Protein 5ZCT (pdb70)

Structure (mmCIF, N/CA/C/O backbone):
data_5ZCT
#
_entry.id   5ZCT
#
_cell.length_a   212.618
_cell.length_b   121.628
_cell.length_c   119.741
_cell.angle_alpha   90.000
_cell.angle_beta   118.740
_cell.angle_gamma   90.000
#
_symmetry.space_group_name_H-M   'C 1 2 1'
#
loop_
_entity.id
_entity.type
_entity.pdbx_description
1 polymer 'Ribosomal protein S6--L-glutamate ligase'
2 non-polymer 'PHOSPHOAMINOPHOSPHONIC ACID-ADENYLATE ESTER'
3 non-polymer 'MAGNESIUM ION'
4 non-polymer 'SULFATE ION'
5 water water
#
loop_
_atom_site.group_PDB
_atom_site.id
_atom_site.type_symbol
_atom_site.label_atom_id
_atom_site.label_alt_id
_atom_site.label_comp_id
_atom_site.label_asym_id
_atom_site.label_entity_id
_atom_site.label_seq_id
_atom_site.pdbx_PDB_ins_code
_atom_site.Cartn_x
_atom_site.Cartn_y
_atom_site.Cartn_z
_atom_site.occupancy
_atom_site.B_iso_or_equiv
_atom_site.auth_seq_id
_atom_site.auth_comp_id
_atom_site.auth_asym_id
_atom_site.auth_atom_id
_atom_site.pdbx_PDB_model_num
ATOM 1 N N . MET A 1 1 ? 241.841 103.836 5.821 1.00 28.84 1 MET A N 1
ATOM 2 C CA . MET A 1 1 ? 240.888 104.885 6.112 1.00 31.93 1 MET A CA 1
ATOM 3 C C . MET A 1 1 ? 241.100 105.258 7.567 1.00 29.38 1 MET A C 1
ATOM 4 O O . MET A 1 1 ? 241.863 104.595 8.271 1.00 31.92 1 MET A O 1
ATOM 9 N N . LYS A 1 2 ? 240.491 106.351 8.002 1.00 27.37 2 LYS A N 1
ATOM 10 C CA . LYS A 1 2 ? 240.607 106.790 9.383 1.00 35.15 2 LYS A CA 1
ATOM 11 C C . LYS A 1 2 ? 239.359 106.370 10.156 1.00 28.99 2 LYS A C 1
ATOM 12 O O . LYS A 1 2 ? 238.240 106.735 9.783 1.00 32.48 2 LYS A O 1
ATOM 18 N N . ILE A 1 3 ? 239.556 105.634 11.244 1.00 30.93 3 ILE A N 1
ATOM 19 C CA . ILE A 1 3 ? 238.469 105.020 11.995 1.00 32.55 3 ILE A CA 1
ATOM 20 C C . ILE A 1 3 ? 238.565 105.426 13.455 1.00 30.95 3 ILE A C 1
ATOM 21 O O . ILE A 1 3 ? 239.618 105.265 14.086 1.00 32.53 3 ILE A O 1
ATOM 26 N N . ALA A 1 4 ? 237.457 105.898 14.007 1.00 28.35 4 ALA A N 1
ATOM 27 C CA . ALA A 1 4 ? 237.379 106.137 15.440 1.00 31.20 4 ALA A CA 1
ATOM 28 C C . ALA A 1 4 ? 236.571 105.024 16.094 1.00 27.53 4 ALA A C 1
ATOM 29 O O . ALA A 1 4 ? 235.524 104.625 15.577 1.00 26.10 4 ALA A O 1
ATOM 31 N N . ILE A 1 5 ? 237.059 104.523 17.226 1.00 30.71 5 ILE A N 1
ATOM 32 C CA . ILE A 1 5 ? 236.294 103.619 18.087 1.00 28.34 5 ILE A CA 1
ATOM 33 C C . ILE A 1 5 ? 235.734 104.436 19.247 1.00 32.61 5 ILE A C 1
ATOM 34 O O . ILE A 1 5 ? 236.498 105.000 20.037 1.00 31.34 5 ILE A O 1
ATOM 39 N N . LEU A 1 6 ? 234.404 104.510 19.351 1.00 28.23 6 LEU A N 1
ATOM 40 C CA . LEU A 1 6 ? 233.736 105.360 20.338 1.00 29.42 6 LEU A CA 1
ATOM 41 C C . LEU A 1 6 ? 233.379 104.513 21.559 1.00 31.32 6 LEU A C 1
ATOM 42 O O . LEU A 1 6 ? 232.339 103.855 21.576 1.00 34.50 6 LEU A O 1
ATOM 47 N N . SER A 1 7 ? 234.231 104.533 22.588 1.00 34.01 7 SER A N 1
ATOM 48 C CA . SER A 1 7 ? 234.013 103.643 23.727 1.00 40.51 7 SER A CA 1
ATOM 49 C C . SER A 1 7 ? 234.644 104.181 25.009 1.00 38.75 7 SER A C 1
ATOM 50 O O . SER A 1 7 ? 235.764 104.687 24.988 1.00 35.09 7 SER A O 1
ATOM 53 N N . ARG A 1 8 ? 233.927 104.016 26.131 1.00 43.45 8 ARG A N 1
ATOM 54 C CA . ARG A 1 8 ? 234.536 104.204 27.452 1.00 43.95 8 ARG A CA 1
ATOM 55 C C . ARG A 1 8 ? 235.627 103.173 27.706 1.00 45.34 8 ARG A C 1
ATOM 56 O O . ARG A 1 8 ? 236.599 103.445 28.424 1.00 46.93 8 ARG A O 1
ATOM 64 N N . ASP A 1 9 ? 235.458 101.969 27.162 1.00 43.39 9 ASP A N 1
ATOM 65 C CA . ASP A 1 9 ? 236.240 100.797 27.579 1.00 45.49 9 ASP A CA 1
ATOM 66 C C . ASP A 1 9 ? 237.441 100.552 26.663 1.00 45.69 9 ASP A C 1
ATOM 67 O O . ASP A 1 9 ? 237.654 99.443 26.156 1.00 41.07 9 ASP A O 1
ATOM 72 N N . GLY A 1 10 ? 238.253 101.603 26.476 1.00 42.95 10 GLY A N 1
ATOM 73 C CA . GLY A 1 10 ? 239.341 101.540 25.509 1.00 43.13 10 GLY A CA 1
ATOM 74 C C . GLY A 1 10 ? 240.381 100.480 25.819 1.00 42.86 10 GLY A C 1
ATOM 75 O O . GLY A 1 10 ? 241.076 100.008 24.913 1.00 44.99 10 GLY A O 1
ATOM 76 N N . THR A 1 11 ? 240.491 100.071 27.080 1.00 42.47 11 THR A N 1
ATOM 77 C CA . THR A 1 11 ? 241.478 99.070 27.482 1.00 41.21 11 THR A CA 1
ATOM 78 C C . THR A 1 11 ? 240.908 97.666 27.562 1.00 41.79 11 THR A C 1
ATOM 79 O O . THR A 1 11 ? 241.646 96.740 27.906 1.00 45.82 11 THR A O 1
ATOM 83 N N . LEU A 1 12 ? 239.620 97.486 27.287 1.00 36.86 12 LEU A N 1
ATOM 84 C CA . LEU A 1 12 ? 239.005 96.173 27.365 1.00 40.89 12 LEU A CA 1
ATOM 85 C C . LEU A 1 12 ? 239.189 95.414 26.048 1.00 35.19 12 LEU A C 1
ATOM 86 O O . LEU A 1 12 ? 239.504 95.987 24.998 1.00 33.05 12 LEU A O 1
ATOM 91 N N . TYR A 1 13 ? 238.974 94.103 26.136 1.00 31.45 13 TYR A N 1
ATOM 92 C CA . TYR A 1 13 ? 239.284 93.176 25.053 1.00 34.69 13 TYR A CA 1
ATOM 93 C C . TYR A 1 13 ? 238.711 93.621 23.707 1.00 31.89 13 TYR A C 1
ATOM 94 O O . TYR A 1 13 ? 239.418 93.633 22.690 1.00 29.41 13 TYR A O 1
ATOM 103 N N . SER A 1 14 ? 237.420 93.964 23.673 1.00 32.92 14 SER A N 1
ATOM 104 C CA . SER A 1 14 ? 236.754 94.152 22.386 1.00 31.38 14 SER A CA 1
ATOM 105 C C . SER A 1 14 ? 237.304 95.360 21.649 1.00 31.08 14 SER A C 1
ATOM 106 O O . SER A 1 14 ? 237.536 95.296 20.441 1.00 29.20 14 SER A O 1
ATOM 109 N N . CYS A 1 15 ? 237.513 96.474 22.359 1.00 32.12 15 CYS A N 1
ATOM 110 C CA . CYS A 1 15 ? 238.053 97.664 21.709 1.00 28.64 15 CYS A CA 1
ATOM 111 C C . CYS A 1 15 ? 239.501 97.460 21.300 1.00 33.47 15 CYS A C 1
ATOM 112 O O . CYS A 1 15 ? 239.921 97.940 20.239 1.00 29.58 15 CYS A O 1
ATOM 115 N N . LYS A 1 16 ? 240.281 96.743 22.116 1.00 31.54 16 LYS A N 1
ATOM 116 C CA . LYS A 1 16 ? 241.656 96.459 21.720 1.00 31.83 16 LYS A CA 1
ATOM 117 C C . LYS A 1 16 ? 241.678 95.622 20.455 1.00 34.55 16 LYS A C 1
ATOM 118 O O . LYS A 1 16 ? 242.464 95.888 19.542 1.00 31.01 16 LYS A O 1
ATOM 124 N N . ARG A 1 17 ? 240.815 94.603 20.389 1.00 30.82 17 ARG A N 1
ATOM 125 C CA . ARG A 1 17 ? 240.755 93.761 19.202 1.00 34.44 17 ARG A CA 1
ATOM 126 C C . ARG A 1 17 ? 240.329 94.558 17.980 1.00 31.84 17 ARG A C 1
ATOM 127 O O . ARG A 1 17 ? 240.875 94.363 16.889 1.00 30.51 17 ARG A O 1
ATOM 135 N N . LEU A 1 18 ? 239.355 95.459 18.136 1.00 28.78 18 LEU A N 1
ATOM 136 C CA . LEU A 1 18 ? 238.937 96.256 16.992 1.00 27.20 18 LEU A CA 1
ATOM 137 C C . LEU A 1 18 ? 240.075 97.137 16.521 1.00 31.49 18 LEU A C 1
ATOM 138 O O . LEU A 1 18 ? 240.324 97.260 15.311 1.00 31.50 18 LEU A O 1
ATOM 143 N N . ARG A 1 19 ? 240.808 97.725 17.466 1.00 27.02 19 ARG A N 1
ATOM 144 C CA . ARG A 1 19 ? 241.923 98.580 17.087 1.00 33.31 19 ARG A CA 1
ATOM 145 C C . ARG A 1 19 ? 243.007 97.767 16.386 1.00 30.00 19 ARG A C 1
ATOM 146 O O . ARG A 1 19 ? 243.499 98.159 15.325 1.00 32.98 19 ARG A O 1
ATOM 154 N N . GLU A 1 20 ? 243.384 96.621 16.971 1.00 32.66 20 GLU A N 1
ATOM 155 C CA . GLU A 1 20 ? 244.365 95.720 16.362 1.00 31.91 20 GLU A CA 1
ATOM 156 C C . GLU A 1 20 ? 243.965 95.351 14.952 1.00 35.00 20 GLU A C 1
ATOM 157 O O . GLU A 1 20 ? 244.787 95.383 14.031 1.00 31.44 20 GLU A O 1
ATOM 163 N N . ALA A 1 21 ? 242.712 94.913 14.785 1.00 30.60 21 ALA A N 1
ATOM 164 C CA . ALA A 1 21 ? 242.271 94.388 13.503 1.00 30.55 21 ALA A CA 1
ATOM 165 C C . ALA A 1 21 ? 242.262 95.483 12.463 1.00 26.27 21 ALA A C 1
ATOM 166 O O . ALA A 1 21 ? 242.670 95.270 11.318 1.00 29.11 21 ALA A O 1
ATOM 168 N N . ALA A 1 22 ? 241.838 96.678 12.853 1.00 29.02 22 ALA A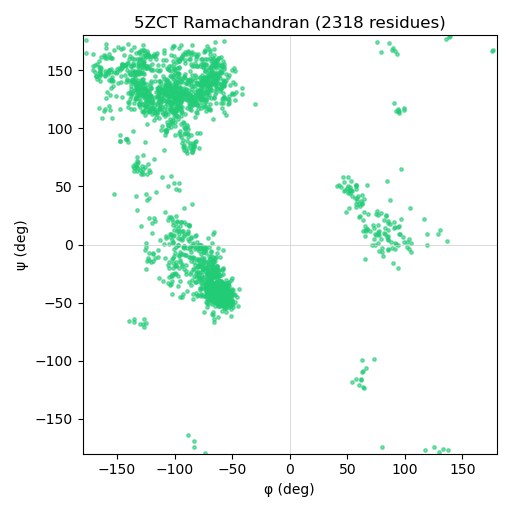 N 1
ATOM 169 C CA . ALA A 1 22 ? 241.853 97.788 11.915 1.00 28.44 22 ALA A CA 1
ATOM 170 C C . ALA A 1 22 ? 243.283 98.192 11.544 1.00 30.40 22 ALA A C 1
ATOM 171 O O . ALA A 1 22 ? 243.548 98.554 10.392 1.00 28.73 22 ALA A O 1
ATOM 173 N N . ILE A 1 23 ? 244.216 98.134 12.492 1.00 29.63 23 ILE A N 1
ATOM 174 C CA . ILE A 1 23 ? 245.597 98.513 12.183 1.00 35.06 23 ILE A CA 1
ATOM 175 C C . ILE A 1 23 ? 246.241 97.474 11.265 1.00 33.05 23 ILE A C 1
ATOM 176 O O . ILE A 1 23 ? 246.838 97.814 10.238 1.00 32.81 23 ILE A O 1
ATOM 181 N N . GLN A 1 24 ? 246.100 96.190 11.610 1.00 34.69 24 GLN A N 1
ATOM 182 C CA . GLN A 1 24 ? 246.603 95.098 10.785 1.00 37.24 24 GLN A CA 1
ATOM 183 C C . GLN A 1 24 ? 246.149 95.251 9.351 1.00 39.20 24 GLN A C 1
ATOM 184 O O . GLN A 1 24 ? 246.920 95.005 8.419 1.00 38.64 24 GLN A O 1
ATOM 190 N N . ARG A 1 25 ? 244.914 95.695 9.162 1.00 30.50 25 ARG A N 1
ATOM 191 C CA . ARG A 1 25 ? 244.413 95.867 7.819 1.00 31.72 25 ARG A CA 1
ATOM 192 C C . ARG A 1 25 ? 244.752 97.235 7.249 1.00 32.61 25 ARG A C 1
ATOM 193 O O . ARG A 1 25 ? 244.124 97.666 6.278 1.00 27.64 25 ARG A O 1
ATOM 201 N N . GLY A 1 26 ? 245.701 97.943 7.856 1.00 30.77 26 GLY A N 1
ATOM 202 C CA . GLY A 1 26 ? 246.209 99.172 7.289 1.00 32.96 26 GLY A CA 1
ATOM 203 C C . GLY A 1 26 ? 245.440 100.440 7.605 1.00 33.24 26 GLY A C 1
ATOM 204 O O . GLY A 1 26 ? 245.688 101.462 6.962 1.00 33.09 26 GLY A O 1
ATOM 205 N N . HIS A 1 27 ? 244.517 100.432 8.556 1.00 32.08 27 HIS A N 1
ATOM 206 C CA . HIS A 1 27 ? 243.776 101.659 8.813 1.00 31.52 27 HIS A CA 1
ATOM 207 C C . HIS A 1 27 ? 244.436 102.462 9.931 1.00 24.52 27 HIS A C 1
ATOM 208 O O . HIS A 1 27 ? 245.211 101.940 10.724 1.00 30.13 27 HIS A O 1
ATOM 215 N N . LEU A 1 28 ? 244.096 103.747 9.996 1.00 29.32 28 LEU A N 1
ATOM 216 C CA . LEU A 1 28 ? 244.462 104.597 11.128 1.00 36.81 28 LEU A CA 1
ATOM 217 C C . LEU A 1 28 ? 243.314 104.638 12.143 1.00 33.43 28 LEU A C 1
ATOM 218 O O . LEU A 1 28 ? 242.172 104.864 11.761 1.00 34.66 28 LEU A O 1
ATOM 223 N N . VAL A 1 29 ? 243.621 104.417 13.424 1.00 32.47 29 VAL A N 1
ATOM 224 C CA . VAL A 1 29 ? 242.609 104.185 14.448 1.00 35.46 29 VAL A CA 1
ATOM 225 C C . VAL A 1 29 ? 242.809 105.119 15.630 1.00 41.29 29 VAL A C 1
ATOM 226 O O . VAL A 1 29 ? 243.941 105.379 16.057 1.00 35.05 29 VAL A O 1
ATOM 230 N N . GLU A 1 30 ? 241.699 105.576 16.198 1.00 34.06 30 GLU A N 1
ATOM 231 C CA . GLU A 1 30 ? 241.766 106.324 17.443 1.00 35.45 30 GLU A CA 1
ATOM 232 C C . GLU A 1 30 ? 240.635 105.892 18.354 1.00 36.03 30 GLU A C 1
ATOM 233 O O . GLU A 1 30 ? 239.473 105.910 17.938 1.00 32.79 30 GLU A O 1
ATOM 239 N N . ILE A 1 31 ? 240.964 105.480 19.575 1.00 31.92 31 ILE A N 1
ATOM 240 C CA . ILE A 1 31 ? 239.925 105.210 20.565 1.00 34.36 31 ILE A CA 1
ATOM 241 C C . ILE A 1 31 ? 239.552 106.524 21.238 1.00 31.16 31 ILE A C 1
ATOM 242 O O . ILE A 1 31 ? 240.413 107.225 21.770 1.00 32.81 31 ILE A O 1
ATOM 247 N N . LEU A 1 32 ? 238.274 106.880 21.186 1.00 32.05 32 LEU A N 1
ATOM 248 C CA . LEU A 1 32 ? 237.785 108.116 21.776 1.00 32.39 32 LEU A CA 1
ATOM 249 C C . LEU A 1 32 ? 236.700 107.809 22.800 1.00 29.04 32 LEU A C 1
ATOM 250 O O . LEU A 1 32 ? 235.759 107.055 22.520 1.00 31.33 32 LEU A O 1
ATOM 255 N N . ASP A 1 33 ? 236.846 108.390 23.978 1.00 31.06 33 ASP A N 1
ATOM 256 C CA . ASP A 1 33 ? 235.852 108.279 25.028 1.00 28.95 33 ASP A CA 1
ATOM 257 C C . ASP A 1 33 ? 234.705 109.214 24.679 1.00 27.72 33 ASP A C 1
ATOM 258 O O . ASP A 1 33 ? 234.928 110.418 24.545 1.00 27.96 33 ASP A O 1
ATOM 263 N N . PRO A 1 34 ? 233.493 108.705 24.461 1.00 30.60 34 PRO A N 1
ATOM 264 C CA . PRO A 1 34 ? 232.389 109.606 24.096 1.00 29.22 34 PRO A CA 1
ATOM 265 C C . PRO A 1 34 ? 232.171 110.705 25.116 1.00 28.51 34 PRO A C 1
ATOM 266 O O . PRO A 1 34 ? 231.848 111.837 24.740 1.00 28.80 34 PRO A O 1
ATOM 270 N N . LEU A 1 35 ? 232.366 110.397 26.397 1.00 26.38 35 LEU A N 1
ATOM 271 C CA . LEU A 1 35 ? 232.112 111.362 27.460 1.00 32.59 35 LEU A CA 1
ATOM 272 C C . LEU A 1 35 ? 233.106 112.509 27.423 1.00 31.76 35 LEU A C 1
ATOM 273 O O . LEU A 1 35 ? 232.811 113.586 27.936 1.00 29.95 35 LEU A O 1
ATOM 278 N N . SER A 1 36 ? 234.267 112.316 26.814 1.00 29.61 36 SER A N 1
ATOM 279 C CA . SER A 1 36 ? 235.186 113.423 26.657 1.00 32.63 36 SER A CA 1
ATOM 280 C C . SER A 1 36 ? 234.915 114.243 25.407 1.00 32.56 36 SER A C 1
ATOM 281 O O . SER A 1 36 ? 235.571 115.265 25.219 1.00 32.49 36 SER A O 1
ATOM 284 N N . CYS A 1 37 ? 233.960 113.855 24.561 1.00 27.75 37 CYS A N 1
ATOM 285 C CA . CYS A 1 37 ? 233.694 114.638 23.360 1.00 28.86 37 CYS A CA 1
ATOM 286 C C . CYS A 1 37 ? 232.790 115.808 23.694 1.00 30.48 37 CYS A C 1
ATOM 287 O O . CYS A 1 37 ? 231.852 115.669 24.482 1.00 28.44 37 CYS A O 1
ATOM 290 N N . TYR A 1 38 ? 233.048 116.964 23.082 1.00 30.63 38 TYR A N 1
ATOM 291 C CA . TYR A 1 38 ? 232.154 118.087 23.340 1.00 32.17 38 TYR A CA 1
ATOM 292 C C . TYR A 1 38 ? 232.091 118.959 22.095 1.00 32.31 38 TYR A C 1
ATOM 293 O O . TYR A 1 38 ? 233.040 119.007 21.316 1.00 33.36 38 TYR A O 1
ATOM 302 N N . MET A 1 39 ? 230.968 119.652 21.908 1.00 34.32 39 MET A N 1
ATOM 303 C CA . MET A 1 39 ? 230.719 120.215 20.587 1.00 36.24 39 MET A CA 1
ATOM 304 C C . MET A 1 39 ? 229.577 121.220 20.612 1.00 36.98 39 MET A C 1
ATOM 305 O O . MET A 1 39 ? 228.690 121.151 21.462 1.00 36.65 39 MET A O 1
ATOM 310 N N . ASN A 1 40 ? 229.597 122.136 19.646 1.00 38.53 40 ASN A N 1
ATOM 311 C CA . ASN A 1 40 ? 228.405 122.909 19.337 1.00 41.96 40 ASN A CA 1
ATOM 312 C C . ASN A 1 40 ? 227.430 122.032 18.569 1.00 42.22 40 ASN A C 1
ATOM 313 O O . ASN A 1 40 ? 227.822 121.297 17.665 1.00 43.67 40 ASN A O 1
ATOM 318 N N . ILE A 1 41 ? 226.150 122.112 18.905 1.00 49.17 41 ILE A N 1
ATOM 319 C CA . ILE A 1 41 ? 225.134 121.467 18.088 1.00 50.46 41 ILE A CA 1
ATOM 320 C C . ILE A 1 41 ? 224.416 122.479 17.208 1.00 54.39 41 ILE A C 1
ATOM 321 O O . ILE A 1 41 ? 224.185 122.224 16.027 1.00 56.10 41 ILE A O 1
ATOM 326 N N . ASN A 1 42 ? 224.087 123.639 17.765 1.00 56.82 42 ASN A N 1
ATOM 327 C CA . ASN A 1 42 ? 223.828 124.824 16.968 1.00 59.41 42 ASN A CA 1
ATOM 328 C C . ASN A 1 42 ? 225.030 125.749 17.080 1.00 62.70 42 ASN A C 1
ATOM 329 O O . ASN A 1 42 ? 225.339 126.218 18.193 1.00 55.28 42 ASN A O 1
ATOM 334 N N . PRO A 1 43 ? 225.720 126.061 15.967 1.00 61.22 43 PRO A N 1
ATOM 335 C CA . PRO A 1 43 ? 225.255 125.713 14.618 1.00 58.92 43 PRO A CA 1
ATOM 336 C C . PRO A 1 43 ? 225.521 124.265 14.179 1.00 60.41 43 PRO A C 1
ATOM 337 O O . PRO A 1 43 ? 226.469 123.609 14.623 1.00 57.93 43 PRO A O 1
ATOM 341 N N . ALA A 1 44 ? 224.664 123.798 13.273 1.00 57.97 44 ALA A N 1
ATOM 342 C CA . ALA A 1 44 ? 224.654 122.400 12.874 1.00 57.47 44 ALA A CA 1
ATOM 343 C C . ALA A 1 44 ? 226.007 121.951 12.335 1.00 62.61 44 ALA A C 1
ATOM 344 O O . ALA A 1 44 ? 226.680 122.676 11.588 1.00 62.67 44 ALA A O 1
ATOM 346 N N . ALA A 1 45 ? 226.413 120.749 12.764 1.00 64.32 45 ALA A N 1
ATOM 347 C CA . ALA A 1 45 ? 227.496 119.980 12.143 1.00 56.41 45 ALA A CA 1
ATOM 348 C C . ALA A 1 45 ? 228.855 120.678 12.249 1.00 56.48 45 ALA A C 1
ATOM 349 O O . ALA A 1 45 ? 229.663 120.629 11.320 1.00 60.07 45 ALA A O 1
ATOM 351 N N . SER A 1 46 ? 229.132 121.309 13.387 1.00 56.74 46 SER A N 1
ATOM 352 C CA . SER A 1 46 ? 230.470 121.837 13.609 1.00 50.52 46 SER A CA 1
ATOM 353 C C . SER A 1 46 ? 231.368 120.777 14.254 1.00 52.03 46 SER A C 1
ATOM 354 O O . SER A 1 46 ? 230.908 119.742 14.745 1.00 47.38 46 SER A O 1
ATOM 357 N N . SER A 1 47 ? 232.671 121.056 14.249 1.00 47.70 47 SER A N 1
ATOM 358 C CA . SER A 1 47 ? 233.685 120.085 14.639 1.00 40.96 47 SER A CA 1
ATOM 359 C C . SER A 1 47 ? 233.476 119.564 16.065 1.00 40.01 47 SER A C 1
ATOM 360 O O . SER A 1 47 ? 232.837 120.196 16.912 1.00 42.55 47 SER A O 1
ATOM 363 N N . ILE A 1 48 ? 234.034 118.388 16.328 1.00 34.43 48 ILE A N 1
ATOM 364 C CA . ILE A 1 48 ? 233.953 117.760 17.644 1.00 37.45 48 ILE A CA 1
ATOM 365 C C . ILE A 1 48 ? 235.276 117.986 18.358 1.00 35.27 48 ILE A C 1
ATOM 366 O O . ILE A 1 48 ? 236.342 117.661 17.819 1.00 34.79 48 ILE A O 1
ATOM 371 N N . HIS A 1 49 ? 235.220 118.552 19.558 1.00 33.76 49 HIS A N 1
ATOM 372 C CA . HIS A 1 49 ? 236.420 118.755 20.348 1.00 34.73 49 HIS A CA 1
ATOM 373 C C . HIS A 1 49 ? 236.600 117.618 21.343 1.00 35.44 49 HIS A C 1
ATOM 374 O O . HIS A 1 49 ? 235.648 116.925 21.733 1.00 32.44 49 HIS A O 1
ATOM 381 N N . TYR A 1 50 ? 237.840 117.479 21.792 1.00 32.40 50 TYR A N 1
ATOM 382 C CA . TYR A 1 50 ? 238.255 116.313 22.559 1.00 36.35 50 TYR A CA 1
ATOM 383 C C . TYR A 1 50 ? 239.556 116.668 23.260 1.00 39.24 50 TYR A C 1
ATOM 384 O O . TYR A 1 50 ? 240.593 116.804 22.599 1.00 37.83 50 TYR A O 1
ATOM 393 N N . LYS A 1 51 ? 239.495 116.824 24.582 1.00 37.07 51 LYS A N 1
ATOM 394 C CA . LYS A 1 51 ? 240.663 117.138 25.403 1.00 38.49 51 LYS A CA 1
ATOM 395 C C . LYS A 1 51 ? 241.417 118.349 24.855 1.00 40.24 51 LYS A C 1
ATOM 396 O O . LYS A 1 51 ? 242.638 118.337 24.699 1.00 42.59 51 LYS A O 1
ATOM 402 N N . GLY A 1 52 ? 240.668 119.397 24.524 1.00 41.38 52 GLY A N 1
ATOM 403 C CA . GLY A 1 52 ? 241.250 120.635 24.074 1.00 40.97 52 GLY A CA 1
ATOM 404 C C . GLY A 1 52 ? 241.472 120.759 22.579 1.00 46.76 52 GLY A C 1
ATOM 405 O O . GLY A 1 52 ? 241.689 121.877 22.096 1.00 48.73 52 GLY A O 1
ATOM 406 N N . ARG A 1 53 ? 241.431 119.662 21.823 1.00 43.60 53 ARG A N 1
ATOM 407 C CA . ARG A 1 53 ? 241.755 119.734 20.405 1.00 45.33 53 ARG A CA 1
ATOM 408 C C . ARG A 1 53 ? 240.513 119.517 19.548 1.00 43.05 53 ARG A C 1
ATOM 409 O O . ARG A 1 53 ? 239.497 118.987 20.006 1.00 42.49 53 ARG A O 1
ATOM 417 N N . LYS A 1 54 ? 240.584 119.988 18.306 1.00 39.81 54 LYS A N 1
ATOM 418 C CA . LYS A 1 54 ? 239.548 119.693 17.327 1.00 40.95 54 LYS A CA 1
ATOM 419 C C . LYS A 1 54 ? 239.852 118.341 16.698 1.00 41.78 54 LYS A C 1
ATOM 420 O O . LYS A 1 54 ? 240.969 118.106 16.230 1.00 38.55 54 LYS A O 1
ATOM 426 N N . LEU A 1 55 ? 238.878 117.443 16.714 1.00 36.59 55 LEU A N 1
ATOM 427 C CA . LEU A 1 55 ? 239.119 116.122 16.163 1.00 34.74 55 LEU A CA 1
ATOM 428 C C . LEU A 1 55 ? 239.145 116.205 14.643 1.00 34.01 55 LEU A C 1
ATOM 429 O O . LEU A 1 55 ? 238.394 116.986 14.050 1.00 33.87 55 LEU A O 1
ATOM 434 N N . PRO A 1 56 ? 240.009 115.432 13.992 1.00 34.10 56 PRO A N 1
ATOM 435 C CA . PRO A 1 56 ? 239.975 115.352 12.533 1.00 33.44 56 PRO A CA 1
ATOM 436 C C . PRO A 1 56 ? 238.751 114.580 12.072 1.00 37.15 56 PRO A C 1
ATOM 437 O O . PRO A 1 56 ? 238.032 113.947 12.854 1.00 31.25 56 PRO A O 1
ATOM 441 N N . HIS A 1 57 ? 238.539 114.630 10.764 1.00 31.67 57 HIS A N 1
ATOM 442 C CA . HIS A 1 57 ? 237.467 113.860 10.153 1.00 33.43 57 HIS A CA 1
ATOM 443 C C . HIS A 1 57 ? 237.797 112.377 10.238 1.00 35.47 57 HIS A C 1
ATOM 444 O O . HIS A 1 57 ? 238.940 111.967 10.019 1.00 35.05 57 HIS A O 1
ATOM 451 N N . PHE A 1 58 ? 236.801 111.574 10.585 1.00 32.91 58 PHE A N 1
ATOM 452 C CA . PHE A 1 58 ? 236.938 110.129 10.554 1.00 29.52 58 PHE A CA 1
ATOM 453 C C . PHE A 1 58 ? 236.066 109.592 9.433 1.00 30.87 58 PHE A C 1
ATOM 454 O O . PHE A 1 58 ? 234.928 110.042 9.254 1.00 28.29 58 PHE A O 1
ATOM 462 N N . ASP A 1 59 ? 236.621 108.661 8.648 1.00 31.67 59 ASP A N 1
ATOM 463 C CA . ASP A 1 59 ? 235.827 108.038 7.594 1.00 32.42 59 ASP A CA 1
ATOM 464 C C . ASP A 1 59 ? 234.767 107.111 8.168 1.00 27.63 59 ASP A C 1
ATOM 465 O O . ASP A 1 59 ? 233.671 107.020 7.615 1.00 30.33 59 ASP A O 1
ATOM 470 N N . ALA A 1 60 ? 235.070 106.445 9.278 1.00 29.45 60 ALA A N 1
ATOM 471 C CA . ALA A 1 60 ? 234.149 105.530 9.953 1.00 30.14 60 ALA A CA 1
ATOM 472 C C . ALA A 1 60 ? 234.256 105.694 11.459 1.00 27.56 60 ALA A C 1
ATOM 473 O O . ALA A 1 60 ? 235.335 105.971 11.989 1.00 24.47 60 ALA A O 1
ATOM 475 N N . VAL A 1 61 ? 233.137 105.471 12.148 1.00 25.79 61 VAL A N 1
ATOM 476 C CA . VAL A 1 61 ? 233.104 105.414 13.606 1.00 23.25 61 VAL A CA 1
ATOM 477 C C . VAL A 1 61 ? 232.501 104.082 14.024 1.00 26.28 61 VAL A C 1
ATOM 478 O O . VAL A 1 61 ? 231.455 103.678 13.498 1.00 25.71 61 VAL A O 1
ATOM 482 N N . ILE A 1 62 ? 233.164 103.405 14.963 1.00 25.71 62 ILE A N 1
ATOM 483 C CA . ILE A 1 62 ? 232.676 102.166 15.564 1.00 24.87 62 ILE A CA 1
ATOM 484 C C . ILE A 1 62 ? 232.123 102.470 16.958 1.00 26.43 62 ILE A C 1
ATOM 485 O O . ILE A 1 62 ? 232.891 102.615 17.918 1.00 25.46 62 ILE A O 1
ATOM 490 N N . PRO A 1 63 ? 230.808 102.575 17.116 1.00 26.31 63 PRO A N 1
ATOM 491 C CA . PRO A 1 63 ? 230.238 102.859 18.445 1.00 27.38 63 PRO A CA 1
ATOM 492 C C . PRO A 1 63 ? 230.217 101.618 19.317 1.00 26.16 63 PRO A C 1
ATOM 493 O O . PRO A 1 63 ? 229.800 100.542 18.882 1.00 30.14 63 PRO A O 1
ATOM 497 N N . ARG A 1 64 ? 230.684 101.776 20.554 1.00 25.91 64 ARG A N 1
ATOM 498 C CA . ARG A 1 64 ? 230.624 100.726 21.575 1.00 30.30 64 ARG A CA 1
ATOM 499 C C . ARG A 1 64 ? 230.163 101.399 22.881 1.00 28.54 64 ARG A C 1
ATOM 500 O O . ARG A 1 64 ? 230.920 101.513 23.842 1.00 34.94 64 ARG A O 1
ATOM 508 N N . ILE A 1 65 ? 228.912 101.841 22.880 1.00 28.71 65 ILE A N 1
ATOM 509 C CA . ILE A 1 65 ? 228.370 102.783 23.857 1.00 33.60 65 ILE A CA 1
ATOM 510 C C . ILE A 1 65 ? 227.619 102.022 24.940 1.00 34.30 65 ILE A C 1
ATOM 511 O O . ILE A 1 65 ? 226.586 101.405 24.660 1.00 31.75 65 ILE A O 1
ATOM 516 N N . GLY A 1 66 ? 228.123 102.089 26.179 1.00 39.82 66 GLY A N 1
ATOM 517 C CA . GLY A 1 66 ? 227.493 101.386 27.287 1.00 40.78 66 GLY A CA 1
ATOM 518 C C . GLY A 1 66 ? 226.091 101.883 27.594 1.00 36.39 66 GLY A C 1
ATOM 519 O O . GLY A 1 66 ? 225.692 103.002 27.253 1.00 37.62 66 GLY A O 1
ATOM 520 N N . THR A 1 67 ? 225.323 101.014 28.258 1.00 40.44 67 THR A N 1
ATOM 521 C CA . THR A 1 67 ? 223.921 101.315 28.560 1.00 38.17 67 THR A CA 1
ATOM 522 C C . THR A 1 67 ? 223.776 102.617 29.343 1.00 38.55 67 THR A C 1
ATOM 523 O O . THR A 1 67 ? 222.951 103.482 28.997 1.00 42.39 67 THR A O 1
ATOM 527 N N . ALA A 1 68 ? 224.599 102.794 30.379 1.00 35.01 68 ALA A N 1
ATOM 528 C CA . ALA A 1 68 ? 224.443 103.943 31.267 1.00 41.43 68 ALA A CA 1
ATOM 529 C C . ALA A 1 68 ? 224.652 105.267 30.543 1.00 39.65 68 ALA A C 1
ATOM 530 O O . ALA A 1 68 ? 224.201 106.305 31.038 1.00 45.10 68 ALA A O 1
ATOM 532 N N . ILE A 1 69 ? 225.302 105.255 29.376 1.00 37.77 69 ILE A N 1
ATOM 533 C CA . ILE A 1 69 ? 225.612 106.481 28.653 1.00 37.22 69 ILE A CA 1
ATOM 534 C C . ILE A 1 69 ? 224.928 106.507 27.281 1.00 36.52 69 ILE A C 1
ATOM 535 O O . ILE A 1 69 ? 225.330 107.271 26.383 1.00 33.52 69 ILE A O 1
ATOM 540 N N . THR A 1 70 ? 223.848 105.730 27.129 1.00 37.38 70 THR A N 1
ATOM 541 C CA . THR A 1 70 ? 223.217 105.637 25.815 1.00 35.03 70 THR A CA 1
ATOM 542 C C . THR A 1 70 ? 222.897 107.006 25.241 1.00 33.35 70 THR A C 1
ATOM 543 O O . THR A 1 70 ? 223.173 107.278 24.067 1.00 32.08 70 THR A O 1
ATOM 547 N N . PHE A 1 71 ? 222.322 107.890 26.055 1.00 33.02 71 PHE A N 1
ATOM 548 C CA . PHE A 1 71 ? 221.846 109.148 25.508 1.00 35.64 71 PHE A CA 1
ATOM 549 C C . PHE A 1 71 ? 223.005 110.059 25.117 1.00 34.14 71 PHE A C 1
ATOM 550 O O . PHE A 1 71 ? 222.926 110.744 24.086 1.00 29.38 71 PHE A O 1
ATOM 558 N N . TYR A 1 72 ? 224.110 110.060 25.888 1.00 35.03 72 TYR A N 1
ATOM 559 C CA . TYR A 1 72 ? 225.160 111.000 25.486 1.00 32.58 72 TYR A CA 1
ATOM 560 C C . TYR A 1 72 ? 226.045 110.401 24.407 1.00 29.58 72 TYR A C 1
ATOM 561 O O . TYR A 1 72 ? 226.353 111.074 23.419 1.00 30.48 72 TYR A O 1
ATOM 570 N N . GLY A 1 73 ? 226.411 109.123 24.551 1.00 32.73 73 GLY A N 1
ATOM 571 C CA . GLY A 1 73 ? 227.141 108.437 23.494 1.00 28.17 73 GLY A CA 1
ATOM 572 C C . GLY A 1 73 ? 226.495 108.593 22.127 1.00 31.83 73 GLY A C 1
ATOM 573 O O . GLY A 1 73 ? 227.161 108.982 21.154 1.00 31.02 73 GLY A O 1
ATOM 574 N N . THR A 1 74 ? 225.176 108.348 22.036 1.00 29.98 74 THR A N 1
ATOM 575 C CA . THR A 1 74 ? 224.535 108.423 20.721 1.00 30.60 74 THR A CA 1
ATOM 576 C C . THR A 1 74 ? 224.482 109.846 20.214 1.00 32.24 74 THR A C 1
ATOM 577 O O . THR A 1 74 ? 224.616 110.067 19.001 1.00 32.93 74 THR A O 1
ATOM 581 N N . ALA A 1 75 ? 224.358 110.828 21.121 1.00 28.58 75 ALA A N 1
ATOM 582 C CA . ALA A 1 75 ? 224.470 112.212 20.680 1.00 27.80 75 ALA A CA 1
ATOM 583 C C . ALA A 1 75 ? 225.840 112.446 20.072 1.00 26.24 75 ALA A C 1
ATOM 584 O O . ALA A 1 75 ? 225.960 112.990 18.965 1.00 31.19 75 ALA A O 1
ATOM 586 N N . ALA A 1 76 ? 226.886 111.966 20.747 1.00 23.87 76 ALA A N 1
ATOM 587 C CA . ALA A 1 76 ? 228.215 112.116 20.175 1.00 30.14 76 ALA A CA 1
ATOM 588 C C . ALA A 1 76 ? 228.284 111.387 18.843 1.00 30.52 76 ALA A C 1
ATOM 589 O O . ALA A 1 76 ? 228.771 111.940 17.846 1.00 30.05 76 ALA A O 1
ATOM 591 N N . LEU A 1 77 ? 227.688 110.189 18.782 1.00 27.97 77 LEU A N 1
ATOM 592 C CA . LEU A 1 77 ? 227.740 109.425 17.549 1.00 30.66 77 LEU A CA 1
ATOM 593 C C . LEU A 1 77 ? 227.049 110.201 16.443 1.00 28.59 77 LEU A C 1
ATOM 594 O O . LEU A 1 77 ? 227.598 110.359 15.345 1.00 30.27 77 LEU A O 1
ATOM 599 N N . ARG A 1 78 ? 225.892 110.782 16.760 1.00 28.13 78 ARG A N 1
ATOM 600 C CA . ARG A 1 78 ? 225.133 111.497 15.750 1.00 31.15 78 ARG A CA 1
ATOM 601 C C . ARG A 1 78 ? 225.959 112.629 15.177 1.00 30.18 78 ARG A C 1
ATOM 602 O O . ARG A 1 78 ? 225.889 112.917 13.976 1.00 32.11 78 ARG A O 1
ATOM 610 N N . GLN A 1 79 ? 226.792 113.244 16.013 1.00 31.19 79 GLN A N 1
ATOM 611 C CA . GLN A 1 79 ? 227.573 114.362 15.528 1.00 31.64 79 GLN A CA 1
ATOM 612 C C . GLN A 1 79 ? 228.602 113.879 14.509 1.00 33.58 79 GLN A C 1
ATOM 613 O O . GLN A 1 79 ? 228.721 114.470 13.427 1.00 31.74 79 GLN A O 1
ATOM 619 N N . PHE A 1 80 ? 229.285 112.755 14.798 1.00 27.73 80 PHE A N 1
ATOM 620 C CA . PHE A 1 80 ? 230.178 112.167 13.803 1.00 29.43 80 PHE A CA 1
ATOM 621 C C . PHE A 1 80 ? 229.412 111.843 12.536 1.00 31.41 80 PHE A C 1
ATOM 622 O O . PHE A 1 80 ? 229.911 112.077 11.428 1.00 31.88 80 PHE A O 1
ATOM 630 N N . GLU A 1 81 ? 228.167 111.360 12.684 1.00 30.75 81 GLU A N 1
ATOM 631 C CA . GLU A 1 81 ? 227.375 111.045 11.512 1.00 30.69 81 GLU A CA 1
ATOM 632 C C . GLU A 1 81 ? 227.096 112.301 10.711 1.00 34.04 81 GLU A C 1
ATOM 633 O O . GLU A 1 81 ? 227.240 112.299 9.481 1.00 29.29 81 GLU A O 1
ATOM 639 N N . MET A 1 82 ? 226.762 113.404 11.401 1.00 32.95 82 MET A N 1
ATOM 640 C CA . MET A 1 82 ? 226.444 114.637 10.689 1.00 34.63 82 MET A CA 1
ATOM 641 C C . MET A 1 82 ? 227.671 115.220 10.004 1.00 34.57 82 MET A C 1
ATOM 642 O O . MET A 1 82 ? 227.538 115.922 9.000 1.00 34.55 82 MET A O 1
ATOM 647 N N . LEU A 1 83 ? 228.860 114.927 10.520 1.00 34.48 83 LEU A N 1
ATOM 648 C CA . LEU A 1 83 ? 230.115 115.308 9.888 1.00 32.56 83 LEU A CA 1
ATOM 649 C C . LEU A 1 83 ? 230.515 114.375 8.759 1.00 34.76 83 LEU A C 1
ATOM 650 O O . LEU A 1 83 ? 231.580 114.574 8.161 1.00 36.85 83 LEU A O 1
ATOM 655 N N . GLY A 1 84 ? 229.699 113.371 8.446 1.00 33.87 84 GLY A N 1
ATOM 656 C CA . GLY A 1 84 ? 229.953 112.501 7.319 1.00 31.33 84 GLY A CA 1
ATOM 657 C C . GLY A 1 84 ? 230.594 111.161 7.626 1.00 33.67 84 GLY A C 1
ATOM 658 O O . GLY A 1 84 ? 230.883 110.413 6.688 1.00 34.38 84 GLY A O 1
ATOM 659 N N . SER A 1 85 ? 230.840 110.829 8.890 1.00 29.97 85 SER A N 1
ATOM 660 C CA . SER A 1 85 ? 231.448 109.534 9.191 1.00 31.23 85 SER A CA 1
ATOM 661 C C . SER A 1 85 ? 230.453 108.396 8.995 1.00 30.81 85 SER A C 1
ATOM 662 O O . SER A 1 85 ? 229.265 108.505 9.345 1.00 30.91 85 SER A O 1
ATOM 665 N N . TYR A 1 86 ? 230.949 107.294 8.460 1.00 31.33 86 TYR A N 1
ATOM 666 C CA . TYR A 1 86 ? 230.151 106.090 8.400 1.00 29.22 86 TYR A CA 1
ATOM 667 C C . TYR A 1 86 ? 230.063 105.461 9.794 1.00 30.48 86 TYR A C 1
ATOM 668 O O . TYR A 1 86 ? 231.095 105.203 10.413 1.00 25.60 86 TYR A O 1
ATOM 677 N N . PRO A 1 87 ? 228.867 105.219 10.330 1.00 26.78 87 PRO A N 1
ATOM 678 C CA . PRO A 1 87 ? 228.766 104.512 11.620 1.00 25.52 87 PRO A CA 1
ATOM 679 C C . PRO A 1 87 ? 228.570 103.001 11.474 1.00 27.05 87 PRO A C 1
ATOM 680 O O . PRO A 1 87 ? 227.690 102.576 10.722 1.00 29.24 87 PRO A O 1
ATOM 684 N N . LEU A 1 88 ? 229.346 102.174 12.181 1.00 26.89 88 LEU A N 1
ATOM 685 C CA . LEU A 1 88 ? 229.021 100.746 12.278 1.00 27.06 88 LEU A CA 1
ATOM 686 C C . LEU A 1 88 ? 227.909 100.596 13.321 1.00 22.60 88 LEU A C 1
ATOM 687 O O . LEU A 1 88 ? 228.160 100.273 14.483 1.00 25.14 88 LEU A O 1
ATOM 692 N N . ASN A 1 89 ? 226.663 100.824 12.867 1.00 23.40 89 ASN A N 1
ATOM 693 C CA . ASN A 1 89 ? 225.423 100.992 13.647 1.00 27.48 89 ASN A CA 1
ATOM 694 C C . ASN A 1 89 ? 225.071 102.469 13.801 1.00 30.02 89 ASN A C 1
ATOM 695 O O . ASN A 1 89 ? 225.814 103.221 14.441 1.00 29.62 89 ASN A O 1
ATOM 700 N N . GLU A 1 90 ? 223.950 102.896 13.233 1.00 24.78 90 GLU A N 1
ATOM 701 C CA . GLU A 1 90 ? 223.566 104.292 13.340 1.00 31.40 90 GLU A CA 1
ATOM 702 C C . GLU A 1 90 ? 223.035 104.607 14.733 1.00 30.20 90 GLU A C 1
ATOM 703 O O . GLU A 1 90 ? 222.506 103.740 15.441 1.00 27.35 90 GLU A O 1
ATOM 709 N N . SER A 1 91 ? 223.205 105.875 15.112 1.00 29.24 91 SER A N 1
ATOM 710 C CA . SER A 1 91 ? 222.836 106.358 16.434 1.00 32.44 91 SER A CA 1
ATOM 711 C C . SER A 1 91 ? 221.366 106.110 16.733 1.00 29.56 91 SER A C 1
ATOM 712 O O . SER A 1 91 ? 221.018 105.669 17.832 1.00 32.27 91 SER A O 1
ATOM 715 N N . VAL A 1 92 ? 220.488 106.405 15.775 1.00 27.43 92 VAL A N 1
ATOM 716 C CA . VAL A 1 92 ? 219.056 106.194 15.985 1.00 32.76 92 VAL A CA 1
ATOM 717 C C . VAL A 1 92 ? 218.750 104.719 16.261 1.00 34.14 92 VAL A C 1
ATOM 718 O O . VAL A 1 92 ? 217.906 104.389 17.110 1.00 31.20 92 VAL A O 1
ATOM 722 N N . ALA A 1 93 ? 219.449 103.805 15.583 1.00 29.47 93 ALA A N 1
ATOM 723 C CA . ALA A 1 93 ? 219.165 102.388 15.793 1.00 28.79 93 ALA A CA 1
ATOM 724 C C . ALA A 1 93 ? 219.703 101.909 17.140 1.00 27.24 93 ALA A C 1
ATOM 725 O O . ALA A 1 93 ? 219.057 101.107 17.817 1.00 29.44 93 ALA A O 1
ATOM 727 N N . ILE A 1 94 ? 220.872 102.403 17.548 1.00 26.35 94 ILE A N 1
ATOM 728 C CA . ILE A 1 94 ? 221.415 102.110 18.879 1.00 26.28 94 ILE A CA 1
ATOM 729 C C . ILE A 1 94 ? 220.463 102.610 19.966 1.00 28.96 94 ILE A C 1
ATOM 730 O O . ILE A 1 94 ? 220.257 101.950 20.993 1.00 29.50 94 ILE A O 1
ATOM 735 N N . ALA A 1 95 ? 219.898 103.803 19.758 1.00 32.22 95 ALA A N 1
ATOM 736 C CA . ALA A 1 95 ? 219.015 104.418 20.740 1.00 34.39 95 ALA A CA 1
ATOM 737 C C . ALA A 1 95 ? 217.726 103.628 20.871 1.00 29.12 95 ALA A C 1
ATOM 738 O O . ALA A 1 95 ? 217.261 103.370 21.981 1.00 31.74 95 ALA A O 1
ATOM 740 N N . ARG A 1 96 ? 217.143 103.216 19.742 1.00 31.18 96 ARG A N 1
ATOM 741 C CA . ARG A 1 96 ? 215.976 102.341 19.804 1.00 30.73 96 ARG A CA 1
ATOM 742 C C . ARG A 1 96 ? 216.317 100.997 20.461 1.00 31.92 96 ARG A C 1
ATOM 743 O O . ARG A 1 96 ? 215.545 100.491 21.290 1.00 27.53 96 ARG A O 1
ATOM 751 N N . ALA A 1 97 ? 217.476 100.409 20.121 1.00 27.87 97 ALA A N 1
ATOM 752 C CA . ALA A 1 97 ? 217.841 99.108 20.689 1.00 28.69 97 ALA A CA 1
ATOM 753 C C . ALA A 1 97 ? 217.986 99.159 22.205 1.00 28.80 97 ALA A C 1
ATOM 754 O O . ALA A 1 97 ? 217.809 98.136 22.881 1.00 27.12 97 ALA A O 1
ATOM 756 N N . ARG A 1 98 ? 218.404 100.306 22.750 1.00 29.77 98 ARG A N 1
ATOM 757 C CA . ARG A 1 98 ? 218.461 100.446 24.203 1.00 28.03 98 ARG A CA 1
ATOM 758 C C . ARG A 1 98 ? 217.077 100.366 24.850 1.00 34.21 98 ARG A C 1
ATOM 759 O O . ARG A 1 98 ? 216.971 100.012 26.029 1.00 32.42 98 ARG A O 1
ATOM 767 N N . ASP A 1 99 ? 216.017 100.658 24.098 1.00 30.78 99 ASP A N 1
ATOM 768 C CA . ASP A 1 99 ? 214.636 100.592 24.575 1.00 30.04 99 ASP A CA 1
ATOM 769 C C . ASP A 1 99 ? 214.104 99.177 24.341 1.00 28.47 99 ASP A C 1
ATOM 770 O O . ASP A 1 99 ? 213.601 98.851 23.267 1.00 26.60 99 ASP A O 1
ATOM 775 N N . LYS A 1 100 ? 214.190 98.328 25.367 1.00 27.01 100 LYS A N 1
ATOM 776 C CA . LYS A 1 100 ? 213.888 96.913 25.163 1.00 26.51 100 LYS A CA 1
ATOM 777 C C . LYS A 1 100 ? 212.415 96.682 24.833 1.00 26.77 100 LYS A C 1
ATOM 778 O O . LYS A 1 100 ? 212.082 95.835 23.994 1.00 24.05 100 LYS A O 1
ATOM 784 N N . LEU A 1 101 ? 211.514 97.410 25.485 1.00 26.91 101 LEU A N 1
ATOM 785 C CA . LEU A 1 101 ? 210.102 97.268 25.143 1.00 29.12 101 LEU A CA 1
ATOM 786 C C . LEU A 1 101 ? 209.860 97.664 23.694 1.00 26.63 101 LEU A C 1
ATOM 787 O O . LEU A 1 101 ? 209.204 96.945 22.938 1.00 27.29 101 LEU A O 1
ATOM 792 N N . ARG A 1 102 ? 210.371 98.820 23.294 1.00 24.14 102 ARG A N 1
ATOM 793 C CA . ARG A 1 102 ? 210.146 99.265 21.926 1.00 30.55 102 ARG A CA 1
ATOM 794 C C . ARG A 1 102 ? 210.734 98.279 20.922 1.00 27.04 102 ARG A C 1
ATOM 795 O O . ARG A 1 102 ? 210.108 97.978 19.902 1.00 25.67 102 ARG A O 1
ATOM 803 N N . SER A 1 103 ? 211.926 97.747 21.216 1.00 25.90 103 SER A N 1
ATOM 804 C CA . SER A 1 103 ? 212.566 96.795 20.308 1.00 28.56 103 SER A CA 1
ATOM 805 C C . SER A 1 103 ? 211.779 95.491 20.199 1.00 27.46 103 SER A C 1
ATOM 806 O O . SER A 1 103 ? 211.630 94.947 19.094 1.00 25.03 103 SER A O 1
ATOM 809 N N . MET A 1 104 ? 211.287 94.962 21.331 1.00 25.78 104 MET A N 1
ATOM 810 C CA . MET A 1 104 ? 210.466 93.751 21.294 1.00 27.46 104 MET A CA 1
ATOM 811 C C . MET A 1 104 ? 209.163 93.986 20.555 1.00 25.66 104 MET A C 1
ATOM 812 O O . MET A 1 104 ? 208.702 93.119 19.798 1.00 27.82 104 MET A O 1
ATOM 817 N N . GLN A 1 105 ? 208.528 95.141 20.784 1.00 26.59 105 GLN A N 1
ATOM 818 C CA . GLN A 1 105 ? 207.316 95.458 20.030 1.00 27.73 105 GLN A CA 1
ATOM 819 C C . GLN A 1 105 ? 207.605 95.508 18.535 1.00 26.43 105 GLN A C 1
ATOM 820 O O . GLN A 1 105 ? 206.820 95.009 17.724 1.00 27.17 105 GLN A O 1
ATOM 826 N N . LEU A 1 106 ? 208.735 96.107 18.149 1.00 30.28 106 LEU A N 1
ATOM 827 C CA . LEU A 1 106 ? 209.071 96.184 16.733 1.00 25.63 106 LEU A CA 1
ATOM 828 C C . LEU A 1 106 ? 209.298 94.792 16.150 1.00 29.95 106 LEU A C 1
ATOM 829 O O . LEU A 1 106 ? 208.718 94.441 15.117 1.00 31.32 106 LEU A O 1
ATOM 834 N N . LEU A 1 107 ? 210.127 93.969 16.814 1.00 28.23 107 LEU A N 1
ATOM 835 C CA . LEU A 1 107 ? 210.377 92.622 16.299 1.00 28.07 107 LEU A CA 1
ATOM 836 C C . LEU A 1 107 ? 209.076 91.833 16.176 1.00 29.63 107 LEU A C 1
ATOM 837 O O . LEU A 1 107 ? 208.832 91.169 15.161 1.00 25.71 107 LEU A O 1
ATOM 842 N N . ALA A 1 108 ? 208.219 91.902 17.196 1.00 27.92 108 ALA A N 1
ATOM 843 C CA . ALA A 1 108 ? 206.961 91.169 17.140 1.00 30.62 108 ALA A CA 1
ATOM 844 C C . ALA A 1 108 ? 206.084 91.673 15.999 1.00 30.50 108 ALA A C 1
ATOM 845 O O . ALA A 1 108 ? 205.511 90.876 15.247 1.00 31.36 108 ALA A O 1
ATOM 847 N N . ARG A 1 109 ? 205.980 92.994 15.846 1.00 28.88 109 ARG A N 1
ATOM 848 C CA . ARG A 1 109 ? 205.086 93.540 14.831 1.00 35.09 109 ARG A CA 1
ATOM 849 C C . ARG A 1 109 ? 205.574 93.227 13.427 1.00 35.52 109 ARG A C 1
ATOM 850 O O . ARG A 1 109 ? 204.767 93.110 12.502 1.00 36.50 109 ARG A O 1
ATOM 858 N N . GLN A 1 110 ? 206.885 93.087 13.254 1.00 32.74 110 GLN A N 1
ATOM 859 C CA . GLN A 1 110 ? 207.475 92.677 11.997 1.00 34.05 110 GLN A CA 1
ATOM 860 C C . GLN A 1 110 ? 207.442 91.174 11.794 1.00 32.55 110 GLN A C 1
ATOM 861 O O . GLN A 1 110 ? 208.070 90.686 10.858 1.00 32.86 110 GLN A O 1
ATOM 867 N N . GLY A 1 111 ? 206.760 90.430 12.659 1.00 33.35 111 GLY A N 1
ATOM 868 C CA . GLY A 1 111 ? 206.553 89.016 12.411 1.00 34.07 111 GLY A CA 1
ATOM 869 C C . GLY A 1 111 ? 207.659 88.087 12.859 1.00 34.77 111 GLY A C 1
ATOM 870 O O . GLY A 1 111 ? 207.595 86.888 12.560 1.00 37.01 111 GLY A O 1
ATOM 871 N N . ILE A 1 112 ? 208.670 88.581 13.569 1.00 33.00 112 ILE A N 1
ATOM 872 C CA . ILE A 1 112 ? 209.674 87.683 14.135 1.00 28.81 112 ILE A CA 1
ATOM 873 C C . ILE A 1 112 ? 209.075 86.972 15.343 1.00 31.34 112 ILE A C 1
ATOM 874 O O . ILE A 1 112 ? 208.485 87.608 16.223 1.00 30.74 112 ILE A O 1
ATOM 879 N N . ASP A 1 113 ? 209.198 85.647 15.365 1.00 26.88 113 ASP A N 1
ATOM 880 C CA . ASP A 1 113 ? 208.738 84.806 16.460 1.00 27.59 113 ASP A CA 1
ATOM 881 C C . ASP A 1 113 ? 209.511 85.109 17.749 1.00 26.35 113 ASP A C 1
ATOM 882 O O . ASP A 1 113 ? 210.744 85.029 17.785 1.00 24.49 113 ASP A O 1
ATOM 887 N N . LEU A 1 114 ? 208.787 85.496 18.801 1.00 28.23 114 LEU A N 1
ATOM 888 C CA . LEU A 1 114 ? 209.338 85.654 20.138 1.00 26.78 114 LEU A CA 1
ATOM 889 C C . LEU A 1 114 ? 208.526 84.777 21.078 1.00 27.95 114 LEU A C 1
ATOM 890 O O . LEU A 1 114 ? 207.430 84.341 20.710 1.00 24.73 114 LEU A O 1
ATOM 895 N N . PRO A 1 115 ? 208.982 84.527 22.303 1.00 27.51 115 PRO A N 1
ATOM 896 C CA . PRO A 1 115 ? 208.065 83.931 23.283 1.00 26.55 115 PRO A CA 1
ATOM 897 C C . PRO A 1 115 ? 206.876 84.857 23.463 1.00 25.86 115 PRO A C 1
ATOM 898 O O . PRO A 1 115 ? 206.969 86.062 23.208 1.00 22.25 115 PRO A O 1
ATOM 902 N N . VAL A 1 116 ? 205.727 84.277 23.832 1.00 26.00 116 VAL A N 1
ATOM 903 C CA . VAL A 1 116 ? 204.608 85.113 24.264 1.00 26.80 116 VAL A CA 1
ATOM 904 C C . VAL A 1 116 ? 205.082 85.962 25.431 1.00 26.83 116 VAL A C 1
ATOM 905 O O . VAL A 1 116 ? 205.621 85.439 26.414 1.00 23.17 116 VAL A O 1
ATOM 909 N N . THR A 1 117 ? 204.898 87.276 25.332 1.00 24.04 117 THR A N 1
ATOM 910 C CA . THR A 1 117 ? 205.502 88.184 26.304 1.00 28.20 117 THR A CA 1
ATOM 911 C C . THR A 1 117 ? 204.500 89.256 26.685 1.00 27.43 117 THR A C 1
ATOM 912 O O . THR A 1 117 ? 204.063 90.022 25.828 1.00 25.11 117 THR A O 1
ATOM 916 N N . GLY A 1 118 ? 204.110 89.281 27.955 1.00 26.58 118 GLY A N 1
ATOM 917 C CA . GLY A 1 118 ? 203.292 90.344 28.496 1.00 27.42 118 GLY A CA 1
ATOM 918 C C . GLY A 1 118 ? 204.184 91.355 29.187 1.00 27.79 118 GLY A C 1
ATOM 919 O O . GLY A 1 118 ? 205.211 91.011 29.762 1.00 28.99 118 GLY A O 1
ATOM 920 N N . ILE A 1 119 ? 203.781 92.604 29.140 1.00 23.42 119 ILE A N 1
ATOM 921 C CA . ILE A 1 119 ? 204.524 93.651 29.815 1.00 25.99 119 ILE A CA 1
ATOM 922 C C . ILE A 1 119 ? 203.597 94.266 30.840 1.00 33.34 119 ILE A C 1
ATOM 923 O O . ILE A 1 119 ? 202.367 94.266 30.684 1.00 28.71 119 ILE A O 1
ATOM 928 N N . ALA A 1 120 ? 204.194 94.761 31.914 1.00 30.13 120 ALA A N 1
ATOM 929 C CA . ALA A 1 120 ? 203.395 95.361 32.972 1.00 29.86 120 ALA A CA 1
ATOM 930 C C . ALA A 1 120 ? 204.296 96.315 33.739 1.00 32.43 120 ALA A C 1
ATOM 931 O O . ALA A 1 120 ? 205.520 96.278 33.603 1.00 26.90 120 ALA A O 1
ATOM 933 N N . HIS A 1 121 ? 203.674 97.193 34.525 1.00 30.11 121 HIS A N 1
ATOM 934 C CA . HIS A 1 121 ? 204.445 98.064 35.399 1.00 31.44 121 HIS A CA 1
ATOM 935 C C . HIS A 1 121 ? 203.774 98.068 36.767 1.00 35.40 121 HIS A C 1
ATOM 936 O O . HIS A 1 121 ? 204.360 97.573 37.731 1.00 35.51 121 HIS A O 1
ATOM 943 N N . SER A 1 122 ? 202.534 98.569 36.836 1.00 30.98 122 SER A N 1
ATOM 944 C CA . SER A 1 122 ? 201.696 98.536 38.036 1.00 37.22 122 SER A CA 1
ATOM 945 C C . SER A 1 122 ? 200.384 97.815 37.753 1.00 39.14 122 SER A C 1
ATOM 946 O O . SER A 1 122 ? 199.305 98.421 37.845 1.00 40.13 122 SER A O 1
ATOM 949 N N . PRO A 1 123 ? 200.432 96.518 37.435 1.00 35.33 123 PRO A N 1
ATOM 950 C CA . PRO A 1 123 ? 199.189 95.800 37.145 1.00 35.97 123 PRO A CA 1
ATOM 951 C C . PRO A 1 123 ? 198.357 95.678 38.403 1.00 39.25 123 PRO A C 1
ATOM 952 O O . PRO A 1 123 ? 198.886 95.500 39.499 1.00 35.73 123 PRO A O 1
ATOM 956 N N . ASP A 1 124 ? 197.040 95.761 38.242 1.00 38.37 124 ASP A N 1
ATOM 957 C CA . ASP A 1 124 ? 196.140 95.677 39.386 1.00 39.73 124 ASP A CA 1
ATOM 958 C C . ASP A 1 124 ? 195.369 94.363 39.446 1.00 38.95 124 ASP A C 1
ATOM 959 O O . ASP A 1 124 ? 194.520 94.200 40.324 1.00 43.36 124 ASP A O 1
ATOM 964 N N . ASP A 1 125 ? 195.657 93.411 38.554 1.00 36.83 125 ASP A N 1
ATOM 965 C CA . ASP A 1 125 ? 195.035 92.081 38.582 1.00 38.74 125 ASP A CA 1
ATOM 966 C C . ASP A 1 125 ? 196.140 91.104 38.192 1.00 34.38 125 ASP A C 1
ATOM 967 O O . ASP A 1 125 ? 196.339 90.823 37.011 1.00 33.72 125 ASP A O 1
ATOM 972 N N . THR A 1 126 ? 196.862 90.605 39.197 1.00 33.65 126 THR A N 1
ATOM 973 C CA . THR A 1 126 ? 197.943 89.659 38.943 1.00 33.54 126 THR A CA 1
ATOM 974 C C . THR A 1 126 ? 197.434 88.419 38.212 1.00 36.68 126 THR A C 1
ATOM 975 O O . THR A 1 126 ? 198.099 87.893 37.307 1.00 34.12 126 THR A O 1
ATOM 979 N N . SER A 1 127 ? 196.245 87.948 38.589 1.00 36.54 127 SER A N 1
ATOM 980 C CA . SER A 1 127 ? 195.672 86.762 37.970 1.00 35.74 127 SER A CA 1
ATOM 981 C C . SER A 1 127 ? 195.377 87.006 36.498 1.00 35.42 127 SER A C 1
ATOM 982 O O . SER A 1 127 ? 195.713 86.175 35.639 1.00 36.21 127 SER A O 1
ATOM 985 N N . ASP A 1 128 ? 194.738 88.141 36.186 1.00 37.55 128 ASP A N 1
ATOM 986 C CA . ASP A 1 128 ? 194.457 88.473 34.790 1.00 35.47 128 ASP A CA 1
ATOM 987 C C . ASP A 1 128 ? 195.747 88.537 33.980 1.00 34.80 128 ASP A C 1
ATOM 988 O O . ASP A 1 128 ? 195.816 88.005 32.871 1.00 33.87 128 ASP A O 1
ATOM 993 N N . LEU A 1 129 ? 196.791 89.157 34.527 1.00 31.97 129 LEU A N 1
ATOM 994 C CA . LEU A 1 129 ? 198.066 89.243 33.810 1.00 31.16 129 LEU A CA 1
ATOM 995 C C . LEU A 1 129 ? 198.653 87.851 33.546 1.00 30.47 129 LEU A C 1
ATOM 996 O O . LEU A 1 129 ? 199.080 87.537 32.422 1.00 30.90 129 LEU A O 1
ATOM 1001 N N . ILE A 1 130 ? 198.633 86.984 34.567 1.00 31.62 130 ILE A N 1
ATOM 1002 C CA . ILE A 1 130 ? 199.180 85.634 34.421 1.00 33.66 130 ILE A CA 1
ATOM 1003 C C . ILE A 1 130 ? 198.430 84.866 33.339 1.00 34.44 130 ILE A C 1
ATOM 1004 O O . ILE A 1 130 ? 199.035 84.179 32.505 1.00 34.15 130 ILE A O 1
ATOM 1009 N N . ASP A 1 131 ? 197.102 84.986 33.329 1.00 35.55 131 ASP A N 1
ATOM 1010 C CA . ASP A 1 131 ? 196.300 84.260 32.355 1.00 35.64 131 ASP A CA 1
ATOM 1011 C C . ASP A 1 131 ? 196.470 84.857 30.970 1.00 37.66 131 ASP A C 1
ATOM 1012 O O . ASP A 1 131 ? 196.492 84.133 29.967 1.00 33.14 131 ASP A O 1
ATOM 1017 N N . MET A 1 132 ? 196.608 86.177 30.897 1.00 32.84 132 MET A N 1
ATOM 1018 C CA . MET A 1 132 ? 196.809 86.813 29.609 1.00 35.73 132 MET A CA 1
ATOM 1019 C C . MET A 1 132 ? 198.055 86.260 28.939 1.00 34.05 132 MET A C 1
ATOM 1020 O O . MET A 1 132 ? 198.051 85.981 27.735 1.00 35.31 132 MET A O 1
ATOM 1025 N N . VAL A 1 133 ? 199.129 86.056 29.705 1.00 36.87 133 VAL A N 1
ATOM 1026 C CA . VAL A 1 133 ? 200.304 85.470 29.059 1.00 32.39 133 VAL A CA 1
ATOM 1027 C C . VAL A 1 133 ? 200.154 83.977 28.793 1.00 32.35 133 VAL A C 1
ATOM 1028 O O . VAL A 1 133 ? 200.909 83.424 27.983 1.00 38.41 133 VAL A O 1
ATOM 1032 N N . GLY A 1 134 ? 199.196 83.302 29.414 1.00 33.13 134 GLY A N 1
ATOM 1033 C CA . GLY A 1 134 ? 199.018 81.873 29.172 1.00 37.66 134 GLY A CA 1
ATOM 1034 C C . GLY A 1 134 ? 199.169 80.965 30.384 1.00 38.94 134 GLY A C 1
ATOM 1035 O O . GLY A 1 134 ? 199.034 79.743 30.233 1.00 40.09 134 GLY A O 1
ATOM 1036 N N . GLY A 1 135 ? 199.452 81.478 31.582 1.00 37.19 135 GLY A N 1
ATOM 1037 C CA . GLY A 1 135 ? 199.554 80.651 32.764 1.00 33.90 135 GLY A CA 1
ATOM 1038 C C . GLY A 1 135 ? 200.963 80.153 33.045 1.00 35.86 135 GLY A C 1
ATOM 1039 O O . GLY A 1 135 ? 201.872 80.214 32.211 1.00 34.29 135 GLY A O 1
ATOM 1040 N N . ALA A 1 136 ? 201.137 79.639 34.258 1.00 39.46 136 ALA A N 1
ATOM 1041 C CA . ALA A 1 136 ? 202.415 79.074 34.673 1.00 35.33 136 ALA A CA 1
ATOM 1042 C C . ALA A 1 136 ? 202.748 77.845 33.827 1.00 42.07 136 ALA A C 1
ATOM 1043 O O . ALA A 1 136 ? 201.842 77.189 33.298 1.00 41.59 136 ALA A O 1
ATOM 1045 N N . PRO A 1 137 ? 204.050 77.509 33.663 1.00 38.29 137 PRO A N 1
ATOM 1046 C CA . PRO A 1 137 ? 205.238 78.191 34.180 1.00 34.21 137 PRO A CA 1
ATOM 1047 C C . PRO A 1 137 ? 205.564 79.472 33.406 1.00 38.50 137 PRO A C 1
ATOM 1048 O O . PRO A 1 137 ? 205.401 79.527 32.178 1.00 35.05 137 PRO A O 1
ATOM 1052 N N . LEU A 1 138 ? 206.016 80.499 34.117 1.00 32.11 138 LEU A N 1
ATOM 1053 C CA . LEU A 1 138 ? 206.348 81.769 33.496 1.00 30.12 138 LEU A CA 1
ATOM 1054 C C . LEU A 1 138 ? 207.702 82.239 33.981 1.00 31.94 138 LEU A C 1
ATOM 1055 O O . LEU A 1 138 ? 208.101 81.980 35.115 1.00 31.18 138 LEU A O 1
ATOM 1060 N N . VAL A 1 139 ? 208.403 82.961 33.127 1.00 29.23 139 VAL A N 1
ATOM 1061 C CA . VAL A 1 139 ? 209.590 83.687 33.540 1.00 28.33 139 VAL A CA 1
ATOM 1062 C C . VAL A 1 139 ? 209.186 85.127 33.781 1.00 29.12 139 VAL A C 1
ATOM 1063 O O . VAL A 1 139 ? 208.508 85.742 32.947 1.00 29.00 139 VAL A O 1
ATOM 1067 N N . VAL A 1 140 ? 209.569 85.665 34.927 1.00 29.41 140 VAL A N 1
ATOM 1068 C CA . VAL A 1 140 ? 209.284 87.052 35.239 1.00 27.82 140 VAL A CA 1
ATOM 1069 C C . VAL A 1 140 ? 210.610 87.761 35.317 1.00 29.06 140 VAL A C 1
ATOM 1070 O O . VAL A 1 140 ? 211.547 87.252 35.943 1.00 32.96 140 VAL A O 1
ATOM 1074 N N . LYS A 1 141 ? 210.709 88.921 34.671 1.00 28.62 141 LYS A N 1
ATOM 1075 C CA . LYS A 1 141 ? 212.007 89.573 34.699 1.00 30.07 141 LYS A CA 1
ATOM 1076 C C . LYS A 1 141 ? 211.875 91.079 34.614 1.00 31.90 141 LYS A C 1
ATOM 1077 O O . LYS A 1 141 ? 210.918 91.621 34.045 1.00 32.98 141 LYS A O 1
ATOM 1083 N N . LEU A 1 142 ? 212.849 91.752 35.207 1.00 27.98 142 LEU A N 1
ATOM 1084 C CA . LEU A 1 142 ? 212.885 93.201 35.157 1.00 30.36 142 LEU A CA 1
ATOM 1085 C C . LEU A 1 142 ? 213.400 93.623 33.785 1.00 33.37 142 LEU A C 1
ATOM 1086 O O . LEU A 1 142 ? 214.418 93.110 33.312 1.00 34.12 142 LEU A O 1
ATOM 1091 N N . VAL A 1 143 ? 212.687 94.551 33.152 1.00 30.84 143 VAL A N 1
ATOM 1092 C CA . VAL A 1 143 ? 213.049 95.000 31.813 1.00 31.43 143 VAL A CA 1
ATOM 1093 C C . VAL A 1 143 ? 214.463 95.557 31.802 1.00 37.72 143 VAL A C 1
ATOM 1094 O O . VAL A 1 143 ? 215.255 95.255 30.902 1.00 38.18 143 VAL A O 1
ATOM 1098 N N . GLU A 1 144 ? 214.803 96.373 32.802 1.00 37.48 144 GLU A N 1
ATOM 1099 C CA . GLU A 1 144 ? 216.110 97.012 32.898 1.00 39.19 144 GLU A CA 1
ATOM 1100 C C . GLU A 1 144 ? 217.155 96.139 33.578 1.00 39.22 144 GLU A C 1
ATOM 1101 O O . GLU A 1 144 ? 218.261 96.620 33.834 1.00 42.93 144 GLU A O 1
ATOM 1107 N N . GLY A 1 145 ? 216.838 94.881 33.884 1.00 39.98 145 GLY A N 1
ATOM 1108 C CA . GLY A 1 145 ? 217.811 94.016 34.526 1.00 37.39 145 GLY A CA 1
ATOM 1109 C C . GLY A 1 145 ? 218.921 93.587 33.583 1.00 47.10 145 GLY A C 1
ATOM 1110 O O . GLY A 1 145 ? 218.800 93.632 32.353 1.00 45.45 145 GLY A O 1
ATOM 1111 N N . THR A 1 146 ? 220.038 93.165 34.172 1.00 42.60 146 THR A N 1
ATOM 1112 C CA . THR A 1 146 ? 221.176 92.710 33.387 1.00 41.95 146 THR A CA 1
ATOM 1113 C C . THR A 1 146 ? 221.778 91.484 34.052 1.00 44.90 146 THR A C 1
ATOM 1114 O O . THR A 1 146 ? 221.559 91.215 35.238 1.00 39.57 146 THR A O 1
ATOM 1118 N N . GLN A 1 147 ? 222.518 90.730 33.245 1.00 41.00 147 GLN A N 1
ATOM 1119 C CA . GLN A 1 147 ? 223.129 89.476 33.661 1.00 42.01 147 GLN A CA 1
ATOM 1120 C C . GLN A 1 147 ? 222.112 88.539 34.306 1.00 44.54 147 GLN A C 1
ATOM 1121 O O . GLN A 1 147 ? 222.491 87.762 35.199 1.00 40.02 147 GLN A O 1
ATOM 1127 N N . GLY A 1 148 ? 220.818 88.577 33.880 1.00 42.69 148 GLY A N 1
ATOM 1128 C CA . GLY A 1 148 ? 220.045 87.598 34.652 1.00 35.82 148 GLY A CA 1
ATOM 1129 C C . GLY A 1 148 ? 219.694 87.932 36.108 1.00 41.17 148 GLY A C 1
ATOM 1130 O O . GLY A 1 148 ? 219.026 87.132 36.777 1.00 35.16 148 GLY A O 1
ATOM 1131 N N . ILE A 1 149 ? 220.104 89.088 36.633 1.00 42.43 149 ILE A N 1
ATOM 1132 C CA . ILE A 1 149 ? 219.624 89.513 37.947 1.00 42.82 149 ILE A CA 1
ATOM 1133 C C . ILE A 1 149 ? 218.193 90.020 37.810 1.00 41.04 149 ILE A C 1
ATOM 1134 O O . ILE A 1 149 ? 217.910 90.912 37.000 1.00 40.76 149 ILE A O 1
ATOM 1139 N N . GLY A 1 150 ? 217.286 89.460 38.603 1.00 35.19 150 GLY A N 1
ATOM 1140 C CA . GLY A 1 150 ? 215.893 89.826 38.467 1.00 39.75 150 GLY A CA 1
ATOM 1141 C C . GLY A 1 150 ? 215.167 89.033 37.407 1.00 39.54 150 GLY A C 1
ATOM 1142 O O . GLY A 1 150 ? 214.134 89.489 36.902 1.00 34.90 150 GLY A O 1
ATOM 1143 N N . VAL A 1 151 ? 215.700 87.870 37.040 1.00 32.86 151 VAL A N 1
ATOM 1144 C CA . VAL A 1 151 ? 215.069 86.939 36.119 1.00 32.64 151 VAL A CA 1
ATOM 1145 C C . VAL A 1 151 ? 214.780 85.689 36.916 1.00 34.63 151 VAL A C 1
ATOM 1146 O O . VAL A 1 151 ? 215.704 85.077 37.459 1.00 37.27 151 VAL A O 1
ATOM 1150 N N . VAL A 1 152 ? 213.516 85.296 36.993 1.00 32.26 152 VAL A N 1
ATOM 1151 C CA . VAL A 1 152 ? 213.147 84.201 37.873 1.00 30.03 152 VAL A CA 1
ATOM 1152 C C . VAL A 1 152 ? 212.090 83.347 37.193 1.00 31.89 152 VAL A C 1
ATOM 1153 O O . VAL A 1 152 ? 211.220 83.859 36.474 1.00 30.83 152 VAL A O 1
ATOM 1157 N N . LEU A 1 153 ? 212.188 82.034 37.396 1.00 28.27 153 LEU A N 1
ATOM 1158 C CA . LEU A 1 153 ? 211.198 81.090 36.888 1.00 31.15 153 LEU A CA 1
ATOM 1159 C C . LEU A 1 153 ? 210.149 80.811 37.965 1.00 34.69 153 LEU A C 1
ATOM 1160 O O . LEU A 1 153 ? 210.476 80.319 39.045 1.00 35.91 153 LEU A O 1
ATOM 1165 N N . ALA A 1 154 ? 208.898 81.143 37.676 1.00 31.42 154 ALA A N 1
ATOM 1166 C CA . ALA A 1 154 ? 207.760 80.830 38.526 1.00 34.07 154 ALA A CA 1
ATOM 1167 C C . ALA A 1 154 ? 207.115 79.596 37.911 1.00 40.22 154 ALA A C 1
ATOM 1168 O O . ALA A 1 154 ? 206.472 79.679 36.861 1.00 35.01 154 ALA A O 1
ATOM 1170 N N . GLU A 1 155 ? 207.313 78.444 38.554 1.00 37.60 155 GLU A N 1
ATOM 1171 C CA . GLU A 1 155 ? 206.880 77.179 37.974 1.00 44.60 155 GLU A CA 1
ATOM 1172 C C . GLU A 1 155 ? 205.387 76.956 38.154 1.00 37.93 155 GLU A C 1
ATOM 1173 O O . GLU A 1 155 ? 204.758 76.265 37.344 1.00 41.03 155 GLU A O 1
ATOM 1179 N N . THR A 1 156 ? 204.806 77.557 39.179 1.00 35.13 156 THR A N 1
ATOM 1180 C CA . THR A 1 156 ? 203.409 77.390 39.508 1.00 37.70 156 THR A CA 1
ATOM 1181 C C . THR A 1 156 ? 202.736 78.752 39.518 1.00 37.98 156 THR A C 1
ATOM 1182 O O . THR A 1 156 ? 203.397 79.795 39.595 1.00 35.32 156 THR A O 1
ATOM 1186 N N . ARG A 1 157 ? 201.403 78.712 39.479 1.00 34.85 157 ARG A N 1
ATOM 1187 C CA . ARG A 1 157 ? 200.619 79.936 39.506 1.00 37.75 157 ARG A CA 1
ATOM 1188 C C . ARG A 1 157 ? 200.886 80.740 40.773 1.00 41.11 157 ARG A C 1
ATOM 1189 O O . ARG A 1 157 ? 200.984 81.973 40.723 1.00 39.03 157 ARG A O 1
ATOM 1197 N N . GLN A 1 158 ? 201.003 80.067 41.920 1.00 37.58 158 GLN A N 1
ATOM 1198 C CA . GLN A 1 158 ? 201.205 80.797 43.171 1.00 38.21 158 GLN A CA 1
ATOM 1199 C C . GLN A 1 158 ? 202.589 81.444 43.211 1.00 33.09 158 GLN A C 1
ATOM 1200 O O . GLN A 1 158 ? 202.744 82.573 43.694 1.00 32.52 158 GLN A O 1
ATOM 1206 N N . ALA A 1 159 ? 203.604 80.749 42.695 1.00 34.54 159 ALA A N 1
ATOM 1207 C CA . ALA A 1 159 ? 204.912 81.374 42.529 1.00 34.70 159 ALA A CA 1
ATOM 1208 C C . ALA A 1 159 ? 204.816 82.623 41.665 1.00 32.01 159 ALA A C 1
ATOM 1209 O O . ALA A 1 159 ? 205.399 83.661 41.999 1.00 34.59 159 ALA A O 1
ATOM 1211 N N . ALA A 1 160 ? 204.062 82.550 40.563 1.00 34.31 160 ALA A N 1
ATOM 1212 C CA . ALA A 1 160 ? 203.937 83.696 39.663 1.00 32.44 160 ALA A CA 1
ATOM 1213 C C . ALA A 1 160 ? 203.223 84.861 40.334 1.00 32.72 160 ALA A C 1
ATOM 1214 O O . ALA A 1 160 ? 203.645 86.024 40.202 1.00 29.46 160 ALA A O 1
ATOM 1216 N N . GLU A 1 161 ? 202.151 84.561 41.075 1.00 35.52 161 GLU A N 1
ATOM 1217 C CA . GLU A 1 161 ? 201.435 85.578 41.839 1.00 32.47 161 GLU A CA 1
ATOM 1218 C C . GLU A 1 161 ? 202.354 86.282 42.826 1.00 30.33 161 GLU A C 1
ATOM 1219 O O . GLU A 1 161 ? 202.384 87.515 42.897 1.00 33.71 161 GLU A O 1
ATOM 1225 N N . SER A 1 162 ? 203.101 85.508 43.609 1.00 29.11 162 SER A N 1
ATOM 1226 C CA . SER A 1 162 ? 203.972 86.098 44.615 1.00 34.04 162 SER A CA 1
ATOM 1227 C C . SER A 1 162 ? 205.096 86.911 43.978 1.00 31.28 162 SER A C 1
ATOM 1228 O O . SER A 1 162 ? 205.384 88.019 44.435 1.00 29.38 162 SER A O 1
ATOM 1231 N N . VAL A 1 163 ? 205.724 86.394 42.909 1.00 30.01 163 VAL A N 1
ATOM 1232 C CA . VAL A 1 163 ? 206.827 87.123 42.296 1.00 26.75 163 VAL A CA 1
ATOM 1233 C C . VAL A 1 163 ? 206.328 88.440 41.732 1.00 28.14 163 VAL A C 1
ATOM 1234 O O . VAL A 1 163 ? 206.975 89.485 41.886 1.00 28.95 163 VAL A O 1
ATOM 1238 N N . ILE A 1 164 ? 205.164 88.418 41.080 1.00 30.48 164 ILE A N 1
ATOM 1239 C CA . ILE A 1 164 ? 204.650 89.632 40.456 1.00 29.99 164 ILE A CA 1
ATOM 1240 C C . ILE A 1 164 ? 204.268 90.655 41.524 1.00 32.51 164 ILE A C 1
ATOM 1241 O O . ILE A 1 164 ? 204.608 91.847 41.418 1.00 30.56 164 ILE A O 1
ATOM 1246 N N . ASP A 1 165 ? 203.617 90.194 42.603 1.00 30.63 165 ASP A N 1
ATOM 1247 C CA . ASP A 1 165 ? 203.295 91.095 43.705 1.00 35.10 165 ASP A CA 1
ATOM 1248 C C . ASP A 1 165 ? 204.554 91.681 44.323 1.00 29.57 165 ASP A C 1
ATOM 1249 O O . ASP A 1 165 ? 204.605 92.875 44.621 1.00 33.50 165 ASP A O 1
ATOM 1254 N N . ALA A 1 166 ? 205.585 90.864 44.506 1.00 28.21 166 ALA A N 1
ATOM 1255 C CA . ALA A 1 166 ? 206.820 91.380 45.080 1.00 31.88 166 ALA A CA 1
ATOM 1256 C C . ALA A 1 166 ? 207.458 92.419 44.166 1.00 32.50 166 ALA A C 1
ATOM 1257 O O . ALA A 1 166 ? 207.872 93.486 44.629 1.00 31.62 166 ALA A O 1
ATOM 1259 N N . PHE A 1 167 ? 207.502 92.150 42.857 1.00 32.94 167 PHE A N 1
ATOM 1260 C CA . PHE A 1 167 ? 208.127 93.097 41.933 1.00 33.86 167 PHE A CA 1
ATOM 1261 C C . PHE A 1 167 ? 207.373 94.420 41.863 1.00 34.88 167 PHE A C 1
ATOM 1262 O O . PHE A 1 167 ? 207.981 95.464 41.581 1.00 29.18 167 PHE A O 1
ATOM 1270 N N . ARG A 1 168 ? 206.060 94.410 42.127 1.00 35.19 168 ARG A N 1
ATOM 1271 C CA . ARG A 1 168 ? 205.315 95.662 41.990 1.00 33.71 168 ARG A CA 1
ATOM 1272 C C . ARG A 1 168 ? 205.897 96.781 42.860 1.00 34.77 168 ARG A C 1
ATOM 1273 O O . ARG A 1 168 ? 205.926 97.942 42.440 1.00 35.12 168 ARG A O 1
ATOM 1281 N N . GLY A 1 169 ? 206.412 96.463 44.048 1.00 34.09 169 GLY A N 1
ATOM 1282 C CA . GLY A 1 169 ? 206.944 97.529 44.891 1.00 33.54 169 GLY A CA 1
ATOM 1283 C C . GLY A 1 169 ? 208.202 98.193 44.362 1.00 38.73 169 GLY A C 1
ATOM 1284 O O . GLY A 1 169 ? 208.609 99.233 44.897 1.00 38.97 169 GLY A O 1
ATOM 1285 N N . LEU A 1 170 ? 208.813 97.629 43.319 1.00 35.17 170 LEU A N 1
ATOM 1286 C CA . LEU A 1 170 ? 210.018 98.199 42.744 1.00 37.57 170 LEU A CA 1
ATOM 1287 C C . LEU A 1 170 ? 209.743 99.401 41.835 1.00 36.41 170 LEU A C 1
ATOM 1288 O O . LEU A 1 170 ? 210.691 100.113 41.484 1.00 36.02 170 LEU A O 1
ATOM 1293 N N . ASN A 1 171 ? 208.488 99.655 41.457 1.00 33.30 171 ASN A N 1
ATOM 1294 C CA . ASN A 1 171 ? 208.166 100.737 40.522 1.00 32.93 171 ASN A CA 1
ATOM 1295 C C . ASN A 1 171 ? 209.001 100.629 39.238 1.00 38.41 171 ASN A C 1
ATOM 1296 O O . ASN A 1 171 ? 209.706 101.561 38.839 1.00 37.22 171 ASN A O 1
ATOM 1301 N N . ALA A 1 172 ? 208.932 99.458 38.599 1.00 32.79 172 ALA A N 1
ATOM 1302 C CA . ALA A 1 172 ? 209.765 99.128 37.453 1.00 34.35 172 ALA A CA 1
ATOM 1303 C C . ALA A 1 172 ? 208.952 98.335 36.433 1.00 34.99 172 ALA A C 1
ATOM 1304 O O . ALA A 1 172 ? 208.031 97.593 36.794 1.00 30.48 172 ALA A O 1
ATOM 1306 N N . HIS A 1 173 ? 209.315 98.482 35.157 1.00 36.66 173 HIS A N 1
ATOM 1307 C CA . HIS A 1 173 ? 208.699 97.689 34.095 1.00 32.21 173 HIS A CA 1
ATOM 1308 C C . HIS A 1 173 ? 209.120 96.237 34.221 1.00 30.08 173 HIS A C 1
ATOM 1309 O O . HIS A 1 173 ? 210.296 95.934 34.457 1.00 29.98 173 HIS A O 1
ATOM 1316 N N . ILE A 1 174 ? 208.168 95.334 34.029 1.00 25.93 174 ILE A N 1
ATOM 1317 C CA . ILE A 1 174 ? 208.443 93.906 34.082 1.00 32.43 174 ILE A CA 1
ATOM 1318 C C . ILE A 1 174 ? 207.906 93.209 32.835 1.00 30.07 174 ILE A C 1
ATOM 1319 O O . ILE A 1 174 ? 206.961 93.673 32.184 1.00 27.46 174 ILE A O 1
ATOM 1324 N N . LEU A 1 175 ? 208.530 92.085 32.506 1.00 31.02 175 LEU A N 1
ATOM 1325 C CA . LEU A 1 175 ? 208.032 91.156 31.511 1.00 26.40 175 LEU A CA 1
ATOM 1326 C C . LEU A 1 175 ? 207.555 89.905 32.217 1.00 27.25 175 LEU A C 1
ATOM 1327 O O . LEU A 1 175 ? 208.161 89.466 33.200 1.00 28.01 175 LEU A O 1
ATOM 1332 N N . VAL A 1 176 ? 206.461 89.352 31.714 1.00 26.55 176 VAL A N 1
ATOM 1333 C CA . VAL A 1 176 ? 205.925 88.072 32.131 1.00 26.99 176 VAL A CA 1
ATOM 1334 C C . VAL A 1 176 ? 205.881 87.240 30.859 1.00 28.73 176 VAL A C 1
ATOM 1335 O O . VAL A 1 176 ? 205.130 87.553 29.932 1.00 25.21 176 VAL A O 1
ATOM 1339 N N . GLN A 1 177 ? 206.662 86.184 30.806 1.00 28.47 177 GLN A N 1
ATOM 1340 C CA . GLN A 1 177 ? 206.990 85.602 29.522 1.00 31.71 177 GLN A CA 1
ATOM 1341 C C . GLN A 1 177 ? 206.832 84.095 29.567 1.00 32.55 177 GLN A C 1
ATOM 1342 O O . GLN A 1 177 ? 207.258 83.452 30.533 1.00 30.50 177 GLN A O 1
ATOM 1348 N N . GLU A 1 178 ? 206.230 83.547 28.507 1.00 29.20 178 GLU A N 1
ATOM 1349 C CA . GLU A 1 178 ? 206.226 82.108 28.255 1.00 29.24 178 GLU A CA 1
ATOM 1350 C C . GLU A 1 178 ? 207.596 81.511 28.560 1.00 28.20 178 GLU A C 1
ATOM 1351 O O . GLU A 1 178 ? 208.618 82.010 28.094 1.00 28.80 178 GLU A O 1
ATOM 1357 N N . TYR A 1 179 ? 207.615 80.442 29.347 1.00 29.49 179 TYR A N 1
ATOM 1358 C CA . TYR A 1 179 ? 208.860 79.764 29.696 1.00 31.71 179 TYR A CA 1
ATOM 1359 C C . TYR A 1 179 ? 209.175 78.689 28.658 1.00 30.31 179 TYR A C 1
ATOM 1360 O O . TYR A 1 179 ? 208.343 77.809 28.399 1.00 31.76 179 TYR A O 1
ATOM 1369 N N . ILE A 1 180 ? 210.362 78.755 28.063 1.00 29.86 180 ILE A N 1
ATOM 1370 C CA . ILE A 1 180 ? 210.752 77.762 27.041 1.00 31.37 180 ILE A CA 1
ATOM 1371 C C . ILE A 1 180 ? 211.492 76.656 27.788 1.00 36.02 180 ILE A C 1
ATOM 1372 O O . ILE A 1 180 ? 212.721 76.615 27.886 1.00 33.04 180 ILE A O 1
ATOM 1377 N N . LYS A 1 181 ? 210.704 75.730 28.333 1.00 38.71 181 LYS A N 1
ATOM 1378 C CA . LYS A 1 181 ? 211.235 74.560 29.026 1.00 34.39 181 LYS A CA 1
ATOM 1379 C C . LYS A 1 181 ? 212.132 73.728 28.115 1.00 32.94 181 LYS A C 1
ATOM 1380 O O . LYS A 1 181 ? 213.246 73.355 28.494 1.00 33.96 181 LYS A O 1
ATOM 1386 N N . GLU A 1 182 ? 211.661 73.425 26.906 1.00 34.07 182 GLU A N 1
ATOM 1387 C CA . GLU A 1 182 ? 212.376 72.517 26.014 1.00 35.98 182 GLU A CA 1
ATOM 1388 C C . GLU A 1 182 ? 213.748 73.033 25.605 1.00 35.95 182 GLU A C 1
ATOM 1389 O O . GLU A 1 182 ? 214.495 72.293 24.957 1.00 39.02 182 GLU A O 1
ATOM 1395 N N . ALA A 1 183 ? 214.103 74.272 25.953 1.00 32.81 183 ALA A N 1
ATOM 1396 C CA . ALA A 1 183 ? 215.455 74.737 25.667 1.00 32.42 183 ALA A CA 1
ATOM 1397 C C . ALA A 1 183 ? 216.469 74.202 26.664 1.00 35.26 183 ALA A C 1
ATOM 1398 O O . ALA A 1 183 ? 217.675 74.262 26.389 1.00 32.53 183 ALA A O 1
ATOM 1400 N N . GLN A 1 184 ? 216.002 73.709 27.813 1.00 33.04 184 GLN A N 1
ATOM 1401 C CA . GLN A 1 184 ? 216.850 73.087 28.823 1.00 39.74 184 GLN A CA 1
ATOM 1402 C C . GLN A 1 184 ? 217.986 74.007 29.236 1.00 36.30 184 GLN A C 1
ATOM 1403 O O . GLN A 1 184 ? 219.145 73.600 29.311 1.00 44.61 184 GLN A O 1
ATOM 1409 N N . GLY A 1 185 ? 217.650 75.270 29.491 1.00 33.80 185 GLY A N 1
ATOM 1410 C CA . GLY A 1 185 ? 218.644 76.210 29.967 1.00 32.17 185 GLY A CA 1
ATOM 1411 C C . GLY A 1 185 ? 219.739 76.579 28.986 1.00 33.18 185 GLY A C 1
ATOM 1412 O O . GLY A 1 185 ? 220.748 77.152 29.407 1.00 37.18 185 GLY A O 1
ATOM 1413 N N . CYS A 1 186 ? 219.594 76.259 27.703 1.00 32.37 186 CYS A N 1
ATOM 1414 C CA . CYS A 1 186 ? 220.543 76.694 26.681 1.00 37.45 186 CYS A CA 1
ATOM 1415 C C . CYS A 1 186 ? 219.945 77.799 25.837 1.00 35.70 186 CYS A C 1
ATOM 1416 O O . CYS A 1 186 ? 218.770 77.742 25.456 1.00 38.02 186 CYS A O 1
ATOM 1419 N N . ASP A 1 187 ? 220.764 78.788 25.526 1.00 33.02 187 ASP A N 1
ATOM 1420 C CA . ASP A 1 187 ? 220.414 79.762 24.513 1.00 35.30 187 ASP A CA 1
ATOM 1421 C C . ASP A 1 187 ? 221.550 79.823 23.502 1.00 33.35 187 ASP A C 1
ATOM 1422 O O . ASP A 1 187 ? 222.692 79.475 23.813 1.00 35.48 187 ASP A O 1
ATOM 1427 N N . ILE A 1 188 ? 221.207 80.222 22.281 1.00 28.02 188 ILE A N 1
ATOM 1428 C CA . ILE A 1 188 ? 222.147 80.383 21.178 1.00 26.32 188 ILE A CA 1
ATOM 1429 C C . ILE A 1 188 ? 222.392 81.877 21.028 1.00 26.34 188 ILE A C 1
ATOM 1430 O O . ILE A 1 188 ? 221.445 82.642 20.818 1.00 29.10 188 ILE A O 1
ATOM 1435 N N . ARG A 1 189 ? 223.647 82.301 21.134 1.00 27.25 189 ARG A N 1
ATOM 1436 C CA . ARG A 1 189 ? 224.042 83.678 20.862 1.00 26.93 189 ARG A CA 1
ATOM 1437 C C . ARG A 1 189 ? 224.699 83.721 19.485 1.00 26.03 189 ARG A C 1
ATOM 1438 O O . ARG A 1 189 ? 225.736 83.087 19.277 1.00 23.78 189 ARG A O 1
ATOM 1446 N N . CYS A 1 190 ? 224.060 84.415 18.538 1.00 25.11 190 CYS A N 1
ATOM 1447 C CA . CYS A 1 190 ? 224.602 84.669 17.210 1.00 25.69 190 CYS A CA 1
ATOM 1448 C C . CYS A 1 190 ? 225.201 86.069 17.184 1.00 28.52 190 CYS A C 1
ATOM 1449 O O . CYS A 1 190 ? 224.691 86.976 17.835 1.00 33.69 190 CYS A O 1
ATOM 1452 N N . LEU A 1 191 ? 226.275 86.254 16.440 1.00 24.18 191 LEU A N 1
ATOM 1453 C CA . LEU A 1 191 ? 226.787 87.588 16.211 1.00 23.95 191 LEU A CA 1
ATOM 1454 C C . LEU A 1 191 ? 226.633 87.863 14.722 1.00 26.15 191 LEU A C 1
ATOM 1455 O O . LEU A 1 191 ? 227.285 87.219 13.891 1.00 22.37 191 LEU A O 1
ATOM 1460 N N . VAL A 1 192 ? 225.785 88.821 14.398 1.00 24.32 192 VAL A N 1
ATOM 1461 C CA . VAL A 1 192 ? 225.532 89.230 13.028 1.00 19.68 192 VAL A CA 1
ATOM 1462 C C . VAL A 1 192 ? 226.443 90.400 12.700 1.00 25.87 192 VAL A C 1
ATOM 1463 O O . VAL A 1 192 ? 226.534 91.371 13.479 1.00 23.10 192 VAL A O 1
ATOM 1467 N N . VAL A 1 193 ? 227.117 90.303 11.548 1.00 23.48 193 VAL A N 1
ATOM 1468 C CA . VAL A 1 193 ? 227.758 91.438 10.895 1.00 25.79 193 VAL A CA 1
ATOM 1469 C C . VAL A 1 193 ? 227.126 91.543 9.517 1.00 27.78 193 VAL A C 1
ATOM 1470 O O . VAL A 1 193 ? 227.219 90.611 8.695 1.00 26.98 193 VAL A O 1
ATOM 1474 N N . GLY A 1 194 ? 226.429 92.645 9.290 1.00 25.48 194 GLY A N 1
ATOM 1475 C CA . GLY A 1 194 ? 225.789 92.890 8.017 1.00 26.12 194 GLY A CA 1
ATOM 1476 C C . GLY A 1 194 ? 224.737 91.869 7.652 1.00 30.59 194 GLY A C 1
ATOM 1477 O O . GLY A 1 194 ? 223.718 91.723 8.339 1.00 24.31 194 GLY A O 1
ATOM 1478 N N . ASP A 1 195 ? 224.966 91.136 6.566 1.00 27.05 195 ASP A N 1
ATOM 1479 C CA . ASP A 1 195 ? 223.971 90.169 6.134 1.00 25.80 195 ASP A CA 1
ATOM 1480 C C . ASP A 1 195 ? 224.385 88.737 6.447 1.00 28.20 195 ASP A C 1
ATOM 1481 O O . ASP A 1 195 ? 223.933 87.799 5.778 1.00 28.98 195 ASP A O 1
ATOM 1486 N N . GLU A 1 196 ? 225.256 88.539 7.432 1.00 25.58 196 GLU A N 1
ATOM 1487 C CA . GLU A 1 196 ? 225.558 87.170 7.799 1.00 26.34 196 GLU A CA 1
ATOM 1488 C C . GLU A 1 196 ? 225.713 87.036 9.309 1.00 24.39 196 GLU A C 1
ATOM 1489 O O . GLU A 1 196 ? 225.987 88.009 10.035 1.00 21.34 196 GLU A O 1
ATOM 1495 N N . VAL A 1 197 ? 225.504 85.807 9.779 1.00 22.12 197 VAL A N 1
ATOM 1496 C CA . VAL A 1 197 ? 225.955 85.415 11.107 1.00 25.10 197 VAL A CA 1
ATOM 1497 C C . VAL A 1 197 ? 227.403 84.954 10.978 1.00 27.20 197 VAL A C 1
ATOM 1498 O O . VAL A 1 197 ? 227.695 83.973 10.284 1.00 27.13 197 VAL A O 1
ATOM 1502 N N . VAL A 1 198 ? 228.316 85.636 11.667 1.00 21.76 198 VAL A N 1
ATOM 1503 C CA . VAL A 1 198 ? 229.719 85.270 11.543 1.00 28.43 198 VAL A CA 1
ATOM 1504 C C . VAL A 1 198 ? 230.182 84.329 12.642 1.00 29.31 198 VAL A C 1
ATOM 1505 O O . VAL A 1 198 ? 231.276 83.757 12.520 1.00 24.05 198 VAL A O 1
ATOM 1509 N N . ALA A 1 199 ? 229.399 84.150 13.706 1.00 22.46 199 ALA A N 1
ATOM 1510 C CA . ALA A 1 199 ? 229.819 83.295 14.807 1.00 24.26 199 ALA A CA 1
ATOM 1511 C C . ALA A 1 199 ? 228.601 82.994 15.662 1.00 25.27 199 ALA A C 1
ATOM 1512 O O . ALA A 1 199 ? 227.679 83.809 15.748 1.00 25.17 199 ALA A O 1
ATOM 1514 N N . ALA A 1 200 ? 228.605 81.827 16.297 1.00 24.38 200 ALA A N 1
ATOM 1515 C CA . ALA A 1 200 ? 227.529 81.526 17.224 1.00 24.91 200 ALA A CA 1
ATOM 1516 C C . ALA A 1 200 ? 228.059 80.599 18.300 1.00 27.17 200 ALA A C 1
ATOM 1517 O O . ALA A 1 200 ? 228.939 79.773 18.058 1.00 30.57 200 ALA A O 1
ATOM 1519 N N . ILE A 1 201 ? 227.514 80.758 19.499 1.00 25.56 201 ILE A N 1
ATOM 1520 C CA . ILE A 1 201 ? 227.890 79.939 20.639 1.00 28.10 201 ILE A CA 1
ATOM 1521 C C . ILE A 1 201 ? 226.612 79.554 21.357 1.00 26.79 201 ILE A C 1
ATOM 1522 O O . ILE A 1 201 ? 225.572 80.212 21.247 1.00 29.14 201 ILE A O 1
ATOM 1527 N N . GLU A 1 202 ? 226.707 78.453 22.071 1.00 29.05 202 GLU A N 1
ATOM 1528 C CA . GLU A 1 202 ? 225.649 77.960 22.923 1.00 31.51 202 GLU A CA 1
ATOM 1529 C C . GLU A 1 202 ? 226.074 78.256 24.351 1.00 33.36 202 GLU A C 1
ATOM 1530 O O . GLU A 1 202 ? 227.214 77.986 24.725 1.00 29.96 202 GLU A O 1
ATOM 1536 N N . ARG A 1 203 ? 225.188 78.871 25.121 1.00 35.34 203 ARG A N 1
ATOM 1537 C CA . ARG A 1 203 ? 225.420 79.129 26.539 1.00 40.11 203 ARG A CA 1
ATOM 1538 C C . ARG A 1 203 ? 224.450 78.246 27.301 1.00 37.91 203 ARG A C 1
ATOM 1539 O O . ARG A 1 203 ? 223.244 78.303 27.056 1.00 37.31 203 ARG A O 1
ATOM 1547 N N . ARG A 1 204 ? 224.986 77.402 28.172 1.00 38.30 204 ARG A N 1
ATOM 1548 C CA . ARG A 1 204 ? 224.228 76.400 28.905 1.00 41.06 204 ARG A CA 1
ATOM 1549 C C . ARG A 1 204 ? 224.251 76.740 30.390 1.00 38.61 204 ARG A C 1
ATOM 1550 O O . ARG A 1 204 ? 225.325 76.950 30.961 1.00 42.08 204 ARG A O 1
ATOM 1558 N N . ALA A 1 205 ? 223.071 76.795 31.008 1.00 41.49 205 ALA A N 1
ATOM 1559 C CA . ALA A 1 205 ? 222.954 77.166 32.417 1.00 43.38 205 ALA A CA 1
ATOM 1560 C C . ALA A 1 205 ? 223.572 76.103 33.323 1.00 39.25 205 ALA A C 1
ATOM 1561 O O . ALA A 1 205 ? 223.634 74.922 32.972 1.00 35.70 205 ALA A O 1
ATOM 1563 N N . LYS A 1 206 ? 224.002 76.532 34.514 1.00 41.93 206 LYS A N 1
ATOM 1564 C CA . LYS A 1 206 ? 224.517 75.584 35.501 1.00 43.07 206 LYS A CA 1
ATOM 1565 C C . LYS A 1 206 ? 223.397 74.679 35.990 1.00 43.12 206 LYS A C 1
ATOM 1566 O O . LYS A 1 206 ? 222.212 74.975 35.822 1.00 43.61 206 LYS A O 1
ATOM 1572 N N . GLU A 1 207 ? 223.783 73.545 36.567 1.00 47.57 207 GLU A N 1
ATOM 1573 C CA . GLU A 1 207 ? 222.800 72.598 37.084 1.00 49.12 207 GLU A CA 1
ATOM 1574 C C . GLU A 1 207 ? 221.888 73.268 38.104 1.00 45.19 207 GLU A C 1
ATOM 1575 O O . GLU A 1 207 ? 222.336 74.089 38.910 1.00 48.09 207 GLU A O 1
ATOM 1581 N N . GLY A 1 208 ? 220.594 72.928 38.051 1.00 46.68 208 GLY A N 1
ATOM 1582 C CA . GLY A 1 208 ? 219.594 73.527 38.921 1.00 48.38 208 GLY A CA 1
ATOM 1583 C C . GLY A 1 208 ? 219.140 74.921 38.531 1.00 50.98 208 GLY A C 1
ATOM 1584 O O . GLY A 1 208 ? 218.220 75.455 39.163 1.00 50.78 208 GLY A O 1
ATOM 1585 N N . ASP A 1 209 ? 219.753 75.528 37.515 1.00 46.72 209 ASP A N 1
ATOM 1586 C CA . ASP A 1 209 ? 219.416 76.860 37.048 1.00 42.17 209 ASP A CA 1
ATOM 1587 C C . ASP A 1 209 ? 218.879 76.781 35.622 1.00 42.43 209 ASP A C 1
ATOM 1588 O O . ASP A 1 209 ? 219.022 75.766 34.936 1.00 45.39 209 ASP A O 1
ATOM 1593 N N . PHE A 1 210 ? 218.218 77.854 35.189 1.00 42.91 210 PHE A N 1
ATOM 1594 C CA . PHE A 1 210 ? 217.709 77.955 33.825 1.00 38.53 210 PHE A CA 1
ATOM 1595 C C . PHE A 1 210 ? 218.315 79.123 33.058 1.00 36.75 210 PHE A C 1
ATOM 1596 O O . PHE A 1 210 ? 218.102 79.216 31.840 1.00 39.07 210 PHE A O 1
ATOM 1604 N N . ARG A 1 211 ? 219.074 79.995 33.724 1.00 33.39 211 ARG A N 1
ATOM 1605 C CA . ARG A 1 211 ? 219.666 81.173 33.101 1.00 36.01 211 ARG A CA 1
ATOM 1606 C C . ARG A 1 211 ? 221.081 80.862 32.612 1.00 42.63 211 ARG A C 1
ATOM 1607 O O . ARG A 1 211 ? 221.941 80.431 33.388 1.00 40.39 211 ARG A O 1
ATOM 1615 N N . SER A 1 212 ? 221.329 81.112 31.337 1.00 42.36 212 SER A N 1
ATOM 1616 C CA . SER A 1 212 ? 222.609 80.775 30.740 1.00 41.42 212 SER A CA 1
ATOM 1617 C C . SER A 1 212 ? 223.649 81.877 30.897 1.00 42.84 212 SER A C 1
ATOM 1618 O O . SER A 1 212 ? 224.771 81.710 30.410 1.00 43.90 212 SER A O 1
ATOM 1621 N N . ASN A 1 213 ? 223.325 82.976 31.590 1.00 42.66 213 ASN A N 1
ATOM 1622 C CA . ASN A 1 213 ? 224.268 84.084 31.732 1.00 41.05 213 ASN A CA 1
ATOM 1623 C C . ASN A 1 213 ? 225.621 83.610 32.261 1.00 48.22 213 ASN A C 1
ATOM 1624 O O . ASN A 1 213 ? 225.711 82.688 33.081 1.00 43.77 213 ASN A O 1
ATOM 1629 N N . LEU A 1 214 ? 226.682 84.269 31.786 1.00 47.59 214 LEU A N 1
ATOM 1630 C CA . LEU A 1 214 ? 228.027 83.968 32.271 1.00 51.58 214 LEU A CA 1
ATOM 1631 C C . LEU A 1 214 ? 228.092 84.095 33.791 1.00 48.99 214 LEU A C 1
ATOM 1632 O O . LEU A 1 214 ? 228.494 83.159 34.492 1.00 50.59 214 LEU A O 1
ATOM 1637 N N . HIS A 1 215 ? 227.666 85.243 34.316 1.00 46.54 215 HIS A N 1
ATOM 1638 C CA . HIS A 1 215 ? 227.793 85.539 35.735 1.00 47.03 215 HIS A CA 1
ATOM 1639 C C . HIS A 1 215 ? 226.937 84.648 36.616 1.00 43.54 215 HIS A C 1
ATOM 1640 O O . HIS A 1 215 ? 227.158 84.628 37.826 1.00 44.53 215 HIS A O 1
ATOM 1647 N N . ARG A 1 216 ? 225.987 83.907 36.055 1.00 42.14 216 ARG A N 1
ATOM 1648 C CA . ARG A 1 216 ? 225.208 82.958 36.832 1.00 39.55 216 ARG A CA 1
ATOM 1649 C C . ARG A 1 216 ? 225.680 81.526 36.629 1.00 41.10 216 ARG A C 1
ATOM 1650 O O . ARG A 1 216 ? 224.915 80.587 36.868 1.00 40.47 216 ARG A O 1
ATOM 1658 N N . GLY A 1 217 ? 226.925 81.336 36.190 1.00 50.39 217 GLY A N 1
ATOM 1659 C CA . GLY A 1 217 ? 227.461 79.998 35.998 1.00 44.82 217 GLY A CA 1
ATOM 1660 C C . GLY A 1 217 ? 227.254 79.405 34.622 1.00 47.04 217 GLY A C 1
ATOM 1661 O O . GLY A 1 217 ? 227.338 78.180 34.473 1.00 51.91 217 GLY A O 1
ATOM 1662 N N . GLY A 1 218 ? 226.978 80.227 33.611 1.00 46.54 218 GLY A N 1
ATOM 1663 C CA . GLY A 1 218 ? 226.746 79.700 32.278 1.00 45.99 218 GLY A CA 1
ATOM 1664 C C . GLY A 1 218 ? 228.040 79.239 31.617 1.00 45.03 218 GLY A C 1
ATOM 1665 O O . GLY A 1 218 ? 229.099 79.848 31.771 1.00 42.50 218 GLY A O 1
ATOM 1666 N N . ALA A 1 219 ? 227.934 78.149 30.866 1.00 42.86 219 ALA A N 1
ATOM 1667 C CA . ALA A 1 219 ? 229.044 77.519 30.164 1.00 41.45 219 ALA A CA 1
ATOM 1668 C C . ALA A 1 219 ? 228.861 77.720 28.662 1.00 38.50 219 ALA A C 1
ATOM 1669 O O . ALA A 1 219 ? 227.832 77.324 28.106 1.00 38.11 219 ALA A O 1
ATOM 1671 N N . ALA A 1 220 ? 229.855 78.317 28.007 1.00 36.39 220 ALA A N 1
ATOM 1672 C CA . ALA A 1 220 ? 229.805 78.525 26.564 1.00 35.98 220 ALA A CA 1
ATOM 1673 C C . ALA A 1 220 ? 230.483 77.383 25.826 1.00 36.32 220 ALA A C 1
ATOM 1674 O O . ALA A 1 220 ? 231.527 76.884 26.251 1.00 35.58 220 ALA A O 1
ATOM 1676 N N . SER A 1 221 ? 229.883 76.978 24.713 1.00 32.27 221 SER A N 1
ATOM 1677 C CA . SER A 1 221 ? 230.518 76.058 23.779 1.00 33.72 221 SER A CA 1
ATOM 1678 C C . SER A 1 221 ? 230.191 76.508 22.355 1.00 32.54 221 SER A C 1
ATOM 1679 O O . SER A 1 221 ? 229.376 77.415 22.140 1.00 29.64 221 SER A O 1
ATOM 1682 N N . VAL A 1 222 ? 230.824 75.869 21.368 1.00 28.79 222 VAL A N 1
ATOM 1683 C CA . VAL A 1 222 ? 230.504 76.197 19.985 1.00 32.46 222 VAL A CA 1
ATOM 1684 C C . VAL A 1 222 ? 229.121 75.649 19.656 1.00 27.59 222 VAL A C 1
ATOM 1685 O O . VAL A 1 222 ? 228.741 74.567 20.105 1.00 31.02 222 VAL A O 1
ATOM 1689 N N . ALA A 1 223 ? 228.349 76.412 18.893 1.00 30.89 223 ALA A N 1
ATOM 1690 C CA . ALA A 1 223 ? 226.984 76.059 18.556 1.00 29.94 223 ALA A CA 1
ATOM 1691 C C . ALA A 1 223 ? 226.898 75.563 17.118 1.00 32.42 223 ALA A C 1
ATOM 1692 O O . ALA A 1 223 ? 227.743 75.891 16.276 1.00 33.64 223 ALA A O 1
ATOM 1694 N N . SER A 1 224 ? 225.886 74.730 16.872 1.00 30.46 224 SER A N 1
ATOM 1695 C CA . SER A 1 224 ? 225.497 74.243 15.544 1.00 32.14 224 SER A CA 1
ATOM 1696 C C . SER A 1 224 ? 224.206 74.959 15.193 1.00 29.66 224 SER A C 1
ATOM 1697 O O . SER A 1 224 ? 223.125 74.528 15.599 1.00 31.70 224 SER A O 1
ATOM 1700 N N . ILE A 1 225 ? 224.310 76.013 14.442 1.00 27.42 225 ILE A N 1
ATOM 1701 C CA . ILE A 1 225 ? 223.160 76.851 14.127 1.00 27.68 225 ILE A CA 1
ATOM 1702 C C . ILE A 1 225 ? 222.520 76.313 12.845 1.00 29.46 225 ILE A C 1
ATOM 1703 O O . ILE A 1 225 ? 223.232 75.869 11.923 1.00 25.94 225 ILE A O 1
ATOM 1708 N N . THR A 1 226 ? 221.178 76.278 12.801 1.00 25.26 226 THR A N 1
ATOM 1709 C CA . THR A 1 226 ? 220.430 75.829 11.617 1.00 26.32 226 THR A CA 1
ATOM 1710 C C . THR A 1 226 ? 220.317 76.956 10.593 1.00 26.16 226 THR A C 1
ATOM 1711 O O . THR A 1 226 ? 220.447 78.124 10.944 1.00 25.80 226 THR A O 1
ATOM 1715 N N . PRO A 1 227 ? 220.056 76.630 9.311 1.00 25.96 227 PRO A N 1
ATOM 1716 C CA . PRO A 1 227 ? 219.743 77.698 8.335 1.00 29.38 227 PRO A CA 1
ATOM 1717 C C . PRO A 1 227 ? 218.635 78.632 8.809 1.00 30.40 227 PRO A C 1
ATOM 1718 O O . PRO A 1 227 ? 218.730 79.858 8.656 1.00 28.44 227 PRO A O 1
ATOM 1722 N N . GLN A 1 228 ? 217.573 78.060 9.372 1.00 26.67 228 GLN A N 1
ATOM 1723 C CA . GLN A 1 228 ? 216.467 78.855 9.906 1.00 29.57 228 GLN A CA 1
ATOM 1724 C C . GLN A 1 228 ? 216.936 79.849 10.974 1.00 25.26 228 GLN A C 1
ATOM 1725 O O . GLN A 1 228 ? 216.528 81.019 10.971 1.00 29.00 228 GLN A O 1
ATOM 1731 N N . GLU A 1 229 ? 217.792 79.400 11.896 1.00 26.55 229 GLU A N 1
ATOM 1732 C CA . GLU A 1 229 ? 218.296 80.277 12.950 1.00 26.69 229 GLU A CA 1
ATOM 1733 C C . GLU A 1 229 ? 219.183 81.382 12.380 1.00 28.08 229 GLU A C 1
ATOM 1734 O O . GLU A 1 229 ? 219.104 82.540 12.815 1.00 24.30 229 GLU A O 1
ATOM 1740 N N . ARG A 1 230 ? 220.026 81.038 11.399 1.00 26.63 230 ARG A N 1
ATOM 1741 C CA . ARG A 1 230 ? 220.857 82.027 10.715 1.00 25.17 230 ARG A CA 1
ATOM 1742 C C . ARG A 1 230 ? 219.997 83.117 10.122 1.00 23.32 230 ARG A C 1
ATOM 1743 O O . ARG A 1 230 ? 220.256 84.317 10.291 1.00 26.74 230 ARG A O 1
ATOM 1751 N N . GLU A 1 231 ? 218.957 82.698 9.415 1.00 22.62 231 GLU A N 1
ATOM 1752 C CA . GLU A 1 231 ? 218.074 83.630 8.734 1.00 28.38 231 GLU A CA 1
ATOM 1753 C C . GLU A 1 231 ? 217.363 84.526 9.740 1.00 25.96 231 GLU A C 1
ATOM 1754 O O . GLU A 1 231 ? 217.231 85.734 9.524 1.00 23.54 231 GLU A O 1
ATOM 1760 N N . ILE A 1 232 ? 216.916 83.953 10.856 1.00 26.95 232 ILE A N 1
ATOM 1761 C CA . ILE A 1 232 ? 216.207 84.758 11.842 1.00 25.82 232 ILE A CA 1
ATOM 1762 C C . ILE A 1 232 ? 217.141 85.785 12.491 1.00 24.09 232 ILE A C 1
ATOM 1763 O O . ILE A 1 232 ? 216.760 86.935 12.699 1.00 25.06 232 ILE A O 1
ATOM 1768 N N . ALA A 1 233 ? 218.361 85.388 12.837 1.00 20.34 233 ALA A N 1
ATOM 1769 C CA . ALA A 1 233 ? 219.298 86.333 13.429 1.00 20.83 233 ALA A CA 1
ATOM 1770 C C . ALA A 1 233 ? 219.567 87.494 12.483 1.00 21.92 233 ALA A C 1
ATOM 1771 O O . ALA A 1 233 ? 219.509 88.667 12.891 1.00 23.95 233 ALA A O 1
ATOM 1773 N N . ILE A 1 234 ? 219.845 87.190 11.203 1.00 21.14 234 ILE A N 1
ATOM 1774 C CA . ILE A 1 234 ? 220.094 88.263 10.231 1.00 23.42 234 ILE A CA 1
ATOM 1775 C C . ILE A 1 234 ? 218.867 89.153 10.078 1.00 22.96 234 ILE A C 1
ATOM 1776 O O . ILE A 1 234 ? 218.976 90.386 10.005 1.00 23.81 234 ILE A O 1
ATOM 1781 N N . LYS A 1 235 ? 217.679 88.549 10.002 1.00 25.00 235 LYS A N 1
ATOM 1782 C CA . LYS A 1 235 ? 216.475 89.353 9.819 1.00 25.60 235 LYS A CA 1
ATOM 1783 C C . LYS A 1 235 ? 216.195 90.206 11.056 1.00 25.51 235 LYS A C 1
ATOM 1784 O O . LYS A 1 235 ? 215.747 91.337 10.929 1.00 24.65 235 LYS A O 1
ATOM 1790 N N . ALA A 1 236 ? 216.450 89.674 12.256 1.00 21.97 236 ALA A N 1
ATOM 1791 C CA . ALA A 1 236 ? 216.269 90.441 13.485 1.00 23.95 236 ALA A CA 1
ATOM 1792 C C . ALA A 1 236 ? 217.175 91.653 13.511 1.00 24.90 236 ALA A C 1
ATOM 1793 O O . ALA A 1 236 ? 216.752 92.734 13.927 1.00 26.13 236 ALA A O 1
ATOM 1795 N N . ALA A 1 237 ? 218.446 91.471 13.125 1.00 25.12 237 ALA A N 1
ATOM 1796 C CA . ALA A 1 237 ? 219.371 92.597 13.077 1.00 25.76 237 ALA A CA 1
ATOM 1797 C C . ALA A 1 237 ? 218.925 93.622 12.045 1.00 26.85 237 ALA A C 1
ATOM 1798 O O . ALA A 1 237 ? 218.943 94.833 12.305 1.00 26.92 237 ALA A O 1
ATOM 1800 N N . ARG A 1 238 ? 218.519 93.148 10.868 1.00 25.66 238 ARG A N 1
ATOM 1801 C CA . ARG A 1 238 ? 218.053 94.027 9.803 1.00 28.10 238 ARG A CA 1
ATOM 1802 C C . ARG A 1 238 ? 216.810 94.811 10.232 1.00 31.02 238 ARG A C 1
ATOM 1803 O O . ARG A 1 238 ? 216.703 96.015 9.978 1.00 26.61 238 ARG A O 1
ATOM 1811 N N . THR A 1 239 ? 215.881 94.143 10.917 1.00 23.51 239 THR A N 1
ATOM 1812 C CA . THR A 1 239 ? 214.656 94.788 11.383 1.00 27.22 239 THR A CA 1
ATOM 1813 C C . THR A 1 239 ? 214.957 95.933 12.330 1.00 27.48 239 THR A C 1
ATOM 1814 O O . THR A 1 239 ? 214.296 96.980 12.303 1.00 25.18 239 THR A O 1
ATOM 1818 N N . MET A 1 240 ? 215.935 95.755 13.190 1.00 25.85 240 MET A N 1
ATOM 1819 C CA . MET A 1 240 ? 216.301 96.857 14.054 1.00 28.16 240 MET A CA 1
ATOM 1820 C C . MET A 1 240 ? 217.355 97.761 13.424 1.00 25.47 240 MET A C 1
ATOM 1821 O O . MET A 1 240 ? 217.857 98.676 14.094 1.00 24.59 240 MET A O 1
ATOM 1826 N N . ALA A 1 241 ? 217.646 97.564 12.139 1.00 26.20 241 ALA A N 1
ATOM 1827 C CA . ALA A 1 241 ? 218.570 98.450 11.408 1.00 26.38 241 ALA A CA 1
ATOM 1828 C C . ALA A 1 241 ? 219.926 98.516 12.102 1.00 23.66 241 ALA A C 1
ATOM 1829 O O . ALA A 1 241 ? 220.537 99.583 12.221 1.00 27.08 241 ALA A O 1
ATOM 1831 N N . LEU A 1 242 ? 220.392 97.378 12.603 1.00 25.10 242 LEU A N 1
ATOM 1832 C CA . LEU A 1 242 ? 221.743 97.279 13.139 1.00 23.49 242 LEU A CA 1
ATOM 1833 C C . LEU A 1 242 ? 222.626 96.529 12.150 1.00 26.01 242 LEU A C 1
ATOM 1834 O O . LEU A 1 242 ? 222.199 95.534 11.553 1.00 25.81 242 LEU A O 1
ATOM 1839 N N . ASP A 1 243 ? 223.847 97.038 11.965 1.00 24.40 243 ASP A N 1
ATOM 1840 C CA . ASP A 1 243 ? 224.861 96.396 11.135 1.00 28.02 243 ASP A CA 1
ATOM 1841 C C . ASP A 1 243 ? 225.638 95.361 11.905 1.00 27.14 243 ASP A C 1
ATOM 1842 O O . ASP A 1 243 ? 226.146 94.406 11.315 1.00 28.17 243 ASP A O 1
ATOM 1847 N N . VAL A 1 244 ? 225.791 95.563 13.204 1.00 24.04 244 VAL A N 1
ATOM 1848 C CA . VAL A 1 244 ? 226.435 94.594 14.069 1.00 22.46 244 VAL A CA 1
ATOM 1849 C C . VAL A 1 244 ? 225.519 94.359 15.253 1.00 26.09 244 VAL A C 1
ATOM 1850 O O . VAL A 1 244 ? 225.048 95.321 15.876 1.00 28.17 244 VAL A O 1
ATOM 1854 N N . ALA A 1 245 ? 225.248 93.094 15.554 1.00 27.92 245 ALA A N 1
ATOM 1855 C CA . ALA A 1 245 ? 224.369 92.844 16.684 1.00 25.99 245 ALA A CA 1
ATOM 1856 C C . ALA A 1 245 ? 224.538 91.423 17.186 1.00 25.99 245 ALA A C 1
ATOM 1857 O O . ALA A 1 245 ? 224.750 90.492 16.407 1.00 25.97 245 ALA A O 1
ATOM 1859 N N . GLY A 1 246 ? 224.419 91.259 18.500 1.00 24.37 246 GLY A N 1
ATOM 1860 C CA . GLY A 1 246 ? 224.252 89.943 19.076 1.00 27.64 246 GLY A CA 1
ATOM 1861 C C . GLY A 1 246 ? 222.768 89.632 19.150 1.00 29.28 246 GLY A C 1
ATOM 1862 O O . GLY A 1 246 ? 221.971 90.466 19.583 1.00 27.79 246 GLY A O 1
ATOM 1863 N N . VAL A 1 247 ? 222.397 88.441 18.700 1.00 23.38 247 VAL A N 1
ATOM 1864 C CA . VAL A 1 247 ? 221.010 87.991 18.704 1.00 26.16 247 VAL A CA 1
ATOM 1865 C C . VAL A 1 247 ? 220.938 86.702 19.502 1.00 25.99 247 VAL A C 1
ATOM 1866 O O . VAL A 1 247 ? 221.531 85.689 19.110 1.00 23.70 247 VAL A O 1
ATOM 1870 N N . ASP A 1 248 ? 220.205 86.731 20.602 1.00 23.78 248 ASP A N 1
ATOM 1871 C CA . ASP A 1 248 ? 220.033 85.571 21.457 1.00 23.84 248 ASP A CA 1
ATOM 1872 C C . ASP A 1 248 ? 218.711 84.909 21.120 1.00 23.55 248 ASP A C 1
ATOM 1873 O O . ASP A 1 248 ? 217.672 85.595 21.059 1.00 27.50 248 ASP A O 1
ATOM 1878 N N . ILE A 1 249 ? 218.758 83.577 20.992 1.00 22.21 249 ILE A N 1
ATOM 1879 C CA . ILE A 1 249 ? 217.679 82.734 20.490 1.00 23.97 249 ILE A CA 1
ATOM 1880 C C . ILE A 1 249 ? 217.442 81.553 21.430 1.00 25.08 249 ILE A C 1
ATOM 1881 O O . ILE A 1 249 ? 218.392 80.887 21.858 1.00 25.36 249 ILE A O 1
ATOM 1886 N N . LEU A 1 250 ? 216.170 81.262 21.713 1.00 27.95 250 LEU A N 1
ATOM 1887 C CA . LEU A 1 250 ? 215.774 80.040 22.407 1.00 22.82 250 LEU A CA 1
ATOM 1888 C C . LEU A 1 250 ? 215.167 79.049 21.419 1.00 25.85 250 LEU A C 1
ATOM 1889 O O . LEU A 1 250 ? 214.343 79.416 20.578 1.00 25.85 250 LEU A O 1
ATOM 1894 N N . ARG A 1 251 ? 215.528 77.786 21.553 1.00 24.43 251 ARG A N 1
ATOM 1895 C CA . ARG A 1 251 ? 214.982 76.749 20.684 1.00 30.04 251 ARG A CA 1
ATOM 1896 C C . ARG A 1 251 ? 213.716 76.231 21.335 1.00 27.98 251 ARG A C 1
ATOM 1897 O O . ARG A 1 251 ? 213.778 75.449 22.285 1.00 29.51 251 ARG A O 1
ATOM 1905 N N . ALA A 1 252 ? 212.564 76.682 20.839 1.00 28.68 252 ALA A N 1
ATOM 1906 C CA . ALA A 1 252 ? 211.273 76.165 21.281 1.00 28.38 252 ALA A CA 1
ATOM 1907 C C . ALA A 1 252 ? 210.813 75.019 20.376 1.00 29.22 252 ALA A C 1
ATOM 1908 O O . ALA A 1 252 ? 211.327 74.815 19.273 1.00 33.21 252 ALA A O 1
ATOM 1910 N N . ASN A 1 253 ? 209.840 74.257 20.867 1.00 35.03 253 ASN A N 1
ATOM 1911 C CA . ASN A 1 253 ? 209.248 73.197 20.054 1.00 37.44 253 ASN A CA 1
ATOM 1912 C C . ASN A 1 253 ? 208.750 73.734 18.718 1.00 33.34 253 ASN A C 1
ATOM 1913 O O . ASN A 1 253 ? 208.971 73.117 17.673 1.00 37.92 253 ASN A O 1
ATOM 1918 N N . ARG A 1 254 ? 208.118 74.905 18.721 1.00 32.90 254 ARG A N 1
ATOM 1919 C CA . ARG A 1 254 ? 207.602 75.471 17.483 1.00 29.15 254 ARG A CA 1
ATOM 1920 C C . ARG A 1 254 ? 208.661 76.145 16.625 1.00 34.10 254 ARG A C 1
ATOM 1921 O O . ARG A 1 254 ? 208.354 76.565 15.504 1.00 34.59 254 ARG A O 1
ATOM 1929 N N . GLY A 1 255 ? 209.892 76.265 17.092 1.00 30.40 255 GLY A N 1
ATOM 1930 C CA . GLY A 1 255 ? 210.886 76.940 16.300 1.00 30.82 255 GLY A CA 1
ATOM 1931 C C . GLY A 1 255 ? 211.773 77.825 17.139 1.00 28.44 255 GLY A C 1
ATOM 1932 O O . GLY A 1 255 ? 211.602 77.936 18.355 1.00 27.50 255 GLY A O 1
ATOM 1933 N N . PRO A 1 256 ? 212.734 78.488 16.499 1.00 29.87 256 PRO A N 1
ATOM 1934 C CA . PRO A 1 256 ? 213.628 79.399 17.238 1.00 25.50 256 PRO A CA 1
ATOM 1935 C C . PRO A 1 256 ? 212.930 80.714 17.549 1.00 25.95 256 PRO A C 1
ATOM 1936 O O . PRO A 1 256 ? 212.287 81.313 16.683 1.00 25.29 256 PRO A O 1
ATOM 1940 N N . LEU A 1 257 ? 213.067 81.172 18.789 1.00 20.40 257 LEU A N 1
ATOM 1941 C CA . LEU A 1 257 ? 212.456 82.421 19.216 1.00 23.79 257 LEU A CA 1
ATOM 1942 C C . LEU A 1 257 ? 213.561 83.409 19.550 1.00 24.07 257 LEU A C 1
ATOM 1943 O O . LEU A 1 257 ? 214.525 83.060 20.241 1.00 24.38 257 LEU A O 1
ATOM 1948 N N . VAL A 1 258 ? 213.413 84.639 19.085 1.00 24.55 258 VAL A N 1
ATOM 1949 C CA . VAL A 1 258 ? 214.387 85.660 19.421 1.00 24.34 258 VAL A CA 1
ATOM 1950 C C . VAL A 1 258 ? 214.082 86.149 20.820 1.00 26.43 258 VAL A C 1
ATOM 1951 O O . VAL A 1 258 ? 212.930 86.447 21.153 1.00 25.27 258 VAL A O 1
ATOM 1955 N N . MET A 1 259 ? 215.106 86.157 21.652 1.00 23.37 259 MET A N 1
ATOM 1956 C CA . MET A 1 259 ? 215.020 86.581 23.031 1.00 28.57 259 MET A CA 1
ATOM 1957 C C . MET A 1 259 ? 215.640 87.944 23.250 1.00 33.67 259 MET A C 1
ATOM 1958 O O . MET A 1 259 ? 215.145 88.705 24.086 1.00 32.42 259 MET A O 1
ATOM 1963 N N . GLU A 1 260 ? 216.690 88.281 22.497 1.00 29.52 260 GLU A N 1
ATOM 1964 C CA . GLU A 1 260 ? 217.361 89.553 22.773 1.00 30.90 260 GLU A CA 1
ATOM 1965 C C . GLU A 1 260 ? 218.172 89.984 21.567 1.00 29.73 260 GLU A C 1
ATOM 1966 O O . GLU A 1 260 ? 218.706 89.145 20.838 1.00 32.59 260 GLU A O 1
ATOM 1972 N N . VAL A 1 261 ? 218.295 91.298 21.386 1.00 26.24 261 VAL A N 1
ATOM 1973 C CA . VAL A 1 261 ? 219.157 91.872 20.351 1.00 28.62 261 VAL A CA 1
ATOM 1974 C C . VAL A 1 261 ? 219.988 92.994 20.971 1.00 31.06 261 VAL A C 1
ATOM 1975 O O . VAL A 1 261 ? 219.441 93.934 21.554 1.00 33.21 261 VAL A O 1
ATOM 1979 N N . ASN A 1 262 ? 221.298 92.907 20.824 1.00 28.12 262 ASN A N 1
ATOM 1980 C CA . ASN A 1 262 ? 222.242 93.775 21.510 1.00 29.16 262 ASN A CA 1
ATOM 1981 C C . ASN A 1 262 ? 223.071 94.479 20.445 1.00 31.78 262 ASN A C 1
ATOM 1982 O O . ASN A 1 262 ? 223.670 93.817 19.589 1.00 30.75 262 ASN A O 1
ATOM 1987 N N . ALA A 1 263 ? 223.100 95.811 20.488 1.00 26.40 263 ALA A N 1
ATOM 1988 C CA . ALA A 1 263 ? 223.849 96.561 19.486 1.00 28.21 263 ALA A CA 1
ATOM 1989 C C . ALA A 1 263 ? 225.341 96.580 19.754 1.00 26.67 263 ALA A C 1
ATOM 1990 O O . ALA A 1 263 ? 226.112 96.931 18.856 1.00 27.14 263 ALA A O 1
ATOM 1992 N N . SER A 1 264 ? 225.782 96.208 20.949 1.00 26.35 264 SER A N 1
ATOM 1993 C CA . SER A 1 264 ? 227.205 96.229 21.278 1.00 27.61 264 SER A CA 1
ATOM 1994 C C . SER A 1 264 ? 227.647 94.892 21.850 1.00 25.53 264 SER A C 1
ATOM 1995 O O . SER A 1 264 ? 228.100 94.814 22.992 1.00 30.31 264 SER A O 1
ATOM 1998 N N . PRO A 1 265 ? 227.557 93.816 21.072 1.00 24.94 265 PRO A N 1
ATOM 1999 C CA . PRO A 1 265 ? 227.913 92.501 21.615 1.00 28.91 265 PRO A CA 1
ATOM 2000 C C . PRO A 1 265 ? 229.384 92.427 22.000 1.00 27.75 265 PRO A C 1
ATOM 2001 O O . PRO A 1 265 ? 230.272 92.874 21.262 1.00 31.20 265 PRO A O 1
ATOM 2005 N N . GLY A 1 266 ? 229.634 91.838 23.163 1.00 28.55 266 GLY A N 1
ATOM 2006 C CA . GLY A 1 266 ? 230.999 91.552 23.551 1.00 28.61 266 GLY A CA 1
ATOM 2007 C C . GLY A 1 266 ? 231.651 90.555 22.612 1.00 32.44 266 GLY A C 1
ATOM 2008 O O . GLY A 1 266 ? 231.009 89.647 22.071 1.00 26.89 266 GLY A O 1
ATOM 2009 N N . LEU A 1 267 ? 232.947 90.735 22.407 1.00 28.00 267 LEU A N 1
ATOM 2010 C CA . LEU A 1 267 ? 233.682 89.870 21.497 1.00 28.73 267 LEU A CA 1
ATOM 2011 C C . LEU A 1 267 ? 234.465 88.776 22.200 1.00 30.55 267 LEU A C 1
ATOM 2012 O O . LEU A 1 267 ? 234.809 87.785 21.551 1.00 29.01 267 LEU A O 1
ATOM 2017 N N . GLU A 1 268 ? 234.735 88.901 23.505 1.00 27.40 268 GLU A N 1
ATOM 2018 C CA . GLU A 1 268 ? 235.780 88.069 24.089 1.00 33.22 268 GLU A CA 1
ATOM 2019 C C . GLU A 1 268 ? 235.350 86.618 24.211 1.00 29.46 268 GLU A C 1
ATOM 2020 O O . GLU A 1 268 ? 236.060 85.717 23.756 1.00 29.72 268 GLU A O 1
ATOM 2026 N N . GLY A 1 269 ? 234.206 86.368 24.847 1.00 30.31 269 GLY A N 1
ATOM 2027 C CA . GLY A 1 269 ? 233.756 84.996 25.013 1.00 28.97 269 GLY A CA 1
ATOM 2028 C C . GLY A 1 269 ? 233.521 84.304 23.682 1.00 28.99 269 GLY A C 1
ATOM 2029 O O . GLY A 1 269 ? 233.949 83.170 23.468 1.00 31.06 269 GLY A O 1
ATOM 2030 N N . ILE A 1 270 ? 232.847 84.983 22.764 1.00 28.78 270 ILE A N 1
ATOM 2031 C CA . ILE A 1 270 ? 232.490 84.344 21.505 1.00 29.88 270 ILE A CA 1
ATOM 2032 C C . ILE A 1 270 ? 233.730 84.110 20.642 1.00 27.47 270 ILE A C 1
ATOM 2033 O O . ILE A 1 270 ? 233.884 83.032 20.047 1.00 26.55 270 ILE A O 1
ATOM 2038 N N . GLU A 1 271 ? 234.658 85.076 20.607 1.00 27.21 271 GLU A N 1
ATOM 2039 C CA . GLU A 1 271 ? 235.891 84.882 19.844 1.00 28.01 271 GLU A CA 1
ATOM 2040 C C . GLU A 1 271 ? 236.721 83.751 20.439 1.00 30.31 271 GLU A C 1
ATOM 2041 O O . GLU A 1 271 ? 237.166 82.854 19.717 1.00 23.82 271 GLU A O 1
ATOM 2047 N N . LYS A 1 272 ? 236.915 83.753 21.766 1.00 29.77 272 LYS A N 1
ATOM 2048 C CA . LYS A 1 272 ? 237.751 82.706 22.346 1.00 28.42 272 LYS A CA 1
ATOM 2049 C C . LYS A 1 272 ? 237.073 81.347 22.284 1.00 27.51 272 LYS A C 1
ATOM 2050 O O . LYS A 1 272 ? 237.754 80.321 22.167 1.00 29.97 272 LYS A O 1
ATOM 2056 N N . THR A 1 273 ? 235.741 81.300 22.340 1.00 29.60 273 THR A N 1
ATOM 2057 C CA . THR A 1 273 ? 235.069 80.013 22.242 1.00 27.79 273 THR A CA 1
ATOM 2058 C C . THR A 1 273 ? 235.151 79.466 20.822 1.00 27.12 273 THR A C 1
ATOM 2059 O O . THR A 1 273 ? 235.296 78.252 20.624 1.00 26.17 273 THR A O 1
ATOM 2063 N N . THR A 1 274 ? 235.090 80.340 19.819 1.00 26.88 274 THR A N 1
ATOM 2064 C CA . THR A 1 274 ? 235.010 79.848 18.449 1.00 28.09 274 THR A CA 1
ATOM 2065 C C . THR A 1 274 ? 236.326 79.913 17.680 1.00 27.79 274 THR A C 1
ATOM 2066 O O . THR A 1 274 ? 236.495 79.149 16.723 1.00 30.53 274 THR A O 1
ATOM 2070 N N . GLY A 1 275 ? 237.237 80.828 18.016 1.00 26.78 275 GLY A N 1
ATOM 2071 C CA . GLY A 1 275 ? 238.418 81.032 17.195 1.00 27.70 275 GLY A CA 1
ATOM 2072 C C . GLY A 1 275 ? 238.172 81.828 15.932 1.00 27.69 275 GLY A C 1
ATOM 2073 O O . GLY A 1 275 ? 239.045 81.868 15.055 1.00 28.68 275 GLY A O 1
ATOM 2074 N N . ILE A 1 276 ? 237.010 82.451 15.802 1.00 24.07 276 ILE A N 1
ATOM 2075 C CA . ILE A 1 276 ? 236.687 83.261 14.631 1.00 22.66 276 ILE A CA 1
ATOM 2076 C C . ILE A 1 276 ? 237.168 84.688 14.866 1.00 28.71 276 ILE A C 1
ATOM 2077 O O . ILE A 1 276 ? 237.033 85.234 15.971 1.00 27.03 276 ILE A O 1
ATOM 2082 N N . ASP A 1 277 ? 237.754 85.291 13.830 1.00 26.99 277 ASP A N 1
ATOM 2083 C CA . ASP A 1 277 ? 238.196 86.683 13.867 1.00 25.92 277 ASP A CA 1
ATOM 2084 C C . ASP A 1 277 ? 236.991 87.585 13.594 1.00 29.16 277 ASP A C 1
ATOM 2085 O O . ASP A 1 277 ? 236.702 87.965 12.452 1.00 27.12 277 ASP A O 1
ATOM 2090 N N . ILE A 1 278 ? 236.292 87.963 14.667 1.00 26.00 278 ILE A N 1
ATOM 2091 C CA . ILE A 1 278 ? 235.073 88.746 14.508 1.00 23.33 278 ILE A CA 1
ATOM 2092 C C . ILE A 1 278 ? 235.394 90.222 14.300 1.00 26.07 278 ILE A C 1
ATOM 2093 O O . ILE A 1 278 ? 234.770 90.900 13.470 1.00 26.18 278 ILE A O 1
ATOM 2098 N N . ALA A 1 279 ? 236.361 90.748 15.063 1.00 25.61 279 ALA A N 1
ATOM 2099 C CA . ALA A 1 279 ? 236.756 92.137 14.885 1.00 26.22 279 ALA A CA 1
ATOM 2100 C C . ALA A 1 279 ? 237.140 92.404 13.440 1.00 25.31 279 ALA A C 1
ATOM 2101 O O . ALA A 1 279 ? 236.770 93.438 12.862 1.00 27.06 279 ALA A O 1
ATOM 2103 N N . GLY A 1 280 ? 237.899 91.483 12.837 1.00 30.15 280 GLY A N 1
ATOM 2104 C CA . GLY A 1 280 ? 238.268 91.652 11.440 1.00 25.35 280 GLY A CA 1
ATOM 2105 C C . GLY A 1 280 ? 237.060 91.710 10.520 1.00 25.86 280 GLY A C 1
ATOM 2106 O O . GLY A 1 280 ? 237.047 92.468 9.545 1.00 26.64 280 GLY A O 1
ATOM 2107 N N . LYS A 1 281 ? 236.013 90.926 10.824 1.00 26.65 281 LYS A N 1
ATOM 2108 C CA . LYS A 1 281 ? 234.810 90.962 9.993 1.00 26.57 281 LYS A CA 1
ATOM 2109 C C . LYS A 1 281 ? 234.077 92.291 10.132 1.00 24.48 281 LYS A C 1
ATOM 2110 O O . LYS A 1 281 ? 233.521 92.809 9.150 1.00 25.02 281 LYS A O 1
ATOM 2116 N N . MET A 1 282 ? 234.083 92.871 11.334 1.00 23.29 282 MET A N 1
ATOM 2117 C CA . MET A 1 282 ? 233.506 94.206 11.499 1.00 24.85 282 MET A CA 1
ATOM 2118 C C . MET A 1 282 ? 234.272 95.250 10.683 1.00 22.60 282 MET A C 1
ATOM 2119 O O . MET A 1 282 ? 233.668 96.114 10.017 1.00 22.74 282 MET A O 1
ATOM 2124 N N . ILE A 1 283 ? 235.607 95.182 10.720 1.00 23.76 283 ILE A N 1
ATOM 2125 C CA . ILE A 1 283 ? 236.404 96.107 9.917 1.00 23.20 283 ILE A CA 1
ATOM 2126 C C . ILE A 1 283 ? 236.124 95.890 8.429 1.00 25.19 283 ILE A C 1
ATOM 2127 O O . ILE A 1 283 ? 235.993 96.848 7.655 1.00 24.39 283 ILE A O 1
ATOM 2132 N N . ARG A 1 284 ? 236.000 94.628 8.013 1.00 26.47 284 ARG A N 1
ATOM 2133 C CA . ARG A 1 284 ? 235.722 94.335 6.607 1.00 25.23 284 ARG A CA 1
ATOM 2134 C C . ARG A 1 284 ? 234.402 94.952 6.171 1.00 26.85 284 ARG A C 1
ATOM 2135 O O . ARG A 1 284 ? 234.302 95.510 5.071 1.00 25.16 284 ARG A O 1
ATOM 2143 N N . TRP A 1 285 ? 233.372 94.853 7.019 1.00 23.45 285 TRP A N 1
ATOM 2144 C CA . TRP A 1 285 ? 232.100 95.478 6.679 1.00 23.90 285 TRP A CA 1
ATOM 2145 C C . TRP A 1 285 ? 232.278 96.978 6.466 1.00 24.22 285 TRP A C 1
ATOM 2146 O O . TRP A 1 285 ? 231.721 97.558 5.523 1.00 23.99 285 TRP A O 1
ATOM 2157 N N . ILE A 1 286 ? 233.075 97.612 7.329 1.00 24.76 286 ILE A N 1
ATOM 2158 C CA . ILE A 1 286 ? 233.353 99.039 7.167 1.00 26.02 286 ILE A CA 1
ATOM 2159 C C . ILE A 1 286 ? 234.010 99.308 5.817 1.00 27.62 286 ILE A C 1
ATOM 2160 O O . ILE A 1 286 ? 233.603 100.213 5.078 1.00 27.75 286 ILE A O 1
ATOM 2165 N N . GLU A 1 287 ? 235.040 98.527 5.482 1.00 22.07 287 GLU A N 1
ATOM 2166 C CA . GLU A 1 287 ? 235.724 98.727 4.210 1.00 30.46 287 GLU A CA 1
ATOM 2167 C C . GLU A 1 287 ? 234.753 98.638 3.054 1.00 29.83 287 GLU A C 1
ATOM 2168 O O . GLU A 1 287 ? 234.871 99.384 2.069 1.00 25.93 287 GLU A O 1
ATOM 2174 N N . ARG A 1 288 ? 233.786 97.720 3.156 1.00 25.61 288 ARG A N 1
ATOM 2175 C CA . ARG A 1 288 ? 232.852 97.528 2.065 1.00 30.70 288 ARG A CA 1
ATOM 2176 C C . ARG A 1 288 ? 231.812 98.626 1.989 1.00 30.66 288 ARG A C 1
ATOM 2177 O O . ARG A 1 288 ? 231.200 98.791 0.934 1.00 25.27 288 ARG A O 1
ATOM 2185 N N . HIS A 1 289 ? 231.567 99.354 3.085 1.00 27.95 289 HIS A N 1
ATOM 2186 C CA . HIS A 1 289 ? 230.454 100.289 3.097 1.00 26.33 289 HIS A CA 1
ATOM 2187 C C . HIS A 1 289 ? 230.821 101.732 3.388 1.00 32.84 289 HIS A C 1
ATOM 2188 O O . HIS A 1 289 ? 229.988 102.607 3.143 1.00 33.15 289 HIS A O 1
ATOM 2195 N N . ALA A 1 290 ? 232.030 102.014 3.872 1.00 28.76 290 ALA A N 1
ATOM 2196 C CA . ALA A 1 290 ? 232.461 103.378 4.164 1.00 36.93 290 ALA A CA 1
ATOM 2197 C C . ALA A 1 290 ? 233.290 103.947 3.012 1.00 42.03 290 ALA A C 1
ATOM 2198 O O . ALA A 1 290 ? 234.236 103.306 2.540 1.00 46.06 290 ALA A O 1
ATOM 2200 N N . THR A 1 291 ? 232.958 105.158 2.586 1.00 50.25 291 THR A N 1
ATOM 2201 C CA . THR A 1 291 ? 233.776 105.860 1.603 1.00 56.11 291 THR A CA 1
ATOM 2202 C C . THR A 1 291 ? 235.015 106.456 2.279 1.00 58.35 291 THR A C 1
ATOM 2203 O O . THR A 1 291 ? 234.960 106.886 3.436 1.00 57.32 291 THR A O 1
ATOM 2207 N N . THR A 1 292 ? 236.143 106.449 1.565 1.00 60.50 292 THR A N 1
ATOM 2208 C CA . THR A 1 292 ? 237.396 107.022 2.085 1.00 58.12 292 THR A CA 1
ATOM 2209 C C . THR A 1 292 ? 237.733 108.383 1.454 1.00 65.21 292 THR A C 1
ATOM 2210 O O . THR A 1 292 ? 237.675 109.442 2.102 1.00 58.76 292 THR A O 1
ATOM 2214 N N . MET B 1 1 ? 182.820 109.387 18.631 1.00 61.26 1 MET B N 1
ATOM 2215 C CA . MET B 1 1 ? 184.125 108.742 18.625 1.00 56.27 1 MET B CA 1
ATOM 2216 C C . MET B 1 1 ? 184.539 108.399 20.059 1.00 55.19 1 MET B C 1
ATOM 2217 O O . MET B 1 1 ? 184.139 109.077 21.009 1.00 53.59 1 MET B O 1
ATOM 2222 N N . LYS B 1 2 ? 185.339 107.345 20.214 1.00 57.18 2 LYS B N 1
ATOM 2223 C CA . LYS B 1 2 ? 185.776 106.870 21.523 1.00 53.41 2 LYS B CA 1
ATOM 2224 C C . LYS B 1 2 ? 187.250 107.218 21.742 1.00 51.23 2 LYS B C 1
ATOM 2225 O O . LYS B 1 2 ? 188.119 106.828 20.947 1.00 50.38 2 LYS B O 1
ATOM 2231 N N . ILE B 1 3 ? 187.526 107.940 22.825 1.00 45.69 3 ILE B N 1
ATOM 2232 C CA . ILE B 1 3 ? 188.806 108.600 23.027 1.00 46.30 3 ILE B CA 1
ATOM 2233 C C . ILE B 1 3 ? 189.391 108.171 24.366 1.00 49.30 3 ILE B C 1
ATOM 2234 O O . ILE B 1 3 ? 188.723 108.266 25.408 1.00 44.33 3 ILE B O 1
ATOM 2239 N N . ALA B 1 4 ? 190.647 107.712 24.327 1.00 43.81 4 ALA B N 1
ATOM 2240 C CA . ALA B 1 4 ? 191.444 107.454 25.516 1.00 44.30 4 ALA B CA 1
ATOM 2241 C C . ALA B 1 4 ? 192.405 108.609 25.765 1.00 39.06 4 ALA B C 1
ATOM 2242 O O . ALA B 1 4 ? 193.080 109.087 24.843 1.00 38.06 4 ALA B O 1
ATOM 2244 N N . ILE B 1 5 ? 192.471 109.039 27.020 1.00 38.16 5 ILE B N 1
ATOM 2245 C CA . ILE B 1 5 ? 193.458 110.006 27.488 1.00 40.37 5 ILE B CA 1
ATOM 2246 C C . ILE B 1 5 ? 194.468 109.248 28.347 1.00 41.42 5 ILE B C 1
ATOM 2247 O O . ILE B 1 5 ? 194.134 108.750 29.431 1.00 41.09 5 ILE B O 1
ATOM 2252 N N . LEU B 1 6 ? 195.706 109.162 27.863 1.00 40.57 6 LEU B N 1
ATOM 2253 C CA . LEU B 1 6 ? 196.755 108.370 28.511 1.00 40.88 6 LEU B CA 1
ATOM 2254 C C . LEU B 1 6 ? 197.552 109.285 29.423 1.00 39.68 6 LEU B C 1
ATOM 2255 O O . LEU B 1 6 ? 198.390 110.058 28.958 1.00 41.57 6 LEU B O 1
ATOM 2260 N N . SER B 1 7 ? 197.313 109.184 30.728 1.00 40.31 7 SER B N 1
ATOM 2261 C CA . SER B 1 7 ? 197.976 110.083 31.660 1.00 44.35 7 SER B CA 1
ATOM 2262 C C . SER B 1 7 ? 197.943 109.504 33.060 1.00 43.60 7 SER B C 1
ATOM 2263 O O . SER B 1 7 ? 196.980 108.841 33.456 1.00 47.63 7 SER B O 1
ATOM 2266 N N . ARG B 1 8 ? 199.006 109.775 33.806 1.00 48.45 8 ARG B N 1
ATOM 2267 C CA . ARG B 1 8 ? 199.002 109.468 35.226 1.00 55.04 8 ARG B CA 1
ATOM 2268 C C . ARG B 1 8 ? 198.143 110.441 36.019 1.00 54.31 8 ARG B C 1
ATOM 2269 O O . ARG B 1 8 ? 197.793 110.137 37.164 1.00 58.13 8 ARG B O 1
ATOM 2277 N N . ASP B 1 9 ? 197.764 111.570 35.423 1.00 53.58 9 ASP B N 1
ATOM 2278 C CA . ASP B 1 9 ? 197.234 112.725 36.139 1.00 58.73 9 ASP B CA 1
ATOM 2279 C C . ASP B 1 9 ? 195.795 113.036 35.755 1.00 59.92 9 ASP B C 1
ATOM 2280 O O . ASP B 1 9 ? 195.438 114.196 35.546 1.00 64.16 9 ASP B O 1
ATOM 2285 N N . GLY B 1 10 ? 194.941 112.016 35.675 1.00 60.60 10 GLY B N 1
ATOM 2286 C CA . GLY B 1 10 ? 193.542 112.206 35.318 1.00 61.57 10 GLY B CA 1
ATOM 2287 C C . GLY B 1 10 ? 192.827 113.059 36.340 1.00 64.21 10 GLY B C 1
ATOM 2288 O O . GLY B 1 10 ? 191.648 113.389 36.200 1.00 68.98 10 GLY B O 1
ATOM 2289 N N . THR B 1 11 ? 193.573 113.420 37.383 1.00 69.96 11 THR B N 1
ATOM 2290 C CA . THR B 1 11 ? 193.074 114.271 38.449 1.00 69.04 11 THR B CA 1
ATOM 2291 C C . THR B 1 11 ? 193.221 115.748 38.107 1.00 66.58 11 THR B C 1
ATOM 2292 O O . THR B 1 11 ? 192.372 116.554 38.488 1.00 66.20 11 THR B O 1
ATOM 2296 N N . LEU B 1 12 ? 194.286 116.115 37.392 1.00 64.03 12 LEU B N 1
ATOM 2297 C CA . LEU B 1 12 ? 194.706 117.503 37.251 1.00 62.97 12 LEU B CA 1
ATOM 2298 C C . LEU B 1 12 ? 193.962 118.218 36.121 1.00 66.11 12 LEU B C 1
ATOM 2299 O O . LEU B 1 12 ? 193.262 117.610 35.308 1.00 65.30 12 LEU B O 1
ATOM 2304 N N . TYR B 1 13 ? 194.177 119.537 36.058 1.00 64.53 13 TYR B N 1
ATOM 2305 C CA . TYR B 1 13 ? 193.354 120.415 35.231 1.00 64.02 13 TYR B CA 1
ATOM 2306 C C . TYR B 1 13 ? 193.337 119.978 33.775 1.00 64.57 13 TYR B C 1
ATOM 2307 O O . TYR B 1 13 ? 192.269 119.860 33.171 1.00 66.03 13 TYR B O 1
ATOM 2316 N N . SER B 1 14 ? 194.516 119.766 33.186 1.00 65.65 14 SER B N 1
ATOM 2317 C CA . SER B 1 14 ? 194.594 119.552 31.743 1.00 62.27 14 SER B CA 1
ATOM 2318 C C . SER B 1 14 ? 193.798 118.321 31.316 1.00 62.09 14 SER B C 1
ATOM 2319 O O . SER B 1 14 ? 193.083 118.353 30.306 1.00 61.77 14 SER B O 1
ATOM 2322 N N . CYS B 1 15 ? 193.877 117.239 32.092 1.00 60.20 15 CYS B N 1
ATOM 2323 C CA . CYS B 1 15 ? 193.185 116.016 31.707 1.00 59.78 15 CYS B CA 1
ATOM 2324 C C . CYS B 1 15 ? 191.680 116.137 31.917 1.00 66.08 15 CYS B C 1
ATOM 2325 O O . CYS B 1 15 ? 190.894 115.714 31.058 1.00 60.68 15 CYS B O 1
ATOM 2328 N N . LYS B 1 16 ? 191.259 116.686 33.064 1.00 65.52 16 LYS B N 1
ATOM 2329 C CA . LYS B 1 16 ? 189.835 116.929 33.275 1.00 65.86 16 LYS B CA 1
ATOM 2330 C C . LYS B 1 16 ? 189.276 117.813 32.175 1.00 59.93 16 LYS B C 1
ATOM 2331 O O . LYS B 1 16 ? 188.191 117.553 31.655 1.00 61.24 16 LYS B O 1
ATOM 2337 N N . ARG B 1 17 ? 190.022 118.846 31.792 1.00 60.10 17 ARG B N 1
ATOM 2338 C CA . ARG B 1 17 ? 189.550 119.772 30.778 1.00 61.92 17 ARG B CA 1
ATOM 2339 C C . ARG B 1 17 ? 189.501 119.117 29.406 1.00 62.99 17 ARG B C 1
ATOM 2340 O O . ARG B 1 17 ? 188.588 119.403 28.625 1.00 63.32 17 ARG B O 1
ATOM 2348 N N . LEU B 1 18 ? 190.444 118.216 29.105 1.00 60.22 18 LEU B N 1
ATOM 2349 C CA . LEU B 1 18 ? 190.380 117.479 27.845 1.00 57.62 18 LEU B CA 1
ATOM 2350 C C . LEU B 1 18 ? 189.192 116.525 27.816 1.00 56.50 18 LEU B C 1
ATOM 2351 O O . LEU B 1 18 ? 188.496 116.425 26.797 1.00 54.67 18 LEU B O 1
ATOM 2356 N N . ARG B 1 19 ? 188.928 115.835 28.928 1.00 51.69 19 ARG B N 1
ATOM 2357 C CA . ARG B 1 19 ? 187.772 114.946 28.993 1.00 54.78 19 ARG B CA 1
ATOM 2358 C C . ARG B 1 19 ? 186.467 115.728 28.896 1.00 60.87 19 ARG B C 1
ATOM 2359 O O . ARG B 1 19 ? 185.547 115.337 28.169 1.00 61.33 19 ARG B O 1
ATOM 2367 N N . GLU B 1 20 ? 186.358 116.813 29.666 1.00 63.18 20 GLU B N 1
ATOM 2368 C CA . GLU B 1 20 ? 185.236 117.742 29.595 1.00 62.65 20 GLU B CA 1
ATOM 2369 C C . GLU B 1 20 ? 184.977 118.196 28.160 1.00 64.07 20 GLU B C 1
ATOM 2370 O O . GLU B 1 20 ? 183.863 118.061 27.637 1.00 65.95 20 GLU B O 1
ATOM 2376 N N . ALA B 1 21 ? 186.012 118.739 27.512 1.00 60.53 21 ALA B N 1
ATOM 2377 C CA . ALA B 1 21 ? 185.869 119.247 26.155 1.00 60.56 21 ALA B CA 1
ATOM 2378 C C . ALA B 1 21 ? 185.452 118.148 25.187 1.00 64.00 21 ALA B C 1
ATOM 2379 O O . ALA B 1 21 ? 184.665 118.390 24.265 1.00 66.86 21 ALA B O 1
ATOM 2381 N N . ALA B 1 22 ? 185.966 116.930 25.369 1.00 62.72 22 ALA B N 1
ATOM 2382 C CA . ALA B 1 22 ? 185.603 115.872 24.431 1.00 61.63 22 ALA B CA 1
ATOM 2383 C C . ALA B 1 22 ? 184.165 115.416 24.639 1.00 60.70 22 ALA B C 1
ATOM 2384 O O . ALA B 1 22 ? 183.443 115.166 23.668 1.00 59.45 22 ALA B O 1
ATOM 2386 N N . ILE B 1 23 ? 183.737 115.281 25.896 1.00 63.76 23 ILE B N 1
ATOM 2387 C CA . ILE B 1 23 ? 182.353 114.904 26.171 1.00 65.13 23 ILE B CA 1
ATOM 2388 C C . ILE B 1 23 ? 181.404 115.952 25.606 1.00 65.39 23 ILE B C 1
ATOM 2389 O O . ILE B 1 23 ? 180.401 115.624 24.957 1.00 62.97 23 ILE B O 1
ATOM 2394 N N . GLN B 1 24 ? 181.730 117.228 25.814 1.00 66.01 24 GLN B N 1
ATOM 2395 C CA . GLN B 1 24 ? 181.008 118.351 25.232 1.00 66.41 24 GLN B CA 1
ATOM 2396 C C . GLN B 1 24 ? 180.674 118.132 23.762 1.00 66.73 24 GLN B C 1
ATOM 2397 O O . GLN B 1 24 ? 179.587 118.504 23.311 1.00 68.65 24 GLN B O 1
ATOM 2403 N N . ARG B 1 25 ? 181.590 117.524 23.007 1.00 64.47 25 ARG B N 1
ATOM 2404 C CA . ARG B 1 25 ? 181.417 117.337 21.572 1.00 61.54 25 ARG B CA 1
ATOM 2405 C C . ARG B 1 25 ? 180.907 115.944 21.220 1.00 55.83 25 ARG B C 1
ATOM 2406 O O . ARG B 1 25 ? 181.043 115.515 20.071 1.00 53.86 25 ARG B O 1
ATOM 2414 N N . GLY B 1 26 ? 180.326 115.235 22.184 1.00 57.27 26 GLY B N 1
ATOM 2415 C CA . GLY B 1 26 ? 179.669 113.973 21.910 1.00 57.46 26 GLY B CA 1
ATOM 2416 C C . GLY B 1 26 ? 180.565 112.758 21.862 1.00 60.57 26 GLY B C 1
ATOM 2417 O O . GLY B 1 26 ? 180.209 111.762 21.219 1.00 56.85 26 GLY B O 1
ATOM 2418 N N . HIS B 1 27 ? 181.717 112.800 22.528 1.00 61.06 27 HIS B N 1
ATOM 2419 C CA . HIS B 1 27 ? 182.660 111.692 22.534 1.00 59.91 27 HIS B CA 1
ATOM 2420 C C . HIS B 1 27 ? 182.611 110.981 23.879 1.00 58.77 27 HIS B C 1
ATOM 2421 O O . HIS B 1 27 ? 182.302 111.583 24.912 1.00 59.94 27 HIS B O 1
ATOM 2428 N N . LEU B 1 28 ? 182.916 109.688 23.850 1.00 56.70 28 LEU B N 1
ATOM 2429 C CA . LEU B 1 28 ? 183.049 108.887 25.060 1.00 56.90 28 LEU B CA 1
ATOM 2430 C C . LEU B 1 28 ? 184.529 108.785 25.427 1.00 58.36 28 LEU B C 1
ATOM 2431 O O . LEU B 1 28 ? 185.332 108.267 24.649 1.00 55.14 28 LEU B O 1
ATOM 2436 N N . VAL B 1 29 ? 184.873 109.271 26.615 1.00 60.35 29 VAL B N 1
ATOM 2437 C CA . VAL B 1 29 ? 186.257 109.434 27.043 1.00 55.14 29 VAL B CA 1
ATOM 2438 C C . VAL B 1 29 ? 186.552 108.465 28.178 1.00 55.12 29 VAL B C 1
ATOM 2439 O O . VAL B 1 29 ? 185.702 108.224 29.045 1.00 55.08 29 VAL B O 1
ATOM 2443 N N . GLU B 1 30 ? 187.753 107.890 28.160 1.00 50.91 30 GLU B N 1
ATOM 2444 C CA . GLU B 1 30 ? 188.266 107.160 29.316 1.00 50.51 30 GLU B CA 1
ATOM 2445 C C . GLU B 1 30 ? 189.687 107.638 29.605 1.00 46.94 30 GLU B C 1
ATOM 2446 O O . GLU B 1 30 ? 190.508 107.755 28.689 1.00 44.90 30 GLU B O 1
ATOM 2452 N N . ILE B 1 31 ? 189.962 107.954 30.865 1.00 44.63 31 ILE B N 1
ATOM 2453 C CA . ILE B 1 31 ? 191.294 108.357 31.296 1.00 48.10 31 ILE B CA 1
ATOM 2454 C C . ILE B 1 31 ? 191.996 107.123 31.843 1.00 42.33 31 ILE B C 1
ATOM 2455 O O . ILE B 1 31 ? 191.494 106.475 32.766 1.00 38.43 31 ILE B O 1
ATOM 2460 N N . LEU B 1 32 ? 193.157 106.796 31.276 1.00 41.40 32 LEU B N 1
ATOM 2461 C CA . LEU B 1 32 ? 193.852 105.555 31.594 1.00 36.81 32 LEU B CA 1
ATOM 2462 C C . LEU B 1 32 ? 195.267 105.880 32.041 1.00 38.74 32 LEU B C 1
ATOM 2463 O O . LEU B 1 32 ? 196.016 106.540 31.306 1.00 37.24 32 LEU B O 1
ATOM 2468 N N . ASP B 1 33 ? 195.620 105.419 33.243 1.00 34.46 33 ASP B N 1
ATOM 2469 C CA . ASP B 1 33 ? 196.988 105.480 33.729 1.00 36.56 33 ASP B CA 1
ATOM 2470 C C . ASP B 1 33 ? 197.841 104.513 32.916 1.00 35.95 33 ASP B C 1
ATOM 2471 O O . ASP B 1 33 ? 197.596 103.299 32.950 1.00 33.85 33 ASP B O 1
ATOM 2476 N N . PRO B 1 34 ? 198.819 104.999 32.155 1.00 35.07 34 PRO B N 1
ATOM 2477 C CA . PRO B 1 34 ? 199.650 104.078 31.363 1.00 33.37 34 PRO B CA 1
ATOM 2478 C C . PRO B 1 34 ? 200.281 102.977 32.194 1.00 30.49 34 PRO B C 1
ATOM 2479 O O . PRO B 1 34 ? 200.331 101.831 31.746 1.00 32.77 34 PRO B O 1
ATOM 2483 N N . LEU B 1 35 ? 200.694 103.275 33.426 1.00 30.78 35 LEU B N 1
ATOM 2484 C CA . LEU B 1 35 ? 201.335 102.270 34.271 1.00 33.93 35 LEU B CA 1
ATOM 2485 C C . LEU B 1 35 ? 200.376 101.161 34.688 1.00 32.47 35 LEU B C 1
ATOM 2486 O O . LEU B 1 35 ? 200.827 100.066 35.058 1.00 30.05 35 LEU B O 1
ATOM 2491 N N . SER B 1 36 ? 199.072 101.409 34.620 1.00 33.62 36 SER B N 1
ATOM 2492 C CA . SER B 1 36 ? 198.083 100.384 34.910 1.00 29.12 36 SER B CA 1
ATOM 2493 C C . SER B 1 36 ? 197.730 99.538 33.694 1.00 32.50 36 SER B C 1
ATOM 2494 O O . SER B 1 36 ? 197.056 98.512 33.851 1.00 34.69 36 SER B O 1
ATOM 2497 N N . CYS B 1 37 ? 198.165 99.932 32.496 1.00 30.33 37 CYS B N 1
ATOM 2498 C CA . CYS B 1 37 ? 197.964 99.097 31.324 1.00 33.09 37 CYS B CA 1
ATOM 2499 C C . CYS B 1 37 ? 198.942 97.930 31.322 1.00 34.30 37 CYS B C 1
ATOM 2500 O O . CYS B 1 37 ? 200.131 98.109 31.599 1.00 32.38 37 CYS B O 1
ATOM 2503 N N . TYR B 1 38 ? 198.455 96.733 30.971 1.00 32.25 38 TYR B N 1
ATOM 2504 C CA . TYR B 1 38 ? 199.344 95.597 30.733 1.00 32.39 38 TYR B CA 1
ATOM 2505 C C . TYR B 1 38 ? 198.865 94.854 29.490 1.00 30.15 38 TYR B C 1
ATOM 2506 O O . TYR B 1 38 ? 197.695 94.927 29.135 1.00 28.47 38 TYR B O 1
ATOM 2515 N N . MET B 1 39 ? 199.775 94.171 28.798 1.00 27.68 39 MET B N 1
ATOM 2516 C CA . MET B 1 39 ? 199.420 93.681 27.465 1.00 29.15 39 MET B CA 1
ATOM 2517 C C . MET B 1 39 ? 200.490 92.723 26.976 1.00 32.61 39 MET B C 1
ATOM 2518 O O . MET B 1 39 ? 201.649 92.829 27.388 1.00 27.80 39 MET B O 1
ATOM 2523 N N . ASN B 1 40 ? 200.097 91.806 26.077 1.00 29.48 40 ASN B N 1
ATOM 2524 C CA . ASN B 1 40 ? 201.068 91.039 25.293 1.00 31.61 40 ASN B CA 1
ATOM 2525 C C . ASN B 1 40 ? 201.595 91.892 24.142 1.00 32.62 40 ASN B C 1
ATOM 2526 O O . ASN B 1 40 ? 200.814 92.477 23.381 1.00 31.14 40 ASN B O 1
ATOM 2531 N N . ILE B 1 41 ? 202.921 91.980 24.016 1.00 29.16 41 ILE B N 1
ATOM 2532 C CA . ILE B 1 41 ? 203.501 92.654 22.857 1.00 31.59 41 ILE B CA 1
ATOM 2533 C C . ILE B 1 41 ? 203.717 91.650 21.735 1.00 34.96 41 ILE B C 1
ATOM 2534 O O . ILE B 1 41 ? 203.758 92.031 20.556 1.00 34.46 41 ILE B O 1
ATOM 2539 N N . ASN B 1 42 ? 203.810 90.386 22.077 1.00 36.63 42 ASN B N 1
ATOM 2540 C CA . ASN B 1 42 ? 203.810 89.213 21.229 1.00 41.44 42 ASN B CA 1
ATOM 2541 C C . ASN B 1 42 ? 202.884 88.199 21.877 1.00 38.87 42 ASN B C 1
ATOM 2542 O O . ASN B 1 42 ? 203.174 87.752 22.996 1.00 35.81 42 ASN B O 1
ATOM 2547 N N . PRO B 1 43 ? 201.764 87.809 21.240 1.00 42.35 43 PRO B N 1
ATOM 2548 C CA . PRO B 1 43 ? 201.243 88.168 19.915 1.00 45.13 43 PRO B CA 1
ATOM 2549 C C . PRO B 1 43 ? 201.238 89.655 19.586 1.00 34.78 43 PRO B C 1
ATOM 2550 O O . PRO B 1 43 ? 200.697 90.444 20.349 1.00 35.91 43 PRO B O 1
ATOM 2554 N N . ALA B 1 44 ? 201.882 89.987 18.469 1.00 37.81 44 ALA B N 1
ATOM 2555 C CA . ALA B 1 44 ? 201.820 91.284 17.823 1.00 40.66 44 ALA B CA 1
ATOM 2556 C C . ALA B 1 44 ? 200.476 91.967 18.049 1.00 47.51 44 ALA B C 1
ATOM 2557 O O . ALA B 1 44 ? 199.418 91.400 17.726 1.00 49.37 44 ALA B O 1
ATOM 2559 N N . ALA B 1 45 ? 200.531 93.157 18.667 1.00 48.88 45 ALA B N 1
ATOM 2560 C CA . ALA B 1 45 ? 199.395 94.085 18.801 1.00 47.02 45 ALA B CA 1
ATOM 2561 C C . ALA B 1 45 ? 198.215 93.494 19.572 1.00 37.85 45 ALA B C 1
ATOM 2562 O O . ALA B 1 45 ? 197.067 93.847 19.299 1.00 39.24 45 ALA B O 1
ATOM 2564 N N . SER B 1 46 ? 198.476 92.630 20.556 1.00 38.24 46 SER B N 1
ATOM 2565 C CA . SER B 1 46 ? 197.411 92.055 21.373 1.00 35.81 46 SER B CA 1
ATOM 2566 C C . SER B 1 46 ? 196.626 93.149 22.089 1.00 35.21 46 SER B C 1
ATOM 2567 O O . SER B 1 46 ? 197.087 94.279 22.268 1.00 34.19 46 SER B O 1
ATOM 2570 N N . SER B 1 47 ? 195.436 92.792 22.539 1.00 32.10 47 SER B N 1
ATOM 2571 C CA . SER B 1 47 ? 194.601 93.775 23.214 1.00 35.50 47 SER B CA 1
ATOM 2572 C C . SER B 1 47 ? 195.209 94.186 24.552 1.00 32.31 47 SER B C 1
ATOM 2573 O O . SER B 1 47 ? 195.892 93.406 25.216 1.00 34.33 47 SER B O 1
ATOM 2576 N N . ILE B 1 48 ? 194.982 95.445 24.915 1.00 31.25 48 ILE B N 1
ATOM 2577 C CA . ILE B 1 48 ? 195.498 96.030 26.149 1.00 32.57 48 ILE B CA 1
ATOM 2578 C C . ILE B 1 48 ? 194.503 95.775 27.280 1.00 34.12 48 ILE B C 1
ATOM 2579 O O . ILE B 1 48 ? 193.298 96.000 27.123 1.00 36.82 48 ILE B O 1
ATOM 2584 N N . HIS B 1 49 ? 195.000 95.275 28.408 1.00 32.16 49 HIS B N 1
ATOM 2585 C CA . HIS B 1 49 ? 194.230 95.063 29.619 1.00 34.91 49 HIS B CA 1
ATOM 2586 C C . HIS B 1 49 ? 194.500 96.184 30.614 1.00 35.22 49 HIS B C 1
ATOM 2587 O O . HIS B 1 49 ? 195.541 96.849 30.586 1.00 35.12 49 HIS B O 1
ATOM 2594 N N . TYR B 1 50 ? 193.552 96.351 31.529 1.00 36.26 50 TYR B N 1
ATOM 2595 C CA . TYR B 1 50 ? 193.532 97.488 32.442 1.00 36.56 50 TYR B CA 1
ATOM 2596 C C . TYR B 1 50 ? 192.645 97.105 33.610 1.00 39.61 50 TYR B C 1
ATOM 2597 O O . TYR B 1 50 ? 191.453 96.857 33.407 1.00 40.11 50 TYR B O 1
ATOM 2606 N N . LYS B 1 51 ? 193.224 97.028 34.809 1.00 41.25 51 LYS B N 1
ATOM 2607 C CA . LYS B 1 51 ? 192.493 96.692 36.037 1.00 39.74 51 LYS B CA 1
ATOM 2608 C C . LYS B 1 51 ? 191.514 95.542 35.811 1.00 42.16 51 LYS B C 1
ATOM 2609 O O . LYS B 1 51 ? 190.324 95.624 36.117 1.00 43.75 51 LYS B O 1
ATOM 2615 N N . GLY B 1 52 ? 192.026 94.459 35.244 1.00 43.16 52 GLY B N 1
ATOM 2616 C CA . GLY B 1 52 ? 191.283 93.222 35.181 1.00 39.31 52 GLY B CA 1
ATOM 2617 C C . GLY B 1 52 ? 190.399 93.034 33.970 1.00 36.54 52 GLY B C 1
ATOM 2618 O O . GLY B 1 52 ? 189.817 91.956 33.821 1.00 37.16 52 GLY B O 1
ATOM 2619 N N . ARG B 1 53 ? 190.299 94.017 33.081 1.00 39.12 53 ARG B N 1
ATOM 2620 C CA . ARG B 1 53 ? 189.442 93.887 31.910 1.00 44.41 53 ARG B CA 1
ATOM 2621 C C . ARG B 1 53 ? 190.210 94.197 30.628 1.00 41.97 53 ARG B C 1
ATOM 2622 O O . ARG B 1 53 ? 191.227 94.897 30.630 1.00 40.08 53 ARG B O 1
ATOM 2630 N N . LYS B 1 54 ? 189.705 93.641 29.531 1.00 38.38 54 LYS B N 1
ATOM 2631 C CA . LYS B 1 54 ? 190.184 93.956 28.193 1.00 40.97 54 LYS B CA 1
ATOM 2632 C C . LYS B 1 54 ? 189.603 95.299 27.767 1.00 44.65 54 LYS B C 1
ATOM 2633 O O . LYS B 1 54 ? 188.390 95.489 27.822 1.00 42.92 54 LYS B O 1
ATOM 2639 N N . LEU B 1 55 ? 190.454 96.243 27.378 1.00 41.51 55 LEU B N 1
ATOM 2640 C CA . LEU B 1 55 ? 189.938 97.543 26.976 1.00 41.39 55 LEU B CA 1
ATOM 2641 C C . LEU B 1 55 ? 189.278 97.442 25.603 1.00 41.08 55 LEU B C 1
ATOM 2642 O O . LEU B 1 55 ? 189.690 96.631 24.770 1.00 42.63 55 LEU B O 1
ATOM 2647 N N . PRO B 1 56 ? 188.265 98.265 25.333 1.00 45.14 56 PRO B N 1
ATOM 2648 C CA . PRO B 1 56 ? 187.711 98.332 23.980 1.00 41.68 56 PRO B CA 1
ATOM 2649 C C . PRO B 1 56 ? 188.657 99.071 23.040 1.00 44.28 56 PRO B C 1
ATOM 2650 O O . PRO B 1 56 ? 189.636 99.703 23.449 1.00 44.77 56 PRO B O 1
ATOM 2654 N N . HIS B 1 57 ? 188.369 98.959 21.750 1.00 43.29 57 HIS B N 1
ATOM 2655 C CA . HIS B 1 57 ? 189.103 99.750 20.776 1.00 41.79 57 HIS B CA 1
ATOM 2656 C C . HIS B 1 57 ? 188.841 101.235 21.003 1.00 44.13 57 HIS B C 1
ATOM 2657 O O . HIS B 1 57 ? 187.715 101.650 21.264 1.00 41.73 57 HIS B O 1
ATOM 2664 N N . PHE B 1 58 ? 189.884 102.045 20.910 1.00 41.47 58 PHE B N 1
ATOM 2665 C CA . PHE B 1 58 ? 189.732 103.492 20.955 1.00 42.64 58 PHE B CA 1
ATOM 2666 C C . PHE B 1 58 ? 190.081 104.058 19.587 1.00 42.99 58 PHE B C 1
ATOM 2667 O O . PHE B 1 58 ? 191.095 103.679 18.992 1.00 42.48 58 PHE B O 1
ATOM 2675 N N . ASP B 1 59 ? 189.221 104.939 19.075 1.00 43.55 59 ASP B N 1
ATOM 2676 C CA . ASP B 1 59 ? 189.496 105.531 17.776 1.00 43.08 59 ASP B CA 1
ATOM 2677 C C . ASP B 1 59 ? 190.646 106.526 17.856 1.00 43.68 59 ASP B C 1
ATOM 2678 O O . ASP B 1 59 ? 191.383 106.702 16.879 1.00 42.45 59 ASP B O 1
ATOM 2683 N N . ALA B 1 60 ? 190.830 107.158 19.012 1.00 38.76 60 ALA B N 1
ATOM 2684 C CA . ALA B 1 60 ? 191.938 108.068 19.224 1.00 44.43 60 ALA B CA 1
ATOM 2685 C C . ALA B 1 60 ? 192.465 107.902 20.641 1.00 41.06 60 ALA B C 1
ATOM 2686 O O . ALA B 1 60 ? 191.742 107.493 21.553 1.00 41.82 60 ALA B O 1
ATOM 2688 N N . VAL B 1 61 ? 193.738 108.211 20.822 1.00 39.91 61 VAL B N 1
ATOM 2689 C CA . VAL B 1 61 ? 194.333 108.235 22.149 1.00 38.49 61 VAL B CA 1
ATOM 2690 C C . VAL B 1 61 ? 195.045 109.563 22.323 1.00 37.67 61 VAL B C 1
ATOM 2691 O O . VAL B 1 61 ? 195.754 110.018 21.418 1.00 34.09 61 VAL B O 1
ATOM 2695 N N . ILE B 1 62 ? 194.864 110.186 23.483 1.00 37.35 62 ILE B N 1
ATOM 2696 C CA . ILE B 1 62 ? 195.575 111.436 23.737 1.00 41.61 62 ILE B CA 1
ATOM 2697 C C . ILE B 1 62 ? 196.692 111.178 24.738 1.00 36.48 62 ILE B C 1
ATOM 2698 O O . ILE B 1 62 ? 196.416 111.032 25.936 1.00 41.55 62 ILE B O 1
ATOM 2703 N N . PRO B 1 63 ? 197.954 111.129 24.315 1.00 37.21 63 PRO B N 1
ATOM 2704 C CA . PRO B 1 63 ? 199.030 110.877 25.283 1.00 39.59 63 PRO B CA 1
ATOM 2705 C C . PRO B 1 63 ? 199.380 112.151 26.038 1.00 37.45 63 PRO B C 1
ATOM 2706 O O . PRO B 1 63 ? 199.582 113.206 25.437 1.00 38.36 63 PRO B O 1
ATOM 2710 N N . ARG B 1 64 ? 199.401 112.053 27.367 1.00 37.36 64 ARG B N 1
ATOM 2711 C CA . ARG B 1 64 ? 199.901 113.111 28.246 1.00 44.89 64 ARG B CA 1
ATOM 2712 C C . ARG B 1 64 ? 200.931 112.477 29.186 1.00 45.38 64 ARG B C 1
ATOM 2713 O O . ARG B 1 64 ? 200.732 112.386 30.398 1.00 45.88 64 ARG B O 1
ATOM 2721 N N . ILE B 1 65 ? 202.042 112.003 28.606 1.00 48.93 65 ILE B N 1
ATOM 2722 C CA . ILE B 1 65 ? 202.985 111.123 29.302 1.00 55.41 65 ILE B CA 1
ATOM 2723 C C . ILE B 1 65 ? 203.928 111.953 30.155 1.00 56.84 65 ILE B C 1
ATOM 2724 O O . ILE B 1 65 ? 204.551 112.902 29.666 1.00 57.47 65 ILE B O 1
ATOM 2729 N N . GLY B 1 66 ? 204.042 111.588 31.429 1.00 60.59 66 GLY B N 1
ATOM 2730 C CA . GLY B 1 66 ? 204.975 112.264 32.307 1.00 60.59 66 GLY B CA 1
ATOM 2731 C C . GLY B 1 66 ? 206.422 112.002 31.931 1.00 66.09 66 GLY B C 1
ATOM 2732 O O . GLY B 1 66 ? 206.789 110.946 31.401 1.00 61.97 66 GLY B O 1
ATOM 2733 N N . THR B 1 67 ? 207.256 112.998 32.219 1.00 67.60 67 THR B N 1
ATOM 2734 C CA . THR B 1 67 ? 208.685 112.892 31.969 1.00 64.20 67 THR B CA 1
ATOM 2735 C C . THR B 1 67 ? 209.266 111.600 32.534 1.00 65.43 67 THR B C 1
ATOM 2736 O O . THR B 1 67 ? 210.049 110.908 31.868 1.00 60.68 67 THR B O 1
ATOM 2740 N N . ALA B 1 68 ? 208.857 111.246 33.756 1.00 64.36 68 ALA B N 1
ATOM 2741 C CA . ALA B 1 68 ? 209.511 110.185 34.513 1.00 63.15 68 ALA B CA 1
ATOM 2742 C C . ALA B 1 68 ? 209.213 108.789 33.980 1.00 59.63 68 ALA B C 1
ATOM 2743 O O . ALA B 1 68 ? 209.960 107.857 34.289 1.00 62.80 68 ALA B O 1
ATOM 2745 N N . ILE B 1 69 ? 208.149 108.608 33.200 1.00 59.34 69 ILE B N 1
ATOM 2746 C CA . ILE B 1 69 ? 207.754 107.251 32.826 1.00 59.95 69 ILE B CA 1
ATOM 2747 C C . ILE B 1 69 ? 207.657 107.090 31.312 1.00 56.91 69 ILE B C 1
ATOM 2748 O O . ILE B 1 69 ? 206.725 106.449 30.805 1.00 54.32 69 ILE B O 1
ATOM 2753 N N . THR B 1 70 ? 208.637 107.629 30.580 1.00 45.71 70 THR B N 1
ATOM 2754 C CA . THR B 1 70 ? 208.542 107.609 29.127 1.00 51.20 70 THR B CA 1
ATOM 2755 C C . THR B 1 70 ? 208.570 106.176 28.580 1.00 46.32 70 THR B C 1
ATOM 2756 O O . THR B 1 70 ? 207.696 105.805 27.791 1.00 43.76 70 THR B O 1
ATOM 2760 N N . PHE B 1 71 ? 209.520 105.331 29.022 1.00 40.96 71 PHE B N 1
ATOM 2761 C CA . PHE B 1 71 ? 209.717 104.060 28.313 1.00 41.03 71 PHE B CA 1
ATOM 2762 C C . PHE B 1 71 ? 208.467 103.181 28.357 1.00 35.74 71 PHE B C 1
ATOM 2763 O O . PHE B 1 71 ? 208.055 102.628 27.334 1.00 31.32 71 PHE B O 1
ATOM 2771 N N . TYR B 1 72 ? 207.851 103.031 29.530 1.00 35.69 72 TYR B N 1
ATOM 2772 C CA . TYR B 1 72 ? 206.592 102.296 29.575 1.00 35.17 72 TYR B CA 1
ATOM 2773 C C . TYR B 1 72 ? 205.477 103.082 28.896 1.00 33.62 72 TYR B C 1
ATOM 2774 O O . TYR B 1 72 ? 204.660 102.506 28.154 1.00 28.39 72 TYR B O 1
ATOM 2783 N N . GLY B 1 73 ? 205.453 104.396 29.120 1.00 33.01 73 GLY B N 1
ATOM 2784 C CA . GLY B 1 73 ? 204.432 105.272 28.597 1.00 32.11 73 GLY B CA 1
ATOM 2785 C C . GLY B 1 73 ? 204.328 105.142 27.098 1.00 32.96 73 GLY B C 1
ATOM 2786 O O . GLY B 1 73 ? 203.273 104.775 26.564 1.00 32.94 73 GLY B O 1
ATOM 2787 N N . THR B 1 74 ? 205.441 105.390 26.409 1.00 31.13 74 THR B N 1
ATOM 2788 C CA . THR B 1 74 ? 205.436 105.257 24.964 1.00 32.07 74 THR B CA 1
ATOM 2789 C C . THR B 1 74 ? 205.141 103.832 24.551 1.00 29.40 74 THR B C 1
ATOM 2790 O O . THR B 1 74 ? 204.423 103.626 23.567 1.00 32.42 74 THR B O 1
ATOM 2794 N N . ALA B 1 75 ? 205.613 102.835 25.315 1.00 25.02 75 ALA B N 1
ATOM 2795 C CA . ALA B 1 75 ? 205.280 101.470 24.931 1.00 26.82 75 ALA B CA 1
ATOM 2796 C C . ALA B 1 75 ? 203.769 101.300 24.898 1.00 30.23 75 ALA B C 1
ATOM 2797 O O . ALA B 1 75 ? 203.209 100.789 23.917 1.00 26.56 75 ALA B O 1
ATOM 2799 N N . ALA B 1 76 ? 203.080 101.795 25.935 1.00 27.27 76 ALA B N 1
ATOM 2800 C CA . ALA B 1 76 ? 201.636 101.596 25.959 1.00 28.57 76 ALA B CA 1
ATOM 2801 C C . ALA B 1 76 ? 200.985 102.372 24.819 1.00 27.26 76 ALA B C 1
ATOM 2802 O O . ALA B 1 76 ? 200.126 101.840 24.108 1.00 30.71 76 ALA B O 1
ATOM 2804 N N . LEU B 1 77 ? 201.478 103.578 24.549 1.00 28.91 77 LEU B N 1
ATOM 2805 C CA . LEU B 1 77 ? 200.925 104.351 23.452 1.00 29.15 77 LEU B CA 1
ATOM 2806 C C . LEU B 1 77 ? 201.180 103.638 22.137 1.00 32.59 77 LEU B C 1
ATOM 2807 O O . LEU B 1 77 ? 200.278 103.523 21.297 1.00 31.82 77 LEU B O 1
ATOM 2812 N N . ARG B 1 78 ? 202.390 103.078 21.990 1.00 30.82 78 ARG B N 1
ATOM 2813 C CA . ARG B 1 78 ? 202.743 102.353 20.781 1.00 31.68 78 ARG B CA 1
ATOM 2814 C C . ARG B 1 78 ? 201.763 101.211 20.556 1.00 35.15 78 ARG B C 1
ATOM 2815 O O . ARG B 1 78 ? 201.334 100.956 19.422 1.00 36.66 78 ARG B O 1
ATOM 2823 N N . GLN B 1 79 ? 201.355 100.550 21.643 1.00 29.49 79 GLN B N 1
ATOM 2824 C CA . GLN B 1 79 ? 200.445 99.425 21.514 1.00 33.06 79 GLN B CA 1
ATOM 2825 C C . GLN B 1 79 ? 199.082 99.904 21.041 1.00 34.71 79 GLN B C 1
ATOM 2826 O O . GLN B 1 79 ? 198.501 99.316 20.119 1.00 29.84 79 GLN B O 1
ATOM 2832 N N . PHE B 1 80 ? 198.584 101.008 21.624 1.00 30.82 80 PHE B N 1
ATOM 2833 C CA . PHE B 1 80 ? 197.358 101.608 21.114 1.00 33.84 80 PHE B CA 1
ATOM 2834 C C . PHE B 1 80 ? 197.496 101.923 19.628 1.00 36.88 80 PHE B C 1
ATOM 2835 O O . PHE B 1 80 ? 196.584 101.641 18.838 1.00 32.34 80 PHE B O 1
ATOM 2843 N N . GLU B 1 81 ? 198.650 102.472 19.221 1.00 35.03 81 GLU B N 1
ATOM 2844 C CA . GLU B 1 81 ? 198.816 102.815 17.814 1.00 34.27 81 GLU B CA 1
ATOM 2845 C C . GLU B 1 81 ? 198.695 101.570 16.955 1.00 38.04 81 GLU B C 1
ATOM 2846 O O . GLU B 1 81 ? 198.043 101.595 15.903 1.00 36.04 81 GLU B O 1
ATOM 2852 N N . MET B 1 82 ? 199.270 100.454 17.424 1.00 38.75 82 MET B N 1
ATOM 2853 C CA . MET B 1 82 ? 199.261 99.228 16.634 1.00 37.04 82 MET B CA 1
ATOM 2854 C C . MET B 1 82 ? 197.864 98.633 16.562 1.00 33.18 82 MET B C 1
ATOM 2855 O O . MET B 1 82 ? 197.524 97.986 15.570 1.00 38.44 82 MET B O 1
ATOM 2860 N N . LEU B 1 83 ? 197.048 98.851 17.589 1.00 37.03 83 LEU B N 1
ATOM 2861 C CA . LEU B 1 83 ? 195.642 98.466 17.589 1.00 38.47 83 LEU B CA 1
ATOM 2862 C C . LEU B 1 83 ? 194.781 99.369 16.714 1.00 39.99 83 LEU B C 1
ATOM 2863 O O . LEU B 1 83 ? 193.570 99.139 16.623 1.00 42.82 83 LEU B O 1
ATOM 2868 N N . GLY B 1 84 ? 195.365 100.397 16.096 1.00 38.54 84 GLY B N 1
ATOM 2869 C CA . GLY B 1 84 ? 194.656 101.256 15.174 1.00 41.01 84 GLY B CA 1
ATOM 2870 C C . GLY B 1 84 ? 194.218 102.597 15.720 1.00 40.55 84 GLY B C 1
ATOM 2871 O O . GLY B 1 84 ? 193.648 103.389 14.966 1.00 45.48 84 GLY B O 1
ATOM 2872 N N . SER B 1 85 ? 194.466 102.885 16.994 1.00 38.62 85 SER B N 1
ATOM 2873 C CA . SER B 1 85 ? 194.074 104.175 17.546 1.00 39.79 85 SER B CA 1
ATOM 2874 C C . SER B 1 85 ? 194.843 105.311 16.887 1.00 37.63 85 SER B C 1
ATOM 2875 O O . SER B 1 85 ? 196.017 105.168 16.541 1.00 38.85 85 SER B O 1
ATOM 2878 N N . TYR B 1 86 ? 194.176 106.445 16.716 1.00 38.07 86 TYR B N 1
ATOM 2879 C CA . TYR B 1 86 ? 194.843 107.636 16.216 1.00 37.94 86 TYR B CA 1
ATOM 2880 C C . TYR B 1 86 ? 195.509 108.348 17.381 1.00 37.50 86 TYR B C 1
ATOM 2881 O O . TYR B 1 86 ? 194.835 108.668 18.362 1.00 38.42 86 TYR B O 1
ATOM 2890 N N . PRO B 1 87 ? 196.801 108.601 17.325 1.00 34.82 87 PRO B N 1
ATOM 2891 C CA . PRO B 1 87 ? 197.457 109.292 18.439 1.00 41.17 87 PRO B CA 1
ATOM 2892 C C . PRO B 1 87 ? 197.553 110.793 18.224 1.00 39.76 87 PRO B C 1
ATOM 2893 O O . PRO B 1 87 ? 197.967 111.246 17.150 1.00 40.84 87 PRO B O 1
ATOM 2897 N N . LEU B 1 88 ? 197.180 111.575 19.237 1.00 36.78 88 LEU B N 1
ATOM 2898 C CA . LEU B 1 88 ? 197.410 113.022 19.221 1.00 39.19 88 LEU B CA 1
ATOM 2899 C C . LEU B 1 88 ? 198.834 113.279 19.720 1.00 36.58 88 LEU B C 1
ATOM 2900 O O . LEU B 1 88 ? 199.065 113.633 20.884 1.00 37.37 88 LEU B O 1
ATOM 2905 N N . ASN B 1 89 ? 199.783 113.132 18.785 1.00 37.53 89 ASN B N 1
ATOM 2906 C CA . ASN B 1 89 ? 201.235 113.011 18.953 1.00 40.30 89 ASN B CA 1
ATOM 2907 C C . ASN B 1 89 ? 201.573 111.533 18.996 1.00 39.08 89 ASN B C 1
ATOM 2908 O O . ASN B 1 89 ? 201.150 110.823 19.916 1.00 33.37 89 ASN B O 1
ATOM 2913 N N . GLU B 1 90 ? 202.336 111.054 18.033 1.00 36.70 90 GLU B N 1
ATOM 2914 C CA . GLU B 1 90 ? 202.605 109.631 18.077 1.00 44.10 90 GLU B CA 1
ATOM 2915 C C . GLU B 1 90 ? 203.878 109.335 18.863 1.00 39.66 90 GLU B C 1
ATOM 2916 O O . GLU B 1 90 ? 204.683 110.226 19.163 1.00 37.79 90 GLU B O 1
ATOM 2922 N N . SER B 1 91 ? 204.026 108.051 19.212 1.00 35.21 91 SER B N 1
ATOM 2923 C CA . SER B 1 91 ? 205.043 107.627 20.169 1.00 37.27 91 SER B CA 1
ATOM 2924 C C . SER B 1 91 ? 206.454 107.899 19.659 1.00 35.98 91 SER B C 1
ATOM 2925 O O . SER B 1 91 ? 207.341 108.263 20.443 1.00 40.77 91 SER B O 1
ATOM 2928 N N . VAL B 1 92 ? 206.684 107.750 18.352 1.00 37.87 92 VAL B N 1
ATOM 2929 C CA . VAL B 1 92 ? 208.022 107.998 17.812 1.00 35.39 92 VAL B CA 1
ATOM 2930 C C . VAL B 1 92 ? 208.422 109.455 18.046 1.00 41.39 92 VAL B C 1
ATOM 2931 O O . VAL B 1 92 ? 209.531 109.756 18.517 1.00 43.34 92 VAL B O 1
ATOM 2935 N N . ALA B 1 93 ? 207.508 110.379 17.729 1.00 40.05 93 ALA B N 1
ATOM 2936 C CA . ALA B 1 93 ? 207.778 111.800 17.902 1.00 37.73 93 ALA B CA 1
ATOM 2937 C C . ALA B 1 93 ? 207.891 112.174 19.374 1.00 37.61 93 ALA B C 1
ATOM 2938 O O . ALA B 1 93 ? 208.715 113.016 19.733 1.00 41.24 93 ALA B O 1
ATOM 2940 N N . ILE B 1 94 ? 207.067 111.579 20.243 1.00 35.99 94 ILE B N 1
ATOM 2941 C CA . ILE B 1 94 ? 207.166 111.884 21.669 1.00 36.72 94 ILE B CA 1
ATOM 2942 C C . ILE B 1 94 ? 208.522 111.442 22.197 1.00 40.00 94 ILE B C 1
ATOM 2943 O O . ILE B 1 94 ? 209.224 112.203 22.870 1.00 41.15 94 ILE B O 1
ATOM 2948 N N . ALA B 1 95 ? 208.924 110.213 21.864 1.00 38.96 95 ALA B N 1
ATOM 2949 C CA . ALA B 1 95 ? 210.217 109.697 22.306 1.00 38.55 95 ALA B CA 1
ATOM 2950 C C . ALA B 1 95 ? 211.353 110.581 21.815 1.00 39.77 95 ALA B C 1
ATOM 2951 O O . ALA B 1 95 ? 212.263 110.915 22.580 1.00 40.82 95 ALA B O 1
ATOM 2953 N N . ARG B 1 96 ? 211.324 110.968 20.535 1.00 41.32 96 ARG B N 1
ATOM 2954 C CA . ARG B 1 96 ? 212.386 111.836 20.037 1.00 40.15 96 ARG B CA 1
ATOM 2955 C C . ARG B 1 96 ? 212.345 113.211 20.696 1.00 42.62 96 ARG B C 1
ATOM 2956 O O . ARG B 1 96 ? 213.396 113.802 20.957 1.00 42.61 96 ARG B O 1
ATOM 2964 N N . ALA B 1 97 ? 211.157 113.720 21.010 1.00 40.00 97 ALA B N 1
ATOM 2965 C CA . ALA B 1 97 ? 211.066 115.052 21.599 1.00 42.83 97 ALA B CA 1
ATOM 2966 C C . ALA B 1 97 ? 211.592 115.086 23.033 1.00 45.24 97 ALA B C 1
ATOM 2967 O O . ALA B 1 97 ? 212.114 116.121 23.463 1.00 47.16 97 ALA B O 1
ATOM 2969 N N . ARG B 1 98 ? 211.480 113.980 23.783 1.00 43.09 98 ARG B N 1
ATOM 2970 C CA . ARG B 1 98 ? 212.029 113.936 25.139 1.00 44.29 98 ARG B CA 1
ATOM 2971 C C . ARG B 1 98 ? 213.547 114.102 25.158 1.00 45.04 98 ARG B C 1
ATOM 2972 O O . ARG B 1 98 ? 214.109 114.438 26.206 1.00 42.17 98 ARG B O 1
ATOM 2980 N N . ASP B 1 99 ? 214.218 113.842 24.035 1.00 41.95 99 ASP B N 1
ATOM 2981 C CA . ASP B 1 99 ? 215.676 113.913 23.919 1.00 43.17 99 ASP B CA 1
ATOM 2982 C C . ASP B 1 99 ? 216.036 115.292 23.373 1.00 44.61 99 ASP B C 1
ATOM 2983 O O . ASP B 1 99 ? 216.097 115.512 22.158 1.00 47.35 99 ASP B O 1
ATOM 2988 N N . LYS B 1 100 ? 216.320 116.209 24.299 1.00 44.52 100 LYS B N 1
ATOM 2989 C CA . LYS B 1 100 ? 216.664 117.587 23.957 1.00 45.89 100 LYS B CA 1
ATOM 2990 C C . LYS B 1 100 ? 217.857 117.671 23.008 1.00 46.69 100 LYS B C 1
ATOM 2991 O O . LYS B 1 100 ? 217.830 118.428 22.028 1.00 43.58 100 LYS B O 1
ATOM 2997 N N . LEU B 1 101 ? 218.939 116.953 23.324 1.00 46.89 101 LEU B N 1
ATOM 2998 C CA . LEU B 1 101 ? 220.126 117.021 22.481 1.00 44.44 101 LEU B CA 1
ATOM 2999 C C . LEU B 1 101 ? 219.788 116.613 21.059 1.00 46.18 101 LEU B C 1
ATOM 3000 O O . LEU B 1 101 ? 220.098 117.329 20.100 1.00 48.60 101 LEU B O 1
ATOM 3005 N N . ARG B 1 102 ? 219.130 115.463 20.914 1.00 45.73 102 ARG B N 1
ATOM 3006 C CA . ARG B 1 102 ? 218.739 114.990 19.595 1.00 46.63 102 ARG B CA 1
ATOM 3007 C C . ARG B 1 102 ? 217.791 115.972 18.919 1.00 44.84 102 ARG B C 1
ATOM 3008 O O . ARG B 1 102 ? 217.915 116.243 17.718 1.00 44.89 102 ARG B O 1
ATOM 3016 N N . SER B 1 103 ? 216.859 116.537 19.686 1.00 42.11 103 SER B N 1
ATOM 3017 C CA . SER B 1 103 ? 215.843 117.425 19.121 1.00 44.90 103 SER B CA 1
ATOM 3018 C C . SER B 1 103 ? 216.449 118.723 18.602 1.00 46.03 103 SER B C 1
ATOM 3019 O O . SER B 1 103 ? 216.120 119.179 17.503 1.00 49.78 103 SER B O 1
ATOM 3022 N N . MET B 1 104 ? 217.314 119.350 19.392 1.00 47.67 104 MET B N 1
ATOM 3023 C CA . MET B 1 104 ? 218.011 120.533 18.907 1.00 50.05 104 MET B CA 1
ATOM 3024 C C . MET B 1 104 ? 218.934 120.193 17.743 1.00 52.00 104 MET B C 1
ATOM 3025 O O . MET B 1 104 ? 219.037 120.973 16.791 1.00 54.89 104 MET B O 1
ATOM 3030 N N . GLN B 1 105 ? 219.621 119.039 17.789 1.00 50.56 105 GLN B N 1
ATOM 3031 C CA . GLN B 1 105 ? 220.418 118.630 16.635 1.00 50.20 105 GLN B CA 1
ATOM 3032 C C . GLN B 1 105 ? 219.551 118.583 15.386 1.00 55.31 105 GLN B C 1
ATOM 3033 O O . GLN B 1 105 ? 219.969 119.024 14.306 1.00 61.17 105 GLN B O 1
ATOM 3039 N N . LEU B 1 106 ? 218.315 118.090 15.535 1.00 54.88 106 LEU B N 1
ATOM 3040 C CA . LEU B 1 106 ? 217.377 118.018 14.417 1.00 56.43 106 LEU B CA 1
ATOM 3041 C C . LEU B 1 106 ? 216.952 119.406 13.963 1.00 55.96 106 LEU B C 1
ATOM 3042 O O . LEU B 1 106 ? 216.961 119.706 12.765 1.00 60.61 106 LEU B O 1
ATOM 3047 N N . LEU B 1 107 ? 216.577 120.264 14.913 1.00 52.87 107 LEU B N 1
ATOM 3048 C CA . LEU B 1 107 ? 216.065 121.593 14.578 1.00 57.41 107 LEU B CA 1
ATOM 3049 C C . LEU B 1 107 ? 217.128 122.436 13.884 1.00 60.37 107 LEU B C 1
ATOM 3050 O O . LEU B 1 107 ? 216.844 123.117 12.892 1.00 59.12 107 LEU B O 1
ATOM 3055 N N . ALA B 1 108 ? 218.364 122.394 14.393 1.00 62.15 108 ALA B N 1
ATOM 3056 C CA . ALA B 1 108 ? 219.473 123.110 13.773 1.00 56.30 108 ALA B CA 1
ATOM 3057 C C . ALA B 1 108 ? 219.833 122.512 12.417 1.00 60.23 108 ALA B C 1
ATOM 3058 O O . ALA B 1 108 ? 220.104 123.250 11.463 1.00 58.87 108 ALA B O 1
ATOM 3060 N N . ARG B 1 109 ? 219.866 121.177 12.314 1.00 58.87 109 ARG B N 1
ATOM 3061 C CA . ARG B 1 109 ? 220.110 120.555 11.019 1.00 61.84 109 ARG B CA 1
ATOM 3062 C C . ARG B 1 109 ? 219.015 120.912 10.020 1.00 62.14 109 ARG B C 1
ATOM 3063 O O . ARG B 1 109 ? 219.288 121.034 8.821 1.00 66.46 109 ARG B O 1
ATOM 3071 N N . GLN B 1 110 ? 217.783 121.110 10.493 1.00 61.21 110 GLN B N 1
ATOM 3072 C CA . GLN B 1 110 ? 216.671 121.528 9.647 1.00 62.11 110 GLN B CA 1
ATOM 3073 C C . GLN B 1 110 ? 216.515 123.046 9.594 1.00 62.25 110 GLN B C 1
ATOM 3074 O O . GLN B 1 110 ? 215.434 123.545 9.253 1.00 58.41 110 GLN B O 1
ATOM 3080 N N . GLY B 1 111 ? 217.566 123.782 9.950 1.00 62.48 111 GLY B N 1
ATOM 3081 C CA . GLY B 1 111 ? 217.646 125.196 9.642 1.00 63.78 111 GLY B CA 1
ATOM 3082 C C . GLY B 1 111 ? 216.809 126.123 10.493 1.00 62.69 111 GLY B C 1
ATOM 3083 O O . GLY B 1 111 ? 216.396 127.181 10.010 1.00 62.54 111 GLY B O 1
ATOM 3084 N N . ILE B 1 112 ? 216.541 125.767 11.748 1.00 61.64 112 ILE B N 1
ATOM 3085 C CA . ILE B 1 112 ? 215.841 126.669 12.654 1.00 62.31 112 ILE B CA 1
ATOM 3086 C C . ILE B 1 112 ? 216.863 127.312 13.582 1.00 61.23 112 ILE B C 1
ATOM 3087 O O . ILE B 1 112 ? 217.883 126.705 13.939 1.00 58.66 112 ILE B O 1
ATOM 3092 N N . ASP B 1 113 ? 216.600 128.563 13.943 1.00 59.32 113 ASP B N 1
ATOM 3093 C CA . ASP B 1 113 ? 217.535 129.392 14.685 1.00 58.20 113 ASP B CA 1
ATOM 3094 C C . ASP B 1 113 ? 217.349 129.170 16.183 1.00 55.20 113 ASP B C 1
ATOM 3095 O O . ASP B 1 113 ? 216.253 129.368 16.721 1.00 55.08 113 ASP B O 1
ATOM 3100 N N . LEU B 1 114 ? 218.415 128.750 16.845 1.00 54.91 114 LEU B N 1
ATOM 3101 C CA . LEU B 1 114 ? 218.441 128.465 18.272 1.00 53.88 114 LEU B CA 1
ATOM 3102 C C . LEU B 1 114 ? 219.533 129.305 18.907 1.00 51.57 114 LEU B C 1
ATOM 3103 O O . LEU B 1 114 ? 220.391 129.850 18.207 1.00 53.49 114 LEU B O 1
ATOM 3108 N N . PRO B 1 115 ? 219.540 129.434 20.234 1.00 48.85 115 PRO B N 1
ATOM 3109 C CA . PRO B 1 115 ? 220.697 130.051 20.881 1.00 49.70 115 PRO B CA 1
ATOM 3110 C C . PRO B 1 115 ? 221.917 129.184 20.651 1.00 48.98 115 PRO B C 1
ATOM 3111 O O . PRO B 1 115 ? 221.814 127.964 20.509 1.00 49.49 115 PRO B O 1
ATOM 3115 N N . VAL B 1 116 ? 223.075 129.831 20.547 1.00 48.47 116 VAL B N 1
ATOM 3116 C CA . VAL B 1 116 ? 224.308 129.071 20.441 1.00 50.67 116 VAL B CA 1
ATOM 3117 C C . VAL B 1 116 ? 224.359 128.089 21.606 1.00 47.79 116 VAL B C 1
ATOM 3118 O O . VAL B 1 116 ? 224.187 128.467 22.773 1.00 46.64 116 VAL B O 1
ATOM 3122 N N . THR B 1 117 ? 224.529 126.814 21.287 1.00 43.70 117 THR B N 1
ATOM 3123 C CA . THR B 1 117 ? 224.396 125.754 22.273 1.00 44.83 117 THR B CA 1
ATOM 3124 C C . THR B 1 117 ? 225.503 124.741 22.043 1.00 44.48 117 THR B C 1
ATOM 3125 O O . THR B 1 117 ? 225.746 124.322 20.908 1.00 43.06 117 THR B O 1
ATOM 3129 N N . GLY B 1 118 ? 226.192 124.387 23.116 1.00 39.70 118 GLY B N 1
ATOM 3130 C CA . GLY B 1 118 ? 227.193 123.348 23.091 1.00 38.40 118 GLY B CA 1
ATOM 3131 C C . GLY B 1 118 ? 226.772 122.256 24.047 1.00 38.04 118 GLY B C 1
ATOM 3132 O O . GLY B 1 118 ? 225.997 122.505 24.984 1.00 37.91 118 GLY B O 1
ATOM 3133 N N . ILE B 1 119 ? 227.249 121.039 23.821 1.00 35.41 119 ILE B N 1
ATOM 3134 C CA . ILE B 1 119 ? 226.960 119.935 24.723 1.00 35.83 119 ILE B CA 1
ATOM 3135 C C . ILE B 1 119 ? 228.272 119.326 25.183 1.00 33.17 119 ILE B C 1
ATOM 3136 O O . ILE B 1 119 ? 229.294 119.394 24.493 1.00 35.02 119 ILE B O 1
ATOM 3141 N N . ALA B 1 120 ? 228.239 118.752 26.377 1.00 32.52 120 ALA B N 1
ATOM 3142 C CA . ALA B 1 120 ? 229.410 118.099 26.934 1.00 32.47 120 ALA B CA 1
ATOM 3143 C C . ALA B 1 120 ? 228.934 117.135 28.003 1.00 31.23 120 ALA B C 1
ATOM 3144 O O . ALA B 1 120 ? 227.761 117.116 28.377 1.00 30.49 120 ALA B O 1
ATOM 3146 N N . HIS B 1 121 ? 229.866 116.337 28.502 1.00 30.33 121 HIS B N 1
ATOM 3147 C CA . HIS B 1 121 ? 229.540 115.432 29.589 1.00 30.98 121 HIS B CA 1
ATOM 3148 C C . HIS B 1 121 ? 230.651 115.495 30.630 1.00 34.03 121 HIS B C 1
ATOM 3149 O O . HIS B 1 121 ? 230.453 115.993 31.741 1.00 32.35 121 HIS B O 1
ATOM 3156 N N . SER B 1 122 ? 231.836 115.029 30.265 1.00 36.08 122 SER B N 1
ATOM 3157 C CA . SER B 1 122 ? 233.004 115.075 31.141 1.00 33.85 122 SER B CA 1
ATOM 3158 C C . SER B 1 122 ? 234.146 115.739 30.391 1.00 33.72 122 SER B C 1
ATOM 3159 O O . SER B 1 122 ? 235.190 115.125 30.149 1.00 39.15 122 SER B O 1
ATOM 3162 N N . PRO B 1 123 ? 233.969 116.993 29.976 1.00 33.05 123 PRO B N 1
ATOM 3163 C CA . PRO B 1 123 ? 235.001 117.628 29.160 1.00 34.75 123 PRO B CA 1
ATOM 3164 C C . PRO B 1 123 ? 236.247 117.846 29.994 1.00 41.21 123 PRO B C 1
ATOM 3165 O O . PRO B 1 123 ? 236.189 117.999 31.218 1.00 38.40 123 PRO B O 1
ATOM 3169 N N . ASP B 1 124 ? 237.388 117.795 29.317 1.00 38.50 124 ASP B N 1
ATOM 3170 C CA . ASP B 1 124 ? 238.690 117.877 29.957 1.00 42.41 124 ASP B CA 1
ATOM 3171 C C . ASP B 1 124 ? 239.336 119.229 29.737 1.00 46.37 124 ASP B C 1
ATOM 3172 O O . ASP B 1 124 ? 240.450 119.463 30.215 1.00 50.18 124 ASP B O 1
ATOM 3177 N N . ASP B 1 125 ? 238.648 120.123 29.035 1.00 44.40 125 ASP B N 1
ATOM 3178 C CA . ASP B 1 125 ? 239.089 121.492 28.815 1.00 43.22 125 ASP B CA 1
ATOM 3179 C C . ASP B 1 125 ? 237.838 122.364 28.915 1.00 44.54 125 ASP B C 1
ATOM 3180 O O . ASP B 1 125 ? 237.176 122.648 27.910 1.00 46.47 125 ASP B O 1
ATOM 3185 N N . THR B 1 126 ? 237.524 122.795 30.140 1.00 42.64 126 THR B N 1
ATOM 3186 C CA . THR B 1 126 ? 236.296 123.551 30.356 1.00 48.95 126 THR B CA 1
ATOM 3187 C C . THR B 1 126 ? 236.355 124.927 29.709 1.00 44.42 126 THR B C 1
ATOM 3188 O O . THR B 1 126 ? 235.320 125.452 29.286 1.00 45.97 126 THR B O 1
ATOM 3192 N N . SER B 1 127 ? 237.544 125.527 29.603 1.00 50.67 127 SER B N 1
ATOM 3193 C CA . SER B 1 127 ? 237.615 126.836 28.959 1.00 48.17 127 SER B CA 1
ATOM 3194 C C . SER B 1 127 ? 237.422 126.711 27.454 1.00 48.83 127 SER B C 1
ATOM 3195 O O . SER B 1 127 ? 236.777 127.562 26.830 1.00 46.76 127 SER B O 1
ATOM 3198 N N . ASP B 1 128 ? 237.965 125.653 26.854 1.00 48.62 128 ASP B N 1
ATOM 3199 C CA . ASP B 1 128 ? 237.664 125.372 25.454 1.00 48.78 128 ASP B CA 1
ATOM 3200 C C . ASP B 1 128 ? 236.159 125.302 25.228 1.00 46.16 128 ASP B C 1
ATOM 3201 O O . ASP B 1 128 ? 235.623 125.926 24.303 1.00 50.41 128 ASP B O 1
ATOM 3206 N N . LEU B 1 129 ? 235.454 124.567 26.093 1.00 45.11 129 LEU B N 1
ATOM 3207 C CA . LEU B 1 129 ? 234.014 124.411 25.928 1.00 42.04 129 LEU B CA 1
ATOM 3208 C C . LEU B 1 129 ? 233.290 125.737 26.104 1.00 43.85 129 LEU B C 1
ATOM 3209 O O . LEU B 1 129 ? 232.359 126.050 25.353 1.00 42.29 129 LEU B O 1
ATOM 3214 N N . ILE B 1 130 ? 233.705 126.539 27.086 1.00 48.43 130 ILE B N 1
ATOM 3215 C CA . ILE B 1 130 ? 233.040 127.822 27.298 1.00 48.12 130 ILE B CA 1
ATOM 3216 C C . ILE B 1 130 ? 233.286 128.753 26.108 1.00 49.75 130 ILE B C 1
ATOM 3217 O O . ILE B 1 130 ? 232.361 129.423 25.627 1.00 48.50 130 ILE B O 1
ATOM 3222 N N . ASP B 1 131 ? 234.521 128.774 25.585 1.00 46.83 131 ASP B N 1
ATOM 3223 C CA . ASP B 1 131 ? 234.826 129.591 24.409 1.00 52.13 131 ASP B CA 1
ATOM 3224 C C . ASP B 1 131 ? 234.049 129.119 23.183 1.00 54.28 131 ASP B C 1
ATOM 3225 O O . ASP B 1 131 ? 233.765 129.916 22.285 1.00 52.71 131 ASP B O 1
ATOM 3230 N N . MET B 1 132 ? 233.693 127.828 23.135 1.00 57.42 132 MET B N 1
ATOM 3231 C CA . MET B 1 132 ? 232.896 127.299 22.027 1.00 53.42 132 MET B CA 1
ATOM 3232 C C . MET B 1 132 ? 231.579 128.045 21.851 1.00 56.05 132 MET B C 1
ATOM 3233 O O . MET B 1 132 ? 231.109 128.214 20.720 1.00 60.29 132 MET B O 1
ATOM 3238 N N . VAL B 1 133 ? 230.965 128.496 22.943 1.00 52.44 133 VAL B N 1
ATOM 3239 C CA . VAL B 1 133 ? 229.683 129.181 22.854 1.00 51.05 133 VAL B CA 1
ATOM 3240 C C . VAL B 1 133 ? 229.844 130.699 22.935 1.00 58.30 133 VAL B C 1
ATOM 3241 O O . VAL B 1 133 ? 228.884 131.434 22.646 1.00 63.32 133 VAL B O 1
ATOM 3245 N N . GLY B 1 134 ? 231.034 131.194 23.274 1.00 59.14 134 GLY B N 1
ATOM 3246 C CA . GLY B 1 134 ? 231.280 132.618 23.360 1.00 56.16 134 GLY B CA 1
ATOM 3247 C C . GLY B 1 134 ? 231.366 133.213 24.750 1.00 57.21 134 GLY B C 1
ATOM 3248 O O . GLY B 1 134 ? 230.990 134.373 24.934 1.00 61.16 134 GLY B O 1
ATOM 3249 N N . GLY B 1 135 ? 231.845 132.463 25.725 1.00 49.61 135 GLY B N 1
ATOM 3250 C CA . GLY B 1 135 ? 232.133 133.036 27.024 1.00 51.45 135 GLY B CA 1
ATOM 3251 C C . GLY B 1 135 ? 230.891 133.313 27.859 1.00 51.19 135 GLY B C 1
ATOM 3252 O O . GLY B 1 135 ? 229.751 133.183 27.433 1.00 51.96 135 GLY B O 1
ATOM 3253 N N . ALA B 1 136 ? 231.155 133.718 29.098 1.00 55.73 136 ALA B N 1
ATOM 3254 C CA . ALA B 1 136 ? 230.100 134.080 30.032 1.00 53.45 136 ALA B CA 1
ATOM 3255 C C . ALA B 1 136 ? 229.498 135.434 29.667 1.00 54.71 136 ALA B C 1
ATOM 3256 O O . ALA B 1 136 ? 230.109 136.216 28.931 1.00 57.97 136 ALA B O 1
ATOM 3258 N N . PRO B 1 137 ? 228.278 135.729 30.148 1.00 56.59 137 PRO B N 1
ATOM 3259 C CA . PRO B 1 137 ? 227.359 134.879 30.922 1.00 54.32 137 PRO B CA 1
ATOM 3260 C C . PRO B 1 137 ? 226.844 133.707 30.099 1.00 54.68 137 PRO B C 1
ATOM 3261 O O . PRO B 1 137 ? 226.656 133.850 28.885 1.00 55.81 137 PRO B O 1
ATOM 3265 N N . LEU B 1 138 ? 226.644 132.563 30.749 1.00 49.92 138 LEU B N 1
ATOM 3266 C CA . LEU B 1 138 ? 226.161 131.357 30.093 1.00 47.72 138 LEU B CA 1
ATOM 3267 C C . LEU B 1 138 ? 225.008 130.788 30.893 1.00 47.18 138 LEU B C 1
ATOM 3268 O O . LEU B 1 138 ? 224.897 131.016 32.095 1.00 46.26 138 LEU B O 1
ATOM 3273 N N . VAL B 1 139 ? 224.149 130.062 30.228 1.00 43.79 139 VAL B N 1
ATOM 3274 C CA . VAL B 1 139 ? 223.186 129.212 30.900 1.00 41.94 139 VAL B CA 1
ATOM 3275 C C . VAL B 1 139 ? 223.753 127.802 30.861 1.00 40.76 139 VAL B C 1
ATOM 3276 O O . VAL B 1 139 ? 224.327 127.385 29.851 1.00 39.14 139 VAL B O 1
ATOM 3280 N N . VAL B 1 140 ? 223.667 127.094 31.980 1.00 40.51 140 VAL B N 1
ATOM 3281 C CA . VAL B 1 140 ? 224.128 125.717 32.071 1.00 40.67 140 VAL B CA 1
ATOM 3282 C C . VAL B 1 140 ? 222.944 124.855 32.455 1.00 38.06 140 VAL B C 1
ATOM 3283 O O . VAL B 1 140 ? 222.266 125.141 33.446 1.00 43.36 140 VAL B O 1
ATOM 3287 N N . LYS B 1 141 ? 222.704 123.800 31.686 1.00 34.35 141 LYS B N 1
ATOM 3288 C CA . LYS B 1 141 ? 221.578 122.911 31.908 1.00 39.31 141 LYS B CA 1
ATOM 3289 C C . LYS B 1 141 ? 222.096 121.503 32.155 1.00 41.05 141 LYS B C 1
ATOM 3290 O O . LYS B 1 141 ? 222.786 120.931 31.307 1.00 43.54 141 LYS B O 1
ATOM 3296 N N . LEU B 1 142 ? 221.731 120.950 33.300 1.00 38.69 142 LEU B N 1
ATOM 3297 C CA . LEU B 1 142 ? 222.184 119.656 33.768 1.00 38.59 142 LEU B CA 1
ATOM 3298 C C . LEU B 1 142 ? 221.071 118.662 33.519 1.00 38.07 142 LEU B C 1
ATOM 3299 O O . LEU B 1 142 ? 219.921 118.926 33.899 1.00 42.27 142 LEU B O 1
ATOM 3304 N N . VAL B 1 143 ? 221.414 117.535 32.875 1.00 35.42 143 VAL B N 1
ATOM 3305 C CA . VAL B 1 143 ? 220.438 116.542 32.437 1.00 40.05 143 VAL B CA 1
ATOM 3306 C C . VAL B 1 143 ? 220.948 115.139 32.742 1.00 39.96 143 VAL B C 1
ATOM 3307 O O . VAL B 1 143 ? 222.129 114.837 32.551 1.00 40.72 143 VAL B O 1
ATOM 3311 N N . GLU B 1 144 ? 220.048 114.270 33.172 1.00 41.44 144 GLU B N 1
ATOM 3312 C CA . GLU B 1 144 ? 220.361 112.871 33.428 1.00 46.45 144 GLU B CA 1
ATOM 3313 C C . GLU B 1 144 ? 219.532 112.006 32.489 1.00 49.17 144 GLU B C 1
ATOM 3314 O O . GLU B 1 144 ? 218.321 111.842 32.693 1.00 49.02 144 GLU B O 1
ATOM 3320 N N . GLY B 1 145 ? 220.186 111.429 31.483 1.00 47.41 145 GLY B N 1
ATOM 3321 C CA . GLY B 1 145 ? 219.451 110.810 30.394 1.00 52.80 145 GLY B CA 1
ATOM 3322 C C . GLY B 1 145 ? 218.624 111.811 29.604 1.00 48.07 145 GLY B C 1
ATOM 3323 O O . GLY B 1 145 ? 219.171 112.629 28.856 1.00 49.73 145 GLY B O 1
ATOM 3324 N N . THR B 1 146 ? 217.301 111.753 29.753 1.00 51.43 146 THR B N 1
ATOM 3325 C CA . THR B 1 146 ? 216.407 112.739 29.155 1.00 51.68 146 THR B CA 1
ATOM 3326 C C . THR B 1 146 ? 215.766 113.653 30.188 1.00 51.72 146 THR B C 1
ATOM 3327 O O . THR B 1 146 ? 214.982 114.537 29.813 1.00 55.60 146 THR B O 1
ATOM 3331 N N . GLN B 1 147 ? 216.081 113.471 31.470 1.00 47.54 147 GLN B N 1
ATOM 3332 C CA . GLN B 1 147 ? 215.410 114.166 32.563 1.00 53.63 147 GLN B CA 1
ATOM 3333 C C . GLN B 1 147 ? 216.260 115.343 33.041 1.00 52.05 147 GLN B C 1
ATOM 3334 O O . GLN B 1 147 ? 217.355 115.152 33.587 1.00 47.86 147 GLN B O 1
ATOM 3340 N N . GLY B 1 148 ? 215.740 116.554 32.861 1.00 50.82 148 GLY B N 1
ATOM 3341 C CA . GLY B 1 148 ? 216.452 117.743 33.282 1.00 49.44 148 GLY B CA 1
ATOM 3342 C C . GLY B 1 148 ? 216.646 117.782 34.783 1.00 48.03 148 GLY B C 1
ATOM 3343 O O . GLY B 1 148 ? 215.704 117.539 35.538 1.00 47.74 148 GLY B O 1
ATOM 3344 N N . ILE B 1 149 ? 217.872 118.041 35.224 1.00 42.29 149 ILE B N 1
ATOM 3345 C CA . ILE B 1 149 ? 218.158 118.234 36.642 1.00 46.11 149 ILE B CA 1
ATOM 3346 C C . ILE B 1 149 ? 217.994 119.689 37.018 1.00 44.36 149 ILE B C 1
ATOM 3347 O O . ILE B 1 149 ? 217.506 120.006 38.100 1.00 44.75 149 ILE B O 1
ATOM 3352 N N . GLY B 1 150 ? 218.439 120.590 36.155 1.00 44.02 150 GLY B N 1
ATOM 3353 C CA . GLY B 1 150 ? 218.265 121.994 36.487 1.00 40.85 150 GLY B CA 1
ATOM 3354 C C . GLY B 1 150 ? 218.909 122.888 35.458 1.00 43.00 150 GLY B C 1
ATOM 3355 O O . GLY B 1 150 ? 219.709 122.448 34.624 1.00 40.23 150 GLY B O 1
ATOM 3356 N N . VAL B 1 151 ? 218.547 124.167 35.541 1.00 42.10 151 VAL B N 1
ATOM 3357 C CA . VAL B 1 151 ? 219.044 125.217 34.659 1.00 42.02 151 VAL B CA 1
ATOM 3358 C C . VAL B 1 151 ? 219.567 126.359 35.526 1.00 44.53 151 VAL B C 1
ATOM 3359 O O . VAL B 1 151 ? 218.867 126.817 36.434 1.00 46.67 151 VAL B O 1
ATOM 3363 N N . VAL B 1 152 ? 220.791 126.821 35.254 1.00 40.90 152 VAL B N 1
ATOM 3364 C CA . VAL B 1 152 ? 221.422 127.840 36.078 1.00 42.74 152 VAL B CA 1
ATOM 3365 C C . VAL B 1 152 ? 222.091 128.888 35.209 1.00 38.53 152 VAL B C 1
ATOM 3366 O O . VAL B 1 152 ? 222.497 128.628 34.076 1.00 38.20 152 VAL B O 1
ATOM 3370 N N . LEU B 1 153 ? 222.217 130.080 35.762 1.00 43.11 153 LEU B N 1
ATOM 3371 C CA . LEU B 1 153 ? 222.971 131.147 35.136 1.00 43.37 153 LEU B CA 1
ATOM 3372 C C . LEU B 1 153 ? 224.366 131.167 35.742 1.00 43.24 153 LEU B C 1
ATOM 3373 O O . LEU B 1 153 ? 224.513 131.179 36.968 1.00 41.43 153 LEU B O 1
ATOM 3378 N N . ALA B 1 154 ? 225.381 131.108 34.889 1.00 40.61 154 ALA B N 1
ATOM 3379 C CA . ALA B 1 154 ? 226.758 131.383 35.271 1.00 45.28 154 ALA B CA 1
ATOM 3380 C C . ALA B 1 154 ? 227.082 132.777 34.755 1.00 49.41 154 ALA B C 1
ATOM 3381 O O . ALA B 1 154 ? 227.268 132.969 33.547 1.00 48.09 154 ALA B O 1
ATOM 3383 N N . GLU B 1 155 ? 227.154 133.743 35.675 1.00 47.35 155 GLU B N 1
ATOM 3384 C CA . GLU B 1 155 ? 227.462 135.117 35.303 1.00 50.44 155 GLU B CA 1
ATOM 3385 C C . GLU B 1 155 ? 228.926 135.315 34.926 1.00 51.17 155 GLU B C 1
ATOM 3386 O O . GLU B 1 155 ? 229.239 136.282 34.223 1.00 54.34 155 GLU B O 1
ATOM 3392 N N . THR B 1 156 ? 229.829 134.442 35.374 1.00 47.01 156 THR B N 1
ATOM 3393 C CA . THR B 1 156 ? 231.239 134.557 35.026 1.00 47.85 156 THR B CA 1
ATOM 3394 C C . THR B 1 156 ? 231.761 133.248 34.457 1.00 48.76 156 THR B C 1
ATOM 3395 O O . THR B 1 156 ? 231.121 132.195 34.547 1.00 47.35 156 THR B O 1
ATOM 3399 N N . ARG B 1 157 ? 232.957 133.351 33.872 1.00 49.27 157 ARG B N 1
ATOM 3400 C CA . ARG B 1 157 ? 233.684 132.173 33.420 1.00 47.74 157 ARG B CA 1
ATOM 3401 C C . ARG B 1 157 ? 234.012 131.258 34.587 1.00 47.93 157 ARG B C 1
ATOM 3402 O O . ARG B 1 157 ? 233.884 130.031 34.476 1.00 45.05 157 ARG B O 1
ATOM 3410 N N . GLN B 1 158 ? 234.425 131.839 35.722 1.00 45.59 158 GLN B N 1
ATOM 3411 C CA . GLN B 1 158 ? 234.716 131.041 36.911 1.00 45.99 158 GLN B CA 1
ATOM 3412 C C . GLN B 1 158 ? 233.490 130.270 37.381 1.00 42.10 158 GLN B C 1
ATOM 3413 O O . GLN B 1 158 ? 233.589 129.089 37.734 1.00 42.91 158 GLN B O 1
ATOM 3419 N N . ALA B 1 159 ? 232.323 130.926 37.410 1.00 42.10 159 ALA B N 1
ATOM 3420 C CA . ALA B 1 159 ? 231.105 130.242 37.830 1.00 39.00 159 ALA B CA 1
ATOM 3421 C C . ALA B 1 159 ? 230.782 129.073 36.907 1.00 39.76 159 ALA B C 1
ATOM 3422 O O . ALA B 1 159 ? 230.367 127.996 37.366 1.00 38.97 159 ALA B O 1
ATOM 3424 N N . ALA B 1 160 ? 230.938 129.277 35.598 1.00 38.66 160 ALA B N 1
ATOM 3425 C CA . ALA B 1 160 ? 230.616 128.220 34.647 1.00 42.07 160 ALA B CA 1
ATOM 3426 C C . ALA B 1 160 ? 231.562 127.044 34.820 1.00 38.57 160 ALA B C 1
ATOM 3427 O O . ALA B 1 160 ? 231.137 125.876 34.848 1.00 36.25 160 ALA B O 1
ATOM 3429 N N . GLU B 1 161 ? 232.862 127.350 34.905 1.00 42.85 161 GLU B N 1
ATOM 3430 C CA . GLU B 1 161 ? 233.880 126.347 35.188 1.00 43.73 161 GLU B CA 1
ATOM 3431 C C . GLU B 1 161 ? 233.521 125.543 36.416 1.00 38.86 161 GLU B C 1
ATOM 3432 O O . GLU B 1 161 ? 233.669 124.318 36.431 1.00 38.38 161 GLU B O 1
ATOM 3438 N N . SER B 1 162 ? 233.070 126.229 37.470 1.00 36.73 162 SER B N 1
ATOM 3439 C CA . SER B 1 162 ? 232.765 125.552 38.727 1.00 35.77 162 SER B CA 1
ATOM 3440 C C . SER B 1 162 ? 231.531 124.656 38.616 1.00 37.49 162 SER B C 1
ATOM 3441 O O . SER B 1 162 ? 231.484 123.600 39.252 1.00 32.93 162 SER B O 1
ATOM 3444 N N . VAL B 1 163 ? 230.512 125.061 37.837 1.00 35.69 163 VAL B N 1
ATOM 3445 C CA . VAL B 1 163 ? 229.340 124.193 37.653 1.00 36.85 163 VAL B CA 1
ATOM 3446 C C . VAL B 1 163 ? 229.718 122.924 36.889 1.00 35.92 163 VAL B C 1
ATOM 3447 O O . VAL B 1 163 ? 229.320 121.800 37.264 1.00 37.07 163 VAL B O 1
ATOM 3451 N N . ILE B 1 164 ? 230.498 123.083 35.813 1.00 36.40 164 ILE B N 1
ATOM 3452 C CA . ILE B 1 164 ? 230.953 121.917 35.057 1.00 36.11 164 ILE B CA 1
ATOM 3453 C C . ILE B 1 164 ? 231.800 121.006 35.937 1.00 38.64 164 ILE B C 1
ATOM 3454 O O . ILE B 1 164 ? 231.577 119.792 35.991 1.00 41.53 164 ILE B O 1
ATOM 3459 N N . ASP B 1 165 ? 232.787 121.572 36.640 1.00 39.72 165 ASP B N 1
ATOM 3460 C CA . ASP B 1 165 ? 233.588 120.768 37.564 1.00 40.55 165 ASP B CA 1
ATOM 3461 C C . ASP B 1 165 ? 232.702 120.060 38.588 1.00 41.84 165 ASP B C 1
ATOM 3462 O O . ASP B 1 165 ? 232.889 118.869 38.860 1.00 40.91 165 ASP B O 1
ATOM 3467 N N . ALA B 1 166 ? 231.710 120.769 39.143 1.00 38.38 166 ALA B N 1
ATOM 3468 C CA . ALA B 1 166 ? 230.835 120.171 40.141 1.00 40.49 166 ALA B CA 1
ATOM 3469 C C . ALA B 1 166 ? 230.167 118.913 39.613 1.00 37.02 166 ALA B C 1
ATOM 3470 O O . ALA B 1 166 ? 229.956 117.961 40.368 1.00 38.85 166 ALA B O 1
ATOM 3472 N N . PHE B 1 167 ? 229.818 118.881 38.328 1.00 37.39 167 PHE B N 1
ATOM 3473 C CA . PHE B 1 167 ? 229.066 117.708 37.886 1.00 38.18 167 PHE B CA 1
ATOM 3474 C C . PHE B 1 167 ? 229.927 116.577 37.319 1.00 40.45 167 PHE B C 1
ATOM 3475 O O . PHE B 1 167 ? 229.386 115.512 37.002 1.00 39.61 167 PHE B O 1
ATOM 3483 N N . ARG B 1 168 ? 231.246 116.746 37.233 1.00 39.09 168 ARG B N 1
ATOM 3484 C CA . ARG B 1 168 ? 232.103 115.650 36.787 1.00 41.11 168 ARG B CA 1
ATOM 3485 C C . ARG B 1 168 ? 231.944 114.437 37.696 1.00 42.80 168 ARG B C 1
ATOM 3486 O O . ARG B 1 168 ? 232.103 114.534 38.914 1.00 38.58 168 ARG B O 1
ATOM 3494 N N . GLY B 1 169 ? 231.619 113.291 37.095 1.00 41.51 169 GLY B N 1
ATOM 3495 C CA . GLY B 1 169 ? 231.432 112.065 37.836 1.00 40.31 169 GLY B CA 1
ATOM 3496 C C . GLY B 1 169 ? 230.013 111.810 38.287 1.00 41.93 169 GLY B C 1
ATOM 3497 O O . GLY B 1 169 ? 229.745 110.743 38.848 1.00 46.82 169 GLY B O 1
ATOM 3498 N N . LEU B 1 170 ? 229.092 112.745 38.045 1.00 43.52 170 LEU B N 1
ATOM 3499 C CA . LEU B 1 170 ? 227.712 112.641 38.506 1.00 43.72 170 LEU B CA 1
ATOM 3500 C C . LEU B 1 170 ? 226.772 112.017 37.479 1.00 44.90 170 LEU B C 1
ATOM 3501 O O . LEU B 1 170 ? 225.560 111.960 37.722 1.00 49.88 170 LEU B O 1
ATOM 3506 N N . ASN B 1 171 ? 227.285 111.545 36.351 1.00 42.68 171 ASN B N 1
ATOM 3507 C CA . ASN B 1 171 ? 226.431 110.900 35.353 1.00 52.03 171 ASN B CA 1
ATOM 3508 C C . ASN B 1 171 ? 225.317 111.850 34.900 1.00 47.05 171 ASN B C 1
ATOM 3509 O O . ASN B 1 171 ? 224.131 111.521 34.912 1.00 49.48 171 ASN B O 1
ATOM 3514 N N . ALA B 1 172 ? 225.716 113.062 34.539 1.00 41.46 172 ALA B N 1
ATOM 3515 C CA . ALA B 1 172 ? 224.828 114.012 33.896 1.00 42.41 172 ALA B CA 1
ATOM 3516 C C . ALA B 1 172 ? 225.565 114.623 32.714 1.00 36.66 172 ALA B C 1
ATOM 3517 O O . ALA B 1 172 ? 226.784 114.790 32.749 1.00 40.02 172 ALA B O 1
ATOM 3519 N N . HIS B 1 173 ? 224.839 114.933 31.656 1.00 34.68 173 HIS B N 1
ATOM 3520 C CA . HIS B 1 173 ? 225.439 115.744 30.610 1.00 36.53 173 HIS B CA 1
ATOM 3521 C C . HIS B 1 173 ? 224.975 117.191 30.743 1.00 34.52 173 HIS B C 1
ATOM 3522 O O . HIS B 1 173 ? 224.077 117.535 31.524 1.00 35.99 173 HIS B O 1
ATOM 3529 N N . ILE B 1 174 ? 225.614 118.035 29.955 1.00 31.01 174 ILE B N 1
ATOM 3530 C CA . ILE B 1 174 ? 225.610 119.471 30.134 1.00 36.84 174 ILE B CA 1
ATOM 3531 C C . ILE B 1 174 ? 225.293 120.116 28.796 1.00 39.71 174 ILE B C 1
ATOM 3532 O O . ILE B 1 174 ? 225.932 119.795 27.786 1.00 37.16 174 ILE B O 1
ATOM 3537 N N . LEU B 1 175 ? 224.293 120.997 28.783 1.00 37.43 175 LEU B N 1
ATOM 3538 C CA . LEU B 1 175 ? 224.161 121.989 27.721 1.00 40.94 175 LEU B CA 1
ATOM 3539 C C . LEU B 1 175 ? 224.704 123.311 28.232 1.00 40.12 175 LEU B C 1
ATOM 3540 O O . LEU B 1 175 ? 224.346 123.752 29.328 1.00 42.59 175 LEU B O 1
ATOM 3545 N N . VAL B 1 176 ? 225.594 123.916 27.459 1.00 38.69 176 VAL B N 1
ATOM 3546 C CA . VAL B 1 176 ? 226.091 125.258 27.706 1.00 39.17 176 VAL B CA 1
ATOM 3547 C C . VAL B 1 176 ? 225.496 126.157 26.632 1.00 41.44 176 VAL B C 1
ATOM 3548 O O . VAL B 1 176 ? 225.560 125.834 25.444 1.00 42.43 176 VAL B O 1
ATOM 3552 N N . GLN B 1 177 ? 224.901 127.269 27.033 1.00 43.12 177 GLN B N 1
ATOM 3553 C CA . GLN B 1 177 ? 224.064 128.000 26.095 1.00 44.41 177 GLN B CA 1
ATOM 3554 C C . GLN B 1 177 ? 224.242 129.499 26.242 1.00 47.00 177 GLN B C 1
ATOM 3555 O O . GLN B 1 177 ? 224.159 130.036 27.351 1.00 43.32 177 GLN B O 1
ATOM 3561 N N . GLU B 1 178 ? 224.468 130.163 25.109 1.00 48.91 178 GLU B N 1
ATOM 3562 C CA . GLU B 1 178 ? 224.433 131.615 25.050 1.00 50.41 178 GLU B CA 1
ATOM 3563 C C . GLU B 1 178 ? 223.195 132.140 25.765 1.00 49.60 178 GLU B C 1
ATOM 3564 O O . GLU B 1 178 ? 222.084 131.644 25.569 1.00 48.63 178 GLU B O 1
ATOM 3570 N N . TYR B 1 179 ? 223.408 133.124 26.626 1.00 48.55 179 TYR B N 1
ATOM 3571 C CA . TYR B 1 179 ? 222.385 133.646 27.517 1.00 52.94 179 TYR B CA 1
ATOM 3572 C C . TYR B 1 179 ? 221.722 134.860 26.872 1.00 54.96 179 TYR B C 1
ATOM 3573 O O . TYR B 1 179 ? 222.401 135.835 26.538 1.00 54.69 179 TYR B O 1
ATOM 3582 N N . ILE B 1 180 ? 220.403 134.798 26.695 1.00 56.96 180 ILE B N 1
ATOM 3583 C CA . ILE B 1 180 ? 219.654 135.887 26.056 1.00 61.47 180 ILE B CA 1
ATOM 3584 C C . ILE B 1 180 ? 219.150 136.794 27.176 1.00 60.07 180 ILE B C 1
ATOM 3585 O O . ILE B 1 180 ? 218.040 136.641 27.688 1.00 55.23 180 ILE B O 1
ATOM 3590 N N . LYS B 1 181 ? 219.994 137.759 27.565 1.00 63.18 181 LYS B N 1
ATOM 3591 C CA . LYS B 1 181 ? 219.581 138.770 28.534 1.00 65.09 181 LYS B CA 1
ATOM 3592 C C . LYS B 1 181 ? 218.773 139.887 27.883 1.00 65.45 181 LYS B C 1
ATOM 3593 O O . LYS B 1 181 ? 217.873 140.433 28.523 1.00 69.71 181 LYS B O 1
ATOM 3599 N N . GLU B 1 182 ? 219.056 140.232 26.620 1.00 63.12 182 GLU B N 1
ATOM 3600 C CA . GLU B 1 182 ? 218.206 141.193 25.920 1.00 65.36 182 GLU B CA 1
ATOM 3601 C C . GLU B 1 182 ? 216.765 140.723 25.852 1.00 66.51 182 GLU B C 1
ATOM 3602 O O . GLU B 1 182 ? 215.864 141.543 25.648 1.00 73.66 182 GLU B O 1
ATOM 3608 N N . ALA B 1 183 ? 216.524 139.419 26.005 1.00 66.75 183 ALA B N 1
ATOM 3609 C CA . ALA B 1 183 ? 215.168 138.934 26.228 1.00 67.76 183 ALA B CA 1
ATOM 3610 C C . ALA B 1 183 ? 214.657 139.258 27.629 1.00 69.86 183 ALA B C 1
ATOM 3611 O O . ALA B 1 183 ? 213.501 138.957 27.926 1.00 73.67 183 ALA B O 1
ATOM 3613 N N . GLN B 1 184 ? 215.487 139.842 28.495 1.00 72.13 184 GLN B N 1
ATOM 3614 C CA . GLN B 1 184 ? 215.067 140.409 29.794 1.00 75.93 184 GLN B CA 1
ATOM 3615 C C . GLN B 1 184 ? 214.159 139.475 30.600 1.00 72.01 184 GLN B C 1
ATOM 3616 O O . GLN B 1 184 ? 213.144 139.883 31.168 1.00 75.99 184 GLN B O 1
ATOM 3622 N N . GLY B 1 185 ? 214.561 138.211 30.676 1.00 75.51 185 GLY B N 1
ATOM 3623 C CA . GLY B 1 185 ? 213.868 137.280 31.545 1.00 75.59 185 GLY B CA 1
ATOM 3624 C C . GLY B 1 185 ? 212.459 136.929 31.117 1.00 74.07 185 GLY B C 1
ATOM 3625 O O . GLY B 1 185 ? 211.636 136.572 31.962 1.00 73.84 185 GLY B O 1
ATOM 3626 N N . CYS B 1 186 ? 212.147 137.020 29.826 1.00 73.82 186 CYS B N 1
ATOM 3627 C CA . CYS B 1 186 ? 210.807 136.710 29.346 1.00 79.42 186 CYS B CA 1
ATOM 3628 C C . CYS B 1 186 ? 210.876 135.907 28.051 1.00 76.42 186 CYS B C 1
ATOM 3629 O O . CYS B 1 186 ? 211.644 136.238 27.138 1.00 72.13 186 CYS B O 1
ATOM 3632 N N . ASP B 1 187 ? 210.081 134.839 27.989 1.00 74.44 187 ASP B N 1
ATOM 3633 C CA . ASP B 1 187 ? 210.008 133.965 26.828 1.00 75.00 187 ASP B CA 1
ATOM 3634 C C . ASP B 1 187 ? 208.579 133.928 26.294 1.00 72.84 187 ASP B C 1
ATOM 3635 O O . ASP B 1 187 ? 207.623 134.282 26.992 1.00 68.77 187 ASP B O 1
ATOM 3640 N N . ILE B 1 188 ? 208.443 133.484 25.043 1.00 70.55 188 ILE B N 1
ATOM 3641 C CA . ILE B 1 188 ? 207.148 133.335 24.381 1.00 70.53 188 ILE B CA 1
ATOM 3642 C C . ILE B 1 188 ? 206.790 131.851 24.344 1.00 67.28 188 ILE B C 1
ATOM 3643 O O . ILE B 1 188 ? 207.547 131.043 23.798 1.00 69.49 188 ILE B O 1
ATOM 3648 N N . ARG B 1 189 ? 205.643 131.486 24.915 1.00 62.07 189 ARG B N 1
ATOM 3649 C CA . ARG B 1 189 ? 205.149 130.108 24.902 1.00 63.24 189 ARG B CA 1
ATOM 3650 C C . ARG B 1 189 ? 203.953 130.032 23.954 1.00 67.04 189 ARG B C 1
ATOM 3651 O O . ARG B 1 189 ? 202.814 130.299 24.345 1.00 65.84 189 ARG B O 1
ATOM 3659 N N . CYS B 1 190 ? 204.221 129.657 22.705 1.00 62.59 190 CYS B N 1
ATOM 3660 C CA . CYS B 1 190 ? 203.174 129.372 21.735 1.00 63.90 190 CYS B CA 1
ATOM 3661 C C . CYS B 1 190 ? 202.688 127.938 21.873 1.00 63.20 190 CYS B C 1
ATOM 3662 O O . CYS B 1 190 ? 203.472 127.026 22.134 1.00 61.07 190 CYS B O 1
ATOM 3665 N N . LEU B 1 191 ? 201.393 127.736 21.692 1.00 60.17 191 LEU B N 1
ATOM 3666 C CA . LEU B 1 191 ? 200.820 126.398 21.653 1.00 59.02 191 LEU B CA 1
ATOM 3667 C C . LEU B 1 191 ? 200.398 126.099 20.220 1.00 58.33 191 LEU B C 1
ATOM 3668 O O . LEU B 1 191 ? 199.524 126.781 19.684 1.00 60.24 191 LEU B O 1
ATOM 3673 N N . VAL B 1 192 ? 201.028 125.104 19.599 1.00 54.18 192 VAL B N 1
ATOM 3674 C CA . VAL B 1 192 ? 200.713 124.690 18.238 1.00 51.67 192 VAL B CA 1
ATOM 3675 C C . VAL B 1 192 ? 199.771 123.498 18.299 1.00 54.19 192 VAL B C 1
ATOM 3676 O O . VAL B 1 192 ? 200.056 122.504 18.987 1.00 53.05 192 VAL B O 1
ATOM 3680 N N . VAL B 1 193 ? 198.638 123.610 17.606 1.00 54.60 193 VAL B N 1
ATOM 3681 C CA . VAL B 1 193 ? 197.774 122.479 17.292 1.00 50.92 193 VAL B CA 1
ATOM 3682 C C . VAL B 1 193 ? 197.757 122.383 15.769 1.00 54.22 193 VAL B C 1
ATOM 3683 O O . VAL B 1 193 ? 197.304 123.310 15.076 1.00 57.07 193 VAL B O 1
ATOM 3687 N N . GLY B 1 194 ? 198.338 121.308 15.250 1.00 50.11 194 GLY B N 1
ATOM 3688 C CA . GLY B 1 194 ? 198.386 121.061 13.825 1.00 50.57 194 GLY B CA 1
ATOM 3689 C C . GLY B 1 194 ? 199.144 122.093 13.018 1.00 57.52 194 GLY B C 1
ATOM 3690 O O . GLY B 1 194 ? 200.377 122.172 13.075 1.00 54.84 194 GLY B O 1
ATOM 3691 N N . ASP B 1 195 ? 198.406 122.886 12.239 1.00 61.72 195 ASP B N 1
ATOM 3692 C CA . ASP B 1 195 ? 198.989 123.920 11.396 1.00 56.75 195 ASP B CA 1
ATOM 3693 C C . ASP B 1 195 ? 198.823 125.316 11.973 1.00 57.06 195 ASP B C 1
ATOM 3694 O O . ASP B 1 195 ? 199.133 126.294 11.285 1.00 58.78 195 ASP B O 1
ATOM 3699 N N . GLU B 1 196 ? 198.359 125.453 13.212 1.00 56.36 196 GLU B N 1
ATOM 3700 C CA . GLU B 1 196 ? 198.206 126.812 13.699 1.00 62.62 196 GLU B CA 1
ATOM 3701 C C . GLU B 1 196 ? 198.601 126.952 15.158 1.00 60.75 196 GLU B C 1
ATOM 3702 O O . GLU B 1 196 ? 198.357 126.062 15.982 1.00 59.14 196 GLU B O 1
ATOM 3708 N N . VAL B 1 197 ? 199.238 128.083 15.451 1.00 60.90 197 VAL B N 1
ATOM 3709 C CA . VAL B 1 197 ? 199.398 128.547 16.822 1.00 58.68 197 VAL B CA 1
ATOM 3710 C C . VAL B 1 197 ? 198.016 128.908 17.345 1.00 59.30 197 VAL B C 1
ATOM 3711 O O . VAL B 1 197 ? 197.417 129.898 16.925 1.00 62.94 197 VAL B O 1
ATOM 3715 N N . VAL B 1 198 ? 197.500 128.074 18.243 1.00 60.96 198 VAL B N 1
ATOM 3716 C CA . VAL B 1 198 ? 196.207 128.259 18.881 1.00 58.37 198 VAL B CA 1
ATOM 3717 C C . VAL B 1 198 ? 196.264 129.280 20.016 1.00 61.83 198 VAL B C 1
ATOM 3718 O O . VAL B 1 198 ? 195.222 129.822 20.409 1.00 60.45 198 VAL B O 1
ATOM 3722 N N . ALA B 1 199 ? 197.453 129.575 20.537 1.00 65.25 199 ALA B N 1
ATOM 3723 C CA . ALA B 1 199 ? 197.633 130.536 21.619 1.00 65.80 199 ALA B CA 1
ATOM 3724 C C . ALA B 1 199 ? 199.121 130.818 21.778 1.00 64.73 199 ALA B C 1
ATOM 3725 O O . ALA B 1 199 ? 199.964 129.952 21.517 1.00 60.74 199 ALA B O 1
ATOM 3727 N N . ALA B 1 200 ? 199.428 132.045 22.200 1.00 61.82 200 ALA B N 1
ATOM 3728 C CA . ALA B 1 200 ? 200.802 132.486 22.380 1.00 59.28 200 ALA B CA 1
ATOM 3729 C C . ALA B 1 200 ? 200.849 133.498 23.506 1.00 63.15 200 ALA B C 1
ATOM 3730 O O . ALA B 1 200 ? 199.998 134.389 23.596 1.00 63.43 200 ALA B O 1
ATOM 3732 N N . ILE B 1 201 ? 201.874 133.374 24.338 1.00 62.85 201 ILE B N 1
ATOM 3733 C CA . ILE B 1 201 ? 201.971 134.101 25.595 1.00 67.53 201 ILE B CA 1
ATOM 3734 C C . ILE B 1 201 ? 203.413 134.576 25.779 1.00 70.53 201 ILE B C 1
ATOM 3735 O O . ILE B 1 201 ? 204.366 133.922 25.341 1.00 65.37 201 ILE B O 1
ATOM 3740 N N . GLU B 1 202 ? 203.574 135.745 26.403 1.00 72.41 202 GLU B N 1
ATOM 3741 C CA . GLU B 1 202 ? 204.873 136.150 26.941 1.00 74.16 202 GLU B CA 1
ATOM 3742 C C . GLU B 1 202 ? 204.871 135.821 28.446 1.00 77.61 202 GLU B C 1
ATOM 3743 O O . GLU B 1 202 ? 204.071 136.376 29.205 1.00 74.25 202 GLU B O 1
ATOM 3749 N N . ARG B 1 203 ? 205.786 134.915 28.846 1.00 75.87 203 ARG B N 1
ATOM 3750 C CA . ARG B 1 203 ? 205.992 134.480 30.228 1.00 78.01 203 ARG B CA 1
ATOM 3751 C C . ARG B 1 203 ? 207.201 135.198 30.808 1.00 80.16 203 ARG B C 1
ATOM 3752 O O . ARG B 1 203 ? 208.301 135.153 30.226 1.00 78.03 203 ARG B O 1
ATOM 3760 N N . ARG B 1 204 ? 207.018 135.836 31.970 1.00 80.58 204 ARG B N 1
ATOM 3761 C CA . ARG B 1 204 ? 208.050 136.695 32.559 1.00 84.79 204 ARG B CA 1
ATOM 3762 C C . ARG B 1 204 ? 208.457 136.179 33.934 1.00 85.92 204 ARG B C 1
ATOM 3763 O O . ARG B 1 204 ? 207.615 136.066 34.832 1.00 82.16 204 ARG B O 1
ATOM 3771 N N . ALA B 1 205 ? 209.742 135.848 34.082 1.00 86.92 205 ALA B N 1
ATOM 3772 C CA . ALA B 1 205 ? 210.281 135.464 35.378 1.00 88.08 205 ALA B CA 1
ATOM 3773 C C . ALA B 1 205 ? 210.192 136.630 36.344 1.00 90.06 205 ALA B C 1
ATOM 3774 O O . ALA B 1 205 ? 210.415 137.783 35.965 1.00 91.11 205 ALA B O 1
ATOM 3776 N N . LYS B 1 206 ? 209.856 136.320 37.594 1.00 92.12 206 LYS B N 1
ATOM 3777 C CA . LYS B 1 206 ? 209.969 137.282 38.680 1.00 96.23 206 LYS B CA 1
ATOM 3778 C C . LYS B 1 206 ? 211.263 138.080 38.559 1.00 97.59 206 LYS B C 1
ATOM 3779 O O . LYS B 1 206 ? 212.326 137.523 38.268 1.00 94.66 206 LYS B O 1
ATOM 3785 N N . GLU B 1 207 ? 211.165 139.397 38.741 1.00 100.97 207 GLU B N 1
ATOM 3786 C CA . GLU B 1 207 ? 212.384 140.169 38.928 1.00 101.05 207 GLU B CA 1
ATOM 3787 C C . GLU B 1 207 ? 213.121 139.532 40.101 1.00 102.09 207 GLU B C 1
ATOM 3788 O O . GLU B 1 207 ? 212.632 139.551 41.238 1.00 100.83 207 GLU B O 1
ATOM 3794 N N . GLY B 1 208 ? 214.263 138.902 39.813 1.00 99.46 208 GLY B N 1
ATOM 3795 C CA . GLY B 1 208 ? 214.966 138.077 40.778 1.00 96.89 208 GLY B CA 1
ATOM 3796 C C . GLY B 1 208 ? 215.305 136.698 40.240 1.00 96.35 208 GLY B C 1
ATOM 3797 O O . GLY B 1 208 ? 215.757 135.822 40.984 1.00 96.70 208 GLY B O 1
ATOM 3798 N N . ASP B 1 209 ? 215.094 136.497 38.941 1.00 93.57 209 ASP B N 1
ATOM 3799 C CA . ASP B 1 209 ? 215.343 135.213 38.299 1.00 88.39 209 ASP B CA 1
ATOM 3800 C C . ASP B 1 209 ? 215.389 135.433 36.790 1.00 85.52 209 ASP B C 1
ATOM 3801 O O . ASP B 1 209 ? 214.918 136.451 36.278 1.00 86.84 209 ASP B O 1
ATOM 3806 N N . PHE B 1 210 ? 215.987 134.469 36.085 1.00 80.21 210 PHE B N 1
ATOM 3807 C CA . PHE B 1 210 ? 215.963 134.447 34.629 1.00 77.31 210 PHE B CA 1
ATOM 3808 C C . PHE B 1 210 ? 215.019 133.395 34.066 1.00 75.13 210 PHE B C 1
ATOM 3809 O O . PHE B 1 210 ? 214.650 133.485 32.891 1.00 72.63 210 PHE B O 1
ATOM 3817 N N . ARG B 1 211 ? 214.617 132.415 34.874 1.00 75.79 211 ARG B N 1
ATOM 3818 C CA . ARG B 1 211 ? 213.758 131.310 34.442 1.00 77.58 211 ARG B CA 1
ATOM 3819 C C . ARG B 1 211 ? 212.329 131.822 34.369 1.00 83.50 211 ARG B C 1
ATOM 3820 O O . ARG B 1 211 ? 211.599 131.841 35.366 1.00 82.02 211 ARG B O 1
ATOM 3828 N N . SER B 1 212 ? 211.916 132.220 33.164 1.00 83.75 212 SER B N 1
ATOM 3829 C CA . SER B 1 212 ? 210.558 132.696 32.937 1.00 83.77 212 SER B CA 1
ATOM 3830 C C . SER B 1 212 ? 209.557 131.564 33.144 1.00 84.03 212 SER B C 1
ATOM 3831 O O . SER B 1 212 ? 208.375 131.730 32.814 1.00 84.02 212 SER B O 1
ATOM 3834 N N . ASN B 1 213 ? 210.022 130.431 33.707 1.00 86.62 213 ASN B N 1
ATOM 3835 C CA . ASN B 1 213 ? 209.161 129.304 34.036 1.00 91.61 213 ASN B CA 1
ATOM 3836 C C . ASN B 1 213 ? 207.922 129.776 34.797 1.00 93.58 213 ASN B C 1
ATOM 3837 O O . ASN B 1 213 ? 207.926 130.806 35.484 1.00 90.41 213 ASN B O 1
ATOM 3842 N N . LEU B 1 214 ? 206.840 129.014 34.635 1.00 98.41 214 LEU B N 1
ATOM 3843 C CA . LEU B 1 214 ? 205.537 129.319 35.213 1.00 98.42 214 LEU B CA 1
ATOM 3844 C C . LEU B 1 214 ? 205.351 128.704 36.587 1.00 99.53 214 LEU B C 1
ATOM 3845 O O . LEU B 1 214 ? 204.559 129.219 37.385 1.00 98.47 214 LEU B O 1
ATOM 3850 N N . HIS B 1 215 ? 206.059 127.622 36.874 1.00 101.00 215 HIS B N 1
ATOM 3851 C CA . HIS B 1 215 ? 206.038 127.016 38.193 1.00 101.13 215 HIS B CA 1
ATOM 3852 C C . HIS B 1 215 ? 206.888 127.788 39.204 1.00 100.62 215 HIS B C 1
ATOM 3853 O O . HIS B 1 215 ? 206.915 127.408 40.383 1.00 98.31 215 HIS B O 1
ATOM 3860 N N . ARG B 1 216 ? 207.531 128.882 38.771 1.00 100.41 216 ARG B N 1
ATOM 3861 C CA . ARG B 1 216 ? 208.589 129.565 39.513 1.00 98.78 216 ARG B CA 1
ATOM 3862 C C . ARG B 1 216 ? 208.377 131.084 39.522 1.00 95.82 216 ARG B C 1
ATOM 3863 O O . ARG B 1 216 ? 209.326 131.851 39.324 1.00 96.62 216 ARG B O 1
ATOM 3871 N N . GLY B 1 217 ? 207.139 131.551 39.711 1.00 95.60 217 GLY B N 1
ATOM 3872 C CA . GLY B 1 217 ? 206.855 132.980 39.678 1.00 95.37 217 GLY B CA 1
ATOM 3873 C C . GLY B 1 217 ? 206.358 133.419 38.315 1.00 95.50 217 GLY B C 1
ATOM 3874 O O . GLY B 1 217 ? 207.028 134.191 37.616 1.00 93.09 217 GLY B O 1
ATOM 3875 N N . GLY B 1 218 ? 205.187 132.915 37.925 1.00 92.27 218 GLY B N 1
ATOM 3876 C CA . GLY B 1 218 ? 204.689 133.123 36.577 1.00 86.68 218 GLY B CA 1
ATOM 3877 C C . GLY B 1 218 ? 204.015 134.470 36.415 1.00 83.32 218 GLY B C 1
ATOM 3878 O O . GLY B 1 218 ? 203.090 134.813 37.158 1.00 83.91 218 GLY B O 1
ATOM 3879 N N . ALA B 1 219 ? 204.491 135.246 35.450 1.00 84.20 219 ALA B N 1
ATOM 3880 C CA . ALA B 1 219 ? 203.774 136.414 34.956 1.00 82.83 219 ALA B CA 1
ATOM 3881 C C . ALA B 1 219 ? 203.726 136.313 33.443 1.00 83.53 219 ALA B C 1
ATOM 3882 O O . ALA B 1 219 ? 204.742 136.014 32.808 1.00 83.46 219 ALA B O 1
ATOM 3884 N N . ALA B 1 220 ? 202.558 136.555 32.862 1.00 82.98 220 ALA B N 1
ATOM 3885 C CA . ALA B 1 220 ? 202.367 136.187 31.467 1.00 79.42 220 ALA B CA 1
ATOM 3886 C C . ALA B 1 220 ? 201.202 136.978 30.893 1.00 77.62 220 ALA B C 1
ATOM 3887 O O . ALA B 1 220 ? 200.103 136.975 31.452 1.00 76.06 220 ALA B O 1
ATOM 3889 N N . SER B 1 221 ? 201.465 137.663 29.792 1.00 74.77 221 SER B N 1
ATOM 3890 C CA . SER B 1 221 ? 200.443 138.386 29.047 1.00 75.14 221 SER B CA 1
ATOM 3891 C C . SER B 1 221 ? 200.185 137.670 27.722 1.00 71.12 221 SER B C 1
ATOM 3892 O O . SER B 1 221 ? 200.961 136.809 27.303 1.00 73.07 221 SER B O 1
ATOM 3895 N N . VAL B 1 222 ? 199.074 138.015 27.065 1.00 63.34 222 VAL B N 1
ATOM 3896 C CA . VAL B 1 222 ? 198.899 137.548 25.697 1.00 63.93 222 VAL B CA 1
ATOM 3897 C C . VAL B 1 222 ? 200.013 138.157 24.854 1.00 63.13 222 VAL B C 1
ATOM 3898 O O . VAL B 1 222 ? 200.449 139.286 25.087 1.00 64.58 222 VAL B O 1
ATOM 3902 N N . ALA B 1 223 ? 200.495 137.397 23.885 1.00 63.19 223 ALA B N 1
ATOM 3903 C CA . ALA B 1 223 ? 201.633 137.838 23.092 1.00 63.30 223 ALA B CA 1
ATOM 3904 C C . ALA B 1 223 ? 201.160 138.328 21.732 1.00 57.08 223 ALA B C 1
ATOM 3905 O O . ALA B 1 223 ? 200.043 138.062 21.286 1.00 61.39 223 ALA B O 1
ATOM 3907 N N . SER B 1 224 ? 202.037 139.069 21.080 1.00 52.61 224 SER B N 1
ATOM 3908 C CA . SER B 1 224 ? 201.824 139.521 19.710 1.00 60.61 224 SER B CA 1
ATOM 3909 C C . SER B 1 224 ? 203.025 139.026 18.918 1.00 61.12 224 SER B C 1
ATOM 3910 O O . SER B 1 224 ? 204.121 139.579 19.035 1.00 62.76 224 SER B O 1
ATOM 3913 N N . ILE B 1 225 ? 202.850 137.969 18.143 1.00 59.50 225 ILE B N 1
ATOM 3914 C CA . ILE B 1 225 ? 203.981 137.257 17.569 1.00 59.72 225 ILE B CA 1
ATOM 3915 C C . ILE B 1 225 ? 204.120 137.598 16.092 1.00 59.64 225 ILE B C 1
ATOM 3916 O O . ILE B 1 225 ? 203.130 137.698 15.356 1.00 54.67 225 ILE B O 1
ATOM 3921 N N . THR B 1 226 ? 205.368 137.778 15.681 1.00 57.89 226 THR B N 1
ATOM 3922 C CA . THR B 1 226 ? 205.884 138.055 14.344 1.00 64.37 226 THR B CA 1
ATOM 3923 C C . THR B 1 226 ? 205.279 137.106 13.302 1.00 61.73 226 THR B C 1
ATOM 3924 O O . THR B 1 226 ? 204.879 135.982 13.636 1.00 60.90 226 THR B O 1
ATOM 3928 N N . PRO B 1 227 ? 205.119 137.542 12.045 1.00 64.42 227 PRO B N 1
ATOM 3929 C CA . PRO B 1 227 ? 204.872 136.561 10.961 1.00 67.49 227 PRO B CA 1
ATOM 3930 C C . PRO B 1 227 ? 205.920 135.448 10.916 1.00 67.16 227 PRO B C 1
ATOM 3931 O O . PRO B 1 227 ? 205.583 134.249 10.894 1.00 64.85 227 PRO B O 1
ATOM 3935 N N . GLN B 1 228 ? 207.197 135.843 10.884 1.00 64.66 228 GLN B N 1
ATOM 3936 C CA . GLN B 1 228 ? 208.315 134.919 11.027 1.00 62.23 228 GLN B CA 1
ATOM 3937 C C . GLN B 1 228 ? 208.180 134.055 12.279 1.00 62.79 228 GLN B C 1
ATOM 3938 O O . GLN B 1 228 ? 208.580 132.892 12.270 1.00 57.78 228 GLN B O 1
ATOM 3944 N N . GLU B 1 229 ? 207.580 134.584 13.354 1.00 63.02 229 GLU B N 1
ATOM 3945 C CA . GLU B 1 229 ? 207.489 133.802 14.588 1.00 58.10 229 GLU B CA 1
ATOM 3946 C C . GLU B 1 229 ? 206.446 132.694 14.486 1.00 60.82 229 GLU B C 1
ATOM 3947 O O . GLU B 1 229 ? 206.697 131.568 14.936 1.00 58.16 229 GLU B O 1
ATOM 3953 N N . ARG B 1 230 ? 205.264 133.006 13.936 1.00 59.53 230 ARG B N 1
ATOM 3954 C CA . ARG B 1 230 ? 204.269 131.981 13.615 1.00 61.41 230 ARG B CA 1
ATOM 3955 C C . ARG B 1 230 ? 204.859 130.917 12.695 1.00 57.02 230 ARG B C 1
ATOM 3956 O O . ARG B 1 230 ? 204.709 129.706 12.936 1.00 53.47 230 ARG B O 1
ATOM 3964 N N . GLU B 1 231 ? 205.500 131.363 11.606 1.00 57.04 231 GLU B N 1
ATOM 3965 C CA . GLU B 1 231 ? 206.206 130.453 10.708 1.00 61.08 231 GLU B CA 1
ATOM 3966 C C . GLU B 1 231 ? 207.120 129.522 11.493 1.00 59.56 231 GLU B C 1
ATOM 3967 O O . GLU B 1 231 ? 207.027 128.296 11.380 1.00 59.48 231 GLU B O 1
ATOM 3973 N N . ILE B 1 232 ? 207.987 130.098 12.322 1.00 61.30 232 ILE B N 1
ATOM 3974 C CA . ILE B 1 232 ? 208.964 129.338 13.089 1.00 63.24 232 ILE B CA 1
ATOM 3975 C C . ILE B 1 232 ? 208.291 128.336 14.029 1.00 57.48 232 ILE B C 1
ATOM 3976 O O . ILE B 1 232 ? 208.677 127.167 14.066 1.00 58.44 232 ILE B O 1
ATOM 3981 N N . ALA B 1 233 ? 207.323 128.789 14.820 1.00 51.26 233 ALA B N 1
ATOM 3982 C CA . ALA B 1 233 ? 206.687 127.895 15.791 1.00 53.04 233 ALA B CA 1
ATOM 3983 C C . ALA B 1 233 ? 206.032 126.688 15.114 1.00 58.26 233 ALA B C 1
ATOM 3984 O O . ALA B 1 233 ? 206.253 125.532 15.518 1.00 55.44 233 ALA B O 1
ATOM 3986 N N . ILE B 1 234 ? 205.227 126.933 14.073 1.00 59.04 234 ILE B N 1
ATOM 3987 C CA . ILE B 1 234 ? 204.619 125.820 13.345 1.00 56.08 234 ILE B CA 1
ATOM 3988 C C . ILE B 1 234 ? 205.694 124.916 12.750 1.00 57.81 234 ILE B C 1
ATOM 3989 O O . ILE B 1 234 ? 205.586 123.682 12.796 1.00 57.97 234 ILE B O 1
ATOM 3994 N N . LYS B 1 235 ? 206.746 125.513 12.180 1.00 54.12 235 LYS B N 1
ATOM 3995 C CA . LYS B 1 235 ? 207.791 124.720 11.547 1.00 58.68 235 LYS B CA 1
ATOM 3996 C C . LYS B 1 235 ? 208.538 123.882 12.574 1.00 58.05 235 LYS B C 1
ATOM 3997 O O . LYS B 1 235 ? 208.965 122.763 12.278 1.00 53.56 235 LYS B O 1
ATOM 4003 N N . ALA B 1 236 ? 208.709 124.412 13.782 1.00 55.55 236 ALA B N 1
ATOM 4004 C CA . ALA B 1 236 ? 209.334 123.645 14.850 1.00 57.68 236 ALA B CA 1
ATOM 4005 C C . ALA B 1 236 ? 208.473 122.450 15.199 1.00 52.41 236 ALA B C 1
ATOM 4006 O O . ALA B 1 236 ? 208.960 121.315 15.249 1.00 50.57 236 ALA B O 1
ATOM 4008 N N . ALA B 1 237 ? 207.175 122.694 15.413 1.00 50.51 237 ALA B N 1
ATOM 4009 C CA . ALA B 1 237 ? 206.264 121.606 15.743 1.00 50.90 237 ALA B CA 1
ATOM 4010 C C . ALA B 1 237 ? 206.284 120.531 14.667 1.00 51.82 237 ALA B C 1
ATOM 4011 O O . ALA B 1 237 ? 206.299 119.332 14.970 1.00 53.34 237 ALA B O 1
ATOM 4013 N N . ARG B 1 238 ? 206.325 120.944 13.404 1.00 50.61 238 ARG B N 1
ATOM 4014 C CA . ARG B 1 238 ? 206.253 119.999 12.302 1.00 51.86 238 ARG B CA 1
ATOM 4015 C C . ARG B 1 238 ? 207.571 119.261 12.091 1.00 53.50 238 ARG B C 1
ATOM 4016 O O . ARG B 1 238 ? 207.562 118.069 11.768 1.00 50.77 238 ARG B O 1
ATOM 4024 N N . THR B 1 239 ? 208.712 119.940 12.262 1.00 50.28 239 THR B N 1
ATOM 4025 C CA . THR B 1 239 ? 209.992 119.248 12.157 1.00 54.70 239 THR B CA 1
ATOM 4026 C C . THR B 1 239 ? 210.104 118.147 13.206 1.00 50.14 239 THR B C 1
ATOM 4027 O O . THR B 1 239 ? 210.716 117.104 12.955 1.00 51.91 239 THR B O 1
ATOM 4031 N N . MET B 1 240 ? 209.529 118.367 14.384 1.00 52.34 240 MET B N 1
ATOM 4032 C CA . MET B 1 240 ? 209.488 117.357 15.430 1.00 51.35 240 MET B CA 1
ATOM 4033 C C . MET B 1 240 ? 208.420 116.302 15.175 1.00 48.03 240 MET B C 1
ATOM 4034 O O . MET B 1 240 ? 208.320 115.341 15.950 1.00 47.42 240 MET B O 1
ATOM 4039 N N . ALA B 1 241 ? 207.635 116.458 14.106 1.00 46.82 241 ALA B N 1
ATOM 4040 C CA . ALA B 1 241 ? 206.515 115.571 13.798 1.00 44.77 241 ALA B CA 1
ATOM 4041 C C . ALA B 1 241 ? 205.502 115.529 14.936 1.00 46.11 241 ALA B C 1
ATOM 4042 O O . ALA B 1 241 ? 204.867 114.504 15.178 1.00 45.67 241 ALA B O 1
ATOM 4044 N N . LEU B 1 242 ? 205.341 116.633 15.657 1.00 45.46 242 LEU B N 1
ATOM 4045 C CA . LEU B 1 242 ? 204.355 116.713 16.725 1.00 43.14 242 LEU B CA 1
ATOM 4046 C C . LEU B 1 242 ? 203.096 117.389 16.209 1.00 47.72 242 LEU B C 1
ATOM 4047 O O . LEU B 1 242 ? 203.168 118.351 15.438 1.00 48.01 242 LEU B O 1
ATOM 4052 N N . ASP B 1 243 ? 201.943 116.865 16.626 1.00 44.98 243 ASP B N 1
ATOM 4053 C CA . ASP B 1 243 ? 200.651 117.464 16.317 1.00 45.64 243 ASP B CA 1
ATOM 4054 C C . ASP B 1 243 ? 200.246 118.520 17.337 1.00 47.65 243 ASP B C 1
ATOM 4055 O O . ASP B 1 243 ? 199.557 119.487 16.983 1.00 45.82 243 ASP B O 1
ATOM 4060 N N . VAL B 1 244 ? 200.640 118.348 18.597 1.00 41.12 244 VAL B N 1
ATOM 4061 C CA . VAL B 1 244 ? 200.389 119.318 19.657 1.00 41.60 244 VAL B CA 1
ATOM 4062 C C . VAL B 1 244 ? 201.720 119.590 20.336 1.00 49.85 244 VAL B C 1
ATOM 4063 O O . VAL B 1 244 ? 202.430 118.647 20.709 1.00 47.20 244 VAL B O 1
ATOM 4067 N N . ALA B 1 245 ? 202.077 120.867 20.473 1.00 48.32 245 ALA B N 1
ATOM 4068 C CA . ALA B 1 245 ? 203.385 121.177 21.038 1.00 48.41 245 ALA B CA 1
ATOM 4069 C C . ALA B 1 245 ? 203.416 122.593 21.585 1.00 55.39 245 ALA B C 1
ATOM 4070 O O . ALA B 1 245 ? 203.006 123.531 20.898 1.00 55.31 245 ALA B O 1
ATOM 4072 N N . GLY B 1 246 ? 203.911 122.738 22.814 1.00 53.22 246 GLY B N 1
ATOM 4073 C CA . GLY B 1 246 ? 204.328 124.040 23.305 1.00 50.48 246 GLY B CA 1
ATOM 4074 C C . GLY B 1 246 ? 205.698 124.365 22.742 1.00 58.19 246 GLY B C 1
ATOM 4075 O O . GLY B 1 246 ? 206.598 123.522 22.744 1.00 55.16 246 GLY B O 1
ATOM 4076 N N . VAL B 1 247 ? 205.852 125.575 22.221 1.00 58.45 247 VAL B N 1
ATOM 4077 C CA . VAL B 1 247 ? 207.113 126.031 21.660 1.00 56.96 247 VAL B CA 1
ATOM 4078 C C . VAL B 1 247 ? 207.500 127.315 22.379 1.00 62.26 247 VAL B C 1
ATOM 4079 O O . VAL B 1 247 ? 206.749 128.297 22.356 1.00 60.80 247 VAL B O 1
ATOM 4083 N N . ASP B 1 248 ? 208.650 127.291 23.043 1.00 59.83 248 ASP B N 1
ATOM 4084 C CA . ASP B 1 248 ? 209.162 128.431 23.784 1.00 57.42 248 ASP B CA 1
ATOM 4085 C C . ASP B 1 248 ? 210.248 129.097 22.959 1.00 60.21 248 ASP B C 1
ATOM 4086 O O . ASP B 1 248 ? 211.259 128.459 22.613 1.00 60.28 248 ASP B O 1
ATOM 4091 N N . ILE B 1 249 ? 210.024 130.377 22.666 1.00 60.57 249 ILE B N 1
ATOM 4092 C CA . ILE B 1 249 ? 210.874 131.212 21.828 1.00 62.14 249 ILE B CA 1
ATOM 4093 C C . ILE B 1 249 ? 211.494 132.304 22.692 1.00 61.48 249 ILE B C 1
ATOM 4094 O O . ILE B 1 249 ? 210.836 132.864 23.577 1.00 58.00 249 ILE B O 1
ATOM 4099 N N . LEU B 1 250 ? 212.759 132.610 22.434 1.00 56.42 250 LEU B N 1
ATOM 4100 C CA . LEU B 1 250 ? 213.442 133.712 23.095 1.00 60.69 250 LEU B CA 1
ATOM 4101 C C . LEU B 1 250 ? 213.664 134.826 22.085 1.00 59.73 250 LEU B C 1
ATOM 4102 O O . LEU B 1 250 ? 214.144 134.575 20.972 1.00 58.40 250 LEU B O 1
ATOM 4107 N N . ARG B 1 251 ? 213.323 136.049 22.483 1.00 67.31 251 ARG B N 1
ATOM 4108 C CA . ARG B 1 251 ? 213.470 137.230 21.636 1.00 66.34 251 ARG B CA 1
ATOM 4109 C C . ARG B 1 251 ? 214.913 137.729 21.687 1.00 64.78 251 ARG B C 1
ATOM 4110 O O . ARG B 1 251 ? 215.378 138.195 22.732 1.00 63.87 251 ARG B O 1
ATOM 4118 N N . ALA B 1 252 ? 215.622 137.653 20.562 1.00 64.71 252 ALA B N 1
ATOM 4119 C CA . ALA B 1 252 ? 217.025 138.040 20.504 1.00 66.46 252 ALA B CA 1
ATOM 4120 C C . ALA B 1 252 ? 217.254 139.158 19.492 1.00 68.03 252 ALA B C 1
ATOM 4121 O O . ALA B 1 252 ? 216.528 139.282 18.497 1.00 65.33 252 ALA B O 1
ATOM 4123 N N . ASN B 1 253 ? 218.283 139.970 19.764 1.00 65.10 253 ASN B N 1
ATOM 4124 C CA . ASN B 1 253 ? 218.730 140.980 18.811 1.00 67.22 253 ASN B CA 1
ATOM 4125 C C . ASN B 1 253 ? 218.817 140.382 17.415 1.00 72.48 253 ASN B C 1
ATOM 4126 O O . ASN B 1 253 ? 218.352 140.967 16.427 1.00 75.85 253 ASN B O 1
ATOM 4131 N N . ARG B 1 254 ? 219.393 139.184 17.341 1.00 69.08 254 ARG B N 1
ATOM 4132 C CA . ARG B 1 254 ? 219.663 138.440 16.120 1.00 67.66 254 ARG B CA 1
ATOM 4133 C C . ARG B 1 254 ? 218.397 137.942 15.433 1.00 69.30 254 ARG B C 1
ATOM 4134 O O . ARG B 1 254 ? 218.484 137.415 14.316 1.00 72.04 254 ARG B O 1
ATOM 4142 N N . GLY B 1 255 ? 217.232 138.107 16.056 1.00 68.34 255 GLY B N 1
ATOM 4143 C CA . GLY B 1 255 ? 216.015 137.484 15.590 1.00 66.25 255 GLY B CA 1
ATOM 4144 C C . GLY B 1 255 ? 215.481 136.521 16.631 1.00 65.80 255 GLY B C 1
ATOM 4145 O O . GLY B 1 255 ? 216.036 136.401 17.724 1.00 65.22 255 GLY B O 1
ATOM 4146 N N . PRO B 1 256 ? 214.394 135.812 16.321 1.00 66.44 256 PRO B N 1
ATOM 4147 C CA . PRO B 1 256 ? 213.806 134.904 17.313 1.00 62.70 256 PRO B CA 1
ATOM 4148 C C . PRO B 1 256 ? 214.438 133.519 17.275 1.00 62.08 256 PRO B C 1
ATOM 4149 O O . PRO B 1 256 ? 214.775 132.975 16.218 1.00 55.25 256 PRO B O 1
ATOM 4153 N N . LEU B 1 257 ? 214.620 132.958 18.467 1.00 61.87 257 LEU B N 1
ATOM 4154 C CA . LEU B 1 257 ? 215.301 131.686 18.647 1.00 58.31 257 LEU B CA 1
ATOM 4155 C C . LEU B 1 257 ? 214.370 130.707 19.335 1.00 56.40 257 LEU B C 1
ATOM 4156 O O . LEU B 1 257 ? 213.700 131.061 20.312 1.00 53.49 257 LEU B O 1
ATOM 4161 N N . VAL B 1 258 ? 214.341 129.472 18.850 1.00 53.29 258 VAL B N 1
ATOM 4162 C CA . VAL B 1 258 ? 213.565 128.444 19.533 1.00 58.73 258 VAL B CA 1
ATOM 4163 C C . VAL B 1 258 ? 214.367 127.946 20.723 1.00 53.67 258 VAL B C 1
ATOM 4164 O O . VAL B 1 258 ? 215.531 127.551 20.584 1.00 51.44 258 VAL B O 1
ATOM 4168 N N . MET B 1 259 ? 213.748 127.970 21.894 1.00 53.62 259 MET B N 1
ATOM 4169 C CA . MET B 1 259 ? 214.399 127.486 23.095 1.00 56.70 259 MET B CA 1
ATOM 4170 C C . MET B 1 259 ? 213.916 126.109 23.517 1.00 56.01 259 MET B C 1
ATOM 4171 O O . MET B 1 259 ? 214.721 125.319 24.023 1.00 53.47 259 MET B O 1
ATOM 4176 N N . GLU B 1 260 ? 212.638 125.790 23.306 1.00 56.32 260 GLU B N 1
ATOM 4177 C CA . GLU B 1 260 ? 212.191 124.445 23.668 1.00 55.51 260 GLU B CA 1
ATOM 4178 C C . GLU B 1 260 ? 210.930 124.038 22.904 1.00 57.94 260 GLU B C 1
ATOM 4179 O O . GLU B 1 260 ? 210.094 124.878 22.567 1.00 54.74 260 GLU B O 1
ATOM 4185 N N . VAL B 1 261 ? 210.810 122.734 22.627 1.00 55.67 261 VAL B N 1
ATOM 4186 C CA . VAL B 1 261 ? 209.613 122.141 22.028 1.00 48.32 261 VAL B CA 1
ATOM 4187 C C . VAL B 1 261 ? 209.131 121.019 22.939 1.00 48.96 261 VAL B C 1
ATOM 4188 O O . VAL B 1 261 ? 209.852 120.038 23.160 1.00 44.29 261 VAL B O 1
ATOM 4192 N N . ASN B 1 262 ? 207.902 121.146 23.428 1.00 47.89 262 ASN B N 1
ATOM 4193 C CA . ASN B 1 262 ? 207.340 120.308 24.478 1.00 46.50 262 ASN B CA 1
ATOM 4194 C C . ASN B 1 262 ? 206.129 119.582 23.908 1.00 48.23 262 ASN B C 1
ATOM 4195 O O . ASN B 1 262 ? 205.142 120.224 23.528 1.00 47.64 262 ASN B O 1
ATOM 4200 N N . ALA B 1 263 ? 206.192 118.244 23.871 1.00 45.26 263 ALA B N 1
ATOM 4201 C CA . ALA B 1 263 ? 205.100 117.468 23.288 1.00 46.31 263 ALA B CA 1
ATOM 4202 C C . ALA B 1 263 ? 203.850 117.472 24.148 1.00 44.06 263 ALA B C 1
ATOM 4203 O O . ALA B 1 263 ? 202.764 117.171 23.643 1.00 46.89 263 ALA B O 1
ATOM 4205 N N . SER B 1 264 ? 203.969 117.806 25.425 1.00 44.25 264 SER B N 1
ATOM 4206 C CA . SER B 1 264 ? 202.863 117.688 26.372 1.00 45.21 264 SER B CA 1
ATOM 4207 C C . SER B 1 264 ? 202.688 118.986 27.153 1.00 49.89 264 SER B C 1
ATOM 4208 O O . SER B 1 264 ? 202.843 119.012 28.381 1.00 45.18 264 SER B O 1
ATOM 4211 N N . PRO B 1 265 ? 202.341 120.085 26.468 1.00 45.19 265 PRO B N 1
ATOM 4212 C CA . PRO B 1 265 ? 202.277 121.388 27.146 1.00 46.94 265 PRO B CA 1
ATOM 4213 C C . PRO B 1 265 ? 201.098 121.478 28.097 1.00 47.09 265 PRO B C 1
ATOM 4214 O O . PRO B 1 265 ? 200.024 120.921 27.855 1.00 49.48 265 PRO B O 1
ATOM 4218 N N . GLY B 1 266 ? 201.321 122.169 29.208 1.00 48.18 266 GLY B N 1
ATOM 4219 C CA . GLY B 1 266 ? 200.250 122.383 30.153 1.00 49.90 266 GLY B CA 1
ATOM 4220 C C . GLY B 1 266 ? 199.191 123.301 29.577 1.00 50.12 266 GLY B C 1
ATOM 4221 O O . GLY B 1 266 ? 199.460 124.141 28.720 1.00 52.08 266 GLY B O 1
ATOM 4222 N N . LEU B 1 267 ? 197.967 123.126 30.058 1.00 54.32 267 LEU B N 1
ATOM 4223 C CA . LEU B 1 267 ? 196.846 123.920 29.575 1.00 61.98 267 LEU B CA 1
ATOM 4224 C C . LEU B 1 267 ? 196.418 125.033 30.529 1.00 65.47 267 LEU B C 1
ATOM 4225 O O . LEU B 1 267 ? 195.886 126.044 30.063 1.00 67.58 267 LEU B O 1
ATOM 4230 N N . GLU B 1 268 ? 196.648 124.892 31.840 1.00 63.65 268 GLU B N 1
ATOM 4231 C CA . GLU B 1 268 ? 196.007 125.776 32.817 1.00 65.97 268 GLU B CA 1
ATOM 4232 C C . GLU B 1 268 ? 196.415 127.228 32.614 1.00 67.45 268 GLU B C 1
ATOM 4233 O O . GLU B 1 268 ? 195.574 128.097 32.322 1.00 70.02 268 GLU B O 1
ATOM 4239 N N . GLY B 1 269 ? 197.707 127.508 32.773 1.00 66.86 269 GLY B N 1
ATOM 4240 C CA . GLY B 1 269 ? 198.175 128.875 32.639 1.00 72.97 269 GLY B CA 1
ATOM 4241 C C . GLY B 1 269 ? 197.778 129.493 31.317 1.00 70.01 269 GLY B C 1
ATOM 4242 O O . GLY B 1 269 ? 197.211 130.587 31.272 1.00 74.41 269 GLY B O 1
ATOM 4243 N N . ILE B 1 270 ? 198.031 128.775 30.225 1.00 68.10 270 ILE B N 1
ATOM 4244 C CA . ILE B 1 270 ? 197.807 129.331 28.900 1.00 64.96 270 ILE B CA 1
ATOM 4245 C C . ILE B 1 270 ? 196.317 129.556 28.652 1.00 68.48 270 ILE B C 1
ATOM 4246 O O . ILE B 1 270 ? 195.919 130.603 28.126 1.00 69.24 270 ILE B O 1
ATOM 4251 N N . GLU B 1 271 ? 195.466 128.620 29.083 1.00 67.05 271 GLU B N 1
ATOM 4252 C CA . GLU B 1 271 ? 194.038 128.745 28.807 1.00 69.69 271 GLU B CA 1
ATOM 4253 C C . GLU B 1 271 ? 193.426 129.922 29.557 1.00 73.24 271 GLU B C 1
ATOM 4254 O O . GLU B 1 271 ? 192.741 130.764 28.957 1.00 71.29 271 GLU B O 1
ATOM 4260 N N . LYS B 1 272 ? 193.695 130.011 30.870 1.00 73.44 272 LYS B N 1
ATOM 4261 C CA . LYS B 1 272 ? 193.086 131.084 31.663 1.00 73.48 272 LYS B CA 1
ATOM 4262 C C . LYS B 1 272 ? 193.682 132.439 31.327 1.00 73.50 272 LYS B C 1
ATOM 4263 O O . LYS B 1 272 ? 192.970 133.461 31.341 1.00 77.04 272 LYS B O 1
ATOM 4269 N N . THR B 1 273 ? 194.980 132.499 30.966 1.00 71.25 273 THR B N 1
ATOM 4270 C CA . THR B 1 273 ? 195.547 133.766 30.531 1.00 72.52 273 THR B CA 1
ATOM 4271 C C . THR B 1 273 ? 195.002 134.186 29.168 1.00 74.95 273 THR B C 1
ATOM 4272 O O . THR B 1 273 ? 194.939 135.387 28.884 1.00 73.44 273 THR B O 1
ATOM 4276 N N . THR B 1 274 ? 194.557 133.241 28.330 1.00 72.14 274 THR B N 1
ATOM 4277 C CA . THR B 1 274 ? 193.996 133.635 27.048 1.00 70.17 274 THR B CA 1
ATOM 4278 C C . THR B 1 274 ? 192.487 133.473 26.937 1.00 69.53 274 THR B C 1
ATOM 4279 O O . THR B 1 274 ? 191.914 133.988 25.975 1.00 71.11 274 THR B O 1
ATOM 4283 N N . GLY B 1 275 ? 191.832 132.783 27.880 1.00 68.94 275 GLY B N 1
ATOM 4284 C CA . GLY B 1 275 ? 190.442 132.379 27.731 1.00 70.67 275 GLY B CA 1
ATOM 4285 C C . GLY B 1 275 ? 190.164 131.381 26.623 1.00 71.37 275 GLY B C 1
ATOM 4286 O O . GLY B 1 275 ? 189.056 130.831 26.571 1.00 69.01 275 GLY B O 1
ATOM 4287 N N . ILE B 1 276 ? 191.131 131.147 25.725 1.00 69.52 276 ILE B N 1
ATOM 4288 C CA . ILE B 1 276 ? 190.919 130.277 24.572 1.00 66.15 276 ILE B CA 1
ATOM 4289 C C . ILE B 1 276 ? 190.555 128.855 25.009 1.00 69.06 276 ILE B C 1
ATOM 4290 O O . ILE B 1 276 ? 190.973 128.377 26.070 1.00 72.54 276 ILE B O 1
ATOM 4295 N N . ASP B 1 277 ? 189.743 128.182 24.192 1.00 68.41 277 ASP B N 1
ATOM 4296 C CA . ASP B 1 277 ? 189.429 126.763 24.380 1.00 66.50 277 ASP B CA 1
ATOM 4297 C C . ASP B 1 277 ? 190.493 125.979 23.619 1.00 62.77 277 ASP B C 1
ATOM 4298 O O . ASP B 1 277 ? 190.345 125.685 22.431 1.00 61.16 277 ASP B O 1
ATOM 4303 N N . ILE B 1 278 ? 191.605 125.677 24.299 1.00 63.28 278 ILE B N 1
ATOM 4304 C CA . ILE B 1 278 ? 192.703 124.962 23.651 1.00 62.28 278 ILE B CA 1
ATOM 4305 C C . ILE B 1 278 ? 192.407 123.470 23.583 1.00 57.53 278 ILE B C 1
ATOM 4306 O O . ILE B 1 278 ? 192.644 122.820 22.552 1.00 55.64 278 ILE B O 1
ATOM 4311 N N . ALA B 1 279 ? 191.886 122.910 24.678 1.00 56.00 279 ALA B N 1
ATOM 4312 C CA . ALA B 1 279 ? 191.434 121.525 24.666 1.00 55.78 279 ALA B CA 1
ATOM 4313 C C . ALA B 1 279 ? 190.461 121.285 23.519 1.00 59.33 279 ALA B C 1
ATOM 4314 O O . ALA B 1 279 ? 190.529 120.258 22.830 1.00 53.10 279 ALA B O 1
ATOM 4316 N N . GLY B 1 280 ? 189.537 122.229 23.312 1.00 58.34 280 GLY B N 1
ATOM 4317 C CA . GLY B 1 280 ? 188.587 122.095 22.224 1.00 55.61 280 GLY B CA 1
ATOM 4318 C C . GLY B 1 280 ? 189.270 122.019 20.875 1.00 53.04 280 GLY B C 1
ATOM 4319 O O . GLY B 1 280 ? 188.896 121.208 20.029 1.00 53.23 280 GLY B O 1
ATOM 4320 N N . LYS B 1 281 ? 190.281 122.867 20.659 1.00 49.23 281 LYS B N 1
ATOM 4321 C CA . LYS B 1 281 ? 191.066 122.794 19.428 1.00 51.39 281 LYS B CA 1
ATOM 4322 C C . LYS B 1 281 ? 191.711 121.422 19.267 1.00 53.18 281 LYS B C 1
ATOM 4323 O O . LYS B 1 281 ? 191.801 120.889 18.151 1.00 51.29 281 LYS B O 1
ATOM 4329 N N . MET B 1 282 ? 192.150 120.825 20.377 1.00 54.09 282 MET B N 1
ATOM 4330 C CA . MET B 1 282 ? 192.774 119.506 20.296 1.00 56.29 282 MET B CA 1
ATOM 4331 C C . MET B 1 282 ? 191.749 118.440 19.911 1.00 49.18 282 MET B C 1
ATOM 4332 O O . MET B 1 282 ? 191.993 117.604 19.023 1.00 50.34 282 MET B O 1
ATOM 4337 N N . ILE B 1 283 ? 190.585 118.471 20.557 1.00 49.47 283 ILE B N 1
ATOM 4338 C CA . ILE B 1 283 ? 189.524 117.521 20.233 1.00 50.10 283 ILE B CA 1
ATOM 4339 C C . ILE B 1 283 ? 189.099 117.685 18.780 1.00 50.27 283 ILE B C 1
ATOM 4340 O O . ILE B 1 283 ? 188.826 116.703 18.078 1.00 52.15 283 ILE B O 1
ATOM 4345 N N . ARG B 1 284 ? 189.076 118.933 18.301 1.00 53.71 284 ARG B N 1
ATOM 4346 C CA . ARG B 1 284 ? 188.731 119.217 16.911 1.00 55.69 284 ARG B CA 1
ATOM 4347 C C . ARG B 1 284 ? 189.737 118.601 15.960 1.00 50.94 284 ARG B C 1
ATOM 4348 O O . ARG B 1 284 ? 189.361 118.040 14.925 1.00 51.58 284 ARG B O 1
ATOM 4356 N N . TRP B 1 285 ? 191.024 118.749 16.273 1.00 53.50 285 TRP B N 1
ATOM 4357 C CA . TRP B 1 285 ? 192.054 118.163 15.423 1.00 51.28 285 TRP B CA 1
ATOM 4358 C C . TRP B 1 285 ? 191.913 116.649 15.350 1.00 48.04 285 TRP B C 1
ATOM 4359 O O . TRP B 1 285 ? 192.088 116.046 14.278 1.00 49.75 285 TRP B O 1
ATOM 4370 N N . ILE B 1 286 ? 191.580 116.018 16.483 1.00 49.26 286 ILE B N 1
ATOM 4371 C CA . ILE B 1 286 ? 191.278 114.584 16.465 1.00 47.79 286 ILE B CA 1
ATOM 4372 C C . ILE B 1 286 ? 190.124 114.298 15.509 1.00 51.94 286 ILE B C 1
ATOM 4373 O O . ILE B 1 286 ? 190.217 113.421 14.639 1.00 49.77 286 ILE B O 1
ATOM 4378 N N . GLU B 1 287 ? 189.006 115.022 15.682 1.00 53.45 287 GLU B N 1
ATOM 4379 C CA . GLU B 1 287 ? 187.844 114.851 14.808 1.00 52.66 287 GLU B CA 1
ATOM 4380 C C . GLU B 1 287 ? 188.243 114.941 13.343 1.00 50.28 287 GLU B C 1
ATOM 4381 O O . GLU B 1 287 ? 187.762 114.167 12.508 1.00 56.87 287 GLU B O 1
ATOM 4387 N N . ARG B 1 288 ? 189.153 115.859 13.025 1.00 52.18 288 ARG B N 1
ATOM 4388 C CA . ARG B 1 288 ? 189.591 116.060 11.652 1.00 50.58 288 ARG B CA 1
ATOM 4389 C C . ARG B 1 288 ? 190.557 114.988 11.148 1.00 56.34 288 ARG B C 1
ATOM 4390 O O . ARG B 1 288 ? 190.714 114.847 9.929 1.00 55.24 288 ARG B O 1
ATOM 4398 N N . HIS B 1 289 ? 191.232 114.235 12.021 1.00 54.52 289 HIS B N 1
ATOM 4399 C CA . HIS B 1 289 ? 192.211 113.286 11.498 1.00 51.52 289 HIS B CA 1
ATOM 4400 C C . HIS B 1 289 ? 192.011 111.842 11.913 1.00 52.36 289 HIS B C 1
ATOM 4401 O O . HIS B 1 289 ? 192.610 110.958 11.292 1.00 54.43 289 HIS B O 1
ATOM 4408 N N . ALA B 1 290 ? 191.191 111.567 12.913 1.00 55.76 290 ALA B N 1
ATOM 4409 C CA . ALA B 1 290 ? 190.877 110.192 13.259 1.00 57.84 290 ALA B CA 1
ATOM 4410 C C . ALA B 1 290 ? 189.806 109.700 12.298 1.00 66.44 290 ALA B C 1
ATOM 4411 O O . ALA B 1 290 ? 188.682 110.217 12.293 1.00 69.27 290 ALA B O 1
ATOM 4413 N N . THR B 1 291 ? 190.159 108.735 11.453 1.00 68.88 291 THR B N 1
ATOM 4414 C CA . THR B 1 291 ? 189.140 108.035 10.681 1.00 76.11 291 THR B CA 1
ATOM 4415 C C . THR B 1 291 ? 188.133 107.403 11.639 1.00 78.30 291 THR B C 1
ATOM 4416 O O . THR B 1 291 ? 188.508 106.901 12.705 1.00 78.36 291 THR B O 1
ATOM 4420 N N . THR B 1 292 ? 186.850 107.431 11.256 1.00 76.31 292 THR B N 1
ATOM 4421 C CA . THR B 1 292 ? 185.717 107.132 12.154 1.00 74.47 292 THR B CA 1
ATOM 4422 C C . THR B 1 292 ? 185.957 107.642 13.591 1.00 76.08 292 THR B C 1
ATOM 4423 O O . THR B 1 292 ? 185.262 107.258 14.539 1.00 74.13 292 THR B O 1
ATOM 4427 N N . MET C 1 1 ? 241.761 82.726 70.648 1.00 47.04 1 MET C N 1
ATOM 4428 C CA . MET C 1 1 ? 240.458 83.362 70.503 1.00 47.69 1 MET C CA 1
ATOM 4429 C C . MET C 1 1 ? 239.924 83.128 69.078 1.00 47.02 1 MET C C 1
ATOM 4430 O O . MET C 1 1 ? 240.711 82.938 68.144 1.00 44.50 1 MET C O 1
ATOM 4435 N N . LYS C 1 2 ? 238.598 83.077 68.918 1.00 45.46 2 LYS C N 1
ATOM 4436 C CA . LYS C 1 2 ? 237.970 82.883 67.612 1.00 43.90 2 LYS C CA 1
ATOM 4437 C C . LYS C 1 2 ? 237.394 84.212 67.126 1.00 44.04 2 LYS C C 1
ATOM 4438 O O . LYS C 1 2 ? 236.553 84.821 67.802 1.00 39.93 2 LYS C O 1
ATOM 4444 N N . ILE C 1 3 ? 237.832 84.642 65.946 1.00 40.24 3 ILE C N 1
ATOM 4445 C CA . ILE C 1 3 ? 237.603 85.987 65.447 1.00 39.65 3 ILE C CA 1
ATOM 4446 C C . ILE C 1 3 ? 236.951 85.913 64.073 1.00 39.73 3 ILE C C 1
ATOM 4447 O O . ILE C 1 3 ? 237.455 85.232 63.167 1.00 39.70 3 ILE C O 1
ATOM 4452 N N . ALA C 1 4 ? 235.838 86.624 63.921 1.00 36.92 4 ALA C N 1
ATOM 4453 C CA . ALA C 1 4 ? 235.165 86.767 62.642 1.00 36.95 4 ALA C CA 1
ATOM 4454 C C . ALA C 1 4 ? 235.485 88.145 62.081 1.00 34.18 4 ALA C C 1
ATOM 4455 O O . ALA C 1 4 ? 235.437 89.143 62.803 1.00 34.55 4 ALA C O 1
ATOM 4457 N N . ILE C 1 5 ? 235.854 88.187 60.810 1.00 32.58 5 ILE C N 1
ATOM 4458 C CA . ILE C 1 5 ? 236.004 89.428 60.068 1.00 33.06 5 ILE C CA 1
ATOM 4459 C C . ILE C 1 5 ? 234.779 89.546 59.172 1.00 35.65 5 ILE C C 1
ATOM 4460 O O . ILE C 1 5 ? 234.559 88.708 58.295 1.00 32.52 5 ILE C O 1
ATOM 4465 N N . LEU C 1 6 ? 233.963 90.561 59.412 1.00 34.55 6 LEU C N 1
ATOM 4466 C CA . LEU C 1 6 ? 232.660 90.688 58.762 1.00 32.54 6 LEU C CA 1
ATOM 4467 C C . LEU C 1 6 ? 232.835 91.679 57.619 1.00 34.28 6 LEU C C 1
ATOM 4468 O O . LEU C 1 6 ? 232.784 92.890 57.821 1.00 36.98 6 LEU C O 1
ATOM 4473 N N . SER C 1 7 ? 233.092 91.162 56.418 1.00 33.30 7 SER C N 1
ATOM 4474 C CA . SER C 1 7 ? 233.323 92.019 55.263 1.00 36.05 7 SER C CA 1
ATOM 4475 C C . SER C 1 7 ? 233.025 91.263 53.971 1.00 33.48 7 SER C C 1
ATOM 4476 O O . SER C 1 7 ? 233.191 90.041 53.888 1.00 37.49 7 SER C O 1
ATOM 4479 N N . ARG C 1 8 ? 232.592 92.009 52.959 1.00 42.06 8 ARG C N 1
ATOM 4480 C CA . ARG C 1 8 ? 232.488 91.453 51.615 1.00 43.55 8 ARG C CA 1
ATOM 4481 C C . ARG C 1 8 ? 233.823 91.426 50.884 1.00 46.98 8 ARG C C 1
ATOM 4482 O O . ARG C 1 8 ? 233.956 90.681 49.911 1.00 47.22 8 ARG C O 1
ATOM 4490 N N . ASP C 1 9 ? 234.798 92.224 51.317 1.00 48.41 9 ASP C N 1
ATOM 4491 C CA . ASP C 1 9 ? 236.070 92.394 50.600 1.00 48.39 9 ASP C CA 1
ATOM 4492 C C . ASP C 1 9 ? 237.165 91.488 51.153 1.00 46.84 9 ASP C C 1
ATOM 4493 O O . ASP C 1 9 ? 238.291 91.932 51.381 1.00 47.05 9 ASP C O 1
ATOM 4498 N N . GLY C 1 10 ? 236.857 90.207 51.368 1.00 48.55 10 GLY C N 1
ATOM 4499 C CA . GLY C 1 10 ? 237.818 89.332 52.021 1.00 48.47 10 GLY C CA 1
ATOM 4500 C C . GLY C 1 10 ? 239.078 89.136 51.212 1.00 48.28 10 GLY C C 1
ATOM 4501 O O . GLY C 1 10 ? 240.135 88.819 51.763 1.00 48.63 10 GLY C O 1
ATOM 4502 N N . THR C 1 11 ? 238.989 89.332 49.900 1.00 48.30 11 THR C N 1
ATOM 4503 C CA . THR C 1 11 ? 240.146 89.202 49.024 1.00 47.29 11 THR C CA 1
ATOM 4504 C C . THR C 1 11 ? 241.084 90.383 49.137 1.00 46.71 11 THR C C 1
ATOM 4505 O O . THR C 1 11 ? 242.236 90.280 48.712 1.00 45.45 11 THR C O 1
ATOM 4509 N N . LEU C 1 12 ? 240.613 91.501 49.667 1.00 40.56 12 LEU C N 1
ATOM 4510 C CA . LEU C 1 12 ? 241.348 92.748 49.589 1.00 39.57 12 LEU C CA 1
ATOM 4511 C C . LEU C 1 12 ? 242.363 92.875 50.734 1.00 39.18 12 LEU C C 1
ATOM 4512 O O . LEU C 1 12 ? 242.310 92.164 51.748 1.00 36.40 12 LEU C O 1
ATOM 4517 N N . TYR C 1 13 ? 243.283 93.824 50.554 1.00 35.60 13 TYR C N 1
ATOM 4518 C CA . TYR C 1 13 ? 244.446 93.952 51.432 1.00 38.15 13 TYR C CA 1
ATOM 4519 C C . TYR C 1 13 ? 244.073 94.029 52.919 1.00 33.24 13 TYR C C 1
ATOM 4520 O O . TYR C 1 13 ? 244.593 93.266 53.731 1.00 32.78 13 TYR C O 1
ATOM 4529 N N . SER C 1 14 ? 243.184 94.950 53.298 1.00 32.56 14 SER C N 1
ATOM 4530 C CA . SER C 1 14 ? 242.929 95.208 54.721 1.00 34.34 14 SER C CA 1
ATOM 4531 C C . SER C 1 14 ? 242.394 93.968 55.440 1.00 34.35 14 SER C C 1
ATOM 4532 O O . SER C 1 14 ? 242.850 93.629 56.541 1.00 34.73 14 SER C O 1
ATOM 4535 N N . CYS C 1 15 ? 241.434 93.266 54.829 1.00 31.70 15 CYS C N 1
ATOM 4536 C CA . CYS C 1 15 ? 240.918 92.038 55.435 1.00 34.27 15 CYS C CA 1
ATOM 4537 C C . CYS C 1 15 ? 241.971 90.935 55.474 1.00 36.22 15 CYS C C 1
ATOM 4538 O O . CYS C 1 15 ? 242.077 90.204 56.471 1.00 35.21 15 CYS C O 1
ATOM 4541 N N . LYS C 1 16 ? 242.751 90.784 54.400 1.00 39.15 16 LYS C N 1
ATOM 4542 C CA . LYS C 1 16 ? 243.808 89.776 54.403 1.00 36.15 16 LYS C CA 1
ATOM 4543 C C . LYS C 1 16 ? 244.847 90.084 55.471 1.00 34.91 16 LYS C C 1
ATOM 4544 O O . LYS C 1 16 ? 245.352 89.174 56.126 1.00 39.29 16 LYS C O 1
ATOM 4550 N N . ARG C 1 17 ? 245.140 91.367 55.694 1.00 36.88 17 ARG C N 1
ATOM 4551 C CA . ARG C 1 17 ? 246.112 91.740 56.718 1.00 35.66 17 ARG C CA 1
ATOM 4552 C C . ARG C 1 17 ? 245.559 91.484 58.111 1.00 38.17 17 ARG C C 1
ATOM 4553 O O . ARG C 1 17 ? 246.289 91.028 58.994 1.00 35.96 17 ARG C O 1
ATOM 4561 N N . LEU C 1 18 ? 244.270 91.759 58.328 1.00 36.15 18 LEU C N 1
ATOM 4562 C CA . LEU C 1 18 ? 243.691 91.485 59.641 1.00 35.42 18 LEU C CA 1
ATOM 4563 C C . LEU C 1 18 ? 243.675 89.991 59.920 1.00 35.83 18 LEU C C 1
ATOM 4564 O O . LEU C 1 18 ? 243.972 89.551 61.046 1.00 37.28 18 LEU C O 1
ATOM 4569 N N . ARG C 1 19 ? 243.392 89.188 58.891 1.00 38.07 19 ARG C N 1
ATOM 4570 C CA . ARG C 1 19 ? 243.429 87.739 59.054 1.00 37.29 19 ARG C CA 1
ATOM 4571 C C . ARG C 1 19 ? 244.845 87.253 59.360 1.00 39.18 19 ARG C C 1
ATOM 4572 O O . ARG C 1 19 ? 245.049 86.440 60.266 1.00 39.03 19 ARG C O 1
ATOM 4580 N N . GLU C 1 20 ? 245.832 87.717 58.586 1.00 41.77 20 GLU C N 1
ATOM 4581 C CA . GLU C 1 20 ? 247.217 87.300 58.811 1.00 41.68 20 GLU C CA 1
ATOM 4582 C C . GLU C 1 20 ? 247.678 87.672 60.213 1.00 40.46 20 GLU C C 1
ATOM 4583 O O . GLU C 1 20 ? 248.250 86.848 60.932 1.00 41.30 20 GLU C O 1
ATOM 4589 N N . ALA C 1 21 ? 247.445 88.925 60.612 1.00 45.80 21 ALA C N 1
ATOM 4590 C CA . ALA C 1 21 ? 247.863 89.374 61.934 1.00 43.99 21 ALA C CA 1
ATOM 4591 C C . ALA C 1 21 ? 247.218 88.546 63.036 1.00 43.26 21 ALA C C 1
ATOM 4592 O O . ALA C 1 21 ? 247.886 88.168 64.003 1.00 46.66 21 ALA C O 1
ATOM 4594 N N . ALA C 1 22 ? 245.925 88.236 62.906 1.00 41.16 22 ALA C N 1
ATOM 4595 C CA . ALA C 1 22 ? 245.277 87.446 63.945 1.00 41.53 22 ALA C CA 1
ATOM 4596 C C . ALA C 1 22 ? 245.822 86.019 63.991 1.00 44.07 22 ALA C C 1
ATOM 4597 O O . ALA C 1 22 ? 246.061 85.476 65.083 1.00 39.35 22 ALA C O 1
ATOM 4599 N N . ILE C 1 23 ? 246.040 85.395 62.829 1.00 41.66 23 ILE C N 1
ATOM 4600 C CA . ILE C 1 23 ? 246.568 84.030 62.829 1.00 42.79 23 ILE C CA 1
ATOM 4601 C C . ILE C 1 23 ? 247.976 84.006 63.423 1.00 44.74 23 ILE C C 1
ATOM 4602 O O . ILE C 1 23 ? 248.277 83.198 64.306 1.00 47.69 23 ILE C O 1
ATOM 4607 N N . GLN C 1 24 ? 248.844 84.916 62.963 1.00 48.30 24 GLN C N 1
ATOM 4608 C CA . GLN C 1 24 ? 250.192 85.079 63.505 1.00 49.06 24 GLN C CA 1
ATOM 4609 C C . GLN C 1 24 ? 250.201 85.211 65.025 1.00 50.84 24 GLN C C 1
ATOM 4610 O O . GLN C 1 24 ? 251.159 84.786 65.682 1.00 50.50 24 GLN C O 1
ATOM 4616 N N . ARG C 1 25 ? 249.146 85.774 65.610 1.00 49.17 25 ARG C N 1
ATOM 4617 C CA . ARG C 1 25 ? 249.027 85.825 67.059 1.00 41.73 25 ARG C CA 1
ATOM 4618 C C . ARG C 1 25 ? 248.225 84.657 67.624 1.00 43.70 25 ARG C C 1
ATOM 4619 O O . ARG C 1 25 ? 247.739 84.739 68.755 1.00 45.34 25 ARG C O 1
ATOM 4627 N N . GLY C 1 26 ? 248.079 83.575 66.865 1.00 43.24 26 GLY C N 1
ATOM 4628 C CA . GLY C 1 26 ? 247.552 82.336 67.398 1.00 46.16 26 GLY C CA 1
ATOM 4629 C C . GLY C 1 26 ? 246.048 82.229 67.438 1.00 50.19 26 GLY C C 1
ATOM 4630 O O . GLY C 1 26 ? 245.524 81.252 67.990 1.00 49.29 26 GLY C O 1
ATOM 4631 N N . HIS C 1 27 ? 245.333 83.197 66.878 1.00 49.82 27 HIS C N 1
ATOM 4632 C CA . HIS C 1 27 ? 243.879 83.209 66.896 1.00 45.16 27 HIS C CA 1
ATOM 4633 C C . HIS C 1 27 ? 243.323 82.406 65.713 1.00 44.49 27 HIS C C 1
ATOM 4634 O O . HIS C 1 27 ? 244.013 82.151 64.724 1.00 46.09 27 HIS C O 1
ATOM 4641 N N . LEU C 1 28 ? 242.065 81.981 65.840 1.00 47.54 28 LEU C N 1
ATOM 4642 C CA . LEU C 1 28 ? 241.329 81.348 64.748 1.00 46.88 28 LEU C CA 1
ATOM 4643 C C . LEU C 1 28 ? 240.493 82.408 64.036 1.00 44.21 28 LEU C C 1
ATOM 4644 O O . LEU C 1 28 ? 239.853 83.227 64.686 1.00 38.21 28 LEU C O 1
ATOM 4649 N N . VAL C 1 29 ? 240.506 82.404 62.706 1.00 46.88 29 VAL C N 1
ATOM 4650 C CA . VAL C 1 29 ? 239.898 83.483 61.933 1.00 45.55 29 VAL C CA 1
ATOM 4651 C C . VAL C 1 29 ? 238.935 82.904 60.909 1.00 44.25 29 VAL C C 1
ATOM 4652 O O . VAL C 1 29 ? 239.226 81.887 60.273 1.00 44.72 29 VAL C O 1
ATOM 4656 N N . GLU C 1 30 ? 237.791 83.566 60.739 1.00 40.98 30 GLU C N 1
ATOM 4657 C CA . GLU C 1 30 ? 236.903 83.302 59.613 1.00 43.07 30 GLU C CA 1
ATOM 4658 C C . GLU C 1 30 ? 236.467 84.625 58.997 1.00 38.74 30 GLU C C 1
ATOM 4659 O O . GLU C 1 30 ? 236.102 85.554 59.721 1.00 42.93 30 GLU C O 1
ATOM 4665 N N . ILE C 1 31 ? 236.514 84.722 57.673 1.00 39.09 31 ILE C N 1
ATOM 4666 C CA . ILE C 1 31 ? 235.995 85.886 56.963 1.00 39.44 31 ILE C CA 1
ATOM 4667 C C . ILE C 1 31 ? 234.562 85.582 56.533 1.00 39.82 31 ILE C C 1
ATOM 4668 O O . ILE C 1 31 ? 234.298 84.588 55.846 1.00 38.77 31 ILE C O 1
ATOM 4673 N N . LEU C 1 32 ? 233.634 86.436 56.943 1.00 36.85 32 LEU C N 1
ATOM 4674 C CA . LEU C 1 32 ? 232.207 86.227 56.734 1.00 36.95 32 LEU C CA 1
ATOM 4675 C C . LEU C 1 32 ? 231.642 87.414 55.976 1.00 31.84 32 LEU C C 1
ATOM 4676 O O . LEU C 1 32 ? 231.773 88.558 56.429 1.00 30.44 32 LEU C O 1
ATOM 4681 N N . ASP C 1 33 ? 231.029 87.135 54.816 1.00 29.69 33 ASP C N 1
ATOM 4682 C CA . ASP C 1 33 ? 230.277 88.141 54.067 1.00 31.22 33 ASP C CA 1
ATOM 4683 C C . ASP C 1 33 ? 228.992 88.451 54.817 1.00 29.77 33 ASP C C 1
ATOM 4684 O O . ASP C 1 33 ? 228.171 87.552 54.985 1.00 29.46 33 ASP C O 1
ATOM 4689 N N . PRO C 1 34 ? 228.772 89.692 55.271 1.00 30.52 34 PRO C N 1
ATOM 4690 C CA . PRO C 1 34 ? 227.524 89.998 56.004 1.00 32.35 34 PRO C CA 1
ATOM 4691 C C . PRO C 1 34 ? 226.279 89.638 55.225 1.00 32.82 34 PRO C C 1
ATOM 4692 O O . PRO C 1 34 ? 225.293 89.179 55.811 1.00 31.08 34 PRO C O 1
ATOM 4696 N N . LEU C 1 35 ? 226.302 89.844 53.905 1.00 30.20 35 LEU C N 1
ATOM 4697 C CA . LEU C 1 35 ? 225.122 89.615 53.095 1.00 32.42 35 LEU C CA 1
ATOM 4698 C C . LEU C 1 35 ? 224.769 88.141 52.995 1.00 31.15 35 LEU C C 1
ATOM 4699 O O . LEU C 1 35 ? 223.651 87.828 52.569 1.00 30.75 35 LEU C O 1
ATOM 4704 N N . SER C 1 36 ? 225.673 87.247 53.418 1.00 27.89 36 SER C N 1
ATOM 4705 C CA . SER C 1 36 ? 225.444 85.808 53.435 1.00 30.20 36 SER C CA 1
ATOM 4706 C C . SER C 1 36 ? 224.985 85.289 54.791 1.00 31.53 36 SER C C 1
ATOM 4707 O O . SER C 1 36 ? 224.643 84.105 54.902 1.00 34.41 36 SER C O 1
ATOM 4710 N N . CYS C 1 37 ? 225.014 86.117 55.828 1.00 32.92 37 CYS C N 1
ATOM 4711 C CA . CYS C 1 37 ? 224.435 85.735 57.107 1.00 33.56 37 CYS C CA 1
ATOM 4712 C C . CYS C 1 37 ? 222.924 85.856 57.018 1.00 29.63 37 CYS C C 1
ATOM 4713 O O . CYS C 1 37 ? 222.406 86.850 56.508 1.00 31.62 37 CYS C O 1
ATOM 4716 N N . TYR C 1 38 ? 222.220 84.841 57.492 1.00 30.27 38 TYR C N 1
ATOM 4717 C CA . TYR C 1 38 ? 220.786 84.959 57.705 1.00 32.95 38 TYR C CA 1
ATOM 4718 C C . TYR C 1 38 ? 220.470 84.375 59.068 1.00 38.43 38 TYR C C 1
ATOM 4719 O O . TYR C 1 38 ? 221.137 83.450 59.531 1.00 36.04 38 TYR C O 1
ATOM 4728 N N . MET C 1 39 ? 219.451 84.926 59.717 1.00 34.04 39 MET C N 1
ATOM 4729 C CA . MET C 1 39 ? 219.267 84.610 61.123 1.00 34.23 39 MET C CA 1
ATOM 4730 C C . MET C 1 39 ? 217.820 84.809 61.517 1.00 34.42 39 MET C C 1
ATOM 4731 O O . MET C 1 39 ? 217.144 85.724 61.042 1.00 34.18 39 MET C O 1
ATOM 4736 N N . ASN C 1 40 ? 217.365 83.922 62.378 1.00 35.23 40 ASN C N 1
ATOM 4737 C CA . ASN C 1 40 ? 216.146 84.123 63.133 1.00 45.21 40 ASN C CA 1
ATOM 4738 C C . ASN C 1 40 ? 216.358 85.254 64.131 1.00 42.88 40 ASN C C 1
ATOM 4739 O O . ASN C 1 40 ? 217.328 85.232 64.893 1.00 42.13 40 ASN C O 1
ATOM 4744 N N . ILE C 1 41 ? 215.499 86.269 64.109 1.00 38.44 41 ILE C N 1
ATOM 4745 C CA . ILE C 1 41 ? 215.618 87.378 65.064 1.00 46.88 41 ILE C CA 1
ATOM 4746 C C . ILE C 1 41 ? 214.717 87.160 66.265 1.00 54.39 41 ILE C C 1
ATOM 4747 O O . ILE C 1 41 ? 215.132 87.358 67.406 1.00 53.64 41 ILE C O 1
ATOM 4752 N N . ASN C 1 42 ? 213.479 86.750 66.016 1.00 53.79 42 ASN C N 1
ATOM 4753 C CA . ASN C 1 42 ? 212.554 86.356 67.062 1.00 56.44 42 ASN C CA 1
ATOM 4754 C C . ASN C 1 42 ? 212.250 84.885 66.832 1.00 57.91 42 ASN C C 1
ATOM 4755 O O . ASN C 1 42 ? 211.697 84.538 65.767 1.00 49.82 42 ASN C O 1
ATOM 4760 N N . PRO C 1 43 ? 212.616 83.979 67.774 1.00 59.68 43 PRO C N 1
ATOM 4761 C CA . PRO C 1 43 ? 213.253 84.301 69.072 1.00 59.96 43 PRO C CA 1
ATOM 4762 C C . PRO C 1 43 ? 214.667 84.904 69.031 1.00 61.78 43 PRO C C 1
ATOM 4763 O O . PRO C 1 43 ? 215.496 84.570 68.174 1.00 60.47 43 PRO C O 1
ATOM 4767 N N . ALA C 1 44 ? 214.936 85.785 69.991 1.00 62.98 44 ALA C N 1
ATOM 4768 C CA . ALA C 1 44 ? 216.280 86.301 70.169 1.00 62.17 44 ALA C CA 1
ATOM 4769 C C . ALA C 1 44 ? 217.235 85.175 70.583 1.00 65.21 44 ALA C C 1
ATOM 4770 O O . ALA C 1 44 ? 216.840 84.024 70.818 1.00 68.02 44 ALA C O 1
ATOM 4772 N N . ALA C 1 45 ? 218.518 85.529 70.660 1.00 71.26 45 ALA C N 1
ATOM 4773 C CA . ALA C 1 45 ? 219.631 84.619 70.926 1.00 70.83 45 ALA C CA 1
ATOM 4774 C C . ALA C 1 45 ? 219.835 83.588 69.818 1.00 68.12 45 ALA C C 1
ATOM 4775 O O . ALA C 1 45 ? 220.678 82.683 69.966 1.00 66.78 45 ALA C O 1
ATOM 4777 N N . SER C 1 46 ? 219.121 83.704 68.701 1.00 62.78 46 SER C N 1
ATOM 4778 C CA . SER C 1 46 ? 219.152 82.638 67.718 1.00 57.88 46 SER C CA 1
ATOM 4779 C C . SER C 1 46 ? 220.418 82.709 66.876 1.00 55.88 46 SER C C 1
ATOM 4780 O O . SER C 1 46 ? 220.838 83.786 66.445 1.00 51.31 46 SER C O 1
ATOM 4783 N N . SER C 1 47 ? 221.005 81.533 66.643 1.00 54.73 47 SER C N 1
ATOM 4784 C CA . SER C 1 47 ? 222.302 81.407 65.993 1.00 57.05 47 SER C CA 1
ATOM 4785 C C . SER C 1 47 ? 222.246 81.915 64.555 1.00 50.05 47 SER C C 1
ATOM 4786 O O . SER C 1 47 ? 221.187 81.976 63.926 1.00 52.05 47 SER C O 1
ATOM 4789 N N . ILE C 1 48 ? 223.412 82.273 64.036 1.00 44.97 48 ILE C N 1
ATOM 4790 C CA . ILE C 1 48 ? 223.536 82.867 62.716 1.00 43.96 48 ILE C CA 1
ATOM 4791 C C . ILE C 1 48 ? 223.861 81.764 61.729 1.00 43.71 48 ILE C C 1
ATOM 4792 O O . ILE C 1 48 ? 224.776 80.966 61.960 1.00 45.66 48 ILE C O 1
ATOM 4797 N N . HIS C 1 49 ? 223.119 81.710 60.637 1.00 39.60 49 HIS C N 1
ATOM 4798 C CA . HIS C 1 49 ? 223.347 80.737 59.591 1.00 40.77 49 HIS C CA 1
ATOM 4799 C C . HIS C 1 49 ? 224.120 81.380 58.449 1.00 42.22 49 HIS C C 1
ATOM 4800 O O . HIS C 1 49 ? 223.992 82.580 58.176 1.00 36.07 49 HIS C O 1
ATOM 4807 N N . TYR C 1 50 ? 224.910 80.548 57.774 1.00 41.79 50 TYR C N 1
ATOM 4808 C CA . TYR C 1 50 ? 225.864 81.002 56.771 1.00 41.79 50 TYR C CA 1
ATOM 4809 C C . TYR C 1 50 ? 226.085 79.840 55.816 1.00 40.78 50 TYR C C 1
ATOM 4810 O O . TYR C 1 50 ? 226.700 78.842 56.200 1.00 47.06 50 TYR C O 1
ATOM 4819 N N . LYS C 1 51 ? 225.575 79.959 54.588 1.00 45.31 51 LYS C N 1
ATOM 4820 C CA . LYS C 1 51 ? 225.800 78.954 53.543 1.00 46.39 51 LYS C CA 1
ATOM 4821 C C . LYS C 1 51 ? 225.316 77.580 54.000 1.00 52.54 51 LYS C C 1
ATOM 4822 O O . LYS C 1 51 ? 226.046 76.584 53.950 1.00 52.68 51 LYS C O 1
ATOM 4828 N N . GLY C 1 52 ? 224.072 77.547 54.479 1.00 47.96 52 GLY C N 1
ATOM 4829 C CA . GLY C 1 52 ? 223.432 76.333 54.935 1.00 49.03 52 GLY C CA 1
ATOM 4830 C C . GLY C 1 52 ? 223.953 75.777 56.238 1.00 52.47 52 GLY C C 1
ATOM 4831 O O . GLY C 1 52 ? 223.448 74.741 56.688 1.00 56.74 52 GLY C O 1
ATOM 4832 N N . ARG C 1 53 ? 224.942 76.422 56.857 1.00 50.16 53 ARG C N 1
ATOM 4833 C CA . ARG C 1 53 ? 225.562 75.930 58.074 1.00 51.87 53 ARG C CA 1
ATOM 4834 C C . ARG C 1 53 ? 225.315 76.908 59.217 1.00 48.48 53 ARG C C 1
ATOM 4835 O O . ARG C 1 53 ? 225.003 78.082 59.009 1.00 48.69 53 ARG C O 1
ATOM 4843 N N . LYS C 1 54 ? 225.451 76.399 60.435 1.00 50.93 54 LYS C N 1
ATOM 4844 C CA . LYS C 1 54 ? 225.204 77.158 61.652 1.00 47.89 54 LYS C CA 1
ATOM 4845 C C . LYS C 1 54 ? 226.544 77.610 62.236 1.00 48.18 54 LYS C C 1
ATOM 4846 O O . LYS C 1 54 ? 227.352 76.782 62.671 1.00 47.79 54 LYS C O 1
ATOM 4852 N N . LEU C 1 55 ? 226.760 78.924 62.266 1.00 45.55 55 LEU C N 1
ATOM 4853 C CA . LEU C 1 55 ? 228.045 79.479 62.674 1.00 44.70 55 LEU C CA 1
ATOM 4854 C C . LEU C 1 55 ? 228.345 79.184 64.143 1.00 44.30 55 LEU C C 1
ATOM 4855 O O . LEU C 1 55 ? 227.452 79.267 64.992 1.00 40.39 55 LEU C O 1
ATOM 4860 N N . PRO C 1 56 ? 229.610 78.917 64.488 1.00 48.70 56 PRO C N 1
ATOM 4861 C CA . PRO C 1 56 ? 229.966 78.738 65.899 1.00 46.03 56 PRO C CA 1
ATOM 4862 C C . PRO C 1 56 ? 229.971 80.060 66.634 1.00 47.83 56 PRO C C 1
ATOM 4863 O O . PRO C 1 56 ? 229.719 81.116 66.045 1.00 48.53 56 PRO C O 1
ATOM 4867 N N . HIS C 1 57 ? 230.290 80.030 67.917 1.00 50.36 57 HIS C N 1
ATOM 4868 C CA . HIS C 1 57 ? 230.453 81.269 68.655 1.00 46.62 57 HIS C CA 1
ATOM 4869 C C . HIS C 1 57 ? 231.784 81.920 68.301 1.00 46.37 57 HIS C C 1
ATOM 4870 O O . HIS C 1 57 ? 232.804 81.242 68.161 1.00 50.00 57 HIS C O 1
ATOM 4877 N N . PHE C 1 58 ? 231.775 83.239 68.146 1.00 44.20 58 PHE C N 1
ATOM 4878 C CA . PHE C 1 58 ? 232.994 83.995 67.905 1.00 41.03 58 PHE C CA 1
ATOM 4879 C C . PHE C 1 58 ? 233.248 84.895 69.102 1.00 40.53 58 PHE C C 1
ATOM 4880 O O . PHE C 1 58 ? 232.338 85.591 69.561 1.00 42.56 58 PHE C O 1
ATOM 4888 N N . ASP C 1 59 ? 234.478 84.865 69.619 1.00 39.47 59 ASP C N 1
ATOM 4889 C CA . ASP C 1 59 ? 234.817 85.740 70.738 1.00 41.54 59 ASP C CA 1
ATOM 4890 C C . ASP C 1 59 ? 234.817 87.197 70.316 1.00 40.21 59 ASP C C 1
ATOM 4891 O O . ASP C 1 59 ? 234.449 88.080 71.101 1.00 39.40 59 ASP C O 1
ATOM 4896 N N . ALA C 1 60 ? 235.219 87.467 69.083 1.00 39.65 60 ALA C N 1
ATOM 4897 C CA . ALA C 1 60 ? 235.238 88.835 68.610 1.00 39.95 60 ALA C CA 1
ATOM 4898 C C . ALA C 1 60 ? 234.834 88.885 67.143 1.00 38.02 60 ALA C C 1
ATOM 4899 O O . ALA C 1 60 ? 234.994 87.916 66.392 1.00 35.46 60 ALA C O 1
ATOM 4901 N N . VAL C 1 61 ? 234.311 90.041 66.745 1.00 36.19 61 VAL C N 1
ATOM 4902 C CA . VAL C 1 61 ? 233.956 90.311 65.362 1.00 34.87 61 VAL C CA 1
ATOM 4903 C C . VAL C 1 61 ? 234.584 91.636 64.969 1.00 28.67 61 VAL C C 1
ATOM 4904 O O . VAL C 1 61 ? 234.472 92.625 65.699 1.00 31.52 61 VAL C O 1
ATOM 4908 N N . ILE C 1 62 ? 235.228 91.659 63.814 1.00 31.41 62 ILE C N 1
ATOM 4909 C CA . ILE C 1 62 ? 235.794 92.887 63.269 1.00 27.34 62 ILE C CA 1
ATOM 4910 C C . ILE C 1 62 ? 234.912 93.346 62.113 1.00 28.58 62 ILE C C 1
ATOM 4911 O O . ILE C 1 62 ? 235.019 92.807 61.006 1.00 27.52 62 ILE C O 1
ATOM 4916 N N . PRO C 1 63 ? 234.033 94.323 62.310 1.00 29.49 63 PRO C N 1
ATOM 4917 C CA . PRO C 1 63 ? 233.165 94.767 61.204 1.00 28.94 63 PRO C CA 1
ATOM 4918 C C . PRO C 1 63 ? 233.935 95.654 60.237 1.00 32.12 63 PRO C C 1
ATOM 4919 O O . PRO C 1 63 ? 234.644 96.578 60.641 1.00 31.58 63 PRO C O 1
ATOM 4923 N N . ARG C 1 64 ? 233.802 95.358 58.947 1.00 31.56 64 ARG C N 1
ATOM 4924 C CA . ARG C 1 64 ? 234.405 96.158 57.893 1.00 35.16 64 ARG C CA 1
ATOM 4925 C C . ARG C 1 64 ? 233.303 96.382 56.855 1.00 37.11 64 ARG C C 1
ATOM 4926 O O . ARG C 1 64 ? 233.327 95.800 55.771 1.00 35.57 64 ARG C O 1
ATOM 4934 N N . ILE C 1 65 ? 232.308 97.184 57.226 1.00 34.14 65 ILE C N 1
ATOM 4935 C CA . ILE C 1 65 ? 231.014 97.197 56.552 1.00 37.67 65 ILE C CA 1
ATOM 4936 C C . ILE C 1 65 ? 230.979 98.365 55.577 1.00 37.99 65 ILE C C 1
ATOM 4937 O O . ILE C 1 65 ? 230.941 99.527 55.991 1.00 38.39 65 ILE C O 1
ATOM 4942 N N . GLY C 1 66 ? 230.979 98.049 54.281 1.00 37.17 66 GLY C N 1
ATOM 4943 C CA . GLY C 1 66 ? 230.814 99.029 53.222 1.00 35.19 66 GLY C CA 1
ATOM 4944 C C . GLY C 1 66 ? 229.631 99.956 53.408 1.00 41.93 66 GLY C C 1
ATOM 4945 O O . GLY C 1 66 ? 228.621 99.585 54.016 1.00 42.48 66 GLY C O 1
ATOM 4946 N N . THR C 1 67 ? 229.768 101.174 52.879 1.00 40.58 67 THR C N 1
ATOM 4947 C CA . THR C 1 67 ? 228.736 102.203 52.964 1.00 44.79 67 THR C CA 1
ATOM 4948 C C . THR C 1 67 ? 227.412 101.744 52.357 1.00 41.78 67 THR C C 1
ATOM 4949 O O . THR C 1 67 ? 226.339 102.121 52.845 1.00 46.67 67 THR C O 1
ATOM 4953 N N . ALA C 1 68 ? 227.470 100.920 51.310 1.00 38.83 68 ALA C N 1
ATOM 4954 C CA . ALA C 1 68 ? 226.274 100.475 50.599 1.00 42.67 68 ALA C CA 1
ATOM 4955 C C . ALA C 1 68 ? 225.424 99.500 51.405 1.00 42.45 68 ALA C C 1
ATOM 4956 O O . ALA C 1 68 ? 224.221 99.375 51.133 1.00 35.71 68 ALA C O 1
ATOM 4958 N N . ILE C 1 69 ? 226.009 98.805 52.384 1.00 39.40 69 ILE C N 1
ATOM 4959 C CA . ILE C 1 69 ? 225.307 97.728 53.067 1.00 37.48 69 ILE C CA 1
ATOM 4960 C C . ILE C 1 69 ? 225.161 98.008 54.560 1.00 38.42 69 ILE C C 1
ATOM 4961 O O . ILE C 1 69 ? 224.855 97.103 55.339 1.00 40.64 69 ILE C O 1
ATOM 4966 N N . THR C 1 70 ? 225.312 99.272 54.956 1.00 35.77 70 THR C N 1
ATOM 4967 C CA . THR C 1 70 ? 225.361 99.595 56.377 1.00 35.15 70 THR C CA 1
ATOM 4968 C C . THR C 1 70 ? 224.179 98.988 57.125 1.00 38.49 70 THR C C 1
ATOM 4969 O O . THR C 1 70 ? 224.365 98.223 58.081 1.00 37.15 70 THR C O 1
ATOM 4973 N N . PHE C 1 71 ? 222.957 99.250 56.649 1.00 37.49 71 PHE C N 1
ATOM 4974 C CA . PHE C 1 71 ? 221.781 98.787 57.377 1.00 40.41 71 PHE C CA 1
ATOM 4975 C C . PHE C 1 71 ? 221.812 97.278 57.576 1.00 35.42 71 PHE C C 1
ATOM 4976 O O . PHE C 1 71 ? 221.644 96.793 58.704 1.00 32.24 71 PHE C O 1
ATOM 4984 N N . TYR C 1 72 ? 222.072 96.507 56.511 1.00 36.39 72 TYR C N 1
ATOM 4985 C CA . TYR C 1 72 ? 222.028 95.072 56.775 1.00 35.67 72 TYR C CA 1
ATOM 4986 C C . TYR C 1 72 ? 223.285 94.618 57.502 1.00 34.95 72 TYR C C 1
ATOM 4987 O O . TYR C 1 72 ? 223.205 93.753 58.385 1.00 35.99 72 TYR C O 1
ATOM 4996 N N . GLY C 1 73 ? 224.424 95.254 57.215 1.00 35.05 73 GLY C N 1
ATOM 4997 C CA . GLY C 1 73 ? 225.668 94.794 57.801 1.00 35.76 73 GLY C CA 1
ATOM 4998 C C . GLY C 1 73 ? 225.661 94.947 59.306 1.00 32.06 73 GLY C C 1
ATOM 4999 O O . GLY C 1 73 ? 225.975 94.001 60.037 1.00 33.26 73 GLY C O 1
ATOM 5000 N N . THR C 1 74 ? 225.238 96.122 59.787 1.00 30.66 74 THR C N 1
ATOM 5001 C CA . THR C 1 74 ? 225.070 96.341 61.218 1.00 31.52 74 THR C CA 1
ATOM 5002 C C . THR C 1 74 ? 224.000 95.432 61.819 1.00 35.87 74 THR C C 1
ATOM 5003 O O . THR C 1 74 ? 224.143 94.999 62.969 1.00 35.68 74 THR C O 1
ATOM 5007 N N . ALA C 1 75 ? 222.942 95.099 61.066 1.00 29.68 75 ALA C N 1
ATOM 5008 C CA . ALA C 1 75 ? 221.999 94.104 61.571 1.00 33.93 75 ALA C CA 1
ATOM 5009 C C . ALA C 1 75 ? 222.717 92.785 61.829 1.00 33.22 75 ALA C C 1
ATOM 5010 O O . ALA C 1 75 ? 222.601 92.208 62.918 1.00 33.82 75 ALA C O 1
ATOM 5012 N N . ALA C 1 76 ? 223.535 92.334 60.868 1.00 32.39 76 ALA C N 1
ATOM 5013 C CA . ALA C 1 76 ? 224.306 91.117 61.108 1.00 32.92 76 ALA C CA 1
ATOM 5014 C C . ALA C 1 76 ? 225.241 91.319 62.296 1.00 36.01 76 ALA C C 1
ATOM 5015 O O . ALA C 1 76 ? 225.318 90.469 63.200 1.00 33.16 76 ALA C O 1
ATOM 5017 N N . LEU C 1 77 ? 225.878 92.494 62.366 1.00 34.92 77 LEU C N 1
ATOM 5018 C CA . LEU C 1 77 ? 226.794 92.730 63.466 1.00 31.10 77 LEU C CA 1
ATOM 5019 C C . LEU C 1 77 ? 226.040 92.733 64.779 1.00 33.97 77 LEU C C 1
ATOM 5020 O O . LEU C 1 77 ? 226.493 92.127 65.761 1.00 32.44 77 LEU C O 1
ATOM 5025 N N . ARG C 1 78 ? 224.842 93.344 64.786 1.00 35.46 78 ARG C N 1
ATOM 5026 C CA . ARG C 1 78 ? 224.050 93.419 66.007 1.00 33.14 78 ARG C CA 1
ATOM 5027 C C . ARG C 1 78 ? 223.762 92.020 66.511 1.00 36.95 78 ARG C C 1
ATOM 5028 O O . ARG C 1 78 ? 223.829 91.752 67.718 1.00 38.71 78 ARG C O 1
ATOM 5036 N N . GLN C 1 79 ? 223.532 91.091 65.584 1.00 36.91 79 GLN C N 1
ATOM 5037 C CA . GLN C 1 79 ? 223.252 89.727 65.991 1.00 40.25 79 GLN C CA 1
ATOM 5038 C C . GLN C 1 79 ? 224.464 89.118 66.686 1.00 38.75 79 GLN C C 1
ATOM 5039 O O . GLN C 1 79 ? 224.339 88.539 67.772 1.00 39.02 79 GLN C O 1
ATOM 5045 N N . PHE C 1 80 ? 225.657 89.283 66.100 1.00 38.72 80 PHE C N 1
ATOM 5046 C CA . PHE C 1 80 ? 226.858 88.788 66.766 1.00 35.55 80 PHE C CA 1
ATOM 5047 C C . PHE C 1 80 ? 226.992 89.402 68.153 1.00 35.56 80 PHE C C 1
ATOM 5048 O O . PHE C 1 80 ? 227.375 88.713 69.109 1.00 37.44 80 PHE C O 1
ATOM 5056 N N . GLU C 1 81 ? 226.628 90.681 68.296 1.00 36.38 81 GLU C N 1
ATOM 5057 C CA . GLU C 1 81 ? 226.790 91.320 69.590 1.00 37.98 81 GLU C CA 1
ATOM 5058 C C . GLU C 1 81 ? 225.859 90.695 70.613 1.00 40.15 81 GLU C C 1
ATOM 5059 O O . GLU C 1 81 ? 226.237 90.526 71.776 1.00 39.78 81 GLU C O 1
ATOM 5065 N N . MET C 1 82 ? 224.650 90.308 70.190 1.00 40.10 82 MET C N 1
ATOM 5066 C CA . MET C 1 82 ? 223.701 89.738 71.143 1.00 39.07 82 MET C CA 1
ATOM 5067 C C . MET C 1 82 ? 224.119 88.341 71.567 1.00 40.98 82 MET C C 1
ATOM 5068 O O . MET C 1 82 ? 223.808 87.911 72.683 1.00 43.46 82 MET C O 1
ATOM 5073 N N . LEU C 1 83 ? 224.818 87.622 70.693 1.00 41.24 83 LEU C N 1
ATOM 5074 C CA . LEU C 1 83 ? 225.346 86.309 71.036 1.00 43.01 83 LEU C CA 1
ATOM 5075 C C . LEU C 1 83 ? 226.580 86.382 71.919 1.00 39.06 83 LEU C C 1
ATOM 5076 O O . LEU C 1 83 ? 227.093 85.329 72.301 1.00 45.47 83 LEU C O 1
ATOM 5081 N N . GLY C 1 84 ? 227.070 87.580 72.231 1.00 41.70 84 GLY C N 1
ATOM 5082 C CA . GLY C 1 84 ? 228.207 87.759 73.112 1.00 41.59 84 GLY C CA 1
ATOM 5083 C C . GLY C 1 84 ? 229.531 88.101 72.457 1.00 42.62 84 GLY C C 1
ATOM 5084 O O . GLY C 1 84 ? 230.510 88.334 73.179 1.00 39.41 84 GLY C O 1
ATOM 5085 N N . SER C 1 85 ? 229.603 88.140 71.124 1.00 40.68 85 SER C N 1
ATOM 5086 C CA . SER C 1 85 ? 230.853 88.500 70.465 1.00 35.97 85 SER C CA 1
ATOM 5087 C C . SER C 1 85 ? 231.283 89.913 70.839 1.00 35.70 85 SER C C 1
ATOM 5088 O O . SER C 1 85 ? 230.460 90.829 70.923 1.00 38.98 85 SER C O 1
ATOM 5091 N N . TYR C 1 86 ? 232.588 90.091 71.080 1.00 37.45 86 TYR C N 1
ATOM 5092 C CA . TYR C 1 86 ? 233.116 91.444 71.242 1.00 39.85 86 TYR C CA 1
ATOM 5093 C C . TYR C 1 86 ? 233.284 92.103 69.869 1.00 34.82 86 TYR C C 1
ATOM 5094 O O . TYR C 1 86 ? 233.903 91.518 68.982 1.00 33.81 86 TYR C O 1
ATOM 5103 N N . PRO C 1 87 ? 232.746 93.300 69.657 1.00 34.25 87 PRO C N 1
ATOM 5104 C CA . PRO C 1 87 ? 232.883 93.948 68.341 1.00 31.88 87 PRO C CA 1
ATOM 5105 C C . PRO C 1 87 ? 233.935 95.043 68.312 1.00 30.86 87 PRO C C 1
ATOM 5106 O O . PRO C 1 87 ? 233.934 95.955 69.144 1.00 33.08 87 PRO C O 1
ATOM 5110 N N . LEU C 1 88 ? 234.819 95.003 67.324 1.00 30.46 88 LEU C N 1
ATOM 5111 C CA . LEU C 1 88 ? 235.783 96.084 67.169 1.00 26.83 88 LEU C CA 1
ATOM 5112 C C . LEU C 1 88 ? 235.090 97.206 66.405 1.00 28.85 88 LEU C C 1
ATOM 5113 O O . LEU C 1 88 ? 235.230 97.335 65.186 1.00 32.00 88 LEU C O 1
ATOM 5118 N N . ASN C 1 89 ? 234.351 98.032 67.167 1.00 29.23 89 ASN C N 1
ATOM 5119 C CA . ASN C 1 89 ? 233.383 99.059 66.744 1.00 33.04 89 ASN C CA 1
ATOM 5120 C C . ASN C 1 89 ? 231.975 98.497 66.865 1.00 31.44 89 ASN C C 1
ATOM 5121 O O . ASN C 1 89 ? 231.635 97.499 66.223 1.00 30.94 89 ASN C O 1
ATOM 5126 N N . GLU C 1 90 ? 231.169 99.113 67.715 1.00 32.88 90 GLU C N 1
ATOM 5127 C CA . GLU C 1 90 ? 229.811 98.651 67.957 1.00 37.83 90 GLU C CA 1
ATOM 5128 C C . GLU C 1 90 ? 228.891 99.009 66.800 1.00 33.79 90 GLU C C 1
ATOM 5129 O O . GLU C 1 90 ? 229.070 100.027 66.131 1.00 33.78 90 GLU C O 1
ATOM 5135 N N . SER C 1 91 ? 227.847 98.194 66.628 1.00 34.92 91 SER C N 1
ATOM 5136 C CA . SER C 1 91 ? 226.839 98.443 65.598 1.00 36.03 91 SER C CA 1
ATOM 5137 C C . SER C 1 91 ? 226.244 99.847 65.712 1.00 35.77 91 SER C C 1
ATOM 5138 O O . SER C 1 91 ? 226.137 100.580 64.718 1.00 37.23 91 SER C O 1
ATOM 5141 N N . VAL C 1 92 ? 225.857 100.240 66.921 1.00 33.77 92 VAL C N 1
ATOM 5142 C CA . VAL C 1 92 ? 225.271 101.556 67.134 1.00 36.17 92 VAL C CA 1
ATOM 5143 C C . VAL C 1 92 ? 226.200 102.652 66.607 1.00 36.68 92 VAL C C 1
ATOM 5144 O O . VAL C 1 92 ? 225.771 103.573 65.894 1.00 40.93 92 VAL C O 1
ATOM 5148 N N . ALA C 1 93 ? 227.495 102.548 66.914 1.00 36.38 93 ALA C N 1
ATOM 5149 C CA . ALA C 1 93 ? 228.435 103.602 66.519 1.00 36.50 93 ALA C CA 1
ATOM 5150 C C . ALA C 1 93 ? 228.731 103.579 65.018 1.00 30.52 93 ALA C C 1
ATOM 5151 O O . ALA C 1 93 ? 228.922 104.633 64.402 1.00 33.01 93 ALA C O 1
ATOM 5153 N N . ILE C 1 94 ? 228.772 102.396 64.411 1.00 30.78 94 ILE C N 1
ATOM 5154 C CA . ILE C 1 94 ? 228.950 102.305 62.960 1.00 33.84 94 ILE C CA 1
ATOM 5155 C C . ILE C 1 94 ? 227.753 102.919 62.230 1.00 36.09 94 ILE C C 1
ATOM 5156 O O . ILE C 1 94 ? 227.908 103.682 61.256 1.00 32.43 94 ILE C O 1
ATOM 5161 N N . ALA C 1 95 ? 226.538 102.621 62.697 1.00 37.86 95 ALA C N 1
ATOM 5162 C CA . ALA C 1 95 ? 225.367 103.207 62.050 1.00 35.66 95 ALA C CA 1
ATOM 5163 C C . ALA C 1 95 ? 225.368 104.724 62.203 1.00 32.43 95 ALA C C 1
ATOM 5164 O O . ALA C 1 95 ? 225.092 105.450 61.243 1.00 35.82 95 ALA C O 1
ATOM 5166 N N . ARG C 1 96 ? 225.725 105.227 63.387 1.00 32.59 96 ARG C N 1
ATOM 5167 C CA . ARG C 1 96 ? 225.807 106.676 63.560 1.00 33.20 96 ARG C CA 1
ATOM 5168 C C . ARG C 1 96 ? 226.869 107.305 62.656 1.00 33.66 96 ARG C C 1
ATOM 5169 O O . ARG C 1 96 ? 226.644 108.373 62.069 1.00 30.53 96 ARG C O 1
ATOM 5177 N N . ALA C 1 97 ? 228.043 106.672 62.549 1.00 30.19 97 ALA C N 1
ATOM 5178 C CA . ALA C 1 97 ? 229.133 107.248 61.764 1.00 30.22 97 ALA C CA 1
ATOM 5179 C C . ALA C 1 97 ? 228.823 107.237 60.273 1.00 34.63 97 ALA C C 1
ATOM 5180 O O . ALA C 1 97 ? 229.299 108.110 59.539 1.00 30.75 97 ALA C O 1
ATOM 5182 N N . ARG C 1 98 ? 228.015 106.270 59.810 1.00 31.99 98 ARG C N 1
ATOM 5183 C CA . ARG C 1 98 ? 227.546 106.287 58.429 1.00 35.10 98 ARG C CA 1
ATOM 5184 C C . ARG C 1 98 ? 226.684 107.517 58.151 1.00 35.20 98 ARG C C 1
ATOM 5185 O O . ARG C 1 98 ? 226.568 107.952 57.005 1.00 35.46 98 ARG C O 1
ATOM 5193 N N . ASP C 1 99 ? 226.077 108.086 59.183 1.00 33.04 99 ASP C N 1
ATOM 5194 C CA . ASP C 1 99 ? 225.225 109.267 59.068 1.00 34.66 99 ASP C CA 1
ATOM 5195 C C . ASP C 1 99 ? 226.118 110.491 59.231 1.00 35.40 99 ASP C C 1
ATOM 5196 O O . ASP C 1 99 ? 226.388 110.946 60.342 1.00 34.60 99 ASP C O 1
ATOM 5201 N N . LYS C 1 100 ? 226.552 111.052 58.100 1.00 34.98 100 LYS C N 1
ATOM 5202 C CA . LYS C 1 100 ? 227.567 112.105 58.122 1.00 34.52 100 LYS C CA 1
ATOM 5203 C C . LYS C 1 100 ? 227.069 113.358 58.845 1.00 35.49 100 LYS C C 1
ATOM 5204 O O . LYS C 1 100 ? 227.785 113.938 59.668 1.00 32.48 100 LYS C O 1
ATOM 5210 N N . LEU C 1 101 ? 225.843 113.797 58.544 1.00 34.57 101 LEU C N 1
ATOM 5211 C CA . LEU C 1 101 ? 225.306 114.979 59.212 1.00 36.62 101 LEU C CA 1
ATOM 5212 C C . LEU C 1 101 ? 225.197 114.758 60.717 1.00 31.98 101 LEU C C 1
ATOM 5213 O O . LEU C 1 101 ? 225.564 115.630 61.510 1.00 33.66 101 LEU C O 1
ATOM 5218 N N . ARG C 1 102 ? 224.684 113.601 61.133 1.00 32.17 102 ARG C N 1
ATOM 5219 C CA . ARG C 1 102 ? 224.564 113.344 62.560 1.00 32.91 102 ARG C CA 1
ATOM 5220 C C . ARG C 1 102 ? 225.927 113.327 63.220 1.00 33.06 102 ARG C C 1
ATOM 5221 O O . ARG C 1 102 ? 226.107 113.880 64.310 1.00 32.72 102 ARG C O 1
ATOM 5229 N N . SER C 1 103 ? 226.907 112.703 62.567 1.00 35.39 103 SER C N 1
ATOM 5230 C CA . SER C 1 103 ? 228.255 112.645 63.127 1.00 31.07 103 SER C CA 1
ATOM 5231 C C . SER C 1 103 ? 228.844 114.037 63.294 1.00 32.24 103 SER C C 1
ATOM 5232 O O . SER C 1 103 ? 229.402 114.361 64.346 1.00 33.42 103 SER C O 1
ATOM 5235 N N . MET C 1 104 ? 228.710 114.882 62.269 1.00 32.39 104 MET C N 1
ATOM 5236 C CA . MET C 1 104 ? 229.221 116.245 62.367 1.00 33.29 104 MET C CA 1
ATOM 5237 C C . MET C 1 104 ? 228.523 117.033 63.456 1.00 33.82 104 MET C C 1
ATOM 5238 O O . MET C 1 104 ? 229.174 117.788 64.188 1.00 35.67 104 MET C O 1
ATOM 5243 N N . GLN C 1 105 ? 227.200 116.881 63.579 1.00 34.26 105 GLN C N 1
ATOM 5244 C CA . GLN C 1 105 ? 226.477 117.560 64.656 1.00 38.26 105 GLN C CA 1
ATOM 5245 C C . GLN C 1 105 ? 226.994 117.126 66.018 1.00 33.05 105 GLN C C 1
ATOM 5246 O O . GLN C 1 105 ? 227.168 117.951 66.917 1.00 40.17 105 GLN C O 1
ATOM 5252 N N . LEU C 1 106 ? 227.247 115.831 66.187 1.00 35.65 106 LEU C N 1
ATOM 5253 C CA . LEU C 1 106 ? 227.780 115.332 67.452 1.00 35.96 106 LEU C CA 1
ATOM 5254 C C . LEU C 1 106 ? 229.168 115.898 67.724 1.00 37.04 106 LEU C C 1
ATOM 5255 O O . LEU C 1 106 ? 229.462 116.379 68.830 1.00 34.49 106 LEU C O 1
ATOM 5260 N N . LEU C 1 107 ? 230.039 115.847 66.717 1.00 33.20 107 LEU C N 1
ATOM 5261 C CA . LEU C 1 107 ? 231.387 116.380 66.879 1.00 34.35 107 LEU C CA 1
ATOM 5262 C C . LEU C 1 107 ? 231.339 117.845 67.287 1.00 36.66 107 LEU C C 1
ATOM 5263 O O . LEU C 1 107 ? 231.967 118.250 68.277 1.00 36.70 107 LEU C O 1
ATOM 5268 N N . ALA C 1 108 ? 230.550 118.647 66.570 1.00 34.87 108 ALA C N 1
ATOM 5269 C CA . ALA C 1 108 ? 230.434 120.065 66.902 1.00 38.95 108 ALA C CA 1
ATOM 5270 C C . ALA C 1 108 ? 229.864 120.265 68.296 1.00 39.57 108 ALA C C 1
ATOM 5271 O O . ALA C 1 108 ? 230.284 121.171 69.021 1.00 41.68 108 ALA C O 1
ATOM 5273 N N . ARG C 1 109 ? 228.906 119.429 68.695 1.00 40.72 109 ARG C N 1
ATOM 5274 C CA . ARG C 1 109 ? 228.281 119.626 69.992 1.00 44.37 109 ARG C CA 1
ATOM 5275 C C . ARG C 1 109 ? 229.225 119.255 71.133 1.00 44.92 109 ARG C C 1
ATOM 5276 O O . ARG C 1 109 ? 229.099 119.804 72.234 1.00 40.60 109 ARG C O 1
ATOM 5284 N N . GLN C 1 110 ? 230.198 118.377 70.886 1.00 43.54 110 GLN C N 1
ATOM 5285 C CA . GLN C 1 110 ? 231.098 117.924 71.938 1.00 40.01 110 GLN C CA 1
ATOM 5286 C C . GLN C 1 110 ? 232.410 118.707 71.986 1.00 39.15 110 GLN C C 1
ATOM 5287 O O . GLN C 1 110 ? 233.363 118.260 72.629 1.00 39.89 110 GLN C O 1
ATOM 5293 N N . GLY C 1 111 ? 232.479 119.868 71.332 1.00 39.71 111 GLY C N 1
ATOM 5294 C CA . GLY C 1 111 ? 233.639 120.733 71.424 1.00 37.09 111 GLY C CA 1
ATOM 5295 C C . GLY C 1 111 ? 234.723 120.521 70.387 1.00 44.95 111 GLY C C 1
ATOM 5296 O O . GLY C 1 111 ? 235.748 121.226 70.432 1.00 39.72 111 GLY C O 1
ATOM 5297 N N . ILE C 1 112 ? 234.540 119.587 69.456 1.00 37.83 112 ILE C N 1
ATOM 5298 C CA . ILE C 1 112 ? 235.556 119.301 68.450 1.00 39.70 112 ILE C CA 1
ATOM 5299 C C . ILE C 1 112 ? 235.454 120.337 67.333 1.00 40.85 112 ILE C C 1
ATOM 5300 O O . ILE C 1 112 ? 234.363 120.615 66.814 1.00 36.95 112 ILE C O 1
ATOM 5305 N N . ASP C 1 113 ? 236.588 120.941 66.989 1.00 35.36 113 ASP C N 1
ATOM 5306 C CA . ASP C 1 113 ? 236.615 122.012 66.005 1.00 37.10 113 ASP C CA 1
ATOM 5307 C C . ASP C 1 113 ? 236.506 121.436 64.597 1.00 37.29 113 ASP C C 1
ATOM 5308 O O . ASP C 1 113 ? 237.072 120.387 64.290 1.00 34.32 113 ASP C O 1
ATOM 5313 N N . LEU C 1 114 ? 235.745 122.118 63.755 1.00 33.50 114 LEU C N 1
ATOM 5314 C CA . LEU C 1 114 ? 235.444 121.713 62.391 1.00 34.01 114 LEU C CA 1
ATOM 5315 C C . LEU C 1 114 ? 235.399 122.985 61.573 1.00 34.76 114 LEU C C 1
ATOM 5316 O O . LEU C 1 114 ? 235.294 124.079 62.139 1.00 38.07 114 LEU C O 1
ATOM 5321 N N . PRO C 1 115 ? 235.488 122.885 60.246 1.00 34.89 115 PRO C N 1
ATOM 5322 C CA . PRO C 1 115 ? 235.239 124.072 59.423 1.00 35.91 115 PRO C CA 1
ATOM 5323 C C . PRO C 1 115 ? 233.814 124.555 59.633 1.00 34.50 115 PRO C C 1
ATOM 5324 O O . PRO C 1 115 ? 232.923 123.784 59.984 1.00 34.37 115 PRO C O 1
ATOM 5328 N N . VAL C 1 116 ? 233.624 125.864 59.525 1.00 35.19 116 VAL C N 1
ATOM 5329 C CA . VAL C 1 116 ? 232.265 126.386 59.540 1.00 36.77 116 VAL C CA 1
ATOM 5330 C C . VAL C 1 116 ? 231.508 125.637 58.451 1.00 37.34 116 VAL C C 1
ATOM 5331 O O . VAL C 1 116 ? 231.917 125.646 57.284 1.00 37.28 116 VAL C O 1
ATOM 5335 N N . THR C 1 117 ? 230.439 124.939 58.834 1.00 33.20 117 THR C N 1
ATOM 5336 C CA . THR C 1 117 ? 229.733 124.035 57.936 1.00 37.62 117 THR C CA 1
ATOM 5337 C C . THR C 1 117 ? 228.237 124.300 57.988 1.00 36.19 117 THR C C 1
ATOM 5338 O O . THR C 1 117 ? 227.622 124.182 59.053 1.00 34.23 117 THR C O 1
ATOM 5342 N N . GLY C 1 118 ? 227.654 124.640 56.844 1.00 29.30 118 GLY C N 1
ATOM 5343 C CA . GLY C 1 118 ? 226.216 124.757 56.714 1.00 36.06 118 GLY C CA 1
ATOM 5344 C C . GLY C 1 118 ? 225.668 123.547 55.982 1.00 35.75 118 GLY C C 1
ATOM 5345 O O . GLY C 1 118 ? 226.316 123.005 55.085 1.00 35.50 118 GLY C O 1
ATOM 5346 N N . ILE C 1 119 ? 224.472 123.116 56.375 1.00 31.27 119 ILE C N 1
ATOM 5347 C CA . ILE C 1 119 ? 223.807 122.020 55.684 1.00 32.90 119 ILE C CA 1
ATOM 5348 C C . ILE C 1 119 ? 222.541 122.542 55.027 1.00 36.51 119 ILE C C 1
ATOM 5349 O O . ILE C 1 119 ? 221.935 123.523 55.476 1.00 36.40 119 ILE C O 1
ATOM 5354 N N . ALA C 1 120 ? 222.180 121.905 53.913 1.00 32.30 120 ALA C N 1
ATOM 5355 C CA . ALA C 1 120 ? 220.993 122.301 53.174 1.00 33.82 120 ALA C CA 1
ATOM 5356 C C . ALA C 1 120 ? 220.515 121.108 52.366 1.00 35.12 120 ALA C C 1
ATOM 5357 O O . ALA C 1 120 ? 221.258 120.149 52.157 1.00 32.79 120 ALA C O 1
ATOM 5359 N N . HIS C 1 121 ? 219.251 121.160 51.949 1.00 31.27 121 HIS C N 1
ATOM 5360 C CA . HIS C 1 121 ? 218.727 120.145 51.040 1.00 35.34 121 HIS C CA 1
ATOM 5361 C C . HIS C 1 121 ? 218.104 120.818 49.829 1.00 39.24 121 HIS C C 1
ATOM 5362 O O . HIS C 1 121 ? 218.652 120.749 48.727 1.00 34.65 121 HIS C O 1
ATOM 5369 N N . SER C 1 122 ? 216.951 121.461 50.037 1.00 37.92 122 SER C N 1
ATOM 5370 C CA . SER C 1 122 ? 216.310 122.337 49.061 1.00 42.66 122 SER C CA 1
ATOM 5371 C C . SER C 1 122 ? 216.230 123.740 49.656 1.00 42.40 122 SER C C 1
ATOM 5372 O O . SER C 1 122 ? 215.152 124.181 50.083 1.00 39.66 122 SER C O 1
ATOM 5375 N N . PRO C 1 123 ? 217.358 124.459 49.730 1.00 44.54 123 PRO C N 1
ATOM 5376 C CA . PRO C 1 123 ? 217.314 125.831 50.256 1.00 40.67 123 PRO C CA 1
ATOM 5377 C C . PRO C 1 123 ? 216.705 126.770 49.229 1.00 46.53 123 PRO C C 1
ATOM 5378 O O . PRO C 1 123 ? 216.979 126.673 48.029 1.00 45.78 123 PRO C O 1
ATOM 5382 N N . ASP C 1 124 ? 215.866 127.682 49.716 1.00 45.54 124 ASP C N 1
ATOM 5383 C CA . ASP C 1 124 ? 215.079 128.556 48.861 1.00 42.20 124 ASP C CA 1
ATOM 5384 C C . ASP C 1 124 ? 215.681 129.943 48.753 1.00 49.49 124 ASP C C 1
ATOM 5385 O O . ASP C 1 124 ? 215.156 130.775 48.004 1.00 44.13 124 ASP C O 1
ATOM 5390 N N . ASP C 1 125 ? 216.764 130.206 49.489 1.00 42.93 125 ASP C N 1
ATOM 5391 C CA . ASP C 1 125 ? 217.480 131.478 49.429 1.00 40.96 125 ASP C CA 1
ATOM 5392 C C . ASP C 1 125 ? 218.972 131.149 49.401 1.00 42.13 125 ASP C C 1
ATOM 5393 O O . ASP C 1 125 ? 219.584 130.901 50.448 1.00 38.83 125 ASP C O 1
ATOM 5398 N N . THR C 1 126 ? 219.539 131.147 48.192 1.00 37.74 126 THR C N 1
ATOM 5399 C CA . THR C 1 126 ? 220.937 130.772 47.997 1.00 38.47 126 THR C CA 1
ATOM 5400 C C . THR C 1 126 ? 221.885 131.798 48.609 1.00 40.01 126 THR C C 1
ATOM 5401 O O . THR C 1 126 ? 222.884 131.429 49.242 1.00 36.60 126 THR C O 1
ATOM 5405 N N . SER C 1 127 ? 221.596 133.092 48.426 1.00 37.04 127 SER C N 1
ATOM 5406 C CA . SER C 1 127 ? 222.452 134.121 49.015 1.00 42.79 127 SER C CA 1
ATOM 5407 C C . SER C 1 127 ? 222.443 134.035 50.529 1.00 38.59 127 SER C C 1
ATOM 5408 O O . SER C 1 127 ? 223.486 134.191 51.174 1.00 39.89 127 SER C O 1
ATOM 5411 N N . ASP C 1 128 ? 221.269 133.813 51.115 1.00 40.33 128 ASP C N 1
ATOM 5412 C CA . ASP C 1 128 ? 221.202 133.697 52.567 1.00 39.77 128 ASP C CA 1
ATOM 5413 C C . ASP C 1 128 ? 222.054 132.534 53.065 1.00 40.63 128 ASP C C 1
ATOM 5414 O O . ASP C 1 128 ? 222.748 132.659 54.077 1.00 42.19 128 ASP C O 1
ATOM 5419 N N . LEU C 1 129 ? 222.022 131.393 52.370 1.00 41.37 129 LEU C N 1
ATOM 5420 C CA . LEU C 1 129 ? 222.815 130.243 52.812 1.00 38.64 129 LEU C CA 1
ATOM 5421 C C . LEU C 1 129 ? 224.314 130.516 52.670 1.00 41.26 129 LEU C C 1
ATOM 5422 O O . LEU C 1 129 ? 225.109 130.179 53.567 1.00 40.19 129 LEU C O 1
ATOM 5427 N N . ILE C 1 130 ? 224.711 131.139 51.554 1.00 38.74 130 ILE C N 1
ATOM 5428 C CA . ILE C 1 130 ? 226.111 131.512 51.358 1.00 41.75 130 ILE C CA 1
ATOM 5429 C C . ILE C 1 130 ? 226.581 132.438 52.477 1.00 43.04 130 ILE C C 1
ATOM 5430 O O . ILE C 1 130 ? 227.660 132.246 53.054 1.00 40.93 130 ILE C O 1
ATOM 5435 N N . ASP C 1 131 ? 225.778 133.458 52.801 1.00 43.06 131 ASP C N 1
ATOM 5436 C CA . ASP C 1 131 ? 226.162 134.386 53.864 1.00 43.48 131 ASP C CA 1
ATOM 5437 C C . ASP C 1 131 ? 226.158 133.707 55.222 1.00 44.89 131 ASP C C 1
ATOM 5438 O O . ASP C 1 131 ? 227.024 133.985 56.060 1.00 45.99 131 ASP C O 1
ATOM 5443 N N . MET C 1 132 ? 225.195 132.811 55.448 1.00 41.91 132 MET C N 1
ATOM 5444 C CA . MET C 1 132 ? 225.108 132.082 56.704 1.00 41.90 132 MET C CA 1
ATOM 5445 C C . MET C 1 132 ? 226.385 131.308 56.983 1.00 44.29 132 MET C C 1
ATOM 5446 O O . MET C 1 132 ? 226.830 131.222 58.137 1.00 41.89 132 MET C O 1
ATOM 5451 N N . VAL C 1 133 ? 226.989 130.724 55.946 1.00 42.61 133 VAL C N 1
ATOM 5452 C CA . VAL C 1 133 ? 228.265 130.057 56.192 1.00 39.24 133 VAL C CA 1
ATOM 5453 C C . VAL C 1 133 ? 229.419 131.047 56.262 1.00 38.68 133 VAL C C 1
ATOM 5454 O O . VAL C 1 133 ? 230.483 130.707 56.788 1.00 45.17 133 VAL C O 1
ATOM 5458 N N . GLY C 1 134 ? 229.260 132.258 55.734 1.00 40.18 134 GLY C N 1
ATOM 5459 C CA . GLY C 1 134 ? 230.331 133.237 55.833 1.00 44.13 134 GLY C CA 1
ATOM 5460 C C . GLY C 1 134 ? 230.927 133.751 54.533 1.00 44.61 134 GLY C C 1
ATOM 5461 O O . GLY C 1 134 ? 231.937 134.460 54.561 1.00 41.96 134 GLY C O 1
ATOM 5462 N N . GLY C 1 135 ? 230.323 133.420 53.393 1.00 41.59 135 GLY C N 1
ATOM 5463 C CA . GLY C 1 135 ? 230.753 133.948 52.113 1.00 36.29 135 GLY C CA 1
ATOM 5464 C C . GLY C 1 135 ? 231.826 133.103 51.445 1.00 38.69 135 GLY C C 1
ATOM 5465 O O . GLY C 1 135 ? 232.431 132.205 52.037 1.00 35.78 135 GLY C O 1
ATOM 5466 N N . ALA C 1 136 ? 232.055 133.401 50.169 1.00 43.05 136 ALA C N 1
ATOM 5467 C CA . ALA C 1 136 ? 233.096 132.711 49.418 1.00 43.42 136 ALA C CA 1
ATOM 5468 C C . ALA C 1 136 ? 234.464 133.073 49.988 1.00 44.99 136 ALA C C 1
ATOM 5469 O O . ALA C 1 136 ? 234.612 134.102 50.653 1.00 50.39 136 ALA C O 1
ATOM 5471 N N . PRO C 1 137 ? 235.487 132.226 49.768 1.00 44.14 137 PRO C N 1
ATOM 5472 C CA . PRO C 1 137 ?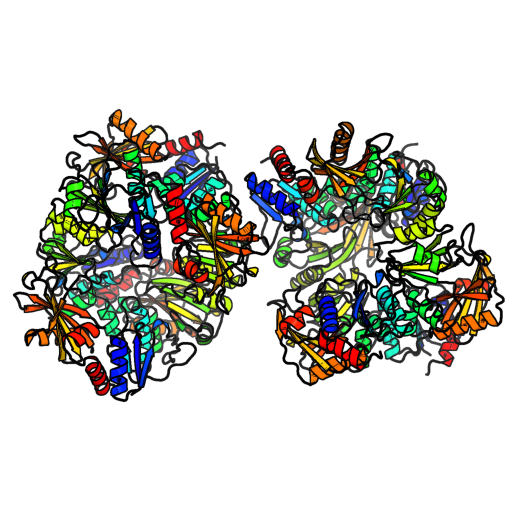 235.482 130.937 49.069 1.00 41.19 137 PRO C CA 1
ATOM 5473 C C . PRO C 1 137 ? 234.786 129.851 49.874 1.00 40.48 137 PRO C C 1
ATOM 5474 O O . PRO C 1 137 ? 234.908 129.799 51.102 1.00 41.82 137 PRO C O 1
ATOM 5478 N N . LEU C 1 138 ? 234.076 128.977 49.177 1.00 34.21 138 LEU C N 1
ATOM 5479 C CA . LEU C 1 138 ? 233.304 127.925 49.810 1.00 39.49 138 LEU C CA 1
ATOM 5480 C C . LEU C 1 138 ? 233.545 126.607 49.095 1.00 36.92 138 LEU C C 1
ATOM 5481 O O . LEU C 1 138 ? 233.755 126.564 47.882 1.00 35.93 138 LEU C O 1
ATOM 5486 N N . VAL C 1 139 ? 233.518 125.527 49.859 1.00 35.56 139 VAL C N 1
ATOM 5487 C CA . VAL C 1 139 ? 233.552 124.181 49.312 1.00 32.27 139 VAL C CA 1
ATOM 5488 C C . VAL C 1 139 ? 232.143 123.637 49.396 1.00 36.27 139 VAL C C 1
ATOM 5489 O O . VAL C 1 139 ? 231.576 123.547 50.492 1.00 37.00 139 VAL C O 1
ATOM 5493 N N . VAL C 1 140 ? 231.562 123.280 48.257 1.00 33.15 140 VAL C N 1
ATOM 5494 C CA . VAL C 1 140 ? 230.248 122.652 48.240 1.00 34.15 140 VAL C CA 1
ATOM 5495 C C . VAL C 1 140 ? 230.429 121.166 48.013 1.00 34.65 140 VAL C C 1
ATOM 5496 O O . VAL C 1 140 ? 231.141 120.761 47.090 1.00 38.56 140 VAL C O 1
ATOM 5500 N N . LYS C 1 141 ? 229.770 120.357 48.834 1.00 37.86 141 LYS C N 1
ATOM 5501 C CA . LYS C 1 141 ? 229.907 118.910 48.782 1.00 38.28 141 LYS C CA 1
ATOM 5502 C C . LYS C 1 141 ? 228.547 118.240 48.850 1.00 36.18 141 LYS C C 1
ATOM 5503 O O . LYS C 1 141 ? 227.665 118.668 49.599 1.00 37.91 141 LYS C O 1
ATOM 5509 N N . LEU C 1 142 ? 228.397 117.152 48.114 1.00 38.30 142 LEU C N 1
ATOM 5510 C CA . LEU C 1 142 ? 227.273 116.260 48.335 1.00 34.99 142 LEU C CA 1
ATOM 5511 C C . LEU C 1 142 ? 227.553 115.396 49.556 1.00 40.52 142 LEU C C 1
ATOM 5512 O O . LEU C 1 142 ? 228.644 114.829 49.675 1.00 41.65 142 LEU C O 1
ATOM 5517 N N . VAL C 1 143 ? 226.577 115.299 50.470 1.00 35.20 143 VAL C N 1
ATOM 5518 C CA . VAL C 1 143 ? 226.799 114.561 51.715 1.00 38.13 143 VAL C CA 1
ATOM 5519 C C . VAL C 1 143 ? 227.102 113.098 51.414 1.00 46.24 143 VAL C C 1
ATOM 5520 O O . VAL C 1 143 ? 228.048 112.516 51.958 1.00 44.85 143 VAL C O 1
ATOM 5524 N N . GLU C 1 144 ? 226.315 112.491 50.529 1.00 43.41 144 GLU C N 1
ATOM 5525 C CA . GLU C 1 144 ? 226.506 111.100 50.126 1.00 47.82 144 GLU C CA 1
ATOM 5526 C C . GLU C 1 144 ? 227.526 110.952 49.003 1.00 51.08 144 GLU C C 1
ATOM 5527 O O . GLU C 1 144 ? 227.367 110.105 48.118 1.00 59.24 144 GLU C O 1
ATOM 5533 N N . GLY C 1 145 ? 228.569 111.776 48.989 1.00 49.08 145 GLY C N 1
ATOM 5534 C CA . GLY C 1 145 ? 229.575 111.709 47.954 1.00 49.70 145 GLY C CA 1
ATOM 5535 C C . GLY C 1 145 ? 230.790 110.921 48.402 1.00 51.91 145 GLY C C 1
ATOM 5536 O O . GLY C 1 145 ? 231.054 110.781 49.595 1.00 52.20 145 GLY C O 1
ATOM 5537 N N . THR C 1 146 ? 231.532 110.404 47.422 1.00 47.16 146 THR C N 1
ATOM 5538 C CA . THR C 1 146 ? 232.781 109.706 47.695 1.00 48.83 146 THR C CA 1
ATOM 5539 C C . THR C 1 146 ? 233.833 110.096 46.660 1.00 51.66 146 THR C C 1
ATOM 5540 O O . THR C 1 146 ? 233.522 110.630 45.590 1.00 43.85 146 THR C O 1
ATOM 5544 N N . GLN C 1 147 ? 235.097 109.834 47.008 1.00 49.71 147 GLN C N 1
ATOM 5545 C CA . GLN C 1 147 ? 236.241 109.966 46.114 1.00 51.08 147 GLN C CA 1
ATOM 5546 C C . GLN C 1 147 ? 236.504 111.402 45.681 1.00 50.40 147 GLN C C 1
ATOM 5547 O O . GLN C 1 147 ? 237.237 111.624 44.713 1.00 45.12 147 GLN C O 1
ATOM 5553 N N . GLY C 1 148 ? 235.935 112.387 46.374 1.00 47.29 148 GLY C N 1
ATOM 5554 C CA . GLY C 1 148 ? 236.043 113.758 45.933 1.00 42.40 148 GLY C CA 1
ATOM 5555 C C . GLY C 1 148 ? 235.099 114.144 44.814 1.00 42.14 148 GLY C C 1
ATOM 5556 O O . GLY C 1 148 ? 235.191 115.270 44.318 1.00 41.90 148 GLY C O 1
ATOM 5557 N N . ILE C 1 149 ? 234.199 113.250 44.403 1.00 40.21 149 ILE C N 1
ATOM 5558 C CA . ILE C 1 149 ? 233.255 113.508 43.314 1.00 43.83 149 ILE C CA 1
ATOM 5559 C C . ILE C 1 149 ? 232.002 114.191 43.866 1.00 41.20 149 ILE C C 1
ATOM 5560 O O . ILE C 1 149 ? 231.241 113.605 44.648 1.00 40.39 149 ILE C O 1
ATOM 5565 N N . GLY C 1 150 ? 231.761 115.415 43.419 1.00 42.14 150 GLY C N 1
ATOM 5566 C CA . GLY C 1 150 ? 230.736 116.248 44.008 1.00 41.57 150 GLY C CA 1
ATOM 5567 C C . GLY C 1 150 ? 231.265 117.164 45.078 1.00 42.25 150 GLY C C 1
ATOM 5568 O O . GLY C 1 150 ? 230.479 117.687 45.878 1.00 45.35 150 GLY C O 1
ATOM 5569 N N . VAL C 1 151 ? 232.576 117.337 45.138 1.00 37.26 151 VAL C N 1
ATOM 5570 C CA . VAL C 1 151 ? 233.241 118.251 46.046 1.00 35.92 151 VAL C CA 1
ATOM 5571 C C . VAL C 1 151 ? 233.870 119.317 45.167 1.00 39.21 151 VAL C C 1
ATOM 5572 O O . VAL C 1 151 ? 234.737 119.007 44.340 1.00 36.61 151 VAL C O 1
ATOM 5576 N N . VAL C 1 152 ? 233.437 120.563 45.310 1.00 34.87 152 VAL C N 1
ATOM 5577 C CA . VAL C 1 152 ? 233.903 121.586 44.385 1.00 34.00 152 VAL C CA 1
ATOM 5578 C C . VAL C 1 152 ? 234.255 122.858 45.145 1.00 34.37 152 VAL C C 1
ATOM 5579 O O . VAL C 1 152 ? 233.614 123.209 46.140 1.00 35.22 152 VAL C O 1
ATOM 5583 N N . LEU C 1 153 ? 235.315 123.528 44.693 1.00 37.86 153 LEU C N 1
ATOM 5584 C CA . LEU C 1 153 ? 235.704 124.832 45.211 1.00 36.91 153 LEU C CA 1
ATOM 5585 C C . LEU C 1 153 ? 234.996 125.927 44.419 1.00 39.57 153 LEU C C 1
ATOM 5586 O O . LEU C 1 153 ? 235.202 126.050 43.209 1.00 44.99 153 LEU C O 1
ATOM 5591 N N . ALA C 1 154 ? 234.161 126.714 45.092 1.00 36.83 154 ALA C N 1
ATOM 5592 C CA . ALA C 1 154 ? 233.558 127.923 44.535 1.00 37.54 154 ALA C CA 1
ATOM 5593 C C . ALA C 1 154 ? 234.331 129.094 45.127 1.00 40.41 154 ALA C C 1
ATOM 5594 O O . ALA C 1 154 ? 234.171 129.431 46.307 1.00 39.34 154 ALA C O 1
ATOM 5596 N N . GLU C 1 155 ? 235.193 129.705 44.315 1.00 40.02 155 GLU C N 1
ATOM 5597 C CA . GLU C 1 155 ? 236.101 130.693 44.877 1.00 42.50 155 GLU C CA 1
ATOM 5598 C C . GLU C 1 155 ? 235.439 132.049 45.035 1.00 44.82 155 GLU C C 1
ATOM 5599 O O . GLU C 1 155 ? 235.814 132.814 45.930 1.00 45.85 155 GLU C O 1
ATOM 5605 N N . THR C 1 156 ? 234.452 132.351 44.199 1.00 42.88 156 THR C N 1
ATOM 5606 C CA . THR C 1 156 ? 233.771 133.632 44.210 1.00 46.51 156 THR C CA 1
ATOM 5607 C C . THR C 1 156 ? 232.296 133.430 44.527 1.00 44.88 156 THR C C 1
ATOM 5608 O O . THR C 1 156 ? 231.762 132.322 44.431 1.00 40.82 156 THR C O 1
ATOM 5612 N N . ARG C 1 157 ? 231.645 134.524 44.921 1.00 46.47 157 ARG C N 1
ATOM 5613 C CA . ARG C 1 157 ? 230.229 134.455 45.262 1.00 44.47 157 ARG C CA 1
ATOM 5614 C C . ARG C 1 157 ? 229.403 133.917 44.097 1.00 42.03 157 ARG C C 1
ATOM 5615 O O . ARG C 1 157 ? 228.468 133.133 44.299 1.00 42.80 157 ARG C O 1
ATOM 5623 N N . GLN C 1 158 ? 229.729 134.330 42.870 1.00 45.07 158 GLN C N 1
ATOM 5624 C CA . GLN C 1 158 ? 228.935 133.905 41.718 1.00 47.02 158 GLN C CA 1
ATOM 5625 C C . GLN C 1 158 ? 229.109 132.418 41.448 1.00 39.59 158 GLN C C 1
ATOM 5626 O O . GLN C 1 158 ? 228.137 131.718 41.130 1.00 35.96 158 GLN C O 1
ATOM 5632 N N . ALA C 1 159 ? 230.339 131.909 41.588 1.00 43.24 159 ALA C N 1
ATOM 5633 C CA . ALA C 1 159 ? 230.544 130.465 41.517 1.00 40.44 159 ALA C CA 1
ATOM 5634 C C . ALA C 1 159 ? 229.717 129.740 42.575 1.00 41.66 159 ALA C C 1
ATOM 5635 O O . ALA C 1 159 ? 229.106 128.701 42.295 1.00 40.22 159 ALA C O 1
ATOM 5637 N N . ALA C 1 160 ? 229.661 130.289 43.792 1.00 42.36 160 ALA C N 1
ATOM 5638 C CA . ALA C 1 160 ? 228.917 129.632 44.861 1.00 38.56 160 ALA C CA 1
ATOM 5639 C C . ALA C 1 160 ? 227.427 129.611 44.566 1.00 32.68 160 ALA C C 1
ATOM 5640 O O . ALA C 1 160 ? 226.766 128.581 44.751 1.00 38.79 160 ALA C O 1
ATOM 5642 N N . GLU C 1 161 ? 226.878 130.738 44.111 1.00 39.89 161 GLU C N 1
ATOM 5643 C CA . GLU C 1 161 ? 225.473 130.765 43.718 1.00 39.76 161 GLU C CA 1
ATOM 5644 C C . GLU C 1 161 ? 225.195 129.722 42.644 1.00 36.53 161 GLU C C 1
ATOM 5645 O O . GLU C 1 161 ? 224.256 128.926 42.764 1.00 39.24 161 GLU C O 1
ATOM 5651 N N . SER C 1 162 ? 226.002 129.723 41.580 1.00 34.85 162 SER C N 1
ATOM 5652 C CA . SER C 1 162 ? 225.762 128.809 40.469 1.00 37.44 162 SER C CA 1
ATOM 5653 C C . SER C 1 162 ? 225.837 127.359 40.921 1.00 38.57 162 SER C C 1
ATOM 5654 O O . SER C 1 162 ? 224.988 126.544 40.547 1.00 39.17 162 SER C O 1
ATOM 5657 N N . VAL C 1 163 ? 226.821 127.021 41.752 1.00 33.97 163 VAL C N 1
ATOM 5658 C CA . VAL C 1 163 ? 226.985 125.627 42.153 1.00 34.28 163 VAL C CA 1
ATOM 5659 C C . VAL C 1 163 ? 225.825 125.192 43.039 1.00 34.74 163 VAL C C 1
ATOM 5660 O O . VAL C 1 163 ? 225.223 124.133 42.824 1.00 35.33 163 VAL C O 1
ATOM 5664 N N . ILE C 1 164 ? 225.471 126.008 44.032 1.00 35.83 164 ILE C N 1
ATOM 5665 C CA . ILE C 1 164 ? 224.361 125.633 44.904 1.00 38.94 164 ILE C CA 1
ATOM 5666 C C . ILE C 1 164 ? 223.059 125.526 44.112 1.00 33.28 164 ILE C C 1
ATOM 5667 O O . ILE C 1 164 ? 222.266 124.592 44.306 1.00 37.73 164 ILE C O 1
ATOM 5672 N N . ASP C 1 165 ? 222.837 126.447 43.175 1.00 33.86 165 ASP C N 1
ATOM 5673 C CA . ASP C 1 165 ? 221.621 126.384 42.381 1.00 34.60 165 ASP C CA 1
ATOM 5674 C C . ASP C 1 165 ? 221.605 125.121 41.523 1.00 37.97 165 ASP C C 1
ATOM 5675 O O . ASP C 1 165 ? 220.581 124.436 41.434 1.00 38.06 165 ASP C O 1
ATOM 5680 N N . ALA C 1 166 ? 222.745 124.770 40.922 1.00 36.93 166 ALA C N 1
ATOM 5681 C CA . ALA C 1 166 ? 222.803 123.559 40.112 1.00 36.05 166 ALA C CA 1
ATOM 5682 C C . ALA C 1 166 ? 222.561 122.314 40.956 1.00 37.23 166 ALA C C 1
ATOM 5683 O O . ALA C 1 166 ? 221.843 121.402 40.532 1.00 38.96 166 ALA C O 1
ATOM 5685 N N . PHE C 1 167 ? 223.154 122.253 42.154 1.00 35.48 167 PHE C N 1
ATOM 5686 C CA . PHE C 1 167 ? 222.988 121.076 43.004 1.00 36.97 167 PHE C CA 1
ATOM 5687 C C . PHE C 1 167 ? 221.556 120.943 43.512 1.00 39.54 167 PHE C C 1
ATOM 5688 O O . PHE C 1 167 ? 221.131 119.835 43.870 1.00 39.75 167 PHE C O 1
ATOM 5696 N N . ARG C 1 168 ? 220.805 122.043 43.562 1.00 36.79 168 ARG C N 1
ATOM 5697 C CA . ARG C 1 168 ? 219.410 121.941 43.993 1.00 41.10 168 ARG C CA 1
ATOM 5698 C C . ARG C 1 168 ? 218.663 120.845 43.236 1.00 42.96 168 ARG C C 1
ATOM 5699 O O . ARG C 1 168 ? 218.008 119.987 43.842 1.00 40.43 168 ARG C O 1
ATOM 5707 N N . GLY C 1 169 ? 218.793 120.821 41.910 1.00 45.68 169 GLY C N 1
ATOM 5708 C CA . GLY C 1 169 ? 218.048 119.866 41.111 1.00 42.78 169 GLY C CA 1
ATOM 5709 C C . GLY C 1 169 ? 218.270 118.400 41.436 1.00 47.79 169 GLY C C 1
ATOM 5710 O O . GLY C 1 169 ? 217.603 117.536 40.862 1.00 47.69 169 GLY C O 1
ATOM 5711 N N . LEU C 1 170 ? 219.197 118.092 42.347 1.00 45.98 170 LEU C N 1
ATOM 5712 C CA . LEU C 1 170 ? 219.578 116.703 42.583 1.00 41.13 170 LEU C CA 1
ATOM 5713 C C . LEU C 1 170 ? 218.790 116.038 43.702 1.00 41.70 170 LEU C C 1
ATOM 5714 O O . LEU C 1 170 ? 218.922 114.820 43.880 1.00 45.59 170 LEU C O 1
ATOM 5719 N N . ASN C 1 171 ? 217.987 116.794 44.450 1.00 45.07 171 ASN C N 1
ATOM 5720 C CA . ASN C 1 171 ? 217.243 116.269 45.596 1.00 44.22 171 ASN C CA 1
ATOM 5721 C C . ASN C 1 171 ? 218.178 115.496 46.534 1.00 42.58 171 ASN C C 1
ATOM 5722 O O . ASN C 1 171 ? 218.007 114.304 46.799 1.00 42.75 171 ASN C O 1
ATOM 5727 N N . ALA C 1 172 ? 219.205 116.195 47.015 1.00 40.50 172 ALA C N 1
ATOM 5728 C CA . ALA C 1 172 ? 220.215 115.567 47.850 1.00 40.21 172 ALA C CA 1
ATOM 5729 C C . ALA C 1 172 ? 220.722 116.565 48.885 1.00 40.13 172 ALA C C 1
ATOM 5730 O O . ALA C 1 172 ? 220.710 117.778 48.658 1.00 36.90 172 ALA C O 1
ATOM 5732 N N . HIS C 1 173 ? 221.171 116.047 50.028 1.00 37.71 173 HIS C N 1
ATOM 5733 C CA . HIS C 1 173 ? 221.719 116.913 51.068 1.00 37.96 173 HIS C CA 1
ATOM 5734 C C . HIS C 1 173 ? 223.102 117.375 50.674 1.00 37.10 173 HIS C C 1
ATOM 5735 O O . HIS C 1 173 ? 223.893 116.608 50.112 1.00 38.62 173 HIS C O 1
ATOM 5742 N N . ILE C 1 174 ? 223.402 118.629 50.985 1.00 32.32 174 ILE C N 1
ATOM 5743 C CA . ILE C 1 174 ? 224.693 119.209 50.660 1.00 32.54 174 ILE C CA 1
ATOM 5744 C C . ILE C 1 174 ? 225.256 119.878 51.895 1.00 38.33 174 ILE C C 1
ATOM 5745 O O . ILE C 1 174 ? 224.516 120.346 52.775 1.00 32.51 174 ILE C O 1
ATOM 5750 N N . LEU C 1 175 ? 226.590 119.878 51.955 1.00 34.03 175 LEU C N 1
ATOM 5751 C CA . LEU C 1 175 ? 227.379 120.740 52.814 1.00 35.93 175 LEU C CA 1
ATOM 5752 C C . LEU C 1 175 ? 227.854 121.942 52.020 1.00 35.45 175 LEU C C 1
ATOM 5753 O O . LEU C 1 175 ? 228.180 121.829 50.833 1.00 35.88 175 LEU C O 1
ATOM 5758 N N . VAL C 1 176 ? 227.912 123.086 52.693 1.00 33.57 176 VAL C N 1
ATOM 5759 C CA . VAL C 1 176 ? 228.533 124.307 52.194 1.00 30.78 176 VAL C CA 1
ATOM 5760 C C . VAL C 1 176 ? 229.504 124.718 53.292 1.00 37.15 176 VAL C C 1
ATOM 5761 O O . VAL C 1 176 ? 229.084 125.033 54.411 1.00 32.44 176 VAL C O 1
ATOM 5765 N N . GLN C 1 177 ? 230.794 124.675 52.999 1.00 33.83 177 GLN C N 1
ATOM 5766 C CA . GLN C 1 177 ? 231.794 124.611 54.043 1.00 33.24 177 GLN C CA 1
ATOM 5767 C C . GLN C 1 177 ? 232.894 125.629 53.794 1.00 32.99 177 GLN C C 1
ATOM 5768 O O . GLN C 1 177 ? 233.290 125.860 52.652 1.00 32.64 177 GLN C O 1
ATOM 5774 N N . GLU C 1 178 ? 233.377 126.240 54.873 1.00 34.18 178 GLU C N 1
ATOM 5775 C CA . GLU C 1 178 ? 234.472 127.192 54.758 1.00 34.28 178 GLU C CA 1
ATOM 5776 C C . GLU C 1 178 ? 235.692 126.518 54.134 1.00 33.16 178 GLU C C 1
ATOM 5777 O O . GLU C 1 178 ? 236.029 125.372 54.462 1.00 34.59 178 GLU C O 1
ATOM 5783 N N . TYR C 1 179 ? 236.341 127.222 53.210 1.00 31.75 179 TYR C N 1
ATOM 5784 C CA . TYR C 1 179 ? 237.477 126.677 52.463 1.00 37.88 179 TYR C CA 1
ATOM 5785 C C . TYR C 1 179 ? 238.764 126.892 53.256 1.00 36.68 179 TYR C C 1
ATOM 5786 O O . TYR C 1 179 ? 239.178 128.034 53.477 1.00 40.63 179 TYR C O 1
ATOM 5795 N N . ILE C 1 180 ? 239.398 125.803 53.679 1.00 41.32 180 ILE C N 1
ATOM 5796 C CA . ILE C 1 180 ? 240.670 125.897 54.431 1.00 39.35 180 ILE C CA 1
ATOM 5797 C C . ILE C 1 180 ? 241.779 126.015 53.389 1.00 41.42 180 ILE C C 1
ATOM 5798 O O . ILE C 1 180 ? 242.469 125.053 53.039 1.00 42.74 180 ILE C O 1
ATOM 5803 N N . LYS C 1 181 ? 241.966 127.241 52.887 1.00 43.39 181 LYS C N 1
ATOM 5804 C CA . LYS C 1 181 ? 242.943 127.469 51.822 1.00 44.20 181 LYS C CA 1
ATOM 5805 C C . LYS C 1 181 ? 244.379 127.283 52.305 1.00 43.63 181 LYS C C 1
ATOM 5806 O O . LYS C 1 181 ? 245.219 126.784 51.552 1.00 39.89 181 LYS C O 1
ATOM 5812 N N . GLU C 1 182 ? 244.676 127.662 53.552 1.00 41.35 182 GLU C N 1
ATOM 5813 C CA . GLU C 1 182 ? 246.041 127.572 54.052 1.00 43.48 182 GLU C CA 1
ATOM 5814 C C . GLU C 1 182 ? 246.530 126.129 54.164 1.00 46.41 182 GLU C C 1
ATOM 5815 O O . GLU C 1 182 ? 247.739 125.902 54.261 1.00 48.05 182 GLU C O 1
ATOM 5821 N N . ALA C 1 183 ? 245.629 125.146 54.141 1.00 43.51 183 ALA C N 1
ATOM 5822 C CA . ALA C 1 183 ? 246.079 123.759 54.126 1.00 42.94 183 ALA C CA 1
ATOM 5823 C C . ALA C 1 183 ? 246.740 123.378 52.806 1.00 42.94 183 ALA C C 1
ATOM 5824 O O . ALA C 1 183 ? 247.352 122.307 52.730 1.00 41.79 183 ALA C O 1
ATOM 5826 N N . GLN C 1 184 ? 246.609 124.216 51.772 1.00 40.71 184 GLN C N 1
ATOM 5827 C CA . GLN C 1 184 ? 247.329 124.054 50.510 1.00 45.87 184 GLN C CA 1
ATOM 5828 C C . GLN C 1 184 ? 247.142 122.648 49.949 1.00 45.77 184 GLN C C 1
ATOM 5829 O O . GLN C 1 184 ? 248.099 121.975 49.548 1.00 48.57 184 GLN C O 1
ATOM 5835 N N . GLY C 1 185 ? 245.890 122.192 49.954 1.00 41.79 185 GLY C N 1
ATOM 5836 C CA . GLY C 1 185 ? 245.558 120.917 49.352 1.00 41.13 185 GLY C CA 1
ATOM 5837 C C . GLY C 1 185 ? 245.995 119.689 50.121 1.00 44.24 185 GLY C C 1
ATOM 5838 O O . GLY C 1 185 ? 245.884 118.577 49.590 1.00 42.86 185 GLY C O 1
ATOM 5839 N N . CYS C 1 186 ? 246.478 119.847 51.352 1.00 42.97 186 CYS C N 1
ATOM 5840 C CA . CYS C 1 186 ? 246.908 118.729 52.182 1.00 48.80 186 CYS C CA 1
ATOM 5841 C C . CYS C 1 186 ? 245.905 118.478 53.290 1.00 42.88 186 CYS C C 1
ATOM 5842 O O . CYS C 1 186 ? 245.373 119.417 53.886 1.00 43.37 186 CYS C O 1
ATOM 5845 N N . ASP C 1 187 ? 245.678 117.212 53.581 1.00 42.72 187 ASP C N 1
ATOM 5846 C CA . ASP C 1 187 ? 245.005 116.836 54.805 1.00 41.75 187 ASP C CA 1
ATOM 5847 C C . ASP C 1 187 ? 245.845 115.782 55.500 1.00 40.02 187 ASP C C 1
ATOM 5848 O O . ASP C 1 187 ? 246.715 115.141 54.898 1.00 42.68 187 ASP C O 1
ATOM 5853 N N . ILE C 1 188 ? 245.602 115.658 56.794 1.00 37.69 188 ILE C N 1
ATOM 5854 C CA . ILE C 1 188 ? 246.300 114.726 57.658 1.00 35.86 188 ILE C CA 1
ATOM 5855 C C . ILE C 1 188 ? 245.318 113.618 57.970 1.00 37.03 188 ILE C C 1
ATOM 5856 O O . ILE C 1 188 ? 244.242 113.873 58.519 1.00 37.21 188 ILE C O 1
ATOM 5861 N N . ARG C 1 189 ? 245.670 112.403 57.622 1.00 32.09 189 ARG C N 1
ATOM 5862 C CA . ARG C 1 189 ? 244.839 111.250 57.905 1.00 33.52 189 ARG C CA 1
ATOM 5863 C C . ARG C 1 189 ? 245.487 110.484 59.055 1.00 33.31 189 ARG C C 1
ATOM 5864 O O . ARG C 1 189 ? 246.579 109.932 58.899 1.00 27.12 189 ARG C O 1
ATOM 5872 N N . CYS C 1 190 ? 244.823 110.472 60.210 1.00 32.11 190 CYS C N 1
ATOM 5873 C CA . CYS C 1 190 ? 245.221 109.686 61.367 1.00 31.92 190 CYS C CA 1
ATOM 5874 C C . CYS C 1 190 ? 244.431 108.393 61.386 1.00 33.05 190 CYS C C 1
ATOM 5875 O O . CYS C 1 190 ? 243.267 108.364 60.985 1.00 38.44 190 CYS C O 1
ATOM 5878 N N . LEU C 1 191 ? 245.039 107.327 61.883 1.00 30.27 191 LEU C N 1
ATOM 5879 C CA . LEU C 1 191 ? 244.270 106.142 62.238 1.00 31.30 191 LEU C CA 1
ATOM 5880 C C . LEU C 1 191 ? 244.320 105.966 63.751 1.00 31.17 191 LEU C C 1
ATOM 5881 O O . LEU C 1 191 ? 245.396 105.806 64.335 1.00 31.33 191 LEU C O 1
ATOM 5886 N N . VAL C 1 192 ? 243.162 106.033 64.382 1.00 31.85 192 VAL C N 1
ATOM 5887 C CA . VAL C 1 192 ? 243.029 105.914 65.822 1.00 29.62 192 VAL C CA 1
ATOM 5888 C C . VAL C 1 192 ? 242.678 104.476 66.133 1.00 28.86 192 VAL C C 1
ATOM 5889 O O . VAL C 1 192 ? 241.742 103.923 65.538 1.00 29.77 192 VAL C O 1
ATOM 5893 N N . VAL C 1 193 ? 243.440 103.864 67.040 1.00 29.74 193 VAL C N 1
ATOM 5894 C CA . VAL C 1 193 ? 243.083 102.593 67.673 1.00 28.43 193 VAL C CA 1
ATOM 5895 C C . VAL C 1 193 ? 243.025 102.855 69.172 1.00 33.42 193 VAL C C 1
ATOM 5896 O O . VAL C 1 193 ? 244.033 103.229 69.798 1.00 33.85 193 VAL C O 1
ATOM 5900 N N . GLY C 1 194 ? 241.833 102.706 69.740 1.00 35.03 194 GLY C N 1
ATOM 5901 C CA . GLY C 1 194 ? 241.657 102.856 71.166 1.00 33.30 194 GLY C CA 1
ATOM 5902 C C . GLY C 1 194 ? 241.960 104.256 71.649 1.00 35.73 194 GLY C C 1
ATOM 5903 O O . GLY C 1 194 ? 241.356 105.242 71.210 1.00 39.26 194 GLY C O 1
ATOM 5904 N N . ASP C 1 195 ? 242.893 104.364 72.579 1.00 35.21 195 ASP C N 1
ATOM 5905 C CA . ASP C 1 195 ? 243.233 105.663 73.125 1.00 41.51 195 ASP C CA 1
ATOM 5906 C C . ASP C 1 195 ? 244.424 106.306 72.425 1.00 35.51 195 ASP C C 1
ATOM 5907 O O . ASP C 1 195 ? 245.045 107.205 73.004 1.00 41.29 195 ASP C O 1
ATOM 5912 N N . GLU C 1 196 ? 244.778 105.871 71.209 1.00 35.04 196 GLU C N 1
ATOM 5913 C CA . GLU C 1 196 ? 245.969 106.475 70.626 1.00 37.06 196 GLU C CA 1
ATOM 5914 C C . GLU C 1 196 ? 245.840 106.605 69.115 1.00 34.02 196 GLU C C 1
ATOM 5915 O O . GLU C 1 196 ? 245.103 105.852 68.469 1.00 29.29 196 GLU C O 1
ATOM 5921 N N . VAL C 1 197 ? 246.556 107.588 68.561 1.00 28.22 197 VAL C N 1
ATOM 5922 C CA . VAL C 1 197 ? 246.828 107.599 67.131 1.00 29.76 197 VAL C CA 1
ATOM 5923 C C . VAL C 1 197 ? 247.992 106.654 66.887 1.00 34.35 197 VAL C C 1
ATOM 5924 O O . VAL C 1 197 ? 249.094 106.846 67.415 1.00 34.14 197 VAL C O 1
ATOM 5928 N N . VAL C 1 198 ? 247.745 105.635 66.081 1.00 32.15 198 VAL C N 1
ATOM 5929 C CA . VAL C 1 198 ? 248.716 104.591 65.800 1.00 32.70 198 VAL C CA 1
ATOM 5930 C C . VAL C 1 198 ? 249.533 104.888 64.543 1.00 33.45 198 VAL C C 1
ATOM 5931 O O . VAL C 1 198 ? 250.632 104.337 64.376 1.00 29.57 198 VAL C O 1
ATOM 5935 N N . ALA C 1 199 ? 249.049 105.777 63.678 1.00 30.59 199 ALA C N 1
ATOM 5936 C CA . ALA C 1 199 ? 249.676 106.051 62.394 1.00 28.86 199 ALA C CA 1
ATOM 5937 C C . ALA C 1 199 ? 249.044 107.295 61.804 1.00 32.20 199 ALA C C 1
ATOM 5938 O O . ALA C 1 199 ? 247.850 107.551 61.993 1.00 32.39 199 ALA C O 1
ATOM 5940 N N . ALA C 1 200 ? 249.854 108.076 61.102 1.00 30.46 200 ALA C N 1
ATOM 5941 C CA . ALA C 1 200 ? 249.298 109.191 60.355 1.00 30.14 200 ALA C CA 1
ATOM 5942 C C . ALA C 1 200 ? 250.101 109.401 59.074 1.00 37.33 200 ALA C C 1
ATOM 5943 O O . ALA C 1 200 ? 251.322 109.207 59.045 1.00 33.92 200 ALA C O 1
ATOM 5945 N N . ILE C 1 201 ? 249.397 109.793 58.014 1.00 32.67 201 ILE C N 1
ATOM 5946 C CA . ILE C 1 201 ? 250.011 110.168 56.755 1.00 35.05 201 ILE C CA 1
ATOM 5947 C C . ILE C 1 201 ? 249.437 111.507 56.339 1.00 34.93 201 ILE C C 1
ATOM 5948 O O . ILE C 1 201 ? 248.356 111.913 56.767 1.00 32.24 201 ILE C O 1
ATOM 5953 N N . GLU C 1 202 ? 250.167 112.176 55.471 1.00 35.66 202 GLU C N 1
ATOM 5954 C CA . GLU C 1 202 ? 249.685 113.362 54.789 1.00 38.94 202 GLU C CA 1
ATOM 5955 C C . GLU C 1 202 ? 249.273 112.977 53.372 1.00 40.23 202 GLU C C 1
ATOM 5956 O O . GLU C 1 202 ? 249.997 112.245 52.687 1.00 39.23 202 GLU C O 1
ATOM 5962 N N . ARG C 1 203 ? 248.102 113.440 52.949 1.00 41.94 203 ARG C N 1
ATOM 5963 C CA . ARG C 1 203 ? 247.662 113.305 51.567 1.00 43.03 203 ARG C CA 1
ATOM 5964 C C . ARG C 1 203 ? 247.655 114.691 50.937 1.00 43.93 203 ARG C C 1
ATOM 5965 O O . ARG C 1 203 ? 247.137 115.649 51.526 1.00 46.26 203 ARG C O 1
ATOM 5973 N N . ARG C 1 204 ? 248.235 114.788 49.745 1.00 43.35 204 ARG C N 1
ATOM 5974 C CA . ARG C 1 204 ? 248.456 116.045 49.049 1.00 48.36 204 ARG C CA 1
ATOM 5975 C C . ARG C 1 204 ? 247.772 115.973 47.693 1.00 47.96 204 ARG C C 1
ATOM 5976 O O . ARG C 1 204 ? 247.954 114.996 46.956 1.00 52.14 204 ARG C O 1
ATOM 5984 N N . ALA C 1 205 ? 246.965 116.985 47.384 1.00 46.63 205 ALA C N 1
ATOM 5985 C CA . ALA C 1 205 ? 246.301 117.079 46.091 1.00 50.99 205 ALA C CA 1
ATOM 5986 C C . ALA C 1 205 ? 247.311 117.332 44.967 1.00 48.30 205 ALA C C 1
ATOM 5987 O O . ALA C 1 205 ? 248.412 117.854 45.196 1.00 43.72 205 ALA C O 1
ATOM 5989 N N . LYS C 1 206 ? 246.918 116.984 43.733 1.00 45.96 206 LYS C N 1
ATOM 5990 C CA . LYS C 1 206 ? 247.759 117.333 42.589 1.00 49.95 206 LYS C CA 1
ATOM 5991 C C . LYS C 1 206 ? 247.815 118.848 42.432 1.00 51.74 206 LYS C C 1
ATOM 5992 O O . LYS C 1 206 ? 246.977 119.591 42.959 1.00 51.48 206 LYS C O 1
ATOM 5998 N N . GLU C 1 207 ? 248.804 119.308 41.666 1.00 56.27 207 GLU C N 1
ATOM 5999 C CA . GLU C 1 207 ? 248.816 120.706 41.259 1.00 58.34 207 GLU C CA 1
ATOM 6000 C C . GLU C 1 207 ? 247.536 121.001 40.491 1.00 54.56 207 GLU C C 1
ATOM 6001 O O . GLU C 1 207 ? 247.064 120.179 39.697 1.00 47.60 207 GLU C O 1
ATOM 6007 N N . GLY C 1 208 ? 246.935 122.149 40.790 1.00 51.55 208 GLY C N 1
ATOM 6008 C CA . GLY C 1 208 ? 245.673 122.521 40.197 1.00 49.65 208 GLY C CA 1
ATOM 6009 C C . GLY C 1 208 ? 244.441 121.991 40.898 1.00 51.25 208 GLY C C 1
ATOM 6010 O O . GLY C 1 208 ? 243.323 122.329 40.488 1.00 48.31 208 GLY C O 1
ATOM 6011 N N . ASP C 1 209 ? 244.594 121.171 41.934 1.00 54.45 209 ASP C N 1
ATOM 6012 C CA . ASP C 1 209 ? 243.445 120.660 42.668 1.00 47.94 209 ASP C CA 1
ATOM 6013 C C . ASP C 1 209 ? 243.616 120.963 44.151 1.00 47.86 209 ASP C C 1
ATOM 6014 O O . ASP C 1 209 ? 244.682 121.385 44.606 1.00 41.48 209 ASP C O 1
ATOM 6019 N N . PHE C 1 210 ? 242.523 120.778 44.896 1.00 45.00 210 PHE C N 1
ATOM 6020 C CA . PHE C 1 210 ? 242.493 120.979 46.337 1.00 41.98 210 PHE C CA 1
ATOM 6021 C C . PHE C 1 210 ? 242.005 119.744 47.073 1.00 42.88 210 PHE C C 1
ATOM 6022 O O . PHE C 1 210 ? 241.952 119.753 48.310 1.00 46.33 210 PHE C O 1
ATOM 6030 N N . ARG C 1 211 ? 241.631 118.693 46.349 1.00 40.82 211 ARG C N 1
ATOM 6031 C CA . ARG C 1 211 ? 241.095 117.472 46.932 1.00 45.12 211 ARG C CA 1
ATOM 6032 C C . ARG C 1 211 ? 242.206 116.433 47.020 1.00 46.72 211 ARG C C 1
ATOM 6033 O O . ARG C 1 211 ? 242.829 116.081 46.009 1.00 42.23 211 ARG C O 1
ATOM 6041 N N . SER C 1 212 ? 242.446 115.943 48.226 1.00 46.64 212 SER C N 1
ATOM 6042 C CA . SER C 1 212 ? 243.558 115.041 48.478 1.00 48.05 212 SER C CA 1
ATOM 6043 C C . SER C 1 212 ? 243.218 113.577 48.190 1.00 47.23 212 SER C C 1
ATOM 6044 O O . SER C 1 212 ? 244.100 112.721 48.323 1.00 49.49 212 SER C O 1
ATOM 6047 N N . ASN C 1 213 ? 241.979 113.271 47.776 1.00 45.28 213 ASN C N 1
ATOM 6048 C CA . ASN C 1 213 ? 241.576 111.892 47.498 1.00 45.25 213 ASN C CA 1
ATOM 6049 C C . ASN C 1 213 ? 242.546 111.213 46.538 1.00 51.79 213 ASN C C 1
ATOM 6050 O O . ASN C 1 213 ? 242.979 111.805 45.544 1.00 51.46 213 ASN C O 1
ATOM 6055 N N . LEU C 1 214 ? 242.875 109.954 46.844 1.00 53.55 214 LEU C N 1
ATOM 6056 C CA . LEU C 1 214 ? 243.739 109.163 45.971 1.00 56.71 214 LEU C CA 1
ATOM 6057 C C . LEU C 1 214 ? 243.176 109.109 44.552 1.00 58.07 214 LEU C C 1
ATOM 6058 O O . LEU C 1 214 ? 243.889 109.381 43.576 1.00 53.84 214 LEU C O 1
ATOM 6063 N N . HIS C 1 215 ? 241.877 108.790 44.432 1.00 52.19 215 HIS C N 1
ATOM 6064 C CA . HIS C 1 215 ? 241.218 108.681 43.132 1.00 52.69 215 HIS C CA 1
ATOM 6065 C C . HIS C 1 215 ? 241.281 109.983 42.356 1.00 52.26 215 HIS C C 1
ATOM 6066 O O . HIS C 1 215 ? 241.219 109.980 41.121 1.00 51.49 215 HIS C O 1
ATOM 6073 N N . ARG C 1 216 ? 241.387 111.105 43.055 1.00 50.71 216 ARG C N 1
ATOM 6074 C CA . ARG C 1 216 ? 241.652 112.373 42.405 1.00 47.87 216 ARG C CA 1
ATOM 6075 C C . ARG C 1 216 ? 243.139 112.671 42.329 1.00 52.91 216 ARG C C 1
ATOM 6076 O O . ARG C 1 216 ? 243.531 113.842 42.339 1.00 54.30 216 ARG C O 1
ATOM 6084 N N . GLY C 1 217 ? 243.972 111.641 42.228 1.00 52.94 217 GLY C N 1
ATOM 6085 C CA . GLY C 1 217 ? 245.385 111.843 41.997 1.00 48.70 217 GLY C CA 1
ATOM 6086 C C . GLY C 1 217 ? 246.175 112.333 43.185 1.00 55.12 217 GLY C C 1
ATOM 6087 O O . GLY C 1 217 ? 247.225 112.949 42.997 1.00 50.55 217 GLY C O 1
ATOM 6088 N N . GLY C 1 218 ? 245.723 112.052 44.412 1.00 55.89 218 GLY C N 1
ATOM 6089 C CA . GLY C 1 218 ? 246.467 112.484 45.576 1.00 53.99 218 GLY C CA 1
ATOM 6090 C C . GLY C 1 218 ? 247.685 111.618 45.856 1.00 52.72 218 GLY C C 1
ATOM 6091 O O . GLY C 1 218 ? 247.756 110.452 45.468 1.00 55.24 218 GLY C O 1
ATOM 6092 N N . ALA C 1 219 ? 248.657 112.213 46.545 1.00 51.62 219 ALA C N 1
ATOM 6093 C CA . ALA C 1 219 ? 249.891 111.538 46.927 1.00 50.64 219 ALA C CA 1
ATOM 6094 C C . ALA C 1 219 ? 249.961 111.428 48.445 1.00 45.05 219 ALA C C 1
ATOM 6095 O O . ALA C 1 219 ? 249.713 112.411 49.147 1.00 45.28 219 ALA C O 1
ATOM 6097 N N . ALA C 1 220 ? 250.332 110.251 48.945 1.00 42.55 220 ALA C N 1
ATOM 6098 C CA . ALA C 1 220 ? 250.524 110.036 50.370 1.00 41.60 220 ALA C CA 1
ATOM 6099 C C . ALA C 1 220 ? 252.004 110.092 50.752 1.00 41.28 220 ALA C C 1
ATOM 6100 O O . ALA C 1 220 ? 252.882 109.714 49.976 1.00 39.11 220 ALA C O 1
ATOM 6102 N N . SER C 1 221 ? 252.268 110.576 51.965 1.00 37.55 221 SER C N 1
ATOM 6103 C CA . SER C 1 221 ? 253.615 110.615 52.524 1.00 39.10 221 SER C CA 1
ATOM 6104 C C . SER C 1 221 ? 253.525 110.560 54.049 1.00 40.68 221 SER C C 1
ATOM 6105 O O . SER C 1 221 ? 252.451 110.718 54.633 1.00 35.25 221 SER C O 1
ATOM 6108 N N . VAL C 1 222 ? 254.672 110.327 54.698 1.00 41.18 222 VAL C N 1
ATOM 6109 C CA . VAL C 1 222 ? 254.669 110.206 56.153 1.00 36.31 222 VAL C CA 1
ATOM 6110 C C . VAL C 1 222 ? 254.484 111.592 56.754 1.00 39.74 222 VAL C C 1
ATOM 6111 O O . VAL C 1 222 ? 255.012 112.585 56.241 1.00 41.99 222 VAL C O 1
ATOM 6115 N N . ALA C 1 223 ? 253.699 111.675 57.822 1.00 37.44 223 ALA C N 1
ATOM 6116 C CA . ALA C 1 223 ? 253.318 112.959 58.388 1.00 40.33 223 ALA C CA 1
ATOM 6117 C C . ALA C 1 223 ? 253.996 113.172 59.735 1.00 38.53 223 ALA C C 1
ATOM 6118 O O . ALA C 1 223 ? 254.383 112.217 60.411 1.00 41.33 223 ALA C O 1
ATOM 6120 N N . SER C 1 224 ? 254.167 114.448 60.101 1.00 35.92 224 SER C N 1
ATOM 6121 C CA . SER C 1 224 ? 254.577 114.851 61.447 1.00 39.12 224 SER C CA 1
ATOM 6122 C C . SER C 1 224 ? 253.366 115.484 62.129 1.00 35.68 224 SER C C 1
ATOM 6123 O O . SER C 1 224 ? 253.078 116.667 61.921 1.00 37.01 224 SER C O 1
ATOM 6126 N N . ILE C 1 225 ? 252.672 114.726 62.952 1.00 36.86 225 ILE C N 1
ATOM 6127 C CA . ILE C 1 225 ? 251.472 115.257 63.591 1.00 32.63 225 ILE C CA 1
ATOM 6128 C C . ILE C 1 225 ? 251.825 115.865 64.940 1.00 34.53 225 ILE C C 1
ATOM 6129 O O . ILE C 1 225 ? 252.699 115.371 65.656 1.00 36.02 225 ILE C O 1
ATOM 6134 N N . THR C 1 226 ? 251.135 116.947 65.285 1.00 33.00 226 THR C N 1
ATOM 6135 C CA . THR C 1 226 ? 251.386 117.678 66.515 1.00 33.05 226 THR C CA 1
ATOM 6136 C C . THR C 1 226 ? 250.688 117.005 67.695 1.00 36.80 226 THR C C 1
ATOM 6137 O O . THR C 1 226 ? 249.779 116.185 67.511 1.00 38.04 226 THR C O 1
ATOM 6141 N N . PRO C 1 227 ? 251.097 117.330 68.929 1.00 34.88 227 PRO C N 1
ATOM 6142 C CA . PRO C 1 227 ? 250.330 116.854 70.088 1.00 34.09 227 PRO C CA 1
ATOM 6143 C C . PRO C 1 227 ? 248.854 117.235 70.016 1.00 35.52 227 PRO C C 1
ATOM 6144 O O . PRO C 1 227 ? 247.984 116.400 70.278 1.00 30.88 227 PRO C O 1
ATOM 6148 N N . GLN C 1 228 ? 248.559 118.483 69.649 1.00 33.91 228 GLN C N 1
ATOM 6149 C CA . GLN C 1 228 ? 247.177 118.922 69.483 1.00 34.37 228 GLN C CA 1
ATOM 6150 C C . GLN C 1 228 ? 246.432 118.053 68.461 1.00 35.35 228 GLN C C 1
ATOM 6151 O O . GLN C 1 228 ? 245.267 117.686 68.671 1.00 36.83 228 GLN C O 1
ATOM 6157 N N . GLU C 1 229 ? 247.089 117.704 67.350 1.00 34.49 229 GLU C N 1
ATOM 6158 C CA . GLU C 1 229 ? 246.436 116.895 66.326 1.00 34.32 229 GLU C CA 1
ATOM 6159 C C . GLU C 1 229 ? 246.154 115.482 66.830 1.00 36.65 229 GLU C C 1
ATOM 6160 O O . GLU C 1 229 ? 245.052 114.936 66.627 1.00 29.80 229 GLU C O 1
ATOM 6166 N N . ARG C 1 230 ? 247.147 114.868 67.471 1.00 33.15 230 ARG C N 1
ATOM 6167 C CA . ARG C 1 230 ? 246.947 113.588 68.138 1.00 31.48 230 ARG C CA 1
ATOM 6168 C C . ARG C 1 230 ? 245.734 113.640 69.064 1.00 36.09 230 ARG C C 1
ATOM 6169 O O . ARG C 1 230 ? 244.852 112.763 69.031 1.00 31.00 230 ARG C O 1
ATOM 6177 N N . GLU C 1 231 ? 245.681 114.683 69.895 1.00 35.00 231 GLU C N 1
ATOM 6178 C CA . GLU C 1 231 ? 244.617 114.822 70.877 1.00 37.91 231 GLU C CA 1
ATOM 6179 C C . GLU C 1 231 ? 243.249 114.938 70.206 1.00 37.62 231 GLU C C 1
ATOM 6180 O O . GLU C 1 231 ? 242.283 114.294 70.635 1.00 37.67 231 GLU C O 1
ATOM 6186 N N . ILE C 1 232 ? 243.147 115.732 69.139 1.00 35.63 232 ILE C N 1
ATOM 6187 C CA . ILE C 1 232 ? 241.837 115.899 68.516 1.00 34.73 232 ILE C CA 1
ATOM 6188 C C . ILE C 1 232 ? 241.414 114.610 67.820 1.00 32.91 232 ILE C C 1
ATOM 6189 O O . ILE C 1 232 ? 240.240 114.250 67.853 1.00 29.38 232 ILE C O 1
ATOM 6194 N N . ALA C 1 233 ? 242.352 113.873 67.207 1.00 30.53 233 ALA C N 1
ATOM 6195 C CA . ALA C 1 233 ? 241.965 112.621 66.551 1.00 30.48 233 ALA C CA 1
ATOM 6196 C C . ALA C 1 233 ? 241.428 111.618 67.566 1.00 34.63 233 ALA C C 1
ATOM 6197 O O . ALA C 1 233 ? 240.383 110.973 67.346 1.00 30.01 233 ALA C O 1
ATOM 6199 N N . ILE C 1 234 ? 242.132 111.480 68.697 1.00 33.70 234 ILE C N 1
ATOM 6200 C CA . ILE C 1 234 ? 241.693 110.555 69.740 1.00 34.23 234 ILE C CA 1
ATOM 6201 C C . ILE C 1 234 ? 240.343 110.992 70.303 1.00 32.16 234 ILE C C 1
ATOM 6202 O O . ILE C 1 234 ? 239.448 110.165 70.523 1.00 36.10 234 ILE C O 1
ATOM 6207 N N . LYS C 1 235 ? 240.170 112.296 70.534 1.00 32.51 235 LYS C N 1
ATOM 6208 C CA . LYS C 1 235 ? 238.916 112.769 71.113 1.00 35.98 235 LYS C CA 1
ATOM 6209 C C . LYS C 1 235 ? 237.768 112.624 70.120 1.00 36.75 235 LYS C C 1
ATOM 6210 O O . LYS C 1 235 ? 236.645 112.306 70.513 1.00 33.59 235 LYS C O 1
ATOM 6216 N N . ALA C 1 236 ? 238.034 112.825 68.824 1.00 35.47 236 ALA C N 1
ATOM 6217 C CA . ALA C 1 236 ? 236.998 112.620 67.814 1.00 33.37 236 ALA C CA 1
ATOM 6218 C C . ALA C 1 236 ? 236.534 111.173 67.797 1.00 35.90 236 ALA C C 1
ATOM 6219 O O . ALA C 1 236 ? 235.325 110.896 67.777 1.00 31.56 236 ALA C O 1
ATOM 6221 N N . ALA C 1 237 ? 237.482 110.231 67.797 1.00 33.41 237 ALA C N 1
ATOM 6222 C CA . ALA C 1 237 ? 237.094 108.821 67.813 1.00 30.17 237 ALA C CA 1
ATOM 6223 C C . ALA C 1 237 ? 236.307 108.477 69.075 1.00 33.43 237 ALA C C 1
ATOM 6224 O O . ALA C 1 237 ? 235.303 107.751 69.017 1.00 29.99 237 ALA C O 1
ATOM 6226 N N . ARG C 1 238 ? 236.733 108.999 70.228 1.00 33.90 238 ARG C N 1
ATOM 6227 C CA . ARG C 1 238 ? 236.032 108.671 71.464 1.00 33.94 238 ARG C CA 1
ATOM 6228 C C . ARG C 1 238 ? 234.635 109.274 71.473 1.00 32.88 238 ARG C C 1
ATOM 6229 O O . ARG C 1 238 ? 233.687 108.655 71.962 1.00 36.27 238 ARG C O 1
ATOM 6237 N N . THR C 1 239 ? 234.494 110.482 70.936 1.00 33.62 239 THR C N 1
ATOM 6238 C CA . THR C 1 239 ? 233.184 111.113 70.839 1.00 35.42 239 THR C CA 1
ATOM 6239 C C . THR C 1 239 ? 232.234 110.274 69.990 1.00 38.65 239 THR C C 1
ATOM 6240 O O . THR C 1 239 ? 231.042 110.155 70.306 1.00 36.04 239 THR C O 1
ATOM 6244 N N . MET C 1 240 ? 232.745 109.669 68.915 1.00 33.87 240 MET C N 1
ATOM 6245 C CA . MET C 1 240 ? 231.929 108.803 68.069 1.00 34.90 240 MET C CA 1
ATOM 6246 C C . MET C 1 240 ? 231.734 107.414 68.641 1.00 29.65 240 MET C C 1
ATOM 6247 O O . MET C 1 240 ? 231.028 106.615 68.022 1.00 36.77 240 MET C O 1
ATOM 6252 N N . ALA C 1 241 ? 232.350 107.089 69.771 1.00 34.25 241 ALA C N 1
ATOM 6253 C CA . ALA C 1 241 ? 232.227 105.750 70.362 1.00 36.25 241 ALA C CA 1
ATOM 6254 C C . ALA C 1 241 ? 232.796 104.676 69.437 1.00 33.10 241 ALA C C 1
ATOM 6255 O O . ALA C 1 241 ? 232.298 103.545 69.381 1.00 30.63 241 ALA C O 1
ATOM 6257 N N . LEU C 1 242 ? 233.863 105.021 68.709 1.00 34.23 242 LEU C N 1
ATOM 6258 C CA . LEU C 1 242 ? 234.579 104.080 67.853 1.00 30.02 242 LEU C CA 1
ATOM 6259 C C . LEU C 1 242 ? 235.889 103.653 68.516 1.00 32.92 242 LEU C C 1
ATOM 6260 O O . LEU C 1 242 ? 236.618 104.490 69.064 1.00 34.12 242 LEU C O 1
ATOM 6265 N N . ASP C 1 243 ? 236.169 102.358 68.489 1.00 31.21 243 ASP C N 1
ATOM 6266 C CA . ASP C 1 243 ? 237.473 101.869 68.923 1.00 32.22 243 ASP C CA 1
ATOM 6267 C C . ASP C 1 243 ? 238.498 101.973 67.812 1.00 31.10 243 ASP C C 1
ATOM 6268 O O . ASP C 1 243 ? 239.695 102.081 68.084 1.00 37.20 243 ASP C O 1
ATOM 6273 N N . VAL C 1 244 ? 238.061 101.936 66.557 1.00 31.31 244 VAL C N 1
ATOM 6274 C CA . VAL C 1 244 ? 238.954 102.089 65.419 1.00 27.93 244 VAL C CA 1
ATOM 6275 C C . VAL C 1 244 ? 238.338 103.099 64.479 1.00 33.86 244 VAL C C 1
ATOM 6276 O O . VAL C 1 244 ? 237.169 102.958 64.098 1.00 34.17 244 VAL C O 1
ATOM 6280 N N . ALA C 1 245 ? 239.126 104.095 64.078 1.00 30.62 245 ALA C N 1
ATOM 6281 C CA . ALA C 1 245 ? 238.594 105.182 63.262 1.00 28.55 245 ALA C CA 1
ATOM 6282 C C . ALA C 1 245 ? 239.710 105.807 62.452 1.00 34.11 245 ALA C C 1
ATOM 6283 O O . ALA C 1 245 ? 240.771 106.092 63.000 1.00 31.52 245 ALA C O 1
ATOM 6285 N N . GLY C 1 246 ? 239.468 106.055 61.168 1.00 32.39 246 GLY C N 1
ATOM 6286 C CA . GLY C 1 246 ? 240.252 107.060 60.468 1.00 30.31 246 GLY C CA 1
ATOM 6287 C C . GLY C 1 246 ? 239.695 108.430 60.815 1.00 33.68 246 GLY C C 1
ATOM 6288 O O . GLY C 1 246 ? 238.489 108.607 60.936 1.00 34.39 246 GLY C O 1
ATOM 6289 N N . VAL C 1 247 ? 240.588 109.396 61.037 1.00 27.87 247 VAL C N 1
ATOM 6290 C CA . VAL C 1 247 ? 240.199 110.781 61.277 1.00 27.62 247 VAL C CA 1
ATOM 6291 C C . VAL C 1 247 ? 240.987 111.640 60.303 1.00 30.51 247 VAL C C 1
ATOM 6292 O O . VAL C 1 247 ? 242.218 111.577 60.292 1.00 31.75 247 VAL C O 1
ATOM 6296 N N . ASP C 1 248 ? 240.288 112.399 59.457 1.00 26.39 248 ASP C N 1
ATOM 6297 C CA . ASP C 1 248 ? 240.928 113.336 58.532 1.00 31.17 248 ASP C CA 1
ATOM 6298 C C . ASP C 1 248 ? 240.821 114.744 59.093 1.00 32.94 248 ASP C C 1
ATOM 6299 O O . ASP C 1 248 ? 239.720 115.172 59.488 1.00 33.12 248 ASP C O 1
ATOM 6304 N N . ILE C 1 249 ? 241.952 115.464 59.041 1.00 33.18 249 ILE C N 1
ATOM 6305 C CA . ILE C 1 249 ? 242.189 116.741 59.700 1.00 31.18 249 ILE C CA 1
ATOM 6306 C C . ILE C 1 249 ? 242.694 117.728 58.665 1.00 34.86 249 ILE C C 1
ATOM 6307 O O . ILE C 1 249 ? 243.584 117.403 57.868 1.00 35.98 249 ILE C O 1
ATOM 6312 N N . LEU C 1 250 ? 242.146 118.939 58.693 1.00 27.51 250 LEU C N 1
ATOM 6313 C CA . LEU C 1 250 ? 242.675 120.043 57.914 1.00 32.27 250 LEU C CA 1
ATOM 6314 C C . LEU C 1 250 ? 243.398 121.017 58.834 1.00 33.75 250 LEU C C 1
ATOM 6315 O O . LEU C 1 250 ? 242.900 121.349 59.914 1.00 32.55 250 LEU C O 1
ATOM 6320 N N . ARG C 1 251 ? 244.560 121.492 58.382 1.00 33.92 251 ARG C N 1
ATOM 6321 C CA . ARG C 1 251 ? 245.397 122.406 59.159 1.00 36.10 251 ARG C CA 1
ATOM 6322 C C . ARG C 1 251 ? 244.994 123.823 58.805 1.00 38.13 251 ARG C C 1
ATOM 6323 O O . ARG C 1 251 ? 245.429 124.364 57.786 1.00 38.78 251 ARG C O 1
ATOM 6331 N N . ALA C 1 252 ? 244.123 124.404 59.631 1.00 37.26 252 ALA C N 1
ATOM 6332 C CA . ALA C 1 252 ? 243.711 125.788 59.498 1.00 39.76 252 ALA C CA 1
ATOM 6333 C C . ALA C 1 252 ? 244.573 126.681 60.381 1.00 40.80 252 ALA C C 1
ATOM 6334 O O . ALA C 1 252 ? 245.206 126.229 61.339 1.00 41.33 252 ALA C O 1
ATOM 6336 N N . ASN C 1 253 ? 244.573 127.972 60.049 1.00 42.60 253 ASN C N 1
ATOM 6337 C CA . ASN C 1 253 ? 245.272 128.963 60.862 1.00 45.40 253 ASN C CA 1
ATOM 6338 C C . ASN C 1 253 ? 244.952 128.814 62.345 1.00 46.18 253 ASN C C 1
ATOM 6339 O O . ASN C 1 253 ? 245.850 128.882 63.194 1.00 45.62 253 ASN C O 1
ATOM 6344 N N . ARG C 1 254 ? 243.682 128.605 62.679 1.00 44.66 254 ARG C N 1
ATOM 6345 C CA . ARG C 1 254 ? 243.282 128.571 64.079 1.00 41.22 254 ARG C CA 1
ATOM 6346 C C . ARG C 1 254 ? 243.527 127.229 64.753 1.00 40.98 254 ARG C C 1
ATOM 6347 O O . ARG C 1 254 ? 243.292 127.113 65.960 1.00 45.85 254 ARG C O 1
ATOM 6355 N N . GLY C 1 255 ? 243.988 126.220 64.030 1.00 39.49 255 GLY C N 1
ATOM 6356 C CA . GLY C 1 255 ? 244.265 124.935 64.623 1.00 39.89 255 GLY C CA 1
ATOM 6357 C C . GLY C 1 255 ? 243.775 123.811 63.741 1.00 39.84 255 GLY C C 1
ATOM 6358 O O . GLY C 1 255 ? 243.262 124.038 62.643 1.00 45.62 255 GLY C O 1
ATOM 6359 N N . PRO C 1 256 ? 243.913 122.576 64.205 1.00 38.71 256 PRO C N 1
ATOM 6360 C CA . PRO C 1 256 ? 243.388 121.440 63.434 1.00 39.27 256 PRO C CA 1
ATOM 6361 C C . PRO C 1 256 ? 241.861 121.388 63.441 1.00 36.88 256 PRO C C 1
ATOM 6362 O O . PRO C 1 256 ? 241.213 121.557 64.478 1.00 35.75 256 PRO C O 1
ATOM 6366 N N . LEU C 1 257 ? 241.290 121.128 62.267 1.00 32.42 257 LEU C N 1
ATOM 6367 C CA . LEU C 1 257 ? 239.854 120.968 62.105 1.00 34.88 257 LEU C CA 1
ATOM 6368 C C . LEU C 1 257 ? 239.568 119.554 61.637 1.00 31.49 257 LEU C C 1
ATOM 6369 O O . LEU C 1 257 ? 240.137 119.105 60.640 1.00 32.23 257 LEU C O 1
ATOM 6374 N N . VAL C 1 258 ? 238.687 118.854 62.350 1.00 28.86 258 VAL C N 1
ATOM 6375 C CA . VAL C 1 258 ? 238.295 117.519 61.926 1.00 31.44 258 VAL C CA 1
ATOM 6376 C C . VAL C 1 258 ? 237.390 117.631 60.711 1.00 36.25 258 VAL C C 1
ATOM 6377 O O . VAL C 1 258 ? 236.383 118.345 60.729 1.00 30.58 258 VAL C O 1
ATOM 6381 N N . MET C 1 259 ? 237.763 116.943 59.643 1.00 32.22 259 MET C N 1
ATOM 6382 C CA . MET C 1 259 ? 236.991 116.928 58.415 1.00 33.96 259 MET C CA 1
ATOM 6383 C C . MET C 1 259 ? 236.177 115.660 58.247 1.00 35.36 259 MET C C 1
ATOM 6384 O O . MET C 1 259 ? 235.107 115.695 57.627 1.00 37.84 259 MET C O 1
ATOM 6389 N N . GLU C 1 260 ? 236.671 114.541 58.764 1.00 35.76 260 GLU C N 1
ATOM 6390 C CA . GLU C 1 260 ? 235.929 113.307 58.544 1.00 33.93 260 GLU C CA 1
ATOM 6391 C C . GLU C 1 260 ? 236.336 112.284 59.586 1.00 35.84 260 GLU C C 1
ATOM 6392 O O . GLU C 1 260 ? 237.486 112.257 60.018 1.00 35.76 260 GLU C O 1
ATOM 6398 N N . VAL C 1 261 ? 235.390 111.430 59.968 1.00 31.12 261 VAL C N 1
ATOM 6399 C CA . VAL C 1 261 ? 235.665 110.275 60.810 1.00 31.97 261 VAL C CA 1
ATOM 6400 C C . VAL C 1 261 ? 235.090 109.056 60.109 1.00 33.05 261 VAL C C 1
ATOM 6401 O O . VAL C 1 261 ? 233.915 109.057 59.725 1.00 29.51 261 VAL C O 1
ATOM 6405 N N . ASN C 1 262 ? 235.919 108.033 59.924 1.00 32.74 262 ASN C N 1
ATOM 6406 C CA . ASN C 1 262 ? 235.585 106.834 59.160 1.00 32.61 262 ASN C CA 1
ATOM 6407 C C . ASN C 1 262 ? 235.709 105.632 60.086 1.00 33.71 262 ASN C C 1
ATOM 6408 O O . ASN C 1 262 ? 236.783 105.389 60.639 1.00 34.20 262 ASN C O 1
ATOM 6413 N N . ALA C 1 263 ? 234.617 104.869 60.240 1.00 30.66 263 ALA C N 1
ATOM 6414 C CA . ALA C 1 263 ? 234.608 103.688 61.105 1.00 32.20 263 ALA C CA 1
ATOM 6415 C C . ALA C 1 263 ? 235.312 102.487 60.498 1.00 30.80 263 ALA C C 1
ATOM 6416 O O . ALA C 1 263 ? 235.522 101.498 61.206 1.00 33.36 263 ALA C O 1
ATOM 6418 N N . SER C 1 264 ? 235.645 102.520 59.210 1.00 31.74 264 SER C N 1
ATOM 6419 C CA . SER C 1 264 ? 236.308 101.397 58.546 1.00 34.55 264 SER C CA 1
ATOM 6420 C C . SER C 1 264 ? 237.475 101.896 57.702 1.00 34.39 264 SER C C 1
ATOM 6421 O O . SER C 1 264 ? 237.455 101.801 56.471 1.00 35.60 264 SER C O 1
ATOM 6424 N N . PRO C 1 265 ? 238.516 102.427 58.338 1.00 32.28 265 PRO C N 1
ATOM 6425 C CA . PRO C 1 265 ? 239.646 102.974 57.568 1.00 31.36 265 PRO C CA 1
ATOM 6426 C C . PRO C 1 265 ? 240.394 101.887 56.819 1.00 30.94 265 PRO C C 1
ATOM 6427 O O . PRO C 1 265 ? 240.604 100.784 57.324 1.00 29.52 265 PRO C O 1
ATOM 6431 N N . GLY C 1 266 ? 240.782 102.202 55.587 1.00 34.92 266 GLY C N 1
ATOM 6432 C CA . GLY C 1 266 ? 241.624 101.296 54.837 1.00 29.93 266 GLY C CA 1
ATOM 6433 C C . GLY C 1 266 ? 243.019 101.220 55.426 1.00 34.14 266 GLY C C 1
ATOM 6434 O O . GLY C 1 266 ? 243.549 102.194 55.958 1.00 34.98 266 GLY C O 1
ATOM 6435 N N . LEU C 1 267 ? 243.609 100.032 55.350 1.00 31.04 267 LEU C N 1
ATOM 6436 C CA . LEU C 1 267 ? 244.933 99.807 55.911 1.00 30.69 267 LEU C CA 1
ATOM 6437 C C . LEU C 1 267 ? 246.071 99.931 54.908 1.00 35.19 267 LEU C C 1
ATOM 6438 O O . LEU C 1 267 ? 247.221 100.102 55.331 1.00 34.12 267 LEU C O 1
ATOM 6443 N N . GLU C 1 268 ? 245.799 99.812 53.607 1.00 33.28 268 GLU C N 1
ATOM 6444 C CA . GLU C 1 268 ? 246.881 99.609 52.646 1.00 34.24 268 GLU C CA 1
ATOM 6445 C C . GLU C 1 268 ? 247.770 100.839 52.538 1.00 38.12 268 GLU C C 1
ATOM 6446 O O . GLU C 1 268 ? 248.981 100.770 52.780 1.00 37.13 268 GLU C O 1
ATOM 6452 N N . GLY C 1 269 ? 247.181 101.973 52.156 1.00 36.67 269 GLY C N 1
ATOM 6453 C CA . GLY C 1 269 ? 247.961 103.183 51.983 1.00 33.34 269 GLY C CA 1
ATOM 6454 C C . GLY C 1 269 ? 248.775 103.544 53.212 1.00 38.88 269 GLY C C 1
ATOM 6455 O O . GLY C 1 269 ? 249.986 103.778 53.127 1.00 36.42 269 GLY C O 1
ATOM 6456 N N . ILE C 1 270 ? 248.124 103.592 54.374 1.00 33.32 270 ILE C N 1
ATOM 6457 C CA . ILE C 1 270 ? 248.796 104.104 55.561 1.00 33.15 270 ILE C CA 1
ATOM 6458 C C . ILE C 1 270 ? 249.846 103.113 56.072 1.00 31.13 270 ILE C C 1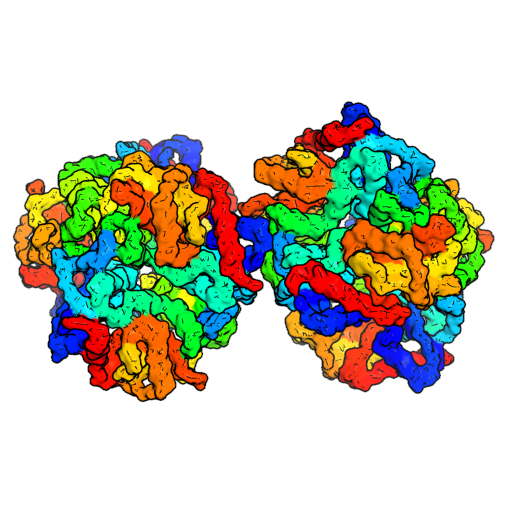
ATOM 6459 O O . ILE C 1 270 ? 250.949 103.515 56.468 1.00 32.79 270 ILE C O 1
ATOM 6464 N N . GLU C 1 271 ? 249.570 101.806 55.990 1.00 35.30 271 GLU C N 1
ATOM 6465 C CA . GLU C 1 271 ? 250.582 100.819 56.373 1.00 32.34 271 GLU C CA 1
ATOM 6466 C C . GLU C 1 271 ? 251.796 100.887 55.459 1.00 37.85 271 GLU C C 1
ATOM 6467 O O . GLU C 1 271 ? 252.943 100.856 55.923 1.00 35.07 271 GLU C O 1
ATOM 6473 N N . LYS C 1 272 ? 251.569 100.977 54.148 1.00 36.43 272 LYS C N 1
ATOM 6474 C CA . LYS C 1 272 ? 252.694 100.919 53.228 1.00 36.20 272 LYS C CA 1
ATOM 6475 C C . LYS C 1 272 ? 253.514 102.203 53.281 1.00 35.92 272 LYS C C 1
ATOM 6476 O O . LYS C 1 272 ? 254.752 102.158 53.234 1.00 34.41 272 LYS C O 1
ATOM 6482 N N . THR C 1 273 ? 252.850 103.349 53.438 1.00 34.51 273 THR C N 1
ATOM 6483 C CA . THR C 1 273 ? 253.563 104.612 53.585 1.00 35.52 273 THR C CA 1
ATOM 6484 C C . THR C 1 273 ? 254.382 104.659 54.875 1.00 33.13 273 THR C C 1
ATOM 6485 O O . THR C 1 273 ? 255.484 105.218 54.883 1.00 31.50 273 THR C O 1
ATOM 6489 N N . THR C 1 274 ? 253.870 104.093 55.979 1.00 31.75 274 THR C N 1
ATOM 6490 C CA . THR C 1 274 ? 254.527 104.315 57.268 1.00 33.81 274 THR C CA 1
ATOM 6491 C C . THR C 1 274 ? 255.376 103.149 57.750 1.00 34.23 274 THR C C 1
ATOM 6492 O O . THR C 1 274 ? 256.295 103.367 58.546 1.00 29.96 274 THR C O 1
ATOM 6496 N N . GLY C 1 275 ? 255.086 101.926 57.313 1.00 30.21 275 GLY C N 1
ATOM 6497 C CA . GLY C 1 275 ? 255.704 100.758 57.893 1.00 30.12 275 GLY C CA 1
ATOM 6498 C C . GLY C 1 275 ? 255.136 100.317 59.226 1.00 32.82 275 GLY C C 1
ATOM 6499 O O . GLY C 1 275 ? 255.686 99.404 59.840 1.00 32.73 275 GLY C O 1
ATOM 6500 N N . ILE C 1 276 ? 254.042 100.902 59.685 1.00 34.59 276 ILE C N 1
ATOM 6501 C CA . ILE C 1 276 ? 253.462 100.528 60.968 1.00 29.03 276 ILE C CA 1
ATOM 6502 C C . ILE C 1 276 ? 252.528 99.335 60.777 1.00 33.19 276 ILE C C 1
ATOM 6503 O O . ILE C 1 276 ? 251.787 99.253 59.786 1.00 33.21 276 ILE C O 1
ATOM 6508 N N . ASP C 1 277 ? 252.584 98.392 61.713 1.00 32.02 277 ASP C N 1
ATOM 6509 C CA . ASP C 1 277 ? 251.699 97.225 61.743 1.00 33.40 277 ASP C CA 1
ATOM 6510 C C . ASP C 1 277 ? 250.381 97.616 62.417 1.00 33.91 277 ASP C C 1
ATOM 6511 O O . ASP C 1 277 ? 250.188 97.433 63.616 1.00 30.65 277 ASP C O 1
ATOM 6516 N N . ILE C 1 278 ? 249.457 98.176 61.635 1.00 31.03 278 ILE C N 1
ATOM 6517 C CA . ILE C 1 278 ? 248.194 98.629 62.203 1.00 27.64 278 ILE C CA 1
ATOM 6518 C C . ILE C 1 278 ? 247.274 97.449 62.462 1.00 32.45 278 ILE C C 1
ATOM 6519 O O . ILE C 1 278 ? 246.541 97.422 63.467 1.00 34.83 278 ILE C O 1
ATOM 6524 N N . ALA C 1 279 ? 247.296 96.452 61.574 1.00 29.40 279 ALA C N 1
ATOM 6525 C CA . ALA C 1 279 ? 246.430 95.299 61.776 1.00 33.12 279 ALA C CA 1
ATOM 6526 C C . ALA C 1 279 ? 246.757 94.617 63.091 1.00 35.31 279 ALA C C 1
ATOM 6527 O O . ALA C 1 279 ? 245.852 94.284 63.868 1.00 32.50 279 ALA C O 1
ATOM 6529 N N . GLY C 1 280 ? 248.053 94.424 63.361 1.00 37.73 280 GLY C N 1
ATOM 6530 C CA . GLY C 1 280 ? 248.477 93.886 64.645 1.00 35.07 280 GLY C CA 1
ATOM 6531 C C . GLY C 1 280 ? 247.918 94.658 65.821 1.00 31.41 280 GLY C C 1
ATOM 6532 O O . GLY C 1 280 ? 247.494 94.066 66.814 1.00 39.76 280 GLY C O 1
ATOM 6533 N N . LYS C 1 281 ? 247.883 95.986 65.722 1.00 36.44 281 LYS C N 1
ATOM 6534 C CA . LYS C 1 281 ? 247.392 96.792 66.837 1.00 35.53 281 LYS C CA 1
ATOM 6535 C C . LYS C 1 281 ? 245.881 96.681 67.014 1.00 35.15 281 LYS C C 1
ATOM 6536 O O . LYS C 1 281 ? 245.379 96.737 68.149 1.00 33.98 281 LYS C O 1
ATOM 6542 N N . MET C 1 282 ? 245.140 96.512 65.920 1.00 31.78 282 MET C N 1
ATOM 6543 C CA . MET C 1 282 ? 243.712 96.213 66.038 1.00 31.05 282 MET C CA 1
ATOM 6544 C C . MET C 1 282 ? 243.486 94.883 66.755 1.00 32.65 282 MET C C 1
ATOM 6545 O O . MET C 1 282 ? 242.670 94.789 67.682 1.00 32.29 282 MET C O 1
ATOM 6550 N N . ILE C 1 283 ? 244.244 93.851 66.362 1.00 35.56 283 ILE C N 1
ATOM 6551 C CA . ILE C 1 283 ? 244.173 92.551 67.041 1.00 35.25 283 ILE C CA 1
ATOM 6552 C C . ILE C 1 283 ? 244.508 92.677 68.534 1.00 37.93 283 ILE C C 1
ATOM 6553 O O . ILE C 1 283 ? 243.858 92.051 69.381 1.00 40.25 283 ILE C O 1
ATOM 6558 N N . ARG C 1 284 ? 245.531 93.476 68.875 1.00 36.12 284 ARG C N 1
ATOM 6559 C CA . ARG C 1 284 ? 245.936 93.652 70.279 1.00 39.53 284 ARG C CA 1
ATOM 6560 C C . ARG C 1 284 ? 244.853 94.342 71.094 1.00 36.08 284 ARG C C 1
ATOM 6561 O O . ARG C 1 284 ? 244.591 93.974 72.249 1.00 40.41 284 ARG C O 1
ATOM 6569 N N . TRP C 1 285 ? 244.215 95.373 70.529 1.00 33.85 285 TRP C N 1
ATOM 6570 C CA . TRP C 1 285 ? 243.043 95.941 71.195 1.00 37.19 285 TRP C CA 1
ATOM 6571 C C . TRP C 1 285 ? 241.994 94.872 71.468 1.00 35.84 285 TRP C C 1
ATOM 6572 O O . TRP C 1 285 ? 241.413 94.827 72.561 1.00 38.54 285 TRP C O 1
ATOM 6583 N N . ILE C 1 286 ? 241.732 94.003 70.482 1.00 34.92 286 ILE C N 1
ATOM 6584 C CA . ILE C 1 286 ? 240.751 92.938 70.704 1.00 37.91 286 ILE C CA 1
ATOM 6585 C C . ILE C 1 286 ? 241.192 92.023 71.840 1.00 40.01 286 ILE C C 1
ATOM 6586 O O . ILE C 1 286 ? 240.378 91.606 72.672 1.00 40.28 286 ILE C O 1
ATOM 6591 N N . GLU C 1 287 ? 242.471 91.642 71.851 1.00 39.86 287 GLU C N 1
ATOM 6592 C CA . GLU C 1 287 ? 242.974 90.764 72.900 1.00 40.38 287 GLU C CA 1
ATOM 6593 C C . GLU C 1 287 ? 242.769 91.393 74.263 1.00 38.44 287 GLU C C 1
ATOM 6594 O O . GLU C 1 287 ? 242.468 90.700 75.236 1.00 42.48 287 GLU C O 1
ATOM 6600 N N . ARG C 1 288 ? 242.913 92.711 74.343 1.00 38.45 288 ARG C N 1
ATOM 6601 C CA . ARG C 1 288 ? 242.777 93.392 75.618 1.00 36.40 288 ARG C CA 1
ATOM 6602 C C . ARG C 1 288 ? 241.334 93.675 76.023 1.00 43.45 288 ARG C C 1
ATOM 6603 O O . ARG C 1 288 ? 241.091 93.960 77.201 1.00 42.33 288 ARG C O 1
ATOM 6611 N N . HIS C 1 289 ? 240.362 93.628 75.111 1.00 39.84 289 HIS C N 1
ATOM 6612 C CA . HIS C 1 289 ? 239.008 93.941 75.559 1.00 38.19 289 HIS C CA 1
ATOM 6613 C C . HIS C 1 289 ? 237.960 92.862 75.326 1.00 39.33 289 HIS C C 1
ATOM 6614 O O . HIS C 1 289 ? 236.843 93.014 75.830 1.00 40.41 289 HIS C O 1
ATOM 6621 N N . ALA C 1 290 ? 238.267 91.779 74.622 1.00 38.69 290 ALA C N 1
ATOM 6622 C CA . ALA C 1 290 ? 237.279 90.709 74.493 1.00 40.26 290 ALA C CA 1
ATOM 6623 C C . ALA C 1 290 ? 237.333 89.784 75.700 1.00 45.61 290 ALA C C 1
ATOM 6624 O O . ALA C 1 290 ? 238.341 89.115 75.911 1.00 49.48 290 ALA C O 1
ATOM 6626 N N . MET D 1 1 ? 202.746 128.844 73.857 1.00 49.44 1 MET D N 1
ATOM 6627 C CA . MET D 1 1 ? 203.930 128.110 73.418 1.00 49.61 1 MET D CA 1
ATOM 6628 C C . MET D 1 1 ? 204.074 128.199 71.902 1.00 45.86 1 MET D C 1
ATOM 6629 O O . MET D 1 1 ? 203.066 128.186 71.173 1.00 44.93 1 MET D O 1
ATOM 6634 N N . LYS D 1 2 ? 205.316 128.303 71.429 1.00 41.94 2 LYS D N 1
ATOM 6635 C CA . LYS D 1 2 ? 205.610 128.247 70.004 1.00 43.10 2 LYS D CA 1
ATOM 6636 C C . LYS D 1 2 ? 206.036 126.821 69.644 1.00 42.09 2 LYS D C 1
ATOM 6637 O O . LYS D 1 2 ? 207.006 126.283 70.200 1.00 40.19 2 LYS D O 1
ATOM 6643 N N . ILE D 1 3 ? 205.287 126.212 68.727 1.00 39.97 3 ILE D N 1
ATOM 6644 C CA . ILE D 1 3 ? 205.444 124.827 68.317 1.00 36.07 3 ILE D CA 1
ATOM 6645 C C . ILE D 1 3 ? 205.668 124.805 66.812 1.00 41.13 3 ILE D C 1
ATOM 6646 O O . ILE D 1 3 ? 204.863 125.361 66.049 1.00 36.57 3 ILE D O 1
ATOM 6651 N N . ALA D 1 4 ? 206.757 124.159 66.390 1.00 37.12 4 ALA D N 1
ATOM 6652 C CA . ALA D 1 4 ? 206.974 123.837 64.992 1.00 34.25 4 ALA D CA 1
ATOM 6653 C C . ALA D 1 4 ? 206.495 122.419 64.722 1.00 31.65 4 ALA D C 1
ATOM 6654 O O . ALA D 1 4 ? 206.756 121.491 65.498 1.00 31.96 4 ALA D O 1
ATOM 6656 N N . ILE D 1 5 ? 205.791 122.247 63.620 1.00 32.30 5 ILE D N 1
ATOM 6657 C CA . ILE D 1 5 ? 205.446 120.923 63.130 1.00 32.18 5 ILE D CA 1
ATOM 6658 C C . ILE D 1 5 ? 206.330 120.668 61.915 1.00 33.85 5 ILE D C 1
ATOM 6659 O O . ILE D 1 5 ? 206.265 121.402 60.921 1.00 34.42 5 ILE D O 1
ATOM 6664 N N . LEU D 1 6 ? 207.187 119.661 62.017 1.00 31.34 6 LEU D N 1
ATOM 6665 C CA . LEU D 1 6 ? 208.190 119.370 60.992 1.00 35.01 6 LEU D CA 1
ATOM 6666 C C . LEU D 1 6 ? 207.607 118.334 60.051 1.00 33.32 6 LEU D C 1
ATOM 6667 O O . LEU D 1 6 ? 207.428 117.176 60.431 1.00 38.72 6 LEU D O 1
ATOM 6672 N N . SER D 1 7 ? 207.323 118.742 58.821 1.00 37.89 7 SER D N 1
ATOM 6673 C CA . SER D 1 7 ? 206.671 117.832 57.899 1.00 38.57 7 SER D CA 1
ATOM 6674 C C . SER D 1 7 ? 206.726 118.431 56.513 1.00 38.96 7 SER D C 1
ATOM 6675 O O . SER D 1 7 ? 206.675 119.651 56.354 1.00 40.55 7 SER D O 1
ATOM 6678 N N . ARG D 1 8 ? 206.861 117.559 55.521 1.00 41.58 8 ARG D N 1
ATOM 6679 C CA . ARG D 1 8 ? 206.638 117.960 54.143 1.00 48.20 8 ARG D CA 1
ATOM 6680 C C . ARG D 1 8 ? 205.156 118.053 53.817 1.00 49.84 8 ARG D C 1
ATOM 6681 O O . ARG D 1 8 ? 204.784 118.781 52.892 1.00 52.30 8 ARG D O 1
ATOM 6689 N N . ASP D 1 9 ? 204.315 117.347 54.568 1.00 52.62 9 ASP D N 1
ATOM 6690 C CA . ASP D 1 9 ? 202.894 117.153 54.258 1.00 52.14 9 ASP D CA 1
ATOM 6691 C C . ASP D 1 9 ? 202.001 118.110 55.038 1.00 50.89 9 ASP D C 1
ATOM 6692 O O . ASP D 1 9 ? 200.992 117.702 55.615 1.00 50.59 9 ASP D O 1
ATOM 6697 N N . GLY D 1 10 ? 202.347 119.398 55.044 1.00 50.01 10 GLY D N 1
ATOM 6698 C CA . GLY D 1 10 ? 201.601 120.370 55.829 1.00 51.27 10 GLY D CA 1
ATOM 6699 C C . GLY D 1 10 ? 200.146 120.517 55.424 1.00 52.14 10 GLY D C 1
ATOM 6700 O O . GLY D 1 10 ? 199.331 120.975 56.232 1.00 53.49 10 GLY D O 1
ATOM 6701 N N . THR D 1 11 ? 199.804 120.145 54.188 1.00 55.59 11 THR D N 1
ATOM 6702 C CA . THR D 1 11 ? 198.420 120.177 53.732 1.00 55.19 11 THR D CA 1
ATOM 6703 C C . THR D 1 11 ? 197.601 118.989 54.218 1.00 55.03 11 THR D C 1
ATOM 6704 O O . THR D 1 11 ? 196.367 119.049 54.191 1.00 56.94 11 THR D O 1
ATOM 6708 N N . LEU D 1 12 ? 198.247 117.915 54.647 1.00 52.17 12 LEU D N 1
ATOM 6709 C CA . LEU D 1 12 ? 197.530 116.672 54.859 1.00 49.10 12 LEU D CA 1
ATOM 6710 C C . LEU D 1 12 ? 196.796 116.698 56.195 1.00 46.86 12 LEU D C 1
ATOM 6711 O O . LEU D 1 12 ? 197.058 117.536 57.063 1.00 49.35 12 LEU D O 1
ATOM 6716 N N . TYR D 1 13 ? 195.852 115.768 56.339 1.00 43.50 13 TYR D N 1
ATOM 6717 C CA . TYR D 1 13 ? 194.919 115.793 57.461 1.00 44.59 13 TYR D CA 1
ATOM 6718 C C . TYR D 1 13 ? 195.637 115.878 58.802 1.00 45.99 13 TYR D C 1
ATOM 6719 O O . TYR D 1 13 ? 195.249 116.668 59.674 1.00 43.57 13 TYR D O 1
ATOM 6728 N N . SER D 1 14 ? 196.667 115.042 59.002 1.00 41.87 14 SER D N 1
ATOM 6729 C CA . SER D 1 14 ? 197.272 114.919 60.331 1.00 43.91 14 SER D CA 1
ATOM 6730 C C . SER D 1 14 ? 198.011 116.194 60.733 1.00 38.00 14 SER D C 1
ATOM 6731 O O . SER D 1 14 ? 197.935 116.629 61.889 1.00 40.16 14 SER D O 1
ATOM 6734 N N . CYS D 1 15 ? 198.729 116.809 59.799 1.00 40.65 15 CYS D N 1
ATOM 6735 C CA . CYS D 1 15 ? 199.401 118.063 60.126 1.00 39.75 15 CYS D CA 1
ATOM 6736 C C . CYS D 1 15 ? 198.398 119.179 60.400 1.00 42.28 15 CYS D C 1
ATOM 6737 O O . CYS D 1 15 ? 198.568 119.956 61.348 1.00 43.86 15 CYS D O 1
ATOM 6740 N N . LYS D 1 16 ? 197.341 119.262 59.595 1.00 44.84 16 LYS D N 1
ATOM 6741 C CA . LYS D 1 16 ? 196.288 120.242 59.848 1.00 46.27 16 LYS D CA 1
ATOM 6742 C C . LYS D 1 16 ? 195.661 120.045 61.218 1.00 43.53 16 LYS D C 1
ATOM 6743 O O . LYS D 1 16 ? 195.421 121.019 61.936 1.00 42.29 16 LYS D O 1
ATOM 6749 N N . ARG D 1 17 ? 195.393 118.792 61.599 1.00 42.52 17 ARG D N 1
ATOM 6750 C CA . ARG D 1 17 ? 194.765 118.535 62.891 1.00 41.29 17 ARG D CA 1
ATOM 6751 C C . ARG D 1 17 ? 195.689 118.909 64.039 1.00 44.54 17 ARG D C 1
ATOM 6752 O O . ARG D 1 17 ? 195.234 119.472 65.047 1.00 42.95 17 ARG D O 1
ATOM 6760 N N . LEU D 1 18 ? 196.989 118.602 63.919 1.00 41.15 18 LEU D N 1
ATOM 6761 C CA . LEU D 1 18 ? 197.927 119.006 64.969 1.00 44.18 18 LEU D CA 1
ATOM 6762 C C . LEU D 1 18 ? 197.979 120.528 65.084 1.00 39.36 18 LEU D C 1
ATOM 6763 O O . LEU D 1 18 ? 197.933 121.094 66.192 1.00 42.36 18 LEU D O 1
ATOM 6768 N N . ARG D 1 19 ? 198.042 121.211 63.944 1.00 35.42 19 ARG D N 1
ATOM 6769 C CA . ARG D 1 19 ? 198.016 122.670 63.959 1.00 41.51 19 ARG D CA 1
ATOM 6770 C C . ARG D 1 19 ? 196.748 123.192 64.622 1.00 42.39 19 ARG D C 1
ATOM 6771 O O . ARG D 1 19 ? 196.814 124.038 65.525 1.00 38.08 19 ARG D O 1
ATOM 6779 N N . GLU D 1 20 ? 195.588 122.684 64.181 1.00 43.13 20 GLU D N 1
ATOM 6780 C CA . GLU D 1 20 ? 194.292 123.113 64.712 1.00 46.90 20 GLU D CA 1
ATOM 6781 C C . GLU D 1 20 ? 194.240 122.959 66.221 1.00 41.79 20 GLU D C 1
ATOM 6782 O O . GLU D 1 20 ? 193.835 123.880 66.935 1.00 48.46 20 GLU D O 1
ATOM 6788 N N . ALA D 1 21 ? 194.657 121.798 66.725 1.00 41.87 21 ALA D N 1
ATOM 6789 C CA . ALA D 1 21 ? 194.504 121.515 68.148 1.00 38.48 21 ALA D CA 1
ATOM 6790 C C . ALA D 1 21 ? 195.451 122.354 68.992 1.00 44.93 21 ALA D C 1
ATOM 6791 O O . ALA D 1 21 ? 195.103 122.756 70.112 1.00 46.25 21 ALA D O 1
ATOM 6793 N N . ALA D 1 22 ? 196.662 122.612 68.496 1.00 41.65 22 ALA D N 1
ATOM 6794 C CA . ALA D 1 22 ? 197.554 123.475 69.263 1.00 44.19 22 ALA D CA 1
ATOM 6795 C C . ALA D 1 22 ? 197.081 124.923 69.219 1.00 43.33 22 ALA D C 1
ATOM 6796 O O . ALA D 1 22 ? 197.200 125.652 70.214 1.00 40.86 22 ALA D O 1
ATOM 6798 N N . ILE D 1 23 ? 196.549 125.361 68.078 1.00 39.71 23 ILE D N 1
ATOM 6799 C CA . ILE D 1 23 ? 196.047 126.728 67.987 1.00 44.41 23 ILE D CA 1
ATOM 6800 C C . ILE D 1 23 ? 194.858 126.922 68.925 1.00 46.69 23 ILE D C 1
ATOM 6801 O O . ILE D 1 23 ? 194.776 127.921 69.654 1.00 44.12 23 ILE D O 1
ATOM 6806 N N . GLN D 1 24 ? 193.939 125.953 68.940 1.00 46.30 24 GLN D N 1
ATOM 6807 C CA . GLN D 1 24 ? 192.767 126.035 69.800 1.00 49.46 24 GLN D CA 1
ATOM 6808 C C . GLN D 1 24 ? 193.162 126.130 71.261 1.00 48.63 24 GLN D C 1
ATOM 6809 O O . GLN D 1 24 ? 192.487 126.804 72.048 1.00 51.18 24 GLN D O 1
ATOM 6815 N N . ARG D 1 25 ? 194.247 125.465 71.644 1.00 48.63 25 ARG D N 1
ATOM 6816 C CA . ARG D 1 25 ? 194.761 125.546 73.000 1.00 45.33 25 ARG D CA 1
ATOM 6817 C C . ARG D 1 25 ? 195.726 126.708 73.182 1.00 43.92 25 ARG D C 1
ATOM 6818 O O . ARG D 1 25 ? 196.472 126.738 74.166 1.00 44.64 25 ARG D O 1
ATOM 6826 N N . GLY D 1 26 ? 195.716 127.673 72.259 1.00 47.98 26 GLY D N 1
ATOM 6827 C CA . GLY D 1 26 ? 196.405 128.934 72.448 1.00 46.87 26 GLY D CA 1
ATOM 6828 C C . GLY D 1 26 ? 197.857 128.984 72.019 1.00 47.31 26 GLY D C 1
ATOM 6829 O O . GLY D 1 26 ? 198.502 130.028 72.199 1.00 45.02 26 GLY D O 1
ATOM 6830 N N . HIS D 1 27 ? 198.398 127.904 71.467 1.00 43.76 27 HIS D N 1
ATOM 6831 C CA . HIS D 1 27 ? 199.798 127.893 71.090 1.00 43.76 27 HIS D CA 1
ATOM 6832 C C . HIS D 1 27 ? 199.999 128.543 69.721 1.00 44.80 27 HIS D C 1
ATOM 6833 O O . HIS D 1 27 ? 199.091 128.587 68.885 1.00 46.24 27 HIS D O 1
ATOM 6840 N N . LEU D 1 28 ? 201.200 129.079 69.507 1.00 43.03 28 LEU D N 1
ATOM 6841 C CA . LEU D 1 28 ? 201.590 129.628 68.216 1.00 38.64 28 LEU D CA 1
ATOM 6842 C C . LEU D 1 28 ? 202.270 128.525 67.420 1.00 46.56 28 LEU D C 1
ATOM 6843 O O . LEU D 1 28 ? 203.186 127.870 67.930 1.00 44.56 28 LEU D O 1
ATOM 6848 N N . VAL D 1 29 ? 201.815 128.299 66.191 1.00 38.61 29 VAL D N 1
ATOM 6849 C CA . VAL D 1 29 ? 202.206 127.111 65.443 1.00 40.73 29 VAL D CA 1
ATOM 6850 C C . VAL D 1 29 ? 202.753 127.519 64.086 1.00 43.48 29 VAL D C 1
ATOM 6851 O O . VAL D 1 29 ? 202.154 128.342 63.385 1.00 41.72 29 VAL D O 1
ATOM 6855 N N . GLU D 1 30 ? 203.875 126.917 63.708 1.00 44.46 30 GLU D N 1
ATOM 6856 C CA . GLU D 1 30 ? 204.409 127.037 62.358 1.00 41.03 30 GLU D CA 1
ATOM 6857 C C . GLU D 1 30 ? 204.612 125.640 61.789 1.00 41.07 30 GLU D C 1
ATOM 6858 O O . GLU D 1 30 ? 205.145 124.768 62.476 1.00 39.96 30 GLU D O 1
ATOM 6864 N N . ILE D 1 31 ? 204.190 125.427 60.545 1.00 40.85 31 ILE D N 1
ATOM 6865 C CA . ILE D 1 31 ? 204.412 124.167 59.843 1.00 38.80 31 ILE D CA 1
ATOM 6866 C C . ILE D 1 31 ? 205.593 124.350 58.887 1.00 40.96 31 ILE D C 1
ATOM 6867 O O . ILE D 1 31 ? 205.517 125.139 57.938 1.00 37.93 31 ILE D O 1
ATOM 6872 N N . LEU D 1 32 ? 206.674 123.604 59.128 1.00 35.39 32 LEU D N 1
ATOM 6873 C CA . LEU D 1 32 ? 207.957 123.791 58.462 1.00 37.66 32 LEU D CA 1
ATOM 6874 C C . LEU D 1 32 ? 208.348 122.528 57.706 1.00 37.12 32 LEU D C 1
ATOM 6875 O O . LEU D 1 32 ? 208.366 121.431 58.284 1.00 35.62 32 LEU D O 1
ATOM 6880 N N . ASP D 1 33 ? 208.616 122.681 56.417 1.00 33.94 33 ASP D N 1
ATOM 6881 C CA . ASP D 1 33 ? 209.192 121.612 55.604 1.00 35.61 33 ASP D CA 1
ATOM 6882 C C . ASP D 1 33 ? 210.643 121.403 56.019 1.00 34.98 33 ASP D C 1
ATOM 6883 O O . ASP D 1 33 ? 211.465 122.322 55.847 1.00 32.82 33 ASP D O 1
ATOM 6888 N N . PRO D 1 34 ? 211.006 120.222 56.544 1.00 32.87 34 PRO D N 1
ATOM 6889 C CA . PRO D 1 34 ? 212.416 119.966 56.908 1.00 33.72 34 PRO D CA 1
ATOM 6890 C C . PRO D 1 34 ? 213.408 120.247 55.789 1.00 32.74 34 PRO D C 1
ATOM 6891 O O . PRO D 1 34 ? 214.487 120.799 56.050 1.00 33.89 34 PRO D O 1
ATOM 6895 N N . LEU D 1 35 ? 213.068 119.889 54.548 1.00 33.27 35 LEU D N 1
ATOM 6896 C CA . LEU D 1 35 ? 213.972 120.079 53.421 1.00 36.56 35 LEU D CA 1
ATOM 6897 C C . LEU D 1 35 ? 214.201 121.547 53.083 1.00 34.03 35 LEU D C 1
ATOM 6898 O O . LEU D 1 35 ? 215.134 121.850 52.334 1.00 38.87 35 LEU D O 1
ATOM 6903 N N . SER D 1 36 ? 213.389 122.458 53.596 1.00 31.19 36 SER D N 1
ATOM 6904 C CA . SER D 1 36 ? 213.642 123.875 53.381 1.00 33.46 36 SER D CA 1
ATOM 6905 C C . SER D 1 36 ? 214.429 124.506 54.518 1.00 32.26 36 SER D C 1
ATOM 6906 O O . SER D 1 36 ? 214.831 125.670 54.401 1.00 31.30 36 SER D O 1
ATOM 6909 N N . CYS D 1 37 ? 214.636 123.780 55.614 1.00 28.36 37 CYS D N 1
ATOM 6910 C CA . CYS D 1 37 ? 215.533 124.249 56.658 1.00 32.05 37 CYS D CA 1
ATOM 6911 C C . CYS D 1 37 ? 216.977 124.156 56.194 1.00 31.10 37 CYS D C 1
ATOM 6912 O O . CYS D 1 37 ? 217.384 123.161 55.596 1.00 34.52 37 CYS D O 1
ATOM 6915 N N . TYR D 1 38 ? 217.753 125.197 56.470 1.00 31.00 38 TYR D N 1
ATOM 6916 C CA . TYR D 1 38 ? 219.193 125.128 56.260 1.00 35.51 38 TYR D CA 1
ATOM 6917 C C . TYR D 1 38 ? 219.841 125.761 57.479 1.00 37.41 38 TYR D C 1
ATOM 6918 O O . TYR D 1 38 ? 219.247 126.640 58.106 1.00 37.63 38 TYR D O 1
ATOM 6927 N N . MET D 1 39 ? 221.036 125.289 57.848 1.00 32.00 39 MET D N 1
ATOM 6928 C CA . MET D 1 39 ? 221.584 125.715 59.128 1.00 35.63 39 MET D CA 1
ATOM 6929 C C . MET D 1 39 ? 223.073 125.407 59.205 1.00 38.20 39 MET D C 1
ATOM 6930 O O . MET D 1 39 ? 223.555 124.464 58.573 1.00 36.93 39 MET D O 1
ATOM 6935 N N . ASN D 1 40 ? 223.792 126.218 59.989 1.00 35.19 40 ASN D N 1
ATOM 6936 C CA . ASN D 1 40 ? 225.145 125.875 60.423 1.00 36.36 40 ASN D CA 1
ATOM 6937 C C . ASN D 1 40 ? 225.092 124.825 61.521 1.00 43.26 40 ASN D C 1
ATOM 6938 O O . ASN D 1 40 ? 224.367 124.978 62.510 1.00 41.91 40 ASN D O 1
ATOM 6943 N N . ILE D 1 41 ? 225.876 123.767 61.373 1.00 44.62 41 ILE D N 1
ATOM 6944 C CA . ILE D 1 41 ? 225.895 122.762 62.424 1.00 41.68 41 ILE D CA 1
ATOM 6945 C C . ILE D 1 41 ? 227.128 122.999 63.265 1.00 46.75 41 ILE D C 1
ATOM 6946 O O . ILE D 1 41 ? 227.167 122.648 64.450 1.00 45.01 41 ILE D O 1
ATOM 6951 N N . ASN D 1 42 ? 228.131 123.608 62.645 1.00 48.28 42 ASN D N 1
ATOM 6952 C CA . ASN D 1 42 ? 229.314 124.119 63.314 1.00 50.53 42 ASN D CA 1
ATOM 6953 C C . ASN D 1 42 ? 229.397 125.602 62.988 1.00 54.66 42 ASN D C 1
ATOM 6954 O O . ASN D 1 42 ? 229.447 125.959 61.793 1.00 45.90 42 ASN D O 1
ATOM 6959 N N . PRO D 1 43 ? 229.434 126.497 63.999 1.00 55.58 43 PRO D N 1
ATOM 6960 C CA . PRO D 1 43 ? 229.479 126.089 65.416 1.00 57.28 43 PRO D CA 1
ATOM 6961 C C . PRO D 1 43 ? 228.193 125.459 65.929 1.00 55.11 43 PRO D C 1
ATOM 6962 O O . PRO D 1 43 ? 227.145 125.580 65.291 1.00 57.52 43 PRO D O 1
ATOM 6966 N N . ALA D 1 44 ? 228.299 124.782 67.070 1.00 53.91 44 ALA D N 1
ATOM 6967 C CA . ALA D 1 44 ? 227.206 123.958 67.564 1.00 56.32 44 ALA D CA 1
ATOM 6968 C C . ALA D 1 44 ? 225.944 124.783 67.807 1.00 60.23 44 ALA D C 1
ATOM 6969 O O . ALA D 1 44 ? 225.994 125.876 68.384 1.00 60.43 44 ALA D O 1
ATOM 6971 N N . ALA D 1 45 ? 224.809 124.247 67.350 1.00 60.06 45 ALA D N 1
ATOM 6972 C CA . ALA D 1 45 ? 223.489 124.781 67.687 1.00 58.38 45 ALA D CA 1
ATOM 6973 C C . ALA D 1 45 ? 223.301 126.205 67.162 1.00 53.03 45 ALA D C 1
ATOM 6974 O O . ALA D 1 45 ? 222.769 127.076 67.848 1.00 52.73 45 ALA D O 1
ATOM 6976 N N . SER D 1 46 ? 223.743 126.453 65.935 1.00 55.14 46 SER D N 1
ATOM 6977 C CA . SER D 1 46 ? 223.470 127.751 65.347 1.00 53.52 46 SER D CA 1
ATOM 6978 C C . SER D 1 46 ? 222.010 127.806 64.903 1.00 47.44 46 SER D C 1
ATOM 6979 O O . SER D 1 46 ? 221.351 126.775 64.745 1.00 46.74 46 SER D O 1
ATOM 6982 N N . SER D 1 47 ? 221.499 129.027 64.732 1.00 42.91 47 SER D N 1
ATOM 6983 C CA . SER D 1 47 ? 220.096 129.212 64.378 1.00 41.51 47 SER D CA 1
ATOM 6984 C C . SER D 1 47 ? 219.752 128.476 63.089 1.00 41.30 47 SER D C 1
ATOM 6985 O O . SER D 1 47 ? 220.598 128.276 62.218 1.00 41.79 47 SER D O 1
ATOM 6988 N N . ILE D 1 48 ? 218.490 128.089 62.965 1.00 37.15 48 ILE D N 1
ATOM 6989 C CA . ILE D 1 48 ? 217.989 127.444 61.757 1.00 34.83 48 ILE D CA 1
ATOM 6990 C C . ILE D 1 48 ? 217.367 128.508 60.862 1.00 37.12 48 ILE D C 1
ATOM 6991 O O . ILE D 1 48 ? 216.550 129.315 61.313 1.00 40.50 48 ILE D O 1
ATOM 6996 N N . HIS D 1 49 ? 217.789 128.551 59.610 1.00 39.05 49 HIS D N 1
ATOM 6997 C CA . HIS D 1 49 ? 217.229 129.454 58.626 1.00 38.34 49 HIS D CA 1
ATOM 6998 C C . HIS D 1 49 ? 216.206 128.723 57.778 1.00 34.02 49 HIS D C 1
ATOM 6999 O O . HIS D 1 49 ? 216.216 127.496 57.660 1.00 35.76 49 HIS D O 1
ATOM 7006 N N . TYR D 1 50 ? 215.346 129.513 57.144 1.00 38.42 50 TYR D N 1
ATOM 7007 C CA . TYR D 1 50 ? 214.174 128.981 56.466 1.00 36.58 50 TYR D CA 1
ATOM 7008 C C . TYR D 1 50 ? 213.699 130.044 55.490 1.00 39.13 50 TYR D C 1
ATOM 7009 O O . TYR D 1 50 ? 213.296 131.131 55.915 1.00 40.55 50 TYR D O 1
ATOM 7018 N N . LYS D 1 51 ? 213.779 129.743 54.196 1.00 39.99 51 LYS D N 1
ATOM 7019 C CA . LYS D 1 51 ? 213.239 130.612 53.150 1.00 42.13 51 LYS D CA 1
ATOM 7020 C C . LYS D 1 51 ? 213.646 132.065 53.365 1.00 44.40 51 LYS D C 1
ATOM 7021 O O . LYS D 1 51 ? 212.811 132.966 53.441 1.00 47.38 51 LYS D O 1
ATOM 7027 N N . GLY D 1 52 ? 214.951 132.282 53.492 1.00 41.90 52 GLY D N 1
ATOM 7028 C CA . GLY D 1 52 ? 215.494 133.612 53.639 1.00 43.28 52 GLY D CA 1
ATOM 7029 C C . GLY D 1 52 ? 215.416 134.195 55.029 1.00 46.93 52 GLY D C 1
ATOM 7030 O O . GLY D 1 52 ? 215.953 135.290 55.258 1.00 49.55 52 GLY D O 1
ATOM 7031 N N . ARG D 1 53 ? 214.761 133.530 55.969 1.00 44.64 53 ARG D N 1
ATOM 7032 C CA . ARG D 1 53 ? 214.600 134.107 57.290 1.00 47.42 53 ARG D CA 1
ATOM 7033 C C . ARG D 1 53 ? 215.187 133.179 58.341 1.00 44.36 53 ARG D C 1
ATOM 7034 O O . ARG D 1 53 ? 215.304 131.967 58.142 1.00 46.00 53 ARG D O 1
ATOM 7042 N N . LYS D 1 54 ? 215.590 133.779 59.444 1.00 43.23 54 LYS D N 1
ATOM 7043 C CA . LYS D 1 54 ? 216.130 133.062 60.585 1.00 41.88 54 LYS D CA 1
ATOM 7044 C C . LYS D 1 54 ? 214.991 132.746 61.549 1.00 45.66 54 LYS D C 1
ATOM 7045 O O . LYS D 1 54 ? 214.247 133.648 61.947 1.00 46.38 54 LYS D O 1
ATOM 7051 N N . LEU D 1 55 ? 214.836 131.448 61.904 1.00 41.59 55 LEU D N 1
ATOM 7052 C CA . LEU D 1 55 ? 213.676 131.003 62.657 1.00 39.54 55 LEU D CA 1
ATOM 7053 C C . LEU D 1 55 ? 213.796 131.387 64.130 1.00 45.92 55 LEU D C 1
ATOM 7054 O O . LEU D 1 55 ? 214.895 131.377 64.692 1.00 41.88 55 LEU D O 1
ATOM 7059 N N . PRO D 1 56 ? 212.673 131.704 64.775 1.00 43.46 56 PRO D N 1
ATOM 7060 C CA . PRO D 1 56 ? 212.687 131.933 66.219 1.00 42.42 56 PRO D CA 1
ATOM 7061 C C . PRO D 1 56 ? 212.830 130.613 66.955 1.00 42.76 56 PRO D C 1
ATOM 7062 O O . PRO D 1 56 ? 212.647 129.532 66.393 1.00 42.10 56 PRO D O 1
ATOM 7066 N N . HIS D 1 57 ? 213.128 130.719 68.243 1.00 41.51 57 HIS D N 1
ATOM 7067 C CA . HIS D 1 57 ? 213.137 129.549 69.105 1.00 41.21 57 HIS D CA 1
ATOM 7068 C C . HIS D 1 57 ? 211.746 128.941 69.183 1.00 41.27 57 HIS D C 1
ATOM 7069 O O . HIS D 1 57 ? 210.752 129.651 69.337 1.00 45.25 57 HIS D O 1
ATOM 7076 N N . PHE D 1 58 ? 211.676 127.621 69.068 1.00 39.30 58 PHE D N 1
ATOM 7077 C CA . PHE D 1 58 ? 210.449 126.878 69.298 1.00 41.84 58 PHE D CA 1
ATOM 7078 C C . PHE D 1 58 ? 210.565 126.116 70.607 1.00 40.75 58 PHE D C 1
ATOM 7079 O O . PHE D 1 58 ? 211.602 125.511 70.894 1.00 40.84 58 PHE D O 1
ATOM 7087 N N . ASP D 1 59 ? 209.497 126.160 71.405 1.00 40.42 59 ASP D N 1
ATOM 7088 C CA . ASP D 1 59 ? 209.519 125.457 72.678 1.00 42.93 59 ASP D CA 1
ATOM 7089 C C . ASP D 1 59 ? 209.370 123.967 72.476 1.00 38.56 59 ASP D C 1
ATOM 7090 O O . ASP D 1 59 ? 209.856 123.171 73.297 1.00 41.35 59 ASP D O 1
ATOM 7095 N N . ALA D 1 60 ? 208.705 123.577 71.393 1.00 36.75 60 ALA D N 1
ATOM 7096 C CA . ALA D 1 60 ? 208.509 122.183 71.049 1.00 36.91 60 ALA D CA 1
ATOM 7097 C C . ALA D 1 60 ? 208.526 122.029 69.535 1.00 36.19 60 ALA D C 1
ATOM 7098 O O . ALA D 1 60 ? 208.238 122.972 68.788 1.00 36.13 60 ALA D O 1
ATOM 7100 N N . VAL D 1 61 ? 208.864 120.821 69.083 1.00 35.72 61 VAL D N 1
ATOM 7101 C CA . VAL D 1 61 ? 208.796 120.474 67.669 1.00 34.02 61 VAL D CA 1
ATOM 7102 C C . VAL D 1 61 ? 208.076 119.143 67.554 1.00 29.89 61 VAL D C 1
ATOM 7103 O O . VAL D 1 61 ? 208.380 118.202 68.295 1.00 34.24 61 VAL D O 1
ATOM 7107 N N . ILE D 1 62 ? 207.129 119.060 66.631 1.00 31.10 62 ILE D N 1
ATOM 7108 C CA . ILE D 1 62 ? 206.428 117.805 66.379 1.00 32.57 62 ILE D CA 1
ATOM 7109 C C . ILE D 1 62 ? 206.937 117.207 65.071 1.00 33.48 62 ILE D C 1
ATOM 7110 O O . ILE D 1 62 ? 206.530 117.664 63.992 1.00 36.37 62 ILE D O 1
ATOM 7115 N N . PRO D 1 63 ? 207.799 116.187 65.112 1.00 29.62 63 PRO D N 1
ATOM 7116 C CA . PRO D 1 63 ? 208.315 115.582 63.876 1.00 32.78 63 PRO D CA 1
ATOM 7117 C C . PRO D 1 63 ? 207.300 114.650 63.234 1.00 30.85 63 PRO D C 1
ATOM 7118 O O . PRO D 1 63 ? 206.795 113.717 63.861 1.00 31.98 63 PRO D O 1
ATOM 7122 N N . ARG D 1 64 ? 207.002 114.914 61.976 1.00 29.26 64 ARG D N 1
ATOM 7123 C CA . ARG D 1 64 ? 206.210 114.026 61.145 1.00 39.07 64 ARG D CA 1
ATOM 7124 C C . ARG D 1 64 ? 207.027 113.816 59.865 1.00 40.29 64 ARG D C 1
ATOM 7125 O O . ARG D 1 64 ? 206.672 114.287 58.790 1.00 45.99 64 ARG D O 1
ATOM 7133 N N . ILE D 1 65 ? 208.157 113.135 60.010 1.00 42.62 65 ILE D N 1
ATOM 7134 C CA . ILE D 1 65 ? 209.186 113.081 58.974 1.00 43.61 65 ILE D CA 1
ATOM 7135 C C . ILE D 1 65 ? 208.895 111.930 58.026 1.00 49.60 65 ILE D C 1
ATOM 7136 O O . ILE D 1 65 ? 208.734 110.779 58.454 1.00 53.24 65 ILE D O 1
ATOM 7141 N N . GLY D 1 66 ? 208.853 112.239 56.731 1.00 55.52 66 GLY D N 1
ATOM 7142 C CA . GLY D 1 66 ? 208.543 111.234 55.738 1.00 54.03 66 GLY D CA 1
ATOM 7143 C C . GLY D 1 66 ? 209.590 110.135 55.656 1.00 61.36 66 GLY D C 1
ATOM 7144 O O . GLY D 1 66 ? 210.767 110.297 56.012 1.00 55.53 66 GLY D O 1
ATOM 7145 N N . THR D 1 67 ? 209.132 108.985 55.150 1.00 63.39 67 THR D N 1
ATOM 7146 C CA . THR D 1 67 ? 209.977 107.798 55.083 1.00 61.49 67 THR D CA 1
ATOM 7147 C C . THR D 1 67 ? 211.181 108.009 54.166 1.00 59.42 67 THR D C 1
ATOM 7148 O O . THR D 1 67 ? 212.266 107.480 54.441 1.00 60.98 67 THR D O 1
ATOM 7152 N N . ALA D 1 68 ? 211.024 108.795 53.094 1.00 59.18 68 ALA D N 1
ATOM 7153 C CA . ALA D 1 68 ? 212.094 108.992 52.116 1.00 59.49 68 ALA D CA 1
ATOM 7154 C C . ALA D 1 68 ? 213.121 110.042 52.527 1.00 57.84 68 ALA D C 1
ATOM 7155 O O . ALA D 1 68 ? 214.094 110.239 51.790 1.00 57.28 68 ALA D O 1
ATOM 7157 N N . ILE D 1 69 ? 212.953 110.712 53.670 1.00 52.09 69 ILE D N 1
ATOM 7158 C CA . ILE D 1 69 ? 213.815 111.852 53.987 1.00 56.02 69 ILE D CA 1
ATOM 7159 C C . ILE D 1 69 ? 214.359 111.788 55.412 1.00 52.38 69 ILE D C 1
ATOM 7160 O O . ILE D 1 69 ? 214.648 112.830 56.017 1.00 47.13 69 ILE D O 1
ATOM 7165 N N . THR D 1 70 ? 214.537 110.574 55.945 1.00 52.06 70 THR D N 1
ATOM 7166 C CA . THR D 1 70 ? 214.944 110.423 57.343 1.00 53.15 70 THR D CA 1
ATOM 7167 C C . THR D 1 70 ? 216.239 111.185 57.643 1.00 44.57 70 THR D C 1
ATOM 7168 O O . THR D 1 70 ? 216.277 112.000 58.574 1.00 43.51 70 THR D O 1
ATOM 7172 N N . PHE D 1 71 ? 217.291 110.984 56.831 1.00 47.57 71 PHE D N 1
ATOM 7173 C CA . PHE D 1 71 ? 218.617 111.498 57.190 1.00 40.46 71 PHE D CA 1
ATOM 7174 C C . PHE D 1 71 ? 218.601 113.014 57.379 1.00 42.20 71 PHE D C 1
ATOM 7175 O O . PHE D 1 71 ? 218.961 113.522 58.449 1.00 36.52 71 PHE D O 1
ATOM 7183 N N . TYR D 1 72 ? 218.182 113.758 56.348 1.00 41.00 72 TYR D N 1
ATOM 7184 C CA . TYR D 1 72 ? 218.064 115.202 56.510 1.00 37.66 72 TYR D CA 1
ATOM 7185 C C . TYR D 1 72 ? 216.989 115.554 57.535 1.00 38.75 72 TYR D C 1
ATOM 7186 O O . TYR D 1 72 ? 217.189 116.448 58.362 1.00 33.42 72 TYR D O 1
ATOM 7195 N N . GLY D 1 73 ? 215.857 114.846 57.523 1.00 39.86 73 GLY D N 1
ATOM 7196 C CA . GLY D 1 73 ? 214.774 115.208 58.423 1.00 39.84 73 GLY D CA 1
ATOM 7197 C C . GLY D 1 73 ? 215.221 115.152 59.868 1.00 37.58 73 GLY D C 1
ATOM 7198 O O . GLY D 1 73 ? 215.110 116.135 60.610 1.00 36.24 73 GLY D O 1
ATOM 7199 N N . THR D 1 74 ? 215.806 114.025 60.263 1.00 33.36 74 THR D N 1
ATOM 7200 C CA . THR D 1 74 ? 216.290 113.899 61.627 1.00 37.00 74 THR D CA 1
ATOM 7201 C C . THR D 1 74 ? 217.415 114.893 61.915 1.00 33.21 74 THR D C 1
ATOM 7202 O O . THR D 1 74 ? 217.466 115.444 63.018 1.00 34.15 74 THR D O 1
ATOM 7206 N N . ALA D 1 75 ? 218.256 115.230 60.931 1.00 30.84 75 ALA D N 1
ATOM 7207 C CA . ALA D 1 75 ? 219.281 116.232 61.234 1.00 36.73 75 ALA D CA 1
ATOM 7208 C C . ALA D 1 75 ? 218.629 117.561 61.569 1.00 33.23 75 ALA D C 1
ATOM 7209 O O . ALA D 1 75 ? 219.009 118.222 62.550 1.00 32.64 75 ALA D O 1
ATOM 7211 N N . ALA D 1 76 ? 217.584 117.924 60.812 1.00 31.65 76 ALA D N 1
ATOM 7212 C CA . ALA D 1 76 ? 216.872 119.166 61.091 1.00 35.87 76 ALA D CA 1
ATOM 7213 C C . ALA D 1 76 ? 216.274 119.107 62.488 1.00 31.86 76 ALA D C 1
ATOM 7214 O O . ALA D 1 76 ? 216.486 120.012 63.307 1.00 30.92 76 ALA D O 1
ATOM 7216 N N . LEU D 1 77 ? 215.642 117.972 62.811 1.00 28.19 77 LEU D N 1
ATOM 7217 C CA . LEU D 1 77 ? 215.041 117.810 64.124 1.00 28.64 77 LEU D CA 1
ATOM 7218 C C . LEU D 1 77 ? 216.103 117.905 65.210 1.00 33.23 77 LEU D C 1
ATOM 7219 O O . LEU D 1 77 ? 215.915 118.609 66.211 1.00 30.11 77 LEU D O 1
ATOM 7224 N N . ARG D 1 78 ? 217.266 117.273 64.977 1.00 31.53 78 ARG D N 1
ATOM 7225 C CA . ARG D 1 78 ? 218.360 117.316 65.945 1.00 32.92 78 ARG D CA 1
ATOM 7226 C C . ARG D 1 78 ? 218.817 118.748 66.176 1.00 34.30 78 ARG D C 1
ATOM 7227 O O . ARG D 1 78 ? 219.091 119.148 67.316 1.00 32.81 78 ARG D O 1
ATOM 7235 N N . GLN D 1 79 ? 218.866 119.553 65.109 1.00 32.26 79 GLN D N 1
ATOM 7236 C CA . GLN D 1 79 ? 219.240 120.946 65.305 1.00 33.59 79 GLN D CA 1
ATOM 7237 C C . GLN D 1 79 ? 218.239 121.647 66.225 1.00 35.65 79 GLN D C 1
ATOM 7238 O O . GLN D 1 79 ? 218.640 122.308 67.192 1.00 33.50 79 GLN D O 1
ATOM 7244 N N . PHE D 1 80 ? 216.932 121.419 66.014 1.00 31.23 80 PHE D N 1
ATOM 7245 C CA . PHE D 1 80 ? 215.964 122.007 66.940 1.00 36.45 80 PHE D CA 1
ATOM 7246 C C . PHE D 1 80 ? 216.234 121.522 68.351 1.00 34.22 80 PHE D C 1
ATOM 7247 O O . PHE D 1 80 ? 216.222 122.317 69.291 1.00 37.42 80 PHE D O 1
ATOM 7255 N N . GLU D 1 81 ? 216.554 120.232 68.504 1.00 33.51 81 GLU D N 1
ATOM 7256 C CA . GLU D 1 81 ? 216.805 119.686 69.833 1.00 36.59 81 GLU D CA 1
ATOM 7257 C C . GLU D 1 81 ? 218.009 120.369 70.482 1.00 39.51 81 GLU D C 1
ATOM 7258 O O . GLU D 1 81 ? 217.970 120.718 71.671 1.00 36.43 81 GLU D O 1
ATOM 7264 N N . MET D 1 82 ? 219.074 120.612 69.706 1.00 37.05 82 MET D N 1
ATOM 7265 C CA . MET D 1 82 ? 220.226 121.276 70.304 1.00 40.56 82 MET D CA 1
ATOM 7266 C C . MET D 1 82 ? 219.925 122.741 70.578 1.00 37.14 82 MET D C 1
ATOM 7267 O O . MET D 1 82 ? 220.534 123.343 71.460 1.00 40.24 82 MET D O 1
ATOM 7272 N N . LEU D 1 83 ? 218.990 123.326 69.841 1.00 35.91 83 LEU D N 1
ATOM 7273 C CA . LEU D 1 83 ? 218.558 124.683 70.136 1.00 40.33 83 LEU D CA 1
ATOM 7274 C C . LEU D 1 83 ? 217.693 124.770 71.393 1.00 41.42 83 LEU D C 1
ATOM 7275 O O . LEU D 1 83 ? 217.402 125.886 71.841 1.00 44.74 83 LEU D O 1
ATOM 7280 N N . GLY D 1 84 ? 217.303 123.635 71.980 1.00 39.24 84 GLY D N 1
ATOM 7281 C CA . GLY D 1 84 ? 216.494 123.600 73.182 1.00 38.79 84 GLY D CA 1
ATOM 7282 C C . GLY D 1 84 ? 215.041 123.216 72.984 1.00 37.21 84 GLY D C 1
ATOM 7283 O O . GLY D 1 84 ? 214.294 123.191 73.967 1.00 37.46 84 GLY D O 1
ATOM 7284 N N . SER D 1 85 ? 214.607 122.920 71.759 1.00 35.52 85 SER D N 1
ATOM 7285 C CA . SER D 1 85 ? 213.209 122.574 71.522 1.00 36.84 85 SER D CA 1
ATOM 7286 C C . SER D 1 85 ? 212.913 121.171 72.037 1.00 38.95 85 SER D C 1
ATOM 7287 O O . SER D 1 85 ? 213.726 120.253 71.874 1.00 40.37 85 SER D O 1
ATOM 7290 N N . TYR D 1 86 ? 211.739 121.007 72.691 1.00 37.35 86 TYR D N 1
ATOM 7291 C CA . TYR D 1 86 ? 211.323 119.679 73.154 1.00 36.31 86 TYR D CA 1
ATOM 7292 C C . TYR D 1 86 ? 210.742 118.895 71.982 1.00 37.76 86 TYR D C 1
ATOM 7293 O O . TYR D 1 86 ? 209.816 119.376 71.320 1.00 33.15 86 TYR D O 1
ATOM 7302 N N . PRO D 1 87 ? 211.227 117.695 71.712 1.00 35.99 87 PRO D N 1
ATOM 7303 C CA . PRO D 1 87 ? 210.722 116.955 70.552 1.00 38.25 87 PRO D CA 1
ATOM 7304 C C . PRO D 1 87 ? 209.659 115.947 70.948 1.00 35.22 87 PRO D C 1
ATOM 7305 O O . PRO D 1 87 ? 209.873 115.149 71.866 1.00 37.37 87 PRO D O 1
ATOM 7309 N N . LEU D 1 88 ? 208.520 115.943 70.263 1.00 36.59 88 LEU D N 1
ATOM 7310 C CA . LEU D 1 88 ? 207.547 114.864 70.463 1.00 35.74 88 LEU D CA 1
ATOM 7311 C C . LEU D 1 88 ? 207.998 113.675 69.610 1.00 37.89 88 LEU D C 1
ATOM 7312 O O . LEU D 1 88 ? 207.585 113.508 68.452 1.00 38.49 88 LEU D O 1
ATOM 7317 N N . ASN D 1 89 ? 208.845 112.834 70.224 1.00 40.24 89 ASN D N 1
ATOM 7318 C CA . ASN D 1 89 ? 209.714 111.815 69.617 1.00 40.41 89 ASN D CA 1
ATOM 7319 C C . ASN D 1 89 ? 211.077 112.431 69.290 1.00 40.06 89 ASN D C 1
ATOM 7320 O O . ASN D 1 89 ? 211.160 113.407 68.539 1.00 38.63 89 ASN D O 1
ATOM 7325 N N . GLU D 1 90 ? 212.145 111.861 69.847 1.00 39.44 90 GLU D N 1
ATOM 7326 C CA . GLU D 1 90 ? 213.508 112.340 69.638 1.00 41.08 90 GLU D CA 1
ATOM 7327 C C . GLU D 1 90 ? 214.081 111.846 68.315 1.00 35.63 90 GLU D C 1
ATOM 7328 O O . GLU D 1 90 ? 213.719 110.779 67.823 1.00 38.68 90 GLU D O 1
ATOM 7334 N N . SER D 1 91 ? 215.026 112.616 67.770 1.00 36.58 91 SER D N 1
ATOM 7335 C CA . SER D 1 91 ? 215.652 112.261 66.499 1.00 38.15 91 SER D CA 1
ATOM 7336 C C . SER D 1 91 ? 216.250 110.859 66.533 1.00 38.72 91 SER D C 1
ATOM 7337 O O . SER D 1 91 ? 216.103 110.089 65.573 1.00 40.78 91 SER D O 1
ATOM 7340 N N . VAL D 1 92 ? 216.885 110.490 67.644 1.00 38.17 92 VAL D N 1
ATOM 7341 C CA . VAL D 1 92 ? 217.553 109.190 67.712 1.00 40.53 92 VAL D CA 1
ATOM 7342 C C . VAL D 1 92 ? 216.531 108.063 67.661 1.00 41.31 92 VAL D C 1
ATOM 7343 O O . VAL D 1 92 ? 216.689 107.092 66.906 1.00 38.83 92 VAL D O 1
ATOM 7347 N N . ALA D 1 93 ? 215.457 108.185 68.456 1.00 39.52 93 ALA D N 1
ATOM 7348 C CA . ALA D 1 93 ? 214.416 107.162 68.463 1.00 37.56 93 ALA D CA 1
ATOM 7349 C C . ALA D 1 93 ? 213.742 107.059 67.107 1.00 36.49 93 ALA D C 1
ATOM 7350 O O . ALA D 1 93 ? 213.441 105.957 66.633 1.00 37.68 93 ALA D O 1
ATOM 7352 N N . ILE D 1 94 ? 213.539 108.191 66.444 1.00 34.42 94 ILE D N 1
ATOM 7353 C CA . ILE D 1 94 ? 212.904 108.170 65.129 1.00 35.92 94 ILE D CA 1
ATOM 7354 C C . ILE D 1 94 ? 213.794 107.446 64.128 1.00 36.71 94 ILE D C 1
ATOM 7355 O O . ILE D 1 94 ? 213.333 106.587 63.362 1.00 37.39 94 ILE D O 1
ATOM 7360 N N . ALA D 1 95 ? 215.088 107.793 64.115 1.00 35.60 95 ALA D N 1
ATOM 7361 C CA . ALA D 1 95 ? 216.013 107.159 63.178 1.00 42.02 95 ALA D CA 1
ATOM 7362 C C . ALA D 1 95 ? 216.080 105.657 63.411 1.00 38.25 95 ALA D C 1
ATOM 7363 O O . ALA D 1 95 ? 215.987 104.871 62.464 1.00 41.44 95 ALA D O 1
ATOM 7365 N N . ARG D 1 96 ? 216.191 105.240 64.673 1.00 40.16 96 ARG D N 1
ATOM 7366 C CA . ARG D 1 96 ? 216.180 103.815 64.989 1.00 42.99 96 ARG D CA 1
ATOM 7367 C C . ARG D 1 96 ? 214.894 103.147 64.518 1.00 41.39 96 ARG D C 1
ATOM 7368 O O . ARG D 1 96 ? 214.924 102.057 63.935 1.00 42.21 96 ARG D O 1
ATOM 7376 N N . ALA D 1 97 ? 213.748 103.786 64.778 1.00 43.04 97 ALA D N 1
ATOM 7377 C CA . ALA D 1 97 ? 212.453 103.185 64.480 1.00 40.18 97 ALA D CA 1
ATOM 7378 C C . ALA D 1 97 ? 212.241 102.992 62.987 1.00 41.66 97 ALA D C 1
ATOM 7379 O O . ALA D 1 97 ? 211.560 102.041 62.581 1.00 41.30 97 ALA D O 1
ATOM 7381 N N . ARG D 1 98 ? 212.784 103.888 62.158 1.00 42.35 98 ARG D N 1
ATOM 7382 C CA . ARG D 1 98 ? 212.678 103.665 60.719 1.00 46.53 98 ARG D CA 1
ATOM 7383 C C . ARG D 1 98 ? 213.379 102.375 60.302 1.00 46.48 98 ARG D C 1
ATOM 7384 O O . ARG D 1 98 ? 212.996 101.749 59.307 1.00 49.99 98 ARG D O 1
ATOM 7392 N N . ASP D 1 99 ? 214.390 101.955 61.052 1.00 43.14 99 ASP D N 1
ATOM 7393 C CA . ASP D 1 99 ? 215.135 100.731 60.762 1.00 46.08 99 ASP D CA 1
ATOM 7394 C C . ASP D 1 99 ? 214.323 99.553 61.288 1.00 45.58 99 ASP D C 1
ATOM 7395 O O . ASP D 1 99 ? 214.389 99.216 62.475 1.00 40.99 99 ASP D O 1
ATOM 7400 N N . LYS D 1 100 ? 213.536 98.929 60.405 1.00 47.01 100 LYS D N 1
ATOM 7401 C CA . LYS D 1 100 ? 212.667 97.844 60.846 1.00 45.90 100 LYS D CA 1
ATOM 7402 C C . LYS D 1 100 ? 213.478 96.678 61.402 1.00 46.49 100 LYS D C 1
ATOM 7403 O O . LYS D 1 100 ? 213.137 96.131 62.455 1.00 43.56 100 LYS D O 1
ATOM 7409 N N . LEU D 1 101 ? 214.555 96.288 60.714 1.00 42.64 101 LEU D N 1
ATOM 7410 C CA . LEU D 1 101 ? 215.399 95.202 61.208 1.00 43.61 101 LEU D CA 1
ATOM 7411 C C . LEU D 1 101 ? 215.888 95.492 62.622 1.00 41.54 101 LEU D C 1
ATOM 7412 O O . LEU D 1 101 ? 215.703 94.684 63.543 1.00 42.51 101 LEU D O 1
ATOM 7417 N N . ARG D 1 102 ? 216.525 96.650 62.805 1.00 39.34 102 ARG D N 1
ATOM 7418 C CA . ARG D 1 102 ? 217.048 97.020 64.111 1.00 40.89 102 ARG D CA 1
ATOM 7419 C C . ARG D 1 102 ? 215.943 97.061 65.159 1.00 41.10 102 ARG D C 1
ATOM 7420 O O . ARG D 1 102 ? 216.146 96.649 66.306 1.00 38.01 102 ARG D O 1
ATOM 7428 N N . SER D 1 103 ? 214.755 97.537 64.773 1.00 40.59 103 SER D N 1
ATOM 7429 C CA . SER D 1 103 ? 213.654 97.669 65.723 1.00 40.39 103 SER D CA 1
ATOM 7430 C C . SER D 1 103 ? 213.120 96.306 66.157 1.00 39.51 103 SER D C 1
ATOM 7431 O O . SER D 1 103 ? 212.879 96.078 67.346 1.00 40.14 103 SER D O 1
ATOM 7434 N N . MET D 1 104 ? 212.874 95.409 65.201 1.00 37.26 104 MET D N 1
ATOM 7435 C CA . MET D 1 104 ? 212.424 94.069 65.549 1.00 39.26 104 MET D CA 1
ATOM 7436 C C . MET D 1 104 ? 213.455 93.381 66.430 1.00 48.76 104 MET D C 1
ATOM 7437 O O . MET D 1 104 ? 213.095 92.707 67.403 1.00 41.89 104 MET D O 1
ATOM 7442 N N . GLN D 1 105 ? 214.753 93.550 66.109 1.00 45.14 105 GLN D N 1
ATOM 7443 C CA . GLN D 1 105 ? 215.800 92.988 66.962 1.00 46.19 105 GLN D CA 1
ATOM 7444 C C . GLN D 1 105 ? 215.713 93.542 68.375 1.00 41.49 105 GLN D C 1
ATOM 7445 O O . GLN D 1 105 ? 215.872 92.803 69.351 1.00 45.43 105 GLN D O 1
ATOM 7451 N N . LEU D 1 106 ? 215.474 94.845 68.505 1.00 43.28 106 LEU D N 1
ATOM 7452 C CA . LEU D 1 106 ? 215.391 95.450 69.830 1.00 41.26 106 LEU D CA 1
ATOM 7453 C C . LEU D 1 106 ? 214.154 94.980 70.595 1.00 47.71 106 LEU D C 1
ATOM 7454 O O . LEU D 1 106 ? 214.219 94.745 71.809 1.00 42.75 106 LEU D O 1
ATOM 7459 N N . LEU D 1 107 ? 213.013 94.869 69.909 1.00 45.65 107 LEU D N 1
ATOM 7460 C CA . LEU D 1 107 ? 211.779 94.435 70.566 1.00 45.31 107 LEU D CA 1
ATOM 7461 C C . LEU D 1 107 ? 211.893 92.988 71.022 1.00 47.52 107 LEU D C 1
ATOM 7462 O O . LEU D 1 107 ? 211.537 92.648 72.158 1.00 45.11 107 LEU D O 1
ATOM 7467 N N . ALA D 1 108 ? 212.393 92.118 70.138 1.00 48.45 108 ALA D N 1
ATOM 7468 C CA . ALA D 1 108 ? 212.645 90.725 70.494 1.00 48.89 108 ALA D CA 1
ATOM 7469 C C . ALA D 1 108 ? 213.637 90.625 71.644 1.00 48.77 108 ALA D C 1
ATOM 7470 O O . ALA D 1 108 ? 213.407 89.902 72.617 1.00 52.74 108 ALA D O 1
ATOM 7472 N N . ARG D 1 109 ? 214.740 91.370 71.556 1.00 49.52 109 ARG D N 1
ATOM 7473 C CA . ARG D 1 109 ? 215.745 91.349 72.609 1.00 51.11 109 ARG D CA 1
ATOM 7474 C C . ARG D 1 109 ? 215.169 91.795 73.947 1.00 52.18 109 ARG D C 1
ATOM 7475 O O . ARG D 1 109 ? 215.606 91.317 74.998 1.00 54.79 109 ARG D O 1
ATOM 7483 N N . GLN D 1 110 ? 214.186 92.689 73.938 1.00 50.54 110 GLN D N 1
ATOM 7484 C CA . GLN D 1 110 ? 213.575 93.151 75.179 1.00 50.18 110 GLN D CA 1
ATOM 7485 C C . GLN D 1 110 ? 212.394 92.297 75.630 1.00 48.52 110 GLN D C 1
ATOM 7486 O O . GLN D 1 110 ? 211.691 92.692 76.562 1.00 46.16 110 GLN D O 1
ATOM 7492 N N . GLY D 1 111 ? 212.151 91.154 74.987 1.00 46.04 111 GLY D N 1
ATOM 7493 C CA . GLY D 1 111 ? 211.155 90.214 75.457 1.00 46.01 111 GLY D CA 1
ATOM 7494 C C . GLY D 1 111 ? 209.740 90.438 74.981 1.00 47.73 111 GLY D C 1
ATOM 7495 O O . GLY D 1 111 ? 208.812 89.883 75.575 1.00 46.02 111 GLY D O 1
ATOM 7496 N N . ILE D 1 112 ? 209.534 91.215 73.922 1.00 49.12 112 ILE D N 1
ATOM 7497 C CA . ILE D 1 112 ? 208.195 91.443 73.391 1.00 47.15 112 ILE D CA 1
ATOM 7498 C C . ILE D 1 112 ? 207.883 90.376 72.349 1.00 44.35 112 ILE D C 1
ATOM 7499 O O . ILE D 1 112 ? 208.723 90.068 71.495 1.00 47.00 112 ILE D O 1
ATOM 7504 N N . ASP D 1 113 ? 206.687 89.792 72.427 1.00 42.35 113 ASP D N 1
ATOM 7505 C CA . ASP D 1 113 ? 206.323 88.703 71.522 1.00 43.17 113 ASP D CA 1
ATOM 7506 C C . ASP D 1 113 ? 206.090 89.234 70.109 1.00 39.96 113 ASP D C 1
ATOM 7507 O O . ASP D 1 113 ? 205.332 90.189 69.909 1.00 38.45 113 ASP D O 1
ATOM 7512 N N . LEU D 1 114 ? 206.731 88.613 69.132 1.00 41.64 114 LEU D N 1
ATOM 7513 C CA . LEU D 1 114 ? 206.560 88.927 67.723 1.00 40.50 114 LEU D CA 1
ATOM 7514 C C . LEU D 1 114 ? 206.304 87.640 66.965 1.00 36.64 114 LEU D C 1
ATOM 7515 O O . LEU D 1 114 ? 206.527 86.544 67.490 1.00 36.03 114 LEU D O 1
ATOM 7520 N N . PRO D 1 115 ? 205.811 87.728 65.738 1.00 35.84 115 PRO D N 1
ATOM 7521 C CA . PRO D 1 115 ? 205.736 86.515 64.920 1.00 36.18 115 PRO D CA 1
ATOM 7522 C C . PRO D 1 115 ? 207.141 85.997 64.653 1.00 34.39 115 PRO D C 1
ATOM 7523 O O . PRO D 1 115 ? 208.114 86.753 64.687 1.00 35.52 115 PRO D O 1
ATOM 7527 N N . VAL D 1 116 ? 207.253 84.682 64.452 1.00 32.51 116 VAL D N 1
ATOM 7528 C CA . VAL D 1 116 ? 208.557 84.105 64.133 1.00 35.42 116 VAL D CA 1
ATOM 7529 C C . VAL D 1 116 ? 209.085 84.779 62.873 1.00 35.99 116 VAL D C 1
ATOM 7530 O O . VAL D 1 116 ? 208.395 84.833 61.847 1.00 31.88 116 VAL D O 1
ATOM 7534 N N . THR D 1 117 ? 210.304 85.316 62.955 1.00 33.44 117 THR D N 1
ATOM 7535 C CA . THR D 1 117 ? 210.824 86.238 61.949 1.00 37.73 117 THR D CA 1
ATOM 7536 C C . THR D 1 117 ? 212.290 85.935 61.694 1.00 38.58 117 THR D C 1
ATOM 7537 O O . THR D 1 117 ? 213.092 85.972 62.626 1.00 36.07 117 THR D O 1
ATOM 7541 N N . GLY D 1 118 ? 212.629 85.643 60.442 1.00 35.98 118 GLY D N 1
ATOM 7542 C CA . GLY D 1 118 ? 214.006 85.509 60.005 1.00 33.17 118 GLY D CA 1
ATOM 7543 C C . GLY D 1 118 ? 214.353 86.640 59.055 1.00 34.15 118 GLY D C 1
ATOM 7544 O O . GLY D 1 118 ? 213.478 87.173 58.363 1.00 31.61 118 GLY D O 1
ATOM 7545 N N . ILE D 1 119 ? 215.633 87.034 59.042 1.00 30.68 119 ILE D N 1
ATOM 7546 C CA . ILE D 1 119 ? 216.116 88.080 58.150 1.00 32.55 119 ILE D CA 1
ATOM 7547 C C . ILE D 1 119 ? 217.246 87.523 57.300 1.00 32.49 119 ILE D C 1
ATOM 7548 O O . ILE D 1 119 ? 217.957 86.590 57.688 1.00 30.93 119 ILE D O 1
ATOM 7553 N N . ALA D 1 120 ? 217.392 88.096 56.117 1.00 30.02 120 ALA D N 1
ATOM 7554 C CA . ALA D 1 120 ? 218.349 87.584 55.155 1.00 30.84 120 ALA D CA 1
ATOM 7555 C C . ALA D 1 120 ? 218.609 88.698 54.168 1.00 30.33 120 ALA D C 1
ATOM 7556 O O . ALA D 1 120 ? 217.850 89.668 54.097 1.00 32.11 120 ALA D O 1
ATOM 7558 N N . HIS D 1 121 ? 219.709 88.577 53.430 1.00 28.92 121 HIS D N 1
ATOM 7559 C CA . HIS D 1 121 ? 219.935 89.546 52.371 1.00 30.79 121 HIS D CA 1
ATOM 7560 C C . HIS D 1 121 ? 220.196 88.790 51.074 1.00 37.14 121 HIS D C 1
ATOM 7561 O O . HIS D 1 121 ? 219.373 88.816 50.146 1.00 36.56 121 HIS D O 1
ATOM 7568 N N . SER D 1 122 ? 221.340 88.108 51.024 1.00 30.44 122 SER D N 1
ATOM 7569 C CA . SER D 1 122 ? 221.723 87.250 49.905 1.00 36.42 122 SER D CA 1
ATOM 7570 C C . SER D 1 122 ? 221.958 85.837 50.415 1.00 33.32 122 SER D C 1
ATOM 7571 O O . SER D 1 122 ? 223.070 85.304 50.330 1.00 33.58 122 SER D O 1
ATOM 7574 N N . PRO D 1 123 ? 220.924 85.201 50.950 1.00 35.73 123 PRO D N 1
ATOM 7575 C CA . PRO D 1 123 ? 221.096 83.847 51.478 1.00 37.64 123 PRO D CA 1
ATOM 7576 C C . PRO D 1 123 ? 221.477 82.894 50.358 1.00 40.75 123 PRO D C 1
ATOM 7577 O O . PRO D 1 123 ? 220.960 82.982 49.244 1.00 43.23 123 PRO D O 1
ATOM 7581 N N . ASP D 1 124 ? 222.373 81.970 50.664 1.00 39.83 124 ASP D N 1
ATOM 7582 C CA . ASP D 1 124 ? 222.841 81.027 49.661 1.00 45.54 124 ASP D CA 1
ATOM 7583 C C . ASP D 1 124 ? 222.190 79.660 49.798 1.00 47.58 124 ASP D C 1
ATOM 7584 O O . ASP D 1 124 ? 222.512 78.762 49.016 1.00 46.17 124 ASP D O 1
ATOM 7589 N N . ASP D 1 125 ? 221.270 79.496 50.757 1.00 46.48 125 ASP D N 1
ATOM 7590 C CA . ASP D 1 125 ? 220.477 78.275 50.953 1.00 44.89 125 ASP D CA 1
ATOM 7591 C C . ASP D 1 125 ? 219.059 78.719 51.336 1.00 44.45 125 ASP D C 1
ATOM 7592 O O . ASP D 1 125 ? 218.749 78.899 52.518 1.00 44.66 125 ASP D O 1
ATOM 7597 N N . THR D 1 126 ? 218.195 78.892 50.329 1.00 46.51 126 THR D N 1
ATOM 7598 C CA . THR D 1 126 ? 216.851 79.412 50.597 1.00 47.75 126 THR D CA 1
ATOM 7599 C C . THR D 1 126 ? 216.014 78.423 51.396 1.00 45.29 126 THR D C 1
ATOM 7600 O O . THR D 1 126 ? 215.196 78.829 52.228 1.00 43.41 126 THR D O 1
ATOM 7604 N N . SER D 1 127 ? 216.183 77.123 51.136 1.00 48.62 127 SER D N 1
ATOM 7605 C CA . SER D 1 127 ? 215.449 76.103 51.883 1.00 46.81 127 SER D CA 1
ATOM 7606 C C . SER D 1 127 ? 215.750 76.176 53.378 1.00 46.23 127 SER D C 1
ATOM 7607 O O . SER D 1 127 ? 214.839 76.042 54.209 1.00 45.70 127 SER D O 1
ATOM 7610 N N . ASP D 1 128 ? 217.027 76.368 53.736 1.00 41.49 128 ASP D N 1
ATOM 7611 C CA . ASP D 1 128 ? 217.405 76.527 55.141 1.00 44.66 128 ASP D CA 1
ATOM 7612 C C . ASP D 1 128 ? 216.723 77.745 55.765 1.00 41.17 128 ASP D C 1
ATOM 7613 O O . ASP D 1 128 ? 216.212 77.679 56.889 1.00 42.00 128 ASP D O 1
ATOM 7618 N N . LEU D 1 129 ? 216.677 78.856 55.024 1.00 44.20 129 LEU D N 1
ATOM 7619 C CA . LEU D 1 129 ? 216.037 80.080 55.503 1.00 42.89 129 LEU D CA 1
ATOM 7620 C C . LEU D 1 129 ? 214.540 79.881 55.728 1.00 41.37 129 LEU D C 1
ATOM 7621 O O . LEU D 1 129 ? 214.000 80.272 56.770 1.00 39.37 129 LEU D O 1
ATOM 7626 N N . ILE D 1 130 ? 213.844 79.322 54.736 1.00 40.45 130 ILE D N 1
ATOM 7627 C CA . ILE D 1 130 ? 212.424 79.032 54.895 1.00 41.38 130 ILE D CA 1
ATOM 7628 C C . ILE D 1 130 ? 212.204 78.122 56.096 1.00 39.66 130 ILE D C 1
ATOM 7629 O O . ILE D 1 130 ? 211.340 78.384 56.934 1.00 39.80 130 ILE D O 1
ATOM 7634 N N . ASP D 1 131 ? 213.017 77.068 56.227 1.00 43.47 131 ASP D N 1
ATOM 7635 C CA . ASP D 1 131 ? 212.895 76.175 57.382 1.00 45.71 131 ASP D CA 1
ATOM 7636 C C . ASP D 1 131 ? 213.106 76.915 58.698 1.00 44.16 131 ASP D C 1
ATOM 7637 O O . ASP D 1 131 ? 212.515 76.550 59.719 1.00 48.38 131 ASP D O 1
ATOM 7642 N N . MET D 1 132 ? 213.945 77.950 58.692 1.00 44.87 132 MET D N 1
ATOM 7643 C CA . MET D 1 132 ? 214.185 78.743 59.895 1.00 47.39 132 MET D CA 1
ATOM 7644 C C . MET D 1 132 ? 212.903 79.273 60.528 1.00 45.50 132 MET D C 1
ATOM 7645 O O . MET D 1 132 ? 212.805 79.360 61.755 1.00 46.43 132 MET D O 1
ATOM 7650 N N . VAL D 1 133 ? 211.937 79.709 59.714 1.00 50.32 133 VAL D N 1
ATOM 7651 C CA . VAL D 1 133 ? 210.666 80.212 60.236 1.00 43.65 133 VAL D CA 1
ATOM 7652 C C . VAL D 1 133 ? 209.547 79.193 60.121 1.00 46.42 133 VAL D C 1
ATOM 7653 O O . VAL D 1 133 ? 208.397 79.505 60.470 1.00 50.30 133 VAL D O 1
ATOM 7657 N N . GLY D 1 134 ? 209.827 78.003 59.606 1.00 46.41 134 GLY D N 1
ATOM 7658 C CA . GLY D 1 134 ? 208.864 76.925 59.652 1.00 46.69 134 GLY D CA 1
ATOM 7659 C C . GLY D 1 134 ? 208.018 76.707 58.419 1.00 49.87 134 GLY D C 1
ATOM 7660 O O . GLY D 1 134 ? 206.942 76.112 58.535 1.00 51.86 134 GLY D O 1
ATOM 7661 N N . GLY D 1 135 ? 208.455 77.160 57.249 1.00 48.37 135 GLY D N 1
ATOM 7662 C CA . GLY D 1 135 ? 207.809 76.781 56.008 1.00 47.02 135 GLY D CA 1
ATOM 7663 C C . GLY D 1 135 ? 206.626 77.657 55.642 1.00 47.58 135 GLY D C 1
ATOM 7664 O O . GLY D 1 135 ? 206.186 78.528 56.389 1.00 47.07 135 GLY D O 1
ATOM 7665 N N . ALA D 1 136 ? 206.113 77.415 54.440 1.00 47.49 136 ALA D N 1
ATOM 7666 C CA . ALA D 1 136 ? 204.971 78.157 53.948 1.00 45.95 136 ALA D CA 1
ATOM 7667 C C . ALA D 1 136 ? 203.705 77.667 54.638 1.00 43.68 136 ALA D C 1
ATOM 7668 O O . ALA D 1 136 ? 203.650 76.524 55.087 1.00 50.46 136 ALA D O 1
ATOM 7670 N N . PRO D 1 137 ? 202.648 78.503 54.702 1.00 50.28 137 PRO D N 1
ATOM 7671 C CA . PRO D 1 137 ? 202.545 79.882 54.200 1.00 43.26 137 PRO D CA 1
ATOM 7672 C C . PRO D 1 137 ? 203.403 80.870 54.973 1.00 40.45 137 PRO D C 1
ATOM 7673 O O . PRO D 1 137 ? 203.510 80.783 56.192 1.00 46.21 137 PRO D O 1
ATOM 7677 N N . LEU D 1 138 ? 204.003 81.807 54.249 1.00 38.49 138 LEU D N 1
ATOM 7678 C CA . LEU D 1 138 ? 204.958 82.751 54.798 1.00 37.73 138 LEU D CA 1
ATOM 7679 C C . LEU D 1 138 ? 204.648 84.128 54.267 1.00 33.90 138 LEU D C 1
ATOM 7680 O O . LEU D 1 138 ? 204.080 84.268 53.189 1.00 38.62 138 LEU D O 1
ATOM 7685 N N . VAL D 1 139 ? 205.035 85.140 55.016 1.00 28.85 139 VAL D N 1
ATOM 7686 C CA . VAL D 1 139 ? 204.989 86.513 54.553 1.00 29.81 139 VAL D CA 1
ATOM 7687 C C . VAL D 1 139 ? 206.435 86.892 54.266 1.00 35.29 139 VAL D C 1
ATOM 7688 O O . VAL D 1 139 ? 207.329 86.561 55.048 1.00 37.60 139 VAL D O 1
ATOM 7692 N N . VAL D 1 140 ? 206.680 87.494 53.111 1.00 36.17 140 VAL D N 1
ATOM 7693 C CA . VAL D 1 140 ? 207.992 88.030 52.768 1.00 33.21 140 VAL D CA 1
ATOM 7694 C C . VAL D 1 140 ? 207.856 89.539 52.678 1.00 34.42 140 VAL D C 1
ATOM 7695 O O . VAL D 1 140 ? 206.943 90.049 52.014 1.00 37.34 140 VAL D O 1
ATOM 7699 N N . LYS D 1 141 ? 208.744 90.245 53.369 1.00 29.27 141 LYS D N 1
ATOM 7700 C CA . LYS D 1 141 ? 208.796 91.697 53.399 1.00 36.63 141 LYS D CA 1
ATOM 7701 C C . LYS D 1 141 ? 210.148 92.099 52.831 1.00 39.55 141 LYS D C 1
ATOM 7702 O O . LYS D 1 141 ? 211.186 91.659 53.328 1.00 38.43 141 LYS D O 1
ATOM 7708 N N . LEU D 1 142 ? 210.134 92.906 51.780 1.00 38.12 142 LEU D N 1
ATOM 7709 C CA . LEU D 1 142 ? 211.344 93.311 51.079 1.00 38.93 142 LEU D CA 1
ATOM 7710 C C . LEU D 1 142 ? 211.574 94.783 51.349 1.00 36.28 142 LEU D C 1
ATOM 7711 O O . LEU D 1 142 ? 210.627 95.580 51.261 1.00 39.99 142 LEU D O 1
ATOM 7716 N N . VAL D 1 143 ? 212.824 95.124 51.684 1.00 38.55 143 VAL D N 1
ATOM 7717 C CA . VAL D 1 143 ? 213.210 96.465 52.119 1.00 42.15 143 VAL D CA 1
ATOM 7718 C C . VAL D 1 143 ? 214.504 96.874 51.418 1.00 43.46 143 VAL D C 1
ATOM 7719 O O . VAL D 1 143 ? 215.417 96.058 51.248 1.00 40.64 143 VAL D O 1
ATOM 7723 N N . GLU D 1 144 ? 214.577 98.141 51.005 1.00 45.56 144 GLU D N 1
ATOM 7724 C CA . GLU D 1 144 ? 215.791 98.753 50.460 1.00 47.60 144 GLU D CA 1
ATOM 7725 C C . GLU D 1 144 ? 216.274 99.769 51.484 1.00 50.39 144 GLU D C 1
ATOM 7726 O O . GLU D 1 144 ? 215.734 100.876 51.566 1.00 48.78 144 GLU D O 1
ATOM 7732 N N . GLY D 1 145 ? 217.294 99.398 52.253 1.00 48.94 145 GLY D N 1
ATOM 7733 C CA . GLY D 1 145 ? 217.756 100.244 53.337 1.00 55.27 145 GLY D CA 1
ATOM 7734 C C . GLY D 1 145 ? 216.793 100.225 54.507 1.00 51.88 145 GLY D C 1
ATOM 7735 O O . GLY D 1 145 ? 216.820 99.308 55.334 1.00 53.75 145 GLY D O 1
ATOM 7736 N N . THR D 1 146 ? 215.935 101.240 54.587 1.00 56.22 146 THR D N 1
ATOM 7737 C CA . THR D 1 146 ? 214.818 101.249 55.525 1.00 57.56 146 THR D CA 1
ATOM 7738 C C . THR D 1 146 ? 213.484 101.496 54.833 1.00 59.49 146 THR D C 1
ATOM 7739 O O . THR D 1 146 ? 212.437 101.452 55.491 1.00 60.57 146 THR D O 1
ATOM 7743 N N . GLN D 1 147 ? 213.494 101.761 53.534 1.00 56.93 147 GLN D N 1
ATOM 7744 C CA . GLN D 1 147 ? 212.269 101.885 52.761 1.00 60.30 147 GLN D CA 1
ATOM 7745 C C . GLN D 1 147 ? 211.718 100.501 52.448 1.00 56.11 147 GLN D C 1
ATOM 7746 O O . GLN D 1 147 ? 212.391 99.694 51.793 1.00 50.11 147 GLN D O 1
ATOM 7752 N N . GLY D 1 148 ? 210.495 100.234 52.908 1.00 56.81 148 GLY D N 1
ATOM 7753 C CA . GLY D 1 148 ? 209.787 99.034 52.513 1.00 43.39 148 GLY D CA 1
ATOM 7754 C C . GLY D 1 148 ? 209.565 99.009 51.015 1.00 48.27 148 GLY D C 1
ATOM 7755 O O . GLY D 1 148 ? 209.159 100.013 50.421 1.00 50.25 148 GLY D O 1
ATOM 7756 N N . ILE D 1 149 ? 209.870 97.877 50.390 1.00 46.79 149 ILE D N 1
ATOM 7757 C CA . ILE D 1 149 ? 209.544 97.652 48.982 1.00 42.95 149 ILE D CA 1
ATOM 7758 C C . ILE D 1 149 ? 208.198 96.966 48.846 1.00 43.59 149 ILE D C 1
ATOM 7759 O O . ILE D 1 149 ? 207.402 97.302 47.968 1.00 44.02 149 ILE D O 1
ATOM 7764 N N . GLY D 1 150 ? 207.933 95.975 49.684 1.00 42.40 150 GLY D N 1
ATOM 7765 C CA . GLY D 1 150 ? 206.630 95.350 49.591 1.00 37.61 150 GLY D CA 1
ATOM 7766 C C . GLY D 1 150 ? 206.487 94.188 50.540 1.00 36.25 150 GLY D C 1
ATOM 7767 O O . GLY D 1 150 ? 207.463 93.680 51.108 1.00 34.34 150 GLY D O 1
ATOM 7768 N N . VAL D 1 151 ? 205.237 93.760 50.684 1.00 33.65 151 VAL D N 1
ATOM 7769 C CA . VAL D 1 151 ? 204.853 92.677 51.584 1.00 38.20 151 VAL D CA 1
ATOM 7770 C C . VAL D 1 151 ? 203.970 91.707 50.811 1.00 39.95 151 VAL D C 1
ATOM 7771 O O . VAL D 1 151 ? 202.908 92.097 50.318 1.00 44.83 151 VAL D O 1
ATOM 7775 N N . VAL D 1 152 ? 204.394 90.449 50.706 1.00 37.95 152 VAL D N 1
ATOM 7776 C CA . VAL D 1 152 ? 203.650 89.478 49.919 1.00 33.84 152 VAL D CA 1
ATOM 7777 C C . VAL D 1 152 ? 203.437 88.218 50.735 1.00 37.20 152 VAL D C 1
ATOM 7778 O O . VAL D 1 152 ? 204.271 87.829 51.560 1.00 34.10 152 VAL D O 1
ATOM 7782 N N . LEU D 1 153 ? 202.300 87.581 50.493 1.00 30.16 153 LEU D N 1
ATOM 7783 C CA . LEU D 1 153 ? 202.040 86.250 51.012 1.00 37.22 153 LEU D CA 1
ATOM 7784 C C . LEU D 1 153 ? 202.534 85.227 49.995 1.00 37.79 153 LEU D C 1
ATOM 7785 O O . LEU D 1 153 ? 202.244 85.333 48.802 1.00 35.91 153 LEU D O 1
ATOM 7790 N N . ALA D 1 154 ? 203.326 84.277 50.468 1.00 33.77 154 ALA D N 1
ATOM 7791 C CA . ALA D 1 154 ? 203.822 83.160 49.689 1.00 35.67 154 ALA D CA 1
ATOM 7792 C C . ALA D 1 154 ? 203.179 81.906 50.267 1.00 39.76 154 ALA D C 1
ATOM 7793 O O . ALA D 1 154 ? 203.522 81.480 51.376 1.00 35.36 154 ALA D O 1
ATOM 7795 N N . GLU D 1 155 ? 202.250 81.316 49.508 1.00 39.34 155 GLU D N 1
ATOM 7796 C CA . GLU D 1 155 ? 201.388 80.261 50.036 1.00 42.91 155 GLU D CA 1
ATOM 7797 C C . GLU D 1 155 ? 202.062 78.902 50.047 1.00 45.75 155 GLU D C 1
ATOM 7798 O O . GLU D 1 155 ? 201.674 78.028 50.832 1.00 49.33 155 GLU D O 1
ATOM 7804 N N . THR D 1 156 ? 203.048 78.701 49.180 1.00 46.07 156 THR D N 1
ATOM 7805 C CA . THR D 1 156 ? 203.771 77.451 49.062 1.00 37.73 156 THR D CA 1
ATOM 7806 C C . THR D 1 156 ? 205.250 77.718 49.260 1.00 40.94 156 THR D C 1
ATOM 7807 O O . THR D 1 156 ? 205.711 78.860 49.175 1.00 42.78 156 THR D O 1
ATOM 7811 N N . ARG D 1 157 ? 205.992 76.645 49.532 1.00 41.36 157 ARG D N 1
ATOM 7812 C CA . ARG D 1 157 ? 207.438 76.766 49.612 1.00 44.07 157 ARG D CA 1
ATOM 7813 C C . ARG D 1 157 ? 207.992 77.274 48.291 1.00 45.91 157 ARG D C 1
ATOM 7814 O O . ARG D 1 157 ? 208.938 78.069 48.270 1.00 42.98 157 ARG D O 1
ATOM 7822 N N . GLN D 1 158 ? 207.389 76.843 47.180 1.00 44.78 158 GLN D N 1
ATOM 7823 C CA . GLN D 1 158 ? 207.840 77.261 45.857 1.00 47.56 158 GLN D CA 1
ATOM 7824 C C . GLN D 1 158 ? 207.713 78.770 45.680 1.00 41.39 158 GLN D C 1
ATOM 7825 O O . GLN D 1 158 ? 208.659 79.437 45.240 1.00 37.90 158 GLN D O 1
ATOM 7831 N N . ALA D 1 159 ? 206.540 79.320 46.008 1.00 39.23 159 ALA D N 1
ATOM 7832 C CA . ALA D 1 159 ? 206.341 80.771 45.975 1.00 36.23 159 ALA D CA 1
ATOM 7833 C C . ALA D 1 159 ? 207.397 81.517 46.794 1.00 39.23 159 ALA D C 1
ATOM 7834 O O . ALA D 1 159 ? 207.974 82.517 46.333 1.00 35.79 159 ALA D O 1
ATOM 7836 N N . ALA D 1 160 ? 207.659 81.052 48.021 1.00 35.15 160 ALA D N 1
ATOM 7837 C CA . ALA D 1 160 ? 208.625 81.746 48.870 1.00 35.41 160 ALA D CA 1
ATOM 7838 C C . ALA D 1 160 ? 210.014 81.705 48.247 1.00 35.55 160 ALA D C 1
ATOM 7839 O O . ALA D 1 160 ? 210.734 82.718 48.220 1.00 32.37 160 ALA D O 1
ATOM 7841 N N . GLU D 1 161 ? 210.396 80.529 47.735 1.00 35.82 161 GLU D N 1
ATOM 7842 C CA . GLU D 1 161 ? 211.690 80.355 47.084 1.00 41.04 161 GLU D CA 1
ATOM 7843 C C . GLU D 1 161 ? 211.828 81.280 45.885 1.00 39.21 161 GLU D C 1
ATOM 7844 O O . GLU D 1 161 ? 212.888 81.883 45.674 1.00 37.86 161 GLU D O 1
ATOM 7850 N N . SER D 1 162 ? 210.760 81.404 45.094 1.00 34.49 162 SER D N 1
ATOM 7851 C CA . SER D 1 162 ? 210.793 82.264 43.918 1.00 36.45 162 SER D CA 1
ATOM 7852 C C . SER D 1 162 ? 210.956 83.726 44.305 1.00 36.56 162 SER D C 1
ATOM 7853 O O . SER D 1 162 ? 211.708 84.460 43.659 1.00 33.56 162 SER D O 1
ATOM 7856 N N . VAL D 1 163 ? 210.262 84.168 45.356 1.00 36.19 163 VAL D N 1
ATOM 7857 C CA . VAL D 1 163 ? 210.381 85.560 45.792 1.00 32.47 163 VAL D CA 1
ATOM 7858 C C . VAL D 1 163 ? 211.806 85.858 46.247 1.00 34.32 163 VAL D C 1
ATOM 7859 O O . VAL D 1 163 ? 212.424 86.856 45.829 1.00 37.17 163 VAL D O 1
ATOM 7863 N N . ILE D 1 164 ? 212.371 84.960 47.059 1.00 34.40 164 ILE D N 1
ATOM 7864 C CA . ILE D 1 164 ? 213.730 85.172 47.559 1.00 36.48 164 ILE D CA 1
ATOM 7865 C C . ILE D 1 164 ? 214.745 85.123 46.418 1.00 37.28 164 ILE D C 1
ATOM 7866 O O . ILE D 1 164 ? 215.656 85.958 46.341 1.00 37.10 164 ILE D O 1
ATOM 7871 N N . ASP D 1 165 ? 214.604 84.157 45.510 1.00 37.68 165 ASP D N 1
ATOM 7872 C CA . ASP D 1 165 ? 215.472 84.109 44.335 1.00 39.37 165 ASP D CA 1
ATOM 7873 C C . ASP D 1 165 ? 215.339 85.368 43.496 1.00 37.13 165 ASP D C 1
ATOM 7874 O O . ASP D 1 165 ? 216.337 85.899 42.994 1.00 40.66 165 ASP D O 1
ATOM 7879 N N . ALA D 1 166 ? 214.109 85.849 43.321 1.00 34.28 166 ALA D N 1
ATOM 7880 C CA . ALA D 1 166 ? 213.873 87.013 42.488 1.00 31.86 166 ALA D CA 1
ATOM 7881 C C . ALA D 1 166 ? 214.641 88.204 43.009 1.00 35.19 166 ALA D C 1
ATOM 7882 O O . ALA D 1 166 ? 215.127 89.027 42.222 1.00 35.15 166 ALA D O 1
ATOM 7884 N N . PHE D 1 167 ? 214.772 88.318 44.325 1.00 31.89 167 PHE D N 1
ATOM 7885 C CA . PHE D 1 167 ? 215.426 89.523 44.816 1.00 37.32 167 PHE D CA 1
ATOM 7886 C C . PHE D 1 167 ? 216.934 89.388 45.010 1.00 35.81 167 PHE D C 1
ATOM 7887 O O . PHE D 1 167 ? 217.591 90.389 45.312 1.00 35.69 167 PHE D O 1
ATOM 7895 N N . ARG D 1 168 ? 217.505 88.207 44.793 1.00 37.38 168 ARG D N 1
ATOM 7896 C CA . ARG D 1 168 ? 218.953 88.058 44.891 1.00 40.19 168 ARG D CA 1
ATOM 7897 C C . ARG D 1 168 ? 219.649 88.975 43.899 1.00 38.96 168 ARG D C 1
ATOM 7898 O O . ARG D 1 168 ? 219.404 88.902 42.688 1.00 40.62 168 ARG D O 1
ATOM 7906 N N . GLY D 1 169 ? 220.504 89.845 44.411 1.00 36.83 169 GLY D N 1
ATOM 7907 C CA . GLY D 1 169 ? 221.212 90.788 43.581 1.00 37.07 169 GLY D CA 1
ATOM 7908 C C . GLY D 1 169 ? 220.562 92.142 43.445 1.00 38.94 169 GLY D C 1
ATOM 7909 O O . GLY D 1 169 ? 221.130 93.016 42.770 1.00 42.44 169 GLY D O 1
ATOM 7910 N N . LEU D 1 170 ? 219.404 92.355 44.072 1.00 39.07 170 LEU D N 1
ATOM 7911 C CA . LEU D 1 170 ? 218.651 93.597 43.949 1.00 37.98 170 LEU D CA 1
ATOM 7912 C C . LEU D 1 170 ? 218.877 94.570 45.109 1.00 39.58 170 LEU D C 1
ATOM 7913 O O . LEU D 1 170 ? 218.132 95.548 45.227 1.00 47.81 170 LEU D O 1
ATOM 7918 N N . ASN D 1 171 ? 219.871 94.336 45.960 1.00 36.31 171 ASN D N 1
ATOM 7919 C CA . ASN D 1 171 ? 220.178 95.230 47.088 1.00 44.98 171 ASN D CA 1
ATOM 7920 C C . ASN D 1 171 ? 218.938 95.509 47.943 1.00 44.90 171 ASN D C 1
ATOM 7921 O O . ASN D 1 171 ? 218.594 96.655 48.248 1.00 47.98 171 ASN D O 1
ATOM 7926 N N . ALA D 1 172 ? 218.247 94.436 48.310 1.00 38.24 172 ALA D N 1
ATOM 7927 C CA . ALA D 1 172 ? 217.131 94.510 49.237 1.00 43.17 172 ALA D CA 1
ATOM 7928 C C . ALA D 1 172 ? 217.313 93.414 50.266 1.00 35.75 172 ALA D C 1
ATOM 7929 O O . ALA D 1 172 ? 217.676 92.293 49.914 1.00 35.01 172 ALA D O 1
ATOM 7931 N N . HIS D 1 173 ? 217.077 93.726 51.532 1.00 33.99 173 HIS D N 1
ATOM 7932 C CA . HIS D 1 173 ? 217.039 92.602 52.449 1.00 37.78 173 HIS D CA 1
ATOM 7933 C C . HIS D 1 173 ? 215.595 92.138 52.618 1.00 33.30 173 HIS D C 1
ATOM 7934 O O . HIS D 1 173 ? 214.645 92.772 52.152 1.00 35.88 173 HIS D O 1
ATOM 7941 N N . ILE D 1 174 ? 215.456 91.009 53.297 1.00 32.93 174 ILE D N 1
ATOM 7942 C CA . ILE D 1 174 ? 214.270 90.170 53.268 1.00 37.02 174 ILE D CA 1
ATOM 7943 C C . ILE D 1 174 ? 213.941 89.773 54.702 1.00 38.17 174 ILE D C 1
ATOM 7944 O O . ILE D 1 174 ? 214.808 89.271 55.427 1.00 37.18 174 ILE D O 1
ATOM 7949 N N . LEU D 1 175 ? 212.715 90.053 55.123 1.00 37.17 175 LEU D N 1
ATOM 7950 C CA . LEU D 1 175 ? 212.132 89.522 56.346 1.00 34.53 175 LEU D CA 1
ATOM 7951 C C . LEU D 1 175 ? 211.181 88.413 55.936 1.00 31.77 175 LEU D C 1
ATOM 7952 O O . LEU D 1 175 ? 210.256 88.655 55.158 1.00 39.93 175 LEU D O 1
ATOM 7957 N N . VAL D 1 176 ? 211.436 87.199 56.406 1.00 30.63 176 VAL D N 1
ATOM 7958 C CA . VAL D 1 176 ? 210.570 86.043 56.198 1.00 35.49 176 VAL D CA 1
ATOM 7959 C C . VAL D 1 176 ? 209.861 85.773 57.520 1.00 36.99 176 VAL D C 1
ATOM 7960 O O . VAL D 1 176 ? 210.518 85.672 58.558 1.00 31.65 176 VAL D O 1
ATOM 7964 N N . GLN D 1 177 ? 208.527 85.679 57.499 1.00 34.64 177 GLN D N 1
ATOM 7965 C CA . GLN D 1 177 ? 207.778 85.770 58.751 1.00 34.21 177 GLN D CA 1
ATOM 7966 C C . GLN D 1 177 ? 206.590 84.821 58.758 1.00 33.89 177 GLN D C 1
ATOM 7967 O O . GLN D 1 177 ? 205.904 84.658 57.736 1.00 32.93 177 GLN D O 1
ATOM 7973 N N . GLU D 1 178 ? 206.350 84.188 59.912 1.00 33.02 178 GLU D N 1
ATOM 7974 C CA . GLU D 1 178 ? 205.208 83.282 60.015 1.00 34.36 178 GLU D CA 1
ATOM 7975 C C . GLU D 1 178 ? 203.923 84.040 59.694 1.00 33.31 178 GLU D C 1
ATOM 7976 O O . GLU D 1 178 ? 203.764 85.211 60.053 1.00 30.40 178 GLU D O 1
ATOM 7982 N N . TYR D 1 179 ? 203.041 83.387 58.940 1.00 33.00 179 TYR D N 1
ATOM 7983 C CA . TYR D 1 179 ? 201.784 83.984 58.506 1.00 36.98 179 TYR D CA 1
ATOM 7984 C C . TYR D 1 179 ? 200.736 83.742 59.577 1.00 37.80 179 TYR D C 1
ATOM 7985 O O . TYR D 1 179 ? 200.424 82.591 59.889 1.00 38.39 179 TYR D O 1
ATOM 7994 N N . ILE D 1 180 ? 200.199 84.820 60.133 1.00 36.90 180 ILE D N 1
ATOM 7995 C CA . ILE D 1 180 ? 199.200 84.712 61.206 1.00 39.30 180 ILE D CA 1
ATOM 7996 C C . ILE D 1 180 ? 197.841 84.641 60.514 1.00 38.14 180 ILE D C 1
ATOM 7997 O O . ILE D 1 180 ? 197.097 85.615 60.395 1.00 37.84 180 ILE D O 1
ATOM 8002 N N . LYS D 1 181 ? 197.529 83.448 60.013 1.00 41.51 181 LYS D N 1
ATOM 8003 C CA . LYS D 1 181 ? 196.332 83.252 59.202 1.00 42.29 181 LYS D CA 1
ATOM 8004 C C . LYS D 1 181 ? 195.064 83.478 60.015 1.00 46.65 181 LYS D C 1
ATOM 8005 O O . LYS D 1 181 ? 194.084 84.020 59.494 1.00 46.55 181 LYS D O 1
ATOM 8011 N N . GLU D 1 182 ? 195.074 83.087 61.298 1.00 45.58 182 GLU D N 1
ATOM 8012 C CA . GLU D 1 182 ? 193.913 83.211 62.173 1.00 47.25 182 GLU D CA 1
ATOM 8013 C C . GLU D 1 182 ? 193.507 84.658 62.415 1.00 52.77 182 GLU D C 1
ATOM 8014 O O . GLU D 1 182 ? 192.437 84.897 62.986 1.00 54.62 182 GLU D O 1
ATOM 8020 N N . ALA D 1 183 ? 194.335 85.621 62.008 1.00 48.31 183 ALA D N 1
ATOM 8021 C CA . ALA D 1 183 ? 193.937 87.019 62.052 1.00 52.35 183 ALA D CA 1
ATOM 8022 C C . ALA D 1 183 ? 192.941 87.357 60.949 1.00 54.88 183 ALA D C 1
ATOM 8023 O O . ALA D 1 183 ? 192.232 88.362 61.058 1.00 56.73 183 ALA D O 1
ATOM 8025 N N . GLN D 1 184 ? 192.887 86.534 59.899 1.00 56.33 184 GLN D N 1
ATOM 8026 C CA . GLN D 1 184 ? 192.000 86.706 58.746 1.00 58.21 184 GLN D CA 1
ATOM 8027 C C . GLN D 1 184 ? 191.978 88.154 58.249 1.00 61.16 184 GLN D C 1
ATOM 8028 O O . GLN D 1 184 ? 190.923 88.751 58.029 1.00 62.81 184 GLN D O 1
ATOM 8034 N N . GLY D 1 185 ? 193.169 88.717 58.056 1.00 60.16 185 GLY D N 1
ATOM 8035 C CA . GLY D 1 185 ? 193.293 90.065 57.542 1.00 58.88 185 GLY D CA 1
ATOM 8036 C C . GLY D 1 185 ? 193.013 91.180 58.527 1.00 60.50 185 GLY D C 1
ATOM 8037 O O . GLY D 1 185 ? 192.898 92.333 58.104 1.00 62.80 185 GLY D O 1
ATOM 8038 N N . CYS D 1 186 ? 192.899 90.888 59.820 1.00 57.26 186 CYS D N 1
ATOM 8039 C CA . CYS D 1 186 ? 192.710 91.920 60.832 1.00 59.76 186 CYS D CA 1
ATOM 8040 C C . CYS D 1 186 ? 193.980 92.101 61.648 1.00 58.42 186 CYS D C 1
ATOM 8041 O O . CYS D 1 186 ? 194.621 91.123 62.042 1.00 58.78 186 CYS D O 1
ATOM 8044 N N . ASP D 1 187 ? 194.344 93.354 61.889 1.00 54.67 187 ASP D N 1
ATOM 8045 C CA . ASP D 1 187 ? 195.291 93.694 62.934 1.00 53.08 187 ASP D CA 1
ATOM 8046 C C . ASP D 1 187 ? 194.652 94.758 63.816 1.00 49.96 187 ASP D C 1
ATOM 8047 O O . ASP D 1 187 ? 193.567 95.270 63.528 1.00 54.16 187 ASP D O 1
ATOM 8052 N N . ILE D 1 188 ? 195.318 95.064 64.920 1.00 42.50 188 ILE D N 1
ATOM 8053 C CA . ILE D 1 188 ? 194.839 96.017 65.902 1.00 45.38 188 ILE D CA 1
ATOM 8054 C C . ILE D 1 188 ? 195.869 97.122 65.986 1.00 48.04 188 ILE D C 1
ATOM 8055 O O . ILE D 1 188 ? 197.014 96.868 66.370 1.00 47.96 188 ILE D O 1
ATOM 8060 N N . ARG D 1 189 ? 195.480 98.341 65.634 1.00 43.76 189 ARG D N 1
ATOM 8061 C CA . ARG D 1 189 ? 196.378 99.481 65.756 1.00 44.09 189 ARG D CA 1
ATOM 8062 C C . ARG D 1 189 ? 196.055 100.237 67.039 1.00 45.90 189 ARG D C 1
ATOM 8063 O O . ARG D 1 189 ? 194.942 100.751 67.198 1.00 46.90 189 ARG D O 1
ATOM 8071 N N . CYS D 1 190 ? 197.007 100.260 67.967 1.00 41.35 190 CYS D N 1
ATOM 8072 C CA . CYS D 1 190 ? 196.921 101.075 69.171 1.00 44.59 190 CYS D CA 1
ATOM 8073 C C . CYS D 1 190 ? 197.772 102.314 68.973 1.00 45.22 190 CYS D C 1
ATOM 8074 O O . CYS D 1 190 ? 198.928 102.213 68.561 1.00 43.81 190 CYS D O 1
ATOM 8077 N N . LEU D 1 191 ? 197.216 103.475 69.262 1.00 44.39 191 LEU D N 1
ATOM 8078 C CA . LEU D 1 191 ? 197.989 104.701 69.194 1.00 44.27 191 LEU D CA 1
ATOM 8079 C C . LEU D 1 191 ? 198.374 105.082 70.611 1.00 42.76 191 LEU D C 1
ATOM 8080 O O . LEU D 1 191 ? 197.514 105.421 71.425 1.00 45.38 191 LEU D O 1
ATOM 8085 N N . VAL D 1 192 ? 199.665 105.019 70.891 1.00 41.40 192 VAL D N 1
ATOM 8086 C CA . VAL D 1 192 ? 200.241 105.335 72.185 1.00 42.28 192 VAL D CA 1
ATOM 8087 C C . VAL D 1 192 ? 200.657 106.800 72.179 1.00 45.87 192 VAL D C 1
ATOM 8088 O O . VAL D 1 192 ? 201.311 107.276 71.235 1.00 40.26 192 VAL D O 1
ATOM 8092 N N . VAL D 1 193 ? 200.267 107.514 73.232 1.00 44.89 193 VAL D N 1
ATOM 8093 C CA . VAL D 1 193 ? 200.775 108.838 73.541 1.00 40.26 193 VAL D CA 1
ATOM 8094 C C . VAL D 1 193 ? 201.302 108.787 74.960 1.00 45.52 193 VAL D C 1
ATOM 8095 O O . VAL D 1 193 ? 200.551 108.497 75.907 1.00 46.10 193 VAL D O 1
ATOM 8099 N N . GLY D 1 194 ? 202.587 109.028 75.100 1.00 42.86 194 GLY D N 1
ATOM 8100 C CA . GLY D 1 194 ? 203.200 108.956 76.409 1.00 46.06 194 GLY D CA 1
ATOM 8101 C C . GLY D 1 194 ? 203.008 107.592 77.036 1.00 46.15 194 GLY D C 1
ATOM 8102 O O . GLY D 1 194 ? 203.483 106.571 76.531 1.00 51.15 194 GLY D O 1
ATOM 8103 N N . ASP D 1 195 ? 202.280 107.549 78.144 1.00 49.90 195 ASP D N 1
ATOM 8104 C CA . ASP D 1 195 ? 202.116 106.307 78.875 1.00 48.03 195 ASP D CA 1
ATOM 8105 C C . ASP D 1 195 ? 200.752 105.671 78.668 1.00 49.68 195 ASP D C 1
ATOM 8106 O O . ASP D 1 195 ? 200.443 104.686 79.340 1.00 53.38 195 ASP D O 1
ATOM 8111 N N . GLU D 1 196 ? 199.935 106.174 77.745 1.00 50.28 196 GLU D N 1
ATOM 8112 C CA . GLU D 1 196 ? 198.642 105.538 77.531 1.00 51.02 196 GLU D CA 1
ATOM 8113 C C . GLU D 1 196 ? 198.443 105.178 76.073 1.00 47.30 196 GLU D C 1
ATOM 8114 O O . GLU D 1 196 ? 198.911 105.877 75.172 1.00 44.53 196 GLU D O 1
ATOM 8120 N N . VAL D 1 197 ? 197.737 104.070 75.860 1.00 46.98 197 VAL D N 1
ATOM 8121 C CA . VAL D 1 197 ? 197.022 103.850 74.609 1.00 47.86 197 VAL D CA 1
ATOM 8122 C C . VAL D 1 197 ? 195.810 104.770 74.613 1.00 48.79 197 VAL D C 1
ATOM 8123 O O . VAL D 1 197 ? 194.916 104.623 75.454 1.00 53.04 197 VAL D O 1
ATOM 8127 N N . VAL D 1 198 ? 195.785 105.741 73.695 1.00 47.99 198 VAL D N 1
ATOM 8128 C CA . VAL D 1 198 ? 194.720 106.743 73.679 1.00 46.63 198 VAL D CA 1
ATOM 8129 C C . VAL D 1 198 ? 193.643 106.440 72.649 1.00 47.89 198 VAL D C 1
ATOM 8130 O O . VAL D 1 198 ? 192.600 107.115 72.642 1.00 47.40 198 VAL D O 1
ATOM 8134 N N . ALA D 1 199 ? 193.841 105.439 71.805 1.00 47.81 199 ALA D N 1
ATOM 8135 C CA . ALA D 1 199 ? 192.837 105.057 70.829 1.00 44.17 199 ALA D CA 1
ATOM 8136 C C . ALA D 1 199 ? 193.294 103.756 70.205 1.00 48.97 199 ALA D C 1
ATOM 8137 O O . ALA D 1 199 ? 194.500 103.502 70.102 1.00 46.71 199 ALA D O 1
ATOM 8139 N N . ALA D 1 200 ? 192.328 102.944 69.786 1.00 45.99 200 ALA D N 1
ATOM 8140 C CA . ALA D 1 200 ? 192.639 101.624 69.259 1.00 45.46 200 ALA D CA 1
ATOM 8141 C C . ALA D 1 200 ? 191.573 101.242 68.250 1.00 51.16 200 ALA D C 1
ATOM 8142 O O . ALA D 1 200 ? 190.379 101.323 68.551 1.00 53.30 200 ALA D O 1
ATOM 8144 N N . ILE D 1 201 ? 192.007 100.849 67.055 1.00 46.50 201 ILE D N 1
ATOM 8145 C CA . ILE D 1 201 ? 191.104 100.452 65.989 1.00 49.30 201 ILE D CA 1
ATOM 8146 C C . ILE D 1 201 ? 191.479 99.058 65.524 1.00 51.24 201 ILE D C 1
ATOM 8147 O O . ILE D 1 201 ? 192.625 98.618 65.649 1.00 48.73 201 ILE D O 1
ATOM 8152 N N . GLU D 1 202 ? 190.493 98.364 64.986 1.00 50.45 202 GLU D N 1
ATOM 8153 C CA . GLU D 1 202 ? 190.691 97.091 64.319 1.00 54.72 202 GLU D CA 1
ATOM 8154 C C . GLU D 1 202 ? 190.568 97.355 62.828 1.00 56.36 202 GLU D C 1
ATOM 8155 O O . GLU D 1 202 ? 189.563 97.914 62.377 1.00 59.51 202 GLU D O 1
ATOM 8161 N N . ARG D 1 203 ? 191.608 97.015 62.080 1.00 53.51 203 ARG D N 1
ATOM 8162 C CA . ARG D 1 203 ? 191.656 97.255 60.646 1.00 61.86 203 ARG D CA 1
ATOM 8163 C C . ARG D 1 203 ? 191.537 95.920 59.929 1.00 61.84 203 ARG D C 1
ATOM 8164 O O . ARG D 1 203 ? 192.279 94.982 60.229 1.00 63.39 203 ARG D O 1
ATOM 8172 N N . ARG D 1 204 ? 190.590 95.835 59.005 1.00 64.65 204 ARG D N 1
ATOM 8173 C CA . ARG D 1 204 ? 190.233 94.598 58.326 1.00 67.48 204 ARG D CA 1
ATOM 8174 C C . ARG D 1 204 ? 190.624 94.725 56.863 1.00 69.48 204 ARG D C 1
ATOM 8175 O O . ARG D 1 204 ? 190.205 95.671 56.185 1.00 66.85 204 ARG D O 1
ATOM 8183 N N . ALA D 1 205 ? 191.430 93.779 56.389 1.00 70.29 205 ALA D N 1
ATOM 8184 C CA . ALA D 1 205 ? 191.890 93.808 55.013 1.00 75.96 205 ALA D CA 1
ATOM 8185 C C . ALA D 1 205 ? 190.738 93.526 54.065 1.00 80.20 205 ALA D C 1
ATOM 8186 O O . ALA D 1 205 ? 189.770 92.840 54.406 1.00 81.95 205 ALA D O 1
ATOM 8188 N N . LYS D 1 206 ? 190.865 94.057 52.858 1.00 83.12 206 LYS D N 1
ATOM 8189 C CA . LYS D 1 206 ? 189.949 93.920 51.744 1.00 87.20 206 LYS D CA 1
ATOM 8190 C C . LYS D 1 206 ? 189.741 92.459 51.389 1.00 91.17 206 LYS D C 1
ATOM 8191 O O . LYS D 1 206 ? 190.381 91.547 51.929 1.00 90.35 206 LYS D O 1
ATOM 8197 N N . GLU D 1 207 ? 188.835 92.242 50.445 1.00 93.05 207 GLU D N 1
ATOM 8198 C CA . GLU D 1 207 ? 188.634 90.904 49.924 1.00 96.14 207 GLU D CA 1
ATOM 8199 C C . GLU D 1 207 ? 189.845 90.463 49.112 1.00 94.28 207 GLU D C 1
ATOM 8200 O O . GLU D 1 207 ? 190.415 91.235 48.333 1.00 93.05 207 GLU D O 1
ATOM 8206 N N . GLY D 1 208 ? 190.234 89.208 49.303 1.00 93.66 208 GLY D N 1
ATOM 8207 C CA . GLY D 1 208 ? 191.400 88.683 48.619 1.00 93.31 208 GLY D CA 1
ATOM 8208 C C . GLY D 1 208 ? 192.696 89.360 49.006 1.00 89.36 208 GLY D C 1
ATOM 8209 O O . GLY D 1 208 ? 193.631 89.406 48.199 1.00 84.44 208 GLY D O 1
ATOM 8210 N N . ASP D 1 209 ? 192.777 89.896 50.224 1.00 85.76 209 ASP D N 1
ATOM 8211 C CA . ASP D 1 209 ? 193.976 90.571 50.694 1.00 82.92 209 ASP D CA 1
ATOM 8212 C C . ASP D 1 209 ? 194.180 90.273 52.171 1.00 78.02 209 ASP D C 1
ATOM 8213 O O . ASP D 1 209 ? 193.220 90.131 52.934 1.00 76.88 209 ASP D O 1
ATOM 8218 N N . PHE D 1 210 ? 195.454 90.171 52.557 1.00 74.71 210 PHE D N 1
ATOM 8219 C CA . PHE D 1 210 ? 195.861 89.986 53.943 1.00 68.61 210 PHE D CA 1
ATOM 8220 C C . PHE D 1 210 ? 196.355 91.277 54.589 1.00 62.66 210 PHE D C 1
ATOM 8221 O O . PHE D 1 210 ? 196.507 91.324 55.814 1.00 61.15 210 PHE D O 1
ATOM 8229 N N . ARG D 1 211 ? 196.588 92.320 53.795 1.00 65.97 211 ARG D N 1
ATOM 8230 C CA . ARG D 1 211 ? 197.202 93.560 54.260 1.00 66.69 211 ARG D CA 1
ATOM 8231 C C . ARG D 1 211 ? 196.108 94.571 54.571 1.00 72.14 211 ARG D C 1
ATOM 8232 O O . ARG D 1 211 ? 195.502 95.128 53.659 1.00 77.47 211 ARG D O 1
ATOM 8240 N N . SER D 1 212 ? 195.897 94.840 55.857 1.00 69.44 212 SER D N 1
ATOM 8241 C CA . SER D 1 212 ? 194.741 95.586 56.337 1.00 71.37 212 SER D CA 1
ATOM 8242 C C . SER D 1 212 ? 194.974 97.086 56.445 1.00 76.53 212 SER D C 1
ATOM 8243 O O . SER D 1 212 ? 194.104 97.788 56.985 1.00 75.59 212 SER D O 1
ATOM 8246 N N . ASN D 1 213 ? 196.118 97.590 55.974 1.00 74.92 213 ASN D N 1
ATOM 8247 C CA . ASN D 1 213 ? 196.368 99.025 56.034 1.00 81.14 213 ASN D CA 1
ATOM 8248 C C . ASN D 1 213 ? 195.253 99.767 55.311 1.00 85.36 213 ASN D C 1
ATOM 8249 O O . ASN D 1 213 ? 194.938 99.454 54.157 1.00 84.73 213 ASN D O 1
ATOM 8254 N N . LEU D 1 214 ? 194.644 100.738 56.005 1.00 85.57 214 LEU D N 1
ATOM 8255 C CA . LEU D 1 214 ? 193.540 101.499 55.420 1.00 85.66 214 LEU D CA 1
ATOM 8256 C C . LEU D 1 214 ? 193.925 102.077 54.066 1.00 89.49 214 LEU D C 1
ATOM 8257 O O . LEU D 1 214 ? 193.098 102.126 53.148 1.00 88.52 214 LEU D O 1
ATOM 8262 N N . HIS D 1 215 ? 195.198 102.504 53.898 1.00 91.21 215 HIS D N 1
ATOM 8263 C CA . HIS D 1 215 ? 195.683 103.032 52.624 1.00 94.25 215 HIS D CA 1
ATOM 8264 C C . HIS D 1 215 ? 195.722 101.968 51.527 1.00 93.68 215 HIS D C 1
ATOM 8265 O O . HIS D 1 215 ? 196.216 102.177 50.418 1.00 95.09 215 HIS D O 1
ATOM 8272 N N . ARG D 1 216 ? 195.173 100.777 51.736 1.00 91.71 216 ARG D N 1
ATOM 8273 C CA . ARG D 1 216 ? 195.051 99.797 50.666 1.00 91.15 216 ARG D CA 1
ATOM 8274 C C . ARG D 1 216 ? 193.607 99.331 50.476 1.00 90.41 216 ARG D C 1
ATOM 8275 O O . ARG D 1 216 ? 193.327 98.467 49.616 1.00 90.62 216 ARG D O 1
ATOM 8283 N N . GLY D 1 217 ? 192.684 99.883 51.266 1.00 89.99 217 GLY D N 1
ATOM 8284 C CA . GLY D 1 217 ? 191.312 99.435 51.256 1.00 87.61 217 GLY D CA 1
ATOM 8285 C C . GLY D 1 217 ? 190.843 98.836 52.560 1.00 87.80 217 GLY D C 1
ATOM 8286 O O . GLY D 1 217 ? 189.855 98.091 52.558 1.00 85.86 217 GLY D O 1
ATOM 8287 N N . GLY D 1 218 ? 191.497 99.159 53.676 1.00 85.81 218 GLY D N 1
ATOM 8288 C CA . GLY D 1 218 ? 191.154 98.572 54.957 1.00 82.76 218 GLY D CA 1
ATOM 8289 C C . GLY D 1 218 ? 189.906 99.218 55.519 1.00 79.55 218 GLY D C 1
ATOM 8290 O O . GLY D 1 218 ? 189.718 100.434 55.403 1.00 80.64 218 GLY D O 1
ATOM 8291 N N . ALA D 1 219 ? 189.043 98.399 56.112 1.00 71.42 219 ALA D N 1
ATOM 8292 C CA . ALA D 1 219 ? 187.904 98.924 56.849 1.00 70.05 219 ALA D CA 1
ATOM 8293 C C . ALA D 1 219 ? 188.273 99.003 58.323 1.00 65.63 219 ALA D C 1
ATOM 8294 O O . ALA D 1 219 ? 188.877 98.081 58.873 1.00 66.54 219 ALA D O 1
ATOM 8296 N N . ALA D 1 220 ? 187.943 100.119 58.959 1.00 62.58 220 ALA D N 1
ATOM 8297 C CA . ALA D 1 220 ? 188.326 100.339 60.345 1.00 59.74 220 ALA D CA 1
ATOM 8298 C C . ALA D 1 220 ? 187.101 100.321 61.243 1.00 57.15 220 ALA D C 1
ATOM 8299 O O . ALA D 1 220 ? 186.059 100.879 60.901 1.00 58.13 220 ALA D O 1
ATOM 8301 N N . SER D 1 221 ? 187.236 99.688 62.398 1.00 56.76 221 SER D N 1
ATOM 8302 C CA . SER D 1 221 ? 186.203 99.716 63.418 1.00 51.83 221 SER D CA 1
ATOM 8303 C C . SER D 1 221 ? 186.874 100.007 64.754 1.00 55.33 221 SER D C 1
ATOM 8304 O O . SER D 1 221 ? 188.096 99.935 64.880 1.00 55.08 221 SER D O 1
ATOM 8307 N N . VAL D 1 222 ? 186.083 100.381 65.757 1.00 52.26 222 VAL D N 1
ATOM 8308 C CA . VAL D 1 222 ? 186.652 100.584 67.082 1.00 54.04 222 VAL D CA 1
ATOM 8309 C C . VAL D 1 222 ? 186.969 99.228 67.686 1.00 57.14 222 VAL D C 1
ATOM 8310 O O . VAL D 1 222 ? 186.223 98.251 67.508 1.00 61.52 222 VAL D O 1
ATOM 8314 N N . ALA D 1 223 ? 188.087 99.147 68.390 1.00 53.03 223 ALA D N 1
ATOM 8315 C CA . ALA D 1 223 ? 188.524 97.892 68.966 1.00 54.51 223 ALA D CA 1
ATOM 8316 C C . ALA D 1 223 ? 188.465 97.972 70.481 1.00 48.95 223 ALA D C 1
ATOM 8317 O O . ALA D 1 223 ? 188.662 99.036 71.072 1.00 54.36 223 ALA D O 1
ATOM 8319 N N . SER D 1 224 ? 188.214 96.836 71.104 1.00 50.16 224 SER D N 1
ATOM 8320 C CA . SER D 1 224 ? 188.279 96.704 72.552 1.00 52.75 224 SER D CA 1
ATOM 8321 C C . SER D 1 224 ? 189.513 95.871 72.863 1.00 52.20 224 SER D C 1
ATOM 8322 O O . SER D 1 224 ? 189.546 94.672 72.566 1.00 48.45 224 SER D O 1
ATOM 8325 N N . ILE D 1 225 ? 190.529 96.494 73.445 1.00 50.89 225 ILE D N 1
ATOM 8326 C CA . ILE D 1 225 ? 191.809 95.826 73.641 1.00 53.49 225 ILE D CA 1
ATOM 8327 C C . ILE D 1 225 ? 191.887 95.276 75.054 1.00 53.82 225 ILE D C 1
ATOM 8328 O O . ILE D 1 225 ? 191.449 95.921 76.017 1.00 55.93 225 ILE D O 1
ATOM 8333 N N . THR D 1 226 ? 192.445 94.075 75.181 1.00 54.28 226 THR D N 1
ATOM 8334 C CA . THR D 1 226 ? 192.650 93.477 76.484 1.00 51.24 226 THR D CA 1
ATOM 8335 C C . THR D 1 226 ? 193.693 94.279 77.250 1.00 53.78 226 THR D C 1
ATOM 8336 O O . THR D 1 226 ? 194.458 95.042 76.655 1.00 56.28 226 THR D O 1
ATOM 8340 N N . PRO D 1 227 ? 193.725 94.158 78.580 1.00 55.65 227 PRO D N 1
ATOM 8341 C CA . PRO D 1 227 ? 194.810 94.821 79.319 1.00 55.25 227 PRO D CA 1
ATOM 8342 C C . PRO D 1 227 ? 196.171 94.278 78.940 1.00 54.92 227 PRO D C 1
ATOM 8343 O O . PRO D 1 227 ? 197.175 94.999 79.037 1.00 51.44 227 PRO D O 1
ATOM 8347 N N . GLN D 1 228 ? 196.231 93.028 78.486 1.00 53.31 228 GLN D N 1
ATOM 8348 C CA . GLN D 1 228 ? 197.487 92.497 77.980 1.00 54.17 228 GLN D CA 1
ATOM 8349 C C . GLN D 1 228 ? 197.961 93.295 76.768 1.00 49.59 228 GLN D C 1
ATOM 8350 O O . GLN D 1 228 ? 199.102 93.776 76.727 1.00 48.58 228 GLN D O 1
ATOM 8356 N N . GLU D 1 229 ? 197.081 93.448 75.774 1.00 50.07 229 GLU D N 1
ATOM 8357 C CA . GLU D 1 229 ? 197.418 94.203 74.576 1.00 49.95 229 GLU D CA 1
ATOM 8358 C C . GLU D 1 229 ? 197.783 95.640 74.916 1.00 50.08 229 GLU D C 1
ATOM 8359 O O . GLU D 1 229 ? 198.709 96.204 74.329 1.00 44.93 229 GLU D O 1
ATOM 8365 N N . ARG D 1 230 ? 197.064 96.252 75.860 1.00 51.54 230 ARG D N 1
ATOM 8366 C CA . ARG D 1 230 ? 197.339 97.639 76.226 1.00 47.61 230 ARG D CA 1
ATOM 8367 C C . ARG D 1 230 ? 198.722 97.775 76.863 1.00 47.39 230 ARG D C 1
ATOM 8368 O O . ARG D 1 230 ? 199.492 98.699 76.536 1.00 48.53 230 ARG D O 1
ATOM 8376 N N . GLU D 1 231 ? 199.069 96.850 77.764 1.00 44.06 231 GLU D N 1
ATOM 8377 C CA . GLU D 1 231 ? 200.401 96.906 78.363 1.00 49.69 231 GLU D CA 1
ATOM 8378 C C . GLU D 1 231 ? 201.480 96.643 77.321 1.00 45.71 231 GLU D C 1
ATOM 8379 O O . GLU D 1 231 ? 202.562 97.235 77.385 1.00 48.73 231 GLU D O 1
ATOM 8385 N N . ILE D 1 232 ? 201.191 95.786 76.337 1.00 47.60 232 ILE D N 1
ATOM 8386 C CA . ILE D 1 232 ? 202.177 95.498 75.304 1.00 44.20 232 ILE D CA 1
ATOM 8387 C C . ILE D 1 232 ? 202.383 96.705 74.393 1.00 46.11 232 ILE D C 1
ATOM 8388 O O . ILE D 1 232 ? 203.514 97.024 74.018 1.00 47.38 232 ILE D O 1
ATOM 8393 N N . ALA D 1 233 ? 201.311 97.387 74.007 1.00 44.49 233 ALA D N 1
ATOM 8394 C CA . ALA D 1 233 ? 201.474 98.574 73.173 1.00 43.23 233 ALA D CA 1
ATOM 8395 C C . ALA D 1 233 ? 202.323 99.611 73.890 1.00 45.11 233 ALA D C 1
ATOM 8396 O O . ALA D 1 233 ? 203.292 100.143 73.326 1.00 43.36 233 ALA D O 1
ATOM 8398 N N . ILE D 1 234 ? 201.997 99.886 75.156 1.00 43.61 234 ILE D N 1
ATOM 8399 C CA . ILE D 1 234 ? 202.742 100.910 75.887 1.00 44.89 234 ILE D CA 1
ATOM 8400 C C . ILE D 1 234 ? 204.199 100.490 76.086 1.00 46.62 234 ILE D C 1
ATOM 8401 O O . ILE D 1 234 ? 205.116 101.313 75.978 1.00 48.11 234 ILE D O 1
ATOM 8406 N N . LYS D 1 235 ? 204.446 99.206 76.353 1.00 45.08 235 LYS D N 1
ATOM 8407 C CA . LYS D 1 235 ? 205.819 98.760 76.555 1.00 47.13 235 LYS D CA 1
ATOM 8408 C C . LYS D 1 235 ? 206.596 98.754 75.245 1.00 46.54 235 LYS D C 1
ATOM 8409 O O . LYS D 1 235 ? 207.802 99.017 75.233 1.00 42.45 235 LYS D O 1
ATOM 8415 N N . ALA D 1 236 ? 205.935 98.422 74.134 1.00 45.36 236 ALA D N 1
ATOM 8416 C CA . ALA D 1 236 ? 206.587 98.516 72.835 1.00 43.68 236 ALA D CA 1
ATOM 8417 C C . ALA D 1 236 ? 207.010 99.948 72.569 1.00 42.77 236 ALA D C 1
ATOM 8418 O O . ALA D 1 236 ? 208.161 100.209 72.198 1.00 42.19 236 ALA D O 1
ATOM 8420 N N . ALA D 1 237 ? 206.103 100.897 72.812 1.00 43.06 237 ALA D N 1
ATOM 8421 C CA . ALA D 1 237 ? 206.423 102.303 72.583 1.00 42.58 237 ALA D CA 1
ATOM 8422 C C . ALA D 1 237 ? 207.535 102.780 73.506 1.00 45.23 237 ALA D C 1
ATOM 8423 O O . ALA D 1 237 ? 208.405 103.555 73.091 1.00 44.26 237 ALA D O 1
ATOM 8425 N N . ARG D 1 238 ? 207.530 102.335 74.763 1.00 46.22 238 ARG D N 1
ATOM 8426 C CA . ARG D 1 238 ? 208.572 102.788 75.679 1.00 47.45 238 ARG D CA 1
ATOM 8427 C C . ARG D 1 238 ? 209.915 102.128 75.382 1.00 45.64 238 ARG D C 1
ATOM 8428 O O . ARG D 1 238 ? 210.964 102.761 75.552 1.00 50.97 238 ARG D O 1
ATOM 8436 N N . THR D 1 239 ? 209.907 100.872 74.928 1.00 44.54 239 THR D N 1
ATOM 8437 C CA . THR D 1 239 ? 211.146 100.200 74.545 1.00 43.20 239 THR D CA 1
ATOM 8438 C C . THR D 1 239 ? 211.842 100.938 73.411 1.00 44.72 239 THR D C 1
ATOM 8439 O O . THR D 1 239 ? 213.067 101.105 73.419 1.00 41.49 239 THR D O 1
ATOM 8443 N N . MET D 1 240 ? 211.079 101.398 72.434 1.00 43.64 240 MET D N 1
ATOM 8444 C CA . MET D 1 240 ? 211.654 102.169 71.351 1.00 42.94 240 MET D CA 1
ATOM 8445 C C . MET D 1 240 ? 211.949 103.607 71.732 1.00 44.75 240 MET D C 1
ATOM 8446 O O . MET D 1 240 ? 212.477 104.342 70.891 1.00 45.11 240 MET D O 1
ATOM 8451 N N . ALA D 1 241 ? 211.610 104.028 72.952 1.00 41.58 241 ALA D N 1
ATOM 8452 C CA . ALA D 1 241 ? 211.844 105.405 73.394 1.00 42.89 241 ALA D CA 1
ATOM 8453 C C . ALA D 1 241 ? 211.048 106.396 72.550 1.00 42.50 241 ALA D C 1
ATOM 8454 O O . ALA D 1 241 ? 211.507 107.506 72.267 1.00 41.66 241 ALA D O 1
ATOM 8456 N N . LEU D 1 242 ? 209.842 105.996 72.145 1.00 41.73 242 LEU D N 1
ATOM 8457 C CA . LEU D 1 242 ? 208.938 106.850 71.382 1.00 39.29 242 LEU D CA 1
ATOM 8458 C C . LEU D 1 242 ? 207.857 107.420 72.299 1.00 44.50 242 LEU D C 1
ATOM 8459 O O . LEU D 1 242 ? 207.240 106.683 73.074 1.00 46.17 242 LEU D O 1
ATOM 8464 N N . ASP D 1 243 ? 207.634 108.734 72.212 1.00 45.67 243 ASP D N 1
ATOM 8465 C CA . ASP D 1 243 ? 206.559 109.360 72.969 1.00 43.60 243 ASP D CA 1
ATOM 8466 C C . ASP D 1 243 ? 205.222 109.213 72.266 1.00 43.76 243 ASP D C 1
ATOM 8467 O O . ASP D 1 243 ? 204.192 109.123 72.932 1.00 43.16 243 ASP D O 1
ATOM 8472 N N . VAL D 1 244 ? 205.206 109.197 70.938 1.00 41.61 244 VAL D N 1
ATOM 8473 C CA . VAL D 1 244 ? 203.998 108.914 70.177 1.00 39.34 244 VAL D CA 1
ATOM 8474 C C . VAL D 1 244 ? 204.324 107.775 69.232 1.00 39.81 244 VAL D C 1
ATOM 8475 O O . VAL D 1 244 ? 205.332 107.833 68.526 1.00 43.76 244 VAL D O 1
ATOM 8479 N N . ALA D 1 245 ? 203.481 106.740 69.221 1.00 37.75 245 ALA D N 1
ATOM 8480 C CA . ALA D 1 245 ? 203.710 105.626 68.301 1.00 37.28 245 ALA D CA 1
ATOM 8481 C C . ALA D 1 245 ? 202.397 104.920 68.017 1.00 38.51 245 ALA D C 1
ATOM 8482 O O . ALA D 1 245 ? 201.514 104.876 68.863 1.00 37.17 245 ALA D O 1
ATOM 8484 N N . GLY D 1 246 ? 202.277 104.372 66.812 1.00 37.50 246 GLY D N 1
ATOM 8485 C CA . GLY D 1 246 ? 201.243 103.405 66.503 1.00 35.96 246 GLY D CA 1
ATOM 8486 C C . GLY D 1 246 ? 201.842 102.013 66.574 1.00 42.31 246 GLY D C 1
ATOM 8487 O O . GLY D 1 246 ? 202.853 101.727 65.930 1.00 39.84 246 GLY D O 1
ATOM 8488 N N . VAL D 1 247 ? 201.217 101.158 67.374 1.00 38.95 247 VAL D N 1
ATOM 8489 C CA . VAL D 1 247 ? 201.669 99.790 67.600 1.00 36.80 247 VAL D CA 1
ATOM 8490 C C . VAL D 1 247 ? 200.640 98.856 66.986 1.00 42.23 247 VAL D C 1
ATOM 8491 O O . VAL D 1 247 ? 199.475 98.840 67.414 1.00 39.40 247 VAL D O 1
ATOM 8495 N N . ASP D 1 248 ? 201.061 98.094 65.973 1.00 37.37 248 ASP D N 1
ATOM 8496 C CA . ASP D 1 248 ? 200.186 97.135 65.305 1.00 37.84 248 ASP D CA 1
ATOM 8497 C C . ASP D 1 248 ? 200.365 95.762 65.938 1.00 43.50 248 ASP D C 1
ATOM 8498 O O . ASP D 1 248 ? 201.496 95.282 66.098 1.00 40.73 248 ASP D O 1
ATOM 8503 N N . ILE D 1 249 ? 199.245 95.131 66.285 1.00 38.95 249 ILE D N 1
ATOM 8504 C CA . ILE D 1 249 ? 199.222 93.852 66.978 1.00 38.13 249 ILE D CA 1
ATOM 8505 C C . ILE D 1 249 ? 198.412 92.875 66.147 1.00 41.88 249 ILE D C 1
ATOM 8506 O O . ILE D 1 249 ? 197.329 93.217 65.657 1.00 44.14 249 ILE D O 1
ATOM 8511 N N . LEU D 1 250 ? 198.944 91.680 65.948 1.00 39.21 250 LEU D N 1
ATOM 8512 C CA . LEU D 1 250 ? 198.158 90.603 65.376 1.00 36.85 250 LEU D CA 1
ATOM 8513 C C . LEU D 1 250 ? 197.701 89.709 66.521 1.00 40.82 250 LEU D C 1
ATOM 8514 O O . LEU D 1 250 ? 198.458 89.460 67.463 1.00 39.56 250 LEU D O 1
ATOM 8519 N N . ARG D 1 251 ? 196.452 89.256 66.449 1.00 40.91 251 ARG D N 1
ATOM 8520 C CA . ARG D 1 251 ? 195.846 88.400 67.468 1.00 42.67 251 ARG D CA 1
ATOM 8521 C C . ARG D 1 251 ? 196.019 86.955 67.015 1.00 42.86 251 ARG D C 1
ATOM 8522 O O . ARG D 1 251 ? 195.198 86.414 66.274 1.00 42.70 251 ARG D O 1
ATOM 8530 N N . ALA D 1 252 ? 197.103 86.329 67.451 1.00 38.19 252 ALA D N 1
ATOM 8531 C CA . ALA D 1 252 ? 197.362 84.954 67.055 1.00 39.24 252 ALA D CA 1
ATOM 8532 C C . ALA D 1 252 ? 196.714 84.014 68.056 1.00 37.49 252 ALA D C 1
ATOM 8533 O O . ALA D 1 252 ? 196.362 84.411 69.171 1.00 38.17 252 ALA D O 1
ATOM 8535 N N . ASN D 1 253 ? 196.574 82.748 67.649 1.00 40.15 253 ASN D N 1
ATOM 8536 C CA . ASN D 1 253 ? 195.978 81.751 68.533 1.00 37.64 253 ASN D CA 1
ATOM 8537 C C . ASN D 1 253 ? 196.693 81.717 69.881 1.00 40.12 253 ASN D C 1
ATOM 8538 O O . ASN D 1 253 ? 196.060 81.512 70.923 1.00 39.91 253 ASN D O 1
ATOM 8543 N N . ARG D 1 254 ? 197.998 81.978 69.892 1.00 38.54 254 ARG D N 1
ATOM 8544 C CA . ARG D 1 254 ? 198.796 81.888 71.107 1.00 37.85 254 ARG D CA 1
ATOM 8545 C C . ARG D 1 254 ? 198.907 83.196 71.871 1.00 38.58 254 ARG D C 1
ATOM 8546 O O . ARG D 1 254 ? 199.579 83.228 72.909 1.00 35.45 254 ARG D O 1
ATOM 8554 N N . GLY D 1 255 ? 198.309 84.277 71.383 1.00 38.40 255 GLY D N 1
ATOM 8555 C CA . GLY D 1 255 ? 198.462 85.553 72.038 1.00 39.32 255 GLY D CA 1
ATOM 8556 C C . GLY D 1 255 ? 198.718 86.693 71.073 1.00 39.03 255 GLY D C 1
ATOM 8557 O O . GLY D 1 255 ? 198.836 86.510 69.859 1.00 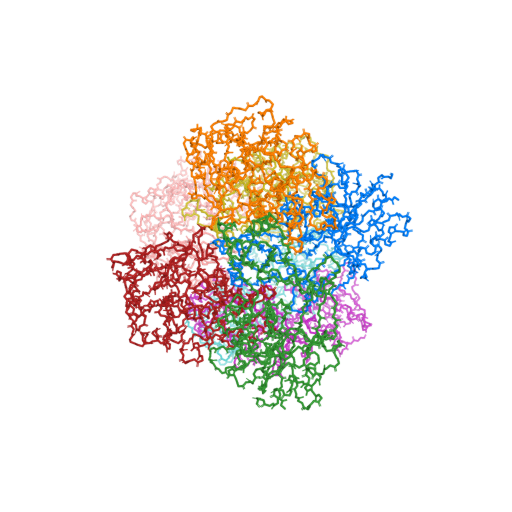40.73 255 GLY D O 1
ATOM 8558 N N . PRO D 1 256 ? 198.802 87.906 71.607 1.00 41.61 256 PRO D N 1
ATOM 8559 C CA . PRO D 1 256 ? 199.015 89.083 70.754 1.00 38.95 256 PRO D CA 1
ATOM 8560 C C . PRO D 1 256 ? 200.474 89.193 70.334 1.00 40.50 256 PRO D C 1
ATOM 8561 O O . PRO D 1 256 ? 201.376 89.164 71.172 1.00 40.65 256 PRO D O 1
ATOM 8565 N N . LEU D 1 257 ? 200.704 89.347 69.036 1.00 37.80 257 LEU D N 1
ATOM 8566 C CA . LEU D 1 257 ? 202.052 89.528 68.508 1.00 38.56 257 LEU D CA 1
ATOM 8567 C C . LEU D 1 257 ? 202.200 90.942 67.968 1.00 39.56 257 LEU D C 1
ATOM 8568 O O . LEU D 1 257 ? 201.330 91.425 67.230 1.00 37.66 257 LEU D O 1
ATOM 8573 N N . VAL D 1 258 ? 203.279 91.616 68.365 1.00 39.18 258 VAL D N 1
ATOM 8574 C CA . VAL D 1 258 ? 203.579 92.925 67.799 1.00 43.98 258 VAL D CA 1
ATOM 8575 C C . VAL D 1 258 ? 204.125 92.751 66.387 1.00 40.05 258 VAL D C 1
ATOM 8576 O O . VAL D 1 258 ? 204.990 91.903 66.137 1.00 39.29 258 VAL D O 1
ATOM 8580 N N . MET D 1 259 ? 203.613 93.553 65.458 1.00 40.10 259 MET D N 1
ATOM 8581 C CA . MET D 1 259 ? 203.996 93.495 64.057 1.00 39.68 259 MET D CA 1
ATOM 8582 C C . MET D 1 259 ? 204.741 94.734 63.586 1.00 43.71 259 MET D C 1
ATOM 8583 O O . MET D 1 259 ? 205.563 94.634 62.678 1.00 38.65 259 MET D O 1
ATOM 8588 N N . GLU D 1 260 ? 204.490 95.896 64.187 1.00 43.87 260 GLU D N 1
ATOM 8589 C CA . GLU D 1 260 ? 205.088 97.130 63.702 1.00 42.98 260 GLU D CA 1
ATOM 8590 C C . GLU D 1 260 ? 204.946 98.200 64.772 1.00 40.04 260 GLU D C 1
ATOM 8591 O O . GLU D 1 260 ? 203.917 98.273 65.444 1.00 37.46 260 GLU D O 1
ATOM 8597 N N . VAL D 1 261 ? 205.984 99.017 64.935 1.00 38.39 261 VAL D N 1
ATOM 8598 C CA . VAL D 1 261 ? 205.928 100.211 65.774 1.00 39.17 261 VAL D CA 1
ATOM 8599 C C . VAL D 1 261 ? 206.296 101.395 64.891 1.00 42.84 261 VAL D C 1
ATOM 8600 O O . VAL D 1 261 ? 207.369 101.411 64.277 1.00 45.28 261 VAL D O 1
ATOM 8604 N N . ASN D 1 262 ? 205.413 102.384 64.832 1.00 39.88 262 ASN D N 1
ATOM 8605 C CA . ASN D 1 262 ? 205.461 103.455 63.843 1.00 41.24 262 ASN D CA 1
ATOM 8606 C C . ASN D 1 262 ? 205.526 104.778 64.599 1.00 42.15 262 ASN D C 1
ATOM 8607 O O . ASN D 1 262 ? 204.577 105.139 65.302 1.00 39.28 262 ASN D O 1
ATOM 8612 N N . ALA D 1 263 ? 206.639 105.498 64.454 1.00 35.23 263 ALA D N 1
ATOM 8613 C CA . ALA D 1 263 ? 206.826 106.768 65.145 1.00 33.98 263 ALA D CA 1
ATOM 8614 C C . ALA D 1 263 ? 205.948 107.903 64.603 1.00 38.11 263 ALA D C 1
ATOM 8615 O O . ALA D 1 263 ? 205.836 108.944 65.262 1.00 38.11 263 ALA D O 1
ATOM 8617 N N . SER D 1 264 ? 205.332 107.753 63.433 1.00 37.57 264 SER D N 1
ATOM 8618 C CA . SER D 1 264 ? 204.491 108.805 62.860 1.00 40.03 264 SER D CA 1
ATOM 8619 C C . SER D 1 264 ? 203.178 108.215 62.360 1.00 38.66 264 SER D C 1
ATOM 8620 O O . SER D 1 264 ? 202.907 108.193 61.153 1.00 39.45 264 SER D O 1
ATOM 8623 N N . PRO D 1 265 ? 202.326 107.746 63.268 1.00 39.02 265 PRO D N 1
ATOM 8624 C CA . PRO D 1 265 ? 201.061 107.134 62.839 1.00 39.25 265 PRO D CA 1
ATOM 8625 C C . PRO D 1 265 ? 200.125 108.162 62.226 1.00 41.73 265 PRO D C 1
ATOM 8626 O O . PRO D 1 265 ? 200.010 109.292 62.712 1.00 38.75 265 PRO D O 1
ATOM 8630 N N . GLY D 1 266 ? 199.462 107.760 61.146 1.00 41.75 266 GLY D N 1
ATOM 8631 C CA . GLY D 1 266 ? 198.402 108.583 60.596 1.00 47.26 266 GLY D CA 1
ATOM 8632 C C . GLY D 1 266 ? 197.307 108.821 61.618 1.00 46.89 266 GLY D C 1
ATOM 8633 O O . GLY D 1 266 ? 197.058 107.994 62.500 1.00 46.66 266 GLY D O 1
ATOM 8634 N N . LEU D 1 267 ? 196.676 109.993 61.525 1.00 44.12 267 LEU D N 1
ATOM 8635 C CA . LEU D 1 267 ? 195.616 110.346 62.459 1.00 43.74 267 LEU D CA 1
ATOM 8636 C C . LEU D 1 267 ? 194.221 110.251 61.864 1.00 45.30 267 LEU D C 1
ATOM 8637 O O . LEU D 1 267 ? 193.260 110.149 62.626 1.00 51.21 267 LEU D O 1
ATOM 8642 N N . GLU D 1 268 ? 194.080 110.268 60.536 1.00 46.53 268 GLU D N 1
ATOM 8643 C CA . GLU D 1 268 ? 192.751 110.419 59.947 1.00 49.42 268 GLU D CA 1
ATOM 8644 C C . GLU D 1 268 ? 191.863 109.225 60.257 1.00 50.21 268 GLU D C 1
ATOM 8645 O O . GLU D 1 268 ? 190.833 109.360 60.929 1.00 51.72 268 GLU D O 1
ATOM 8651 N N . GLY D 1 269 ? 192.238 108.048 59.755 1.00 50.92 269 GLY D N 1
ATOM 8652 C CA . GLY D 1 269 ? 191.407 106.875 59.957 1.00 51.51 269 GLY D CA 1
ATOM 8653 C C . GLY D 1 269 ? 191.068 106.653 61.416 1.00 49.67 269 GLY D C 1
ATOM 8654 O O . GLY D 1 269 ? 189.908 106.439 61.776 1.00 54.79 269 GLY D O 1
ATOM 8655 N N . ILE D 1 270 ? 192.067 106.761 62.286 1.00 47.11 270 ILE D N 1
ATOM 8656 C CA . ILE D 1 270 ? 191.831 106.435 63.684 1.00 47.48 270 ILE D CA 1
ATOM 8657 C C . ILE D 1 270 ? 190.975 107.509 64.359 1.00 50.65 270 ILE D C 1
ATOM 8658 O O . ILE D 1 270 ? 190.080 107.193 65.154 1.00 47.58 270 ILE D O 1
ATOM 8663 N N . GLU D 1 271 ? 191.205 108.789 64.037 1.00 49.10 271 GLU D N 1
ATOM 8664 C CA . GLU D 1 271 ? 190.418 109.845 64.674 1.00 48.91 271 GLU D CA 1
ATOM 8665 C C . GLU D 1 271 ? 188.953 109.779 64.244 1.00 48.76 271 GLU D C 1
ATOM 8666 O O . GLU D 1 271 ? 188.049 109.860 65.087 1.00 47.41 271 GLU D O 1
ATOM 8672 N N . LYS D 1 272 ? 188.703 109.579 62.946 1.00 45.38 272 LYS D N 1
ATOM 8673 C CA . LYS D 1 272 ? 187.335 109.471 62.460 1.00 46.66 272 LYS D CA 1
ATOM 8674 C C . LYS D 1 272 ? 186.651 108.219 62.991 1.00 51.72 272 LYS D C 1
ATOM 8675 O O . LYS D 1 272 ? 185.462 108.249 63.328 1.00 50.85 272 LYS D O 1
ATOM 8681 N N . THR D 1 273 ? 187.378 107.105 63.070 1.00 52.71 273 THR D N 1
ATOM 8682 C CA . THR D 1 273 ? 186.749 105.871 63.511 1.00 47.67 273 THR D CA 1
ATOM 8683 C C . THR D 1 273 ? 186.458 105.893 65.000 1.00 51.58 273 THR D C 1
ATOM 8684 O O . THR D 1 273 ? 185.419 105.383 65.431 1.00 57.37 273 THR D O 1
ATOM 8688 N N . THR D 1 274 ? 187.321 106.502 65.805 1.00 50.46 274 THR D N 1
ATOM 8689 C CA . THR D 1 274 ? 187.090 106.498 67.240 1.00 50.97 274 THR D CA 1
ATOM 8690 C C . THR D 1 274 ? 186.522 107.801 67.779 1.00 50.47 274 THR D C 1
ATOM 8691 O O . THR D 1 274 ? 186.107 107.830 68.942 1.00 54.36 274 THR D O 1
ATOM 8695 N N . GLY D 1 275 ? 186.518 108.884 66.999 1.00 52.60 275 GLY D N 1
ATOM 8696 C CA . GLY D 1 275 ? 186.063 110.152 67.553 1.00 47.88 275 GLY D CA 1
ATOM 8697 C C . GLY D 1 275 ? 186.903 110.702 68.688 1.00 53.56 275 GLY D C 1
ATOM 8698 O O . GLY D 1 275 ? 186.475 111.652 69.353 1.00 49.56 275 GLY D O 1
ATOM 8699 N N . ILE D 1 276 ? 188.091 110.141 68.931 1.00 52.53 276 ILE D N 1
ATOM 8700 C CA . ILE D 1 276 ? 188.967 110.621 69.996 1.00 48.67 276 ILE D CA 1
ATOM 8701 C C . ILE D 1 276 ? 189.821 111.762 69.457 1.00 47.25 276 ILE D C 1
ATOM 8702 O O . ILE D 1 276 ? 190.207 111.766 68.283 1.00 49.10 276 ILE D O 1
ATOM 8707 N N . ASP D 1 277 ? 190.067 112.772 70.300 1.00 44.82 277 ASP D N 1
ATOM 8708 C CA . ASP D 1 277 ? 190.891 113.925 69.932 1.00 48.44 277 ASP D CA 1
ATOM 8709 C C . ASP D 1 277 ? 192.354 113.555 70.172 1.00 44.04 277 ASP D C 1
ATOM 8710 O O . ASP D 1 277 ? 192.973 113.901 71.179 1.00 45.51 277 ASP D O 1
ATOM 8715 N N . ILE D 1 278 ? 192.911 112.819 69.218 1.00 46.78 278 ILE D N 1
ATOM 8716 C CA . ILE D 1 278 ? 194.269 112.304 69.379 1.00 43.72 278 ILE D CA 1
ATOM 8717 C C . ILE D 1 278 ? 195.295 113.430 69.252 1.00 38.40 278 ILE D C 1
ATOM 8718 O O . ILE D 1 278 ? 196.237 113.535 70.052 1.00 44.24 278 ILE D O 1
ATOM 8723 N N . ALA D 1 279 ? 195.145 114.267 68.228 1.00 41.82 279 ALA D N 1
ATOM 8724 C CA . ALA D 1 279 ? 195.979 115.460 68.120 1.00 40.38 279 ALA D CA 1
ATOM 8725 C C . ALA D 1 279 ? 196.015 116.216 69.442 1.00 41.83 279 ALA D C 1
ATOM 8726 O O . ALA D 1 279 ? 197.086 116.653 69.901 1.00 39.50 279 ALA D O 1
ATOM 8728 N N . GLY D 1 280 ? 194.852 116.330 70.092 1.00 42.91 280 GLY D N 1
ATOM 8729 C CA . GLY D 1 280 ? 194.784 117.017 71.366 1.00 35.01 280 GLY D CA 1
ATOM 8730 C C . GLY D 1 280 ? 195.617 116.341 72.432 1.00 40.15 280 GLY D C 1
ATOM 8731 O O . GLY D 1 280 ? 196.357 117.002 73.156 1.00 38.48 280 GLY D O 1
ATOM 8732 N N . LYS D 1 281 ? 195.512 115.011 72.537 1.00 39.08 281 LYS D N 1
ATOM 8733 C CA . LYS D 1 281 ? 196.356 114.272 73.476 1.00 43.97 281 LYS D CA 1
ATOM 8734 C C . LYS D 1 281 ? 197.838 114.539 73.221 1.00 40.66 281 LYS D C 1
ATOM 8735 O O . LYS D 1 281 ? 198.636 114.635 74.166 1.00 44.44 281 LYS D O 1
ATOM 8741 N N . MET D 1 282 ? 198.226 114.654 71.946 1.00 41.09 282 MET D N 1
ATOM 8742 C CA . MET D 1 282 ? 199.629 114.920 71.629 1.00 38.35 282 MET D CA 1
ATOM 8743 C C . MET D 1 282 ? 200.047 116.313 72.109 1.00 38.14 282 MET D C 1
ATOM 8744 O O . MET D 1 282 ? 201.107 116.481 72.738 1.00 38.27 282 MET D O 1
ATOM 8749 N N . ILE D 1 283 ? 199.198 117.318 71.863 1.00 39.33 283 ILE D N 1
ATOM 8750 C CA . ILE D 1 283 ? 199.466 118.663 72.379 1.00 40.28 283 ILE D CA 1
ATOM 8751 C C . ILE D 1 283 ? 199.552 118.661 73.907 1.00 40.39 283 ILE D C 1
ATOM 8752 O O . ILE D 1 283 ? 200.372 119.378 74.494 1.00 42.21 283 ILE D O 1
ATOM 8757 N N . ARG D 1 284 ? 198.693 117.884 74.578 1.00 42.40 284 ARG D N 1
ATOM 8758 C CA . ARG D 1 284 ? 198.744 117.828 76.040 1.00 44.62 284 ARG D CA 1
ATOM 8759 C C . ARG D 1 284 ? 200.059 117.244 76.520 1.00 41.57 284 ARG D C 1
ATOM 8760 O O . ARG D 1 284 ? 200.651 117.738 77.493 1.00 40.66 284 ARG D O 1
ATOM 8768 N N . TRP D 1 285 ? 200.515 116.165 75.875 1.00 42.06 285 TRP D N 1
ATOM 8769 C CA . TRP D 1 285 ? 201.816 115.624 76.250 1.00 42.61 285 TRP D CA 1
ATOM 8770 C C . TRP D 1 285 ? 202.875 116.712 76.147 1.00 40.01 285 TRP D C 1
ATOM 8771 O O . TRP D 1 285 ? 203.687 116.905 77.072 1.00 40.68 285 TRP D O 1
ATOM 8782 N N . ILE D 1 286 ? 202.826 117.488 75.062 1.00 39.47 286 ILE D N 1
ATOM 8783 C CA . ILE D 1 286 ? 203.794 118.569 74.893 1.00 39.89 286 ILE D CA 1
ATOM 8784 C C . ILE D 1 286 ? 203.693 119.563 76.046 1.00 44.38 286 ILE D C 1
ATOM 8785 O O . ILE D 1 286 ? 204.706 119.947 76.648 1.00 43.15 286 ILE D O 1
ATOM 8790 N N . GLU D 1 287 ? 202.462 119.997 76.358 1.00 44.99 287 GLU D N 1
ATOM 8791 C CA . GLU D 1 287 ? 202.218 120.959 77.435 1.00 46.14 287 GLU D CA 1
ATOM 8792 C C . GLU D 1 287 ? 202.806 120.478 78.747 1.00 43.41 287 GLU D C 1
ATOM 8793 O O . GLU D 1 287 ? 203.346 121.271 79.527 1.00 49.29 287 GLU D O 1
ATOM 8799 N N . ARG D 1 288 ? 202.748 119.174 78.987 1.00 44.16 288 ARG D N 1
ATOM 8800 C CA . ARG D 1 288 ? 203.216 118.645 80.259 1.00 44.00 288 ARG D CA 1
ATOM 8801 C C . ARG D 1 288 ? 204.719 118.426 80.318 1.00 50.40 288 ARG D C 1
ATOM 8802 O O . ARG D 1 288 ? 205.260 118.344 81.428 1.00 47.03 288 ARG D O 1
ATOM 8810 N N . HIS D 1 289 ? 205.424 118.308 79.181 1.00 47.34 289 HIS D N 1
ATOM 8811 C CA . HIS D 1 289 ? 206.864 118.058 79.295 1.00 43.61 289 HIS D CA 1
ATOM 8812 C C . HIS D 1 289 ? 207.773 119.124 78.690 1.00 45.74 289 HIS D C 1
ATOM 8813 O O . HIS D 1 289 ? 208.988 119.058 78.900 1.00 51.28 289 HIS D O 1
ATOM 8820 N N . ALA D 1 290 ? 207.245 120.111 77.982 1.00 44.46 290 ALA D N 1
ATOM 8821 C CA . ALA D 1 290 ? 208.083 121.175 77.452 1.00 48.97 290 ALA D CA 1
ATOM 8822 C C . ALA D 1 290 ? 208.089 122.365 78.407 1.00 59.70 290 ALA D C 1
ATOM 8823 O O . ALA D 1 290 ? 207.070 122.682 79.030 1.00 61.78 290 ALA D O 1
ATOM 8825 N N . THR D 1 291 ? 209.246 123.021 78.520 1.00 67.05 291 THR D N 1
ATOM 8826 C CA . THR D 1 291 ? 209.410 124.201 79.363 1.00 68.56 291 THR D CA 1
ATOM 8827 C C . THR D 1 291 ? 209.063 125.483 78.595 1.00 70.44 291 THR D C 1
ATOM 8828 O O . THR D 1 291 ? 208.976 125.499 77.359 1.00 64.23 291 THR D O 1
ATOM 8832 N N . THR D 1 292 ? 208.887 126.571 79.355 1.00 70.39 292 THR D N 1
ATOM 8833 C CA . THR D 1 292 ? 208.418 127.873 78.845 1.00 72.36 292 THR D CA 1
ATOM 8834 C C . THR D 1 292 ? 207.187 127.637 77.934 1.00 71.13 292 THR D C 1
ATOM 8835 O O . THR D 1 292 ? 206.824 128.389 77.017 1.00 69.66 292 THR D O 1
ATOM 8839 N N . MET E 1 1 ? 223.505 33.287 15.830 1.00 34.22 1 MET E N 1
ATOM 8840 C CA . MET E 1 1 ? 222.168 32.724 15.738 1.00 32.46 1 MET E CA 1
ATOM 8841 C C . MET E 1 1 ? 221.315 33.663 14.871 1.00 29.27 1 MET E C 1
ATOM 8842 O O . MET E 1 1 ? 221.674 34.817 14.702 1.00 33.95 1 MET E O 1
ATOM 8847 N N . LYS E 1 2 ? 220.240 33.169 14.265 1.00 30.25 2 LYS E N 1
ATOM 8848 C CA . LYS E 1 2 ? 219.326 33.998 13.485 1.00 28.78 2 LYS E CA 1
ATOM 8849 C C . LYS E 1 2 ? 218.089 34.314 14.321 1.00 29.61 2 LYS E C 1
ATOM 8850 O O . LYS E 1 2 ? 217.412 33.405 14.800 1.00 27.10 2 LYS E O 1
ATOM 8856 N N . ILE E 1 3 ? 217.780 35.596 14.455 1.00 29.52 3 ILE E N 1
ATOM 8857 C CA . ILE E 1 3 ? 216.727 36.080 15.331 1.00 28.86 3 ILE E CA 1
ATOM 8858 C C . ILE E 1 3 ? 215.769 36.932 14.515 1.00 29.36 3 ILE E C 1
ATOM 8859 O O . ILE E 1 3 ? 216.193 37.814 13.752 1.00 29.45 3 ILE E O 1
ATOM 8864 N N . ALA E 1 4 ? 214.483 36.678 14.695 1.00 27.27 4 ALA E N 1
ATOM 8865 C CA . ALA E 1 4 ? 213.435 37.528 14.152 1.00 25.50 4 ALA E CA 1
ATOM 8866 C C . ALA E 1 4 ? 212.860 38.371 15.283 1.00 25.85 4 ALA E C 1
ATOM 8867 O O . ALA E 1 4 ? 212.596 37.863 16.383 1.00 25.30 4 ALA E O 1
ATOM 8869 N N . ILE E 1 5 ? 212.720 39.663 15.037 1.00 24.47 5 ILE E N 1
ATOM 8870 C CA . ILE E 1 5 ? 211.944 40.535 15.897 1.00 25.11 5 ILE E CA 1
ATOM 8871 C C . ILE E 1 5 ? 210.585 40.706 15.242 1.00 28.58 5 ILE E C 1
ATOM 8872 O O . ILE E 1 5 ? 210.486 41.253 14.143 1.00 28.48 5 ILE E O 1
ATOM 8877 N N . LEU E 1 6 ? 209.544 40.221 15.899 1.00 23.75 6 LEU E N 1
ATOM 8878 C CA . LEU E 1 6 ? 208.201 40.204 15.329 1.00 27.52 6 LEU E CA 1
ATOM 8879 C C . LEU E 1 6 ? 207.468 41.448 15.823 1.00 28.45 6 LEU E C 1
ATOM 8880 O O . LEU E 1 6 ? 206.949 41.473 16.949 1.00 32.00 6 LEU E O 1
ATOM 8885 N N . SER E 1 7 ? 207.443 42.490 14.988 1.00 27.36 7 SER E N 1
ATOM 8886 C CA . SER E 1 7 ? 206.905 43.778 15.389 1.00 32.41 7 SER E CA 1
ATOM 8887 C C . SER E 1 7 ? 206.503 44.595 14.169 1.00 32.02 7 SER E C 1
ATOM 8888 O O . SER E 1 7 ? 207.125 44.504 13.116 1.00 36.36 7 SER E O 1
ATOM 8891 N N . ARG E 1 8 ? 205.453 45.399 14.334 1.00 36.71 8 ARG E N 1
ATOM 8892 C CA . ARG E 1 8 ? 205.133 46.466 13.390 1.00 38.60 8 ARG E CA 1
ATOM 8893 C C . ARG E 1 8 ? 206.015 47.686 13.593 1.00 42.80 8 ARG E C 1
ATOM 8894 O O . ARG E 1 8 ? 206.083 48.548 12.714 1.00 41.55 8 ARG E O 1
ATOM 8902 N N . ASP E 1 9 ? 206.665 47.786 14.742 1.00 42.39 9 ASP E N 1
ATOM 8903 C CA . ASP E 1 9 ? 207.354 49.010 15.144 1.00 48.05 9 ASP E CA 1
ATOM 8904 C C . ASP E 1 9 ? 208.860 48.915 14.902 1.00 42.02 9 ASP E C 1
ATOM 8905 O O . ASP E 1 9 ? 209.653 49.149 15.808 1.00 45.15 9 ASP E O 1
ATOM 8910 N N . GLY E 1 10 ? 209.278 48.574 13.680 1.00 43.18 10 GLY E N 1
ATOM 8911 C CA . GLY E 1 10 ? 210.692 48.368 13.405 1.00 40.52 10 GLY E CA 1
ATOM 8912 C C . GLY E 1 10 ? 211.543 49.614 13.555 1.00 43.44 10 GLY E C 1
ATOM 8913 O O . GLY E 1 10 ? 212.753 49.506 13.759 1.00 42.70 10 GLY E O 1
ATOM 8914 N N . THR E 1 11 ? 210.931 50.793 13.488 1.00 48.72 11 THR E N 1
ATOM 8915 C CA . THR E 1 11 ? 211.627 52.066 13.616 1.00 50.31 11 THR E CA 1
ATOM 8916 C C . THR E 1 11 ? 211.598 52.622 15.030 1.00 45.67 11 THR E C 1
ATOM 8917 O O . THR E 1 11 ? 212.227 53.652 15.286 1.00 45.96 11 THR E O 1
ATOM 8921 N N . LEU E 1 12 ? 210.870 51.991 15.939 1.00 44.70 12 LEU E N 1
ATOM 8922 C CA . LEU E 1 12 ? 210.781 52.507 17.294 1.00 44.67 12 LEU E CA 1
ATOM 8923 C C . LEU E 1 12 ? 211.986 52.068 18.121 1.00 39.24 12 LEU E C 1
ATOM 8924 O O . LEU E 1 12 ? 212.728 51.152 17.751 1.00 34.22 12 LEU E O 1
ATOM 8929 N N . TYR E 1 13 ? 212.169 52.749 19.259 1.00 39.33 13 TYR E N 1
ATOM 8930 C CA . TYR E 1 13 ? 213.400 52.611 20.032 1.00 35.95 13 TYR E CA 1
ATOM 8931 C C . TYR E 1 13 ? 213.654 51.163 20.414 1.00 33.22 13 TYR E C 1
ATOM 8932 O O . TYR E 1 13 ? 214.782 50.675 20.305 1.00 30.62 13 TYR E O 1
ATOM 8941 N N . SER E 1 14 ? 212.612 50.457 20.850 1.00 31.30 14 SER E N 1
ATOM 8942 C CA . SER E 1 14 ? 212.823 49.167 21.490 1.00 30.93 14 SER E CA 1
ATOM 8943 C C . SER E 1 14 ? 213.242 48.110 20.480 1.00 31.31 14 SER E C 1
ATOM 8944 O O . SER E 1 14 ? 214.175 47.339 20.733 1.00 29.58 14 SER E O 1
ATOM 8947 N N . CYS E 1 15 ? 212.575 48.065 19.321 1.00 30.01 15 CYS E N 1
ATOM 8948 C CA . CYS E 1 15 ? 212.996 47.141 18.264 1.00 29.93 15 CYS E CA 1
ATOM 8949 C C . CYS E 1 15 ? 214.394 47.465 17.752 1.00 29.40 15 CYS E C 1
ATOM 8950 O O . CYS E 1 15 ? 215.207 46.561 17.512 1.00 30.21 15 CYS E O 1
ATOM 8953 N N . LYS E 1 16 ? 214.680 48.749 17.532 1.00 35.19 16 LYS E N 1
ATOM 8954 C CA . LYS E 1 16 ? 216.032 49.126 17.121 1.00 34.24 16 LYS E CA 1
ATOM 8955 C C . LYS E 1 16 ? 217.063 48.669 18.143 1.00 31.44 16 LYS E C 1
ATOM 8956 O O . LYS E 1 16 ? 218.118 48.152 17.773 1.00 33.42 16 LYS E O 1
ATOM 8962 N N . ARG E 1 17 ? 216.780 48.853 19.438 1.00 31.01 17 ARG E N 1
ATOM 8963 C CA . ARG E 1 17 ? 217.743 48.448 20.454 1.00 32.19 17 ARG E CA 1
ATOM 8964 C C . ARG E 1 17 ? 217.924 46.939 20.464 1.00 32.08 17 ARG E C 1
ATOM 8965 O O . ARG E 1 17 ? 219.048 46.443 20.607 1.00 29.51 17 ARG E O 1
ATOM 8973 N N . LEU E 1 18 ? 216.834 46.190 20.301 1.00 29.03 18 LEU E N 1
ATOM 8974 C CA . LEU E 1 18 ? 216.964 44.736 20.279 1.00 30.38 18 LEU E CA 1
ATOM 8975 C C . LEU E 1 18 ? 217.810 44.293 19.090 1.00 28.86 18 LEU E C 1
ATOM 8976 O O . LEU E 1 18 ? 218.720 43.469 19.233 1.00 26.46 18 LEU E O 1
ATOM 8981 N N . ARG E 1 19 ? 217.537 44.853 17.909 1.00 28.17 19 ARG E N 1
ATOM 8982 C CA . ARG E 1 19 ? 218.321 44.489 16.731 1.00 30.81 19 ARG E CA 1
ATOM 8983 C C . ARG E 1 19 ? 219.792 44.832 16.938 1.00 30.40 19 ARG E C 1
ATOM 8984 O O . ARG E 1 19 ? 220.679 44.010 16.679 1.00 32.16 19 ARG E O 1
ATOM 8992 N N . GLU E 1 20 ? 220.054 46.019 17.473 1.00 33.11 20 GLU E N 1
ATOM 8993 C CA . GLU E 1 20 ? 221.415 46.496 17.638 1.00 38.15 20 GLU E CA 1
ATOM 8994 C C . GLU E 1 20 ? 222.183 45.651 18.654 1.00 38.28 20 GLU E C 1
ATOM 8995 O O . GLU E 1 20 ? 223.321 45.251 18.388 1.00 36.74 20 GLU E O 1
ATOM 9001 N N . ALA E 1 21 ? 221.559 45.301 19.791 1.00 33.10 21 ALA E N 1
ATOM 9002 C CA . ALA E 1 21 ? 222.262 44.479 20.774 1.00 33.58 21 ALA E CA 1
ATOM 9003 C C . ALA E 1 21 ? 222.516 43.083 20.234 1.00 32.86 21 ALA E C 1
ATOM 9004 O O . ALA E 1 21 ? 223.591 42.498 20.467 1.00 29.42 21 ALA E O 1
ATOM 9006 N N . ALA E 1 22 ? 221.553 42.530 19.494 1.00 29.87 22 ALA E N 1
ATOM 9007 C CA . ALA E 1 22 ? 221.787 41.207 18.928 1.00 33.00 22 ALA E CA 1
ATOM 9008 C C . ALA E 1 22 ? 222.929 41.231 17.917 1.00 30.82 22 ALA E C 1
ATOM 9009 O O . ALA E 1 22 ? 223.767 40.322 17.900 1.00 31.14 22 ALA E O 1
ATOM 9011 N N . ILE E 1 23 ? 222.983 42.264 17.078 1.00 33.67 23 ILE E N 1
ATOM 9012 C CA . ILE E 1 23 ? 224.041 42.347 16.071 1.00 34.90 23 ILE E CA 1
ATOM 9013 C C . ILE E 1 23 ? 225.403 42.558 16.733 1.00 37.76 23 ILE E C 1
ATOM 9014 O O . ILE E 1 23 ? 226.391 41.908 16.363 1.00 37.15 23 ILE E O 1
ATOM 9019 N N . GLN E 1 24 ? 225.463 43.415 17.762 1.00 35.47 24 GLN E N 1
ATOM 9020 C CA . GLN E 1 24 ? 226.695 43.568 18.543 1.00 37.34 24 GLN E CA 1
ATOM 9021 C C . GLN E 1 24 ? 227.206 42.239 19.063 1.00 38.94 24 GLN E C 1
ATOM 9022 O O . GLN E 1 24 ? 228.423 41.995 19.090 1.00 38.19 24 GLN E O 1
ATOM 9028 N N . ARG E 1 25 ? 226.302 41.350 19.488 1.00 36.39 25 ARG E N 1
ATOM 9029 C CA . ARG E 1 25 ? 226.704 40.072 20.049 1.00 32.85 25 ARG E CA 1
ATOM 9030 C C . ARG E 1 25 ? 226.863 38.995 18.983 1.00 34.51 25 ARG E C 1
ATOM 9031 O O . ARG E 1 25 ? 226.999 37.813 19.323 1.00 33.86 25 ARG E O 1
ATOM 9039 N N . GLY E 1 26 ? 226.854 39.381 17.704 1.00 34.19 26 GLY E N 1
ATOM 9040 C CA . GLY E 1 26 ? 227.206 38.478 16.628 1.00 33.47 26 GLY E CA 1
ATOM 9041 C C . GLY E 1 26 ? 226.061 37.710 16.010 1.00 37.48 26 GLY E C 1
ATOM 9042 O O . GLY E 1 26 ? 226.307 36.726 15.299 1.00 35.69 26 GLY E O 1
ATOM 9043 N N . HIS E 1 27 ? 224.824 38.110 16.259 1.00 36.58 27 HIS E N 1
ATOM 9044 C CA . HIS E 1 27 ? 223.677 37.405 15.708 1.00 33.61 27 HIS E CA 1
ATOM 9045 C C . HIS E 1 27 ? 223.229 38.069 14.407 1.00 30.21 27 HIS E C 1
ATOM 9046 O O . HIS E 1 27 ? 223.530 39.229 14.136 1.00 31.04 27 HIS E O 1
ATOM 9053 N N . LEU E 1 28 ? 222.490 37.323 13.600 1.00 28.80 28 LEU E N 1
ATOM 9054 C CA . LEU E 1 28 ? 221.825 37.900 12.438 1.00 32.43 28 LEU E CA 1
ATOM 9055 C C . LEU E 1 28 ? 220.373 38.195 12.803 1.00 30.63 28 LEU E C 1
ATOM 9056 O O . LEU E 1 28 ? 219.716 37.360 13.428 1.00 30.97 28 LEU E O 1
ATOM 9061 N N . VAL E 1 29 ? 219.877 39.377 12.439 1.00 31.15 29 VAL E N 1
ATOM 9062 C CA . VAL E 1 29 ? 218.549 39.818 12.866 1.00 30.58 29 VAL E CA 1
ATOM 9063 C C . VAL E 1 29 ? 217.720 40.283 11.678 1.00 32.62 29 VAL E C 1
ATOM 9064 O O . VAL E 1 29 ? 218.209 41.008 10.803 1.00 32.96 29 VAL E O 1
ATOM 9068 N N . GLU E 1 30 ? 216.436 39.941 11.694 1.00 31.07 30 GLU E N 1
ATOM 9069 C CA . GLU E 1 30 ? 215.474 40.607 10.826 1.00 34.36 30 GLU E CA 1
ATOM 9070 C C . GLU E 1 30 ? 214.291 41.097 11.650 1.00 31.91 30 GLU E C 1
ATOM 9071 O O . GLU E 1 30 ? 213.842 40.410 12.562 1.00 30.01 30 GLU E O 1
ATOM 9077 N N . ILE E 1 31 ? 213.766 42.262 11.315 1.00 28.24 31 ILE E N 1
ATOM 9078 C CA . ILE E 1 31 ? 212.552 42.755 11.933 1.00 28.73 31 ILE E CA 1
ATOM 9079 C C . ILE E 1 31 ? 211.413 42.466 10.964 1.00 31.82 31 ILE E C 1
ATOM 9080 O O . ILE E 1 31 ? 211.449 42.905 9.812 1.00 32.33 31 ILE E O 1
ATOM 9085 N N . LEU E 1 32 ? 210.422 41.697 11.405 1.00 25.74 32 LEU E N 1
ATOM 9086 C CA . LEU E 1 32 ? 209.353 41.230 10.540 1.00 26.50 32 LEU E CA 1
ATOM 9087 C C . LEU E 1 32 ? 208.024 41.730 11.080 1.00 27.96 32 LEU E C 1
ATOM 9088 O O . LEU E 1 32 ? 207.715 41.556 12.269 1.00 25.20 32 LEU E O 1
ATOM 9093 N N . ASP E 1 33 ? 207.262 42.363 10.213 1.00 25.77 33 ASP E N 1
ATOM 9094 C CA . ASP E 1 33 ? 205.915 42.778 10.537 1.00 26.89 33 ASP E CA 1
ATOM 9095 C C . ASP E 1 33 ? 205.043 41.524 10.531 1.00 29.23 33 ASP E C 1
ATOM 9096 O O . ASP E 1 33 ? 204.953 40.849 9.491 1.00 25.81 33 ASP E O 1
ATOM 9101 N N . PRO E 1 34 ? 204.426 41.154 11.662 1.00 29.15 34 PRO E N 1
ATOM 9102 C CA . PRO E 1 34 ? 203.570 39.949 11.689 1.00 23.21 34 PRO E CA 1
ATOM 9103 C C . PRO E 1 34 ? 202.409 39.997 10.717 1.00 25.45 34 PRO E C 1
ATOM 9104 O O . PRO E 1 34 ? 202.001 38.943 10.211 1.00 26.04 34 PRO E O 1
ATOM 9108 N N . LEU E 1 35 ? 201.856 41.186 10.453 1.00 26.95 35 LEU E N 1
ATOM 9109 C CA . LEU E 1 35 ? 200.700 41.314 9.559 1.00 28.11 35 LEU E CA 1
ATOM 9110 C C . LEU E 1 35 ? 201.058 40.983 8.120 1.00 27.65 35 LEU E C 1
ATOM 9111 O O . LEU E 1 35 ? 200.163 40.704 7.311 1.00 27.16 35 LEU E O 1
ATOM 9116 N N . SER E 1 36 ? 202.345 40.978 7.799 1.00 25.37 36 SER E N 1
ATOM 9117 C CA . SER E 1 36 ? 202.829 40.624 6.472 1.00 26.78 36 SER E CA 1
ATOM 9118 C C . SER E 1 36 ? 203.148 39.146 6.330 1.00 28.84 36 SER E C 1
ATOM 9119 O O . SER E 1 36 ? 203.420 38.704 5.212 1.00 26.53 36 SER E O 1
ATOM 9122 N N . CYS E 1 37 ? 203.132 38.380 7.425 1.00 24.75 37 CYS E N 1
ATOM 9123 C CA . CYS E 1 37 ? 203.359 36.944 7.358 1.00 24.41 37 CYS E CA 1
ATOM 9124 C C . CYS E 1 37 ? 202.072 36.244 6.933 1.00 25.01 37 CYS E C 1
ATOM 9125 O O . CYS E 1 37 ? 200.988 36.610 7.380 1.00 25.84 37 CYS E O 1
ATOM 9128 N N . TYR E 1 38 ? 202.189 35.235 6.067 1.00 24.46 38 TYR E N 1
ATOM 9129 C CA . TYR E 1 38 ? 201.021 34.434 5.714 1.00 24.77 38 TYR E CA 1
ATOM 9130 C C . TYR E 1 38 ? 201.481 32.995 5.510 1.00 28.31 38 TYR E C 1
ATOM 9131 O O . TYR E 1 38 ? 202.658 32.736 5.228 1.00 25.33 38 TYR E O 1
ATOM 9140 N N . MET E 1 39 ? 200.565 32.049 5.712 1.00 25.42 39 MET E N 1
ATOM 9141 C CA . MET E 1 39 ? 201.019 30.667 5.825 1.00 29.88 39 MET E CA 1
ATOM 9142 C C . MET E 1 39 ? 199.863 29.697 5.672 1.00 32.02 39 MET E C 1
ATOM 9143 O O . MET E 1 39 ? 198.723 29.985 6.046 1.00 26.73 39 MET E O 1
ATOM 9148 N N . ASN E 1 40 ? 200.186 28.546 5.101 1.00 32.29 40 ASN E N 1
ATOM 9149 C CA . ASN E 1 40 ? 199.332 27.374 5.199 1.00 31.84 40 ASN E CA 1
ATOM 9150 C C . ASN E 1 40 ? 199.326 26.876 6.644 1.00 34.53 40 ASN E C 1
ATOM 9151 O O . ASN E 1 40 ? 200.361 26.881 7.313 1.00 35.67 40 ASN E O 1
ATOM 9156 N N . ILE E 1 41 ? 198.154 26.478 7.163 1.00 36.45 41 ILE E N 1
ATOM 9157 C CA . ILE E 1 41 ? 198.157 25.983 8.541 1.00 39.37 41 ILE E CA 1
ATOM 9158 C C . ILE E 1 41 ? 198.498 24.502 8.644 1.00 44.70 41 ILE E C 1
ATOM 9159 O O . ILE E 1 41 ? 198.680 24.006 9.767 1.00 44.53 41 ILE E O 1
ATOM 9164 N N . ASN E 1 42 ? 198.618 23.791 7.522 1.00 43.74 42 ASN E N 1
ATOM 9165 C CA . ASN E 1 42 ? 198.997 22.383 7.556 1.00 41.77 42 ASN E CA 1
ATOM 9166 C C . ASN E 1 42 ? 200.427 22.227 8.076 1.00 46.51 42 ASN E C 1
ATOM 9167 O O . ASN E 1 42 ? 201.357 22.848 7.533 1.00 48.35 42 ASN E O 1
ATOM 9172 N N . PRO E 1 43 ? 200.654 21.408 9.110 1.00 46.28 43 PRO E N 1
ATOM 9173 C CA . PRO E 1 43 ? 202.034 21.215 9.598 1.00 48.87 43 PRO E CA 1
ATOM 9174 C C . PRO E 1 43 ? 202.956 20.549 8.591 1.00 44.69 43 PRO E C 1
ATOM 9175 O O . PRO E 1 43 ? 204.175 20.609 8.782 1.00 50.92 43 PRO E O 1
ATOM 9179 N N . ALA E 1 44 ? 202.427 19.947 7.518 1.00 46.44 44 ALA E N 1
ATOM 9180 C CA . ALA E 1 44 ? 203.284 19.406 6.461 1.00 52.31 44 ALA E CA 1
ATOM 9181 C C . ALA E 1 44 ? 203.825 20.486 5.509 1.00 53.85 44 ALA E C 1
ATOM 9182 O O . ALA E 1 44 ? 204.916 20.316 4.949 1.00 53.37 44 ALA E O 1
ATOM 9184 N N . ALA E 1 45 ? 203.083 21.595 5.295 1.00 49.88 45 ALA E N 1
ATOM 9185 C CA . ALA E 1 45 ? 203.534 22.719 4.456 1.00 50.21 45 ALA E CA 1
ATOM 9186 C C . ALA E 1 45 ? 203.386 23.992 5.297 1.00 48.76 45 ALA E C 1
ATOM 9187 O O . ALA E 1 45 ? 202.455 24.780 5.116 1.00 45.63 45 ALA E O 1
ATOM 9189 N N . SER E 1 46 ? 204.322 24.198 6.220 1.00 44.46 46 SER E N 1
ATOM 9190 C CA . SER E 1 46 ? 204.170 25.191 7.271 1.00 38.58 46 SER E CA 1
ATOM 9191 C C . SER E 1 46 ? 205.142 26.357 7.154 1.00 41.99 46 SER E C 1
ATOM 9192 O O . SER E 1 46 ? 205.176 27.190 8.061 1.00 39.53 46 SER E O 1
ATOM 9195 N N . SER E 1 47 ? 205.961 26.412 6.097 1.00 36.44 47 SER E N 1
ATOM 9196 C CA . SER E 1 47 ? 206.789 27.585 5.839 1.00 38.38 47 SER E CA 1
ATOM 9197 C C . SER E 1 47 ? 205.961 28.859 5.961 1.00 32.20 47 SER E C 1
ATOM 9198 O O . SER E 1 47 ? 204.817 28.926 5.501 1.00 33.51 47 SER E O 1
ATOM 9201 N N . ILE E 1 48 ? 206.544 29.869 6.588 1.00 28.14 48 ILE E N 1
ATOM 9202 C CA . ILE E 1 48 ? 205.927 31.186 6.662 1.00 27.99 48 ILE E CA 1
ATOM 9203 C C . ILE E 1 48 ? 206.389 31.991 5.459 1.00 27.48 48 ILE E C 1
ATOM 9204 O O . ILE E 1 48 ? 207.583 32.043 5.147 1.00 30.53 48 ILE E O 1
ATOM 9209 N N . HIS E 1 49 ? 205.445 32.557 4.738 1.00 23.99 49 HIS E N 1
ATOM 9210 C CA . HIS E 1 49 ? 205.743 33.422 3.617 1.00 28.12 49 HIS E CA 1
ATOM 9211 C C . HIS E 1 49 ? 205.658 34.869 4.073 1.00 27.72 49 HIS E C 1
ATOM 9212 O O . HIS E 1 49 ? 204.919 35.215 5.004 1.00 29.42 49 HIS E O 1
ATOM 9219 N N . TYR E 1 50 ? 206.430 35.700 3.393 1.00 29.24 50 TYR E N 1
ATOM 9220 C CA . TYR E 1 50 ? 206.622 37.099 3.737 1.00 30.00 50 TYR E CA 1
ATOM 9221 C C . TYR E 1 50 ? 207.043 37.801 2.457 1.00 28.64 50 TYR E C 1
ATOM 9222 O O . TYR E 1 50 ? 208.113 37.495 1.917 1.00 27.10 50 TYR E O 1
ATOM 9231 N N . LYS E 1 51 ? 206.204 38.720 1.977 1.00 24.06 51 LYS E N 1
ATOM 9232 C CA . LYS E 1 51 ? 206.503 39.519 0.797 1.00 28.71 51 LYS E CA 1
ATOM 9233 C C . LYS E 1 51 ? 206.961 38.638 -0.370 1.00 30.04 51 LYS E C 1
ATOM 9234 O O . LYS E 1 51 ? 208.006 38.863 -0.980 1.00 28.33 51 LYS E O 1
ATOM 9240 N N . GLY E 1 52 ? 206.195 37.585 -0.623 1.00 27.26 52 GLY E N 1
ATOM 9241 C CA . GLY E 1 52 ? 206.446 36.699 -1.739 1.00 31.54 52 GLY E CA 1
ATOM 9242 C C . GLY E 1 52 ? 207.647 35.781 -1.632 1.00 31.06 52 GLY E C 1
ATOM 9243 O O . GLY E 1 52 ? 208.078 35.250 -2.648 1.00 30.30 52 GLY E O 1
ATOM 9244 N N . ARG E 1 53 ? 208.210 35.570 -0.442 1.00 32.33 53 ARG E N 1
ATOM 9245 C CA . ARG E 1 53 ? 209.301 34.616 -0.278 1.00 28.95 53 ARG E CA 1
ATOM 9246 C C . ARG E 1 53 ? 209.022 33.732 0.923 1.00 30.59 53 ARG E C 1
ATOM 9247 O O . ARG E 1 53 ? 208.242 34.083 1.819 1.00 31.95 53 ARG E O 1
ATOM 9255 N N . LYS E 1 54 ? 209.684 32.586 0.955 1.00 28.88 54 LYS E N 1
ATOM 9256 C CA . LYS E 1 54 ? 209.639 31.764 2.152 1.00 32.07 54 LYS E CA 1
ATOM 9257 C C . LYS E 1 54 ? 210.664 32.293 3.145 1.00 28.64 54 LYS E C 1
ATOM 9258 O O . LYS E 1 54 ? 211.815 32.552 2.787 1.00 28.74 54 LYS E O 1
ATOM 9264 N N . LEU E 1 55 ? 210.238 32.488 4.386 1.00 29.00 55 LEU E N 1
ATOM 9265 C CA . LEU E 1 55 ? 211.173 32.921 5.402 1.00 27.43 55 LEU E CA 1
ATOM 9266 C C . LEU E 1 55 ? 212.192 31.820 5.671 1.00 28.92 55 LEU E C 1
ATOM 9267 O O . LEU E 1 55 ? 211.847 30.634 5.672 1.00 23.87 55 LEU E O 1
ATOM 9272 N N . PRO E 1 56 ? 213.450 32.169 5.898 1.00 31.67 56 PRO E N 1
ATOM 9273 C CA . PRO E 1 56 ? 214.392 31.170 6.408 1.00 30.60 56 PRO E CA 1
ATOM 9274 C C . PRO E 1 56 ? 213.957 30.762 7.807 1.00 31.12 56 PRO E C 1
ATOM 9275 O O . PRO E 1 56 ? 213.089 31.379 8.416 1.00 25.84 56 PRO E O 1
ATOM 9279 N N . HIS E 1 57 ? 214.565 29.700 8.312 1.00 28.89 57 HIS E N 1
ATOM 9280 C CA . HIS E 1 57 ? 214.357 29.319 9.701 1.00 29.15 57 HIS E CA 1
ATOM 9281 C C . HIS E 1 57 ? 215.007 30.337 10.632 1.00 29.44 57 HIS E C 1
ATOM 9282 O O . HIS E 1 57 ? 216.143 30.769 10.413 1.00 30.47 57 HIS E O 1
ATOM 9289 N N . PHE E 1 58 ? 214.287 30.744 11.670 1.00 27.90 58 PHE E N 1
ATOM 9290 C CA . PHE E 1 58 ? 214.870 31.599 12.699 1.00 25.78 58 PHE E CA 1
ATOM 9291 C C . PHE E 1 58 ? 215.078 30.778 13.962 1.00 27.54 58 PHE E C 1
ATOM 9292 O O . PHE E 1 58 ? 214.169 30.087 14.415 1.00 28.57 58 PHE E O 1
ATOM 9300 N N . ASP E 1 59 ? 216.280 30.834 14.515 1.00 29.49 59 ASP E N 1
ATOM 9301 C CA . ASP E 1 59 ? 216.516 30.095 15.743 1.00 31.55 59 ASP E CA 1
ATOM 9302 C C . ASP E 1 59 ? 215.715 30.673 16.898 1.00 28.59 59 ASP E C 1
ATOM 9303 O O . ASP E 1 59 ? 215.363 29.935 17.814 1.00 29.47 59 ASP E O 1
ATOM 9308 N N . ALA E 1 60 ? 215.413 31.976 16.870 1.00 27.27 60 ALA E N 1
ATOM 9309 C CA . ALA E 1 60 ? 214.666 32.609 17.952 1.00 29.70 60 ALA E CA 1
ATOM 9310 C C . ALA E 1 60 ? 213.773 33.699 17.378 1.00 27.35 60 ALA E C 1
ATOM 9311 O O . ALA E 1 60 ? 214.054 34.250 16.318 1.00 31.12 60 ALA E O 1
ATOM 9313 N N . VAL E 1 61 ? 212.683 33.999 18.076 1.00 26.23 61 VAL E N 1
ATOM 9314 C CA . VAL E 1 61 ? 211.764 35.052 17.661 1.00 27.03 61 VAL E CA 1
ATOM 9315 C C . VAL E 1 61 ? 211.473 35.917 18.878 1.00 26.90 61 VAL E C 1
ATOM 9316 O O . VAL E 1 61 ? 211.193 35.396 19.960 1.00 24.13 61 VAL E O 1
ATOM 9320 N N . ILE E 1 62 ? 211.550 37.229 18.703 1.00 25.41 62 ILE E N 1
ATOM 9321 C CA . ILE E 1 62 ? 211.245 38.160 19.780 1.00 26.84 62 ILE E CA 1
ATOM 9322 C C . ILE E 1 62 ? 209.906 38.808 19.452 1.00 25.86 62 ILE E C 1
ATOM 9323 O O . ILE E 1 62 ? 209.872 39.769 18.670 1.00 25.45 62 ILE E O 1
ATOM 9328 N N . PRO E 1 63 ? 208.792 38.331 20.011 1.00 25.22 63 PRO E N 1
ATOM 9329 C CA . PRO E 1 63 ? 207.505 38.993 19.748 1.00 24.06 63 PRO E CA 1
ATOM 9330 C C . PRO E 1 63 ? 207.448 40.326 20.475 1.00 25.17 63 PRO E C 1
ATOM 9331 O O . PRO E 1 63 ? 207.828 40.430 21.649 1.00 26.61 63 PRO E O 1
ATOM 9335 N N . ARG E 1 64 ? 207.002 41.365 19.752 1.00 23.76 64 ARG E N 1
ATOM 9336 C CA . ARG E 1 64 ? 206.725 42.683 20.317 1.00 29.08 64 ARG E CA 1
ATOM 9337 C C . ARG E 1 64 ? 205.385 43.094 19.727 1.00 26.96 64 ARG E C 1
ATOM 9338 O O . ARG E 1 64 ? 205.293 44.006 18.913 1.00 29.89 64 ARG E O 1
ATOM 9346 N N . ILE E 1 65 ? 204.346 42.389 20.158 1.00 26.25 65 ILE E N 1
ATOM 9347 C CA . ILE E 1 65 ? 203.045 42.396 19.497 1.00 28.15 65 ILE E CA 1
ATOM 9348 C C . ILE E 1 65 ? 202.130 43.410 20.170 1.00 29.12 65 ILE E C 1
ATOM 9349 O O . ILE E 1 65 ? 201.789 43.260 21.353 1.00 29.25 65 ILE E O 1
ATOM 9354 N N . GLY E 1 66 ? 201.713 44.433 19.413 1.00 32.27 66 GLY E N 1
ATOM 9355 C CA . GLY E 1 66 ? 200.803 45.433 19.950 1.00 30.40 66 GLY E CA 1
ATOM 9356 C C . GLY E 1 66 ? 199.447 44.854 20.308 1.00 31.41 66 GLY E C 1
ATOM 9357 O O . GLY E 1 66 ? 199.016 43.820 19.790 1.00 30.43 66 GLY E O 1
ATOM 9358 N N . THR E 1 67 ? 198.764 45.541 21.229 1.00 35.73 67 THR E N 1
ATOM 9359 C CA . THR E 1 67 ? 197.471 45.072 21.740 1.00 34.64 67 THR E CA 1
ATOM 9360 C C . THR E 1 67 ? 196.454 44.899 20.618 1.00 35.78 67 THR E C 1
ATOM 9361 O O . THR E 1 67 ? 195.793 43.852 20.507 1.00 37.87 67 THR E O 1
ATOM 9365 N N . ALA E 1 68 ? 196.363 45.904 19.746 1.00 31.07 68 ALA E N 1
ATOM 9366 C CA . ALA E 1 68 ? 195.404 45.899 18.655 1.00 34.54 68 ALA E CA 1
ATOM 9367 C C . ALA E 1 68 ? 195.561 44.703 17.727 1.00 33.52 68 ALA E C 1
ATOM 9368 O O . ALA E 1 68 ? 194.615 44.379 17.006 1.00 30.28 68 ALA E O 1
ATOM 9370 N N . ILE E 1 69 ? 196.715 44.031 17.713 1.00 31.20 69 ILE E N 1
ATOM 9371 C CA . ILE E 1 69 ? 196.898 42.929 16.777 1.00 28.76 69 ILE E CA 1
ATOM 9372 C C . ILE E 1 69 ? 197.233 41.621 17.495 1.00 33.54 69 ILE E C 1
ATOM 9373 O O . ILE E 1 69 ? 197.766 40.668 16.868 1.00 32.23 69 ILE E O 1
ATOM 9378 N N . THR E 1 70 ? 196.860 41.526 18.785 1.00 33.62 70 THR E N 1
ATOM 9379 C CA . THR E 1 70 ? 197.229 40.354 19.580 1.00 32.04 70 THR E CA 1
ATOM 9380 C C . THR E 1 70 ? 196.861 39.048 18.883 1.00 30.72 70 THR E C 1
ATOM 9381 O O . THR E 1 70 ? 197.642 38.087 18.887 1.00 32.24 70 THR E O 1
ATOM 9385 N N . PHE E 1 71 ? 195.675 38.988 18.286 1.00 27.90 71 PHE E N 1
ATOM 9386 C CA . PHE E 1 71 ? 195.212 37.710 17.766 1.00 31.19 71 PHE E CA 1
ATOM 9387 C C . PHE E 1 71 ? 195.999 37.304 16.533 1.00 29.74 71 PHE E C 1
ATOM 9388 O O . PHE E 1 71 ? 196.421 36.146 16.433 1.00 30.14 71 PHE E O 1
ATOM 9396 N N . TYR E 1 72 ? 196.246 38.234 15.597 1.00 28.73 72 TYR E N 1
ATOM 9397 C CA . TYR E 1 72 ? 196.962 37.754 14.416 1.00 29.68 72 TYR E CA 1
ATOM 9398 C C . TYR E 1 72 ? 198.435 37.601 14.738 1.00 30.17 72 TYR E C 1
ATOM 9399 O O . TYR E 1 72 ? 199.062 36.616 14.328 1.00 27.21 72 TYR E O 1
ATOM 9408 N N . GLY E 1 73 ? 198.977 38.541 15.523 1.00 29.22 73 GLY E N 1
ATOM 9409 C CA . GLY E 1 73 ? 200.370 38.453 15.920 1.00 28.38 73 GLY E CA 1
ATOM 9410 C C . GLY E 1 73 ? 200.698 37.138 16.603 1.00 30.45 73 GLY E C 1
ATOM 9411 O O . GLY E 1 73 ? 201.657 36.454 16.229 1.00 28.52 73 GLY E O 1
ATOM 9412 N N . THR E 1 74 ? 199.895 36.753 17.610 1.00 28.37 74 THR E N 1
ATOM 9413 C CA . THR E 1 74 ? 200.159 35.484 18.283 1.00 30.01 74 THR E CA 1
ATOM 9414 C C . THR E 1 74 ? 200.006 34.317 17.323 1.00 30.54 74 THR E C 1
ATOM 9415 O O . THR E 1 74 ? 200.767 33.341 17.415 1.00 29.76 74 THR E O 1
ATOM 9419 N N . ALA E 1 75 ? 199.075 34.424 16.359 1.00 26.98 75 ALA E N 1
ATOM 9420 C CA . ALA E 1 75 ? 198.951 33.389 15.334 1.00 26.12 75 ALA E CA 1
ATOM 9421 C C . ALA E 1 75 ? 200.208 33.300 14.481 1.00 27.85 75 ALA E C 1
ATOM 9422 O O . ALA E 1 75 ? 200.623 32.199 14.091 1.00 31.20 75 ALA E O 1
ATOM 9424 N N . ALA E 1 76 ? 200.820 34.439 14.149 1.00 26.66 76 ALA E N 1
ATOM 9425 C CA . ALA E 1 76 ? 202.112 34.355 13.464 1.00 25.08 76 ALA E CA 1
ATOM 9426 C C . ALA E 1 76 ? 203.148 33.720 14.379 1.00 27.71 76 ALA E C 1
ATOM 9427 O O . ALA E 1 76 ? 203.878 32.800 13.975 1.00 25.21 76 ALA E O 1
ATOM 9429 N N . LEU E 1 77 ? 203.174 34.153 15.642 1.00 25.88 77 LEU E N 1
ATOM 9430 C CA . LEU E 1 77 ? 204.194 33.649 16.552 1.00 27.94 77 LEU E CA 1
ATOM 9431 C C . LEU E 1 77 ? 204.079 32.141 16.702 1.00 26.78 77 LEU E C 1
ATOM 9432 O O . LEU E 1 77 ? 205.081 31.422 16.644 1.00 26.81 77 LEU E O 1
ATOM 9437 N N . ARG E 1 78 ? 202.850 31.661 16.893 1.00 23.41 78 ARG E N 1
ATOM 9438 C CA . ARG E 1 78 ? 202.561 30.239 17.009 1.00 29.14 78 ARG E CA 1
ATOM 9439 C C . ARG E 1 78 ? 203.174 29.461 15.857 1.00 30.80 78 ARG E C 1
ATOM 9440 O O . ARG E 1 78 ? 203.737 28.371 16.049 1.00 34.49 78 ARG E O 1
ATOM 9448 N N . GLN E 1 79 ? 203.089 30.015 14.647 1.00 30.25 79 GLN E N 1
ATOM 9449 C CA . GLN E 1 79 ? 203.641 29.327 13.496 1.00 29.61 79 GLN E CA 1
ATOM 9450 C C . GLN E 1 79 ? 205.154 29.219 13.615 1.00 31.53 79 GLN E C 1
ATOM 9451 O O . GLN E 1 79 ? 205.713 28.139 13.413 1.00 28.97 79 GLN E O 1
ATOM 9457 N N . PHE E 1 80 ? 205.824 30.315 13.999 1.00 26.50 80 PHE E N 1
ATOM 9458 C CA . PHE E 1 80 ? 207.255 30.235 14.268 1.00 28.25 80 PHE E CA 1
ATOM 9459 C C . PHE E 1 80 ? 207.541 29.198 15.345 1.00 29.89 80 PHE E C 1
ATOM 9460 O O . PHE E 1 80 ? 208.532 28.464 15.257 1.00 30.76 80 PHE E O 1
ATOM 9468 N N . GLU E 1 81 ? 206.666 29.103 16.356 1.00 27.35 81 GLU E N 1
ATOM 9469 C CA . GLU E 1 81 ? 206.878 28.123 17.412 1.00 29.51 81 GLU E CA 1
ATOM 9470 C C . GLU E 1 81 ? 206.777 26.709 16.850 1.00 35.16 81 GLU E C 1
ATOM 9471 O O . GLU E 1 81 ? 207.587 25.835 17.188 1.00 30.22 81 GLU E O 1
ATOM 9477 N N . MET E 1 82 ? 205.799 26.480 15.965 1.00 33.49 82 MET E N 1
ATOM 9478 C CA . MET E 1 82 ? 205.633 25.167 15.351 1.00 37.89 82 MET E CA 1
ATOM 9479 C C . MET E 1 82 ? 206.870 24.771 14.560 1.00 31.96 82 MET E C 1
ATOM 9480 O O . MET E 1 82 ? 207.274 23.604 14.571 1.00 34.55 82 MET E O 1
ATOM 9485 N N . LEU E 1 83 ? 207.475 25.728 13.865 1.00 27.36 83 LEU E N 1
ATOM 9486 C CA . LEU E 1 83 ? 208.676 25.502 13.080 1.00 31.77 83 LEU E CA 1
ATOM 9487 C C . LEU E 1 83 ? 209.929 25.321 13.935 1.00 32.80 83 LEU E C 1
ATOM 9488 O O . LEU E 1 83 ? 211.013 25.107 13.387 1.00 31.57 83 LEU E O 1
ATOM 9493 N N . GLY E 1 84 ? 209.835 25.427 15.251 1.00 29.83 84 GLY E N 1
ATOM 9494 C CA . GLY E 1 84 ? 211.003 25.229 16.094 1.00 32.20 84 GLY E CA 1
ATOM 9495 C C . GLY E 1 84 ? 211.747 26.477 16.511 1.00 33.70 84 GLY E C 1
ATOM 9496 O O . GLY E 1 84 ? 212.827 26.360 17.092 1.00 36.95 84 GLY E O 1
ATOM 9497 N N . SER E 1 85 ? 211.208 27.663 16.247 1.00 30.91 85 SER E N 1
ATOM 9498 C CA . SER E 1 85 ? 211.794 28.891 16.768 1.00 29.54 85 SER E CA 1
ATOM 9499 C C . SER E 1 85 ? 211.612 28.989 18.282 1.00 27.38 85 SER E C 1
ATOM 9500 O O . SER E 1 85 ? 210.524 28.741 18.802 1.00 30.13 85 SER E O 1
ATOM 9503 N N . TYR E 1 86 ? 212.677 29.348 18.990 1.00 28.26 86 TYR E N 1
ATOM 9504 C CA . TYR E 1 86 ? 212.538 29.677 20.409 1.00 26.91 86 TYR E CA 1
ATOM 9505 C C . TYR E 1 86 ? 211.852 31.027 20.556 1.00 24.75 86 TYR E C 1
ATOM 9506 O O . TYR E 1 86 ? 212.344 32.027 20.007 1.00 26.51 86 TYR E O 1
ATOM 9515 N N . PRO E 1 87 ? 210.741 31.120 21.292 1.00 27.72 87 PRO E N 1
ATOM 9516 C CA . PRO E 1 87 ? 210.097 32.427 21.453 1.00 24.50 87 PRO E CA 1
ATOM 9517 C C . PRO E 1 87 ? 210.505 33.098 22.750 1.00 27.89 87 PRO E C 1
ATOM 9518 O O . PRO E 1 87 ? 210.498 32.451 23.801 1.00 26.80 87 PRO E O 1
ATOM 9522 N N . LEU E 1 88 ? 210.840 34.386 22.707 1.00 26.43 88 LEU E N 1
ATOM 9523 C CA . LEU E 1 88 ? 211.061 35.154 23.935 1.00 26.23 88 LEU E CA 1
ATOM 9524 C C . LEU E 1 88 ? 209.706 35.688 24.392 1.00 26.74 88 LEU E C 1
ATOM 9525 O O . LEU E 1 88 ? 209.347 36.843 24.128 1.00 26.18 88 LEU E O 1
ATOM 9530 N N . ASN E 1 89 ? 208.996 34.830 25.148 1.00 23.02 89 ASN E N 1
ATOM 9531 C CA . ASN E 1 89 ? 207.566 34.864 25.509 1.00 26.55 89 ASN E CA 1
ATOM 9532 C C . ASN E 1 89 ? 206.773 33.997 24.532 1.00 26.86 89 ASN E C 1
ATOM 9533 O O . ASN E 1 89 ? 206.723 34.296 23.331 1.00 29.84 89 ASN E O 1
ATOM 9538 N N . GLU E 1 90 ? 206.203 32.900 25.028 1.00 27.47 90 GLU E N 1
ATOM 9539 C CA . GLU E 1 90 ? 205.332 32.024 24.244 1.00 28.47 90 GLU E CA 1
ATOM 9540 C C . GLU E 1 90 ? 204.027 32.716 23.887 1.00 29.37 90 GLU E C 1
ATOM 9541 O O . GLU E 1 90 ? 203.526 33.572 24.626 1.00 28.81 90 GLU E O 1
ATOM 9547 N N . SER E 1 91 ? 203.424 32.263 22.792 1.00 27.30 91 SER E N 1
ATOM 9548 C CA . SER E 1 91 ? 202.182 32.864 22.325 1.00 28.69 91 SER E CA 1
ATOM 9549 C C . SER E 1 91 ? 201.029 32.633 23.303 1.00 27.64 91 SER E C 1
ATOM 9550 O O . SER E 1 91 ? 200.192 33.518 23.487 1.00 29.55 91 SER E O 1
ATOM 9553 N N . VAL E 1 92 ? 200.953 31.452 23.924 1.00 26.29 92 VAL E N 1
ATOM 9554 C CA . VAL E 1 92 ? 199.870 31.210 24.876 1.00 35.59 92 VAL E CA 1
ATOM 9555 C C . VAL E 1 92 ? 199.960 32.203 26.035 1.00 33.56 92 VAL E C 1
ATOM 9556 O O . VAL E 1 92 ? 198.947 32.761 26.483 1.00 36.60 92 VAL E O 1
ATOM 9560 N N . ALA E 1 93 ? 201.186 32.534 26.455 1.00 30.39 93 ALA E N 1
ATOM 9561 C CA . ALA E 1 93 ? 201.358 33.460 27.568 1.00 30.09 93 ALA E CA 1
ATOM 9562 C C . ALA E 1 93 ? 201.038 34.898 27.160 1.00 26.99 93 ALA E C 1
ATOM 9563 O O . ALA E 1 93 ? 200.432 35.638 27.933 1.00 31.89 93 ALA E O 1
ATOM 9565 N N . ILE E 1 94 ? 201.416 35.300 25.944 1.00 26.60 94 ILE E N 1
ATOM 9566 C CA . ILE E 1 94 ? 201.102 36.640 25.446 1.00 27.71 94 ILE E CA 1
ATOM 9567 C C . ILE E 1 94 ? 199.590 36.832 25.307 1.00 28.90 94 ILE E C 1
ATOM 9568 O O . ILE E 1 94 ? 199.040 37.888 25.662 1.00 28.84 94 ILE E O 1
ATOM 9573 N N . ALA E 1 95 ? 198.895 35.813 24.793 1.00 32.27 95 ALA E N 1
ATOM 9574 C CA . ALA E 1 95 ? 197.441 35.885 24.657 1.00 32.26 95 ALA E CA 1
ATOM 9575 C C . ALA E 1 95 ? 196.758 35.965 26.020 1.00 32.04 95 ALA E C 1
ATOM 9576 O O . ALA E 1 95 ? 195.791 36.717 26.195 1.00 34.75 95 ALA E O 1
ATOM 9578 N N . ARG E 1 96 ? 197.235 35.190 26.996 1.00 30.32 96 ARG E N 1
ATOM 9579 C CA . ARG E 1 96 ? 196.640 35.290 28.323 1.00 30.75 96 ARG E CA 1
ATOM 9580 C C . ARG E 1 96 ? 196.912 36.650 28.949 1.00 36.57 96 ARG E C 1
ATOM 9581 O O . ARG E 1 96 ? 196.009 37.257 29.533 1.00 34.54 96 ARG E O 1
ATOM 9589 N N . ALA E 1 97 ? 198.149 37.155 28.831 1.00 32.63 97 ALA E N 1
ATOM 9590 C CA . ALA E 1 97 ? 198.482 38.431 29.451 1.00 31.00 97 ALA E CA 1
ATOM 9591 C C . ALA E 1 97 ? 197.729 39.586 28.815 1.00 31.72 97 ALA E C 1
ATOM 9592 O O . ALA E 1 97 ? 197.605 40.641 29.446 1.00 32.38 97 ALA E O 1
ATOM 9594 N N . ARG E 1 98 ? 197.249 39.421 27.572 1.00 31.54 98 ARG E N 1
ATOM 9595 C CA . ARG E 1 98 ? 196.445 40.469 26.942 1.00 36.74 98 ARG E CA 1
ATOM 9596 C C . ARG E 1 98 ? 195.097 40.631 27.645 1.00 35.46 98 ARG E C 1
ATOM 9597 O O . ARG E 1 98 ? 194.500 41.710 27.617 1.00 34.95 98 ARG E O 1
ATOM 9605 N N . ASP E 1 99 ? 194.628 39.580 28.296 1.00 36.31 99 ASP E N 1
ATOM 9606 C CA . ASP E 1 99 ? 193.334 39.545 28.978 1.00 36.91 99 ASP E CA 1
ATOM 9607 C C . ASP E 1 99 ? 193.549 39.964 30.433 1.00 29.17 99 ASP E C 1
ATOM 9608 O O . ASP E 1 99 ? 194.016 39.171 31.251 1.00 28.69 99 ASP E O 1
ATOM 9613 N N . LYS E 1 100 ? 193.230 41.222 30.760 1.00 29.70 100 LYS E N 1
ATOM 9614 C CA . LYS E 1 100 ? 193.611 41.741 32.069 1.00 31.21 100 LYS E CA 1
ATOM 9615 C C . LYS E 1 100 ? 192.846 41.045 33.194 1.00 36.51 100 LYS E C 1
ATOM 9616 O O . LYS E 1 100 ? 193.427 40.706 34.232 1.00 34.67 100 LYS E O 1
ATOM 9622 N N . LEU E 1 101 ? 191.550 40.810 33.001 1.00 33.52 101 LEU E N 1
ATOM 9623 C CA . LEU E 1 101 ? 190.773 40.076 33.993 1.00 36.96 101 LEU E CA 1
ATOM 9624 C C . LEU E 1 101 ? 191.387 38.716 34.273 1.00 35.95 101 LEU E C 1
ATOM 9625 O O . LEU E 1 101 ? 191.643 38.357 35.430 1.00 34.76 101 LEU E O 1
ATOM 9630 N N . ARG E 1 102 ? 191.592 37.933 33.214 1.00 34.16 102 ARG E N 1
ATOM 9631 C CA . ARG E 1 102 ? 192.189 36.618 33.350 1.00 34.20 102 ARG E CA 1
ATOM 9632 C C . ARG E 1 102 ? 193.527 36.697 34.072 1.00 33.81 102 ARG E C 1
ATOM 9633 O O . ARG E 1 102 ? 193.819 35.867 34.943 1.00 33.03 102 ARG E O 1
ATOM 9641 N N . SER E 1 103 ? 194.345 37.698 33.730 1.00 30.46 103 SER E N 1
ATOM 9642 C CA . SER E 1 103 ? 195.671 37.816 34.334 1.00 31.44 103 SER E CA 1
ATOM 9643 C C . SER E 1 103 ? 195.573 38.129 35.823 1.00 32.73 103 SER E C 1
ATOM 9644 O O . SER E 1 103 ? 196.271 37.509 36.639 1.00 31.01 103 SER E O 1
ATOM 9647 N N . MET E 1 104 ? 194.696 39.072 36.193 1.00 30.45 104 MET E N 1
ATOM 9648 C CA . MET E 1 104 ? 194.463 39.372 37.605 1.00 35.12 104 MET E CA 1
ATOM 9649 C C . MET E 1 104 ? 193.979 38.143 38.353 1.00 34.22 104 MET E C 1
ATOM 9650 O O . MET E 1 104 ? 194.436 37.861 39.466 1.00 32.30 104 MET E O 1
ATOM 9655 N N . GLN E 1 105 ? 193.047 37.401 37.756 1.00 35.41 105 GLN E N 1
ATOM 9656 C CA . GLN E 1 105 ? 192.521 36.211 38.415 1.00 34.22 105 GLN E CA 1
ATOM 9657 C C . GLN E 1 105 ? 193.606 35.166 38.612 1.00 37.76 105 GLN E C 1
ATOM 9658 O O . GLN E 1 105 ? 193.691 34.540 39.680 1.00 33.33 105 GLN E O 1
ATOM 9664 N N . LEU E 1 106 ? 194.452 34.971 37.595 1.00 33.90 106 LEU E N 1
ATOM 9665 C CA . LEU E 1 106 ? 195.555 34.030 37.724 1.00 35.43 106 LEU E CA 1
ATOM 9666 C C . LEU E 1 106 ? 196.485 34.438 38.859 1.00 36.36 106 LEU E C 1
ATOM 9667 O O . LEU E 1 106 ? 196.863 33.607 39.697 1.00 37.03 106 LEU E O 1
ATOM 9672 N N . LEU E 1 107 ? 196.836 35.731 38.916 1.00 32.06 107 LEU E N 1
ATOM 9673 C CA . LEU E 1 107 ? 197.811 36.196 39.901 1.00 33.22 107 LEU E CA 1
ATOM 9674 C C . LEU E 1 107 ? 197.260 36.086 41.314 1.00 38.01 107 LEU E C 1
ATOM 9675 O O . LEU E 1 107 ? 197.952 35.610 42.226 1.00 35.16 107 LEU E O 1
ATOM 9680 N N . ALA E 1 108 ? 196.007 36.513 41.519 1.00 34.75 108 ALA E N 1
ATOM 9681 C CA . ALA E 1 108 ? 195.323 36.332 42.796 1.00 37.56 108 ALA E CA 1
ATOM 9682 C C . ALA E 1 108 ? 195.301 34.869 43.219 1.00 40.53 108 ALA E C 1
ATOM 9683 O O . ALA E 1 108 ? 195.597 34.530 44.375 1.00 37.23 108 ALA E O 1
ATOM 9685 N N . ARG E 1 109 ? 194.948 33.985 42.287 1.00 41.42 109 ARG E N 1
ATOM 9686 C CA . ARG E 1 109 ? 194.869 32.568 42.603 1.00 40.42 109 ARG E CA 1
ATOM 9687 C C . ARG E 1 109 ? 196.219 31.992 42.994 1.00 40.56 109 ARG E C 1
ATOM 9688 O O . ARG E 1 109 ? 196.268 31.033 43.769 1.00 43.75 109 ARG E O 1
ATOM 9696 N N . GLN E 1 110 ? 197.323 32.536 42.473 1.00 34.40 110 GLN E N 1
ATOM 9697 C CA . GLN E 1 110 ? 198.644 32.054 42.860 1.00 35.45 110 GLN E CA 1
ATOM 9698 C C . GLN E 1 110 ? 199.223 32.800 44.060 1.00 36.35 110 GLN E C 1
ATOM 9699 O O . GLN E 1 110 ? 200.432 32.731 44.302 1.00 40.34 110 GLN E O 1
ATOM 9705 N N . GLY E 1 111 ? 198.390 33.497 44.827 1.00 36.67 111 GLY E N 1
ATOM 9706 C CA . GLY E 1 111 ? 198.849 34.105 46.060 1.00 37.43 111 GLY E CA 1
ATOM 9707 C C . GLY E 1 111 ? 199.657 35.367 45.892 1.00 38.37 111 GLY E C 1
ATOM 9708 O O . GLY E 1 111 ? 200.355 35.772 46.824 1.00 37.65 111 GLY E O 1
ATOM 9709 N N . ILE E 1 112 ? 199.608 36.002 44.730 1.00 36.14 112 ILE E N 1
ATOM 9710 C CA . ILE E 1 112 ? 200.289 37.277 44.542 1.00 34.14 112 ILE E CA 1
ATOM 9711 C C . ILE E 1 112 ? 199.367 38.397 45.004 1.00 34.60 112 ILE E C 1
ATOM 9712 O O . ILE E 1 112 ? 198.211 38.475 44.586 1.00 32.66 112 ILE E O 1
ATOM 9717 N N . ASP E 1 113 ? 199.862 39.238 45.908 1.00 34.65 113 ASP E N 1
ATOM 9718 C CA . ASP E 1 113 ? 199.021 40.270 46.491 1.00 33.98 113 ASP E CA 1
ATOM 9719 C C . ASP E 1 113 ? 198.696 41.332 45.443 1.00 34.75 113 ASP E C 1
ATOM 9720 O O . ASP E 1 113 ? 199.589 41.843 44.757 1.00 29.36 113 ASP E O 1
ATOM 9725 N N . LEU E 1 114 ? 197.411 41.633 45.300 1.00 29.42 114 LEU E N 1
ATOM 9726 C CA . LEU E 1 114 ? 196.872 42.663 44.430 1.00 33.70 114 LEU E CA 1
ATOM 9727 C C . LEU E 1 114 ? 196.076 43.643 45.281 1.00 32.32 114 LEU E C 1
ATOM 9728 O O . LEU E 1 114 ? 195.715 43.331 46.419 1.00 35.95 114 LEU E O 1
ATOM 9733 N N . PRO E 1 115 ? 195.799 44.840 44.782 1.00 31.58 115 PRO E N 1
ATOM 9734 C CA . PRO E 1 115 ? 194.815 45.682 45.471 1.00 33.34 115 PRO E CA 1
ATOM 9735 C C . PRO E 1 115 ? 193.457 44.992 45.442 1.00 34.34 115 PRO E C 1
ATOM 9736 O O . PRO E 1 115 ? 193.135 44.261 44.504 1.00 33.10 115 PRO E O 1
ATOM 9740 N N . VAL E 1 116 ? 192.694 45.151 46.526 1.00 32.45 116 VAL E N 1
ATOM 9741 C CA . VAL E 1 116 ? 191.319 44.660 46.554 1.00 33.58 116 VAL E CA 1
ATOM 9742 C C . VAL E 1 116 ? 190.585 45.214 45.338 1.00 31.16 116 VAL E C 1
ATOM 9743 O O . VAL E 1 116 ? 190.546 46.430 45.129 1.00 30.79 116 VAL E O 1
ATOM 9747 N N . THR E 1 117 ? 190.001 44.329 44.529 1.00 31.37 117 THR E N 1
ATOM 9748 C CA . THR E 1 117 ? 189.461 44.695 43.220 1.00 34.22 117 THR E CA 1
ATOM 9749 C C . THR E 1 117 ? 188.146 43.969 42.992 1.00 33.53 117 THR E C 1
ATOM 9750 O O . THR E 1 117 ? 188.125 42.737 42.974 1.00 34.91 117 THR E O 1
ATOM 9754 N N . GLY E 1 118 ? 187.074 44.723 42.767 1.00 31.67 118 GLY E N 1
ATOM 9755 C CA . GLY E 1 118 ? 185.828 44.186 42.240 1.00 35.01 118 GLY E CA 1
ATOM 9756 C C . GLY E 1 118 ? 185.726 44.451 40.747 1.00 37.28 118 GLY E C 1
ATOM 9757 O O . GLY E 1 118 ? 186.070 45.532 40.281 1.00 38.56 118 GLY E O 1
ATOM 9758 N N . ILE E 1 119 ? 185.286 43.447 39.989 1.00 35.42 119 ILE E N 1
ATOM 9759 C CA . ILE E 1 119 ? 184.956 43.649 38.584 1.00 37.37 119 ILE E CA 1
ATOM 9760 C C . ILE E 1 119 ? 183.449 43.670 38.401 1.00 39.72 119 ILE E C 1
ATOM 9761 O O . ILE E 1 119 ? 182.677 42.984 39.088 1.00 39.43 119 ILE E O 1
ATOM 9766 N N . ALA E 1 120 ? 183.046 44.420 37.390 1.00 39.33 120 ALA E N 1
ATOM 9767 C CA . ALA E 1 120 ? 181.643 44.484 37.062 1.00 41.12 120 ALA E CA 1
ATOM 9768 C C . ALA E 1 120 ? 181.521 44.846 35.594 1.00 42.97 120 ALA E C 1
ATOM 9769 O O . ALA E 1 120 ? 182.475 45.323 34.965 1.00 42.78 120 ALA E O 1
ATOM 9771 N N . HIS E 1 121 ? 180.347 44.554 35.045 1.00 38.29 121 HIS E N 1
ATOM 9772 C CA . HIS E 1 121 ? 180.023 45.006 33.702 1.00 47.86 121 HIS E CA 1
ATOM 9773 C C . HIS E 1 121 ? 178.728 45.803 33.727 1.00 46.14 121 HIS E C 1
ATOM 9774 O O . HIS E 1 121 ? 178.727 47.015 33.488 1.00 49.81 121 HIS E O 1
ATOM 9781 N N . SER E 1 122 ? 177.617 45.132 34.012 1.00 44.64 122 SER E N 1
ATOM 9782 C CA . SER E 1 122 ? 176.328 45.785 34.227 1.00 55.44 122 SER E CA 1
ATOM 9783 C C . SER E 1 122 ? 175.799 45.397 35.601 1.00 56.26 122 SER E C 1
ATOM 9784 O O . SER E 1 122 ? 174.820 44.643 35.723 1.00 53.41 122 SER E O 1
ATOM 9787 N N . PRO E 1 123 ? 176.448 45.875 36.660 1.00 59.24 123 PRO E N 1
ATOM 9788 C CA . PRO E 1 123 ? 175.919 45.631 38.001 1.00 56.43 123 PRO E CA 1
ATOM 9789 C C . PRO E 1 123 ? 174.674 46.466 38.193 1.00 59.85 123 PRO E C 1
ATOM 9790 O O . PRO E 1 123 ? 174.610 47.620 37.759 1.00 55.89 123 PRO E O 1
ATOM 9794 N N . ASP E 1 124 ? 173.676 45.851 38.824 1.00 61.60 124 ASP E N 1
ATOM 9795 C CA . ASP E 1 124 ? 172.411 46.493 39.147 1.00 64.25 124 ASP E CA 1
ATOM 9796 C C . ASP E 1 124 ? 172.399 47.016 40.577 1.00 64.73 124 ASP E C 1
ATOM 9797 O O . ASP E 1 124 ? 171.334 47.381 41.092 1.00 62.67 124 ASP E O 1
ATOM 9802 N N . ASP E 1 125 ? 173.565 47.045 41.231 1.00 57.15 125 ASP E N 1
ATOM 9803 C CA . ASP E 1 125 ? 173.679 47.532 42.605 1.00 57.12 125 ASP E CA 1
ATOM 9804 C C . ASP E 1 125 ? 175.063 48.178 42.736 1.00 51.98 125 ASP E C 1
ATOM 9805 O O . ASP E 1 125 ? 176.065 47.502 42.979 1.00 51.81 125 ASP E O 1
ATOM 9810 N N . THR E 1 126 ? 175.101 49.495 42.537 1.00 48.21 126 THR E N 1
ATOM 9811 C CA . THR E 1 126 ? 176.342 50.241 42.693 1.00 46.50 126 THR E CA 1
ATOM 9812 C C . THR E 1 126 ? 176.828 50.197 44.138 1.00 42.26 126 THR E C 1
ATOM 9813 O O . THR E 1 126 ? 178.016 49.959 44.396 1.00 38.05 126 THR E O 1
ATOM 9817 N N . SER E 1 127 ? 175.910 50.376 45.093 1.00 39.55 127 SER E N 1
ATOM 9818 C CA . SER E 1 127 ? 176.282 50.432 46.502 1.00 40.38 127 SER E CA 1
ATOM 9819 C C . SER E 1 127 ? 176.896 49.118 46.969 1.00 41.15 127 SER E C 1
ATOM 9820 O O . SER E 1 127 ? 177.833 49.111 47.779 1.00 40.44 127 SER E O 1
ATOM 9823 N N . ASP E 1 128 ? 176.374 47.994 46.477 1.00 43.20 128 ASP E N 1
ATOM 9824 C CA . ASP E 1 128 ? 176.897 46.697 46.883 1.00 42.04 128 ASP E CA 1
ATOM 9825 C C . ASP E 1 128 ? 178.308 46.512 46.346 1.00 41.76 128 ASP E C 1
ATOM 9826 O O . ASP E 1 128 ? 179.202 46.039 47.056 1.00 45.43 128 ASP E O 1
ATOM 9831 N N . LEU E 1 129 ? 178.526 46.948 45.108 1.00 42.47 129 LEU E N 1
ATOM 9832 C CA . LEU E 1 129 ? 179.847 46.955 44.500 1.00 39.81 129 LEU E CA 1
ATOM 9833 C C . LEU E 1 129 ? 180.830 47.799 45.308 1.00 41.86 129 LEU E C 1
ATOM 9834 O O . LEU E 1 129 ? 181.964 47.376 45.565 1.00 37.19 129 LEU E O 1
ATOM 9839 N N . ILE E 1 130 ? 180.409 49.002 45.717 1.00 38.00 130 ILE E N 1
ATOM 9840 C CA . ILE E 1 130 ? 181.272 49.884 46.507 1.00 38.07 130 ILE E CA 1
ATOM 9841 C C . ILE E 1 130 ? 181.597 49.257 47.863 1.00 36.56 130 ILE E C 1
ATOM 9842 O O . ILE E 1 130 ? 182.752 49.278 48.311 1.00 38.18 130 ILE E O 1
ATOM 9847 N N . ASP E 1 131 ? 180.589 48.693 48.538 1.00 38.43 131 ASP E N 1
ATOM 9848 C CA . ASP E 1 131 ? 180.844 47.966 49.780 1.00 40.13 131 ASP E CA 1
ATOM 9849 C C . ASP E 1 131 ? 181.887 46.878 49.571 1.00 40.21 131 ASP E C 1
ATOM 9850 O O . ASP E 1 131 ? 182.765 46.674 50.422 1.00 38.55 131 ASP E O 1
ATOM 9855 N N . MET E 1 132 ? 181.797 46.169 48.438 1.00 42.38 132 MET E N 1
ATOM 9856 C CA . MET E 1 132 ? 182.625 44.986 48.215 1.00 42.01 132 MET E CA 1
ATOM 9857 C C . MET E 1 132 ? 184.107 45.285 48.373 1.00 41.04 132 MET E C 1
ATOM 9858 O O . MET E 1 132 ? 184.856 44.440 48.875 1.00 45.19 132 MET E O 1
ATOM 9863 N N . VAL E 1 133 ? 184.552 46.479 47.968 1.00 39.97 133 VAL E N 1
ATOM 9864 C CA . VAL E 1 133 ? 185.970 46.828 48.006 1.00 36.57 133 VAL E CA 1
ATOM 9865 C C . VAL E 1 133 ? 186.325 47.698 49.206 1.00 38.54 133 VAL E C 1
ATOM 9866 O O . VAL E 1 133 ? 187.424 48.254 49.248 1.00 37.98 133 VAL E O 1
ATOM 9870 N N . GLY E 1 134 ? 185.433 47.837 50.180 1.00 33.56 134 GLY E N 1
ATOM 9871 C CA . GLY E 1 134 ? 185.778 48.579 51.374 1.00 33.01 134 GLY E CA 1
ATOM 9872 C C . GLY E 1 134 ? 185.385 50.039 51.383 1.00 38.67 134 GLY E C 1
ATOM 9873 O O . GLY E 1 134 ? 185.814 50.771 52.284 1.00 38.49 134 GLY E O 1
ATOM 9874 N N . GLY E 1 135 ? 184.598 50.495 50.411 1.00 35.90 135 GLY E N 1
ATOM 9875 C CA . GLY E 1 135 ? 184.177 51.881 50.382 1.00 33.86 135 GLY E CA 1
ATOM 9876 C C . GLY E 1 135 ? 185.205 52.855 49.825 1.00 38.75 135 GLY E C 1
ATOM 9877 O O . GLY E 1 135 ? 186.276 52.502 49.321 1.00 36.79 135 GLY E O 1
ATOM 9878 N N . ALA E 1 136 ? 184.847 54.119 49.926 1.00 38.13 136 ALA E N 1
ATOM 9879 C CA . ALA E 1 136 ? 185.634 55.224 49.419 1.00 39.80 136 ALA E CA 1
ATOM 9880 C C . ALA E 1 136 ? 186.672 55.646 50.453 1.00 49.39 136 ALA E C 1
ATOM 9881 O O . ALA E 1 136 ? 186.493 55.396 51.648 1.00 50.67 136 ALA E O 1
ATOM 9883 N N . PRO E 1 137 ? 187.794 56.266 50.019 1.00 48.44 137 PRO E N 1
ATOM 9884 C CA . PRO E 1 137 ? 188.173 56.546 48.622 1.00 43.68 137 PRO E CA 1
ATOM 9885 C C . PRO E 1 137 ? 188.486 55.286 47.823 1.00 33.11 137 PRO E C 1
ATOM 9886 O O . PRO E 1 137 ? 188.986 54.309 48.348 1.00 31.08 137 PRO E O 1
ATOM 9890 N N . LEU E 1 138 ? 188.156 55.301 46.543 1.00 34.04 138 LEU E N 1
ATOM 9891 C CA . LEU E 1 138 ? 188.481 54.154 45.716 1.00 34.56 138 LEU E CA 1
ATOM 9892 C C . LEU E 1 138 ? 188.801 54.651 44.316 1.00 31.94 138 LEU E C 1
ATOM 9893 O O . LEU E 1 138 ? 188.587 55.815 43.986 1.00 34.14 138 LEU E O 1
ATOM 9898 N N . VAL E 1 139 ? 189.347 53.758 43.501 1.00 31.13 139 VAL E N 1
ATOM 9899 C CA . VAL E 1 139 ? 189.651 54.032 42.109 1.00 31.82 139 VAL E CA 1
ATOM 9900 C C . VAL E 1 139 ? 188.642 53.278 41.254 1.00 30.02 139 VAL E C 1
ATOM 9901 O O . VAL E 1 139 ? 188.326 52.113 41.531 1.00 31.47 139 VAL E O 1
ATOM 9905 N N . VAL E 1 140 ? 188.119 53.942 40.229 1.00 31.27 140 VAL E N 1
ATOM 9906 C CA . VAL E 1 140 ? 187.278 53.309 39.217 1.00 29.75 140 VAL E CA 1
ATOM 9907 C C . VAL E 1 140 ? 188.024 53.356 37.894 1.00 35.92 140 VAL E C 1
ATOM 9908 O O . VAL E 1 140 ? 188.480 54.426 37.479 1.00 37.55 140 VAL E O 1
ATOM 9912 N N . LYS E 1 141 ? 188.145 52.202 37.227 1.00 30.41 141 LYS E N 1
ATOM 9913 C CA . LYS E 1 141 ? 188.936 52.081 36.006 1.00 42.29 141 LYS E CA 1
ATOM 9914 C C . LYS E 1 141 ? 188.162 51.318 34.946 1.00 41.29 141 LYS E C 1
ATOM 9915 O O . LYS E 1 141 ? 187.422 50.386 35.258 1.00 39.89 141 LYS E O 1
ATOM 9921 N N . LEU E 1 142 ? 188.385 51.676 33.685 1.00 41.91 142 LEU E N 1
ATOM 9922 C CA . LEU E 1 142 ? 187.917 50.862 32.565 1.00 45.96 142 LEU E CA 1
ATOM 9923 C C . LEU E 1 142 ? 188.962 49.796 32.271 1.00 45.69 142 LEU E C 1
ATOM 9924 O O . LEU E 1 142 ? 190.154 50.110 32.170 1.00 48.79 142 LEU E O 1
ATOM 9929 N N . VAL E 1 143 ? 188.522 48.537 32.145 1.00 47.29 143 VAL E N 1
ATOM 9930 C CA . VAL E 1 143 ? 189.469 47.428 32.015 1.00 44.82 143 VAL E CA 1
ATOM 9931 C C . VAL E 1 143 ? 190.398 47.643 30.824 1.00 54.82 143 VAL E C 1
ATOM 9932 O O . VAL E 1 143 ? 191.622 47.464 30.923 1.00 52.91 143 VAL E O 1
ATOM 9936 N N . GLU E 1 144 ? 189.836 48.017 29.675 1.00 49.69 144 GLU E N 1
ATOM 9937 C CA . GLU E 1 144 ? 190.666 48.216 28.497 1.00 53.87 144 GLU E CA 1
ATOM 9938 C C . GLU E 1 144 ? 191.383 49.556 28.513 1.00 54.26 144 GLU E C 1
ATOM 9939 O O . GLU E 1 144 ? 192.142 49.850 27.583 1.00 55.84 144 GLU E O 1
ATOM 9945 N N . GLY E 1 145 ? 191.170 50.355 29.551 1.00 52.86 145 GLY E N 1
ATOM 9946 C CA . GLY E 1 145 ? 191.803 51.646 29.685 1.00 53.35 145 GLY E CA 1
ATOM 9947 C C . GLY E 1 145 ? 193.300 51.625 29.462 1.00 54.23 145 GLY E C 1
ATOM 9948 O O . GLY E 1 145 ? 194.017 50.709 29.887 1.00 53.05 145 GLY E O 1
ATOM 9949 N N . THR E 1 146 ? 193.771 52.658 28.779 1.00 48.39 146 THR E N 1
ATOM 9950 C CA . THR E 1 146 ? 195.175 52.792 28.455 1.00 54.65 146 THR E CA 1
ATOM 9951 C C . THR E 1 146 ? 195.626 54.204 28.800 1.00 54.67 146 THR E C 1
ATOM 9952 O O . THR E 1 146 ? 194.849 55.160 28.720 1.00 55.67 146 THR E O 1
ATOM 9956 N N . GLN E 1 147 ? 196.883 54.318 29.221 1.00 54.70 147 GLN E N 1
ATOM 9957 C CA . GLN E 1 147 ? 197.476 55.590 29.614 1.00 53.36 147 GLN E CA 1
ATOM 9958 C C . GLN E 1 147 ? 196.748 56.237 30.796 1.00 51.75 147 GLN E C 1
ATOM 9959 O O . GLN E 1 147 ? 196.826 57.461 30.954 1.00 51.65 147 GLN E O 1
ATOM 9965 N N . GLY E 1 148 ? 196.043 55.456 31.649 1.00 53.91 148 GLY E N 1
ATOM 9966 C CA . GLY E 1 148 ? 195.299 56.188 32.679 1.00 48.81 148 GLY E CA 1
ATOM 9967 C C . GLY E 1 148 ? 194.122 57.057 32.235 1.00 48.81 148 GLY E C 1
ATOM 9968 O O . GLY E 1 148 ? 193.639 57.873 33.032 1.00 47.64 148 GLY E O 1
ATOM 9969 N N . ILE E 1 149 ? 193.632 56.918 31.002 1.00 52.05 149 ILE E N 1
ATOM 9970 C CA . ILE E 1 149 ? 192.342 57.507 30.628 1.00 51.49 149 ILE E CA 1
ATOM 9971 C C . ILE E 1 149 ? 191.226 56.633 31.187 1.00 45.57 149 ILE E C 1
ATOM 9972 O O . ILE E 1 149 ? 191.243 55.406 31.026 1.00 46.02 149 ILE E O 1
ATOM 9977 N N . GLY E 1 150 ? 190.251 57.260 31.842 1.00 50.77 150 GLY E N 1
ATOM 9978 C CA . GLY E 1 150 ? 189.196 56.512 32.501 1.00 45.02 150 GLY E CA 1
ATOM 9979 C C . GLY E 1 150 ? 189.618 55.885 33.810 1.00 46.40 150 GLY E C 1
ATOM 9980 O O . GLY E 1 150 ? 189.051 54.865 34.215 1.00 45.44 150 GLY E O 1
ATOM 9981 N N . VAL E 1 151 ? 190.622 56.453 34.469 1.00 43.36 151 VAL E N 1
ATOM 9982 C CA . VAL E 1 151 ? 191.086 56.007 35.776 1.00 39.44 151 VAL E CA 1
ATOM 9983 C C . VAL E 1 151 ? 190.811 57.156 36.733 1.00 37.82 151 VAL E C 1
ATOM 9984 O O . VAL E 1 151 ? 191.431 58.219 36.620 1.00 40.75 151 VAL E O 1
ATOM 9988 N N . VAL E 1 152 ? 189.882 56.962 37.664 1.00 32.16 152 VAL E N 1
ATOM 9989 C CA . VAL E 1 152 ? 189.331 58.063 38.444 1.00 34.52 152 VAL E CA 1
ATOM 9990 C C . VAL E 1 152 ? 189.447 57.735 39.917 1.00 30.98 152 VAL E C 1
ATOM 9991 O O . VAL E 1 152 ? 189.165 56.606 40.332 1.00 33.09 152 VAL E O 1
ATOM 9995 N N . LEU E 1 153 ? 189.808 58.735 40.705 1.00 31.07 153 LEU E N 1
ATOM 9996 C CA . LEU E 1 153 ? 189.834 58.645 42.153 1.00 32.56 153 LEU E CA 1
ATOM 9997 C C . LEU E 1 153 ? 188.540 59.245 42.685 1.00 38.65 153 LEU E C 1
ATOM 9998 O O . LEU E 1 153 ? 188.332 60.460 42.605 1.00 33.99 153 LEU E O 1
ATOM 10003 N N . ALA E 1 154 ? 187.681 58.397 43.233 1.00 35.14 154 ALA E N 1
ATOM 10004 C CA . ALA E 1 154 ? 186.416 58.818 43.819 1.00 39.50 154 ALA E CA 1
ATOM 10005 C C . ALA E 1 154 ? 186.629 58.839 45.318 1.00 35.67 154 ALA E C 1
ATOM 10006 O O . ALA E 1 154 ? 186.745 57.786 45.948 1.00 38.41 154 ALA E O 1
ATOM 10008 N N . GLU E 1 155 ? 186.714 60.029 45.887 1.00 40.84 155 GLU E N 1
ATOM 10009 C CA . GLU E 1 155 ? 187.133 60.112 47.275 1.00 45.68 155 GLU E CA 1
ATOM 10010 C C . GLU E 1 155 ? 185.986 59.955 48.265 1.00 40.09 155 GLU E C 1
ATOM 10011 O O . GLU E 1 155 ? 186.245 59.724 49.448 1.00 41.67 155 GLU E O 1
ATOM 10017 N N . THR E 1 156 ? 184.739 60.058 47.819 1.00 45.46 156 THR E N 1
ATOM 10018 C CA . THR E 1 156 ? 183.586 59.839 48.686 1.00 44.59 156 THR E CA 1
ATOM 10019 C C . THR E 1 156 ? 182.672 58.799 48.057 1.00 40.73 156 THR E C 1
ATOM 10020 O O . THR E 1 156 ? 182.777 58.484 46.867 1.00 41.71 156 THR E O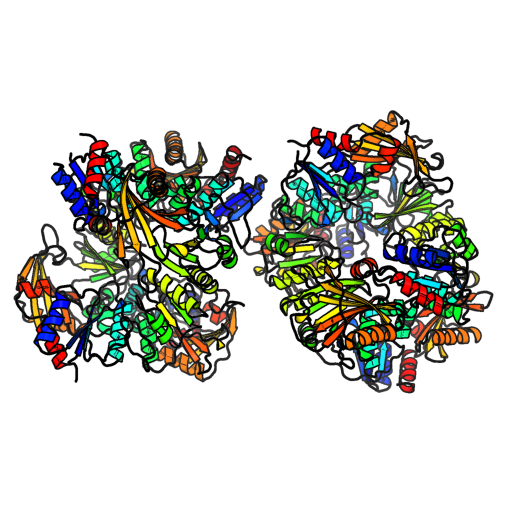 1
ATOM 10024 N N . ARG E 1 157 ? 181.753 58.266 48.866 1.00 46.47 157 ARG E N 1
ATOM 10025 C CA . ARG E 1 157 ? 180.838 57.255 48.344 1.00 40.19 157 ARG E CA 1
ATOM 10026 C C . ARG E 1 157 ? 179.975 57.818 47.217 1.00 41.74 157 ARG E C 1
ATOM 10027 O O . ARG E 1 157 ? 179.757 57.145 46.202 1.00 42.06 157 ARG E O 1
ATOM 10035 N N . GLN E 1 158 ? 179.501 59.063 47.349 1.00 44.27 158 GLN E N 1
ATOM 10036 C CA . GLN E 1 158 ? 178.636 59.606 46.299 1.00 47.20 158 GLN E CA 1
ATOM 10037 C C . GLN E 1 158 ? 179.405 59.825 44.999 1.00 40.23 158 GLN E C 1
ATOM 10038 O O . GLN E 1 158 ? 178.866 59.600 43.902 1.00 44.01 158 GLN E O 1
ATOM 10044 N N . ALA E 1 159 ? 180.660 60.265 45.101 1.00 44.52 159 ALA E N 1
ATOM 10045 C CA . ALA E 1 159 ? 181.531 60.310 43.931 1.00 40.82 159 ALA E CA 1
ATOM 10046 C C . ALA E 1 159 ? 181.586 58.951 43.258 1.00 36.45 159 ALA E C 1
ATOM 10047 O O . ALA E 1 159 ? 181.384 58.833 42.042 1.00 41.65 159 ALA E O 1
ATOM 10049 N N . ALA E 1 160 ? 181.837 57.904 44.043 1.00 38.54 160 ALA E N 1
ATOM 10050 C CA . ALA E 1 160 ? 181.913 56.571 43.459 1.00 41.04 160 ALA E CA 1
ATOM 10051 C C . ALA E 1 160 ? 180.606 56.193 42.778 1.00 36.95 160 ALA E C 1
ATOM 10052 O O . ALA E 1 160 ? 180.614 55.645 41.670 1.00 38.40 160 ALA E O 1
ATOM 10054 N N . GLU E 1 161 ? 179.469 56.475 43.427 1.00 42.92 161 GLU E N 1
ATOM 10055 C CA . GLU E 1 161 ? 178.161 56.160 42.840 1.00 45.33 161 GLU E CA 1
ATOM 10056 C C . GLU E 1 161 ? 177.965 56.858 41.497 1.00 41.18 161 GLU E C 1
ATOM 10057 O O . GLU E 1 161 ? 177.558 56.237 40.501 1.00 39.73 161 GLU E O 1
ATOM 10063 N N . SER E 1 162 ? 178.228 58.167 41.459 1.00 43.04 162 SER E N 1
ATOM 10064 C CA . SER E 1 162 ? 178.033 58.910 40.219 1.00 42.15 162 SER E CA 1
ATOM 10065 C C . SER E 1 162 ? 178.943 58.384 39.120 1.00 40.82 162 SER E C 1
ATOM 10066 O O . SER E 1 162 ? 178.497 58.167 37.984 1.00 42.50 162 SER E O 1
ATOM 10069 N N . VAL E 1 163 ? 180.212 58.125 39.457 1.00 39.70 163 VAL E N 1
ATOM 10070 C CA . VAL E 1 163 ? 181.164 57.659 38.454 1.00 41.29 163 VAL E CA 1
ATOM 10071 C C . VAL E 1 163 ? 180.731 56.312 37.898 1.00 39.29 163 VAL E C 1
ATOM 10072 O O . VAL E 1 163 ? 180.693 56.108 36.678 1.00 40.81 163 VAL E O 1
ATOM 10076 N N . ILE E 1 164 ? 180.399 55.365 38.784 1.00 40.73 164 ILE E N 1
ATOM 10077 C CA . ILE E 1 164 ? 180.044 54.026 38.315 1.00 40.66 164 ILE E CA 1
ATOM 10078 C C . ILE E 1 164 ? 178.756 54.064 37.497 1.00 39.09 164 ILE E C 1
ATOM 10079 O O . ILE E 1 164 ? 178.663 53.435 36.433 1.00 41.36 164 ILE E O 1
ATOM 10084 N N . ASP E 1 165 ? 177.738 54.793 37.974 1.00 44.35 165 ASP E N 1
ATOM 10085 C CA . ASP E 1 165 ? 176.507 54.900 37.191 1.00 43.87 165 ASP E CA 1
ATOM 10086 C C . ASP E 1 165 ? 176.793 55.472 35.808 1.00 46.99 165 ASP E C 1
ATOM 10087 O O . ASP E 1 165 ? 176.288 54.963 34.800 1.00 48.73 165 ASP E O 1
ATOM 10092 N N . ALA E 1 166 ? 177.650 56.498 35.739 1.00 45.58 166 ALA E N 1
ATOM 10093 C CA . ALA E 1 166 ? 177.990 57.099 34.453 1.00 45.93 166 ALA E CA 1
ATOM 10094 C C . ALA E 1 166 ? 178.727 56.115 33.549 1.00 49.12 166 ALA E C 1
ATOM 10095 O O . ALA E 1 166 ? 178.502 56.091 32.332 1.00 48.93 166 ALA E O 1
ATOM 10097 N N . PHE E 1 167 ? 179.616 55.298 34.122 1.00 46.02 167 PHE E N 1
ATOM 10098 C CA . PHE E 1 167 ? 180.330 54.311 33.315 1.00 48.50 167 PHE E CA 1
ATOM 10099 C C . PHE E 1 167 ? 179.429 53.179 32.852 1.00 50.85 167 PHE E C 1
ATOM 10100 O O . PHE E 1 167 ? 179.790 52.476 31.901 1.00 47.39 167 PHE E O 1
ATOM 10108 N N . ARG E 1 168 ? 178.280 52.975 33.509 1.00 49.33 168 ARG E N 1
ATOM 10109 C CA . ARG E 1 168 ? 177.372 51.907 33.082 1.00 50.81 168 ARG E CA 1
ATOM 10110 C C . ARG E 1 168 ? 177.029 52.030 31.594 1.00 54.58 168 ARG E C 1
ATOM 10111 O O . ARG E 1 168 ? 177.052 51.040 30.850 1.00 55.45 168 ARG E O 1
ATOM 10119 N N . GLY E 1 169 ? 176.767 53.248 31.126 1.00 51.84 169 GLY E N 1
ATOM 10120 C CA . GLY E 1 169 ? 176.338 53.418 29.744 1.00 57.14 169 GLY E CA 1
ATOM 10121 C C . GLY E 1 169 ? 177.396 53.111 28.704 1.00 56.58 169 GLY E C 1
ATOM 10122 O O . GLY E 1 169 ? 177.089 53.131 27.506 1.00 56.01 169 GLY E O 1
ATOM 10123 N N . LEU E 1 170 ? 178.629 52.836 29.128 1.00 55.43 170 LEU E N 1
ATOM 10124 C CA . LEU E 1 170 ? 179.699 52.522 28.194 1.00 54.83 170 LEU E CA 1
ATOM 10125 C C . LEU E 1 170 ? 179.652 51.087 27.689 1.00 50.38 170 LEU E C 1
ATOM 10126 O O . LEU E 1 170 ? 180.339 50.781 26.712 1.00 48.82 170 LEU E O 1
ATOM 10131 N N . ASN E 1 171 ? 178.864 50.210 28.315 1.00 50.48 171 ASN E N 1
ATOM 10132 C CA . ASN E 1 171 ? 178.840 48.777 27.983 1.00 52.33 171 ASN E CA 1
ATOM 10133 C C . ASN E 1 171 ? 180.262 48.202 27.901 1.00 54.71 171 ASN E C 1
ATOM 10134 O O . ASN E 1 171 ? 180.633 47.489 26.961 1.00 50.17 171 ASN E O 1
ATOM 10139 N N . ALA E 1 172 ? 181.060 48.533 28.914 1.00 51.04 172 ALA E N 1
ATOM 10140 C CA . ALA E 1 172 ? 182.436 48.083 29.032 1.00 48.62 172 ALA E CA 1
ATOM 10141 C C . ALA E 1 172 ? 182.657 47.545 30.440 1.00 49.99 172 ALA E C 1
ATOM 10142 O O . ALA E 1 172 ? 181.944 47.894 31.385 1.00 45.34 172 ALA E O 1
ATOM 10144 N N . HIS E 1 173 ? 183.647 46.676 30.575 1.00 45.29 173 HIS E N 1
ATOM 10145 C CA . HIS E 1 173 ? 183.980 46.146 31.885 1.00 45.84 173 HIS E CA 1
ATOM 10146 C C . HIS E 1 173 ? 184.712 47.201 32.704 1.00 45.89 173 HIS E C 1
ATOM 10147 O O . HIS E 1 173 ? 185.506 47.995 32.178 1.00 46.85 173 HIS E O 1
ATOM 10154 N N . ILE E 1 174 ? 184.426 47.218 33.997 1.00 41.62 174 ILE E N 1
ATOM 10155 C CA . ILE E 1 174 ? 185.046 48.165 34.904 1.00 41.18 174 ILE E CA 1
ATOM 10156 C C . ILE E 1 174 ? 185.651 47.434 36.094 1.00 40.16 174 ILE E C 1
ATOM 10157 O O . ILE E 1 174 ? 185.226 46.335 36.477 1.00 36.23 174 ILE E O 1
ATOM 10162 N N . LEU E 1 175 ? 186.641 48.087 36.685 1.00 37.12 175 LEU E N 1
ATOM 10163 C CA . LEU E 1 175 ? 187.274 47.702 37.927 1.00 35.44 175 LEU E CA 1
ATOM 10164 C C . LEU E 1 175 ? 186.943 48.774 38.946 1.00 34.58 175 LEU E C 1
ATOM 10165 O O . LEU E 1 175 ? 187.001 49.967 38.631 1.00 33.95 175 LEU E O 1
ATOM 10170 N N . VAL E 1 176 ? 186.559 48.338 40.140 1.00 33.62 176 VAL E N 1
ATOM 10171 C CA . VAL E 1 176 ? 186.443 49.168 41.329 1.00 28.49 176 VAL E CA 1
ATOM 10172 C C . VAL E 1 176 ? 187.519 48.665 42.271 1.00 28.70 176 VAL E C 1
ATOM 10173 O O . VAL E 1 176 ? 187.541 47.480 42.609 1.00 27.74 176 VAL E O 1
ATOM 10177 N N . GLN E 1 177 ? 188.406 49.545 42.709 1.00 31.75 177 GLN E N 1
ATOM 10178 C CA . GLN E 1 177 ? 189.648 49.095 43.310 1.00 29.36 177 GLN E CA 1
ATOM 10179 C C . GLN E 1 177 ? 189.990 49.919 44.541 1.00 29.24 177 GLN E C 1
ATOM 10180 O O . GLN E 1 177 ? 189.782 51.136 44.560 1.00 30.31 177 GLN E O 1
ATOM 10186 N N . GLU E 1 178 ? 190.517 49.248 45.565 1.00 27.83 178 GLU E N 1
ATOM 10187 C CA . GLU E 1 178 ? 190.994 49.956 46.736 1.00 28.36 178 GLU E CA 1
ATOM 10188 C C . GLU E 1 178 ? 192.090 50.936 46.328 1.00 33.61 178 GLU E C 1
ATOM 10189 O O . GLU E 1 178 ? 192.988 50.615 45.536 1.00 28.69 178 GLU E O 1
ATOM 10195 N N . TYR E 1 179 ? 191.982 52.153 46.839 1.00 30.96 179 TYR E N 1
ATOM 10196 C CA . TYR E 1 179 ? 192.924 53.214 46.523 1.00 34.62 179 TYR E CA 1
ATOM 10197 C C . TYR E 1 179 ? 194.108 53.098 47.472 1.00 34.51 179 TYR E C 1
ATOM 10198 O O . TYR E 1 179 ? 193.928 53.080 48.693 1.00 34.66 179 TYR E O 1
ATOM 10207 N N . ILE E 1 180 ? 195.308 52.980 46.914 1.00 31.30 180 ILE E N 1
ATOM 10208 C CA . ILE E 1 180 ? 196.522 52.838 47.728 1.00 36.21 180 ILE E CA 1
ATOM 10209 C C . ILE E 1 180 ? 197.046 54.253 47.942 1.00 35.86 180 ILE E C 1
ATOM 10210 O O . ILE E 1 180 ? 197.948 54.741 47.259 1.00 34.51 180 ILE E O 1
ATOM 10215 N N . LYS E 1 181 ? 196.444 54.939 48.914 1.00 39.91 181 LYS E N 1
ATOM 10216 C CA . LYS E 1 181 ? 196.820 56.323 49.187 1.00 40.15 181 LYS E CA 1
ATOM 10217 C C . LYS E 1 181 ? 198.287 56.433 49.563 1.00 36.54 181 LYS E C 1
ATOM 10218 O O . LYS E 1 181 ? 198.975 57.347 49.100 1.00 39.41 181 LYS E O 1
ATOM 10224 N N . GLU E 1 182 ? 198.786 55.509 50.404 1.00 35.20 182 GLU E N 1
ATOM 10225 C CA . GLU E 1 182 ? 200.165 55.593 50.875 1.00 35.35 182 GLU E CA 1
ATOM 10226 C C . GLU E 1 182 ? 201.191 55.420 49.755 1.00 41.36 182 GLU E C 1
ATOM 10227 O O . GLU E 1 182 ? 202.375 55.706 49.981 1.00 41.61 182 GLU E O 1
ATOM 10233 N N . ALA E 1 183 ? 200.779 54.985 48.553 1.00 36.16 183 ALA E N 1
ATOM 10234 C CA . ALA E 1 183 ? 201.702 55.010 47.417 1.00 39.15 183 ALA E CA 1
ATOM 10235 C C . ALA E 1 183 ? 202.132 56.425 47.075 1.00 38.89 183 ALA E C 1
ATOM 10236 O O . ALA E 1 183 ? 203.162 56.610 46.416 1.00 39.74 183 ALA E O 1
ATOM 10238 N N . GLN E 1 184 ? 201.343 57.420 47.487 1.00 42.79 184 GLN E N 1
ATOM 10239 C CA . GLN E 1 184 ? 201.646 58.834 47.273 1.00 45.35 184 GLN E CA 1
ATOM 10240 C C . GLN E 1 184 ? 201.905 59.129 45.801 1.00 40.12 184 GLN E C 1
ATOM 10241 O O . GLN E 1 184 ? 202.806 59.888 45.443 1.00 40.77 184 GLN E O 1
ATOM 10247 N N . GLY E 1 185 ? 201.094 58.530 44.938 1.00 39.66 185 GLY E N 1
ATOM 10248 C CA . GLY E 1 185 ? 201.194 58.815 43.525 1.00 36.08 185 GLY E CA 1
ATOM 10249 C C . GLY E 1 185 ? 202.358 58.158 42.821 1.00 43.22 185 GLY E C 1
ATOM 10250 O O . GLY E 1 185 ? 202.608 58.468 41.650 1.00 38.39 185 GLY E O 1
ATOM 10251 N N . CYS E 1 186 ? 203.061 57.246 43.491 1.00 39.02 186 CYS E N 1
ATOM 10252 C CA . CYS E 1 186 ? 204.232 56.578 42.943 1.00 41.50 186 CYS E CA 1
ATOM 10253 C C . CYS E 1 186 ? 203.950 55.112 42.661 1.00 36.86 186 CYS E C 1
ATOM 10254 O O . CYS E 1 186 ? 203.232 54.441 43.408 1.00 37.72 186 CYS E O 1
ATOM 10257 N N . ASP E 1 187 ? 204.556 54.609 41.595 1.00 35.94 187 ASP E N 1
ATOM 10258 C CA . ASP E 1 187 ? 204.594 53.177 41.371 1.00 31.30 187 ASP E CA 1
ATOM 10259 C C . ASP E 1 187 ? 206.006 52.778 40.950 1.00 35.43 187 ASP E C 1
ATOM 10260 O O . ASP E 1 187 ? 206.807 53.605 40.510 1.00 37.71 187 ASP E O 1
ATOM 10265 N N . ILE E 1 188 ? 206.298 51.494 41.114 1.00 32.60 188 ILE E N 1
ATOM 10266 C CA . ILE E 1 188 ? 207.585 50.897 40.797 1.00 33.86 188 ILE E CA 1
ATOM 10267 C C . ILE E 1 188 ? 207.388 50.045 39.552 1.00 33.80 188 ILE E C 1
ATOM 10268 O O . ILE E 1 188 ? 206.685 49.032 39.601 1.00 34.52 188 ILE E O 1
ATOM 10273 N N . ARG E 1 189 ? 207.998 50.429 38.440 1.00 29.19 189 ARG E N 1
ATOM 10274 C CA . ARG E 1 189 ? 208.013 49.601 37.239 1.00 30.89 189 ARG E CA 1
ATOM 10275 C C . ARG E 1 189 ? 209.297 48.775 37.251 1.00 30.07 189 ARG E C 1
ATOM 10276 O O . ARG E 1 189 ? 210.398 49.323 37.202 1.00 30.22 189 ARG E O 1
ATOM 10284 N N . CYS E 1 190 ? 209.157 47.465 37.370 1.00 26.57 190 CYS E N 1
ATOM 10285 C CA . CYS E 1 190 ? 210.259 46.526 37.307 1.00 27.76 190 CYS E CA 1
ATOM 10286 C C . CYS E 1 190 ? 210.231 45.876 35.935 1.00 30.52 190 CYS E C 1
ATOM 10287 O O . CYS E 1 190 ? 209.160 45.652 35.374 1.00 32.95 190 CYS E O 1
ATOM 10290 N N . LEU E 1 191 ? 211.404 45.574 35.386 1.00 30.44 191 LEU E N 1
ATOM 10291 C CA . LEU E 1 191 ? 211.474 44.777 34.164 1.00 24.61 191 LEU E CA 1
ATOM 10292 C C . LEU E 1 191 ? 212.133 43.448 34.478 1.00 24.54 191 LEU E C 1
ATOM 10293 O O . LEU E 1 191 ? 213.304 43.414 34.861 1.00 23.77 191 LEU E O 1
ATOM 10298 N N . VAL E 1 192 ? 211.381 42.363 34.291 1.00 23.68 192 VAL E N 1
ATOM 10299 C CA . VAL E 1 192 ? 211.837 41.008 34.544 1.00 24.89 192 VAL E CA 1
ATOM 10300 C C . VAL E 1 192 ? 212.357 40.409 33.246 1.00 26.93 192 VAL E C 1
ATOM 10301 O O . VAL E 1 192 ? 211.664 40.429 32.213 1.00 23.69 192 VAL E O 1
ATOM 10305 N N . VAL E 1 193 ? 213.559 39.841 33.312 1.00 26.70 193 VAL E N 1
ATOM 10306 C CA . VAL E 1 193 ? 214.106 39.013 32.244 1.00 26.17 193 VAL E CA 1
ATOM 10307 C C . VAL E 1 193 ? 214.490 37.683 32.885 1.00 34.07 193 VAL E C 1
ATOM 10308 O O . VAL E 1 193 ? 215.388 37.620 33.751 1.00 31.79 193 VAL E O 1
ATOM 10312 N N . GLY E 1 194 ? 213.751 36.642 32.523 1.00 28.14 194 GLY E N 1
ATOM 10313 C CA . GLY E 1 194 ? 213.986 35.334 33.065 1.00 33.46 194 GLY E CA 1
ATOM 10314 C C . GLY E 1 194 ? 213.728 35.309 34.550 1.00 31.83 194 GLY E C 1
ATOM 10315 O O . GLY E 1 194 ? 212.637 35.638 35.013 1.00 29.73 194 GLY E O 1
ATOM 10316 N N . ASP E 1 195 ? 214.728 34.913 35.317 1.00 32.97 195 ASP E N 1
ATOM 10317 C CA . ASP E 1 195 ? 214.552 34.795 36.749 1.00 37.44 195 ASP E CA 1
ATOM 10318 C C . ASP E 1 195 ? 215.093 36.004 37.495 1.00 32.85 195 ASP E C 1
ATOM 10319 O O . ASP E 1 195 ? 215.434 35.879 38.669 1.00 36.21 195 ASP E O 1
ATOM 10324 N N . GLU E 1 196 ? 215.177 37.174 36.854 1.00 33.17 196 GLU E N 1
ATOM 10325 C CA . GLU E 1 196 ? 215.684 38.319 37.596 1.00 32.28 196 GLU E CA 1
ATOM 10326 C C . GLU E 1 196 ? 214.958 39.600 37.202 1.00 30.69 196 GLU E C 1
ATOM 10327 O O . GLU E 1 196 ? 214.415 39.731 36.103 1.00 28.35 196 GLU E O 1
ATOM 10333 N N . VAL E 1 197 ? 214.937 40.550 38.129 1.00 28.86 197 VAL E N 1
ATOM 10334 C CA . VAL E 1 197 ? 214.624 41.925 37.769 1.00 27.23 197 VAL E CA 1
ATOM 10335 C C . VAL E 1 197 ? 215.921 42.546 37.274 1.00 31.53 197 VAL E C 1
ATOM 10336 O O . VAL E 1 197 ? 216.913 42.573 38.009 1.00 29.96 197 VAL E O 1
ATOM 10340 N N . VAL E 1 198 ? 215.937 43.010 36.017 1.00 27.34 198 VAL E N 1
ATOM 10341 C CA . VAL E 1 198 ? 217.163 43.601 35.482 1.00 30.92 198 VAL E CA 1
ATOM 10342 C C . VAL E 1 198 ? 217.194 45.122 35.615 1.00 27.08 198 VAL E C 1
ATOM 10343 O O . VAL E 1 198 ? 218.274 45.713 35.479 1.00 28.16 198 VAL E O 1
ATOM 10347 N N . ALA E 1 199 ? 216.059 45.772 35.885 1.00 22.43 199 ALA E N 1
ATOM 10348 C CA . ALA E 1 199 ? 216.011 47.228 35.983 1.00 27.02 199 ALA E CA 1
ATOM 10349 C C . ALA E 1 199 ? 214.708 47.612 36.641 1.00 26.43 199 ALA E C 1
ATOM 10350 O O . ALA E 1 199 ? 213.706 46.899 36.513 1.00 24.73 199 ALA E O 1
ATOM 10352 N N . ALA E 1 200 ? 214.712 48.762 37.311 1.00 27.15 200 ALA E N 1
ATOM 10353 C CA . ALA E 1 200 ? 213.478 49.217 37.927 1.00 27.67 200 ALA E CA 1
ATOM 10354 C C . ALA E 1 200 ? 213.501 50.730 38.048 1.00 32.11 200 ALA E C 1
ATOM 10355 O O . ALA E 1 200 ? 214.539 51.315 38.366 1.00 33.68 200 ALA E O 1
ATOM 10357 N N . ILE E 1 201 ? 212.349 51.359 37.793 1.00 29.97 201 ILE E N 1
ATOM 10358 C CA . ILE E 1 201 ? 212.200 52.801 37.942 1.00 29.16 201 ILE E CA 1
ATOM 10359 C C . ILE E 1 201 ? 211.011 53.094 38.842 1.00 34.41 201 ILE E C 1
ATOM 10360 O O . ILE E 1 201 ? 210.101 52.280 39.010 1.00 31.83 201 ILE E O 1
ATOM 10365 N N . GLU E 1 202 ? 211.046 54.273 39.434 1.00 36.79 202 GLU E N 1
ATOM 10366 C CA . GLU E 1 202 ? 209.927 54.831 40.163 1.00 38.19 202 GLU E CA 1
ATOM 10367 C C . GLU E 1 202 ? 209.292 55.905 39.298 1.00 38.32 202 GLU E C 1
ATOM 10368 O O . GLU E 1 202 ? 209.983 56.808 38.808 1.00 35.74 202 GLU E O 1
ATOM 10374 N N . ARG E 1 203 ? 207.984 55.797 39.105 1.00 38.44 203 ARG E N 1
ATOM 10375 C CA . ARG E 1 203 ? 207.193 56.809 38.418 1.00 40.82 203 ARG E CA 1
ATOM 10376 C C . ARG E 1 203 ? 206.348 57.562 39.443 1.00 42.73 203 ARG E C 1
ATOM 10377 O O . ARG E 1 203 ? 205.687 56.946 40.287 1.00 41.66 203 ARG E O 1
ATOM 10385 N N . ARG E 1 204 ? 206.400 58.892 39.386 1.00 41.67 204 ARG E N 1
ATOM 10386 C CA . ARG E 1 204 ? 205.733 59.767 40.342 1.00 44.67 204 ARG E CA 1
ATOM 10387 C C . ARG E 1 204 ? 204.795 60.686 39.575 1.00 45.54 204 ARG E C 1
ATOM 10388 O O . ARG E 1 204 ? 205.206 61.318 38.596 1.00 44.26 204 ARG E O 1
ATOM 10396 N N . ALA E 1 205 ? 203.536 60.728 40.001 1.00 41.09 205 ALA E N 1
ATOM 10397 C CA . ALA E 1 205 ? 202.546 61.601 39.387 1.00 42.22 205 ALA E CA 1
ATOM 10398 C C . ALA E 1 205 ? 202.881 63.069 39.634 1.00 44.57 205 ALA E C 1
ATOM 10399 O O . ALA E 1 205 ? 203.518 63.425 40.629 1.00 42.53 205 ALA E O 1
ATOM 10401 N N . LYS E 1 206 ? 202.439 63.927 38.717 1.00 45.00 206 LYS E N 1
ATOM 10402 C CA . LYS E 1 206 ? 202.569 65.360 38.938 1.00 48.87 206 LYS E CA 1
ATOM 10403 C C . LYS E 1 206 ? 201.744 65.774 40.155 1.00 51.29 206 LYS E C 1
ATOM 10404 O O . LYS E 1 206 ? 200.821 65.069 40.579 1.00 47.59 206 LYS E O 1
ATOM 10410 N N . GLU E 1 207 ? 202.099 66.922 40.735 1.00 51.20 207 GLU E N 1
ATOM 10411 C CA . GLU E 1 207 ? 201.396 67.408 41.919 1.00 55.73 207 GLU E CA 1
ATOM 10412 C C . GLU E 1 207 ? 199.912 67.585 41.630 1.00 52.44 207 GLU E C 1
ATOM 10413 O O . GLU E 1 207 ? 199.519 68.097 40.578 1.00 52.83 207 GLU E O 1
ATOM 10419 N N . GLY E 1 208 ? 199.088 67.145 42.571 1.00 53.30 208 GLY E N 1
ATOM 10420 C CA . GLY E 1 208 ? 197.657 67.179 42.388 1.00 52.24 208 GLY E CA 1
ATOM 10421 C C . GLY E 1 208 ? 197.066 65.997 41.649 1.00 53.83 208 GLY E C 1
ATOM 10422 O O . GLY E 1 208 ? 195.834 65.920 41.527 1.00 56.43 208 GLY E O 1
ATOM 10423 N N . ASP E 1 209 ? 197.887 65.077 41.143 1.00 45.13 209 ASP E N 1
ATOM 10424 C CA . ASP E 1 209 ? 197.373 63.896 40.474 1.00 46.70 209 ASP E CA 1
ATOM 10425 C C . ASP E 1 209 ? 197.755 62.663 41.288 1.00 41.31 209 ASP E C 1
ATOM 10426 O O . ASP E 1 209 ? 198.590 62.725 42.193 1.00 41.25 209 ASP E O 1
ATOM 10431 N N . PHE E 1 210 ? 197.095 61.542 40.991 1.00 43.44 210 PHE E N 1
ATOM 10432 C CA . PHE E 1 210 ? 197.436 60.259 41.591 1.00 39.66 210 PHE E CA 1
ATOM 10433 C C . PHE E 1 210 ? 197.957 59.259 40.568 1.00 38.49 210 PHE E C 1
ATOM 10434 O O . PHE E 1 210 ? 198.491 58.211 40.959 1.00 37.28 210 PHE E O 1
ATOM 10442 N N . ARG E 1 211 ? 197.839 59.559 39.282 1.00 36.44 211 ARG E N 1
ATOM 10443 C CA . ARG E 1 211 ? 198.213 58.626 38.227 1.00 36.57 211 ARG E CA 1
ATOM 10444 C C . ARG E 1 211 ? 199.651 58.868 37.786 1.00 42.79 211 ARG E C 1
ATOM 10445 O O . ARG E 1 211 ? 200.010 59.986 37.408 1.00 43.85 211 ARG E O 1
ATOM 10453 N N . SER E 1 212 ? 200.463 57.815 37.812 1.00 41.19 212 SER E N 1
ATOM 10454 C CA . SER E 1 212 ? 201.887 57.950 37.539 1.00 43.17 212 SER E CA 1
ATOM 10455 C C . SER E 1 212 ? 202.255 57.880 36.047 1.00 47.01 212 SER E C 1
ATOM 10456 O O . SER E 1 212 ? 203.434 58.045 35.721 1.00 48.50 212 SER E O 1
ATOM 10459 N N . ASN E 1 213 ? 201.301 57.661 35.134 1.00 42.36 213 ASN E N 1
ATOM 10460 C CA . ASN E 1 213 ? 201.632 57.556 33.713 1.00 50.69 213 ASN E CA 1
ATOM 10461 C C . ASN E 1 213 ? 202.395 58.786 33.234 1.00 55.82 213 ASN E C 1
ATOM 10462 O O . ASN E 1 213 ? 202.164 59.908 33.696 1.00 50.80 213 ASN E O 1
ATOM 10467 N N . LEU E 1 214 ? 203.301 58.572 32.275 1.00 55.71 214 LEU E N 1
ATOM 10468 C CA . LEU E 1 214 ? 204.060 59.706 31.755 1.00 57.73 214 LEU E CA 1
ATOM 10469 C C . LEU E 1 214 ? 203.183 60.616 30.903 1.00 56.15 214 LEU E C 1
ATOM 10470 O O . LEU E 1 214 ? 203.388 61.836 30.904 1.00 52.23 214 LEU E O 1
ATOM 10475 N N . HIS E 1 215 ? 202.174 60.054 30.217 1.00 53.19 215 HIS E N 1
ATOM 10476 C CA . HIS E 1 215 ? 201.215 60.866 29.470 1.00 56.26 215 HIS E CA 1
ATOM 10477 C C . HIS E 1 215 ? 200.318 61.713 30.364 1.00 53.57 215 HIS E C 1
ATOM 10478 O O . HIS E 1 215 ? 199.679 62.642 29.862 1.00 53.02 215 HIS E O 1
ATOM 10485 N N . ARG E 1 216 ? 200.222 61.402 31.656 1.00 49.71 216 ARG E N 1
ATOM 10486 C CA . ARG E 1 216 ? 199.520 62.250 32.605 1.00 49.16 216 ARG E CA 1
ATOM 10487 C C . ARG E 1 216 ? 200.467 63.149 33.390 1.00 44.83 216 ARG E C 1
ATOM 10488 O O . ARG E 1 216 ? 200.068 63.713 34.412 1.00 44.00 216 ARG E O 1
ATOM 10496 N N . GLY E 1 217 ? 201.707 63.306 32.938 1.00 49.20 217 GLY E N 1
ATOM 10497 C CA . GLY E 1 217 ? 202.623 64.214 33.604 1.00 47.91 217 GLY E CA 1
ATOM 10498 C C . GLY E 1 217 ? 203.525 63.574 34.628 1.00 46.66 217 GLY E C 1
ATOM 10499 O O . GLY E 1 217 ? 204.121 64.287 35.446 1.00 46.12 217 GLY E O 1
ATOM 10500 N N . GLY E 1 218 ? 203.646 62.251 34.614 1.00 49.87 218 GLY E N 1
ATOM 10501 C CA . GLY E 1 218 ? 204.489 61.586 35.577 1.00 49.16 218 GLY E CA 1
ATOM 10502 C C . GLY E 1 218 ? 205.954 61.686 35.203 1.00 48.83 218 GLY E C 1
ATOM 10503 O O . GLY E 1 218 ? 206.317 61.814 34.034 1.00 50.09 218 GLY E O 1
ATOM 10504 N N . ALA E 1 219 ? 206.799 61.622 36.230 1.00 48.68 219 ALA E N 1
ATOM 10505 C CA . ALA E 1 219 ? 208.247 61.679 36.093 1.00 48.73 219 ALA E CA 1
ATOM 10506 C C . ALA E 1 219 ? 208.860 60.368 36.574 1.00 45.42 219 ALA E C 1
ATOM 10507 O O . ALA E 1 219 ? 208.417 59.797 37.576 1.00 40.82 219 ALA E O 1
ATOM 10509 N N . ALA E 1 220 ? 209.889 59.905 35.864 1.00 42.95 220 ALA E N 1
ATOM 10510 C CA . ALA E 1 220 ? 210.577 58.658 36.173 1.00 36.99 220 ALA E CA 1
ATOM 10511 C C . ALA E 1 220 ? 211.955 58.923 36.767 1.00 38.65 220 ALA E C 1
ATOM 10512 O O . ALA E 1 220 ? 212.665 59.836 36.340 1.00 38.43 220 ALA E O 1
ATOM 10514 N N . SER E 1 221 ? 212.335 58.100 37.739 1.00 39.20 221 SER E N 1
ATOM 10515 C CA . SER E 1 221 ? 213.662 58.149 38.338 1.00 38.84 221 SER E CA 1
ATOM 10516 C C . SER E 1 221 ? 214.083 56.729 38.685 1.00 35.71 221 SER E C 1
ATOM 10517 O O . SER E 1 221 ? 213.279 55.796 38.645 1.00 34.61 221 SER E O 1
ATOM 10520 N N . VAL E 1 222 ? 215.355 56.562 39.035 1.00 33.49 222 VAL E N 1
ATOM 10521 C CA . VAL E 1 222 ? 215.835 55.243 39.419 1.00 33.84 222 VAL E CA 1
ATOM 10522 C C . VAL E 1 222 ? 215.199 54.844 40.745 1.00 36.33 222 VAL E C 1
ATOM 10523 O O . VAL E 1 222 ? 215.064 55.666 41.659 1.00 34.62 222 VAL E O 1
ATOM 10527 N N . ALA E 1 223 ? 214.780 53.586 40.850 1.00 36.99 223 ALA E N 1
ATOM 10528 C CA . ALA E 1 223 ? 214.179 53.079 42.075 1.00 39.04 223 ALA E CA 1
ATOM 10529 C C . ALA E 1 223 ? 215.190 52.278 42.893 1.00 38.66 223 ALA E C 1
ATOM 10530 O O . ALA E 1 223 ? 216.169 51.748 42.360 1.00 39.50 223 ALA E O 1
ATOM 10532 N N . SER E 1 224 ? 214.936 52.207 44.204 1.00 35.09 224 SER E N 1
ATOM 10533 C CA . SER E 1 224 ? 215.588 51.294 45.133 1.00 36.84 224 SER E CA 1
ATOM 10534 C C . SER E 1 224 ? 214.552 50.247 45.494 1.00 32.79 224 SER E C 1
ATOM 10535 O O . SER E 1 224 ? 213.722 50.484 46.373 1.00 40.58 224 SER E O 1
ATOM 10538 N N . ILE E 1 225 ? 214.585 49.109 44.849 1.00 33.36 225 ILE E N 1
ATOM 10539 C CA . ILE E 1 225 ? 213.589 48.083 45.135 1.00 32.47 225 ILE E CA 1
ATOM 10540 C C . ILE E 1 225 ? 214.092 47.148 46.224 1.00 34.65 225 ILE E C 1
ATOM 10541 O O . ILE E 1 225 ? 215.280 46.817 46.299 1.00 35.84 225 ILE E O 1
ATOM 10546 N N . THR E 1 226 ? 213.185 46.728 47.074 1.00 31.65 226 THR E N 1
ATOM 10547 C CA . THR E 1 226 ? 213.500 45.805 48.141 1.00 30.22 226 THR E CA 1
ATOM 10548 C C . THR E 1 226 ? 213.632 44.389 47.601 1.00 35.14 226 THR E C 1
ATOM 10549 O O . THR E 1 226 ? 213.133 44.082 46.513 1.00 32.65 226 THR E O 1
ATOM 10553 N N . PRO E 1 227 ? 214.310 43.501 48.347 1.00 33.17 227 PRO E N 1
ATOM 10554 C CA . PRO E 1 227 ? 214.259 42.075 48.004 1.00 32.47 227 PRO E CA 1
ATOM 10555 C C . PRO E 1 227 ? 212.845 41.561 47.782 1.00 36.50 227 PRO E C 1
ATOM 10556 O O . PRO E 1 227 ? 212.613 40.745 46.872 1.00 34.95 227 PRO E O 1
ATOM 10560 N N . GLN E 1 228 ? 211.896 42.020 48.603 1.00 34.02 228 GLN E N 1
ATOM 10561 C CA . GLN E 1 228 ? 210.516 41.550 48.524 1.00 34.53 228 GLN E CA 1
ATOM 10562 C C . GLN E 1 228 ? 209.861 41.987 47.217 1.00 35.20 228 GLN E C 1
ATOM 10563 O O . GLN E 1 228 ? 209.162 41.195 46.575 1.00 35.84 228 GLN E O 1
ATOM 10569 N N . GLU E 1 229 ? 210.089 43.237 46.797 1.00 31.72 229 GLU E N 1
ATOM 10570 C CA . GLU E 1 229 ? 209.593 43.684 45.501 1.00 31.30 229 GLU E CA 1
ATOM 10571 C C . GLU E 1 229 ? 210.259 42.921 44.352 1.00 34.97 229 GLU E C 1
ATOM 10572 O O . GLU E 1 229 ? 209.597 42.540 43.374 1.00 30.86 229 GLU E O 1
ATOM 10578 N N . ARG E 1 230 ? 211.567 42.689 44.451 1.00 30.55 230 ARG E N 1
ATOM 10579 C CA . ARG E 1 230 ? 212.263 41.889 43.449 1.00 31.04 230 ARG E CA 1
ATOM 10580 C C . ARG E 1 230 ? 211.611 40.522 43.317 1.00 30.91 230 ARG E C 1
ATOM 10581 O O . ARG E 1 230 ? 211.306 40.043 42.208 1.00 29.42 230 ARG E O 1
ATOM 10589 N N . GLU E 1 231 ? 211.346 39.901 44.461 1.00 28.78 231 GLU E N 1
ATOM 10590 C CA . GLU E 1 231 ? 210.805 38.560 44.461 1.00 32.48 231 GLU E CA 1
ATOM 10591 C C . GLU E 1 231 ? 209.383 38.538 43.915 1.00 29.97 231 GLU E C 1
ATOM 10592 O O . GLU E 1 231 ? 209.029 37.621 43.169 1.00 31.97 231 GLU E O 1
ATOM 10598 N N . ILE E 1 232 ? 208.564 39.555 44.230 1.00 29.52 232 ILE E N 1
ATOM 10599 C CA . ILE E 1 232 ? 207.179 39.538 43.746 1.00 31.13 232 ILE E CA 1
ATOM 10600 C C . ILE E 1 232 ? 207.136 39.775 42.234 1.00 30.72 232 ILE E C 1
ATOM 10601 O O . ILE E 1 232 ? 206.367 39.116 41.529 1.00 26.51 232 ILE E O 1
ATOM 10606 N N . ALA E 1 233 ? 207.965 40.693 41.709 1.00 25.80 233 ALA E N 1
ATOM 10607 C CA . ALA E 1 233 ? 208.043 40.894 40.253 1.00 27.21 233 ALA E CA 1
ATOM 10608 C C . ALA E 1 233 ? 208.417 39.606 39.533 1.00 26.03 233 ALA E C 1
ATOM 10609 O O . ALA E 1 233 ? 207.772 39.216 38.547 1.00 26.91 233 ALA E O 1
ATOM 10611 N N . ILE E 1 234 ? 209.469 38.928 40.015 1.00 28.65 234 ILE E N 1
ATOM 10612 C CA . ILE E 1 234 ? 209.902 37.684 39.382 1.00 28.88 234 ILE E CA 1
ATOM 10613 C C . ILE E 1 234 ? 208.802 36.634 39.437 1.00 29.73 234 ILE E C 1
ATOM 10614 O O . ILE E 1 234 ? 208.528 35.938 38.447 1.00 32.10 234 ILE E O 1
ATOM 10619 N N . LYS E 1 235 ? 208.166 36.483 40.597 1.00 32.07 235 LYS E N 1
ATOM 10620 C CA . LYS E 1 235 ? 207.104 35.490 40.710 1.00 29.81 235 LYS E CA 1
ATOM 10621 C C . LYS E 1 235 ? 205.896 35.860 39.858 1.00 28.48 235 LYS E C 1
ATOM 10622 O O . LYS E 1 235 ? 205.226 34.979 39.308 1.00 28.48 235 LYS E O 1
ATOM 10628 N N . ALA E 1 236 ? 205.591 37.153 39.739 1.00 27.42 236 ALA E N 1
ATOM 10629 C CA . ALA E 1 236 ? 204.467 37.574 38.906 1.00 27.66 236 ALA E CA 1
ATOM 10630 C C . ALA E 1 236 ? 204.698 37.165 37.462 1.00 28.55 236 ALA E C 1
ATOM 10631 O O . ALA E 1 236 ? 203.820 36.576 36.821 1.00 28.71 236 ALA E O 1
ATOM 10633 N N . ALA E 1 237 ? 205.899 37.442 36.948 1.00 25.93 237 ALA E N 1
ATOM 10634 C CA . ALA E 1 237 ? 206.221 37.068 35.576 1.00 26.99 237 ALA E CA 1
ATOM 10635 C C . ALA E 1 237 ? 206.214 35.551 35.393 1.00 32.79 237 ALA E C 1
ATOM 10636 O O . ALA E 1 237 ? 205.775 35.045 34.348 1.00 29.29 237 ALA E O 1
ATOM 10638 N N . ARG E 1 238 ? 206.722 34.805 36.386 1.00 29.12 238 ARG E N 1
ATOM 10639 C CA . ARG E 1 238 ? 206.748 33.343 36.270 1.00 30.25 238 ARG E CA 1
ATOM 10640 C C . ARG E 1 238 ? 205.341 32.767 36.311 1.00 30.88 238 ARG E C 1
ATOM 10641 O O . ARG E 1 238 ? 205.028 31.792 35.612 1.00 31.26 238 ARG E O 1
ATOM 10649 N N . THR E 1 239 ? 204.480 33.364 37.127 1.00 32.58 239 THR E N 1
ATOM 10650 C CA . THR E 1 239 ? 203.085 32.954 37.189 1.00 29.94 239 THR E CA 1
ATOM 10651 C C . THR E 1 239 ? 202.407 33.134 35.843 1.00 34.50 239 THR E C 1
ATOM 10652 O O . THR E 1 239 ? 201.596 32.293 35.427 1.00 35.94 239 THR E O 1
ATOM 10656 N N . MET E 1 240 ? 202.728 34.222 35.144 1.00 31.53 240 MET E N 1
ATOM 10657 C CA . MET E 1 240 ? 202.169 34.457 33.817 1.00 33.01 240 MET E CA 1
ATOM 10658 C C . MET E 1 240 ? 202.941 33.746 32.728 1.00 30.76 240 MET E C 1
ATOM 10659 O O . MET E 1 240 ? 202.603 33.908 31.552 1.00 32.21 240 MET E O 1
ATOM 10664 N N . ALA E 1 241 ? 203.975 32.993 33.097 1.00 30.90 241 ALA E N 1
ATOM 10665 C CA . ALA E 1 241 ? 204.775 32.211 32.157 1.00 30.83 241 ALA E CA 1
ATOM 10666 C C . ALA E 1 241 ? 205.385 33.100 31.082 1.00 27.51 241 ALA E C 1
ATOM 10667 O O . ALA E 1 241 ? 205.531 32.697 29.924 1.00 25.31 241 ALA E O 1
ATOM 10669 N N . LEU E 1 242 ? 205.751 34.320 31.480 1.00 27.05 242 LEU E N 1
ATOM 10670 C CA . LEU E 1 242 ? 206.434 35.268 30.614 1.00 29.66 242 LEU E CA 1
ATOM 10671 C C . LEU E 1 242 ? 207.929 35.261 30.920 1.00 32.52 242 LEU E C 1
ATOM 10672 O O . LEU E 1 242 ? 208.334 35.375 32.080 1.00 31.65 242 LEU E O 1
ATOM 10677 N N . ASP E 1 243 ? 208.743 35.143 29.875 1.00 27.54 243 ASP E N 1
ATOM 10678 C CA . ASP E 1 243 ? 210.186 35.278 30.021 1.00 31.26 243 ASP E CA 1
ATOM 10679 C C . ASP E 1 243 ? 210.620 36.735 30.151 1.00 29.51 243 ASP E C 1
ATOM 10680 O O . ASP E 1 243 ? 211.638 37.017 30.791 1.00 29.71 243 ASP E O 1
ATOM 10685 N N . VAL E 1 244 ? 209.889 37.665 29.542 1.00 26.95 244 VAL E N 1
ATOM 10686 C CA . VAL E 1 244 ? 210.179 39.090 29.635 1.00 22.96 244 VAL E CA 1
ATOM 10687 C C . VAL E 1 244 ? 208.886 39.808 29.999 1.00 28.32 244 VAL E C 1
ATOM 10688 O O . VAL E 1 244 ? 207.850 39.597 29.351 1.00 25.41 244 VAL E O 1
ATOM 10692 N N . ALA E 1 245 ? 208.939 40.652 31.031 1.00 26.12 245 ALA E N 1
ATOM 10693 C CA . ALA E 1 245 ? 207.700 41.287 31.460 1.00 28.23 245 ALA E CA 1
ATOM 10694 C C . ALA E 1 245 ? 207.986 42.568 32.217 1.00 26.71 245 ALA E C 1
ATOM 10695 O O . ALA E 1 245 ? 208.925 42.635 33.000 1.00 30.17 245 ALA E O 1
ATOM 10697 N N . GLY E 1 246 ? 207.159 43.581 31.983 1.00 25.80 246 GLY E N 1
ATOM 10698 C CA . GLY E 1 246 ? 207.088 44.709 32.886 1.00 25.39 246 GLY E CA 1
ATOM 10699 C C . GLY E 1 246 ? 206.128 44.356 33.997 1.00 30.80 246 GLY E C 1
ATOM 10700 O O . GLY E 1 246 ? 205.067 43.772 33.749 1.00 32.82 246 GLY E O 1
ATOM 10701 N N . VAL E 1 247 ? 206.524 44.636 35.237 1.00 26.07 247 VAL E N 1
ATOM 10702 C CA . VAL E 1 247 ? 205.675 44.397 36.407 1.00 27.61 247 VAL E CA 1
ATOM 10703 C C . VAL E 1 247 ? 205.585 45.714 37.156 1.00 28.84 247 VAL E C 1
ATOM 10704 O O . VAL E 1 247 ? 206.605 46.217 37.639 1.00 26.85 247 VAL E O 1
ATOM 10708 N N . ASP E 1 248 ? 204.379 46.292 37.234 1.00 25.07 248 ASP E N 1
ATOM 10709 C CA . ASP E 1 248 ? 204.167 47.515 38.013 1.00 29.19 248 ASP E CA 1
ATOM 10710 C C . ASP E 1 248 ? 203.683 47.161 39.415 1.00 28.84 248 ASP E C 1
ATOM 10711 O O . ASP E 1 248 ? 202.850 46.267 39.592 1.00 30.39 248 ASP E O 1
ATOM 10716 N N . ILE E 1 249 ? 204.186 47.891 40.404 1.00 27.76 249 ILE E N 1
ATOM 10717 C CA . ILE E 1 249 ? 203.964 47.576 41.803 1.00 27.35 249 ILE E CA 1
ATOM 10718 C C . ILE E 1 249 ? 203.572 48.849 42.535 1.00 29.34 249 ILE E C 1
ATOM 10719 O O . ILE E 1 249 ? 204.186 49.904 42.334 1.00 28.23 249 ILE E O 1
ATOM 10724 N N . LEU E 1 250 ? 202.555 48.751 43.393 1.00 26.55 250 LEU E N 1
ATOM 10725 C CA . LEU E 1 250 ? 202.231 49.817 44.326 1.00 29.83 250 LEU E CA 1
ATOM 10726 C C . LEU E 1 250 ? 202.689 49.417 45.720 1.00 29.50 250 LEU E C 1
ATOM 10727 O O . LEU E 1 250 ? 202.499 48.272 46.138 1.00 28.47 250 LEU E O 1
ATOM 10732 N N . ARG E 1 251 ? 203.296 50.363 46.436 1.00 28.63 251 ARG E N 1
ATOM 10733 C CA . ARG E 1 251 ? 203.770 50.124 47.802 1.00 33.92 251 ARG E CA 1
ATOM 10734 C C . ARG E 1 251 ? 202.637 50.424 48.777 1.00 35.65 251 ARG E C 1
ATOM 10735 O O . ARG E 1 251 ? 202.363 51.583 49.097 1.00 37.91 251 ARG E O 1
ATOM 10743 N N . ALA E 1 252 ? 201.956 49.380 49.227 1.00 36.00 252 ALA E N 1
ATOM 10744 C CA . ALA E 1 252 ? 200.904 49.510 50.222 1.00 33.71 252 ALA E CA 1
ATOM 10745 C C . ALA E 1 252 ? 201.478 49.221 51.601 1.00 37.69 252 ALA E C 1
ATOM 10746 O O . ALA E 1 252 ? 202.501 48.545 51.741 1.00 36.33 252 ALA E O 1
ATOM 10748 N N . ASN E 1 253 ? 200.794 49.727 52.628 1.00 38.59 253 ASN E N 1
ATOM 10749 C CA . ASN E 1 253 ? 201.222 49.451 53.998 1.00 38.76 253 ASN E CA 1
ATOM 10750 C C . ASN E 1 253 ? 201.455 47.964 54.227 1.00 37.13 253 ASN E C 1
ATOM 10751 O O . ASN E 1 253 ? 202.459 47.570 54.836 1.00 37.82 253 ASN E O 1
ATOM 10756 N N . ARG E 1 254 ? 200.577 47.118 53.699 1.00 33.44 254 ARG E N 1
ATOM 10757 C CA . ARG E 1 254 ? 200.730 45.687 53.898 1.00 33.23 254 ARG E CA 1
ATOM 10758 C C . ARG E 1 254 ? 201.785 45.055 52.999 1.00 35.31 254 ARG E C 1
ATOM 10759 O O . ARG E 1 254 ? 201.995 43.842 53.089 1.00 43.12 254 ARG E O 1
ATOM 10767 N N . GLY E 1 255 ? 202.448 45.820 52.139 1.00 36.94 255 GLY E N 1
ATOM 10768 C CA . GLY E 1 255 ? 203.455 45.260 51.274 1.00 33.66 255 GLY E CA 1
ATOM 10769 C C . GLY E 1 255 ? 203.263 45.653 49.819 1.00 37.91 255 GLY E C 1
ATOM 10770 O O . GLY E 1 255 ? 202.351 46.407 49.467 1.00 31.45 255 GLY E O 1
ATOM 10771 N N . PRO E 1 256 ? 204.135 45.145 48.949 1.00 33.83 256 PRO E N 1
ATOM 10772 C CA . PRO E 1 256 ? 204.037 45.468 47.519 1.00 31.25 256 PRO E CA 1
ATOM 10773 C C . PRO E 1 256 ? 202.863 44.757 46.855 1.00 30.06 256 PRO E C 1
ATOM 10774 O O . PRO E 1 256 ? 202.623 43.568 47.074 1.00 30.09 256 PRO E O 1
ATOM 10778 N N . LEU E 1 257 ? 202.135 45.494 46.022 1.00 31.69 257 LEU E N 1
ATOM 10779 C CA . LEU E 1 257 ? 200.971 44.968 45.318 1.00 26.92 257 LEU E CA 1
ATOM 10780 C C . LEU E 1 257 ? 201.210 45.093 43.823 1.00 26.34 257 LEU E C 1
ATOM 10781 O O . LEU E 1 257 ? 201.631 46.148 43.361 1.00 29.91 257 LEU E O 1
ATOM 10786 N N . VAL E 1 258 ? 200.913 44.035 43.073 1.00 25.44 258 VAL E N 1
ATOM 10787 C CA . VAL E 1 258 ? 201.113 44.034 41.628 1.00 28.11 258 VAL E CA 1
ATOM 10788 C C . VAL E 1 258 ? 199.913 44.686 40.954 1.00 30.87 258 VAL E C 1
ATOM 10789 O O . VAL E 1 258 ? 198.752 44.309 41.188 1.00 30.33 258 VAL E O 1
ATOM 10793 N N . MET E 1 259 ? 200.197 45.675 40.115 1.00 29.20 259 MET E N 1
ATOM 10794 C CA . MET E 1 259 ? 199.197 46.444 39.393 1.00 32.74 259 MET E CA 1
ATOM 10795 C C . MET E 1 259 ? 198.976 45.942 37.984 1.00 34.60 259 MET E C 1
ATOM 10796 O O . MET E 1 259 ? 197.847 45.972 37.492 1.00 38.27 259 MET E O 1
ATOM 10801 N N . GLU E 1 260 ? 200.031 45.473 37.329 1.00 32.88 260 GLU E N 1
ATOM 10802 C CA . GLU E 1 260 ? 199.955 45.146 35.914 1.00 35.71 260 GLU E CA 1
ATOM 10803 C C . GLU E 1 260 ? 201.196 44.366 35.538 1.00 32.50 260 GLU E C 1
ATOM 10804 O O . GLU E 1 260 ? 202.279 44.644 36.056 1.00 30.30 260 GLU E O 1
ATOM 10810 N N . VAL E 1 261 ? 201.021 43.382 34.660 1.00 32.34 261 VAL E N 1
ATOM 10811 C CA . VAL E 1 261 ? 202.108 42.649 34.022 1.00 28.48 261 VAL E CA 1
ATOM 10812 C C . VAL E 1 261 ? 201.941 42.820 32.518 1.00 34.96 261 VAL E C 1
ATOM 10813 O O . VAL E 1 261 ? 200.841 42.647 31.984 1.00 39.87 261 VAL E O 1
ATOM 10817 N N . ASN E 1 262 ? 203.022 43.164 31.842 1.00 34.39 262 ASN E N 1
ATOM 10818 C CA . ASN E 1 262 ? 202.996 43.548 30.436 1.00 31.78 262 ASN E CA 1
ATOM 10819 C C . ASN E 1 262 ? 204.047 42.689 29.750 1.00 29.72 262 ASN E C 1
ATOM 10820 O O . ASN E 1 262 ? 205.228 42.801 30.074 1.00 30.14 262 ASN E O 1
ATOM 10825 N N . ALA E 1 263 ? 203.614 41.807 28.842 1.00 27.31 263 ALA E N 1
ATOM 10826 C CA . ALA E 1 263 ? 204.530 40.945 28.099 1.00 30.74 263 ALA E CA 1
ATOM 10827 C C . ALA E 1 263 ? 205.438 41.711 27.155 1.00 26.76 263 ALA E C 1
ATOM 10828 O O . ALA E 1 263 ? 206.414 41.142 26.654 1.00 26.24 263 ALA E O 1
ATOM 10830 N N . SER E 1 264 ? 205.156 42.973 26.871 1.00 25.08 264 SER E N 1
ATOM 10831 C CA . SER E 1 264 ? 205.959 43.708 25.895 1.00 25.06 264 SER E CA 1
ATOM 10832 C C . SER E 1 264 ? 206.356 45.062 26.456 1.00 27.45 264 SER E C 1
ATOM 10833 O O . SER E 1 264 ? 205.944 46.110 25.945 1.00 30.81 264 SER E O 1
ATOM 10836 N N . PRO E 1 265 ? 207.173 45.071 27.507 1.00 28.95 265 PRO E N 1
ATOM 10837 C CA . PRO E 1 265 ? 207.512 46.340 28.175 1.00 31.10 265 PRO E CA 1
ATOM 10838 C C . PRO E 1 265 ? 208.300 47.272 27.270 1.00 27.72 265 PRO E C 1
ATOM 10839 O O . PRO E 1 265 ? 209.177 46.837 26.523 1.00 28.48 265 PRO E O 1
ATOM 10843 N N . GLY E 1 266 ? 207.996 48.566 27.360 1.00 30.30 266 GLY E N 1
ATOM 10844 C CA . GLY E 1 266 ? 208.816 49.554 26.675 1.00 26.33 266 GLY E CA 1
ATOM 10845 C C . GLY E 1 266 ? 210.222 49.584 27.260 1.00 29.24 266 GLY E C 1
ATOM 10846 O O . GLY E 1 266 ? 210.419 49.411 28.464 1.00 27.15 266 GLY E O 1
ATOM 10847 N N . LEU E 1 267 ? 211.214 49.777 26.389 1.00 26.18 267 LEU E N 1
ATOM 10848 C CA . LEU E 1 267 ? 212.603 49.821 26.819 1.00 29.83 267 LEU E CA 1
ATOM 10849 C C . LEU E 1 267 ? 213.141 51.227 26.983 1.00 33.71 267 LEU E C 1
ATOM 10850 O O . LEU E 1 267 ? 214.173 51.396 27.637 1.00 31.04 267 LEU E O 1
ATOM 10855 N N . GLU E 1 268 ? 212.497 52.242 26.404 1.00 30.36 268 GLU E N 1
ATOM 10856 C CA . GLU E 1 268 ? 213.219 53.500 26.220 1.00 36.52 268 GLU E CA 1
ATOM 10857 C C . GLU E 1 268 ? 213.370 54.257 27.535 1.00 32.22 268 GLU E C 1
ATOM 10858 O O . GLU E 1 268 ? 214.488 54.585 27.953 1.00 33.41 268 GLU E O 1
ATOM 10864 N N . GLY E 1 269 ? 212.252 54.572 28.185 1.00 31.44 269 GLY E N 1
ATOM 10865 C CA . GLY E 1 269 ? 212.325 55.286 29.448 1.00 30.98 269 GLY E CA 1
ATOM 10866 C C . GLY E 1 269 ? 213.222 54.591 30.451 1.00 30.88 269 GLY E C 1
ATOM 10867 O O . GLY E 1 269 ? 214.095 55.212 31.055 1.00 34.81 269 GLY E O 1
ATOM 10868 N N . ILE E 1 270 ? 213.018 53.286 30.642 1.00 30.37 270 ILE E N 1
ATOM 10869 C CA . ILE E 1 270 ? 213.711 52.595 31.717 1.00 29.53 270 ILE E CA 1
ATOM 10870 C C . ILE E 1 270 ? 215.212 52.480 31.416 1.00 31.90 270 ILE E C 1
ATOM 10871 O O . ILE E 1 270 ? 216.047 52.647 32.320 1.00 30.06 270 ILE E O 1
ATOM 10876 N N . GLU E 1 271 ? 215.583 52.274 30.133 1.00 29.95 271 GLU E N 1
ATOM 10877 C CA . GLU E 1 271 ? 217.000 52.211 29.756 1.00 29.31 271 GLU E CA 1
ATOM 10878 C C . GLU E 1 271 ? 217.675 53.571 29.921 1.00 31.70 271 GLU E C 1
ATOM 10879 O O . GLU E 1 271 ? 218.790 53.662 30.446 1.00 29.29 271 GLU E O 1
ATOM 10885 N N . LYS E 1 272 ? 217.021 54.640 29.469 1.00 31.09 272 LYS E N 1
ATOM 10886 C CA . LYS E 1 272 ? 217.636 55.957 29.598 1.00 33.47 272 LYS E CA 1
ATOM 10887 C C . LYS E 1 272 ? 217.712 56.400 31.054 1.00 31.91 272 LYS E C 1
ATOM 10888 O O . LYS E 1 272 ? 218.697 57.019 31.459 1.00 32.08 272 LYS E O 1
ATOM 10894 N N . THR E 1 273 ? 216.711 56.051 31.870 1.00 33.98 273 THR E N 1
ATOM 10895 C CA . THR E 1 273 ? 216.712 56.447 33.275 1.00 30.15 273 THR E CA 1
ATOM 10896 C C . THR E 1 273 ? 217.767 55.687 34.070 1.00 31.86 273 THR E C 1
ATOM 10897 O O . THR E 1 273 ? 218.444 56.267 34.922 1.00 28.92 273 THR E O 1
ATOM 10901 N N . THR E 1 274 ? 217.922 54.391 33.806 1.00 31.60 274 THR E N 1
ATOM 10902 C CA . THR E 1 274 ? 218.825 53.572 34.596 1.00 31.05 274 THR E CA 1
ATOM 10903 C C . THR E 1 274 ? 220.211 53.425 33.990 1.00 30.52 274 THR E C 1
ATOM 10904 O O . THR E 1 274 ? 221.165 53.219 34.741 1.00 29.80 274 THR E O 1
ATOM 10908 N N . GLY E 1 275 ? 220.341 53.445 32.667 1.00 28.01 275 GLY E N 1
ATOM 10909 C CA . GLY E 1 275 ? 221.624 53.164 32.060 1.00 29.29 275 GLY E CA 1
ATOM 10910 C C . GLY E 1 275 ? 221.921 51.693 31.906 1.00 31.46 275 GLY E C 1
ATOM 10911 O O . GLY E 1 275 ? 223.053 51.323 31.575 1.00 29.77 275 GLY E O 1
ATOM 10912 N N . ILE E 1 276 ? 220.965 50.856 32.152 1.00 32.60 276 ILE E N 1
ATOM 10913 C CA . ILE E 1 276 ? 221.160 49.422 32.071 1.00 31.60 276 ILE E CA 1
ATOM 10914 C C . ILE E 1 276 ? 220.882 48.977 30.646 1.00 30.33 276 ILE E C 1
ATOM 10915 O O . ILE E 1 276 ? 219.999 49.518 29.971 1.00 28.41 276 ILE E O 1
ATOM 10920 N N . ASP E 1 277 ? 221.688 48.031 30.162 1.00 30.85 277 ASP E N 1
ATOM 10921 C CA . ASP E 1 277 ? 221.538 47.455 28.826 1.00 28.57 277 ASP E CA 1
ATOM 10922 C C . ASP E 1 277 ? 220.476 46.357 28.904 1.00 28.90 277 ASP E C 1
ATOM 10923 O O . ASP E 1 277 ? 220.779 45.181 29.097 1.00 28.54 277 ASP E O 1
ATOM 10928 N N . ILE E 1 278 ? 219.205 46.736 28.778 1.00 29.02 278 ILE E N 1
ATOM 10929 C CA . ILE E 1 278 ? 218.148 45.739 28.953 1.00 29.61 278 ILE E CA 1
ATOM 10930 C C . ILE E 1 278 ? 218.015 44.855 27.723 1.00 26.22 278 ILE E C 1
ATOM 10931 O O . ILE E 1 278 ? 217.896 43.629 27.838 1.00 27.04 278 ILE E O 1
ATOM 10936 N N . ALA E 1 279 ? 218.046 45.458 26.533 1.00 28.34 279 ALA E N 1
ATOM 10937 C CA . ALA E 1 279 ? 217.993 44.680 25.298 1.00 28.45 279 ALA E CA 1
ATOM 10938 C C . ALA E 1 279 ? 219.079 43.609 25.262 1.00 25.53 279 ALA E C 1
ATOM 10939 O O . ALA E 1 279 ? 218.840 42.476 24.819 1.00 26.78 279 ALA E O 1
ATOM 10941 N N . GLY E 1 280 ? 220.284 43.948 25.739 1.00 28.23 280 GLY E N 1
ATOM 10942 C CA . GLY E 1 280 ? 221.338 42.951 25.844 1.00 26.24 280 GLY E CA 1
ATOM 10943 C C . GLY E 1 280 ? 220.970 41.818 26.785 1.00 26.00 280 GLY E C 1
ATOM 10944 O O . GLY E 1 280 ? 221.287 40.656 26.532 1.00 27.31 280 GLY E O 1
ATOM 10945 N N . LYS E 1 281 ? 220.310 42.143 27.896 1.00 27.86 281 LYS E N 1
ATOM 10946 C CA . LYS E 1 281 ? 219.847 41.093 28.794 1.00 29.55 281 LYS E CA 1
ATOM 10947 C C . LYS E 1 281 ? 218.875 40.161 28.081 1.00 27.27 281 LYS E C 1
ATOM 10948 O O . LYS E 1 281 ? 218.926 38.936 28.249 1.00 26.68 281 LYS E O 1
ATOM 10954 N N . MET E 1 282 ? 217.969 40.730 27.287 1.00 27.77 282 MET E N 1
ATOM 10955 C CA . MET E 1 282 ? 217.018 39.888 26.571 1.00 28.89 282 MET E CA 1
ATOM 10956 C C . MET E 1 282 ? 217.737 38.984 25.571 1.00 26.43 282 MET E C 1
ATOM 10957 O O . MET E 1 282 ? 217.413 37.788 25.439 1.00 24.31 282 MET E O 1
ATOM 10962 N N . ILE E 1 283 ? 218.754 39.524 24.890 1.00 26.60 283 ILE E N 1
ATOM 10963 C CA . ILE E 1 283 ? 219.510 38.688 23.960 1.00 25.71 283 ILE E CA 1
ATOM 10964 C C . ILE E 1 283 ? 220.252 37.585 24.717 1.00 26.70 283 ILE E C 1
ATOM 10965 O O . ILE E 1 283 ? 220.274 36.432 24.283 1.00 25.85 283 ILE E O 1
ATOM 10970 N N . ARG E 1 284 ? 220.884 37.911 25.853 1.00 28.53 284 ARG E N 1
ATOM 10971 C CA . ARG E 1 284 ? 221.582 36.863 26.599 1.00 29.27 284 ARG E CA 1
ATOM 10972 C C . ARG E 1 284 ? 220.618 35.761 27.026 1.00 27.59 284 ARG E C 1
ATOM 10973 O O . ARG E 1 284 ? 220.974 34.579 27.031 1.00 30.02 284 ARG E O 1
ATOM 10981 N N . TRP E 1 285 ? 219.396 36.123 27.410 1.00 28.12 285 TRP E N 1
ATOM 10982 C CA . TRP E 1 285 ? 218.440 35.079 27.763 1.00 25.60 285 TRP E CA 1
ATOM 10983 C C . TRP E 1 285 ? 218.176 34.164 26.568 1.00 29.42 285 TRP E C 1
ATOM 10984 O O . TRP E 1 285 ? 218.106 32.929 26.712 1.00 27.76 285 TRP E O 1
ATOM 10995 N N . ILE E 1 286 ? 218.059 34.748 25.371 1.00 29.19 286 ILE E N 1
ATOM 10996 C CA . ILE E 1 286 ? 217.891 33.924 24.169 1.00 28.73 286 ILE E CA 1
ATOM 10997 C C . ILE E 1 286 ? 219.095 32.994 23.978 1.00 34.08 286 ILE E C 1
ATOM 10998 O O . ILE E 1 286 ? 218.946 31.778 23.758 1.00 28.53 286 ILE E O 1
ATOM 11003 N N . GLU E 1 287 ? 220.308 33.554 24.056 1.00 26.94 287 GLU E N 1
ATOM 11004 C CA . GLU E 1 287 ? 221.504 32.720 23.918 1.00 34.64 287 GLU E CA 1
ATOM 11005 C C . GLU E 1 287 ? 221.486 31.580 24.910 1.00 33.61 287 GLU E C 1
ATOM 11006 O O . GLU E 1 287 ? 221.912 30.469 24.591 1.00 31.35 287 GLU E O 1
ATOM 11012 N N . ARG E 1 288 ? 220.964 31.824 26.111 1.00 35.65 288 ARG E N 1
ATOM 11013 C CA . ARG E 1 288 ? 220.995 30.789 27.125 1.00 30.91 288 ARG E CA 1
ATOM 11014 C C . ARG E 1 288 ? 219.963 29.706 26.890 1.00 35.06 288 ARG E C 1
ATOM 11015 O O . ARG E 1 288 ? 220.133 28.596 27.419 1.00 32.97 288 ARG E O 1
ATOM 11023 N N . HIS E 1 289 ? 218.878 29.998 26.154 1.00 31.02 289 HIS E N 1
ATOM 11024 C CA . HIS E 1 289 ? 217.771 29.039 26.065 1.00 34.72 289 HIS E CA 1
ATOM 11025 C C . HIS E 1 289 ? 217.386 28.582 24.675 1.00 33.43 289 HIS E C 1
ATOM 11026 O O . HIS E 1 289 ? 216.600 27.638 24.561 1.00 34.01 289 HIS E O 1
ATOM 11033 N N . ALA E 1 290 ? 217.881 29.217 23.629 1.00 32.74 290 ALA E N 1
ATOM 11034 C CA . ALA E 1 290 ? 217.562 28.807 22.270 1.00 38.39 290 ALA E CA 1
ATOM 11035 C C . ALA E 1 290 ? 218.698 27.955 21.725 1.00 45.61 290 ALA E C 1
ATOM 11036 O O . ALA E 1 290 ? 219.872 28.277 21.910 1.00 45.60 290 ALA E O 1
ATOM 11038 N N . THR E 1 291 ? 218.346 26.862 21.063 1.00 57.46 291 THR E N 1
ATOM 11039 C CA . THR E 1 291 ? 219.342 26.006 20.436 1.00 60.18 291 THR E CA 1
ATOM 11040 C C . THR E 1 291 ? 219.662 26.522 19.033 1.00 56.08 291 THR E C 1
ATOM 11041 O O . THR E 1 291 ? 218.820 27.127 18.369 1.00 52.47 291 THR E O 1
ATOM 11045 N N . THR E 1 292 ? 220.901 26.306 18.593 1.00 60.83 292 THR E N 1
ATOM 11046 C CA . THR E 1 292 ? 221.326 26.847 17.290 1.00 61.81 292 THR E CA 1
ATOM 11047 C C . THR E 1 292 ? 221.909 25.795 16.340 1.00 68.43 292 THR E C 1
ATOM 11048 O O . THR E 1 292 ? 221.712 25.888 15.118 1.00 70.57 292 THR E O 1
ATOM 11052 N N . MET F 1 1 ? 171.926 18.101 42.746 1.00 45.41 1 MET F N 1
ATOM 11053 C CA . MET F 1 1 ? 173.066 18.971 42.536 1.00 44.40 1 MET F CA 1
ATOM 11054 C C . MET F 1 1 ? 172.523 20.344 42.210 1.00 42.78 1 MET F C 1
ATOM 11055 O O . MET F 1 1 ? 171.384 20.446 41.743 1.00 45.80 1 MET F O 1
ATOM 11060 N N . LYS F 1 2 ? 173.296 21.399 42.469 1.00 42.84 2 LYS F N 1
ATOM 11061 C CA . LYS F 1 2 ? 172.889 22.772 42.161 1.00 42.10 2 LYS F CA 1
ATOM 11062 C C . LYS F 1 2 ? 173.694 23.294 40.970 1.00 41.06 2 LYS F C 1
ATOM 11063 O O . LYS F 1 2 ? 174.931 23.335 41.020 1.00 40.10 2 LYS F O 1
ATOM 11069 N N . ILE F 1 3 ? 172.989 23.721 39.923 1.00 39.70 3 ILE F N 1
ATOM 11070 C CA . ILE F 1 3 ? 173.561 23.984 38.607 1.00 38.18 3 ILE F CA 1
ATOM 11071 C C . ILE F 1 3 ? 173.213 25.407 38.173 1.00 41.23 3 ILE F C 1
ATOM 11072 O O . ILE F 1 3 ? 172.034 25.782 38.127 1.00 40.77 3 ILE F O 1
ATOM 11077 N N . ALA F 1 4 ? 174.228 26.189 37.826 1.00 39.34 4 ALA F N 1
ATOM 11078 C CA . ALA F 1 4 ? 174.007 27.495 37.229 1.00 37.64 4 ALA F CA 1
ATOM 11079 C C . ALA F 1 4 ? 174.174 27.411 35.719 1.00 36.69 4 ALA F C 1
ATOM 11080 O O . ALA F 1 4 ? 175.072 26.726 35.215 1.00 36.51 4 ALA F O 1
ATOM 11082 N N . ILE F 1 5 ? 173.287 28.088 35.001 1.00 39.00 5 ILE F N 1
ATOM 11083 C CA . ILE F 1 5 ? 173.375 28.231 33.550 1.00 40.72 5 ILE F CA 1
ATOM 11084 C C . ILE F 1 5 ? 173.762 29.675 33.265 1.00 41.34 5 ILE F C 1
ATOM 11085 O O . ILE F 1 5 ? 172.969 30.595 33.501 1.00 40.02 5 ILE F O 1
ATOM 11090 N N . LEU F 1 6 ? 174.987 29.864 32.750 1.00 38.03 6 LEU F N 1
ATOM 11091 C CA . LEU F 1 6 ? 175.590 31.173 32.500 1.00 37.14 6 LEU F CA 1
ATOM 11092 C C . LEU F 1 6 ? 175.266 31.582 31.074 1.00 37.99 6 LEU F C 1
ATOM 11093 O O . LEU F 1 6 ? 175.876 31.083 30.121 1.00 41.04 6 LEU F O 1
ATOM 11098 N N . SER F 1 7 ? 174.327 32.505 30.918 1.00 36.11 7 SER F N 1
ATOM 11099 C CA . SER F 1 7 ? 173.920 32.893 29.581 1.00 41.00 7 SER F CA 1
ATOM 11100 C C . SER F 1 7 ? 173.144 34.191 29.655 1.00 43.07 7 SER F C 1
ATOM 11101 O O . SER F 1 7 ? 172.421 34.448 30.625 1.00 44.51 7 SER F O 1
ATOM 11104 N N . ARG F 1 8 ? 173.316 35.008 28.613 1.00 47.44 8 ARG F N 1
ATOM 11105 C CA . ARG F 1 8 ? 172.494 36.199 28.431 1.00 52.68 8 ARG F CA 1
ATOM 11106 C C . ARG F 1 8 ? 171.099 35.851 27.942 1.00 53.17 8 ARG F C 1
ATOM 11107 O O . ARG F 1 8 ? 170.172 36.651 28.119 1.00 59.01 8 ARG F O 1
ATOM 11115 N N . ASP F 1 9 ? 170.938 34.669 27.345 1.00 55.74 9 ASP F N 1
ATOM 11116 C CA . ASP F 1 9 ? 169.727 34.300 26.623 1.00 53.10 9 ASP F CA 1
ATOM 11117 C C . ASP F 1 9 ? 168.835 33.356 27.422 1.00 51.45 9 ASP F C 1
ATOM 11118 O O . ASP F 1 9 ? 168.535 32.254 26.955 1.00 54.54 9 ASP F O 1
ATOM 11123 N N . GLY F 1 10 ? 168.384 33.772 28.610 1.00 52.56 10 GLY F N 1
ATOM 11124 C CA . GLY F 1 10 ? 167.691 32.846 29.497 1.00 50.46 10 GLY F CA 1
ATOM 11125 C C . GLY F 1 10 ? 166.312 32.429 29.028 1.00 53.37 10 GLY F C 1
ATOM 11126 O O . GLY F 1 10 ? 165.759 31.446 29.540 1.00 48.03 10 GLY F O 1
ATOM 11127 N N . THR F 1 11 ? 165.743 33.155 28.072 1.00 52.92 11 THR F N 1
ATOM 11128 C CA . THR F 1 11 ? 164.408 32.882 27.569 1.00 50.20 11 THR F CA 1
ATOM 11129 C C . THR F 1 11 ? 164.423 32.061 26.290 1.00 54.04 11 THR F C 1
ATOM 11130 O O . THR F 1 11 ? 163.355 31.746 25.762 1.00 53.56 11 THR F O 1
ATOM 11134 N N . LEU F 1 12 ? 165.598 31.700 25.785 1.00 48.63 12 LEU F N 1
ATOM 11135 C CA . LEU F 1 12 ? 165.689 31.034 24.499 1.00 46.04 12 LEU F CA 1
ATOM 11136 C C . LEU F 1 12 ? 165.639 29.515 24.673 1.00 45.30 12 LEU F C 1
ATOM 11137 O O . LEU F 1 12 ? 165.816 28.984 25.771 1.00 44.05 12 LEU F O 1
ATOM 11142 N N . TYR F 1 13 ? 165.377 28.824 23.560 1.00 41.70 13 TYR F N 1
ATOM 11143 C CA . TYR F 1 13 ? 165.119 27.388 23.598 1.00 45.80 13 TYR F CA 1
ATOM 11144 C C . TYR F 1 13 ? 166.176 26.634 24.403 1.00 46.40 13 TYR F C 1
ATOM 11145 O O . TYR F 1 13 ? 165.844 25.850 25.299 1.00 43.10 13 TYR F O 1
ATOM 11154 N N . SER F 1 14 ? 167.458 26.863 24.096 1.00 44.39 14 SER F N 1
ATOM 11155 C CA . SER F 1 14 ? 168.522 26.030 24.649 1.00 42.42 14 SER F CA 1
ATOM 11156 C C . SER F 1 14 ? 168.640 26.176 26.163 1.00 39.58 14 SER F C 1
ATOM 11157 O O . SER F 1 14 ? 168.783 25.177 26.881 1.00 36.66 14 SER F O 1
ATOM 11160 N N . CYS F 1 15 ? 168.626 27.413 26.672 1.00 38.81 15 CYS F N 1
ATOM 11161 C CA . CYS F 1 15 ? 168.715 27.600 28.122 1.00 41.89 15 CYS F CA 1
ATOM 11162 C C . CYS F 1 15 ? 167.475 27.066 28.830 1.00 40.66 15 CYS F C 1
ATOM 11163 O O . CYS F 1 15 ? 167.579 26.441 29.896 1.00 41.87 15 CYS F O 1
ATOM 11166 N N . LYS F 1 16 ? 166.294 27.310 28.255 1.00 42.24 16 LYS F N 1
ATOM 11167 C CA . LYS F 1 16 ? 165.066 26.747 28.814 1.00 41.52 16 LYS F CA 1
ATOM 11168 C C . LYS F 1 16 ? 165.153 25.229 28.883 1.00 41.39 16 LYS F C 1
ATOM 11169 O O . LYS F 1 16 ? 164.826 24.629 29.910 1.00 35.95 16 LYS F O 1
ATOM 11175 N N . ARG F 1 17 ? 165.656 24.591 27.823 1.00 38.21 17 ARG F N 1
ATOM 11176 C CA . ARG F 1 17 ? 165.701 23.135 27.794 1.00 41.76 17 ARG F CA 1
ATOM 11177 C C . ARG F 1 17 ? 166.752 22.600 28.752 1.00 40.10 17 ARG F C 1
ATOM 11178 O O . ARG F 1 17 ? 166.552 21.559 29.385 1.00 42.27 17 ARG F O 1
ATOM 11186 N N . LEU F 1 18 ? 167.883 23.286 28.875 1.00 36.38 18 LEU F N 1
ATOM 11187 C CA . LEU F 1 18 ? 168.870 22.835 29.845 1.00 43.88 18 LEU F CA 1
ATOM 11188 C C . LEU F 1 18 ? 168.294 22.899 31.253 1.00 39.03 18 LEU F C 1
ATOM 11189 O O . LEU F 1 18 ? 168.429 21.948 32.034 1.00 41.12 18 LEU F O 1
ATOM 11194 N N . ARG F 1 19 ? 167.615 23.999 31.574 1.00 35.65 19 ARG F N 1
ATOM 11195 C CA . ARG F 1 19 ? 166.957 24.119 32.870 1.00 43.88 19 ARG F CA 1
ATOM 11196 C C . ARG F 1 19 ? 165.930 23.006 33.070 1.00 41.72 19 ARG F C 1
ATOM 11197 O O . ARG F 1 19 ? 165.878 22.372 34.134 1.00 41.23 19 ARG F O 1
ATOM 11205 N N . GLU F 1 20 ? 165.113 22.755 32.043 1.00 45.90 20 GLU F N 1
ATOM 11206 C CA . GLU F 1 20 ? 164.103 21.699 32.089 1.00 40.69 20 GLU F CA 1
ATOM 11207 C C . GLU F 1 20 ? 164.721 20.346 32.389 1.00 42.93 20 GLU F C 1
ATOM 11208 O O . GLU F 1 20 ? 164.282 19.642 33.302 1.00 42.81 20 GLU F O 1
ATOM 11214 N N . ALA F 1 21 ? 165.714 19.944 31.587 1.00 44.22 21 ALA F N 1
ATOM 11215 C CA . ALA F 1 21 ? 166.329 18.637 31.769 1.00 40.02 21 ALA F CA 1
ATOM 11216 C C . ALA F 1 21 ? 166.985 18.527 33.127 1.00 41.16 21 ALA F C 1
ATOM 11217 O O . ALA F 1 21 ? 166.991 17.447 33.722 1.00 43.55 21 ALA F O 1
ATOM 11219 N N . ALA F 1 22 ? 167.533 19.625 33.647 1.00 41.19 22 ALA F N 1
ATOM 11220 C CA . ALA F 1 22 ? 168.170 19.539 34.958 1.00 43.35 22 ALA F CA 1
ATOM 11221 C C . ALA F 1 22 ? 167.134 19.364 36.071 1.00 41.89 22 ALA F C 1
ATOM 11222 O O . ALA F 1 22 ? 167.338 18.566 36.994 1.00 41.34 22 ALA F O 1
ATOM 11224 N N . ILE F 1 23 ? 166.029 20.114 36.009 1.00 43.36 23 ILE F N 1
ATOM 11225 C CA . ILE F 1 23 ? 164.959 19.957 36.998 1.00 43.59 23 ILE F CA 1
ATOM 11226 C C . ILE F 1 23 ? 164.340 18.568 36.892 1.00 40.87 23 ILE F C 1
ATOM 11227 O O . ILE F 1 23 ? 164.121 17.889 37.902 1.00 47.30 23 ILE F O 1
ATOM 11232 N N . GLN F 1 24 ? 164.092 18.112 35.663 1.00 44.37 24 GLN F N 1
ATOM 11233 C CA . GLN F 1 24 ? 163.552 16.781 35.412 1.00 44.17 24 GLN F CA 1
ATOM 11234 C C . GLN F 1 24 ? 164.412 15.690 36.025 1.00 44.66 24 GLN F C 1
ATOM 11235 O O . GLN F 1 24 ? 163.891 14.652 36.435 1.00 43.51 24 GLN F O 1
ATOM 11241 N N . ARG F 1 25 ? 165.729 15.880 36.065 1.00 43.73 25 ARG F N 1
ATOM 11242 C CA . ARG F 1 25 ? 166.611 14.895 36.677 1.00 43.85 25 ARG F CA 1
ATOM 11243 C C . ARG F 1 25 ? 166.893 15.203 38.141 1.00 40.42 25 ARG F C 1
ATOM 11244 O O . ARG F 1 25 ? 167.795 14.597 38.728 1.00 41.65 25 ARG F O 1
ATOM 11252 N N . GLY F 1 26 ? 166.149 16.131 38.734 1.00 41.36 26 GLY F N 1
ATOM 11253 C CA . GLY F 1 26 ? 166.190 16.347 40.160 1.00 39.19 26 GLY F CA 1
ATOM 11254 C C . GLY F 1 26 ? 167.189 17.357 40.671 1.00 44.87 26 GLY F C 1
ATOM 11255 O O . GLY F 1 26 ? 167.442 17.384 41.881 1.00 41.86 26 GLY F O 1
ATOM 11256 N N . HIS F 1 27 ? 167.772 18.186 39.806 1.00 46.75 27 HIS F N 1
ATOM 11257 C CA . HIS F 1 27 ? 168.713 19.208 40.246 1.00 45.00 27 HIS F CA 1
ATOM 11258 C C . HIS F 1 27 ? 168.017 20.553 40.420 1.00 40.23 27 HIS F C 1
ATOM 11259 O O . HIS F 1 27 ? 166.957 20.813 39.848 1.00 45.40 27 HIS F O 1
ATOM 11266 N N . LEU F 1 28 ? 168.634 21.408 41.228 1.00 46.52 28 LEU F N 1
ATOM 11267 C CA . LEU F 1 28 ? 168.238 22.803 41.351 1.00 44.74 28 LEU F CA 1
ATOM 11268 C C . LEU F 1 28 ? 168.982 23.629 40.304 1.00 45.62 28 LEU F C 1
ATOM 11269 O O . LEU F 1 28 ? 170.149 23.371 40.027 1.00 42.57 28 LEU F O 1
ATOM 11274 N N . VAL F 1 29 ? 168.298 24.609 39.706 1.00 43.31 29 VAL F N 1
ATOM 11275 C CA . VAL F 1 29 ? 168.832 25.341 38.561 1.00 43.78 29 VAL F CA 1
ATOM 11276 C C . VAL F 1 29 ? 168.629 26.832 38.751 1.00 45.62 29 VAL F C 1
ATOM 11277 O O . VAL F 1 29 ? 167.546 27.278 39.148 1.00 45.80 29 VAL F O 1
ATOM 11281 N N . GLU F 1 30 ? 169.663 27.606 38.424 1.00 39.10 30 GLU F N 1
ATOM 11282 C CA . GLU F 1 30 ? 169.537 29.058 38.372 1.00 38.68 30 GLU F CA 1
ATOM 11283 C C . GLU F 1 30 ? 170.187 29.571 37.096 1.00 41.24 30 GLU F C 1
ATOM 11284 O O . GLU F 1 30 ? 171.315 29.188 36.780 1.00 40.91 30 GLU F O 1
ATOM 11290 N N . ILE F 1 31 ? 169.478 30.429 36.370 1.00 39.57 31 ILE F N 1
ATOM 11291 C CA . ILE F 1 31 ? 169.979 31.024 35.137 1.00 39.18 31 ILE F CA 1
ATOM 11292 C C . ILE F 1 31 ? 170.507 32.422 35.450 1.00 40.10 31 ILE F C 1
ATOM 11293 O O . ILE F 1 31 ? 169.773 33.270 35.965 1.00 40.28 31 ILE F O 1
ATOM 11298 N N . LEU F 1 32 ? 171.772 32.670 35.103 1.00 38.69 32 LEU F N 1
ATOM 11299 C CA . LEU F 1 32 ? 172.498 33.871 35.488 1.00 37.65 32 LEU F CA 1
ATOM 11300 C C . LEU F 1 32 ? 173.025 34.572 34.242 1.00 41.34 32 LEU F C 1
ATOM 11301 O O . LEU F 1 32 ? 173.662 33.946 33.385 1.00 38.90 32 LEU F O 1
ATOM 11306 N N . ASP F 1 33 ? 172.734 35.859 34.131 1.00 41.15 33 ASP F N 1
ATOM 11307 C CA . ASP F 1 33 ? 173.347 36.684 33.097 1.00 42.70 33 ASP F CA 1
ATOM 11308 C C . ASP F 1 33 ? 174.802 36.958 33.472 1.00 38.28 33 ASP F C 1
ATOM 11309 O O . ASP F 1 33 ? 175.053 37.560 34.523 1.00 38.53 33 ASP F O 1
ATOM 11314 N N . PRO F 1 34 ? 175.781 36.538 32.656 1.00 37.17 34 PRO F N 1
ATOM 11315 C CA . PRO F 1 34 ? 177.182 36.829 32.984 1.00 34.46 34 PRO F CA 1
ATOM 11316 C C . PRO F 1 34 ? 177.440 38.296 33.266 1.00 40.18 34 PRO F C 1
ATOM 11317 O O . PRO F 1 34 ? 178.153 38.623 34.224 1.00 39.19 34 PRO F O 1
ATOM 11321 N N . LEU F 1 35 ? 176.872 39.190 32.459 1.00 37.42 35 LEU F N 1
ATOM 11322 C CA . LEU F 1 35 ? 177.131 40.616 32.607 1.00 40.33 35 LEU F CA 1
ATOM 11323 C C . LEU F 1 35 ? 176.504 41.189 33.869 1.00 43.65 35 LEU F C 1
ATOM 11324 O O . LEU F 1 35 ? 176.821 42.326 34.244 1.00 41.31 35 LEU F O 1
ATOM 11329 N N . SER F 1 36 ? 175.663 40.420 34.552 1.00 35.99 36 SER F N 1
ATOM 11330 C CA . SER F 1 36 ? 175.088 40.856 35.809 1.00 39.67 36 SER F CA 1
ATOM 11331 C C . SER F 1 36 ? 175.854 40.338 37.021 1.00 40.99 36 SER F C 1
ATOM 11332 O O . SER F 1 36 ? 175.583 40.783 38.141 1.00 45.68 36 SER F O 1
ATOM 11335 N N . CYS F 1 37 ? 176.800 39.421 36.830 1.00 39.33 37 CYS F N 1
ATOM 11336 C CA . CYS F 1 37 ? 177.660 39.002 37.926 1.00 40.53 37 CYS F CA 1
ATOM 11337 C C . CYS F 1 37 ? 178.746 40.042 38.151 1.00 41.16 37 CYS F C 1
ATOM 11338 O O . CYS F 1 37 ? 179.334 40.568 37.200 1.00 40.32 37 CYS F O 1
ATOM 11341 N N . TYR F 1 38 ? 179.014 40.326 39.415 1.00 39.71 38 TYR F N 1
ATOM 11342 C CA . TYR F 1 38 ? 180.128 41.176 39.791 1.00 40.70 38 TYR F CA 1
ATOM 11343 C C . TYR F 1 38 ? 180.787 40.551 41.005 1.00 43.45 38 TYR F C 1
ATOM 11344 O O . TYR F 1 38 ? 180.116 39.947 41.841 1.00 45.51 38 TYR F O 1
ATOM 11353 N N . MET F 1 39 ? 182.103 40.699 41.109 1.00 43.08 39 MET F N 1
ATOM 11354 C CA . MET F 1 39 ? 182.809 39.931 42.123 1.00 43.15 39 MET F CA 1
ATOM 11355 C C . MET F 1 39 ? 184.149 40.568 42.451 1.00 39.58 39 MET F C 1
ATOM 11356 O O . MET F 1 39 ? 184.695 41.341 41.666 1.00 38.04 39 MET F O 1
ATOM 11361 N N . ASN F 1 40 ? 184.679 40.188 43.617 1.00 37.01 40 ASN F N 1
ATOM 11362 C CA . ASN F 1 40 ? 186.056 40.458 44.009 1.00 41.89 40 ASN F CA 1
ATOM 11363 C C . ASN F 1 40 ? 186.970 39.371 43.457 1.00 45.70 40 ASN F C 1
ATOM 11364 O O . ASN F 1 40 ? 186.646 38.181 43.542 1.00 45.25 40 ASN F O 1
ATOM 11369 N N . ILE F 1 41 ? 188.121 39.779 42.905 1.00 48.50 41 ILE F N 1
ATOM 11370 C CA . ILE F 1 41 ? 189.037 38.861 42.219 1.00 51.93 41 ILE F CA 1
ATOM 11371 C C . ILE F 1 41 ? 189.945 38.237 43.233 1.00 56.37 41 ILE F C 1
ATOM 11372 O O . ILE F 1 41 ? 190.490 37.149 42.991 1.00 56.90 41 ILE F O 1
ATOM 11377 N N . ASN F 1 42 ? 190.125 38.899 44.346 1.00 59.60 42 ASN F N 1
ATOM 11378 C CA . ASN F 1 42 ? 190.818 38.296 45.466 1.00 64.42 42 ASN F CA 1
ATOM 11379 C C . ASN F 1 42 ? 190.111 37.001 45.873 1.00 65.03 42 ASN F C 1
ATOM 11380 O O . ASN F 1 42 ? 188.958 37.044 46.332 1.00 64.83 42 ASN F O 1
ATOM 11385 N N . PRO F 1 43 ? 190.749 35.838 45.705 1.00 69.75 43 PRO F N 1
ATOM 11386 C CA . PRO F 1 43 ? 190.020 34.568 45.811 1.00 70.04 43 PRO F CA 1
ATOM 11387 C C . PRO F 1 43 ? 189.706 34.161 47.242 1.00 71.23 43 PRO F C 1
ATOM 11388 O O . PRO F 1 43 ? 188.903 33.240 47.436 1.00 74.69 43 PRO F O 1
ATOM 11392 N N . ALA F 1 44 ? 190.334 34.801 48.239 1.00 76.16 44 ALA F N 1
ATOM 11393 C CA . ALA F 1 44 ? 189.953 34.593 49.634 1.00 75.29 44 ALA F CA 1
ATOM 11394 C C . ALA F 1 44 ? 188.515 35.043 49.876 1.00 77.99 44 ALA F C 1
ATOM 11395 O O . ALA F 1 44 ? 187.703 34.294 50.431 1.00 78.81 44 ALA F O 1
ATOM 11397 N N . ALA F 1 45 ? 188.187 36.270 49.471 1.00 75.41 45 ALA F N 1
ATOM 11398 C CA . ALA F 1 45 ? 186.811 36.765 49.426 1.00 73.76 45 ALA F CA 1
ATOM 11399 C C . ALA F 1 45 ? 186.439 36.878 47.949 1.00 71.00 45 ALA F C 1
ATOM 11400 O O . ALA F 1 45 ? 186.495 37.952 47.347 1.00 63.22 45 ALA F O 1
ATOM 11402 N N . SER F 1 46 ? 186.065 35.743 47.358 1.00 72.01 46 SER F N 1
ATOM 11403 C CA . SER F 1 46 ? 185.798 35.668 45.930 1.00 63.23 46 SER F CA 1
ATOM 11404 C C . SER F 1 46 ? 184.313 35.541 45.614 1.00 56.52 46 SER F C 1
ATOM 11405 O O . SER F 1 46 ? 183.959 35.357 44.447 1.00 55.86 46 SER F O 1
ATOM 11408 N N . SER F 1 47 ? 183.440 35.657 46.618 1.00 58.02 47 SER F N 1
ATOM 11409 C CA . SER F 1 47 ? 182.010 35.443 46.419 1.00 55.73 47 SER F CA 1
ATOM 11410 C C . SER F 1 47 ? 181.486 36.251 45.236 1.00 53.27 47 SER F C 1
ATOM 11411 O O . SER F 1 47 ? 181.766 37.447 45.105 1.00 52.99 47 SER F O 1
ATOM 11414 N N . ILE F 1 48 ? 180.759 35.575 44.352 1.00 47.29 48 ILE F N 1
ATOM 11415 C CA . ILE F 1 48 ? 180.177 36.214 43.182 1.00 42.91 48 ILE F CA 1
ATOM 11416 C C . ILE F 1 48 ? 178.836 36.782 43.586 1.00 44.64 48 ILE F C 1
ATOM 11417 O O . ILE F 1 48 ? 178.018 36.085 44.194 1.00 45.10 48 ILE F O 1
ATOM 11422 N N . HIS F 1 49 ? 178.618 38.048 43.285 1.00 41.19 49 HIS F N 1
ATOM 11423 C CA . HIS F 1 49 ? 177.360 38.694 43.570 1.00 42.84 49 HIS F CA 1
ATOM 11424 C C . HIS F 1 49 ? 176.546 38.818 42.294 1.00 46.69 49 HIS F C 1
ATOM 11425 O O . HIS F 1 49 ? 177.088 38.896 41.184 1.00 40.65 49 HIS F O 1
ATOM 11432 N N . TYR F 1 50 ? 175.233 38.863 42.497 1.00 46.44 50 TYR F N 1
ATOM 11433 C CA . TYR F 1 50 ? 174.218 38.921 41.459 1.00 48.99 50 TYR F CA 1
ATOM 11434 C C . TYR F 1 50 ? 173.070 39.734 42.036 1.00 48.82 50 TYR F C 1
ATOM 11435 O O . TYR F 1 50 ? 172.488 39.326 43.044 1.00 50.76 50 TYR F O 1
ATOM 11444 N N . LYS F 1 51 ? 172.772 40.887 41.435 1.00 49.89 51 LYS F N 1
ATOM 11445 C CA . LYS F 1 51 ? 171.625 41.714 41.826 1.00 53.57 51 LYS F CA 1
ATOM 11446 C C . LYS F 1 51 ? 171.549 41.869 43.343 1.00 53.35 51 LYS F C 1
ATOM 11447 O O . LYS F 1 51 ? 170.572 41.484 43.986 1.00 52.10 51 LYS F O 1
ATOM 11453 N N . GLY F 1 52 ? 172.627 42.401 43.917 1.00 51.42 52 GLY F N 1
ATOM 11454 C CA . GLY F 1 52 ? 172.640 42.771 45.318 1.00 51.15 52 GLY F CA 1
ATOM 11455 C C . GLY F 1 52 ? 172.873 41.651 46.309 1.00 51.53 52 GLY F C 1
ATOM 11456 O O . GLY F 1 52 ? 173.081 41.937 47.497 1.00 50.46 52 GLY F O 1
ATOM 11457 N N . ARG F 1 53 ? 172.857 40.394 45.880 1.00 53.59 53 ARG F N 1
ATOM 11458 C CA . ARG F 1 53 ? 172.996 39.268 46.792 1.00 51.83 53 ARG F CA 1
ATOM 11459 C C . ARG F 1 53 ? 174.247 38.465 46.462 1.00 51.17 53 ARG F C 1
ATOM 11460 O O . ARG F 1 53 ? 174.816 38.576 45.374 1.00 50.26 53 ARG F O 1
ATOM 11468 N N . LYS F 1 54 ? 174.671 37.653 47.426 1.00 52.16 54 LYS F N 1
ATOM 11469 C CA . LYS F 1 54 ? 175.865 36.832 47.285 1.00 48.90 54 LYS F CA 1
ATOM 11470 C C . LYS F 1 54 ? 175.437 35.434 46.846 1.00 53.80 54 LYS F C 1
ATOM 11471 O O . LYS F 1 54 ? 174.708 34.751 47.569 1.00 51.67 54 LYS F O 1
ATOM 11477 N N . LEU F 1 55 ? 175.887 35.024 45.660 1.00 50.99 55 LEU F N 1
ATOM 11478 C CA . LEU F 1 55 ? 175.430 33.769 45.082 1.00 50.25 55 LEU F CA 1
ATOM 11479 C C . LEU F 1 55 ? 175.833 32.590 45.963 1.00 43.29 55 LEU F C 1
ATOM 11480 O O . LEU F 1 55 ? 176.899 32.603 46.583 1.00 43.84 55 LEU F O 1
ATOM 11485 N N . PRO F 1 56 ? 175.002 31.553 46.023 1.00 46.04 56 PRO F N 1
ATOM 11486 C CA . PRO F 1 56 ? 175.394 30.329 46.730 1.00 43.20 56 PRO F CA 1
ATOM 11487 C C . PRO F 1 56 ? 176.409 29.553 45.914 1.00 46.09 56 PRO F C 1
ATOM 11488 O O . PRO F 1 56 ? 176.616 29.795 44.726 1.00 43.71 56 PRO F O 1
ATOM 11492 N N . HIS F 1 57 ? 177.048 28.594 46.569 1.00 44.56 57 HIS F N 1
ATOM 11493 C CA . HIS F 1 57 ? 177.908 27.681 45.839 1.00 45.39 57 HIS F CA 1
ATOM 11494 C C . HIS F 1 57 ? 177.101 26.918 44.795 1.00 45.32 57 HIS F C 1
ATOM 11495 O O . HIS F 1 57 ? 175.995 26.437 45.072 1.00 42.50 57 HIS F O 1
ATOM 11502 N N . PHE F 1 58 ? 177.650 26.816 43.584 1.00 40.05 58 PHE F N 1
ATOM 11503 C CA . PHE F 1 58 ? 177.097 25.946 42.557 1.00 35.08 58 PHE F CA 1
ATOM 11504 C C . PHE F 1 58 ? 178.048 24.779 42.347 1.00 41.02 58 PHE F C 1
ATOM 11505 O O . PHE F 1 58 ? 179.257 24.980 42.185 1.00 42.55 58 PHE F O 1
ATOM 11513 N N . ASP F 1 59 ? 177.503 23.564 42.354 1.00 35.44 59 ASP F N 1
ATOM 11514 C CA . ASP F 1 59 ? 178.308 22.399 42.022 1.00 38.34 59 ASP F CA 1
ATOM 11515 C C . ASP F 1 59 ? 178.766 22.426 40.567 1.00 40.46 59 ASP F C 1
ATOM 11516 O O . ASP F 1 59 ? 179.858 21.946 40.254 1.00 38.45 59 ASP F O 1
ATOM 11521 N N . ALA F 1 60 ? 177.954 22.978 39.669 1.00 40.37 60 ALA F N 1
ATOM 11522 C CA . ALA F 1 60 ? 178.292 22.969 38.256 1.00 37.28 60 ALA F CA 1
ATOM 11523 C C . ALA F 1 60 ? 177.766 24.218 37.577 1.00 33.53 60 ALA F C 1
ATOM 11524 O O . ALA F 1 60 ? 176.718 24.763 37.944 1.00 37.09 60 ALA F O 1
ATOM 11526 N N . VAL F 1 61 ? 178.480 24.630 36.543 1.00 32.33 61 VAL F N 1
ATOM 11527 C CA . VAL F 1 61 ? 178.100 25.767 35.718 1.00 34.41 61 VAL F CA 1
ATOM 11528 C C . VAL F 1 61 ? 178.051 25.295 34.280 1.00 33.85 61 VAL F C 1
ATOM 11529 O O . VAL F 1 61 ? 178.981 24.627 33.808 1.00 34.37 61 VAL F O 1
ATOM 11533 N N . ILE F 1 62 ? 176.970 25.633 33.592 1.00 35.31 62 ILE F N 1
ATOM 11534 C CA . ILE F 1 62 ? 176.861 25.399 32.161 1.00 35.70 62 ILE F CA 1
ATOM 11535 C C . ILE F 1 62 ? 177.018 26.752 31.483 1.00 37.84 62 ILE F C 1
ATOM 11536 O O . ILE F 1 62 ? 176.092 27.570 31.508 1.00 36.70 62 ILE F O 1
ATOM 11541 N N . PRO F 1 63 ? 178.176 27.047 30.908 1.00 34.47 63 PRO F N 1
ATOM 11542 C CA . PRO F 1 63 ? 178.347 28.328 30.216 1.00 35.83 63 PRO F CA 1
ATOM 11543 C C . PRO F 1 63 ? 177.742 28.244 28.825 1.00 33.54 63 PRO F C 1
ATOM 11544 O O . PRO F 1 63 ? 177.955 27.274 28.098 1.00 36.82 63 PRO F O 1
ATOM 11548 N N . ARG F 1 64 ? 176.964 29.244 28.474 1.00 35.49 64 ARG F N 1
ATOM 11549 C CA . ARG F 1 64 ? 176.422 29.403 27.126 1.00 39.19 64 ARG F CA 1
ATOM 11550 C C . ARG F 1 64 ? 176.707 30.867 26.795 1.00 40.98 64 ARG F C 1
ATOM 11551 O O . ARG F 1 64 ? 175.819 31.712 26.868 1.00 42.14 64 ARG F O 1
ATOM 11559 N N . ILE F 1 65 ? 177.971 31.170 26.494 1.00 40.28 65 ILE F N 1
ATOM 11560 C CA . ILE F 1 65 ? 178.470 32.540 26.506 1.00 45.82 65 ILE F CA 1
ATOM 11561 C C . ILE F 1 65 ? 178.406 33.105 25.097 1.00 48.95 65 ILE F C 1
ATOM 11562 O O . ILE F 1 65 ? 179.049 32.587 24.175 1.00 42.40 65 ILE F O 1
ATOM 11567 N N . GLY F 1 66 ? 177.636 34.185 24.946 1.00 56.32 66 GLY F N 1
ATOM 11568 C CA . GLY F 1 66 ? 177.477 34.811 23.650 1.00 58.37 66 GLY F CA 1
ATOM 11569 C C . GLY F 1 66 ? 178.784 35.356 23.107 1.00 61.91 66 GLY F C 1
ATOM 11570 O O . GLY F 1 66 ? 179.744 35.637 23.834 1.00 60.30 66 GLY F O 1
ATOM 11571 N N . THR F 1 67 ? 178.796 35.530 21.786 1.00 65.66 67 THR F N 1
ATOM 11572 C CA . THR F 1 67 ? 180.036 35.840 21.080 1.00 67.10 67 THR F CA 1
ATOM 11573 C C . THR F 1 67 ? 180.649 37.156 21.551 1.00 67.00 67 THR F C 1
ATOM 11574 O O . THR F 1 67 ? 181.858 37.238 21.800 1.00 68.58 67 THR F O 1
ATOM 11578 N N . ALA F 1 68 ? 179.837 38.205 21.665 1.00 66.07 68 ALA F N 1
ATOM 11579 C CA . ALA F 1 68 ? 180.370 39.533 21.941 1.00 68.00 68 ALA F CA 1
ATOM 11580 C C . ALA F 1 68 ? 180.810 39.729 23.389 1.00 66.45 68 ALA F C 1
ATOM 11581 O O . ALA F 1 68 ? 181.395 40.771 23.703 1.00 68.89 68 ALA F O 1
ATOM 11583 N N . ILE F 1 69 ? 180.560 38.770 24.278 1.00 63.18 69 ILE F N 1
ATOM 11584 C CA . ILE F 1 69 ? 180.791 39.016 25.697 1.00 61.69 69 ILE F CA 1
ATOM 11585 C C . ILE F 1 69 ? 181.733 37.955 26.252 1.00 58.49 69 ILE F C 1
ATOM 11586 O O . ILE F 1 69 ? 181.585 37.515 27.395 1.00 52.56 69 ILE F O 1
ATOM 11591 N N . THR F 1 70 ? 182.731 37.562 25.453 1.00 58.14 70 THR F N 1
ATOM 11592 C CA . THR F 1 70 ? 183.583 36.443 25.844 1.00 55.82 70 THR F CA 1
ATOM 11593 C C . THR F 1 70 ? 184.501 36.818 27.010 1.00 49.53 70 THR F C 1
ATOM 11594 O O . THR F 1 70 ? 184.538 36.109 28.027 1.00 51.44 70 THR F O 1
ATOM 11598 N N . PHE F 1 71 ? 185.231 37.938 26.898 1.00 49.15 71 PHE F N 1
ATOM 11599 C CA . PHE F 1 71 ? 186.218 38.273 27.928 1.00 51.48 71 PHE F CA 1
ATOM 11600 C C . PHE F 1 71 ? 185.569 38.375 29.298 1.00 47.00 71 PHE F C 1
ATOM 11601 O O . PHE F 1 71 ? 185.999 37.710 30.250 1.00 38.44 71 PHE F O 1
ATOM 11609 N N . TYR F 1 72 ? 184.510 39.179 29.414 1.00 43.74 72 TYR F N 1
ATOM 11610 C CA . TYR F 1 72 ? 183.822 39.227 30.695 1.00 44.15 72 TYR F CA 1
ATOM 11611 C C . TYR F 1 72 ? 183.196 37.883 31.028 1.00 42.38 72 TYR F C 1
ATOM 11612 O O . TYR F 1 72 ? 183.317 37.412 32.163 1.00 37.06 72 TYR F O 1
ATOM 11621 N N . GLY F 1 73 ? 182.562 37.235 30.047 1.00 39.98 73 GLY F N 1
ATOM 11622 C CA . GLY F 1 73 ? 181.848 36.004 30.340 1.00 44.22 73 GLY F CA 1
ATOM 11623 C C . GLY F 1 73 ? 182.764 34.941 30.913 1.00 39.83 73 GLY F C 1
ATOM 11624 O O . GLY F 1 73 ? 182.485 34.360 31.968 1.00 38.09 73 GLY F O 1
ATOM 11625 N N . THR F 1 74 ? 183.891 34.703 30.242 1.00 36.55 74 THR F N 1
ATOM 11626 C CA . THR F 1 74 ? 184.833 33.707 30.729 1.00 34.66 74 THR F CA 1
ATOM 11627 C C . THR F 1 74 ? 185.389 34.105 32.084 1.00 36.52 74 THR F C 1
ATOM 11628 O O . THR F 1 74 ? 185.682 33.229 32.902 1.00 34.72 74 THR F O 1
ATOM 11632 N N . ALA F 1 75 ? 185.491 35.414 32.363 1.00 37.48 75 ALA F N 1
ATOM 11633 C CA . ALA F 1 75 ? 185.928 35.833 33.690 1.00 35.64 75 ALA F CA 1
ATOM 11634 C C . ALA F 1 75 ? 184.896 35.426 34.739 1.00 37.76 75 ALA F C 1
ATOM 11635 O O . ALA F 1 75 ? 185.243 34.850 35.781 1.00 35.33 75 ALA F O 1
ATOM 11637 N N . ALA F 1 76 ? 183.615 35.680 34.462 1.00 33.30 76 ALA F N 1
ATOM 11638 C CA . ALA F 1 76 ? 182.584 35.159 35.343 1.00 31.49 76 ALA F CA 1
ATOM 11639 C C . ALA F 1 76 ? 182.736 33.654 35.472 1.00 33.99 76 ALA F C 1
ATOM 11640 O O . ALA F 1 76 ? 182.814 33.121 36.589 1.00 32.56 76 ALA F O 1
ATOM 11642 N N . LEU F 1 77 ? 182.906 32.965 34.335 1.00 32.01 77 LEU F N 1
ATOM 11643 C CA . LEU F 1 77 ? 183.018 31.515 34.394 1.00 34.55 77 LEU F CA 1
ATOM 11644 C C . LEU F 1 77 ? 184.219 31.117 35.233 1.00 34.66 77 LEU F C 1
ATOM 11645 O O . LEU F 1 77 ? 184.129 30.214 36.081 1.00 30.47 77 LEU F O 1
ATOM 11650 N N . ARG F 1 78 ? 185.336 31.841 35.073 1.00 31.82 78 ARG F N 1
ATOM 11651 C CA . ARG F 1 78 ? 186.544 31.417 35.761 1.00 36.38 78 ARG F CA 1
ATOM 11652 C C . ARG F 1 78 ? 186.409 31.624 37.253 1.00 31.66 78 ARG F C 1
ATOM 11653 O O . ARG F 1 78 ? 186.974 30.849 38.037 1.00 35.07 78 ARG F O 1
ATOM 11661 N N . GLN F 1 79 ? 185.646 32.645 37.661 1.00 32.50 79 GLN F N 1
ATOM 11662 C CA . GLN F 1 79 ? 185.435 32.838 39.087 1.00 35.65 79 GLN F CA 1
ATOM 11663 C C . GLN F 1 79 ? 184.630 31.678 39.648 1.00 38.63 79 GLN F C 1
ATOM 11664 O O . GLN F 1 79 ? 185.014 31.091 40.671 1.00 34.89 79 GLN F O 1
ATOM 11670 N N . PHE F 1 80 ? 183.570 31.261 38.934 1.00 34.77 80 PHE F N 1
ATOM 11671 C CA . PHE F 1 80 ? 182.871 30.062 39.386 1.00 40.87 80 PHE F CA 1
ATOM 11672 C C . PHE F 1 80 ? 183.846 28.904 39.470 1.00 37.86 80 PHE F C 1
ATOM 11673 O O . PHE F 1 80 ? 183.835 28.144 40.449 1.00 39.41 80 PHE F O 1
ATOM 11681 N N . GLU F 1 81 ? 184.736 28.784 38.475 1.00 36.67 81 GLU F N 1
ATOM 11682 C CA . GLU F 1 81 ? 185.653 27.650 38.483 1.00 38.20 81 GLU F CA 1
ATOM 11683 C C . GLU F 1 81 ? 186.553 27.703 39.706 1.00 38.33 81 GLU F C 1
ATOM 11684 O O . GLU F 1 81 ? 186.814 26.674 40.341 1.00 40.94 81 GLU F O 1
ATOM 11690 N N . MET F 1 82 ? 187.005 28.904 40.071 1.00 34.18 82 MET F N 1
ATOM 11691 C CA . MET F 1 82 ? 187.915 29.034 41.195 1.00 38.64 82 MET F CA 1
ATOM 11692 C C . MET F 1 82 ? 187.217 28.800 42.525 1.00 39.60 82 MET F C 1
ATOM 11693 O O . MET F 1 82 ? 187.879 28.457 43.509 1.00 37.69 82 MET F O 1
ATOM 11698 N N . LEU F 1 83 ? 185.897 28.952 42.559 1.00 37.22 83 LEU F N 1
ATOM 11699 C CA . LEU F 1 83 ? 185.093 28.682 43.737 1.00 40.81 83 LEU F CA 1
ATOM 11700 C C . LEU F 1 83 ? 184.732 27.213 43.880 1.00 40.37 83 LEU F C 1
ATOM 11701 O O . LEU F 1 83 ? 184.069 26.863 44.860 1.00 41.33 83 LEU F O 1
ATOM 11706 N N . GLY F 1 84 ? 185.165 26.360 42.940 1.00 41.47 84 GLY F N 1
ATOM 11707 C CA . GLY F 1 84 ? 184.944 24.925 42.983 1.00 36.99 84 GLY F CA 1
ATOM 11708 C C . GLY F 1 84 ? 183.886 24.381 42.031 1.00 41.43 84 GLY F C 1
ATOM 11709 O O . GLY F 1 84 ? 183.738 23.157 41.946 1.00 43.36 84 GLY F O 1
ATOM 11710 N N . SER F 1 85 ? 183.139 25.230 41.326 1.00 39.87 85 SER F N 1
ATOM 11711 C CA . SER F 1 85 ? 182.121 24.745 40.400 1.00 33.43 85 SER F CA 1
ATOM 11712 C C . SER F 1 85 ? 182.746 23.968 39.244 1.00 39.75 85 SER F C 1
ATOM 11713 O O . SER F 1 85 ? 183.799 24.343 38.709 1.00 40.24 85 SER F O 1
ATOM 11716 N N . TYR F 1 86 ? 182.090 22.856 38.872 1.00 37.87 86 TYR F N 1
ATOM 11717 C CA . TYR F 1 86 ? 182.449 22.107 37.680 1.00 32.64 86 TYR F CA 1
ATOM 11718 C C . TYR F 1 86 ? 181.941 22.845 36.450 1.00 37.13 86 TYR F C 1
ATOM 11719 O O . TYR F 1 86 ? 180.746 23.152 36.371 1.00 34.34 86 TYR F O 1
ATOM 11728 N N . PRO F 1 87 ? 182.812 23.158 35.475 1.00 35.55 87 PRO F N 1
ATOM 11729 C CA . PRO F 1 87 ? 182.334 23.803 34.244 1.00 32.93 87 PRO F CA 1
ATOM 11730 C C . PRO F 1 87 ? 182.071 22.784 33.151 1.00 33.05 87 PRO F C 1
ATOM 11731 O O . PRO F 1 87 ? 182.923 21.931 32.887 1.00 35.88 87 PRO F O 1
ATOM 11735 N N . LEU F 1 88 ? 180.888 22.824 32.536 1.00 32.35 88 LEU F N 1
ATOM 11736 C CA . LEU F 1 88 ? 180.631 22.021 31.338 1.00 33.57 88 LEU F CA 1
ATOM 11737 C C . LEU F 1 88 ? 181.162 22.821 30.149 1.00 33.27 88 LEU F C 1
ATOM 11738 O O . LEU F 1 88 ? 180.425 23.581 29.494 1.00 31.21 88 LEU F O 1
ATOM 11743 N N . ASN F 1 89 ? 182.454 22.611 29.879 1.00 32.44 89 ASN F N 1
ATOM 11744 C CA . ASN F 1 89 ? 183.371 23.417 29.056 1.00 33.73 89 ASN F CA 1
ATOM 11745 C C . ASN F 1 89 ? 184.110 24.426 29.929 1.00 34.34 89 ASN F C 1
ATOM 11746 O O . ASN F 1 89 ? 183.503 25.338 30.497 1.00 33.87 89 ASN F O 1
ATOM 11751 N N . GLU F 1 90 ? 185.429 24.258 30.036 1.00 33.00 90 GLU F N 1
ATOM 11752 C CA . GLU F 1 90 ? 186.271 25.140 30.834 1.00 35.43 90 GLU F CA 1
ATOM 11753 C C . GLU F 1 90 ? 186.460 26.498 30.162 1.00 35.56 90 GLU F C 1
ATOM 11754 O O . GLU F 1 90 ? 186.511 26.607 28.930 1.00 31.23 90 GLU F O 1
ATOM 11760 N N . SER F 1 91 ? 186.630 27.533 30.995 1.00 31.21 91 SER F N 1
ATOM 11761 C CA . SER F 1 91 ? 186.906 28.881 30.490 1.00 34.31 91 SER F CA 1
ATOM 11762 C C . SER F 1 91 ? 188.090 28.909 29.527 1.00 34.12 91 SER F C 1
ATOM 11763 O O . SER F 1 91 ? 188.035 29.586 28.494 1.00 37.28 91 SER F O 1
ATOM 11766 N N . VAL F 1 92 ? 189.167 28.183 29.837 1.00 33.67 92 VAL F N 1
ATOM 11767 C CA . VAL F 1 92 ? 190.342 28.212 28.963 1.00 35.71 92 VAL F CA 1
ATOM 11768 C C . VAL F 1 92 ? 189.991 27.662 27.578 1.00 37.52 92 VAL F C 1
ATOM 11769 O O . VAL F 1 92 ? 190.314 28.266 26.542 1.00 35.25 92 VAL F O 1
ATOM 11773 N N . ALA F 1 93 ? 189.307 26.516 27.546 1.00 34.22 93 ALA F N 1
ATOM 11774 C CA . ALA F 1 93 ? 188.940 25.885 26.284 1.00 34.61 93 ALA F CA 1
ATOM 11775 C C . ALA F 1 93 ? 187.956 26.741 25.501 1.00 31.10 93 ALA F C 1
ATOM 11776 O O . ALA F 1 93 ? 188.029 26.808 24.274 1.00 31.45 93 ALA F O 1
ATOM 11778 N N . ILE F 1 94 ? 187.048 27.428 26.192 1.00 30.89 94 ILE F N 1
ATOM 11779 C CA . ILE F 1 94 ? 186.090 28.298 25.509 1.00 32.44 94 ILE F CA 1
ATOM 11780 C C . ILE F 1 94 ? 186.803 29.489 24.880 1.00 37.06 94 ILE F C 1
ATOM 11781 O O . ILE F 1 94 ? 186.635 29.777 23.685 1.00 36.83 94 ILE F O 1
ATOM 11786 N N . ALA F 1 95 ? 187.627 30.187 25.675 1.00 37.64 95 ALA F N 1
ATOM 11787 C CA . ALA F 1 95 ? 188.381 31.321 25.151 1.00 41.75 95 ALA F CA 1
ATOM 11788 C C . ALA F 1 95 ? 189.207 30.907 23.939 1.00 35.43 95 ALA F C 1
ATOM 11789 O O . ALA F 1 95 ? 189.195 31.588 22.910 1.00 36.10 95 ALA F O 1
ATOM 11791 N N . ARG F 1 96 ? 189.885 29.758 24.019 1.00 31.89 96 ARG F N 1
ATOM 11792 C CA . ARG F 1 96 ? 190.654 29.301 22.866 1.00 32.85 96 ARG F CA 1
ATOM 11793 C C . ARG F 1 96 ? 189.750 29.008 21.671 1.00 38.44 96 ARG F C 1
ATOM 11794 O O . ARG F 1 96 ? 190.089 29.360 20.536 1.00 34.43 96 ARG F O 1
ATOM 11802 N N . ALA F 1 97 ? 188.581 28.392 21.908 1.00 34.29 97 ALA F N 1
ATOM 11803 C CA . ALA F 1 97 ? 187.718 27.990 20.802 1.00 31.38 97 ALA F CA 1
ATOM 11804 C C . ALA F 1 97 ? 187.141 29.190 20.070 1.00 36.30 97 ALA F C 1
ATOM 11805 O O . ALA F 1 97 ? 186.831 29.101 18.875 1.00 38.63 97 ALA F O 1
ATOM 11807 N N . ARG F 1 98 ? 186.973 30.312 20.765 1.00 37.19 98 ARG F N 1
ATOM 11808 C CA . ARG F 1 98 ? 186.514 31.522 20.092 1.00 43.31 98 ARG F CA 1
ATOM 11809 C C . ARG F 1 98 ? 187.531 32.059 19.085 1.00 39.80 98 ARG F C 1
ATOM 11810 O O . ARG F 1 98 ? 187.148 32.796 18.172 1.00 40.81 98 ARG F O 1
ATOM 11818 N N . ASP F 1 99 ? 188.801 31.693 19.222 1.00 37.50 99 ASP F N 1
ATOM 11819 C CA . ASP F 1 99 ? 189.867 32.118 18.317 1.00 39.01 99 ASP F CA 1
ATOM 11820 C C . ASP F 1 99 ? 190.009 31.054 17.231 1.00 39.37 99 ASP F C 1
ATOM 11821 O O . ASP F 1 99 ? 190.795 30.111 17.349 1.00 36.04 99 ASP F O 1
ATOM 11826 N N . LYS F 1 100 ? 189.254 31.238 16.146 1.00 37.62 100 LYS F N 1
ATOM 11827 C CA . LYS F 1 100 ? 189.195 30.249 15.074 1.00 39.99 100 LYS F CA 1
ATOM 11828 C C . LYS F 1 100 ? 190.561 30.019 14.433 1.00 39.49 100 LYS F C 1
ATOM 11829 O O . LYS F 1 100 ? 190.884 28.895 14.049 1.00 41.62 100 LYS F O 1
ATOM 11835 N N . LEU F 1 101 ? 191.388 31.060 14.315 1.00 38.81 101 LEU F N 1
ATOM 11836 C CA . LEU F 1 101 ? 192.732 30.853 13.781 1.00 36.09 101 LEU F CA 1
ATOM 11837 C C . LEU F 1 101 ? 193.533 29.895 14.656 1.00 35.80 101 LEU F C 1
ATOM 11838 O O . LEU F 1 101 ? 194.125 28.925 14.170 1.00 35.79 101 LEU F O 1
ATOM 11843 N N . ARG F 1 102 ? 193.599 30.182 15.951 1.00 36.29 102 ARG F N 1
ATOM 11844 C CA . ARG F 1 102 ? 194.323 29.313 16.863 1.00 37.10 102 ARG F CA 1
ATOM 11845 C C . ARG F 1 102 ? 193.692 27.928 16.903 1.00 34.01 102 ARG F C 1
ATOM 11846 O O . ARG F 1 102 ? 194.401 26.921 16.969 1.00 35.34 102 ARG F O 1
ATOM 11854 N N . SER F 1 103 ? 192.357 27.860 16.832 1.00 35.75 103 SER F N 1
ATOM 11855 C CA . SER F 1 103 ? 191.665 26.571 16.857 1.00 36.09 103 SER F CA 1
ATOM 11856 C C . SER F 1 103 ? 192.039 25.720 15.648 1.00 34.47 103 SER F C 1
ATOM 11857 O O . SER F 1 103 ? 192.410 24.551 15.791 1.00 31.89 103 SER F O 1
ATOM 11860 N N . MET F 1 104 ? 191.934 26.291 14.446 1.00 32.83 104 MET F N 1
ATOM 11861 C CA . MET F 1 104 ? 192.365 25.600 13.232 1.00 34.37 104 MET F CA 1
ATOM 11862 C C . MET F 1 104 ? 193.845 25.221 13.288 1.00 32.63 104 MET F C 1
ATOM 11863 O O . MET F 1 104 ? 194.222 24.120 12.878 1.00 31.66 104 MET F O 1
ATOM 11868 N N . GLN F 1 105 ? 194.708 26.118 13.774 1.00 31.76 105 GLN F N 1
ATOM 11869 C CA . GLN F 1 105 ? 196.123 25.764 13.896 1.00 36.63 105 GLN F CA 1
ATOM 11870 C C . GLN F 1 105 ? 196.312 24.564 14.822 1.00 35.22 105 GLN F C 1
ATOM 11871 O O . GLN F 1 105 ? 197.104 23.665 14.530 1.00 34.92 105 GLN F O 1
ATOM 11877 N N . LEU F 1 106 ? 195.561 24.520 15.928 1.00 35.73 106 LEU F N 1
ATOM 11878 C CA . LEU F 1 106 ? 195.627 23.387 16.850 1.00 36.20 106 LEU F CA 1
ATOM 11879 C C . LEU F 1 106 ? 195.123 22.105 16.189 1.00 35.65 106 LEU F C 1
ATOM 11880 O O . LEU F 1 106 ? 195.786 21.066 16.241 1.00 34.57 106 LEU F O 1
ATOM 11885 N N . LEU F 1 107 ? 193.947 22.160 15.562 1.00 34.61 107 LEU F N 1
ATOM 11886 C CA . LEU F 1 107 ? 193.388 20.960 14.939 1.00 35.97 107 LEU F CA 1
ATOM 11887 C C . LEU F 1 107 ? 194.318 20.417 13.853 1.00 40.58 107 LEU F C 1
ATOM 11888 O O . LEU F 1 107 ? 194.534 19.200 13.757 1.00 35.77 107 LEU F O 1
ATOM 11893 N N . ALA F 1 108 ? 194.894 21.310 13.039 1.00 37.85 108 ALA F N 1
ATOM 11894 C CA . ALA F 1 108 ? 195.859 20.888 12.029 1.00 39.07 108 ALA F CA 1
ATOM 11895 C C . ALA F 1 108 ? 197.097 20.286 12.675 1.00 40.07 108 ALA F C 1
ATOM 11896 O O . ALA F 1 108 ? 197.575 19.219 12.266 1.00 36.47 108 ALA F O 1
ATOM 11898 N N . ARG F 1 109 ? 197.632 20.961 13.690 1.00 39.71 109 ARG F N 1
ATOM 11899 C CA . ARG F 1 109 ? 198.864 20.501 14.316 1.00 41.08 109 ARG F CA 1
ATOM 11900 C C . ARG F 1 109 ? 198.679 19.145 14.972 1.00 45.38 109 ARG F C 1
ATOM 11901 O O . ARG F 1 109 ? 199.656 18.404 15.143 1.00 45.57 109 ARG F O 1
ATOM 11909 N N . GLN F 1 110 ? 197.446 18.788 15.322 1.00 41.78 110 GLN F N 1
ATOM 11910 C CA . GLN F 1 110 ? 197.159 17.499 15.922 1.00 41.22 110 GLN F CA 1
ATOM 11911 C C . GLN F 1 110 ? 196.701 16.475 14.895 1.00 40.54 110 GLN F C 1
ATOM 11912 O O . GLN F 1 110 ? 196.253 15.392 15.275 1.00 44.32 110 GLN F O 1
ATOM 11918 N N . GLY F 1 111 ? 196.800 16.791 13.604 1.00 39.58 111 GLY F N 1
ATOM 11919 C CA . GLY F 1 111 ? 196.586 15.794 12.574 1.00 39.32 111 GLY F CA 1
ATOM 11920 C C . GLY F 1 111 ? 195.158 15.551 12.137 1.00 41.33 111 GLY F C 1
ATOM 11921 O O . GLY F 1 111 ? 194.931 14.656 11.320 1.00 46.42 111 GLY F O 1
ATOM 11922 N N . ILE F 1 112 ? 194.188 16.317 12.637 1.00 41.60 112 ILE F N 1
ATOM 11923 C CA . ILE F 1 112 ? 192.834 16.260 12.101 1.00 41.04 112 ILE F CA 1
ATOM 11924 C C . ILE F 1 112 ? 192.783 16.899 10.716 1.00 38.68 112 ILE F C 1
ATOM 11925 O O . ILE F 1 112 ? 193.411 17.934 10.452 1.00 38.33 112 ILE F O 1
ATOM 11930 N N . ASP F 1 113 ? 192.027 16.275 9.822 1.00 37.57 113 ASP F N 1
ATOM 11931 C CA . ASP F 1 113 ? 191.959 16.746 8.451 1.00 38.80 113 ASP F CA 1
ATOM 11932 C C . ASP F 1 113 ? 190.973 17.919 8.355 1.00 37.77 113 ASP F C 1
ATOM 11933 O O . ASP F 1 113 ? 189.827 17.814 8.779 1.00 37.60 113 ASP F O 1
ATOM 11938 N N . LEU F 1 114 ? 191.466 19.042 7.855 1.00 35.83 114 LEU F N 1
ATOM 11939 C CA . LEU F 1 114 ? 190.699 20.244 7.560 1.00 35.04 114 LEU F CA 1
ATOM 11940 C C . LEU F 1 114 ? 190.808 20.509 6.065 1.00 35.94 114 LEU F C 1
ATOM 11941 O O . LEU F 1 114 ? 191.652 19.913 5.382 1.00 36.96 114 LEU F O 1
ATOM 11946 N N . PRO F 1 115 ? 189.945 21.358 5.504 1.00 32.59 115 PRO F N 1
ATOM 11947 C CA . PRO F 1 115 ? 190.222 21.837 4.145 1.00 35.49 115 PRO F CA 1
ATOM 11948 C C . PRO F 1 115 ? 191.552 22.576 4.137 1.00 36.10 115 PRO F C 1
ATOM 11949 O O . PRO F 1 115 ? 192.015 23.074 5.166 1.00 30.12 115 PRO F O 1
ATOM 11953 N N . VAL F 1 116 ? 192.214 22.561 2.981 1.00 32.09 116 VAL F N 1
ATOM 11954 C CA . VAL F 1 116 ? 193.428 23.341 2.806 1.00 34.63 116 VAL F CA 1
ATOM 11955 C C . VAL F 1 116 ? 193.106 24.774 3.207 1.00 32.62 116 VAL F C 1
ATOM 11956 O O . VAL F 1 116 ? 192.202 25.399 2.642 1.00 31.62 116 VAL F O 1
ATOM 11960 N N . THR F 1 117 ? 193.836 25.299 4.190 1.00 35.60 117 THR F N 1
ATOM 11961 C CA . THR F 1 117 ? 193.561 26.615 4.753 1.00 35.97 117 THR F CA 1
ATOM 11962 C C . THR F 1 117 ? 194.848 27.425 4.871 1.00 35.71 117 THR F C 1
ATOM 11963 O O . THR F 1 117 ? 195.829 26.962 5.468 1.00 38.18 117 THR F O 1
ATOM 11967 N N . GLY F 1 118 ? 194.842 28.627 4.293 1.00 33.71 118 GLY F N 1
ATOM 11968 C CA . GLY F 1 118 ? 195.871 29.626 4.530 1.00 32.71 118 GLY F CA 1
ATOM 11969 C C . GLY F 1 118 ? 195.339 30.751 5.405 1.00 32.56 118 GLY F C 1
ATOM 11970 O O . GLY F 1 118 ? 194.140 31.036 5.417 1.00 32.57 118 GLY F O 1
ATOM 11971 N N . ILE F 1 119 ? 196.225 31.385 6.156 1.00 27.63 119 ILE F N 1
ATOM 11972 C CA . ILE F 1 119 ? 195.815 32.550 6.922 1.00 25.72 119 ILE F CA 1
ATOM 11973 C C . ILE F 1 119 ? 196.718 33.709 6.544 1.00 24.56 119 ILE F C 1
ATOM 11974 O O . ILE F 1 119 ? 197.863 33.525 6.123 1.00 23.77 119 ILE F O 1
ATOM 11979 N N . ALA F 1 120 ? 196.168 34.907 6.658 1.00 26.22 120 ALA F N 1
ATOM 11980 C CA . ALA F 1 120 ? 196.839 36.115 6.221 1.00 24.09 120 ALA F CA 1
ATOM 11981 C C . ALA F 1 120 ? 196.172 37.292 6.901 1.00 30.83 120 ALA F C 1
ATOM 11982 O O . ALA F 1 120 ? 195.051 37.192 7.413 1.00 28.68 120 ALA F O 1
ATOM 11984 N N . HIS F 1 121 ? 196.871 38.419 6.885 1.00 27.51 121 HIS F N 1
ATOM 11985 C CA . HIS F 1 121 ? 196.285 39.628 7.425 1.00 28.56 121 HIS F CA 1
ATOM 11986 C C . HIS F 1 121 ? 196.432 40.760 6.427 1.00 28.61 121 HIS F C 1
ATOM 11987 O O . HIS F 1 121 ? 195.444 41.231 5.862 1.00 31.44 121 HIS F O 1
ATOM 11994 N N . SER F 1 122 ? 197.668 41.200 6.210 1.00 29.92 122 SER F N 1
ATOM 11995 C CA . SER F 1 122 ? 197.994 42.225 5.222 1.00 29.30 122 SER F CA 1
ATOM 11996 C C . SER F 1 122 ? 199.035 41.661 4.267 1.00 29.38 122 SER F C 1
ATOM 11997 O O . SER F 1 122 ? 200.168 42.164 4.194 1.00 27.94 122 SER F O 1
ATOM 12000 N N . PRO F 1 123 ? 198.698 40.578 3.561 1.00 27.41 123 PRO F N 1
ATOM 12001 C CA . PRO F 1 123 ? 199.686 39.920 2.698 1.00 30.42 123 PRO F CA 1
ATOM 12002 C C . PRO F 1 123 ? 200.049 40.828 1.533 1.00 32.04 123 PRO F C 1
ATOM 12003 O O . PRO F 1 123 ? 199.174 41.403 0.881 1.00 36.06 123 PRO F O 1
ATOM 12007 N N . ASP F 1 124 ? 201.346 40.957 1.282 1.00 31.92 124 ASP F N 1
ATOM 12008 C CA . ASP F 1 124 ? 201.843 41.829 0.230 1.00 33.55 124 ASP F CA 1
ATOM 12009 C C . ASP F 1 124 ? 201.943 41.128 -1.111 1.00 35.33 124 ASP F C 1
ATOM 12010 O O . ASP F 1 124 ? 202.450 41.723 -2.059 1.00 39.88 124 ASP F O 1
ATOM 12015 N N . ASP F 1 125 ? 201.489 39.878 -1.201 1.00 38.19 125 ASP F N 1
ATOM 12016 C CA . ASP F 1 125 ? 201.505 39.108 -2.444 1.00 35.66 125 ASP F CA 1
ATOM 12017 C C . ASP F 1 125 ? 200.282 38.191 -2.417 1.00 36.20 125 ASP F C 1
ATOM 12018 O O . ASP F 1 125 ? 200.368 37.043 -1.974 1.00 39.35 125 ASP F O 1
ATOM 12023 N N . THR F 1 126 ? 199.159 38.695 -2.932 1.00 36.18 126 THR F N 1
ATOM 12024 C CA . THR F 1 126 ? 197.920 37.932 -2.848 1.00 37.34 126 THR F CA 1
ATOM 12025 C C . THR F 1 126 ? 197.943 36.700 -3.738 1.00 40.31 126 THR F C 1
ATOM 12026 O O . THR F 1 126 ? 197.254 35.719 -3.435 1.00 39.83 126 THR F O 1
ATOM 12030 N N . SER F 1 127 ? 198.729 36.720 -4.826 1.00 38.52 127 SER F N 1
ATOM 12031 C CA . SER F 1 127 ? 198.798 35.560 -5.712 1.00 35.82 127 SER F CA 1
ATOM 12032 C C . SER F 1 127 ? 199.565 34.411 -5.069 1.00 35.25 127 SER F C 1
ATOM 12033 O O . SER F 1 127 ? 199.182 33.249 -5.225 1.00 40.81 127 SER F O 1
ATOM 12036 N N . ASP F 1 128 ? 200.681 34.715 -4.391 1.00 36.38 128 ASP F N 1
ATOM 12037 C CA . ASP F 1 128 ? 201.373 33.724 -3.565 1.00 38.84 128 ASP F CA 1
ATOM 12038 C C . ASP F 1 128 ? 200.408 33.093 -2.562 1.00 39.24 128 ASP F C 1
ATOM 12039 O O . ASP F 1 128 ? 200.347 31.864 -2.419 1.00 38.94 128 ASP F O 1
ATOM 12044 N N . LEU F 1 129 ? 199.600 33.923 -1.899 1.00 40.17 129 LEU F N 1
ATOM 12045 C CA . LEU F 1 129 ? 198.668 33.404 -0.907 1.00 36.68 129 LEU F CA 1
ATOM 12046 C C . LEU F 1 129 ? 197.629 32.496 -1.555 1.00 37.88 129 LEU F C 1
ATOM 12047 O O . LEU F 1 129 ? 197.334 31.411 -1.044 1.00 37.15 129 LEU F O 1
ATOM 12052 N N . ILE F 1 130 ? 197.061 32.928 -2.681 1.00 35.45 130 ILE F N 1
ATOM 12053 C CA . ILE F 1 130 ? 196.017 32.144 -3.329 1.00 36.90 130 ILE F CA 1
ATOM 12054 C C . ILE F 1 130 ? 196.582 30.834 -3.858 1.00 42.10 130 ILE F C 1
ATOM 12055 O O . ILE F 1 130 ? 195.927 29.788 -3.788 1.00 47.21 130 ILE F O 1
ATOM 12060 N N . ASP F 1 131 ? 197.808 30.858 -4.378 1.00 38.57 131 ASP F N 1
ATOM 12061 C CA . ASP F 1 131 ? 198.436 29.612 -4.798 1.00 45.08 131 ASP F CA 1
ATOM 12062 C C . ASP F 1 131 ? 198.657 28.671 -3.620 1.00 44.86 131 ASP F C 1
ATOM 12063 O O . ASP F 1 131 ? 198.542 27.454 -3.775 1.00 44.87 131 ASP F O 1
ATOM 12068 N N . MET F 1 132 ? 198.955 29.213 -2.435 1.00 42.75 132 MET F N 1
ATOM 12069 C CA . MET F 1 132 ? 199.169 28.356 -1.266 1.00 44.60 132 MET F CA 1
ATOM 12070 C C . MET F 1 132 ? 198.012 27.394 -0.988 1.00 43.86 132 MET F C 1
ATOM 12071 O O . MET F 1 132 ? 198.244 26.278 -0.511 1.00 45.69 132 MET F O 1
ATOM 12076 N N . VAL F 1 133 ? 196.769 27.789 -1.262 1.00 44.31 133 VAL F N 1
ATOM 12077 C CA . VAL F 1 133 ? 195.616 26.931 -0.984 1.00 45.34 133 VAL F CA 1
ATOM 12078 C C . VAL F 1 133 ? 195.050 26.282 -2.245 1.00 45.40 133 VAL F C 1
ATOM 12079 O O . VAL F 1 133 ? 193.998 25.635 -2.181 1.00 49.49 133 VAL F O 1
ATOM 12083 N N . GLY F 1 134 ? 195.705 26.447 -3.395 1.00 47.59 134 GLY F N 1
ATOM 12084 C CA . GLY F 1 134 ? 195.338 25.692 -4.580 1.00 40.57 134 GLY F CA 1
ATOM 12085 C C . GLY F 1 134 ? 194.548 26.439 -5.635 1.00 44.64 134 GLY F C 1
ATOM 12086 O O . GLY F 1 134 ? 194.117 25.821 -6.617 1.00 51.30 134 GLY F O 1
ATOM 12087 N N . GLY F 1 135 ? 194.324 27.732 -5.469 1.00 48.91 135 GLY F N 1
ATOM 12088 C CA . GLY F 1 135 ? 193.630 28.505 -6.474 1.00 47.37 135 GLY F CA 1
ATOM 12089 C C . GLY F 1 135 ? 192.126 28.528 -6.283 1.00 50.22 135 GLY F C 1
ATOM 12090 O O . GLY F 1 135 ? 191.544 27.796 -5.475 1.00 54.01 135 GLY F O 1
ATOM 12091 N N . ALA F 1 136 ? 191.490 29.412 -7.058 1.00 45.77 136 ALA F N 1
ATOM 12092 C CA . ALA F 1 136 ? 190.046 29.539 -7.065 1.00 45.48 136 ALA F CA 1
ATOM 12093 C C . ALA F 1 136 ? 189.406 28.259 -7.603 1.00 51.99 136 ALA F C 1
ATOM 12094 O O . ALA F 1 136 ? 190.046 27.504 -8.336 1.00 55.47 136 ALA F O 1
ATOM 12096 N N . PRO F 1 137 ? 188.134 27.979 -7.248 1.00 52.66 137 PRO F N 1
ATOM 12097 C CA . PRO F 1 137 ? 187.270 28.650 -6.267 1.00 47.34 137 PRO F CA 1
ATOM 12098 C C . PRO F 1 137 ? 187.806 28.547 -4.851 1.00 47.43 137 PRO F C 1
ATOM 12099 O O . PRO F 1 137 ? 188.365 27.519 -4.464 1.00 48.84 137 PRO F O 1
ATOM 12103 N N . LEU F 1 138 ? 187.625 29.624 -4.095 1.00 43.46 138 LEU F N 1
ATOM 12104 C CA . LEU F 1 138 ? 188.111 29.755 -2.734 1.00 43.96 138 LEU F CA 1
ATOM 12105 C C . LEU F 1 138 ? 186.984 30.241 -1.848 1.00 39.53 138 LEU F C 1
ATOM 12106 O O . LEU F 1 138 ? 186.054 30.891 -2.315 1.00 45.52 138 LEU F O 1
ATOM 12111 N N . VAL F 1 139 ? 187.059 29.917 -0.568 1.00 35.35 139 VAL F N 1
ATOM 12112 C CA . VAL F 1 139 ? 186.187 30.505 0.435 1.00 35.22 139 VAL F CA 1
ATOM 12113 C C . VAL F 1 139 ? 187.037 31.471 1.250 1.00 38.77 139 VAL F C 1
ATOM 12114 O O . VAL F 1 139 ? 188.152 31.125 1.662 1.00 39.01 139 VAL F O 1
ATOM 12118 N N . VAL F 1 140 ? 186.554 32.695 1.434 1.00 34.19 140 VAL F N 1
ATOM 12119 C CA . VAL F 1 140 ? 187.291 33.705 2.186 1.00 34.27 140 VAL F CA 1
ATOM 12120 C C . VAL F 1 140 ? 186.500 34.015 3.448 1.00 35.94 140 VAL F C 1
ATOM 12121 O O . VAL F 1 140 ? 185.316 34.357 3.381 1.00 33.90 140 VAL F O 1
ATOM 12125 N N . LYS F 1 141 ? 187.138 33.842 4.598 1.00 31.20 141 LYS F N 1
ATOM 12126 C CA . LYS F 1 141 ? 186.528 34.099 5.881 1.00 34.45 141 LYS F CA 1
ATOM 12127 C C . LYS F 1 141 ? 187.256 35.271 6.509 1.00 38.09 141 LYS F C 1
ATOM 12128 O O . LYS F 1 141 ? 188.488 35.270 6.597 1.00 41.26 141 LYS F O 1
ATOM 12134 N N . LEU F 1 142 ? 186.493 36.274 6.907 1.00 33.52 142 LEU F N 1
ATOM 12135 C CA . LEU F 1 142 ? 187.014 37.521 7.430 1.00 38.77 142 LEU F CA 1
ATOM 12136 C C . LEU F 1 142 ? 186.622 37.634 8.891 1.00 39.02 142 LEU F C 1
ATOM 12137 O O . LEU F 1 142 ? 185.446 37.410 9.243 1.00 36.35 142 LEU F O 1
ATOM 12142 N N . VAL F 1 143 ? 187.601 38.013 9.717 1.00 35.19 143 VAL F N 1
ATOM 12143 C CA . VAL F 1 143 ? 187.434 38.089 11.162 1.00 36.58 143 VAL F CA 1
ATOM 12144 C C . VAL F 1 143 ? 188.096 39.353 11.691 1.00 39.52 143 VAL F C 1
ATOM 12145 O O . VAL F 1 143 ? 189.217 39.694 11.302 1.00 36.43 143 VAL F O 1
ATOM 12149 N N . GLU F 1 144 ? 187.405 40.044 12.592 1.00 44.91 144 GLU F N 1
ATOM 12150 C CA . GLU F 1 144 ? 188.005 41.090 13.418 1.00 46.63 144 GLU F CA 1
ATOM 12151 C C . GLU F 1 144 ? 188.229 40.500 14.802 1.00 45.71 144 GLU F C 1
ATOM 12152 O O . GLU F 1 144 ? 187.263 40.179 15.500 1.00 49.15 144 GLU F O 1
ATOM 12158 N N . GLY F 1 145 ? 189.491 40.370 15.203 1.00 46.90 145 GLY F N 1
ATOM 12159 C CA . GLY F 1 145 ? 189.809 39.810 16.507 1.00 49.44 145 GLY F CA 1
ATOM 12160 C C . GLY F 1 145 ? 189.404 38.353 16.581 1.00 48.87 145 GLY F C 1
ATOM 12161 O O . GLY F 1 145 ? 190.061 37.500 15.979 1.00 45.90 145 GLY F O 1
ATOM 12162 N N . THR F 1 146 ? 188.324 38.057 17.312 1.00 50.82 146 THR F N 1
ATOM 12163 C CA . THR F 1 146 ? 187.666 36.756 17.240 1.00 49.87 146 THR F CA 1
ATOM 12164 C C . THR F 1 146 ? 186.214 36.869 16.793 1.00 53.00 146 THR F C 1
ATOM 12165 O O . THR F 1 146 ? 185.478 35.879 16.866 1.00 56.30 146 THR F O 1
ATOM 12169 N N . GLN F 1 147 ? 185.774 38.044 16.344 1.00 51.62 147 GLN F N 1
ATOM 12170 C CA . GLN F 1 147 ? 184.417 38.230 15.849 1.00 50.28 147 GLN F CA 1
ATOM 12171 C C . GLN F 1 147 ? 184.438 38.045 14.339 1.00 50.53 147 GLN F C 1
ATOM 12172 O O . GLN F 1 147 ? 185.106 38.804 13.627 1.00 46.91 147 GLN F O 1
ATOM 12178 N N . GLY F 1 148 ? 183.742 37.018 13.862 1.00 45.63 148 GLY F N 1
ATOM 12179 C CA . GLY F 1 148 ? 183.704 36.754 12.435 1.00 42.09 148 GLY F CA 1
ATOM 12180 C C . GLY F 1 148 ? 182.897 37.820 11.725 1.00 46.71 148 GLY F C 1
ATOM 12181 O O . GLY F 1 148 ? 181.820 38.214 12.181 1.00 46.74 148 GLY F O 1
ATOM 12182 N N . ILE F 1 149 ? 183.439 38.320 10.624 1.00 45.25 149 ILE F N 1
ATOM 12183 C CA . ILE F 1 149 ? 182.779 39.324 9.802 1.00 42.69 149 ILE F CA 1
ATOM 12184 C C . ILE F 1 149 ? 181.994 38.676 8.686 1.00 41.73 149 ILE F C 1
ATOM 12185 O O . ILE F 1 149 ? 180.852 39.054 8.422 1.00 49.65 149 ILE F O 1
ATOM 12190 N N . GLY F 1 150 ? 182.581 37.708 7.998 1.00 42.08 150 GLY F N 1
ATOM 12191 C CA . GLY F 1 150 ? 181.816 37.086 6.924 1.00 40.40 150 GLY F CA 1
ATOM 12192 C C . GLY F 1 150 ? 182.553 35.949 6.250 1.00 43.21 150 GLY F C 1
ATOM 12193 O O . GLY F 1 150 ? 183.769 35.793 6.382 1.00 41.26 150 GLY F O 1
ATOM 12194 N N . VAL F 1 151 ? 181.783 35.158 5.502 1.00 40.40 151 VAL F N 1
ATOM 12195 C CA . VAL F 1 151 ? 182.285 34.035 4.718 1.00 37.65 151 VAL F CA 1
ATOM 12196 C C . VAL F 1 151 ? 181.724 34.166 3.310 1.00 38.50 151 VAL F C 1
ATOM 12197 O O . VAL F 1 151 ? 180.503 34.131 3.125 1.00 40.23 151 VAL F O 1
ATOM 12201 N N . VAL F 1 152 ? 182.603 34.313 2.316 1.00 35.70 152 VAL F N 1
ATOM 12202 C CA . VAL F 1 152 ? 182.147 34.498 0.946 1.00 37.64 152 VAL F CA 1
ATOM 12203 C C . VAL F 1 152 ? 182.849 33.523 0.031 1.00 36.91 152 VAL F C 1
ATOM 12204 O O . VAL F 1 152 ? 184.009 33.155 0.234 1.00 37.59 152 VAL F O 1
ATOM 12208 N N . LEU F 1 153 ? 182.140 33.114 -1.003 1.00 39.30 153 LEU F N 1
ATOM 12209 C CA . LEU F 1 153 ? 182.747 32.330 -2.059 1.00 39.86 153 LEU F CA 1
ATOM 12210 C C . LEU F 1 153 ? 183.347 33.282 -3.088 1.00 42.30 153 LEU F C 1
ATOM 12211 O O . LEU F 1 153 ? 182.694 34.247 -3.500 1.00 41.98 153 LEU F O 1
ATOM 12216 N N . ALA F 1 154 ? 184.614 33.049 -3.446 1.00 37.71 154 ALA F N 1
ATOM 12217 C CA . ALA F 1 154 ? 185.278 33.718 -4.557 1.00 41.71 154 ALA F CA 1
ATOM 12218 C C . ALA F 1 154 ? 185.461 32.669 -5.641 1.00 41.48 154 ALA F C 1
ATOM 12219 O O . ALA F 1 154 ? 186.214 31.710 -5.461 1.00 42.34 154 ALA F O 1
ATOM 12221 N N . GLU F 1 155 ? 184.744 32.835 -6.747 1.00 42.91 155 GLU F N 1
ATOM 12222 C CA . GLU F 1 155 ? 184.737 31.844 -7.810 1.00 43.43 155 GLU F CA 1
ATOM 12223 C C . GLU F 1 155 ? 185.952 31.947 -8.719 1.00 43.24 155 GLU F C 1
ATOM 12224 O O . GLU F 1 155 ? 186.305 30.963 -9.372 1.00 45.51 155 GLU F O 1
ATOM 12230 N N . THR F 1 156 ? 186.583 33.109 -8.786 1.00 42.94 156 THR F N 1
ATOM 12231 C CA . THR F 1 156 ? 187.746 33.329 -9.622 1.00 42.09 156 THR F CA 1
ATOM 12232 C C . THR F 1 156 ? 188.896 33.851 -8.773 1.00 46.41 156 THR F C 1
ATOM 12233 O O . THR F 1 156 ? 188.707 34.326 -7.646 1.00 42.91 156 THR F O 1
ATOM 12237 N N . ARG F 1 157 ? 190.102 33.739 -9.336 1.00 44.56 157 ARG F N 1
ATOM 12238 C CA . ARG F 1 157 ? 191.287 34.273 -8.679 1.00 48.01 157 ARG F CA 1
ATOM 12239 C C . ARG F 1 157 ? 191.132 35.764 -8.414 1.00 47.20 157 ARG F C 1
ATOM 12240 O O . ARG F 1 157 ? 191.554 36.273 -7.366 1.00 43.93 157 ARG F O 1
ATOM 12248 N N . GLN F 1 158 ? 190.497 36.468 -9.356 1.00 43.43 158 GLN F N 1
ATOM 12249 C CA . GLN F 1 158 ? 190.344 37.914 -9.277 1.00 43.10 158 GLN F CA 1
ATOM 12250 C C . GLN F 1 158 ? 189.355 38.303 -8.184 1.00 43.28 158 GLN F C 1
ATOM 12251 O O . GLN F 1 158 ? 189.583 39.268 -7.446 1.00 42.44 158 GLN F O 1
ATOM 12257 N N . ALA F 1 159 ? 188.245 37.569 -8.069 1.00 36.76 159 ALA F N 1
ATOM 12258 C CA . ALA F 1 159 ? 187.333 37.771 -6.948 1.00 39.91 159 ALA F CA 1
ATOM 12259 C C . ALA F 1 159 ? 188.053 37.605 -5.614 1.00 41.49 159 ALA F C 1
ATOM 12260 O O . ALA F 1 159 ? 187.886 38.427 -4.700 1.00 41.00 159 ALA F O 1
ATOM 12262 N N . ALA F 1 160 ? 188.861 36.546 -5.484 1.00 38.01 160 ALA F N 1
ATOM 12263 C CA . ALA F 1 160 ? 189.600 36.324 -4.245 1.00 41.25 160 ALA F CA 1
ATOM 12264 C C . ALA F 1 160 ? 190.530 37.493 -3.955 1.00 39.88 160 ALA F C 1
ATOM 12265 O O . ALA F 1 160 ? 190.597 37.997 -2.818 1.00 37.51 160 ALA F O 1
ATOM 12267 N N . GLU F 1 161 ? 191.241 37.948 -4.986 1.00 39.64 161 GLU F N 1
ATOM 12268 C CA . GLU F 1 161 ? 192.159 39.068 -4.819 1.00 44.01 161 GLU F CA 1
ATOM 12269 C C . GLU F 1 161 ? 191.418 40.332 -4.429 1.00 39.03 161 GLU F C 1
ATOM 12270 O O . GLU F 1 161 ? 191.908 41.121 -3.617 1.00 39.08 161 GLU F O 1
ATOM 12276 N N . SER F 1 162 ? 190.226 40.527 -4.983 1.00 37.95 162 SER F N 1
ATOM 12277 C CA . SER F 1 162 ? 189.471 41.735 -4.702 1.00 37.18 162 SER F CA 1
ATOM 12278 C C . SER F 1 162 ? 188.943 41.742 -3.279 1.00 35.66 162 SER F C 1
ATOM 12279 O O . SER F 1 162 ? 188.907 42.794 -2.639 1.00 35.01 162 SER F O 1
ATOM 12282 N N . VAL F 1 163 ? 188.508 40.588 -2.764 1.00 36.78 163 VAL F N 1
ATOM 12283 C CA . VAL F 1 163 ? 188.079 40.555 -1.364 1.00 34.86 163 VAL F CA 1
ATOM 12284 C C . VAL F 1 163 ? 189.263 40.870 -0.445 1.00 33.84 163 VAL F C 1
ATOM 12285 O O . VAL F 1 163 ? 189.169 41.709 0.476 1.00 34.26 163 VAL F O 1
ATOM 12289 N N . ILE F 1 164 ? 190.416 40.236 -0.712 1.00 34.68 164 ILE F N 1
ATOM 12290 C CA . ILE F 1 164 ? 191.600 40.493 0.116 1.00 37.31 164 ILE F CA 1
ATOM 12291 C C . ILE F 1 164 ? 192.010 41.967 0.049 1.00 37.31 164 ILE F C 1
ATOM 12292 O O . ILE F 1 164 ? 192.262 42.608 1.082 1.00 36.38 164 ILE F O 1
ATOM 12297 N N . ASP F 1 165 ? 192.087 42.527 -1.165 1.00 37.11 165 ASP F N 1
ATOM 12298 C CA . ASP F 1 165 ? 192.423 43.943 -1.324 1.00 37.20 165 ASP F CA 1
ATOM 12299 C C . ASP F 1 165 ? 191.432 44.820 -0.572 1.00 37.54 165 ASP F C 1
ATOM 12300 O O . ASP F 1 165 ? 191.823 45.767 0.124 1.00 39.52 165 ASP F O 1
ATOM 12305 N N . ALA F 1 166 ? 190.136 44.514 -0.709 1.00 37.10 166 ALA F N 1
ATOM 12306 C CA . ALA F 1 166 ? 189.093 45.303 -0.073 1.00 31.97 166 ALA F CA 1
ATOM 12307 C C . ALA F 1 166 ? 189.292 45.407 1.429 1.00 36.77 166 ALA F C 1
ATOM 12308 O O . ALA F 1 166 ? 188.944 46.435 2.022 1.00 35.77 166 ALA F O 1
ATOM 12310 N N . PHE F 1 167 ? 189.816 44.357 2.074 1.00 32.83 167 PHE F N 1
ATOM 12311 C CA . PHE F 1 167 ? 189.934 44.420 3.531 1.00 33.27 167 PHE F CA 1
ATOM 12312 C C . PHE F 1 167 ? 191.305 44.879 4.037 1.00 35.75 167 PHE F C 1
ATOM 12313 O O . PHE F 1 167 ? 191.529 44.899 5.255 1.00 33.64 167 PHE F O 1
ATOM 12321 N N . ARG F 1 168 ? 192.210 45.272 3.144 1.00 31.86 168 ARG F N 1
ATOM 12322 C CA . ARG F 1 168 ? 193.491 45.810 3.569 1.00 34.42 168 ARG F CA 1
ATOM 12323 C C . ARG F 1 168 ? 193.287 47.127 4.313 1.00 36.69 168 ARG F C 1
ATOM 12324 O O . ARG F 1 168 ? 192.590 48.024 3.833 1.00 35.88 168 ARG F O 1
ATOM 12332 N N . GLY F 1 169 ? 193.879 47.235 5.498 1.00 36.18 169 GLY F N 1
ATOM 12333 C CA . GLY F 1 169 ? 193.743 48.429 6.306 1.00 32.78 169 GLY F CA 1
ATOM 12334 C C . GLY F 1 169 ? 192.514 48.455 7.176 1.00 39.55 169 GLY F C 1
ATOM 12335 O O . GLY F 1 169 ? 192.271 49.466 7.844 1.00 44.16 169 GLY F O 1
ATOM 12336 N N . LEU F 1 170 ? 191.728 47.379 7.184 1.00 41.19 170 LEU F N 1
ATOM 12337 C CA . LEU F 1 170 ? 190.521 47.275 7.987 1.00 39.62 170 LEU F CA 1
ATOM 12338 C C . LEU F 1 170 ? 190.723 46.453 9.260 1.00 38.35 170 LEU F C 1
ATOM 12339 O O . LEU F 1 170 ? 189.751 46.188 9.972 1.00 42.85 170 LEU F O 1
ATOM 12344 N N . ASN F 1 171 ? 191.958 46.057 9.568 1.00 41.39 171 ASN F N 1
ATOM 12345 C CA . ASN F 1 171 ? 192.268 45.318 10.797 1.00 43.03 171 ASN F CA 1
ATOM 12346 C C . ASN F 1 171 ? 191.377 44.087 10.934 1.00 39.93 171 ASN F C 1
ATOM 12347 O O . ASN F 1 171 ? 190.788 43.805 11.982 1.00 42.98 171 ASN F O 1
ATOM 12352 N N . ALA F 1 172 ? 191.283 43.353 9.838 1.00 35.40 172 ALA F N 1
ATOM 12353 C CA . ALA F 1 172 ? 190.608 42.073 9.789 1.00 34.75 172 ALA F CA 1
ATOM 12354 C C . ALA F 1 172 ? 191.587 41.064 9.218 1.00 34.35 172 ALA F C 1
ATOM 12355 O O . ALA F 1 172 ? 192.338 41.384 8.292 1.00 34.38 172 ALA F O 1
ATOM 12357 N N . HIS F 1 173 ? 191.612 39.868 9.785 1.00 33.67 173 HIS F N 1
ATOM 12358 C CA . HIS F 1 173 ? 192.413 38.814 9.194 1.00 36.92 173 HIS F CA 1
ATOM 12359 C C . HIS F 1 173 ? 191.529 37.864 8.398 1.00 34.46 173 HIS F C 1
ATOM 12360 O O . HIS F 1 173 ? 190.292 37.921 8.421 1.00 34.47 173 HIS F O 1
ATOM 12367 N N . ILE F 1 174 ? 192.200 36.992 7.667 1.00 33.19 174 ILE F N 1
ATOM 12368 C CA . ILE F 1 174 ? 191.621 36.299 6.536 1.00 33.65 174 ILE F CA 1
ATOM 12369 C C . ILE F 1 174 ? 192.051 34.848 6.608 1.00 37.04 174 ILE F C 1
ATOM 12370 O O . ILE F 1 174 ? 193.234 34.554 6.840 1.00 35.11 174 ILE F O 1
ATOM 12375 N N . LEU F 1 175 ? 191.078 33.951 6.479 1.00 36.54 175 LEU F N 1
ATOM 12376 C CA . LEU F 1 175 ? 191.308 32.547 6.167 1.00 36.16 175 LEU F CA 1
ATOM 12377 C C . LEU F 1 175 ? 190.887 32.328 4.726 1.00 38.90 175 LEU F C 1
ATOM 12378 O O . LEU F 1 175 ? 189.734 32.596 4.366 1.00 38.30 175 LEU F O 1
ATOM 12383 N N . VAL F 1 176 ? 191.808 31.841 3.912 1.00 34.39 176 VAL F N 1
ATOM 12384 C CA . VAL F 1 176 ? 191.511 31.420 2.553 1.00 31.62 176 VAL F CA 1
ATOM 12385 C C . VAL F 1 176 ? 191.466 29.903 2.565 1.00 34.48 176 VAL F C 1
ATOM 12386 O O . VAL F 1 176 ? 192.400 29.263 3.044 1.00 34.83 176 VAL F O 1
ATOM 12390 N N . GLN F 1 177 ? 190.389 29.321 2.057 1.00 34.21 177 GLN F N 1
ATOM 12391 C CA . GLN F 1 177 ? 190.131 27.903 2.265 1.00 35.07 177 GLN F CA 1
ATOM 12392 C C . GLN F 1 177 ? 189.685 27.270 0.960 1.00 37.95 177 GLN F C 1
ATOM 12393 O O . GLN F 1 177 ? 188.908 27.873 0.217 1.00 38.39 177 GLN F O 1
ATOM 12399 N N . GLU F 1 178 ? 190.170 26.059 0.677 1.00 38.07 178 GLU F N 1
ATOM 12400 C CA . GLU F 1 178 ? 189.664 25.342 -0.489 1.00 38.26 178 GLU F CA 1
ATOM 12401 C C . GLU F 1 178 ? 188.149 25.175 -0.392 1.00 37.11 178 GLU F C 1
ATOM 12402 O O . GLU F 1 178 ? 187.596 24.902 0.682 1.00 35.67 178 GLU F O 1
ATOM 12408 N N . TYR F 1 179 ? 187.474 25.411 -1.515 1.00 41.22 179 TYR F N 1
ATOM 12409 C CA . TYR F 1 179 ? 186.023 25.272 -1.611 1.00 41.32 179 TYR F CA 1
ATOM 12410 C C . TYR F 1 179 ? 185.676 23.800 -1.800 1.00 42.24 179 TYR F C 1
ATOM 12411 O O . TYR F 1 179 ? 186.135 23.170 -2.755 1.00 40.67 179 TYR F O 1
ATOM 12420 N N . ILE F 1 180 ? 184.906 23.243 -0.870 1.00 42.63 180 ILE F N 1
ATOM 12421 C CA . ILE F 1 180 ? 184.517 21.818 -0.938 1.00 47.39 180 ILE F CA 1
ATOM 12422 C C . ILE F 1 180 ? 183.208 21.774 -1.720 1.00 48.79 180 ILE F C 1
ATOM 12423 O O . ILE F 1 180 ? 182.106 21.674 -1.171 1.00 47.24 180 ILE F O 1
ATOM 12428 N N . LYS F 1 181 ? 183.336 21.846 -3.054 1.00 51.49 181 LYS F N 1
ATOM 12429 C CA . LYS F 1 181 ? 182.160 21.971 -3.919 1.00 54.86 181 LYS F CA 1
ATOM 12430 C C . LYS F 1 181 ? 181.309 20.705 -3.895 1.00 53.33 181 LYS F C 1
ATOM 12431 O O . LYS F 1 181 ? 180.076 20.783 -3.847 1.00 54.38 181 LYS F O 1
ATOM 12437 N N . GLU F 1 182 ? 181.945 19.530 -3.907 1.00 52.72 182 GLU F N 1
ATOM 12438 C CA . GLU F 1 182 ? 181.199 18.274 -3.906 1.00 53.44 182 GLU F CA 1
ATOM 12439 C C . GLU F 1 182 ? 180.309 18.111 -2.676 1.00 57.02 182 GLU F C 1
ATOM 12440 O O . GLU F 1 182 ? 179.471 17.200 -2.646 1.00 57.60 182 GLU F O 1
ATOM 12446 N N . ALA F 1 183 ? 180.453 18.969 -1.666 1.00 56.30 183 ALA F N 1
ATOM 12447 C CA . ALA F 1 183 ? 179.504 18.943 -0.562 1.00 54.92 183 ALA F CA 1
ATOM 12448 C C . ALA F 1 183 ? 178.144 19.479 -0.977 1.00 58.62 183 ALA F C 1
ATOM 12449 O O . ALA F 1 183 ? 177.141 19.137 -0.340 1.00 63.00 183 ALA F O 1
ATOM 12451 N N . GLN F 1 184 ? 178.092 20.313 -2.023 1.00 57.55 184 GLN F N 1
ATOM 12452 C CA . GLN F 1 184 ? 176.837 20.834 -2.568 1.00 61.60 184 GLN F CA 1
ATOM 12453 C C . GLN F 1 184 ? 176.033 21.592 -1.508 1.00 63.74 184 GLN F C 1
ATOM 12454 O O . GLN F 1 184 ? 174.827 21.381 -1.340 1.00 64.54 184 GLN F O 1
ATOM 12460 N N . GLY F 1 185 ? 176.710 22.487 -0.789 1.00 59.02 185 GLY F N 1
ATOM 12461 C CA . GLY F 1 185 ? 176.038 23.268 0.237 1.00 61.94 185 GLY F CA 1
ATOM 12462 C C . GLY F 1 185 ? 175.479 22.461 1.388 1.00 63.08 185 GLY F C 1
ATOM 12463 O O . GLY F 1 185 ? 174.570 22.930 2.080 1.00 64.65 185 GLY F O 1
ATOM 12464 N N . CYS F 1 186 ? 175.989 21.251 1.601 1.00 56.69 186 CYS F N 1
ATOM 12465 C CA . CYS F 1 186 ? 175.592 20.391 2.709 1.00 61.99 186 CYS F CA 1
ATOM 12466 C C . CYS F 1 186 ? 176.773 20.209 3.651 1.00 57.58 186 CYS F C 1
ATOM 12467 O O . CYS F 1 186 ? 177.884 19.915 3.207 1.00 54.80 186 CYS F O 1
ATOM 12470 N N . ASP F 1 187 ? 176.521 20.375 4.945 1.00 54.71 187 ASP F N 1
ATOM 12471 C CA . ASP F 1 187 ? 177.490 20.043 5.973 1.00 53.65 187 ASP F CA 1
ATOM 12472 C C . ASP F 1 187 ? 176.825 19.129 6.996 1.00 50.58 187 ASP F C 1
ATOM 12473 O O . ASP F 1 187 ? 175.597 19.071 7.113 1.00 52.47 187 ASP F O 1
ATOM 12478 N N . ILE F 1 188 ? 177.644 18.376 7.712 1.00 43.96 188 ILE F N 1
ATOM 12479 C CA . ILE F 1 188 ? 177.168 17.520 8.786 1.00 46.11 188 ILE F CA 1
ATOM 12480 C C . ILE F 1 188 ? 177.530 18.193 10.094 1.00 42.98 188 ILE F C 1
ATOM 12481 O O . ILE F 1 188 ? 178.700 18.504 10.337 1.00 44.84 188 ILE F O 1
ATOM 12486 N N . ARG F 1 189 ? 176.548 18.409 10.936 1.00 44.47 189 ARG F N 1
ATOM 12487 C CA . ARG F 1 189 ? 176.781 18.916 12.276 1.00 42.09 189 ARG F CA 1
ATOM 12488 C C . ARG F 1 189 ? 176.629 17.765 13.259 1.00 43.28 189 ARG F C 1
ATOM 12489 O O . ARG F 1 189 ? 175.538 17.210 13.409 1.00 42.56 189 ARG F O 1
ATOM 12497 N N . CYS F 1 190 ? 177.717 17.411 13.928 1.00 39.35 190 CYS F N 1
ATOM 12498 C CA . CYS F 1 190 ? 177.709 16.414 14.986 1.00 39.36 190 CYS F CA 1
ATOM 12499 C C . CYS F 1 190 ? 177.719 17.127 16.330 1.00 42.08 190 CYS F C 1
ATOM 12500 O O . CYS F 1 190 ? 178.523 18.034 16.549 1.00 38.98 190 CYS F O 1
ATOM 12503 N N . LEU F 1 191 ? 176.847 16.727 17.232 1.00 42.47 191 LEU F N 1
ATOM 12504 C CA . LEU F 1 191 ? 176.864 17.292 18.572 1.00 35.11 191 LEU F CA 1
ATOM 12505 C C . LEU F 1 191 ? 177.569 16.299 19.487 1.00 39.37 191 LEU F C 1
ATOM 12506 O O . LEU F 1 191 ? 177.031 15.226 19.779 1.00 40.89 191 LEU F O 1
ATOM 12511 N N . VAL F 1 192 ? 178.773 16.657 19.930 1.00 34.69 192 VAL F N 1
ATOM 12512 C CA . VAL F 1 192 ? 179.555 15.840 20.843 1.00 33.08 192 VAL F CA 1
ATOM 12513 C C . VAL F 1 192 ? 179.226 16.244 22.272 1.00 35.57 192 VAL F C 1
ATOM 12514 O O . VAL F 1 192 ? 179.240 17.435 22.613 1.00 34.18 192 VAL F O 1
ATOM 12518 N N . VAL F 1 193 ? 178.920 15.249 23.103 1.00 35.28 193 VAL F N 1
ATOM 12519 C CA . VAL F 1 193 ? 178.868 15.394 24.547 1.00 34.26 193 VAL F CA 1
ATOM 12520 C C . VAL F 1 193 ? 179.838 14.375 25.136 1.00 36.16 193 VAL F C 1
ATOM 12521 O O . VAL F 1 193 ? 179.647 13.157 24.988 1.00 36.59 193 VAL F O 1
ATOM 12525 N N . GLY F 1 194 ? 180.896 14.879 25.772 1.00 36.40 194 GLY F N 1
ATOM 12526 C CA . GLY F 1 194 ? 181.907 14.042 26.377 1.00 36.35 194 GLY F CA 1
ATOM 12527 C C . GLY F 1 194 ? 182.593 13.202 25.330 1.00 39.17 194 GLY F C 1
ATOM 12528 O O . GLY F 1 194 ? 183.244 13.733 24.429 1.00 38.56 194 GLY F O 1
ATOM 12529 N N . ASP F 1 195 ? 182.431 11.883 25.420 1.00 41.57 195 ASP F N 1
ATOM 12530 C CA . ASP F 1 195 ? 183.072 10.959 24.494 1.00 36.34 195 ASP F CA 1
ATOM 12531 C C . ASP F 1 195 ? 182.096 10.366 23.483 1.00 39.51 195 ASP F C 1
ATOM 12532 O O . ASP F 1 195 ? 182.382 9.309 22.919 1.00 36.55 195 ASP F O 1
ATOM 12537 N N . GLU F 1 196 ? 180.946 11.012 23.240 1.00 36.18 196 GLU F N 1
ATOM 12538 C CA . GLU F 1 196 ? 180.010 10.503 22.246 1.00 37.93 196 GLU F CA 1
ATOM 12539 C C . GLU F 1 196 ? 179.512 11.597 21.319 1.00 33.85 196 GLU F C 1
ATOM 12540 O O . GLU F 1 196 ? 179.328 12.754 21.715 1.00 38.82 196 GLU F O 1
ATOM 12546 N N . VAL F 1 197 ? 179.231 11.199 20.085 1.00 36.47 197 VAL F N 1
ATOM 12547 C CA . VAL F 1 197 ? 178.334 11.955 19.223 1.00 36.24 197 VAL F CA 1
ATOM 12548 C C . VAL F 1 197 ? 176.919 11.551 19.623 1.00 41.12 197 VAL F C 1
ATOM 12549 O O . VAL F 1 197 ? 176.495 10.421 19.370 1.00 42.94 197 VAL F O 1
ATOM 12553 N N . VAL F 1 198 ? 176.184 12.465 20.252 1.00 39.23 198 VAL F N 1
ATOM 12554 C CA . VAL F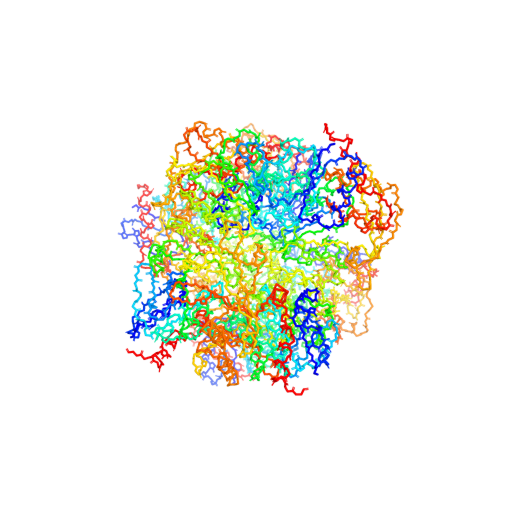 1 198 ? 174.847 12.126 20.713 1.00 40.32 198 VAL F CA 1
ATOM 12555 C C . VAL F 1 198 ? 173.765 12.411 19.679 1.00 44.01 198 VAL F C 1
ATOM 12556 O O . VAL F 1 198 ? 172.657 11.873 19.797 1.00 43.26 198 VAL F O 1
ATOM 12560 N N . ALA F 1 199 ? 174.054 13.221 18.666 1.00 40.06 199 ALA F N 1
ATOM 12561 C CA . ALA F 1 199 ? 173.083 13.563 17.643 1.00 37.24 199 ALA F CA 1
ATOM 12562 C C . ALA F 1 199 ? 173.839 14.178 16.482 1.00 43.14 199 ALA F C 1
ATOM 12563 O O . ALA F 1 199 ? 174.918 14.756 16.660 1.00 41.12 199 ALA F O 1
ATOM 12565 N N . ALA F 1 200 ? 173.272 14.041 15.288 1.00 39.02 200 ALA F N 1
ATOM 12566 C CA . ALA F 1 200 ? 173.886 14.634 14.111 1.00 42.76 200 ALA F CA 1
ATOM 12567 C C . ALA F 1 200 ? 172.802 14.998 13.111 1.00 46.89 200 ALA F C 1
ATOM 12568 O O . ALA F 1 200 ? 171.766 14.341 13.033 1.00 45.76 200 ALA F O 1
ATOM 12570 N N . ILE F 1 201 ? 173.046 16.061 12.346 1.00 45.73 201 ILE F N 1
ATOM 12571 C CA . ILE F 1 201 ? 172.134 16.464 11.291 1.00 46.72 201 ILE F CA 1
ATOM 12572 C C . ILE F 1 201 ? 172.937 16.835 10.057 1.00 47.74 201 ILE F C 1
ATOM 12573 O O . ILE F 1 201 ? 174.137 17.094 10.117 1.00 49.56 201 ILE F O 1
ATOM 12578 N N . GLU F 1 202 ? 172.262 16.824 8.923 1.00 52.54 202 GLU F N 1
ATOM 12579 C CA . GLU F 1 202 ? 172.758 17.453 7.716 1.00 52.21 202 GLU F CA 1
ATOM 12580 C C . GLU F 1 202 ? 172.026 18.770 7.551 1.00 56.38 202 GLU F C 1
ATOM 12581 O O . GLU F 1 202 ? 170.793 18.813 7.631 1.00 55.33 202 GLU F O 1
ATOM 12587 N N . ARG F 1 203 ? 172.790 19.840 7.373 1.00 58.17 203 ARG F N 1
ATOM 12588 C CA . ARG F 1 203 ? 172.250 21.141 7.011 1.00 61.43 203 ARG F CA 1
ATOM 12589 C C . ARG F 1 203 ? 172.508 21.346 5.522 1.00 65.66 203 ARG F C 1
ATOM 12590 O O . ARG F 1 203 ? 173.658 21.292 5.079 1.00 66.32 203 ARG F O 1
ATOM 12598 N N . ARG F 1 204 ? 171.449 21.553 4.750 1.00 66.05 204 ARG F N 1
ATOM 12599 C CA . ARG F 1 204 ? 171.567 21.842 3.331 1.00 68.28 204 ARG F CA 1
ATOM 12600 C C . ARG F 1 204 ? 171.188 23.294 3.108 1.00 73.88 204 ARG F C 1
ATOM 12601 O O . ARG F 1 204 ? 170.089 23.721 3.485 1.00 77.75 204 ARG F O 1
ATOM 12609 N N . ALA F 1 205 ? 172.102 24.036 2.492 1.00 75.71 205 ALA F N 1
ATOM 12610 C CA . ALA F 1 205 ? 171.920 25.457 2.251 1.00 81.24 205 ALA F CA 1
ATOM 12611 C C . ALA F 1 205 ? 170.719 25.701 1.343 1.00 86.19 205 ALA F C 1
ATOM 12612 O O . ALA F 1 205 ? 170.251 24.811 0.622 1.00 84.57 205 ALA F O 1
ATOM 12614 N N . LYS F 1 206 ? 170.224 26.932 1.383 1.00 90.37 206 LYS F N 1
ATOM 12615 C CA . LYS F 1 206 ? 169.039 27.317 0.639 1.00 93.05 206 LYS F CA 1
ATOM 12616 C C . LYS F 1 206 ? 169.400 27.656 -0.805 1.00 95.59 206 LYS F C 1
ATOM 12617 O O . LYS F 1 206 ? 170.513 27.403 -1.277 1.00 92.14 206 LYS F O 1
ATOM 12623 N N . GLU F 1 207 ? 168.431 28.236 -1.512 1.00 98.29 207 GLU F N 1
ATOM 12624 C CA . GLU F 1 207 ? 168.570 28.650 -2.902 1.00 100.03 207 GLU F CA 1
ATOM 12625 C C . GLU F 1 207 ? 169.850 29.446 -3.136 1.00 96.42 207 GLU F C 1
ATOM 12626 O O . GLU F 1 207 ? 170.150 30.396 -2.406 1.00 95.24 207 GLU F O 1
ATOM 12632 N N . GLY F 1 208 ? 170.608 29.038 -4.155 1.00 94.73 208 GLY F N 1
ATOM 12633 C CA . GLY F 1 208 ? 171.786 29.759 -4.605 1.00 94.57 208 GLY F CA 1
ATOM 12634 C C . GLY F 1 208 ? 172.780 30.177 -3.536 1.00 94.44 208 GLY F C 1
ATOM 12635 O O . GLY F 1 208 ? 173.486 31.179 -3.697 1.00 93.49 208 GLY F O 1
ATOM 12636 N N . ASP F 1 209 ? 172.846 29.421 -2.441 1.00 90.68 209 ASP F N 1
ATOM 12637 C CA . ASP F 1 209 ? 173.778 29.683 -1.355 1.00 86.20 209 ASP F CA 1
ATOM 12638 C C . ASP F 1 209 ? 174.580 28.420 -1.051 1.00 80.59 209 ASP F C 1
ATOM 12639 O O . ASP F 1 209 ? 174.096 27.295 -1.211 1.00 82.87 209 ASP F O 1
ATOM 12644 N N . PHE F 1 210 ? 175.825 28.625 -0.624 1.00 74.26 210 PHE F N 1
ATOM 12645 C CA . PHE F 1 210 ? 176.688 27.546 -0.166 1.00 69.32 210 PHE F CA 1
ATOM 12646 C C . PHE F 1 210 ? 176.721 27.420 1.353 1.00 69.70 210 PHE F C 1
ATOM 12647 O O . PHE F 1 210 ? 177.135 26.371 1.864 1.00 69.07 210 PHE F O 1
ATOM 12655 N N . ARG F 1 211 ? 176.302 28.459 2.081 1.00 69.03 211 ARG F N 1
ATOM 12656 C CA . ARG F 1 211 ? 176.273 28.428 3.541 1.00 73.32 211 ARG F CA 1
ATOM 12657 C C . ARG F 1 211 ? 174.988 27.758 4.015 1.00 75.44 211 ARG F C 1
ATOM 12658 O O . ARG F 1 211 ? 173.886 28.230 3.715 1.00 77.07 211 ARG F O 1
ATOM 12666 N N . SER F 1 212 ? 175.137 26.683 4.786 1.00 73.20 212 SER F N 1
ATOM 12667 C CA . SER F 1 212 ? 174.038 25.815 5.177 1.00 74.42 212 SER F CA 1
ATOM 12668 C C . SER F 1 212 ? 173.540 26.076 6.595 1.00 78.42 212 SER F C 1
ATOM 12669 O O . SER F 1 212 ? 172.712 25.308 7.095 1.00 79.75 212 SER F O 1
ATOM 12672 N N . ASN F 1 213 ? 174.022 27.131 7.252 1.00 78.82 213 ASN F N 1
ATOM 12673 C CA . ASN F 1 213 ? 173.645 27.388 8.638 1.00 81.68 213 ASN F CA 1
ATOM 12674 C C . ASN F 1 213 ? 172.141 27.598 8.757 1.00 86.34 213 ASN F C 1
ATOM 12675 O O . ASN F 1 213 ? 171.524 28.272 7.927 1.00 88.86 213 ASN F O 1
ATOM 12680 N N . LEU F 1 214 ? 171.552 27.011 9.807 1.00 87.77 214 LEU F N 1
ATOM 12681 C CA . LEU F 1 214 ? 170.098 27.034 9.963 1.00 87.39 214 LEU F CA 1
ATOM 12682 C C . LEU F 1 214 ? 169.568 28.440 10.212 1.00 91.52 214 LEU F C 1
ATOM 12683 O O . LEU F 1 214 ? 168.465 28.771 9.759 1.00 89.99 214 LEU F O 1
ATOM 12688 N N . HIS F 1 215 ? 170.326 29.272 10.934 1.00 93.10 215 HIS F N 1
ATOM 12689 C CA . HIS F 1 215 ? 169.881 30.634 11.215 1.00 95.78 215 HIS F CA 1
ATOM 12690 C C . HIS F 1 215 ? 169.745 31.459 9.942 1.00 96.63 215 HIS F C 1
ATOM 12691 O O . HIS F 1 215 ? 169.059 32.489 9.945 1.00 96.77 215 HIS F O 1
ATOM 12698 N N . ARG F 1 216 ? 170.376 31.018 8.856 1.00 93.39 216 ARG F N 1
ATOM 12699 C CA . ARG F 1 216 ? 170.297 31.661 7.553 1.00 93.42 216 ARG F CA 1
ATOM 12700 C C . ARG F 1 216 ? 169.469 30.804 6.586 1.00 94.31 216 ARG F C 1
ATOM 12701 O O . ARG F 1 216 ? 169.643 30.844 5.367 1.00 90.78 216 ARG F O 1
ATOM 12709 N N . GLY F 1 217 ? 168.537 30.024 7.134 1.00 94.88 217 GLY F N 1
ATOM 12710 C CA . GLY F 1 217 ? 167.497 29.396 6.337 1.00 94.35 217 GLY F CA 1
ATOM 12711 C C . GLY F 1 217 ? 167.822 28.051 5.716 1.00 94.31 217 GLY F C 1
ATOM 12712 O O . GLY F 1 217 ? 167.387 27.772 4.589 1.00 95.64 217 GLY F O 1
ATOM 12713 N N . GLY F 1 218 ? 168.549 27.192 6.425 1.00 89.43 218 GLY F N 1
ATOM 12714 C CA . GLY F 1 218 ? 168.953 25.902 5.894 1.00 88.34 218 GLY F CA 1
ATOM 12715 C C . GLY F 1 218 ? 168.024 24.776 6.314 1.00 83.31 218 GLY F C 1
ATOM 12716 O O . GLY F 1 218 ? 167.389 24.834 7.364 1.00 83.83 218 GLY F O 1
ATOM 12717 N N . ALA F 1 219 ? 167.949 23.739 5.481 1.00 78.68 219 ALA F N 1
ATOM 12718 C CA . ALA F 1 219 ? 167.098 22.590 5.775 1.00 76.43 219 ALA F CA 1
ATOM 12719 C C . ALA F 1 219 ? 167.895 21.539 6.536 1.00 70.27 219 ALA F C 1
ATOM 12720 O O . ALA F 1 219 ? 168.987 21.160 6.115 1.00 69.21 219 ALA F O 1
ATOM 12722 N N . ALA F 1 220 ? 167.346 21.065 7.649 1.00 66.24 220 ALA F N 1
ATOM 12723 C CA . ALA F 1 220 ? 168.004 20.067 8.479 1.00 61.11 220 ALA F CA 1
ATOM 12724 C C . ALA F 1 220 ? 167.309 18.723 8.324 1.00 58.34 220 ALA F C 1
ATOM 12725 O O . ALA F 1 220 ? 166.081 18.646 8.386 1.00 57.16 220 ALA F O 1
ATOM 12727 N N . SER F 1 221 ? 168.094 17.671 8.122 1.00 54.91 221 SER F N 1
ATOM 12728 C CA . SER F 1 221 ? 167.575 16.309 8.168 1.00 53.98 221 SER F CA 1
ATOM 12729 C C . SER F 1 221 ? 168.481 15.479 9.061 1.00 54.99 221 SER F C 1
ATOM 12730 O O . SER F 1 221 ? 169.591 15.896 9.394 1.00 54.76 221 SER F O 1
ATOM 12733 N N . VAL F 1 222 ? 168.009 14.297 9.463 1.00 53.53 222 VAL F N 1
ATOM 12734 C CA . VAL F 1 222 ? 168.827 13.443 10.321 1.00 54.78 222 VAL F CA 1
ATOM 12735 C C . VAL F 1 222 ? 170.005 12.890 9.524 1.00 55.35 222 VAL F C 1
ATOM 12736 O O . VAL F 1 222 ? 169.917 12.663 8.310 1.00 56.66 222 VAL F O 1
ATOM 12740 N N . ALA F 1 223 ? 171.133 12.697 10.207 1.00 53.25 223 ALA F N 1
ATOM 12741 C CA . ALA F 1 223 ? 172.367 12.263 9.576 1.00 53.90 223 ALA F CA 1
ATOM 12742 C C . ALA F 1 223 ? 172.748 10.873 10.054 1.00 51.12 223 ALA F C 1
ATOM 12743 O O . ALA F 1 223 ? 172.670 10.569 11.249 1.00 56.54 223 ALA F O 1
ATOM 12745 N N . SER F 1 224 ? 173.167 10.041 9.118 1.00 49.57 224 SER F N 1
ATOM 12746 C CA . SER F 1 224 ? 173.817 8.770 9.424 1.00 53.84 224 SER F CA 1
ATOM 12747 C C . SER F 1 224 ? 175.306 8.983 9.205 1.00 52.08 224 SER F C 1
ATOM 12748 O O . SER F 1 224 ? 175.776 9.049 8.063 1.00 56.34 224 SER F O 1
ATOM 12751 N N . ILE F 1 225 ? 176.041 9.104 10.284 1.00 51.86 225 ILE F N 1
ATOM 12752 C CA . ILE F 1 225 ? 177.465 9.387 10.181 1.00 49.13 225 ILE F CA 1
ATOM 12753 C C . ILE F 1 225 ? 178.230 8.075 10.171 1.00 46.45 225 ILE F C 1
ATOM 12754 O O . ILE F 1 225 ? 177.850 7.097 10.819 1.00 48.70 225 ILE F O 1
ATOM 12759 N N . THR F 1 226 ? 179.316 8.057 9.409 1.00 45.74 226 THR F N 1
ATOM 12760 C CA . THR F 1 226 ? 180.198 6.908 9.363 1.00 47.10 226 THR F CA 1
ATOM 12761 C C . THR F 1 226 ? 180.942 6.765 10.686 1.00 47.39 226 THR F C 1
ATOM 12762 O O . THR F 1 226 ? 181.020 7.719 11.469 1.00 47.84 226 THR F O 1
ATOM 12766 N N . PRO F 1 227 ? 181.481 5.570 10.978 1.00 48.23 227 PRO F N 1
ATOM 12767 C CA . PRO F 1 227 ? 182.358 5.448 12.160 1.00 47.76 227 PRO F CA 1
ATOM 12768 C C . PRO F 1 227 ? 183.493 6.456 12.139 1.00 47.64 227 PRO F C 1
ATOM 12769 O O . PRO F 1 227 ? 183.901 6.964 13.197 1.00 47.74 227 PRO F O 1
ATOM 12773 N N . GLN F 1 228 ? 184.002 6.765 10.940 1.00 45.31 228 GLN F N 1
ATOM 12774 C CA . GLN F 1 228 ? 185.108 7.703 10.795 1.00 46.86 228 GLN F CA 1
ATOM 12775 C C . GLN F 1 228 ? 184.681 9.129 11.126 1.00 42.69 228 GLN F C 1
ATOM 12776 O O . GLN F 1 228 ? 185.426 9.863 11.782 1.00 42.88 228 GLN F O 1
ATOM 12782 N N . GLU F 1 229 ? 183.493 9.543 10.676 1.00 39.64 229 GLU F N 1
ATOM 12783 C CA . GLU F 1 229 ? 183.010 10.876 11.007 1.00 38.05 229 GLU F CA 1
ATOM 12784 C C . GLU F 1 229 ? 182.743 11.005 12.501 1.00 43.08 229 GLU F C 1
ATOM 12785 O O . GLU F 1 229 ? 183.058 12.039 13.107 1.00 42.31 229 GLU F O 1
ATOM 12791 N N . ARG F 1 230 ? 182.168 9.959 13.104 1.00 36.76 230 ARG F N 1
ATOM 12792 C CA . ARG F 1 230 ? 181.970 9.915 14.545 1.00 39.30 230 ARG F CA 1
ATOM 12793 C C . ARG F 1 230 ? 183.286 10.094 15.281 1.00 40.71 230 ARG F C 1
ATOM 12794 O O . ARG F 1 230 ? 183.393 10.917 16.204 1.00 39.48 230 ARG F O 1
ATOM 12802 N N . GLU F 1 231 ? 184.303 9.320 14.891 1.00 42.29 231 GLU F N 1
ATOM 12803 C CA . GLU F 1 231 ? 185.575 9.398 15.594 1.00 42.72 231 GLU F CA 1
ATOM 12804 C C . GLU F 1 231 ? 186.216 10.762 15.406 1.00 42.20 231 GLU F C 1
ATOM 12805 O O . GLU F 1 231 ? 186.802 11.316 16.343 1.00 40.99 231 GLU F O 1
ATOM 12811 N N . ILE F 1 232 ? 186.106 11.320 14.202 1.00 44.57 232 ILE F N 1
ATOM 12812 C CA . ILE F 1 232 ? 186.722 12.606 13.913 1.00 40.99 232 ILE F CA 1
ATOM 12813 C C . ILE F 1 232 ? 186.083 13.697 14.755 1.00 42.10 232 ILE F C 1
ATOM 12814 O O . ILE F 1 232 ? 186.776 14.539 15.341 1.00 37.10 232 ILE F O 1
ATOM 12819 N N . ALA F 1 233 ? 184.747 13.700 14.819 1.00 37.56 233 ALA F N 1
ATOM 12820 C CA . ALA F 1 233 ? 184.034 14.669 15.645 1.00 36.72 233 ALA F CA 1
ATOM 12821 C C . ALA F 1 233 ? 184.473 14.587 17.102 1.00 38.62 233 ALA F C 1
ATOM 12822 O O . ALA F 1 233 ? 184.775 15.616 17.733 1.00 35.91 233 ALA F O 1
ATOM 12824 N N . ILE F 1 234 ? 184.490 13.369 17.668 1.00 36.51 234 ILE F N 1
ATOM 12825 C CA . ILE F 1 234 ? 184.853 13.242 19.085 1.00 35.83 234 ILE F CA 1
ATOM 12826 C C . ILE F 1 234 ? 186.304 13.663 19.305 1.00 36.38 234 ILE F C 1
ATOM 12827 O O . ILE F 1 234 ? 186.632 14.315 20.303 1.00 37.10 234 ILE F O 1
ATOM 12832 N N . LYS F 1 235 ? 187.193 13.327 18.365 1.00 34.84 235 LYS F N 1
ATOM 12833 C CA . LYS F 1 235 ? 188.603 13.681 18.512 1.00 37.01 235 LYS F CA 1
ATOM 12834 C C . LYS F 1 235 ? 188.814 15.190 18.386 1.00 35.68 235 LYS F C 1
ATOM 12835 O O . LYS F 1 235 ? 189.634 15.771 19.102 1.00 34.39 235 LYS F O 1
ATOM 12841 N N . ALA F 1 236 ? 188.096 15.835 17.472 1.00 35.17 236 ALA F N 1
ATOM 12842 C CA . ALA F 1 236 ? 188.161 17.282 17.353 1.00 35.75 236 ALA F CA 1
ATOM 12843 C C . ALA F 1 236 ? 187.717 17.944 18.651 1.00 36.17 236 ALA F C 1
ATOM 12844 O O . ALA F 1 236 ? 188.414 18.818 19.182 1.00 35.19 236 ALA F O 1
ATOM 12846 N N . ALA F 1 237 ? 186.569 17.514 19.199 1.00 33.85 237 ALA F N 1
ATOM 12847 C CA . ALA F 1 237 ? 186.119 18.047 20.484 1.00 34.53 237 ALA F CA 1
ATOM 12848 C C . ALA F 1 237 ? 187.181 17.857 21.560 1.00 35.41 237 ALA F C 1
ATOM 12849 O O . ALA F 1 237 ? 187.490 18.785 22.324 1.00 33.70 237 ALA F O 1
ATOM 12851 N N . ARG F 1 238 ? 187.763 16.662 21.631 1.00 37.90 238 ARG F N 1
ATOM 12852 C CA . ARG F 1 238 ? 188.735 16.392 22.686 1.00 36.12 238 ARG F CA 1
ATOM 12853 C C . ARG F 1 238 ? 190.011 17.210 22.496 1.00 36.82 238 ARG F C 1
ATOM 12854 O O . ARG F 1 238 ? 190.593 17.692 23.475 1.00 35.54 238 ARG F O 1
ATOM 12862 N N . THR F 1 239 ? 190.469 17.352 21.247 1.00 32.92 239 THR F N 1
ATOM 12863 C CA . THR F 1 239 ? 191.629 18.193 20.948 1.00 39.05 239 THR F CA 1
ATOM 12864 C C . THR F 1 239 ? 191.415 19.612 21.455 1.00 37.00 239 THR F C 1
ATOM 12865 O O . THR F 1 239 ? 192.334 20.245 21.985 1.00 34.60 239 THR F O 1
ATOM 12869 N N . MET F 1 240 ? 190.204 20.123 21.298 1.00 35.80 240 MET F N 1
ATOM 12870 C CA . MET F 1 240 ? 189.851 21.439 21.798 1.00 34.09 240 MET F CA 1
ATOM 12871 C C . MET F 1 240 ? 189.651 21.460 23.303 1.00 32.23 240 MET F C 1
ATOM 12872 O O . MET F 1 240 ? 189.366 22.527 23.846 1.00 34.98 240 MET F O 1
ATOM 12877 N N . ALA F 1 241 ? 189.739 20.307 23.970 1.00 35.03 241 ALA F N 1
ATOM 12878 C CA . ALA F 1 241 ? 189.468 20.186 25.409 1.00 33.79 241 ALA F CA 1
ATOM 12879 C C . ALA F 1 241 ? 188.056 20.632 25.755 1.00 32.38 241 ALA F C 1
ATOM 12880 O O . ALA F 1 241 ? 187.823 21.252 26.794 1.00 36.83 241 ALA F O 1
ATOM 12882 N N . LEU F 1 242 ? 187.103 20.333 24.880 1.00 30.44 242 LEU F N 1
ATOM 12883 C CA . LEU F 1 242 ? 185.714 20.732 25.077 1.00 34.96 242 LEU F CA 1
ATOM 12884 C C . LEU F 1 242 ? 184.867 19.524 25.447 1.00 36.54 242 LEU F C 1
ATOM 12885 O O . LEU F 1 242 ? 184.900 18.500 24.755 1.00 35.82 242 LEU F O 1
ATOM 12890 N N . ASP F 1 243 ? 184.096 19.663 26.522 1.00 35.58 243 ASP F N 1
ATOM 12891 C CA . ASP F 1 243 ? 183.190 18.606 26.945 1.00 35.42 243 ASP F CA 1
ATOM 12892 C C . ASP F 1 243 ? 181.945 18.548 26.071 1.00 33.68 243 ASP F C 1
ATOM 12893 O O . ASP F 1 243 ? 181.407 17.462 25.849 1.00 41.82 243 ASP F O 1
ATOM 12898 N N . VAL F 1 244 ? 181.471 19.692 25.583 1.00 30.40 244 VAL F N 1
ATOM 12899 C CA . VAL F 1 244 ? 180.325 19.768 24.683 1.00 33.18 244 VAL F CA 1
ATOM 12900 C C . VAL F 1 244 ? 180.729 20.603 23.480 1.00 31.80 244 VAL F C 1
ATOM 12901 O O . VAL F 1 244 ? 181.260 21.702 23.643 1.00 34.58 244 VAL F O 1
ATOM 12905 N N . ALA F 1 245 ? 180.458 20.108 22.278 1.00 33.76 245 ALA F N 1
ATOM 12906 C CA . ALA F 1 245 ? 180.806 20.916 21.114 1.00 36.88 245 ALA F CA 1
ATOM 12907 C C . ALA F 1 245 ? 179.926 20.537 19.937 1.00 36.92 245 ALA F C 1
ATOM 12908 O O . ALA F 1 245 ? 179.460 19.405 19.838 1.00 37.16 245 ALA F O 1
ATOM 12910 N N . GLY F 1 246 ? 179.686 21.510 19.061 1.00 33.34 246 GLY F N 1
ATOM 12911 C CA . GLY F 1 246 ? 179.163 21.232 17.743 1.00 34.51 246 GLY F CA 1
ATOM 12912 C C . GLY F 1 246 ? 180.328 21.141 16.787 1.00 37.08 246 GLY F C 1
ATOM 12913 O O . GLY F 1 246 ? 181.131 22.070 16.714 1.00 40.04 246 GLY F O 1
ATOM 12914 N N . VAL F 1 247 ? 180.479 20.022 16.089 1.00 33.58 247 VAL F N 1
ATOM 12915 C CA . VAL F 1 247 ? 181.562 19.833 15.130 1.00 33.13 247 VAL F CA 1
ATOM 12916 C C . VAL F 1 247 ? 180.941 19.794 13.742 1.00 38.10 247 VAL F C 1
ATOM 12917 O O . VAL F 1 247 ? 180.108 18.926 13.446 1.00 36.45 247 VAL F O 1
ATOM 12921 N N . ASP F 1 248 ? 181.315 20.746 12.904 1.00 38.62 248 ASP F N 1
ATOM 12922 C CA . ASP F 1 248 ? 180.838 20.811 11.532 1.00 38.47 248 ASP F CA 1
ATOM 12923 C C . ASP F 1 248 ? 181.891 20.185 10.634 1.00 38.13 248 ASP F C 1
ATOM 12924 O O . ASP F 1 248 ? 183.069 20.596 10.662 1.00 37.07 248 ASP F O 1
ATOM 12929 N N . ILE F 1 249 ? 181.440 19.215 9.836 1.00 34.06 249 ILE F N 1
ATOM 12930 C CA . ILE F 1 249 ? 182.246 18.411 8.930 1.00 37.74 249 ILE F CA 1
ATOM 12931 C C . ILE F 1 249 ? 181.730 18.605 7.511 1.00 40.96 249 ILE F C 1
ATOM 12932 O O . ILE F 1 249 ? 180.516 18.646 7.278 1.00 43.22 249 ILE F O 1
ATOM 12937 N N . LEU F 1 250 ? 182.652 18.709 6.563 1.00 42.77 250 LEU F N 1
ATOM 12938 C CA . LEU F 1 250 ? 182.322 18.675 5.146 1.00 44.09 250 LEU F CA 1
ATOM 12939 C C . LEU F 1 250 ? 182.672 17.304 4.584 1.00 40.99 250 LEU F C 1
ATOM 12940 O O . LEU F 1 250 ? 183.755 16.774 4.842 1.00 38.80 250 LEU F O 1
ATOM 12945 N N . ARG F 1 251 ? 181.762 16.741 3.802 1.00 45.97 251 ARG F N 1
ATOM 12946 C CA . ARG F 1 251 ? 182.012 15.456 3.157 1.00 47.25 251 ARG F CA 1
ATOM 12947 C C . ARG F 1 251 ? 182.689 15.739 1.823 1.00 41.94 251 ARG F C 1
ATOM 12948 O O . ARG F 1 251 ? 182.045 15.999 0.812 1.00 44.89 251 ARG F O 1
ATOM 12956 N N . ALA F 1 252 ? 184.011 15.731 1.835 1.00 44.58 252 ALA F N 1
ATOM 12957 C CA . ALA F 1 252 ? 184.790 15.889 0.620 1.00 43.40 252 ALA F CA 1
ATOM 12958 C C . ALA F 1 252 ? 185.065 14.518 0.020 1.00 48.53 252 ALA F C 1
ATOM 12959 O O . ALA F 1 252 ? 184.993 13.495 0.706 1.00 51.73 252 ALA F O 1
ATOM 12961 N N . ASN F 1 253 ? 185.373 14.510 -1.281 1.00 48.78 253 ASN F N 1
ATOM 12962 C CA . ASN F 1 253 ? 185.656 13.254 -1.968 1.00 50.01 253 ASN F CA 1
ATOM 12963 C C . ASN F 1 253 ? 186.692 12.437 -1.212 1.00 48.39 253 ASN F C 1
ATOM 12964 O O . ASN F 1 253 ? 186.524 11.228 -1.017 1.00 53.97 253 ASN F O 1
ATOM 12969 N N . ARG F 1 254 ? 187.753 13.087 -0.741 1.00 49.00 254 ARG F N 1
ATOM 12970 C CA . ARG F 1 254 ? 188.835 12.380 -0.064 1.00 46.38 254 ARG F CA 1
ATOM 12971 C C . ARG F 1 254 ? 188.476 11.928 1.345 1.00 46.98 254 ARG F C 1
ATOM 12972 O O . ARG F 1 254 ? 189.299 11.260 1.980 1.00 50.59 254 ARG F O 1
ATOM 12980 N N . GLY F 1 255 ? 187.295 12.261 1.852 1.00 45.11 255 GLY F N 1
ATOM 12981 C CA . GLY F 1 255 ? 186.947 11.936 3.211 1.00 43.94 255 GLY F CA 1
ATOM 12982 C C . GLY F 1 255 ? 186.344 13.117 3.950 1.00 43.42 255 GLY F C 1
ATOM 12983 O O . GLY F 1 255 ? 186.119 14.190 3.384 1.00 45.02 255 GLY F O 1
ATOM 12984 N N . PRO F 1 256 ? 186.069 12.934 5.236 1.00 41.74 256 PRO F N 1
ATOM 12985 C CA . PRO F 1 256 ? 185.436 13.999 6.023 1.00 40.06 256 PRO F CA 1
ATOM 12986 C C . PRO F 1 256 ? 186.440 15.029 6.526 1.00 38.11 256 PRO F C 1
ATOM 12987 O O . PRO F 1 256 ? 187.512 14.693 7.029 1.00 37.59 256 PRO F O 1
ATOM 12991 N N . LEU F 1 257 ? 186.075 16.304 6.408 1.00 37.88 257 LEU F N 1
ATOM 12992 C CA . LEU F 1 257 ? 186.953 17.408 6.789 1.00 38.16 257 LEU F CA 1
ATOM 12993 C C . LEU F 1 257 ? 186.282 18.261 7.853 1.00 35.76 257 LEU F C 1
ATOM 12994 O O . LEU F 1 257 ? 185.144 18.708 7.677 1.00 34.87 257 LEU F O 1
ATOM 12999 N N . VAL F 1 258 ? 186.992 18.503 8.941 1.00 34.95 258 VAL F N 1
ATOM 13000 C CA . VAL F 1 258 ? 186.438 19.312 10.012 1.00 33.93 258 VAL F CA 1
ATOM 13001 C C . VAL F 1 258 ? 186.492 20.772 9.590 1.00 35.35 258 VAL F C 1
ATOM 13002 O O . VAL F 1 258 ? 187.544 21.282 9.189 1.00 35.68 258 VAL F O 1
ATOM 13006 N N . MET F 1 259 ? 185.353 21.438 9.671 1.00 34.62 259 MET F N 1
ATOM 13007 C CA . MET F 1 259 ? 185.211 22.813 9.243 1.00 35.33 259 MET F CA 1
ATOM 13008 C C . MET F 1 259 ? 185.018 23.768 10.402 1.00 40.19 259 MET F C 1
ATOM 13009 O O . MET F 1 259 ? 185.456 24.920 10.323 1.00 34.00 259 MET F O 1
ATOM 13014 N N . GLU F 1 260 ? 184.390 23.317 11.484 1.00 39.88 260 GLU F N 1
ATOM 13015 C CA . GLU F 1 260 ? 184.256 24.219 12.620 1.00 40.45 260 GLU F CA 1
ATOM 13016 C C . GLU F 1 260 ? 184.051 23.409 13.884 1.00 41.29 260 GLU F C 1
ATOM 13017 O O . GLU F 1 260 ? 183.492 22.315 13.837 1.00 39.12 260 GLU F O 1
ATOM 13023 N N . VAL F 1 261 ? 184.507 23.961 15.011 1.00 37.02 261 VAL F N 1
ATOM 13024 C CA . VAL F 1 261 ? 184.207 23.436 16.340 1.00 38.62 261 VAL F CA 1
ATOM 13025 C C . VAL F 1 261 ? 183.658 24.578 17.186 1.00 40.46 261 VAL F C 1
ATOM 13026 O O . VAL F 1 261 ? 184.347 25.581 17.408 1.00 41.65 261 VAL F O 1
ATOM 13030 N N . ASN F 1 262 ? 182.437 24.406 17.687 1.00 36.02 262 ASN F N 1
ATOM 13031 C CA . ASN F 1 262 ? 181.672 25.430 18.385 1.00 35.04 262 ASN F CA 1
ATOM 13032 C C . ASN F 1 262 ? 181.427 24.962 19.818 1.00 34.37 262 ASN F C 1
ATOM 13033 O O . ASN F 1 262 ? 180.824 23.911 20.027 1.00 30.43 262 ASN F O 1
ATOM 13038 N N . ALA F 1 263 ? 181.897 25.730 20.806 1.00 30.31 263 ALA F N 1
ATOM 13039 C CA . ALA F 1 263 ? 181.734 25.319 22.201 1.00 33.65 263 ALA F CA 1
ATOM 13040 C C . ALA F 1 263 ? 180.316 25.486 22.730 1.00 37.26 263 ALA F C 1
ATOM 13041 O O . ALA F 1 263 ? 180.019 25.005 23.827 1.00 35.82 263 ALA F O 1
ATOM 13043 N N . SER F 1 264 ? 179.438 26.180 22.014 1.00 37.03 264 SER F N 1
ATOM 13044 C CA . SER F 1 264 ? 178.086 26.451 22.504 1.00 37.65 264 SER F CA 1
ATOM 13045 C C . SER F 1 264 ? 177.105 26.204 21.369 1.00 35.58 264 SER F C 1
ATOM 13046 O O . SER F 1 264 ? 176.430 27.125 20.891 1.00 34.72 264 SER F O 1
ATOM 13049 N N . PRO F 1 265 ? 177.017 24.956 20.897 1.00 34.46 265 PRO F N 1
ATOM 13050 C CA . PRO F 1 265 ? 176.114 24.656 19.779 1.00 35.56 265 PRO F CA 1
ATOM 13051 C C . PRO F 1 265 ? 174.669 24.907 20.174 1.00 36.38 265 PRO F C 1
ATOM 13052 O O . PRO F 1 265 ? 174.274 24.711 21.326 1.00 37.01 265 PRO F O 1
ATOM 13056 N N . GLY F 1 266 ? 173.879 25.364 19.207 1.00 36.97 266 GLY F N 1
ATOM 13057 C CA . GLY F 1 266 ? 172.457 25.523 19.446 1.00 39.26 266 GLY F CA 1
ATOM 13058 C C . GLY F 1 266 ? 171.771 24.171 19.534 1.00 41.85 266 GLY F C 1
ATOM 13059 O O . GLY F 1 266 ? 172.162 23.204 18.879 1.00 42.94 266 GLY F O 1
ATOM 13060 N N . LEU F 1 267 ? 170.747 24.101 20.382 1.00 42.95 267 LEU F N 1
ATOM 13061 C CA . LEU F 1 267 ? 170.057 22.844 20.644 1.00 44.06 267 LEU F CA 1
ATOM 13062 C C . LEU F 1 267 ? 168.757 22.689 19.862 1.00 47.62 267 LEU F C 1
ATOM 13063 O O . LEU F 1 267 ? 168.348 21.557 19.596 1.00 47.61 267 LEU F O 1
ATOM 13068 N N . GLU F 1 268 ? 168.109 23.790 19.466 1.00 44.76 268 GLU F N 1
ATOM 13069 C CA . GLU F 1 268 ? 166.746 23.705 18.946 1.00 47.81 268 GLU F CA 1
ATOM 13070 C C . GLU F 1 268 ? 166.692 22.952 17.620 1.00 48.05 268 GLU F C 1
ATOM 13071 O O . GLU F 1 268 ? 166.013 21.923 17.505 1.00 49.66 268 GLU F O 1
ATOM 13077 N N . GLY F 1 269 ? 167.386 23.464 16.601 1.00 47.80 269 GLY F N 1
ATOM 13078 C CA . GLY F 1 269 ? 167.404 22.792 15.308 1.00 45.44 269 GLY F CA 1
ATOM 13079 C C . GLY F 1 269 ? 167.670 21.304 15.418 1.00 50.39 269 GLY F C 1
ATOM 13080 O O . GLY F 1 269 ? 166.917 20.483 14.886 1.00 49.91 269 GLY F O 1
ATOM 13081 N N . ILE F 1 270 ? 168.710 20.931 16.166 1.00 43.91 270 ILE F N 1
ATOM 13082 C CA . ILE F 1 270 ? 169.152 19.542 16.163 1.00 49.44 270 ILE F CA 1
ATOM 13083 C C . ILE F 1 270 ? 168.246 18.665 17.031 1.00 47.42 270 ILE F C 1
ATOM 13084 O O . ILE F 1 270 ? 167.954 17.515 16.674 1.00 44.55 270 ILE F O 1
ATOM 13089 N N . GLU F 1 271 ? 167.764 19.182 18.167 1.00 45.78 271 GLU F N 1
ATOM 13090 C CA . GLU F 1 271 ? 166.859 18.378 18.990 1.00 44.16 271 GLU F CA 1
ATOM 13091 C C . GLU F 1 271 ? 165.537 18.139 18.269 1.00 48.45 271 GLU F C 1
ATOM 13092 O O . GLU F 1 271 ? 165.003 17.024 18.286 1.00 45.75 271 GLU F O 1
ATOM 13098 N N . LYS F 1 272 ? 165.013 19.163 17.599 1.00 48.67 272 LYS F N 1
ATOM 13099 C CA . LYS F 1 272 ? 163.770 18.984 16.862 1.00 53.70 272 LYS F CA 1
ATOM 13100 C C . LYS F 1 272 ? 163.959 18.053 15.673 1.00 52.69 272 LYS F C 1
ATOM 13101 O O . LYS F 1 272 ? 163.113 17.189 15.419 1.00 55.07 272 LYS F O 1
ATOM 13107 N N . THR F 1 273 ? 165.067 18.191 14.944 1.00 49.89 273 THR F N 1
ATOM 13108 C CA . THR F 1 273 ? 165.258 17.350 13.770 1.00 50.69 273 THR F CA 1
ATOM 13109 C C . THR F 1 273 ? 165.452 15.888 14.159 1.00 52.16 273 THR F C 1
ATOM 13110 O O . THR F 1 273 ? 164.938 14.994 13.479 1.00 52.22 273 THR F O 1
ATOM 13114 N N . THR F 1 274 ? 166.165 15.621 15.259 1.00 48.23 274 THR F N 1
ATOM 13115 C CA . THR F 1 274 ? 166.535 14.253 15.620 1.00 46.92 274 THR F CA 1
ATOM 13116 C C . THR F 1 274 ? 165.637 13.627 16.677 1.00 48.85 274 THR F C 1
ATOM 13117 O O . THR F 1 274 ? 165.570 12.395 16.756 1.00 51.01 274 THR F O 1
ATOM 13121 N N . GLY F 1 275 ? 164.984 14.430 17.511 1.00 46.90 275 GLY F N 1
ATOM 13122 C CA . GLY F 1 275 ? 164.209 13.905 18.617 1.00 48.94 275 GLY F CA 1
ATOM 13123 C C . GLY F 1 275 ? 165.016 13.407 19.796 1.00 52.42 275 GLY F C 1
ATOM 13124 O O . GLY F 1 275 ? 164.434 12.817 20.716 1.00 45.61 275 GLY F O 1
ATOM 13125 N N . ILE F 1 276 ? 166.353 13.634 19.809 1.00 47.48 276 ILE F N 1
ATOM 13126 C CA . ILE F 1 276 ? 167.215 13.156 20.884 1.00 43.00 276 ILE F CA 1
ATOM 13127 C C . ILE F 1 276 ? 167.200 14.165 22.024 1.00 44.27 276 ILE F C 1
ATOM 13128 O O . ILE F 1 276 ? 167.070 15.377 21.820 1.00 44.51 276 ILE F O 1
ATOM 13133 N N . ASP F 1 277 ? 167.293 13.651 23.249 1.00 42.21 277 ASP F N 1
ATOM 13134 C CA . ASP F 1 277 ? 167.296 14.473 24.456 1.00 42.08 277 ASP F CA 1
ATOM 13135 C C . ASP F 1 277 ? 168.726 14.941 24.691 1.00 41.30 277 ASP F C 1
ATOM 13136 O O . ASP F 1 277 ? 169.470 14.397 25.508 1.00 43.74 277 ASP F O 1
ATOM 13141 N N . ILE F 1 278 ? 169.119 15.971 23.949 1.00 41.73 278 ILE F N 1
ATOM 13142 C CA . ILE F 1 278 ? 170.511 16.405 23.999 1.00 41.79 278 ILE F CA 1
ATOM 13143 C C . ILE F 1 278 ? 170.810 17.074 25.334 1.00 37.01 278 ILE F C 1
ATOM 13144 O O . ILE F 1 278 ? 171.801 16.750 26.006 1.00 38.65 278 ILE F O 1
ATOM 13149 N N . ALA F 1 279 ? 169.931 17.985 25.753 1.00 35.93 279 ALA F N 1
ATOM 13150 C CA . ALA F 1 279 ? 170.093 18.652 27.040 1.00 40.97 279 ALA F CA 1
ATOM 13151 C C . ALA F 1 279 ? 170.292 17.641 28.168 1.00 38.64 279 ALA F C 1
ATOM 13152 O O . ALA F 1 279 ? 171.183 17.804 29.019 1.00 39.90 279 ALA F O 1
ATOM 13154 N N . GLY F 1 280 ? 169.488 16.575 28.168 1.00 38.45 280 GLY F N 1
ATOM 13155 C CA . GLY F 1 280 ? 169.626 15.559 29.198 1.00 37.88 280 GLY F CA 1
ATOM 13156 C C . GLY F 1 280 ? 170.992 14.894 29.183 1.00 35.49 280 GLY F C 1
ATOM 13157 O O . GLY F 1 280 ? 171.561 14.620 30.235 1.00 36.29 280 GLY F O 1
ATOM 13158 N N . LYS F 1 281 ? 171.515 14.592 27.994 1.00 36.24 281 LYS F N 1
ATOM 13159 C CA . LYS F 1 281 ? 172.873 14.059 27.898 1.00 36.61 281 LYS F CA 1
ATOM 13160 C C . LYS F 1 281 ? 173.896 15.021 28.500 1.00 35.85 281 LYS F C 1
ATOM 13161 O O . LYS F 1 281 ? 174.845 14.593 29.174 1.00 38.35 281 LYS F O 1
ATOM 13167 N N . MET F 1 282 ? 173.716 16.326 28.287 1.00 33.75 282 MET F N 1
ATOM 13168 C CA . MET F 1 282 ? 174.624 17.290 28.920 1.00 37.03 282 MET F CA 1
ATOM 13169 C C . MET F 1 282 ? 174.530 17.221 30.445 1.00 35.54 282 MET F C 1
ATOM 13170 O O . MET F 1 282 ? 175.555 17.213 31.152 1.00 35.64 282 MET F O 1
ATOM 13175 N N . ILE F 1 283 ? 173.304 17.139 30.967 1.00 33.15 283 ILE F N 1
ATOM 13176 C CA . ILE F 1 283 ? 173.122 17.033 32.418 1.00 35.02 283 ILE F CA 1
ATOM 13177 C C . ILE F 1 283 ? 173.734 15.737 32.946 1.00 35.01 283 ILE F C 1
ATOM 13178 O O . ILE F 1 283 ? 174.309 15.694 34.038 1.00 36.75 283 ILE F O 1
ATOM 13183 N N . ARG F 1 284 ? 173.629 14.666 32.175 1.00 35.24 284 ARG F N 1
ATOM 13184 C CA . ARG F 1 284 ? 174.221 13.401 32.581 1.00 36.33 284 ARG F CA 1
ATOM 13185 C C . ARG F 1 284 ? 175.747 13.497 32.624 1.00 37.92 284 ARG F C 1
ATOM 13186 O O . ARG F 1 284 ? 176.392 12.933 33.521 1.00 36.19 284 ARG F O 1
ATOM 13194 N N . TRP F 1 285 ? 176.352 14.211 31.671 1.00 37.72 285 TRP F N 1
ATOM 13195 C CA . TRP F 1 285 ? 177.800 14.375 31.744 1.00 36.57 285 TRP F CA 1
ATOM 13196 C C . TRP F 1 285 ? 178.184 15.122 33.014 1.00 34.36 285 TRP F C 1
ATOM 13197 O O . TRP F 1 285 ? 179.160 14.761 33.699 1.00 35.55 285 TRP F O 1
ATOM 13208 N N . ILE F 1 286 ? 177.401 16.141 33.370 1.00 35.83 286 ILE F N 1
ATOM 13209 C CA . ILE F 1 286 ? 177.676 16.859 34.620 1.00 36.91 286 ILE F CA 1
ATOM 13210 C C . ILE F 1 286 ? 177.522 15.938 35.830 1.00 41.20 286 ILE F C 1
ATOM 13211 O O . ILE F 1 286 ? 178.294 16.018 36.796 1.00 41.22 286 ILE F O 1
ATOM 13216 N N . GLU F 1 287 ? 176.489 15.092 35.828 1.00 39.14 287 GLU F N 1
ATOM 13217 C CA . GLU F 1 287 ? 176.301 14.183 36.954 1.00 39.13 287 GLU F CA 1
ATOM 13218 C C . GLU F 1 287 ? 177.491 13.249 37.083 1.00 38.60 287 GLU F C 1
ATOM 13219 O O . GLU F 1 287 ? 177.945 12.958 38.192 1.00 40.58 287 GLU F O 1
ATOM 13225 N N . ARG F 1 288 ? 178.034 12.800 35.951 1.00 39.47 288 ARG F N 1
ATOM 13226 C CA . ARG F 1 288 ? 179.157 11.876 35.994 1.00 39.23 288 ARG F CA 1
ATOM 13227 C C . ARG F 1 288 ? 180.466 12.549 36.368 1.00 44.61 288 ARG F C 1
ATOM 13228 O O . ARG F 1 288 ? 181.420 11.842 36.716 1.00 43.66 288 ARG F O 1
ATOM 13236 N N . HIS F 1 289 ? 180.563 13.884 36.292 1.00 42.91 289 HIS F N 1
ATOM 13237 C CA . HIS F 1 289 ? 181.869 14.496 36.509 1.00 38.36 289 HIS F CA 1
ATOM 13238 C C . HIS F 1 289 ? 181.935 15.558 37.594 1.00 41.98 289 HIS F C 1
ATOM 13239 O O . HIS F 1 289 ? 183.030 15.816 38.098 1.00 43.55 289 HIS F O 1
ATOM 13246 N N . ALA F 1 290 ? 180.825 16.169 37.984 1.00 44.03 290 ALA F N 1
ATOM 13247 C CA . ALA F 1 290 ? 180.833 17.078 39.121 1.00 49.70 290 ALA F CA 1
ATOM 13248 C C . ALA F 1 290 ? 180.649 16.276 40.403 1.00 58.36 290 ALA F C 1
ATOM 13249 O O . ALA F 1 290 ? 179.710 15.479 40.506 1.00 61.93 290 ALA F O 1
ATOM 13251 N N . THR F 1 291 ? 181.540 16.477 41.371 1.00 62.83 291 THR F N 1
ATOM 13252 C CA . THR F 1 291 ? 181.411 15.784 42.649 1.00 71.12 291 THR F CA 1
ATOM 13253 C C . THR F 1 291 ? 180.523 16.596 43.595 1.00 72.95 291 THR F C 1
ATOM 13254 O O . THR F 1 291 ? 180.329 17.803 43.415 1.00 71.01 291 THR F O 1
ATOM 13258 N N . THR F 1 292 ? 179.986 15.906 44.609 1.00 75.35 292 THR F N 1
ATOM 13259 C CA . THR F 1 292 ? 178.931 16.382 45.529 1.00 76.89 292 THR F CA 1
ATOM 13260 C C . THR F 1 292 ? 177.809 17.146 44.812 1.00 77.05 292 THR F C 1
ATOM 13261 O O . THR F 1 292 ? 176.819 17.540 45.442 1.00 78.32 292 THR F O 1
ATOM 13265 N N . MET G 1 1 ? 190.587 92.810 12.442 1.00 23.54 1 MET G N 1
ATOM 13266 C CA . MET G 1 1 ? 189.484 92.269 13.233 1.00 27.02 1 MET G CA 1
ATOM 13267 C C . MET G 1 1 ? 190.028 91.168 14.129 1.00 29.49 1 MET G C 1
ATOM 13268 O O . MET G 1 1 ? 191.214 90.847 14.063 1.00 29.42 1 MET G O 1
ATOM 13273 N N . LYS G 1 2 ? 189.184 90.591 14.981 1.00 26.41 2 LYS G N 1
ATOM 13274 C CA . LYS G 1 2 ? 189.614 89.525 15.867 1.00 27.80 2 LYS G CA 1
ATOM 13275 C C . LYS G 1 2 ? 189.059 88.211 15.338 1.00 26.14 2 LYS G C 1
ATOM 13276 O O . LYS G 1 2 ? 187.861 88.102 15.084 1.00 24.71 2 LYS G O 1
ATOM 13282 N N . ILE G 1 3 ? 189.927 87.222 15.173 1.00 22.35 3 ILE G N 1
ATOM 13283 C CA . ILE G 1 3 ? 189.593 85.985 14.482 1.00 25.89 3 ILE G CA 1
ATOM 13284 C C . ILE G 1 3 ? 189.943 84.808 15.389 1.00 26.50 3 ILE G C 1
ATOM 13285 O O . ILE G 1 3 ? 191.035 84.755 15.965 1.00 22.78 3 ILE G O 1
ATOM 13290 N N . ALA G 1 4 ? 189.024 83.862 15.503 1.00 25.28 4 ALA G N 1
ATOM 13291 C CA . ALA G 1 4 ? 189.311 82.595 16.148 1.00 25.80 4 ALA G CA 1
ATOM 13292 C C . ALA G 1 4 ? 189.382 81.505 15.097 1.00 26.18 4 ALA G C 1
ATOM 13293 O O . ALA G 1 4 ? 188.547 81.436 14.186 1.00 27.29 4 ALA G O 1
ATOM 13295 N N . ILE G 1 5 ? 190.369 80.641 15.247 1.00 23.40 5 ILE G N 1
ATOM 13296 C CA . ILE G 1 5 ? 190.480 79.438 14.450 1.00 24.22 5 ILE G CA 1
ATOM 13297 C C . ILE G 1 5 ? 190.029 78.292 15.341 1.00 26.75 5 ILE G C 1
ATOM 13298 O O . ILE G 1 5 ? 190.650 78.020 16.373 1.00 25.07 5 ILE G O 1
ATOM 13303 N N . LEU G 1 6 ? 188.945 77.632 14.958 1.00 26.78 6 LEU G N 1
ATOM 13304 C CA . LEU G 1 6 ? 188.377 76.546 15.757 1.00 28.22 6 LEU G CA 1
ATOM 13305 C C . LEU G 1 6 ? 189.001 75.240 15.302 1.00 26.79 6 LEU G C 1
ATOM 13306 O O . LEU G 1 6 ? 188.571 74.670 14.301 1.00 29.00 6 LEU G O 1
ATOM 13311 N N . SER G 1 7 ? 189.988 74.736 16.043 1.00 27.30 7 SER G N 1
ATOM 13312 C CA . SER G 1 7 ? 190.649 73.527 15.562 1.00 30.71 7 SER G CA 1
ATOM 13313 C C . SER G 1 7 ? 191.445 72.875 16.682 1.00 30.75 7 SER G C 1
ATOM 13314 O O . SER G 1 7 ? 191.977 73.555 17.561 1.00 32.80 7 SER G O 1
ATOM 13317 N N . ARG G 1 8 ? 191.513 71.544 16.639 1.00 32.14 8 ARG G N 1
ATOM 13318 C CA . ARG G 1 8 ? 192.337 70.802 17.588 1.00 37.54 8 ARG G CA 1
ATOM 13319 C C . ARG G 1 8 ? 193.796 70.738 17.156 1.00 41.68 8 ARG G C 1
ATOM 13320 O O . ARG G 1 8 ? 194.658 70.392 17.974 1.00 42.45 8 ARG G O 1
ATOM 13328 N N . ASP G 1 9 ? 194.079 71.056 15.886 1.00 42.66 9 ASP G N 1
ATOM 13329 C CA . ASP G 1 9 ? 195.401 70.881 15.289 1.00 39.30 9 ASP G CA 1
ATOM 13330 C C . ASP G 1 9 ? 196.127 72.215 15.104 1.00 35.25 9 ASP G C 1
ATOM 13331 O O . ASP G 1 9 ? 196.649 72.496 14.022 1.00 36.83 9 ASP G O 1
ATOM 13336 N N . GLY G 1 10 ? 196.189 73.029 16.158 1.00 35.01 10 GLY G N 1
ATOM 13337 C CA . GLY G 1 10 ? 196.807 74.344 16.067 1.00 34.95 10 GLY G CA 1
ATOM 13338 C C . GLY G 1 10 ? 198.289 74.328 15.744 1.00 38.16 10 GLY G C 1
ATOM 13339 O O . GLY G 1 10 ? 198.822 75.353 15.308 1.00 35.45 10 GLY G O 1
ATOM 13340 N N . THR G 1 11 ? 198.966 73.191 15.940 1.00 36.50 11 THR G N 1
ATOM 13341 C CA . THR G 1 11 ? 200.358 73.069 15.538 1.00 32.56 11 THR G CA 1
ATOM 13342 C C . THR G 1 11 ? 200.537 72.552 14.114 1.00 33.30 11 THR G C 1
ATOM 13343 O O . THR G 1 11 ? 201.662 72.559 13.615 1.00 38.78 11 THR G O 1
ATOM 13347 N N . LEU G 1 12 ? 199.488 72.092 13.450 1.00 33.47 12 LEU G N 1
ATOM 13348 C CA . LEU G 1 12 ? 199.704 71.541 12.116 1.00 33.15 12 LEU G CA 1
ATOM 13349 C C . LEU G 1 12 ? 199.697 72.644 11.062 1.00 30.87 12 LEU G C 1
ATOM 13350 O O . LEU G 1 12 ? 199.245 73.773 11.299 1.00 28.46 12 LEU G O 1
ATOM 13355 N N . TYR G 1 13 ? 200.181 72.281 9.869 1.00 30.63 13 TYR G N 1
ATOM 13356 C CA . TYR G 1 13 ? 200.493 73.259 8.826 1.00 28.59 13 TYR G CA 1
ATOM 13357 C C . TYR G 1 13 ? 199.319 74.186 8.521 1.00 26.25 13 TYR G C 1
ATOM 13358 O O . TYR G 1 13 ? 199.489 75.401 8.415 1.00 28.54 13 TYR G O 1
ATOM 13367 N N . SER G 1 14 ? 198.128 73.633 8.325 1.00 29.61 14 SER G N 1
ATOM 13368 C CA . SER G 1 14 ? 197.032 74.461 7.819 1.00 28.44 14 SER G CA 1
ATOM 13369 C C . SER G 1 14 ? 196.643 75.538 8.823 1.00 26.78 14 SER G C 1
ATOM 13370 O O . SER G 1 14 ? 196.468 76.707 8.454 1.00 24.86 14 SER G O 1
ATOM 13373 N N . CYS G 1 15 ? 196.490 75.159 10.098 1.00 23.21 15 CYS G N 1
ATOM 13374 C CA . CYS G 1 15 ? 196.144 76.141 11.122 1.00 25.52 15 CYS G CA 1
ATOM 13375 C C . CYS G 1 15 ? 197.267 77.147 11.318 1.00 25.41 15 CYS G C 1
ATOM 13376 O O . CYS G 1 15 ? 197.018 78.354 11.415 1.00 25.19 15 CYS G O 1
ATOM 13379 N N . LYS G 1 16 ? 198.503 76.668 11.369 1.00 26.34 16 LYS G N 1
ATOM 13380 C CA . LYS G 1 16 ? 199.653 77.564 11.422 1.00 27.30 16 LYS G CA 1
ATOM 13381 C C . LYS G 1 16 ? 199.623 78.601 10.307 1.00 27.26 16 LYS G C 1
ATOM 13382 O O . LYS G 1 16 ? 199.898 79.783 10.547 1.00 26.87 16 LYS G O 1
ATOM 13388 N N . ARG G 1 17 ? 199.263 78.179 9.081 1.00 27.03 17 ARG G N 1
ATOM 13389 C CA . ARG G 1 17 ? 199.240 79.094 7.937 1.00 28.50 17 ARG G CA 1
ATOM 13390 C C . ARG G 1 17 ? 198.075 80.071 8.015 1.00 24.73 17 ARG G C 1
ATOM 13391 O O . ARG G 1 17 ? 198.217 81.240 7.641 1.00 25.71 17 ARG G O 1
ATOM 13399 N N . LEU G 1 18 ? 196.900 79.602 8.439 1.00 23.91 18 LEU G N 1
ATOM 13400 C CA . LEU G 1 18 ? 195.780 80.520 8.608 1.00 22.79 18 LEU G CA 1
ATOM 13401 C C . LEU G 1 18 ? 196.115 81.586 9.653 1.00 24.36 18 LEU G C 1
ATOM 13402 O O . LEU G 1 18 ? 195.889 82.785 9.438 1.00 22.54 18 LEU G O 1
ATOM 13407 N N . ARG G 1 19 ? 196.705 81.171 10.776 1.00 25.36 19 ARG G N 1
ATOM 13408 C CA . ARG G 1 19 ? 197.061 82.144 11.807 1.00 26.09 19 ARG G CA 1
ATOM 13409 C C . ARG G 1 19 ? 198.111 83.122 11.283 1.00 26.34 19 ARG G C 1
ATOM 13410 O O . ARG G 1 19 ? 197.983 84.344 11.448 1.00 26.03 19 ARG G O 1
ATOM 13418 N N . GLU G 1 20 ? 199.136 82.607 10.613 1.00 26.84 20 GLU G N 1
ATOM 13419 C CA . GLU G 1 20 ? 200.185 83.484 10.114 1.00 28.88 20 GLU G CA 1
ATOM 13420 C C . GLU G 1 20 ? 199.669 84.434 9.037 1.00 28.38 20 GLU G C 1
ATOM 13421 O O . GLU G 1 20 ? 200.032 85.619 9.024 1.00 29.10 20 GLU G O 1
ATOM 13427 N N . ALA G 1 21 ? 198.797 83.959 8.147 1.00 25.83 21 ALA G N 1
ATOM 13428 C CA . ALA G 1 21 ? 198.271 84.849 7.119 1.00 27.09 21 ALA G CA 1
ATOM 13429 C C . ALA G 1 21 ? 197.391 85.926 7.725 1.00 25.42 21 ALA G C 1
ATOM 13430 O O . ALA G 1 21 ? 197.383 87.067 7.242 1.00 26.59 21 ALA G O 1
ATOM 13432 N N . ALA G 1 22 ? 196.620 85.587 8.770 1.00 25.42 22 ALA G N 1
ATOM 13433 C CA . ALA G 1 22 ? 195.766 86.605 9.380 1.00 21.91 22 ALA G CA 1
ATOM 13434 C C . ALA G 1 22 ? 196.595 87.629 10.139 1.00 26.26 22 ALA G C 1
ATOM 13435 O O . ALA G 1 22 ? 196.244 88.819 10.174 1.00 26.76 22 ALA G O 1
ATOM 13437 N N . ILE G 1 23 ? 197.697 87.187 10.751 1.00 25.60 23 ILE G N 1
ATOM 13438 C CA . ILE G 1 23 ? 198.583 88.121 11.444 1.00 25.12 23 ILE G CA 1
ATOM 13439 C C . ILE G 1 23 ? 199.226 89.073 10.436 1.00 29.12 23 ILE G C 1
ATOM 13440 O O . ILE G 1 23 ? 199.280 90.285 10.660 1.00 28.52 23 ILE G O 1
ATOM 13445 N N . GLN G 1 24 ? 199.704 88.537 9.300 1.00 28.17 24 GLN G N 1
ATOM 13446 C CA . GLN G 1 24 ? 200.307 89.377 8.257 1.00 30.46 24 GLN G CA 1
ATOM 13447 C C . GLN G 1 24 ? 199.350 90.461 7.795 1.00 26.99 24 GLN G C 1
ATOM 13448 O O . GLN G 1 24 ? 199.770 91.568 7.443 1.00 29.86 24 GLN G O 1
ATOM 13454 N N . ARG G 1 25 ? 198.071 90.139 7.714 1.00 27.63 25 ARG G N 1
ATOM 13455 C CA . ARG G 1 25 ? 197.072 91.106 7.291 1.00 26.32 25 ARG G CA 1
ATOM 13456 C C . ARG G 1 25 ? 196.530 91.918 8.459 1.00 27.16 25 ARG G C 1
ATOM 13457 O O . ARG G 1 25 ? 195.495 92.584 8.311 1.00 27.45 25 ARG G O 1
ATOM 13465 N N . GLY G 1 26 ? 197.225 91.890 9.608 1.00 25.59 26 GLY G N 1
ATOM 13466 C CA . GLY G 1 26 ? 196.959 92.795 10.710 1.00 28.07 26 GLY G CA 1
ATOM 13467 C C . GLY G 1 26 ? 195.825 92.407 11.637 1.00 29.84 26 GLY G C 1
ATOM 13468 O O . GLY G 1 26 ? 195.384 93.243 12.429 1.00 28.80 26 GLY G O 1
ATOM 13469 N N . HIS G 1 27 ? 195.344 91.174 11.580 1.00 27.33 27 HIS G N 1
ATOM 13470 C CA . HIS G 1 27 ? 194.266 90.754 12.460 1.00 28.77 27 HIS G CA 1
ATOM 13471 C C . HIS G 1 27 ? 194.824 90.161 13.749 1.00 24.87 27 HIS G C 1
ATOM 13472 O O . HIS G 1 27 ? 195.955 89.671 13.793 1.00 28.42 27 HIS G O 1
ATOM 13479 N N . LEU G 1 28 ? 194.008 90.199 14.801 1.00 28.58 28 LEU G N 1
ATOM 13480 C CA . LEU G 1 28 ? 194.288 89.430 16.012 1.00 27.25 28 LEU G CA 1
ATOM 13481 C C . LEU G 1 28 ? 193.765 88.015 15.821 1.00 28.12 28 LEU G C 1
ATOM 13482 O O . LEU G 1 28 ? 192.678 87.828 15.278 1.00 26.39 28 LEU G O 1
ATOM 13487 N N . VAL G 1 29 ? 194.541 87.010 16.225 1.00 25.93 29 VAL G N 1
ATOM 13488 C CA . VAL G 1 29 ? 194.135 85.620 16.033 1.00 29.91 29 VAL G CA 1
ATOM 13489 C C . VAL G 1 29 ? 194.333 84.819 17.307 1.00 28.16 29 VAL G C 1
ATOM 13490 O O . VAL G 1 29 ? 195.360 84.938 17.978 1.00 28.43 29 VAL G O 1
ATOM 13494 N N . GLU G 1 30 ? 193.388 83.946 17.610 1.00 29.69 30 GLU G N 1
ATOM 13495 C CA . GLU G 1 30 ? 193.733 82.875 18.535 1.00 33.67 30 GLU G CA 1
ATOM 13496 C C . GLU G 1 30 ? 193.198 81.555 18.020 1.00 29.04 30 GLU G C 1
ATOM 13497 O O . GLU G 1 30 ? 192.152 81.491 17.375 1.00 28.87 30 GLU G O 1
ATOM 13503 N N . ILE G 1 31 ? 193.954 80.505 18.302 1.00 24.94 31 ILE G N 1
ATOM 13504 C CA . ILE G 1 31 ? 193.568 79.152 17.957 1.00 27.49 31 ILE G CA 1
ATOM 13505 C C . ILE G 1 31 ? 192.896 78.549 19.182 1.00 30.49 31 ILE G C 1
ATOM 13506 O O . ILE G 1 31 ? 193.503 78.468 20.252 1.00 30.05 31 ILE G O 1
ATOM 13511 N N . LEU G 1 32 ? 191.634 78.155 19.040 1.00 28.28 32 LEU G N 1
ATOM 13512 C CA . LEU G 1 32 ? 190.862 77.582 20.137 1.00 26.27 32 LEU G CA 1
ATOM 13513 C C . LEU G 1 32 ? 190.565 76.124 19.820 1.00 28.03 32 LEU G C 1
ATOM 13514 O O . LEU G 1 32 ? 190.014 75.819 18.760 1.00 25.03 32 LEU G O 1
ATOM 13519 N N . ASP G 1 33 ? 190.930 75.231 20.729 1.00 28.32 33 ASP G N 1
ATOM 13520 C CA . ASP G 1 33 ? 190.470 73.854 20.631 1.00 27.67 33 ASP G CA 1
ATOM 13521 C C . ASP G 1 33 ? 188.971 73.841 20.907 1.00 29.72 33 ASP G C 1
ATOM 13522 O O . ASP G 1 33 ? 188.563 74.190 22.023 1.00 28.69 33 ASP G O 1
ATOM 13527 N N . PRO G 1 34 ? 188.122 73.449 19.947 1.00 28.09 34 PRO G N 1
ATOM 13528 C CA . PRO G 1 34 ? 186.679 73.405 20.240 1.00 29.51 34 PRO G CA 1
ATOM 13529 C C . PRO G 1 34 ? 186.363 72.555 21.454 1.00 32.66 34 PRO G C 1
ATOM 13530 O O . PRO G 1 34 ? 185.446 72.901 22.208 1.00 30.77 34 PRO G O 1
ATOM 13534 N N . LEU G 1 35 ? 187.110 71.456 21.675 1.00 29.68 35 LEU G N 1
ATOM 13535 C CA . LEU G 1 35 ? 186.797 70.571 22.806 1.00 32.83 35 LEU G CA 1
ATOM 13536 C C . LEU G 1 35 ? 187.057 71.238 24.146 1.00 34.60 35 LEU G C 1
ATOM 13537 O O . LEU G 1 35 ? 186.481 70.811 25.154 1.00 34.45 35 LEU G O 1
ATOM 13542 N N . SER G 1 36 ? 187.873 72.299 24.171 1.00 31.14 36 SER G N 1
ATOM 13543 C CA . SER G 1 36 ? 188.096 73.092 25.374 1.00 30.57 36 SER G CA 1
ATOM 13544 C C . SER G 1 36 ? 187.056 74.181 25.599 1.00 31.09 36 SER G C 1
ATOM 13545 O O . SER G 1 36 ? 187.053 74.796 26.670 1.00 34.14 36 SER G O 1
ATOM 13548 N N . CYS G 1 37 ? 186.214 74.480 24.623 1.00 25.57 37 CYS G N 1
ATOM 13549 C CA . CYS G 1 37 ? 185.158 75.450 24.842 1.00 29.22 37 CYS G CA 1
ATOM 13550 C C . CYS G 1 37 ? 184.030 74.813 25.640 1.00 29.16 37 CYS G C 1
ATOM 13551 O O . CYS G 1 37 ? 183.676 73.655 25.415 1.00 29.16 37 CYS G O 1
ATOM 13554 N N . TYR G 1 38 ? 183.455 75.577 26.563 1.00 29.69 38 TYR G N 1
ATOM 13555 C CA . TYR G 1 38 ? 182.237 75.123 27.231 1.00 29.69 38 TYR G CA 1
ATOM 13556 C C . TYR G 1 38 ? 181.399 76.362 27.486 1.00 27.99 38 TYR G C 1
ATOM 13557 O O . TYR G 1 38 ? 181.933 77.468 27.561 1.00 26.79 38 TYR G O 1
ATOM 13566 N N . MET G 1 39 ? 180.090 76.180 27.606 1.00 25.17 39 MET G N 1
ATOM 13567 C CA . MET G 1 39 ? 179.185 77.313 27.481 1.00 28.15 39 MET G CA 1
ATOM 13568 C C . MET G 1 39 ? 177.791 76.867 27.881 1.00 30.40 39 MET G C 1
ATOM 13569 O O . MET G 1 39 ? 177.455 75.693 27.729 1.00 27.61 39 MET G O 1
ATOM 13574 N N . ASN G 1 40 ? 176.976 77.823 28.352 1.00 31.87 40 ASN G N 1
ATOM 13575 C CA . ASN G 1 40 ? 175.531 77.637 28.457 1.00 32.22 40 ASN G CA 1
ATOM 13576 C C . ASN G 1 40 ? 174.910 77.784 27.083 1.00 33.49 40 ASN G C 1
ATOM 13577 O O . ASN G 1 40 ? 175.075 78.825 26.434 1.00 32.42 40 ASN G O 1
ATOM 13582 N N . ILE G 1 41 ? 174.182 76.760 26.645 1.00 31.00 41 ILE G N 1
ATOM 13583 C CA . ILE G 1 41 ? 173.380 76.935 25.447 1.00 33.28 41 ILE G CA 1
ATOM 13584 C C . ILE G 1 41 ? 172.055 77.578 25.789 1.00 31.47 41 ILE G C 1
ATOM 13585 O O . ILE G 1 41 ? 171.421 78.178 24.925 1.00 37.76 41 ILE G O 1
ATOM 13590 N N . ASN G 1 42 ? 171.630 77.503 27.042 1.00 39.72 42 ASN G N 1
ATOM 13591 C CA . ASN G 1 42 ? 170.461 78.235 27.438 1.00 42.78 42 ASN G CA 1
ATOM 13592 C C . ASN G 1 42 ? 170.773 78.833 28.812 1.00 39.68 42 ASN G C 1
ATOM 13593 O O . ASN G 1 42 ? 171.238 78.102 29.715 1.00 32.22 42 ASN G O 1
ATOM 13598 N N . PRO G 1 43 ? 170.538 80.152 28.986 1.00 41.29 43 PRO G N 1
ATOM 13599 C CA . PRO G 1 43 ? 169.885 81.027 27.981 1.00 43.81 43 PRO G CA 1
ATOM 13600 C C . PRO G 1 43 ? 170.684 81.204 26.676 1.00 41.88 43 PRO G C 1
ATOM 13601 O O . PRO G 1 43 ? 171.913 81.065 26.661 1.00 35.91 43 PRO G O 1
ATOM 13605 N N . ALA G 1 44 ? 169.965 81.488 25.596 1.00 41.23 44 ALA G N 1
ATOM 13606 C CA . ALA G 1 44 ? 170.573 81.484 24.268 1.00 49.58 44 ALA G CA 1
ATOM 13607 C C . ALA G 1 44 ? 171.702 82.510 24.166 1.00 44.35 44 ALA G C 1
ATOM 13608 O O . ALA G 1 44 ? 171.638 83.599 24.747 1.00 47.28 44 ALA G O 1
ATOM 13610 N N . ALA G 1 45 ? 172.753 82.147 23.433 1.00 44.47 45 ALA G N 1
ATOM 13611 C CA . ALA G 1 45 ? 173.843 83.077 23.135 1.00 42.61 45 ALA G CA 1
ATOM 13612 C C . ALA G 1 45 ? 174.506 83.587 24.419 1.00 46.05 45 ALA G C 1
ATOM 13613 O O . ALA G 1 45 ? 174.797 84.781 24.568 1.00 39.76 45 ALA G O 1
ATOM 13615 N N . SER G 1 46 ? 174.713 82.671 25.368 1.00 42.28 46 SER G N 1
ATOM 13616 C CA . SER G 1 46 ? 175.562 82.937 26.515 1.00 41.75 46 SER G CA 1
ATOM 13617 C C . SER G 1 46 ? 177.020 82.939 26.080 1.00 41.13 46 SER G C 1
ATOM 13618 O O . SER G 1 46 ? 177.401 82.304 25.092 1.00 40.98 46 SER G O 1
ATOM 13621 N N . SER G 1 47 ? 177.846 83.642 26.846 1.00 37.24 47 SER G N 1
ATOM 13622 C CA . SER G 1 47 ? 179.266 83.700 26.540 1.00 36.90 47 SER G CA 1
ATOM 13623 C C . SER G 1 47 ? 179.889 82.310 26.528 1.00 34.10 47 SER G C 1
ATOM 13624 O O . SER G 1 47 ? 179.418 81.374 27.185 1.00 37.37 47 SER G O 1
ATOM 13627 N N . ILE G 1 48 ? 180.973 82.182 25.778 1.00 29.31 48 ILE G N 1
ATOM 13628 C CA . ILE G 1 48 ? 181.710 80.932 25.680 1.00 31.48 48 ILE G CA 1
ATOM 13629 C C . ILE G 1 48 ? 182.921 80.997 26.596 1.00 30.62 48 ILE G C 1
ATOM 13630 O O . ILE G 1 48 ? 183.734 81.926 26.509 1.00 32.81 48 ILE G O 1
ATOM 13635 N N . HIS G 1 49 ? 183.042 80.019 27.479 1.00 28.26 49 HIS G N 1
ATOM 13636 C CA . HIS G 1 49 ? 184.141 79.966 28.425 1.00 33.15 49 HIS G CA 1
ATOM 13637 C C . HIS G 1 49 ? 185.241 79.064 27.898 1.00 31.92 49 HIS G C 1
ATOM 13638 O O . HIS G 1 49 ? 184.997 78.105 27.150 1.00 30.96 49 HIS G O 1
ATOM 13645 N N . TYR G 1 50 ? 186.457 79.377 28.326 1.00 33.20 50 TYR G N 1
ATOM 13646 C CA . TYR G 1 50 ? 187.652 78.702 27.838 1.00 33.45 50 TYR G CA 1
ATOM 13647 C C . TYR G 1 50 ? 188.701 78.882 28.914 1.00 35.55 50 TYR G C 1
ATOM 13648 O O . TYR G 1 50 ? 189.058 80.024 29.226 1.00 38.62 50 TYR G O 1
ATOM 13657 N N . LYS G 1 51 ? 189.185 77.778 29.480 1.00 37.17 51 LYS G N 1
ATOM 13658 C CA . LYS G 1 51 ? 190.186 77.821 30.552 1.00 39.44 51 LYS G CA 1
ATOM 13659 C C . LYS G 1 51 ? 189.767 78.770 31.674 1.00 37.75 51 LYS G C 1
ATOM 13660 O O . LYS G 1 51 ? 190.507 79.662 32.081 1.00 38.09 51 LYS G O 1
ATOM 13666 N N . GLY G 1 52 ? 188.544 78.599 32.154 1.00 40.88 52 GLY G N 1
ATOM 13667 C CA . GLY G 1 52 ? 188.100 79.344 33.315 1.00 38.33 52 GLY G CA 1
ATOM 13668 C C . GLY G 1 52 ? 187.736 80.786 33.061 1.00 40.56 52 GLY G C 1
ATOM 13669 O O . GLY G 1 52 ? 187.354 81.486 34.009 1.00 38.86 52 GLY G O 1
ATOM 13670 N N . ARG G 1 53 ? 187.819 81.259 31.820 1.00 34.92 53 ARG G N 1
ATOM 13671 C CA . ARG G 1 53 ? 187.514 82.651 31.533 1.00 41.01 53 ARG G CA 1
ATOM 13672 C C . ARG G 1 53 ? 186.550 82.748 30.358 1.00 38.90 53 ARG G C 1
ATOM 13673 O O . ARG G 1 53 ? 186.439 81.847 29.527 1.00 36.37 53 ARG G O 1
ATOM 13681 N N . LYS G 1 54 ? 185.845 83.864 30.333 1.00 38.76 54 LYS G N 1
ATOM 13682 C CA . LYS G 1 54 ? 184.941 84.224 29.260 1.00 38.10 54 LYS G CA 1
ATOM 13683 C C . LYS G 1 54 ? 185.724 84.688 28.027 1.00 36.63 54 LYS G C 1
ATOM 13684 O O . LYS G 1 54 ? 186.543 85.602 28.116 1.00 39.03 54 LYS G O 1
ATOM 13690 N N . LEU G 1 55 ? 185.477 84.063 26.878 1.00 32.40 55 LEU G N 1
ATOM 13691 C CA . LEU G 1 55 ? 186.127 84.501 25.645 1.00 31.73 55 LEU G CA 1
ATOM 13692 C C . LEU G 1 55 ? 185.600 85.865 25.200 1.00 31.96 55 LEU G C 1
ATOM 13693 O O . LEU G 1 55 ? 184.419 86.187 25.392 1.00 26.05 55 LEU G O 1
ATOM 13698 N N . PRO G 1 56 ? 186.453 86.673 24.576 1.00 28.17 56 PRO G N 1
ATOM 13699 C CA . PRO G 1 56 ? 185.988 87.925 23.980 1.00 28.94 56 PRO G CA 1
ATOM 13700 C C . PRO G 1 56 ? 185.129 87.641 22.756 1.00 28.37 56 PRO G C 1
ATOM 13701 O O . PRO G 1 56 ? 185.050 86.522 22.260 1.00 26.11 56 PRO G O 1
ATOM 13705 N N . HIS G 1 57 ? 184.449 88.674 22.282 1.00 30.29 57 HIS G N 1
ATOM 13706 C CA . HIS G 1 57 ? 183.773 88.554 21.004 1.00 32.42 57 HIS G CA 1
ATOM 13707 C C . HIS G 1 57 ? 184.807 88.364 19.899 1.00 30.62 57 HIS G C 1
ATOM 13708 O O . HIS G 1 57 ? 185.858 89.011 19.894 1.00 29.13 57 HIS G O 1
ATOM 13715 N N . PHE G 1 58 ? 184.533 87.449 18.977 1.00 28.39 58 PHE G N 1
ATOM 13716 C CA . PHE G 1 58 ? 185.326 87.336 17.756 1.00 26.06 58 PHE G CA 1
ATOM 13717 C C . PHE G 1 58 ? 184.487 87.797 16.580 1.00 26.13 58 PHE G C 1
ATOM 13718 O O . PHE G 1 58 ? 183.334 87.381 16.429 1.00 30.09 58 PHE G O 1
ATOM 13726 N N . ASP G 1 59 ? 185.078 88.637 15.741 1.00 27.31 59 ASP G N 1
ATOM 13727 C CA . ASP G 1 59 ? 184.405 89.069 14.521 1.00 26.95 59 ASP G CA 1
ATOM 13728 C C . ASP G 1 59 ? 184.207 87.918 13.548 1.00 22.33 59 ASP G C 1
ATOM 13729 O O . ASP G 1 59 ? 183.212 87.886 12.824 1.00 22.01 59 ASP G O 1
ATOM 13734 N N . ALA G 1 60 ? 185.135 86.964 13.517 1.00 25.46 60 ALA G N 1
ATOM 13735 C CA . ALA G 1 60 ? 184.998 85.825 12.628 1.00 23.71 60 ALA G CA 1
ATOM 13736 C C . ALA G 1 60 ? 185.581 84.590 13.293 1.00 23.32 60 ALA G C 1
ATOM 13737 O O . ALA G 1 60 ? 186.523 84.666 14.090 1.00 24.19 60 ALA G O 1
ATOM 13739 N N . VAL G 1 61 ? 185.044 83.447 12.909 1.00 18.77 61 VAL G N 1
ATOM 13740 C CA . VAL G 1 61 ? 185.542 82.158 13.352 1.00 20.99 61 VAL G CA 1
ATOM 13741 C C . VAL G 1 61 ? 185.866 81.319 12.125 1.00 22.30 61 VAL G C 1
ATOM 13742 O O . VAL G 1 61 ? 185.077 81.260 11.172 1.00 21.06 61 VAL G O 1
ATOM 13746 N N . ILE G 1 62 ? 187.027 80.673 12.154 1.00 21.94 62 ILE G N 1
ATOM 13747 C CA . ILE G 1 62 ? 187.450 79.785 11.073 1.00 21.09 62 ILE G CA 1
ATOM 13748 C C . ILE G 1 62 ? 187.337 78.355 11.582 1.00 18.78 62 ILE G C 1
ATOM 13749 O O . ILE G 1 62 ? 188.220 77.878 12.310 1.00 19.56 62 ILE G O 1
ATOM 13754 N N . PRO G 1 63 ? 186.263 77.643 11.253 1.00 23.99 63 PRO G N 1
ATOM 13755 C CA . PRO G 1 63 ? 186.106 76.270 11.762 1.00 23.51 63 PRO G CA 1
ATOM 13756 C C . PRO G 1 63 ? 186.948 75.318 10.933 1.00 23.29 63 PRO G C 1
ATOM 13757 O O . PRO G 1 63 ? 186.953 75.392 9.704 1.00 23.53 63 PRO G O 1
ATOM 13761 N N . ARG G 1 64 ? 187.716 74.462 11.622 1.00 28.86 64 ARG G N 1
ATOM 13762 C CA . ARG G 1 64 ? 188.438 73.343 11.010 1.00 28.47 64 ARG G CA 1
ATOM 13763 C C . ARG G 1 64 ? 188.130 72.110 11.873 1.00 27.88 64 ARG G C 1
ATOM 13764 O O . ARG G 1 64 ? 188.968 71.608 12.625 1.00 27.66 64 ARG G O 1
ATOM 13772 N N . ILE G 1 65 ? 186.891 71.640 11.786 1.00 28.59 65 ILE G N 1
ATOM 13773 C CA . ILE G 1 65 ? 186.373 70.655 12.729 1.00 27.46 65 ILE G CA 1
ATOM 13774 C C . ILE G 1 65 ? 186.568 69.250 12.156 1.00 30.60 65 ILE G C 1
ATOM 13775 O O . ILE G 1 65 ? 185.930 68.882 11.168 1.00 32.56 65 ILE G O 1
ATOM 13780 N N . GLY G 1 66 ? 187.416 68.453 12.816 1.00 32.85 66 GLY G N 1
ATOM 13781 C CA . GLY G 1 66 ? 187.646 67.084 12.394 1.00 34.15 66 GLY G CA 1
ATOM 13782 C C . GLY G 1 66 ? 186.394 66.229 12.440 1.00 36.25 66 GLY G C 1
ATOM 13783 O O . GLY G 1 66 ? 185.445 66.485 13.182 1.00 35.54 66 GLY G O 1
ATOM 13784 N N . THR G 1 67 ? 186.405 65.184 11.611 1.00 39.19 67 THR G N 1
ATOM 13785 C CA . THR G 1 67 ? 185.255 64.289 11.497 1.00 39.27 67 THR G CA 1
ATOM 13786 C C . THR G 1 67 ? 184.832 63.730 12.853 1.00 36.82 67 THR G C 1
ATOM 13787 O O . THR G 1 67 ? 183.653 63.802 13.230 1.00 39.00 67 THR G O 1
ATOM 13791 N N . ALA G 1 68 ? 185.795 63.219 13.623 1.00 33.71 68 ALA G N 1
ATOM 13792 C CA . ALA G 1 68 ? 185.483 62.565 14.892 1.00 40.40 68 ALA G CA 1
ATOM 13793 C C . ALA G 1 68 ? 184.754 63.485 15.864 1.00 40.70 68 ALA G C 1
ATOM 13794 O O . ALA G 1 68 ? 184.059 62.997 16.767 1.00 39.48 68 ALA G O 1
ATOM 13796 N N . ILE G 1 69 ? 184.873 64.800 15.701 1.00 38.59 69 ILE G N 1
ATOM 13797 C CA . ILE G 1 69 ? 184.282 65.729 16.656 1.00 34.34 69 ILE G CA 1
ATOM 13798 C C . ILE G 1 69 ? 183.200 66.603 16.009 1.00 38.01 69 ILE G C 1
ATOM 13799 O O . ILE G 1 69 ? 182.810 67.653 16.574 1.00 31.95 69 ILE G O 1
ATOM 13804 N N . THR G 1 70 ? 182.650 66.155 14.866 1.00 32.98 70 THR G N 1
ATOM 13805 C CA . THR G 1 70 ? 181.721 67.008 14.117 1.00 30.81 70 THR G CA 1
ATOM 13806 C C . THR G 1 70 ? 180.600 67.564 14.996 1.00 31.73 70 THR G C 1
ATOM 13807 O O . THR G 1 70 ? 180.273 68.755 14.927 1.00 29.38 70 THR G O 1
ATOM 13811 N N . PHE G 1 71 ? 179.973 66.714 15.815 1.00 31.33 71 PHE G N 1
ATOM 13812 C CA . PHE G 1 71 ? 178.794 67.185 16.538 1.00 32.30 71 PHE G CA 1
ATOM 13813 C C . PHE G 1 71 ? 179.167 68.175 17.647 1.00 29.92 71 PHE G C 1
ATOM 13814 O O . PHE G 1 71 ? 178.495 69.199 17.805 1.00 28.71 71 PHE G O 1
ATOM 13822 N N . TYR G 1 72 ? 180.268 67.957 18.373 1.00 30.50 72 TYR G N 1
ATOM 13823 C CA . TYR G 1 72 ? 180.556 68.971 19.398 1.00 27.21 72 TYR G CA 1
ATOM 13824 C C . TYR G 1 72 ? 181.158 70.231 18.768 1.00 28.62 72 TYR G C 1
ATOM 13825 O O . TYR G 1 72 ? 180.760 71.356 19.108 1.00 27.98 72 TYR G O 1
ATOM 13834 N N . GLY G 1 73 ? 182.079 70.067 17.817 1.00 27.21 73 GLY G N 1
ATOM 13835 C CA . GLY G 1 73 ? 182.643 71.236 17.150 1.00 28.26 73 GLY G CA 1
ATOM 13836 C C . GLY G 1 73 ? 181.582 72.152 16.560 1.00 25.45 73 GLY G C 1
ATOM 13837 O O . GLY G 1 73 ? 181.602 73.372 16.769 1.00 26.31 73 GLY G O 1
ATOM 13838 N N . THR G 1 74 ? 180.626 71.578 15.825 1.00 26.20 74 THR G N 1
ATOM 13839 C CA . THR G 1 74 ? 179.612 72.426 15.203 1.00 27.84 74 THR G CA 1
ATOM 13840 C C . THR G 1 74 ? 178.748 73.100 16.263 1.00 28.42 74 THR G C 1
ATOM 13841 O O . THR G 1 74 ? 178.365 74.267 16.092 1.00 26.27 74 THR G O 1
ATOM 13845 N N . ALA G 1 75 ? 178.482 72.414 17.390 1.00 27.16 75 ALA G N 1
ATOM 13846 C CA . ALA G 1 75 ? 177.771 73.086 18.480 1.00 26.37 75 ALA G CA 1
ATOM 13847 C C . ALA G 1 75 ? 178.570 74.294 18.962 1.00 24.35 75 ALA G C 1
ATOM 13848 O O . ALA G 1 75 ? 178.043 75.412 19.039 1.00 26.11 75 ALA G O 1
ATOM 13850 N N . ALA G 1 76 ? 179.874 74.113 19.179 1.00 21.78 76 ALA G N 1
ATOM 13851 C CA . ALA G 1 76 ? 180.694 75.261 19.547 1.00 26.76 76 ALA G CA 1
ATOM 13852 C C . ALA G 1 76 ? 180.597 76.331 18.476 1.00 25.70 76 ALA G C 1
ATOM 13853 O O . ALA G 1 76 ? 180.320 77.504 18.771 1.00 25.34 76 ALA G O 1
ATOM 13855 N N . LEU G 1 77 ? 180.746 75.926 17.207 1.00 27.18 77 LEU G N 1
ATOM 13856 C CA . LEU G 1 77 ? 180.713 76.922 16.145 1.00 24.90 77 LEU G CA 1
ATOM 13857 C C . LEU G 1 77 ? 179.374 77.648 16.146 1.00 25.64 77 LEU G C 1
ATOM 13858 O O . LEU G 1 77 ? 179.323 78.885 16.056 1.00 25.20 77 LEU G O 1
ATOM 13863 N N . ARG G 1 78 ? 178.278 76.895 16.330 1.00 26.22 78 ARG G N 1
ATOM 13864 C CA . ARG G 1 78 ? 176.948 77.501 16.300 1.00 28.17 78 ARG G CA 1
ATOM 13865 C C . ARG G 1 78 ? 176.813 78.539 17.405 1.00 28.63 78 ARG G C 1
ATOM 13866 O O . ARG G 1 78 ? 176.193 79.600 17.221 1.00 27.84 78 ARG G O 1
ATOM 13874 N N . GLN G 1 79 ? 177.431 78.269 18.552 1.00 27.65 79 GLN G N 1
ATOM 13875 C CA . GLN G 1 79 ? 177.353 79.235 19.634 1.00 28.57 79 GLN G CA 1
ATOM 13876 C C . GLN G 1 79 ? 178.069 80.520 19.240 1.00 27.89 79 GLN G C 1
ATOM 13877 O O . GLN G 1 79 ? 177.540 81.623 19.449 1.00 25.84 79 GLN G O 1
ATOM 13883 N N . PHE G 1 80 ? 179.250 80.395 18.610 1.00 25.09 80 PHE G N 1
ATOM 13884 C CA . PHE G 1 80 ? 179.916 81.591 18.109 1.00 26.84 80 PHE G CA 1
ATOM 13885 C C . PHE G 1 80 ? 179.015 82.327 17.132 1.00 24.37 80 PHE G C 1
ATOM 13886 O O . PHE G 1 80 ? 178.930 83.564 17.170 1.00 24.56 80 PHE G O 1
ATOM 13894 N N . GLU G 1 81 ? 178.297 81.579 16.279 1.00 23.59 81 GLU G N 1
ATOM 13895 C CA . GLU G 1 81 ? 177.410 82.229 15.312 1.00 27.04 81 GLU G CA 1
ATOM 13896 C C . GLU G 1 81 ? 176.304 82.976 16.026 1.00 29.07 81 GLU G C 1
ATOM 13897 O O . GLU G 1 81 ? 175.955 84.106 15.654 1.00 27.55 81 GLU G O 1
ATOM 13903 N N . MET G 1 82 ? 175.759 82.369 17.080 1.00 31.34 82 MET G N 1
ATOM 13904 C CA . MET G 1 82 ? 174.672 83.026 17.783 1.00 32.36 82 MET G CA 1
ATOM 13905 C C . MET G 1 82 ? 175.182 84.256 18.505 1.00 32.41 82 MET G C 1
ATOM 13906 O O . MET G 1 82 ? 174.431 85.214 18.701 1.00 30.78 82 MET G O 1
ATOM 13911 N N . LEU G 1 83 ? 176.462 84.251 18.894 1.00 27.03 83 LEU G N 1
ATOM 13912 C CA . LEU G 1 83 ? 177.050 85.457 19.451 1.00 26.13 83 LEU G CA 1
ATOM 13913 C C . LEU G 1 83 ? 177.323 86.533 18.404 1.00 28.21 83 LEU G C 1
ATOM 13914 O O . LEU G 1 83 ? 177.717 87.638 18.784 1.00 34.38 83 LEU G O 1
ATOM 13919 N N . GLY G 1 84 ? 177.116 86.275 17.113 1.00 29.22 84 GLY G N 1
ATOM 13920 C CA . GLY G 1 84 ? 177.340 87.285 16.088 1.00 29.27 84 GLY G CA 1
ATOM 13921 C C . GLY G 1 84 ? 178.630 87.161 15.287 1.00 29.28 84 GLY G C 1
ATOM 13922 O O . GLY G 1 84 ? 178.882 88.012 14.427 1.00 29.12 84 GLY G O 1
ATOM 13923 N N . SER G 1 85 ? 179.444 86.135 15.534 1.00 23.04 85 SER G N 1
ATOM 13924 C CA . SER G 1 85 ? 180.652 85.906 14.744 1.00 25.13 85 SER G CA 1
ATOM 13925 C C . SER G 1 85 ? 180.336 85.473 13.314 1.00 26.25 85 SER G C 1
ATOM 13926 O O . SER G 1 85 ? 179.405 84.693 13.064 1.00 24.06 85 SER G O 1
ATOM 13929 N N . TYR G 1 86 ? 181.144 85.948 12.376 1.00 25.60 86 TYR G N 1
ATOM 13930 C CA . TYR G 1 86 ? 181.024 85.491 10.990 1.00 24.62 86 TYR G CA 1
ATOM 13931 C C . TYR G 1 86 ? 181.716 84.142 10.833 1.00 24.54 86 TYR G C 1
ATOM 13932 O O . TYR G 1 86 ? 182.912 84.033 11.126 1.00 25.06 86 TYR G O 1
ATOM 13941 N N . PRO G 1 87 ? 181.014 83.098 10.390 1.00 21.50 87 PRO G N 1
ATOM 13942 C CA . PRO G 1 87 ? 181.665 81.791 10.219 1.00 23.88 87 PRO G CA 1
ATOM 13943 C C . PRO G 1 87 ? 182.187 81.585 8.802 1.00 24.16 87 PRO G C 1
ATOM 13944 O O . PRO G 1 87 ? 181.461 81.819 7.829 1.00 23.86 87 PRO G O 1
ATOM 13948 N N . LEU G 1 88 ? 183.442 81.163 8.672 1.00 20.03 88 LEU G N 1
ATOM 13949 C CA . LEU G 1 88 ? 184.000 80.785 7.372 1.00 23.24 88 LEU G CA 1
ATOM 13950 C C . LEU G 1 88 ? 183.608 79.323 7.137 1.00 24.18 88 LEU G C 1
ATOM 13951 O O . LEU G 1 88 ? 184.388 78.393 7.367 1.00 23.52 88 LEU G O 1
ATOM 13956 N N . ASN G 1 89 ? 182.363 79.152 6.662 1.00 23.43 89 ASN G N 1
ATOM 13957 C CA . ASN G 1 89 ? 181.548 77.932 6.629 1.00 25.64 89 ASN G CA 1
ATOM 13958 C C . ASN G 1 89 ? 180.645 77.898 7.854 1.00 25.79 89 ASN G C 1
ATOM 13959 O O . ASN G 1 89 ? 181.137 77.805 8.991 1.00 23.04 89 ASN G O 1
ATOM 13964 N N . GLU G 1 90 ? 179.335 77.974 7.620 1.00 24.48 90 GLU G N 1
ATOM 13965 C CA . GLU G 1 90 ? 178.340 77.880 8.680 1.00 28.32 90 GLU G CA 1
ATOM 13966 C C . GLU G 1 90 ? 178.213 76.464 9.216 1.00 25.79 90 GLU G C 1
ATOM 13967 O O . GLU G 1 90 ? 178.349 75.487 8.484 1.00 24.75 90 GLU G O 1
ATOM 13973 N N . SER G 1 91 ? 177.833 76.378 10.496 1.00 26.15 91 SER G N 1
ATOM 13974 C CA . SER G 1 91 ? 177.706 75.097 11.184 1.00 25.91 91 SER G CA 1
ATOM 13975 C C . SER G 1 91 ? 176.712 74.169 10.494 1.00 29.61 91 SER G C 1
ATOM 13976 O O . SER G 1 91 ? 176.925 72.954 10.451 1.00 32.01 91 SER G O 1
ATOM 13979 N N . VAL G 1 92 ? 175.619 74.718 9.964 1.00 25.73 92 VAL G N 1
ATOM 13980 C CA . VAL G 1 92 ? 174.620 73.893 9.283 1.00 33.77 92 VAL G CA 1
ATOM 13981 C C . VAL G 1 92 ? 175.226 73.213 8.068 1.00 30.67 92 VAL G C 1
ATOM 13982 O O . VAL G 1 92 ? 174.985 72.021 7.816 1.00 30.00 92 VAL G O 1
ATOM 13986 N N . ALA G 1 93 ? 176.015 73.966 7.290 1.00 26.43 93 ALA G N 1
ATOM 13987 C CA . ALA G 1 93 ? 176.652 73.420 6.091 1.00 28.31 93 ALA G CA 1
ATOM 13988 C C . ALA G 1 93 ? 177.700 72.379 6.444 1.00 26.10 93 ALA G C 1
ATOM 13989 O O . ALA G 1 93 ? 177.812 71.359 5.766 1.00 30.37 93 ALA G O 1
ATOM 13991 N N . ILE G 1 94 ? 178.507 72.632 7.476 1.00 27.88 94 ILE G N 1
ATOM 13992 C CA . ILE G 1 94 ? 179.502 71.652 7.910 1.00 28.51 94 ILE G CA 1
ATOM 13993 C C . ILE G 1 94 ? 178.829 70.349 8.342 1.00 28.10 94 ILE G C 1
ATOM 13994 O O . ILE G 1 94 ? 179.263 69.250 7.964 1.00 29.38 94 ILE G O 1
ATOM 13999 N N . ALA G 1 95 ? 177.757 70.456 9.138 1.00 30.01 95 ALA G N 1
ATOM 14000 C CA . ALA G 1 95 ? 177.029 69.277 9.601 1.00 30.44 95 ALA G CA 1
ATOM 14001 C C . ALA G 1 95 ? 176.444 68.488 8.439 1.00 29.21 95 ALA G C 1
ATOM 14002 O O . ALA G 1 95 ? 176.534 67.260 8.416 1.00 31.37 95 ALA G O 1
ATOM 14004 N N . ARG G 1 96 ? 175.841 69.166 7.461 1.00 29.30 96 ARG G N 1
ATOM 14005 C CA . ARG G 1 96 ? 175.354 68.427 6.297 1.00 31.99 96 ARG G CA 1
ATOM 14006 C C . ARG G 1 96 ? 176.502 67.774 5.522 1.00 33.19 96 ARG G C 1
ATOM 14007 O O . ARG G 1 96 ? 176.385 66.623 5.085 1.00 31.43 96 ARG G O 1
ATOM 14015 N N . ALA G 1 97 ? 177.625 68.488 5.352 1.00 28.42 97 ALA G N 1
ATOM 14016 C CA . ALA G 1 97 ? 178.715 67.983 4.527 1.00 32.87 97 ALA G CA 1
ATOM 14017 C C . ALA G 1 97 ? 179.361 66.749 5.142 1.00 32.89 97 ALA G C 1
ATOM 14018 O O . ALA G 1 97 ? 179.946 65.935 4.418 1.00 29.78 97 ALA G O 1
ATOM 14020 N N . ARG G 1 98 ? 179.287 66.615 6.471 1.00 31.84 98 ARG G N 1
ATOM 14021 C CA . ARG G 1 98 ? 179.778 65.404 7.118 1.00 31.62 98 ARG G CA 1
ATOM 14022 C C . ARG G 1 98 ? 178.961 64.179 6.706 1.00 33.40 98 ARG G C 1
ATOM 14023 O O . ARG G 1 98 ? 179.475 63.055 6.721 1.00 31.62 98 ARG G O 1
ATOM 14031 N N . ASP G 1 99 ? 177.695 64.377 6.327 1.00 29.23 99 ASP G N 1
ATOM 14032 C CA . ASP G 1 99 ? 176.806 63.299 5.886 1.00 28.47 99 ASP G CA 1
ATOM 14033 C C . ASP G 1 99 ? 177.025 63.077 4.388 1.00 27.47 99 ASP G C 1
ATOM 14034 O O . ASP G 1 99 ? 176.389 63.715 3.552 1.00 28.92 99 ASP G O 1
ATOM 14039 N N . LYS G 1 100 ? 177.904 62.133 4.037 1.00 26.44 100 LYS G N 1
ATOM 14040 C CA . LYS G 1 100 ? 178.263 61.940 2.624 1.00 27.15 100 LYS G CA 1
ATOM 14041 C C . LYS G 1 100 ? 177.057 61.543 1.767 1.00 31.51 100 LYS G C 1
ATOM 14042 O O . LYS G 1 100 ? 176.903 62.027 0.637 1.00 29.51 100 LYS G O 1
ATOM 14048 N N . LEU G 1 101 ? 176.164 60.697 2.295 1.00 30.64 101 LEU G N 1
ATOM 14049 C CA . LEU G 1 101 ? 174.989 60.288 1.519 1.00 30.55 101 LEU G CA 1
ATOM 14050 C C . LEU G 1 101 ? 174.076 61.473 1.237 1.00 28.96 101 LEU G C 1
ATOM 14051 O O . LEU G 1 101 ? 173.645 61.690 0.097 1.00 29.70 101 LEU G O 1
ATOM 14056 N N . ARG G 1 102 ? 173.751 62.238 2.278 1.00 28.76 102 ARG G N 1
ATOM 14057 C CA . ARG G 1 102 ? 172.905 63.410 2.108 1.00 29.35 102 ARG G CA 1
ATOM 14058 C C . ARG G 1 102 ? 173.517 64.398 1.125 1.00 30.05 102 ARG G C 1
ATOM 14059 O O . ARG G 1 102 ? 172.806 64.979 0.290 1.00 27.53 102 ARG G O 1
ATOM 14067 N N . SER G 1 103 ? 174.834 64.606 1.212 1.00 25.85 103 SER G N 1
ATOM 14068 C CA . SER G 1 103 ? 175.479 65.574 0.324 1.00 27.71 103 SER G CA 1
ATOM 14069 C C . SER G 1 103 ? 175.434 65.108 -1.126 1.00 27.68 103 SER G C 1
ATOM 14070 O O . SER G 1 103 ? 175.129 65.899 -2.023 1.00 29.01 103 SER G O 1
ATOM 14073 N N . MET G 1 104 ? 175.727 63.828 -1.383 1.00 29.09 104 MET G N 1
ATOM 14074 C CA . MET G 1 104 ? 175.628 63.343 -2.759 1.00 29.86 104 MET G CA 1
ATOM 14075 C C . MET G 1 104 ? 174.196 63.425 -3.268 1.00 27.71 104 MET G C 1
ATOM 14076 O O . MET G 1 104 ? 173.972 63.768 -4.433 1.00 28.41 104 MET G O 1
ATOM 14081 N N . GLN G 1 105 ? 173.207 63.159 -2.402 1.00 29.76 105 GLN G N 1
ATOM 14082 C CA . GLN G 1 105 ? 171.812 63.264 -2.838 1.00 31.77 105 GLN G CA 1
ATOM 14083 C C . GLN G 1 105 ? 171.458 64.696 -3.194 1.00 32.00 105 GLN G C 1
ATOM 14084 O O . GLN G 1 105 ? 170.743 64.937 -4.168 1.00 32.72 105 GLN G O 1
ATOM 14090 N N . LEU G 1 106 ? 171.937 65.656 -2.396 1.00 28.52 106 LEU G N 1
ATOM 14091 C CA . LEU G 1 106 ? 171.719 67.067 -2.694 1.00 34.47 106 LEU G CA 1
ATOM 14092 C C . LEU G 1 106 ? 172.389 67.469 -4.006 1.00 33.65 106 LEU G C 1
ATOM 14093 O O . LEU G 1 106 ? 171.768 68.112 -4.859 1.00 33.60 106 LEU G O 1
ATOM 14098 N N . LEU G 1 107 ? 173.676 67.141 -4.164 1.00 29.22 107 LEU G N 1
ATOM 14099 C CA . LEU G 1 107 ? 174.370 67.467 -5.411 1.00 33.30 107 LEU G CA 1
ATOM 14100 C C . LEU G 1 107 ? 173.610 66.923 -6.614 1.00 31.39 107 LEU G C 1
ATOM 14101 O O . LEU G 1 107 ? 173.351 67.657 -7.580 1.00 29.74 107 LEU G O 1
ATOM 14106 N N . ALA G 1 108 ? 173.235 65.634 -6.564 1.00 31.33 108 ALA G N 1
ATOM 14107 C CA . ALA G 1 108 ? 172.478 65.022 -7.659 1.00 34.41 108 ALA G CA 1
ATOM 14108 C C . ALA G 1 108 ? 171.156 65.740 -7.889 1.00 34.24 108 ALA G C 1
ATOM 14109 O O . ALA G 1 108 ? 170.785 66.035 -9.028 1.00 33.50 108 ALA G O 1
ATOM 14111 N N . ARG G 1 109 ? 170.427 66.013 -6.815 1.00 33.92 109 ARG G N 1
ATOM 14112 C CA . ARG G 1 109 ? 169.127 66.657 -6.953 1.00 43.10 109 ARG G CA 1
ATOM 14113 C C . ARG G 1 109 ? 169.252 68.024 -7.596 1.00 41.68 109 ARG G C 1
ATOM 14114 O O . ARG G 1 109 ? 168.314 68.493 -8.243 1.00 38.35 109 ARG G O 1
ATOM 14122 N N . GLN G 1 110 ? 170.402 68.677 -7.436 1.00 40.17 110 GLN G N 1
ATOM 14123 C CA . GLN G 1 110 ? 170.599 70.006 -7.974 1.00 32.25 110 GLN G CA 1
ATOM 14124 C C . GLN G 1 110 ? 171.305 69.983 -9.310 1.00 33.07 110 GLN G C 1
ATOM 14125 O O . GLN G 1 110 ? 171.769 71.028 -9.766 1.00 36.46 110 GLN G O 1
ATOM 14131 N N . GLY G 1 111 ? 171.406 68.814 -9.945 1.00 32.24 111 GLY G N 1
ATOM 14132 C CA . GLY G 1 111 ? 171.930 68.733 -11.295 1.00 34.24 111 GLY G CA 1
ATOM 14133 C C . GLY G 1 111 ? 173.439 68.720 -11.435 1.00 38.31 111 GLY G C 1
ATOM 14134 O O . GLY G 1 111 ? 173.935 68.853 -12.559 1.00 35.97 111 GLY G O 1
ATOM 14135 N N . ILE G 1 112 ? 174.191 68.577 -10.347 1.00 34.21 112 ILE G N 1
ATOM 14136 C CA . ILE G 1 112 ? 175.638 68.389 -10.452 1.00 33.44 112 ILE G CA 1
ATOM 14137 C C . ILE G 1 112 ? 175.914 66.943 -10.841 1.00 32.23 112 ILE G C 1
ATOM 14138 O O . ILE G 1 112 ? 175.425 66.008 -10.195 1.00 34.10 112 ILE G O 1
ATOM 14143 N N . ASP G 1 113 ? 176.685 66.755 -11.905 1.00 27.00 113 ASP G N 1
ATOM 14144 C CA . ASP G 1 113 ? 176.943 65.414 -12.426 1.00 30.02 113 ASP G CA 1
ATOM 14145 C C . ASP G 1 113 ? 177.885 64.649 -11.496 1.00 32.09 113 ASP G C 1
ATOM 14146 O O . ASP G 1 113 ? 178.930 65.164 -11.078 1.00 29.40 113 ASP G O 1
ATOM 14151 N N . LEU G 1 114 ? 177.513 63.421 -11.182 1.00 27.25 114 LEU G N 1
ATOM 14152 C CA . LEU G 1 114 ? 178.255 62.511 -10.330 1.00 30.25 114 LEU G CA 1
ATOM 14153 C C . LEU G 1 114 ? 178.335 61.187 -11.062 1.00 32.28 114 LEU G C 1
ATOM 14154 O O . LEU G 1 114 ? 177.532 60.922 -11.963 1.00 34.22 114 LEU G O 1
ATOM 14159 N N . PRO G 1 115 ? 179.278 60.324 -10.704 1.00 30.27 115 PRO G N 1
ATOM 14160 C CA . PRO G 1 115 ? 179.219 58.964 -11.243 1.00 29.36 115 PRO G CA 1
ATOM 14161 C C . PRO G 1 115 ? 177.909 58.315 -10.815 1.00 30.94 115 PRO G C 1
ATOM 14162 O O . PRO G 1 115 ? 177.348 58.649 -9.767 1.00 25.01 115 PRO G O 1
ATOM 14166 N N . VAL G 1 116 ? 177.382 57.438 -11.679 1.00 28.12 116 VAL G N 1
ATOM 14167 C CA . VAL G 1 116 ? 176.235 56.630 -11.278 1.00 30.45 116 VAL G CA 1
ATOM 14168 C C . VAL G 1 116 ? 176.584 55.933 -9.979 1.00 29.51 116 VAL G C 1
ATOM 14169 O O . VAL G 1 116 ? 177.635 55.294 -9.873 1.00 30.52 116 VAL G O 1
ATOM 14173 N N . THR G 1 117 ? 175.717 56.074 -8.973 1.00 29.77 117 THR G N 1
ATOM 14174 C CA . THR G 1 117 ? 176.057 55.693 -7.609 1.00 29.72 117 THR G CA 1
ATOM 14175 C C . THR G 1 117 ? 174.851 55.039 -6.958 1.00 31.24 117 THR G C 1
ATOM 14176 O O . THR G 1 117 ? 173.801 55.675 -6.812 1.00 28.57 117 THR G O 1
ATOM 14180 N N . GLY G 1 118 ? 174.990 53.779 -6.571 1.00 25.80 118 GLY G N 1
ATOM 14181 C CA . GLY G 1 118 ? 174.019 53.123 -5.712 1.00 27.20 118 GLY G CA 1
ATOM 14182 C C . GLY G 1 118 ? 174.512 53.097 -4.274 1.00 28.22 118 GLY G C 1
ATOM 14183 O O . GLY G 1 118 ? 175.715 53.095 -4.007 1.00 27.35 118 GLY G O 1
ATOM 14184 N N . ILE G 1 119 ? 173.577 53.092 -3.346 1.00 25.30 119 ILE G N 1
ATOM 14185 C CA . ILE G 1 119 ? 173.910 52.993 -1.934 1.00 26.48 119 ILE G CA 1
ATOM 14186 C C . ILE G 1 119 ? 173.238 51.759 -1.365 1.00 29.82 119 ILE G C 1
ATOM 14187 O O . ILE G 1 119 ? 172.193 51.312 -1.844 1.00 30.79 119 ILE G O 1
ATOM 14192 N N . ALA G 1 120 ? 173.869 51.186 -0.352 1.00 28.55 120 ALA G N 1
ATOM 14193 C CA . ALA G 1 120 ? 173.301 50.006 0.275 1.00 36.15 120 ALA G CA 1
ATOM 14194 C C . ALA G 1 120 ? 173.825 49.921 1.697 1.00 33.83 120 ALA G C 1
ATOM 14195 O O . ALA G 1 120 ? 174.830 50.543 2.043 1.00 32.41 120 ALA G O 1
ATOM 14197 N N . HIS G 1 121 ? 173.113 49.167 2.528 1.00 35.05 121 HIS G N 1
ATOM 14198 C CA . HIS G 1 121 ? 173.624 48.844 3.854 1.00 35.11 121 HIS G CA 1
ATOM 14199 C C . HIS G 1 121 ? 173.594 47.328 4.045 1.00 36.59 121 HIS G C 1
ATOM 14200 O O . HIS G 1 121 ? 174.643 46.688 4.181 1.00 32.88 121 HIS G O 1
ATOM 14207 N N . SER G 1 122 ? 172.393 46.748 4.043 1.00 37.11 122 SER G N 1
ATOM 14208 C CA . SER G 1 122 ? 172.194 45.302 4.168 1.00 39.93 122 SER G CA 1
ATOM 14209 C C . SER G 1 122 ? 171.356 44.837 2.992 1.00 41.58 122 SER G C 1
ATOM 14210 O O . SER G 1 122 ? 170.192 44.448 3.154 1.00 41.55 122 SER G O 1
ATOM 14213 N N . PRO G 1 123 ? 171.903 44.906 1.780 1.00 43.29 123 PRO G N 1
ATOM 14214 C CA . PRO G 1 123 ? 171.132 44.465 0.620 1.00 42.10 123 PRO G CA 1
ATOM 14215 C C . PRO G 1 123 ? 170.988 42.954 0.658 1.00 43.06 123 PRO G C 1
ATOM 14216 O O . PRO G 1 123 ? 171.913 42.237 1.055 1.00 39.38 123 PRO G O 1
ATOM 14220 N N . ASP G 1 124 ? 169.798 42.487 0.277 1.00 43.42 124 ASP G N 1
ATOM 14221 C CA . ASP G 1 124 ? 169.450 41.072 0.275 1.00 47.08 124 ASP G CA 1
ATOM 14222 C C . ASP G 1 124 ? 169.578 40.444 -1.104 1.00 48.16 124 ASP G C 1
ATOM 14223 O O . ASP G 1 124 ? 169.344 39.239 -1.249 1.00 45.76 124 ASP G O 1
ATOM 14228 N N . ASP G 1 125 ? 169.940 41.233 -2.118 1.00 42.33 125 ASP G N 1
ATOM 14229 C CA . ASP G 1 125 ? 170.108 40.746 -3.492 1.00 42.03 125 ASP G CA 1
ATOM 14230 C C . ASP G 1 125 ? 171.316 41.477 -4.085 1.00 38.90 125 ASP G C 1
ATOM 14231 O O . ASP G 1 125 ? 171.182 42.560 -4.663 1.00 37.83 125 ASP G O 1
ATOM 14236 N N . THR G 1 126 ? 172.494 40.863 -3.924 1.00 39.52 126 THR G N 1
ATOM 14237 C CA . THR G 1 126 ? 173.740 41.407 -4.458 1.00 36.81 126 THR G CA 1
ATOM 14238 C C . THR G 1 126 ? 173.682 41.565 -5.973 1.00 39.99 126 THR G C 1
ATOM 14239 O O . THR G 1 126 ? 174.127 42.586 -6.516 1.00 37.53 126 THR G O 1
ATOM 14243 N N . SER G 1 127 ? 173.138 40.569 -6.680 1.00 38.81 127 SER G N 1
ATOM 14244 C CA . SER G 1 127 ? 173.059 40.686 -8.133 1.00 40.74 127 SER G CA 1
ATOM 14245 C C . SER G 1 127 ? 172.189 41.862 -8.534 1.00 37.47 127 SER G C 1
ATOM 14246 O O . SER G 1 127 ? 172.530 42.616 -9.455 1.00 40.58 127 SER G O 1
ATOM 14249 N N . ASP G 1 128 ? 171.055 42.031 -7.864 1.00 38.97 128 ASP G N 1
ATOM 14250 C CA . ASP G 1 128 ? 170.167 43.126 -8.223 1.00 37.22 128 ASP G CA 1
ATOM 14251 C C . ASP G 1 128 ? 170.834 44.472 -7.975 1.00 35.98 128 ASP G C 1
ATOM 14252 O O . ASP G 1 128 ? 170.717 45.382 -8.796 1.00 35.87 128 ASP G O 1
ATOM 14257 N N . LEU G 1 129 ? 171.552 44.613 -6.858 1.00 37.52 129 LEU G N 1
ATOM 14258 C CA . LEU G 1 129 ? 172.304 45.845 -6.605 1.00 34.32 129 LEU G CA 1
ATOM 14259 C C . LEU G 1 129 ? 173.324 46.110 -7.713 1.00 31.43 129 LEU G C 1
ATOM 14260 O O . LEU G 1 129 ? 173.412 47.232 -8.234 1.00 33.84 129 LEU G O 1
ATOM 14265 N N . ILE G 1 130 ? 174.076 45.075 -8.115 1.00 35.88 130 ILE G N 1
ATOM 14266 C CA . ILE G 1 130 ? 175.089 45.234 -9.165 1.00 37.95 130 ILE G CA 1
ATOM 14267 C C . ILE G 1 130 ? 174.444 45.675 -10.478 1.00 36.46 130 ILE G C 1
ATOM 14268 O O . ILE G 1 130 ? 174.924 46.602 -11.144 1.00 32.20 130 ILE G O 1
ATOM 14273 N N . ASP G 1 131 ? 173.330 45.042 -10.855 1.00 38.54 131 ASP G N 1
ATOM 14274 C CA . ASP G 1 131 ? 172.652 45.434 -12.089 1.00 35.75 131 ASP G CA 1
ATOM 14275 C C . ASP G 1 131 ? 172.062 46.832 -11.969 1.00 38.78 131 ASP G C 1
ATOM 14276 O O . ASP G 1 131 ? 172.184 47.641 -12.896 1.00 36.27 131 ASP G O 1
ATOM 14281 N N . MET G 1 132 ? 171.443 47.137 -10.822 1.00 36.65 132 MET G N 1
ATOM 14282 C CA . MET G 1 132 ? 170.881 48.457 -10.572 1.00 35.45 132 MET G CA 1
ATOM 14283 C C . MET G 1 132 ? 171.898 49.558 -10.831 1.00 35.23 132 MET G C 1
ATOM 14284 O O . MET G 1 132 ? 171.575 50.569 -11.467 1.00 38.22 132 MET G O 1
ATOM 14289 N N . VAL G 1 133 ? 173.138 49.379 -10.374 1.00 31.22 133 VAL G N 1
ATOM 14290 C CA . VAL G 1 133 ? 174.122 50.417 -10.691 1.00 35.56 133 VAL G CA 1
ATOM 14291 C C . VAL G 1 133 ? 174.516 50.383 -12.165 1.00 39.16 133 VAL G C 1
ATOM 14292 O O . VAL G 1 133 ? 174.787 51.431 -12.760 1.00 41.77 133 VAL G O 1
ATOM 14296 N N . GLY G 1 134 ? 174.548 49.205 -12.787 1.00 39.98 134 GLY G N 1
ATOM 14297 C CA . GLY G 1 134 ? 174.834 49.130 -14.213 1.00 37.20 134 GLY G CA 1
ATOM 14298 C C . GLY G 1 134 ? 175.797 48.022 -14.599 1.00 40.33 134 GLY G C 1
ATOM 14299 O O . GLY G 1 134 ? 176.170 47.882 -15.769 1.00 42.74 134 GLY G O 1
ATOM 14300 N N . GLY G 1 135 ? 176.219 47.228 -13.626 1.00 36.32 135 GLY G N 1
ATOM 14301 C CA . GLY G 1 135 ? 177.097 46.116 -13.911 1.00 35.20 135 GLY G CA 1
ATOM 14302 C C . GLY G 1 135 ? 178.565 46.469 -13.752 1.00 37.25 135 GLY G C 1
ATOM 14303 O O . GLY G 1 135 ? 178.957 47.632 -13.682 1.00 36.50 135 GLY G O 1
ATOM 14304 N N . ALA G 1 136 ? 179.376 45.418 -13.670 1.00 34.75 136 ALA G N 1
ATOM 14305 C CA . ALA G 1 136 ? 180.817 45.543 -13.590 1.00 37.18 136 ALA G CA 1
ATOM 14306 C C . ALA G 1 136 ? 181.360 46.219 -14.848 1.00 42.01 136 ALA G C 1
ATOM 14307 O O . ALA G 1 136 ? 180.726 46.173 -15.908 1.00 38.78 136 ALA G O 1
ATOM 14309 N N . PRO G 1 137 ? 182.527 46.885 -14.757 1.00 36.80 137 PRO G N 1
ATOM 14310 C CA . PRO G 1 137 ? 183.336 47.102 -13.554 1.00 36.44 137 PRO G CA 1
ATOM 14311 C C . PRO G 1 137 ? 182.752 48.140 -12.603 1.00 38.98 137 PRO G C 1
ATOM 14312 O O . PRO G 1 137 ? 182.192 49.149 -13.033 1.00 37.84 137 PRO G O 1
ATOM 14316 N N . LEU G 1 138 ? 182.909 47.901 -11.307 1.00 36.29 138 LEU G N 1
ATOM 14317 C CA . LEU G 1 138 ? 182.352 48.775 -10.294 1.00 33.30 138 LEU G CA 1
ATOM 14318 C C . LEU G 1 138 ? 183.412 49.091 -9.255 1.00 33.14 138 LEU G C 1
ATOM 14319 O O . LEU G 1 138 ? 184.345 48.319 -9.049 1.00 35.62 138 LEU G O 1
ATOM 14324 N N . VAL G 1 139 ? 183.273 50.250 -8.619 1.00 29.07 139 VAL G N 1
ATOM 14325 C CA . VAL G 1 139 ? 184.044 50.588 -7.433 1.00 30.05 139 VAL G CA 1
ATOM 14326 C C . VAL G 1 139 ? 183.111 50.448 -6.239 1.00 30.59 139 VAL G C 1
ATOM 14327 O O . VAL G 1 139 ? 182.013 51.013 -6.234 1.00 31.13 139 VAL G O 1
ATOM 14331 N N . VAL G 1 140 ? 183.534 49.686 -5.239 1.00 30.74 140 VAL G N 1
ATOM 14332 C CA . VAL G 1 140 ? 182.788 49.523 -4.002 1.00 31.32 140 VAL G CA 1
ATOM 14333 C C . VAL G 1 140 ? 183.565 50.233 -2.909 1.00 31.45 140 VAL G C 1
ATOM 14334 O O . VAL G 1 140 ? 184.780 50.033 -2.779 1.00 31.42 140 VAL G O 1
ATOM 14338 N N . LYS G 1 141 ? 182.876 51.080 -2.138 1.00 25.68 141 LYS G N 1
ATOM 14339 C CA . LYS G 1 141 ? 183.552 51.885 -1.129 1.00 33.48 141 LYS G CA 1
ATOM 14340 C C . LYS G 1 141 ? 182.735 51.927 0.146 1.00 31.93 141 LYS G C 1
ATOM 14341 O O . LYS G 1 141 ? 181.514 52.093 0.094 1.00 31.41 141 LYS G O 1
ATOM 14347 N N . LEU G 1 142 ? 183.411 51.844 1.286 1.00 28.47 142 LEU G N 1
ATOM 14348 C CA . LEU G 1 142 ? 182.740 52.137 2.549 1.00 35.82 142 LEU G CA 1
ATOM 14349 C C . LEU G 1 142 ? 182.432 53.630 2.632 1.00 34.92 142 LEU G C 1
ATOM 14350 O O . LEU G 1 142 ? 183.300 54.462 2.365 1.00 37.65 142 LEU G O 1
ATOM 14355 N N . VAL G 1 143 ? 181.195 53.976 2.990 1.00 34.82 143 VAL G N 1
ATOM 14356 C CA . VAL G 1 143 ? 180.808 55.387 2.991 1.00 34.80 143 VAL G CA 1
ATOM 14357 C C . VAL G 1 143 ? 181.667 56.177 3.974 1.00 39.92 143 VAL G C 1
ATOM 14358 O O . VAL G 1 143 ? 182.100 57.301 3.681 1.00 40.92 143 VAL G O 1
ATOM 14362 N N . GLU G 1 144 ? 181.957 55.595 5.139 1.00 37.87 144 GLU G N 1
ATOM 14363 C CA . GLU G 1 144 ? 182.688 56.291 6.188 1.00 39.53 144 GLU G CA 1
ATOM 14364 C C . GLU G 1 144 ? 184.186 56.063 6.125 1.00 41.46 144 GLU G C 1
ATOM 14365 O O . GLU G 1 144 ? 184.892 56.404 7.077 1.00 45.08 144 GLU G O 1
ATOM 14371 N N . GLY G 1 145 ? 184.683 55.491 5.053 1.00 36.37 145 GLY G N 1
ATOM 14372 C CA . GLY G 1 145 ? 186.103 55.244 4.962 1.00 40.79 145 GLY G CA 1
ATOM 14373 C C . GLY G 1 145 ? 186.884 56.463 4.521 1.00 42.38 145 GLY G C 1
ATOM 14374 O O . GLY G 1 145 ? 186.359 57.381 3.882 1.00 38.73 145 GLY G O 1
ATOM 14375 N N . THR G 1 146 ? 188.168 56.458 4.885 1.00 39.37 146 THR G N 1
ATOM 14376 C CA . THR G 1 146 ? 189.099 57.497 4.487 1.00 41.49 146 THR G CA 1
ATOM 14377 C C . THR G 1 146 ? 190.370 56.876 3.931 1.00 43.33 146 THR G C 1
ATOM 14378 O O . THR G 1 146 ? 190.643 55.682 4.103 1.00 40.10 146 THR G O 1
ATOM 14382 N N . GLN G 1 147 ? 191.152 57.736 3.276 1.00 40.87 147 GLN G N 1
ATOM 14383 C CA . GLN G 1 147 ? 192.498 57.440 2.803 1.00 42.85 147 GLN G CA 1
ATOM 14384 C C . GLN G 1 147 ? 192.530 56.289 1.815 1.00 42.74 147 GLN G C 1
ATOM 14385 O O . GLN G 1 147 ? 193.563 55.638 1.668 1.00 37.08 147 GLN G O 1
ATOM 14391 N N . GLY G 1 148 ? 191.416 56.015 1.136 1.00 42.17 148 GLY G N 1
ATOM 14392 C CA . GLY G 1 148 ? 191.382 54.924 0.186 1.00 39.10 148 GLY G CA 1
ATOM 14393 C C . GLY G 1 148 ? 191.200 53.553 0.801 1.00 39.76 148 GLY G C 1
ATOM 14394 O O . GLY G 1 148 ? 191.087 52.569 0.056 1.00 36.80 148 GLY G O 1
ATOM 14395 N N . ILE G 1 149 ? 191.156 53.460 2.130 1.00 37.85 149 ILE G N 1
ATOM 14396 C CA . ILE G 1 149 ? 190.941 52.178 2.793 1.00 39.83 149 ILE G CA 1
ATOM 14397 C C . ILE G 1 149 ? 189.480 51.781 2.649 1.00 38.06 149 ILE G C 1
ATOM 14398 O O . ILE G 1 149 ? 188.569 52.546 2.998 1.00 38.35 149 ILE G O 1
ATOM 14403 N N . GLY G 1 150 ? 189.251 50.571 2.150 1.00 40.79 150 GLY G N 1
ATOM 14404 C CA . GLY G 1 150 ? 187.902 50.118 1.894 1.00 36.76 150 GLY G CA 1
ATOM 14405 C C . GLY G 1 150 ? 187.348 50.614 0.591 1.00 35.16 150 GLY G C 1
ATOM 14406 O O . GLY G 1 150 ? 186.124 50.669 0.433 1.00 36.05 150 GLY G O 1
ATOM 14407 N N . VAL G 1 151 ? 188.219 51.002 -0.343 1.00 34.46 151 VAL G N 1
ATOM 14408 C CA . VAL G 1 151 ? 187.834 51.448 -1.679 1.00 34.86 151 VAL G CA 1
ATOM 14409 C C . VAL G 1 151 ? 188.440 50.471 -2.672 1.00 32.84 151 VAL G C 1
ATOM 14410 O O . VAL G 1 151 ? 189.665 50.424 -2.831 1.00 35.06 151 VAL G O 1
ATOM 14414 N N . VAL G 1 152 ? 187.606 49.721 -3.380 1.00 30.79 152 VAL G N 1
ATOM 14415 C CA . VAL G 1 152 ? 188.137 48.618 -4.165 1.00 33.49 152 VAL G CA 1
ATOM 14416 C C . VAL G 1 152 ? 187.481 48.588 -5.537 1.00 34.48 152 VAL G C 1
ATOM 14417 O O . VAL G 1 152 ? 186.309 48.939 -5.697 1.00 34.35 152 VAL G O 1
ATOM 14421 N N . LEU G 1 153 ? 188.262 48.185 -6.536 1.00 33.32 153 LEU G N 1
ATOM 14422 C CA . LEU G 1 153 ? 187.785 48.041 -7.902 1.00 32.51 153 LEU G CA 1
ATOM 14423 C C . LEU G 1 153 ? 187.460 46.572 -8.141 1.00 38.67 153 LEU G C 1
ATOM 14424 O O . LEU G 1 153 ? 188.331 45.706 -8.012 1.00 41.90 153 LEU G O 1
ATOM 14429 N N . ALA G 1 154 ? 186.210 46.293 -8.452 1.00 35.14 154 ALA G N 1
ATOM 14430 C CA . ALA G 1 154 ? 185.773 44.966 -8.831 1.00 34.38 154 ALA G CA 1
ATOM 14431 C C . ALA G 1 154 ? 185.589 45.029 -10.333 1.00 37.17 154 ALA G C 1
ATOM 14432 O O . ALA G 1 154 ? 184.663 45.682 -10.820 1.00 32.80 154 ALA G O 1
ATOM 14434 N N . GLU G 1 155 ? 186.493 44.386 -11.064 1.00 36.63 155 GLU G N 1
ATOM 14435 C CA . GLU G 1 155 ? 186.477 44.494 -12.515 1.00 42.12 155 GLU G CA 1
ATOM 14436 C C . GLU G 1 155 ? 185.435 43.594 -13.161 1.00 41.41 155 GLU G C 1
ATOM 14437 O O . GLU G 1 155 ? 184.991 43.887 -14.278 1.00 44.60 155 GLU G O 1
ATOM 14443 N N . THR G 1 156 ? 185.022 42.529 -12.483 1.00 38.94 156 THR G N 1
ATOM 14444 C CA . THR G 1 156 ? 184.102 41.552 -13.036 1.00 37.09 156 THR G CA 1
ATOM 14445 C C . THR G 1 156 ? 182.891 41.403 -12.128 1.00 42.77 156 THR G C 1
ATOM 14446 O O . THR G 1 156 ? 182.914 41.782 -10.948 1.00 38.78 156 THR G O 1
ATOM 14450 N N . ARG G 1 157 ? 181.826 40.835 -12.699 1.00 37.34 157 ARG G N 1
ATOM 14451 C CA . ARG G 1 157 ? 180.627 40.573 -11.920 1.00 41.91 157 ARG G CA 1
ATOM 14452 C C . ARG G 1 157 ? 180.946 39.731 -10.691 1.00 42.28 157 ARG G C 1
ATOM 14453 O O . ARG G 1 157 ? 180.404 39.974 -9.608 1.00 39.36 157 ARG G O 1
ATOM 14461 N N . GLN G 1 158 ? 181.842 38.750 -10.832 1.00 39.51 158 GLN G N 1
ATOM 14462 C CA . GLN G 1 158 ? 182.107 37.863 -9.707 1.00 42.41 158 GLN G CA 1
ATOM 14463 C C . GLN G 1 158 ? 182.873 38.591 -8.616 1.00 40.83 158 GLN G C 1
ATOM 14464 O O . GLN G 1 158 ? 182.602 38.397 -7.425 1.00 39.28 158 GLN G O 1
ATOM 14470 N N . ALA G 1 159 ? 183.846 39.419 -9.004 1.00 37.56 159 ALA G N 1
ATOM 14471 C CA . ALA G 1 159 ? 184.579 40.202 -8.020 1.00 37.30 159 ALA G CA 1
ATOM 14472 C C . ALA G 1 159 ? 183.636 41.138 -7.286 1.00 33.53 159 ALA G C 1
ATOM 14473 O O . ALA G 1 159 ? 183.682 41.236 -6.054 1.00 33.87 159 ALA G O 1
ATOM 14475 N N . ALA G 1 160 ? 182.748 41.807 -8.030 1.00 32.93 160 ALA G N 1
ATOM 14476 C CA . ALA G 1 160 ? 181.738 42.660 -7.412 1.00 35.94 160 ALA G CA 1
ATOM 14477 C C . ALA G 1 160 ? 180.892 41.881 -6.420 1.00 33.06 160 ALA G C 1
ATOM 14478 O O . ALA G 1 160 ? 180.676 42.339 -5.292 1.00 33.36 160 ALA G O 1
ATOM 14480 N N . GLU G 1 161 ? 180.407 40.696 -6.819 1.00 33.11 161 GLU G N 1
ATOM 14481 C CA . GLU G 1 161 ? 179.574 39.888 -5.925 1.00 34.53 161 GLU G CA 1
ATOM 14482 C C . GLU G 1 161 ? 180.322 39.523 -4.640 1.00 34.35 161 GLU G C 1
ATOM 14483 O O . GLU G 1 161 ? 179.800 39.693 -3.530 1.00 32.01 161 GLU G O 1
ATOM 14489 N N . SER G 1 162 ? 181.544 39.007 -4.772 1.00 30.43 162 SER G N 1
ATOM 14490 C CA . SER G 1 162 ? 182.293 38.603 -3.586 1.00 34.78 162 SER G CA 1
ATOM 14491 C C . SER G 1 162 ? 182.594 39.793 -2.672 1.00 33.34 162 SER G C 1
ATOM 14492 O O . SER G 1 162 ? 182.464 39.691 -1.444 1.00 31.76 162 SER G O 1
ATOM 14495 N N . VAL G 1 163 ? 182.978 40.936 -3.254 1.00 31.53 163 VAL G N 1
ATOM 14496 C CA . VAL G 1 163 ? 183.302 42.118 -2.458 1.00 27.34 163 VAL G CA 1
ATOM 14497 C C . VAL G 1 163 ? 182.070 42.610 -1.714 1.00 29.76 163 VAL G C 1
ATOM 14498 O O . VAL G 1 163 ? 182.124 42.899 -0.510 1.00 32.16 163 VAL G O 1
ATOM 14502 N N . ILE G 1 164 ? 180.934 42.713 -2.415 1.00 30.60 164 ILE G N 1
ATOM 14503 C CA . ILE G 1 164 ? 179.713 43.198 -1.771 1.00 30.87 164 ILE G CA 1
ATOM 14504 C C . ILE G 1 164 ? 179.266 42.244 -0.668 1.00 32.02 164 ILE G C 1
ATOM 14505 O O . ILE G 1 164 ? 178.904 42.666 0.446 1.00 33.25 164 ILE G O 1
ATOM 14510 N N . ASP G 1 165 ? 179.331 40.941 -0.934 1.00 30.61 165 ASP G N 1
ATOM 14511 C CA . ASP G 1 165 ? 178.964 39.987 0.103 1.00 33.34 165 ASP G CA 1
ATOM 14512 C C . ASP G 1 165 ? 179.881 40.115 1.315 1.00 35.38 165 ASP G C 1
ATOM 14513 O O . ASP G 1 165 ? 179.418 40.048 2.455 1.00 34.87 165 ASP G O 1
ATOM 14518 N N . ALA G 1 166 ? 181.182 40.318 1.088 1.00 30.78 166 ALA G N 1
ATOM 14519 C CA . ALA G 1 166 ? 182.121 40.417 2.200 1.00 31.17 166 ALA G CA 1
ATOM 14520 C C . ALA G 1 166 ? 181.887 41.680 3.021 1.00 34.32 166 ALA G C 1
ATOM 14521 O O . ALA G 1 166 ? 182.005 41.658 4.252 1.00 33.76 166 ALA G O 1
ATOM 14523 N N . PHE G 1 167 ? 181.552 42.787 2.357 1.00 28.37 167 PHE G N 1
ATOM 14524 C CA . PHE G 1 167 ? 181.260 44.029 3.053 1.00 34.91 167 PHE G CA 1
ATOM 14525 C C . PHE G 1 167 ? 179.950 43.972 3.829 1.00 36.69 167 PHE G C 1
ATOM 14526 O O . PHE G 1 167 ? 179.782 44.763 4.762 1.00 34.20 167 PHE G O 1
ATOM 14534 N N . ARG G 1 168 ? 179.028 43.068 3.458 1.00 36.25 168 ARG G N 1
ATOM 14535 C CA . ARG G 1 168 ? 177.743 42.983 4.157 1.00 36.70 168 ARG G CA 1
ATOM 14536 C C . ARG G 1 168 ? 177.918 42.762 5.659 1.00 39.37 168 ARG G C 1
ATOM 14537 O O . ARG G 1 168 ? 177.302 43.459 6.476 1.00 38.72 168 ARG G O 1
ATOM 14545 N N . GLY G 1 169 ? 178.775 41.815 6.053 1.00 39.76 169 GLY G N 1
ATOM 14546 C CA . GLY G 1 169 ? 178.982 41.581 7.478 1.00 36.66 169 GLY G CA 1
ATOM 14547 C C . GLY G 1 169 ? 179.668 42.705 8.250 1.00 38.77 169 GLY G C 1
ATOM 14548 O O . GLY G 1 169 ? 179.926 42.548 9.449 1.00 37.68 169 GLY G O 1
ATOM 14549 N N . LEU G 1 170 ? 180.003 43.824 7.605 1.00 36.84 170 LEU G N 1
ATOM 14550 C CA . LEU G 1 170 ? 180.597 44.936 8.331 1.00 37.05 170 LEU G CA 1
ATOM 14551 C C . LEU G 1 170 ? 179.551 45.835 8.985 1.00 35.04 170 LEU G C 1
ATOM 14552 O O . LEU G 1 170 ? 179.917 46.714 9.774 1.00 37.74 170 LEU G O 1
ATOM 14557 N N . ASN G 1 171 ? 178.274 45.659 8.654 1.00 36.49 171 ASN G N 1
ATOM 14558 C CA . ASN G 1 171 ? 177.192 46.467 9.224 1.00 41.53 171 ASN G CA 1
ATOM 14559 C C . ASN G 1 171 ? 177.421 47.954 8.960 1.00 39.47 171 ASN G C 1
ATOM 14560 O O . ASN G 1 171 ? 177.372 48.785 9.867 1.00 41.64 171 ASN G O 1
ATOM 14565 N N . ALA G 1 172 ? 177.674 48.292 7.698 1.00 36.53 172 ALA G N 1
ATOM 14566 C CA . ALA G 1 172 ? 178.103 49.643 7.365 1.00 42.12 172 ALA G CA 1
ATOM 14567 C C . ALA G 1 172 ? 177.520 50.043 6.021 1.00 34.40 172 ALA G C 1
ATOM 14568 O O . ALA G 1 172 ? 177.226 49.191 5.184 1.00 36.95 172 ALA G O 1
ATOM 14570 N N . HIS G 1 173 ? 177.369 51.346 5.816 1.00 33.92 173 HIS G N 1
ATOM 14571 C CA . HIS G 1 173 ? 176.873 51.845 4.538 1.00 32.87 173 HIS G CA 1
ATOM 14572 C C . HIS G 1 173 ? 177.954 51.737 3.483 1.00 30.54 173 HIS G C 1
ATOM 14573 O O . HIS G 1 173 ? 179.119 52.039 3.745 1.00 31.85 173 HIS G O 1
ATOM 14580 N N . ILE G 1 174 ? 177.560 51.332 2.276 1.00 31.79 174 ILE G N 1
ATOM 14581 C CA . ILE G 1 174 ? 178.473 51.251 1.148 1.00 28.39 174 ILE G CA 1
ATOM 14582 C C . ILE G 1 174 ? 177.905 51.995 -0.054 1.00 32.89 174 ILE G C 1
ATOM 14583 O O . ILE G 1 174 ? 176.686 52.190 -0.197 1.00 24.87 174 ILE G O 1
ATOM 14588 N N . LEU G 1 175 ? 178.838 52.458 -0.891 1.00 31.41 175 LEU G N 1
ATOM 14589 C CA . LEU G 1 175 ? 178.608 52.930 -2.245 1.00 30.14 175 LEU G CA 1
ATOM 14590 C C . LEU G 1 175 ? 179.026 51.841 -3.222 1.00 29.77 175 LEU G C 1
ATOM 14591 O O . LEU G 1 175 ? 180.088 51.215 -3.065 1.00 31.92 175 LEU G O 1
ATOM 14596 N N . VAL G 1 176 ? 178.205 51.643 -4.244 1.00 30.14 176 VAL G N 1
ATOM 14597 C CA . VAL G 1 176 ? 178.543 50.837 -5.413 1.00 30.91 176 VAL G CA 1
ATOM 14598 C C . VAL G 1 176 ? 178.454 51.779 -6.615 1.00 29.04 176 VAL G C 1
ATOM 14599 O O . VAL G 1 176 ? 177.393 52.346 -6.886 1.00 29.18 176 VAL G O 1
ATOM 14603 N N . GLN G 1 177 ? 179.572 51.989 -7.301 1.00 31.11 177 GLN G N 1
ATOM 14604 C CA . GLN G 1 177 ? 179.705 53.183 -8.117 1.00 32.35 177 GLN G CA 1
ATOM 14605 C C . GLN G 1 177 ? 180.298 52.852 -9.470 1.00 29.78 177 GLN G C 1
ATOM 14606 O O . GLN G 1 177 ? 181.214 52.035 -9.576 1.00 32.99 177 GLN G O 1
ATOM 14612 N N . GLU G 1 178 ? 179.781 53.523 -10.492 1.00 31.27 178 GLU G N 1
ATOM 14613 C CA . GLU G 1 178 ? 180.382 53.499 -11.814 1.00 32.41 178 GLU G CA 1
ATOM 14614 C C . GLU G 1 178 ? 181.875 53.798 -11.734 1.00 34.12 178 GLU G C 1
ATOM 14615 O O . GLU G 1 178 ? 182.301 54.760 -11.085 1.00 34.17 178 GLU G O 1
ATOM 14621 N N . TYR G 1 179 ? 182.672 52.941 -12.367 1.00 31.62 179 TYR G N 1
ATOM 14622 C CA . TYR G 1 179 ? 184.120 53.084 -12.394 1.00 35.04 179 TYR G CA 1
ATOM 14623 C C . TYR G 1 179 ? 184.500 53.999 -13.551 1.00 33.43 179 TYR G C 1
ATOM 14624 O O . TYR G 1 179 ? 184.175 53.705 -14.702 1.00 33.38 179 TYR G O 1
ATOM 14633 N N . ILE G 1 180 ? 185.177 55.100 -13.242 1.00 32.65 180 ILE G N 1
ATOM 14634 C CA . ILE G 1 180 ? 185.593 56.063 -14.270 1.00 30.55 180 ILE G CA 1
ATOM 14635 C C . ILE G 1 180 ? 186.997 55.642 -14.696 1.00 33.24 180 ILE G C 1
ATOM 14636 O O . ILE G 1 180 ? 188.022 56.132 -14.210 1.00 33.56 180 ILE G O 1
ATOM 14641 N N . LYS G 1 181 ? 187.043 54.685 -15.615 1.00 36.15 181 LYS G N 1
ATOM 14642 C CA . LYS G 1 181 ? 188.322 54.105 -16.000 1.00 39.08 181 LYS G CA 1
ATOM 14643 C C . LYS G 1 181 ? 189.144 55.100 -16.819 1.00 36.71 181 LYS G C 1
ATOM 14644 O O . LYS G 1 181 ? 190.368 55.193 -16.646 1.00 36.05 181 LYS G O 1
ATOM 14650 N N . GLU G 1 182 ? 188.479 55.908 -17.660 1.00 35.41 182 GLU G N 1
ATOM 14651 C CA . GLU G 1 182 ? 189.190 56.884 -18.491 1.00 37.26 182 GLU G CA 1
ATOM 14652 C C . GLU G 1 182 ? 189.849 57.990 -17.679 1.00 39.11 182 GLU G C 1
ATOM 14653 O O . GLU G 1 182 ? 190.656 58.741 -18.239 1.00 37.69 182 GLU G O 1
ATOM 14659 N N . ALA G 1 183 ? 189.547 58.107 -16.380 1.00 35.11 183 ALA G N 1
ATOM 14660 C CA . ALA G 1 183 ? 190.326 59.019 -15.543 1.00 33.82 183 ALA G CA 1
ATOM 14661 C C . ALA G 1 183 ? 191.764 58.538 -15.359 1.00 37.66 183 ALA G C 1
ATOM 14662 O O . ALA G 1 183 ? 192.625 59.327 -14.948 1.00 36.83 183 ALA G O 1
ATOM 14664 N N . GLN G 1 184 ? 192.032 57.258 -15.610 1.00 35.44 184 GLN G N 1
ATOM 14665 C CA . GLN G 1 184 ? 193.382 56.704 -15.502 1.00 41.40 184 GLN G CA 1
ATOM 14666 C C . GLN G 1 184 ? 194.004 57.020 -14.147 1.00 38.37 184 GLN G C 1
ATOM 14667 O O . GLN G 1 184 ? 195.162 57.429 -14.048 1.00 41.81 184 GLN G O 1
ATOM 14673 N N . GLY G 1 185 ? 193.209 56.853 -13.092 1.00 37.69 185 GLY G N 1
ATOM 14674 C CA . GLY G 1 185 ? 193.709 57.038 -11.740 1.00 36.48 185 GLY G CA 1
ATOM 14675 C C . GLY G 1 185 ? 194.041 58.460 -11.349 1.00 39.34 185 GLY G C 1
ATOM 14676 O O . GLY G 1 185 ? 194.683 58.668 -10.314 1.00 39.88 185 GLY G O 1
ATOM 14677 N N . CYS G 1 186 ? 193.640 59.448 -12.141 1.00 37.07 186 CYS G N 1
ATOM 14678 C CA . CYS G 1 186 ? 193.783 60.847 -11.764 1.00 35.24 186 CYS G CA 1
ATOM 14679 C C . CYS G 1 186 ? 192.472 61.395 -11.238 1.00 37.91 186 CYS G C 1
ATOM 14680 O O . CYS G 1 186 ? 191.401 61.112 -11.784 1.00 38.24 186 CYS G O 1
ATOM 14683 N N . ASP G 1 187 ? 192.563 62.216 -10.206 1.00 36.21 187 ASP G N 1
ATOM 14684 C CA . ASP G 1 187 ? 191.476 63.124 -9.901 1.00 35.97 187 ASP G CA 1
ATOM 14685 C C . ASP G 1 187 ? 192.034 64.542 -9.821 1.00 32.73 187 ASP G C 1
ATOM 14686 O O . ASP G 1 187 ? 193.245 64.753 -9.749 1.00 35.24 187 ASP G O 1
ATOM 14691 N N . ILE G 1 188 ? 191.138 65.512 -9.948 1.00 28.31 188 ILE G N 1
ATOM 14692 C CA . ILE G 1 188 ? 191.469 66.922 -9.836 1.00 28.56 188 ILE G CA 1
ATOM 14693 C C . ILE G 1 188 ? 190.881 67.415 -8.525 1.00 31.11 188 ILE G C 1
ATOM 14694 O O . ILE G 1 188 ? 189.663 67.354 -8.332 1.00 27.64 188 ILE G O 1
ATOM 14699 N N . ARG G 1 189 ? 191.729 67.893 -7.632 1.00 25.90 189 ARG G N 1
ATOM 14700 C CA . ARG G 1 189 ? 191.289 68.506 -6.392 1.00 27.88 189 ARG G CA 1
ATOM 14701 C C . ARG G 1 189 ? 191.331 70.020 -6.562 1.00 27.79 189 ARG G C 1
ATOM 14702 O O . ARG G 1 189 ? 192.405 70.600 -6.765 1.00 24.01 189 ARG G O 1
ATOM 14710 N N . CYS G 1 190 ? 190.160 70.641 -6.508 1.00 21.79 190 CYS G N 1
ATOM 14711 C CA . CYS G 1 190 ? 189.985 72.078 -6.588 1.00 25.71 190 CYS G CA 1
ATOM 14712 C C . CYS G 1 190 ? 189.762 72.614 -5.179 1.00 28.41 190 CYS G C 1
ATOM 14713 O O . CYS G 1 190 ? 189.109 71.963 -4.365 1.00 31.06 190 CYS G O 1
ATOM 14716 N N . LEU G 1 191 ? 190.266 73.800 -4.886 1.00 24.52 191 LEU G N 1
ATOM 14717 C CA . LEU G 1 191 ? 189.945 74.435 -3.617 1.00 21.74 191 LEU G CA 1
ATOM 14718 C C . LEU G 1 191 ? 189.160 75.709 -3.915 1.00 26.79 191 LEU G C 1
ATOM 14719 O O . LEU G 1 191 ? 189.697 76.645 -4.516 1.00 24.63 191 LEU G O 1
ATOM 14724 N N . VAL G 1 192 ? 187.888 75.728 -3.499 1.00 20.82 192 VAL G N 1
ATOM 14725 C CA . VAL G 1 192 ? 186.980 76.847 -3.695 1.00 22.50 192 VAL G CA 1
ATOM 14726 C C . VAL G 1 192 ? 187.045 77.755 -2.481 1.00 24.82 192 VAL G C 1
ATOM 14727 O O . VAL G 1 192 ? 186.902 77.302 -1.334 1.00 21.97 192 VAL G O 1
ATOM 14731 N N . VAL G 1 193 ? 187.238 79.039 -2.728 1.00 24.32 193 VAL G N 1
ATOM 14732 C CA . VAL G 1 193 ? 187.046 80.052 -1.708 1.00 24.17 193 VAL G CA 1
ATOM 14733 C C . VAL G 1 193 ? 186.000 81.002 -2.252 1.00 24.91 193 VAL G C 1
ATOM 14734 O O . VAL G 1 193 ? 186.196 81.634 -3.305 1.00 28.51 193 VAL G O 1
ATOM 14738 N N . GLY G 1 194 ? 184.861 81.028 -1.590 1.00 24.08 194 GLY G N 1
ATOM 14739 C CA . GLY G 1 194 ? 183.786 81.898 -2.022 1.00 27.49 194 GLY G CA 1
ATOM 14740 C C . GLY G 1 194 ? 183.365 81.537 -3.424 1.00 29.68 194 GLY G C 1
ATOM 14741 O O . GLY G 1 194 ? 182.961 80.402 -3.711 1.00 29.64 194 GLY G O 1
ATOM 14742 N N . ASP G 1 195 ? 183.471 82.495 -4.338 1.00 26.29 195 ASP G N 1
ATOM 14743 C CA . ASP G 1 195 ? 182.944 82.271 -5.671 1.00 29.92 195 ASP G CA 1
ATOM 14744 C C . ASP G 1 195 ? 184.034 81.962 -6.690 1.00 30.02 195 ASP G C 1
ATOM 14745 O O . ASP G 1 195 ? 183.804 82.151 -7.885 1.00 28.87 195 ASP G O 1
ATOM 14750 N N . GLU G 1 196 ? 185.203 81.465 -6.257 1.00 25.61 196 GLU G N 1
ATOM 14751 C CA . GLU G 1 196 ? 186.231 81.093 -7.230 1.00 29.97 196 GLU G CA 1
ATOM 14752 C C . GLU G 1 196 ? 186.948 79.810 -6.813 1.00 24.77 196 GLU G C 1
ATOM 14753 O O . GLU G 1 196 ? 186.998 79.451 -5.637 1.00 24.77 196 GLU G O 1
ATOM 14759 N N . VAL G 1 197 ? 187.526 79.124 -7.791 1.00 22.60 197 VAL G N 1
ATOM 14760 C CA . VAL G 1 197 ? 188.567 78.151 -7.487 1.00 23.17 197 VAL G CA 1
ATOM 14761 C C . VAL G 1 197 ? 189.870 78.925 -7.350 1.00 24.04 197 VAL G C 1
ATOM 14762 O O . VAL G 1 197 ? 190.295 79.606 -8.288 1.00 27.20 197 VAL G O 1
ATOM 14766 N N . VAL G 1 198 ? 190.505 78.839 -6.185 1.00 22.40 198 VAL G N 1
ATOM 14767 C CA . VAL G 1 198 ? 191.776 79.535 -6.015 1.00 23.89 198 VAL G CA 1
ATOM 14768 C C . VAL G 1 198 ? 192.982 78.657 -6.327 1.00 22.98 198 VAL G C 1
ATOM 14769 O O . VAL G 1 198 ? 194.089 79.178 -6.511 1.00 21.90 198 VAL G O 1
ATOM 14773 N N . ALA G 1 199 ? 192.812 77.345 -6.378 1.00 23.81 199 ALA G N 1
ATOM 14774 C CA . ALA G 1 199 ? 193.937 76.465 -6.642 1.00 23.93 199 ALA G CA 1
ATOM 14775 C C . ALA G 1 199 ? 193.397 75.098 -7.008 1.00 25.73 199 ALA G C 1
ATOM 14776 O O . ALA G 1 199 ? 192.325 74.696 -6.545 1.00 25.43 199 ALA G O 1
ATOM 14778 N N . ALA G 1 200 ? 194.144 74.397 -7.852 1.00 25.90 200 ALA G N 1
ATOM 14779 C CA . ALA G 1 200 ? 193.790 73.041 -8.231 1.00 22.08 200 ALA G CA 1
ATOM 14780 C C . ALA G 1 200 ? 195.054 72.213 -8.462 1.00 25.71 200 ALA G C 1
ATOM 14781 O O . ALA G 1 200 ? 196.041 72.702 -9.026 1.00 25.32 200 ALA G O 1
ATOM 14783 N N . ILE G 1 201 ? 195.019 70.959 -8.006 1.00 25.42 201 ILE G N 1
ATOM 14784 C CA . ILE G 1 201 ? 196.091 70.003 -8.235 1.00 23.68 201 ILE G CA 1
ATOM 14785 C C . ILE G 1 201 ? 195.502 68.732 -8.839 1.00 25.61 201 ILE G C 1
ATOM 14786 O O . ILE G 1 201 ? 194.316 68.416 -8.696 1.00 26.93 201 ILE G O 1
ATOM 14791 N N . GLU G 1 202 ? 196.358 68.007 -9.521 1.00 26.28 202 GLU G N 1
ATOM 14792 C CA . GLU G 1 202 ? 196.045 66.696 -10.057 1.00 28.46 202 GLU G CA 1
ATOM 14793 C C . GLU G 1 202 ? 196.742 65.668 -9.175 1.00 30.34 202 GLU G C 1
ATOM 14794 O O . GLU G 1 202 ? 197.908 65.846 -8.810 1.00 34.23 202 GLU G O 1
ATOM 14800 N N . ARG G 1 203 ? 196.018 64.638 -8.777 1.00 34.69 203 ARG G N 1
ATOM 14801 C CA . ARG G 1 203 ? 196.585 63.542 -8.011 1.00 34.85 203 ARG G CA 1
ATOM 14802 C C . ARG G 1 203 ? 196.504 62.271 -8.847 1.00 40.07 203 ARG G C 1
ATOM 14803 O O . ARG G 1 203 ? 195.430 61.927 -9.349 1.00 37.29 203 ARG G O 1
ATOM 14811 N N . ARG G 1 204 ? 197.650 61.599 -8.999 1.00 39.97 204 ARG G N 1
ATOM 14812 C CA . ARG G 1 204 ? 197.812 60.368 -9.771 1.00 40.14 204 ARG G CA 1
ATOM 14813 C C . ARG G 1 204 ? 198.113 59.205 -8.843 1.00 42.07 204 ARG G C 1
ATOM 14814 O O . ARG G 1 204 ? 199.083 59.254 -8.072 1.00 39.52 204 ARG G O 1
ATOM 14822 N N . ALA G 1 205 ? 197.301 58.155 -8.952 1.00 45.11 205 ALA G N 1
ATOM 14823 C CA . ALA G 1 205 ? 197.572 56.898 -8.274 1.00 41.14 205 ALA G CA 1
ATOM 14824 C C . ALA G 1 205 ? 198.909 56.315 -8.719 1.00 41.72 205 ALA G C 1
ATOM 14825 O O . ALA G 1 205 ? 199.333 56.483 -9.864 1.00 37.48 205 ALA G O 1
ATOM 14827 N N . LYS G 1 206 ? 199.559 55.605 -7.796 1.00 41.85 206 LYS G N 1
ATOM 14828 C CA . LYS G 1 206 ? 200.751 54.832 -8.122 1.00 48.92 206 LYS G CA 1
ATOM 14829 C C . LYS G 1 206 ? 200.411 53.761 -9.152 1.00 47.85 206 LYS G C 1
ATOM 14830 O O . LYS G 1 206 ? 199.247 53.393 -9.342 1.00 47.27 206 LYS G O 1
ATOM 14836 N N . GLU G 1 207 ? 201.452 53.273 -9.829 1.00 49.50 207 GLU G N 1
ATOM 14837 C CA . GLU G 1 207 ? 201.290 52.241 -10.847 1.00 51.08 207 GLU G CA 1
ATOM 14838 C C . GLU G 1 207 ? 200.573 51.024 -10.275 1.00 48.90 207 GLU G C 1
ATOM 14839 O O . GLU G 1 207 ? 200.793 50.634 -9.124 1.00 49.13 207 GLU G O 1
ATOM 14845 N N . GLY G 1 208 ? 199.705 50.427 -11.087 1.00 45.58 208 GLY G N 1
ATOM 14846 C CA . GLY G 1 208 ? 198.936 49.284 -10.645 1.00 48.25 208 GLY G CA 1
ATOM 14847 C C . GLY G 1 208 ? 197.817 49.585 -9.669 1.00 49.87 208 GLY G C 1
ATOM 14848 O O . GLY G 1 208 ? 197.187 48.644 -9.178 1.00 47.89 208 GLY G O 1
ATOM 14849 N N . ASP G 1 209 ? 197.546 50.857 -9.365 1.00 45.61 209 ASP G N 1
ATOM 14850 C CA . ASP G 1 209 ? 196.465 51.241 -8.465 1.00 42.82 209 ASP G CA 1
ATOM 14851 C C . ASP G 1 209 ? 195.565 52.235 -9.191 1.00 45.98 209 ASP G C 1
ATOM 14852 O O . ASP G 1 209 ? 195.939 52.810 -10.218 1.00 45.26 209 ASP G O 1
ATOM 14857 N N . PHE G 1 210 ? 194.357 52.419 -8.667 1.00 41.62 210 PHE G N 1
ATOM 14858 C CA . PHE G 1 210 ? 193.438 53.386 -9.241 1.00 37.31 210 PHE G CA 1
ATOM 14859 C C . PHE G 1 210 ? 193.145 54.535 -8.290 1.00 42.49 210 PHE G C 1
ATOM 14860 O O . PHE G 1 210 ? 192.468 55.493 -8.693 1.00 38.14 210 PHE G O 1
ATOM 14868 N N . ARG G 1 211 ? 193.652 54.483 -7.054 1.00 31.81 211 ARG G N 1
ATOM 14869 C CA . ARG G 1 211 ? 193.247 55.403 -6.000 1.00 39.33 211 ARG G CA 1
ATOM 14870 C C . ARG G 1 211 ? 194.282 56.507 -5.863 1.00 43.08 211 ARG G C 1
ATOM 14871 O O . ARG G 1 211 ? 195.454 56.237 -5.586 1.00 43.54 211 ARG G O 1
ATOM 14879 N N . SER G 1 212 ? 193.846 57.745 -6.015 1.00 44.14 212 SER G N 1
ATOM 14880 C CA . SER G 1 212 ? 194.795 58.851 -5.998 1.00 40.88 212 SER G CA 1
ATOM 14881 C C . SER G 1 212 ? 195.170 59.312 -4.589 1.00 40.22 212 SER G C 1
ATOM 14882 O O . SER G 1 212 ? 195.871 60.320 -4.462 1.00 48.60 212 SER G O 1
ATOM 14885 N N . ASN G 1 213 ? 194.748 58.624 -3.530 1.00 42.87 213 ASN G N 1
ATOM 14886 C CA . ASN G 1 213 ? 195.007 59.124 -2.183 1.00 44.96 213 ASN G CA 1
ATOM 14887 C C . ASN G 1 213 ? 196.501 59.236 -1.910 1.00 51.77 213 ASN G C 1
ATOM 14888 O O . ASN G 1 213 ? 197.300 58.414 -2.376 1.00 50.15 213 ASN G O 1
ATOM 14893 N N . LEU G 1 214 ? 196.862 60.269 -1.138 1.00 48.65 214 LEU G N 1
ATOM 14894 C CA . LEU G 1 214 ? 198.250 60.483 -0.746 1.00 53.35 214 LEU G CA 1
ATOM 14895 C C . LEU G 1 214 ? 198.795 59.263 -0.016 1.00 51.99 214 LEU G C 1
ATOM 14896 O O . LEU G 1 214 ? 199.859 58.732 -0.362 1.00 47.76 214 LEU G O 1
ATOM 14901 N N . HIS G 1 215 ? 198.059 58.798 0.991 1.00 51.73 215 HIS G N 1
ATOM 14902 C CA . HIS G 1 215 ? 198.485 57.658 1.781 1.00 49.47 215 HIS G CA 1
ATOM 14903 C C . HIS G 1 215 ? 198.508 56.359 0.986 1.00 48.38 215 HIS G C 1
ATOM 14904 O O . HIS G 1 215 ? 199.094 55.382 1.455 1.00 48.51 215 HIS G O 1
ATOM 14911 N N . ARG G 1 216 ? 197.890 56.314 -0.193 1.00 45.22 216 ARG G N 1
ATOM 14912 C CA . ARG G 1 216 ? 197.990 55.146 -1.052 1.00 44.08 216 ARG G CA 1
ATOM 14913 C C . ARG G 1 216 ? 199.044 55.329 -2.136 1.00 43.03 216 ARG G C 1
ATOM 14914 O O . ARG G 1 216 ? 199.008 54.630 -3.155 1.00 43.86 216 ARG G O 1
ATOM 14922 N N . GLY G 1 217 ? 199.974 56.260 -1.937 1.00 46.47 217 GLY G N 1
ATOM 14923 C CA . GLY G 1 217 ? 201.055 56.458 -2.883 1.00 45.07 217 GLY G CA 1
ATOM 14924 C C . GLY G 1 217 ? 200.734 57.330 -4.078 1.00 46.10 217 GLY G C 1
ATOM 14925 O O . GLY G 1 217 ? 201.374 57.183 -5.130 1.00 46.71 217 GLY G O 1
ATOM 14926 N N . GLY G 1 218 ? 199.756 58.235 -3.951 1.00 47.08 218 GLY G N 1
ATOM 14927 C CA . GLY G 1 218 ? 199.436 59.166 -5.022 1.00 45.68 218 GLY G CA 1
ATOM 14928 C C . GLY G 1 218 ? 200.359 60.376 -5.036 1.00 47.25 218 GLY G C 1
ATOM 14929 O O . GLY G 1 218 ? 200.800 60.856 -3.998 1.00 49.30 218 GLY G O 1
ATOM 14930 N N . ALA G 1 219 ? 200.642 60.864 -6.239 1.00 46.87 219 ALA G N 1
ATOM 14931 C CA . ALA G 1 219 ? 201.534 61.998 -6.458 1.00 45.42 219 ALA G CA 1
ATOM 14932 C C . ALA G 1 219 ? 200.714 63.201 -6.925 1.00 38.00 219 ALA G C 1
ATOM 14933 O O . ALA G 1 219 ? 199.858 63.072 -7.805 1.00 34.72 219 ALA G O 1
ATOM 14935 N N . ALA G 1 220 ? 200.961 64.354 -6.318 1.00 32.46 220 ALA G N 1
ATOM 14936 C CA . ALA G 1 220 ? 200.341 65.608 -6.711 1.00 31.97 220 ALA G CA 1
ATOM 14937 C C . ALA G 1 220 ? 201.193 66.345 -7.737 1.00 32.84 220 ALA G C 1
ATOM 14938 O O . ALA G 1 220 ? 202.420 66.312 -7.686 1.00 29.10 220 ALA G O 1
ATOM 14940 N N . SER G 1 221 ? 200.521 67.047 -8.645 1.00 32.25 221 SER G N 1
ATOM 14941 C CA . SER G 1 221 ? 201.165 67.969 -9.562 1.00 31.02 221 SER G CA 1
ATOM 14942 C C . SER G 1 221 ? 200.179 69.094 -9.872 1.00 30.35 221 SER G C 1
ATOM 14943 O O . SER G 1 221 ? 199.001 69.027 -9.508 1.00 28.07 221 SER G O 1
ATOM 14946 N N . VAL G 1 222 ? 200.654 70.148 -10.540 1.00 29.05 222 VAL G N 1
ATOM 14947 C CA . VAL G 1 222 ? 199.744 71.257 -10.834 1.00 29.91 222 VAL G CA 1
ATOM 14948 C C . VAL G 1 222 ? 198.752 70.837 -11.914 1.00 29.18 222 VAL G C 1
ATOM 14949 O O . VAL G 1 222 ? 199.092 70.125 -12.865 1.00 30.53 222 VAL G O 1
ATOM 14953 N N . ALA G 1 223 ? 197.499 71.229 -11.754 1.00 30.80 223 ALA G N 1
ATOM 14954 C CA . ALA G 1 223 ? 196.489 70.849 -12.729 1.00 29.50 223 ALA G CA 1
ATOM 14955 C C . ALA G 1 223 ? 196.145 72.007 -13.659 1.00 35.05 223 ALA G C 1
ATOM 14956 O O . ALA G 1 223 ? 196.214 73.180 -13.282 1.00 36.33 223 ALA G O 1
ATOM 14958 N N . SER G 1 224 ? 195.770 71.660 -14.886 1.00 30.47 224 SER G N 1
ATOM 14959 C CA . SER G 1 224 ? 195.130 72.590 -15.812 1.00 33.31 224 SER G CA 1
ATOM 14960 C C . SER G 1 224 ? 193.638 72.319 -15.770 1.00 29.65 224 SER G C 1
ATOM 14961 O O . SER G 1 224 ? 193.169 71.379 -16.406 1.00 31.70 224 SER G O 1
ATOM 14964 N N . ILE G 1 225 ? 192.878 73.147 -15.074 1.00 28.25 225 ILE G N 1
ATOM 14965 C CA . ILE G 1 225 ? 191.438 72.916 -15.005 1.00 29.60 225 ILE G CA 1
ATOM 14966 C C . ILE G 1 225 ? 190.746 73.712 -16.095 1.00 30.18 225 ILE G C 1
ATOM 14967 O O . ILE G 1 225 ? 191.143 74.846 -16.426 1.00 26.49 225 ILE G O 1
ATOM 14972 N N . THR G 1 226 ? 189.716 73.098 -16.662 1.00 29.42 226 THR G N 1
ATOM 14973 C CA . THR G 1 226 ? 188.900 73.700 -17.699 1.00 29.37 226 THR G CA 1
ATOM 14974 C C . THR G 1 226 ? 187.870 74.638 -17.097 1.00 31.31 226 THR G C 1
ATOM 14975 O O . THR G 1 226 ? 187.579 74.574 -15.894 1.00 27.78 226 THR G O 1
ATOM 14979 N N . PRO G 1 227 ? 187.300 75.532 -17.917 1.00 27.00 227 PRO G N 1
ATOM 14980 C CA . PRO G 1 227 ? 186.254 76.407 -17.391 1.00 27.46 227 PRO G CA 1
ATOM 14981 C C . PRO G 1 227 ? 185.071 75.626 -16.838 1.00 32.05 227 PRO G C 1
ATOM 14982 O O . PRO G 1 227 ? 184.457 76.043 -15.841 1.00 26.83 227 PRO G O 1
ATOM 14986 N N . GLN G 1 228 ? 184.745 74.486 -17.454 1.00 28.21 228 GLN G N 1
ATOM 14987 C CA . GLN G 1 228 ? 183.615 73.694 -16.984 1.00 28.15 228 GLN G CA 1
ATOM 14988 C C . GLN G 1 228 ? 183.912 73.096 -15.606 1.00 28.01 228 GLN G C 1
ATOM 14989 O O . GLN G 1 228 ? 183.036 73.053 -14.739 1.00 30.77 228 GLN G O 1
ATOM 14995 N N . GLU G 1 229 ? 185.160 72.664 -15.382 1.00 29.23 229 GLU G N 1
ATOM 14996 C CA . GLU G 1 229 ? 185.558 72.126 -14.084 1.00 30.83 229 GLU G CA 1
ATOM 14997 C C . GLU G 1 229 ? 185.552 73.209 -13.015 1.00 30.52 229 GLU G C 1
ATOM 14998 O O . GLU G 1 229 ? 185.075 72.982 -11.894 1.00 26.29 229 GLU G O 1
ATOM 15004 N N . ARG G 1 230 ? 186.069 74.392 -13.353 1.00 26.78 230 ARG G N 1
ATOM 15005 C CA . ARG G 1 230 ? 185.991 75.554 -12.471 1.00 29.69 230 ARG G CA 1
ATOM 15006 C C . ARG G 1 230 ? 184.553 75.819 -12.066 1.00 29.38 230 ARG G C 1
ATOM 15007 O O . ARG G 1 230 ? 184.239 76.053 -10.888 1.00 29.46 230 ARG G O 1
ATOM 15015 N N . GLU G 1 231 ? 183.658 75.780 -13.043 1.00 29.38 231 GLU G N 1
ATOM 15016 C CA . GLU G 1 231 ? 182.294 76.190 -12.780 1.00 31.31 231 GLU G CA 1
ATOM 15017 C C . GLU G 1 231 ? 181.583 75.149 -11.929 1.00 30.82 231 GLU G C 1
ATOM 15018 O O . GLU G 1 231 ? 180.834 75.498 -11.005 1.00 28.81 231 GLU G O 1
ATOM 15024 N N . ILE G 1 232 ? 181.843 73.866 -12.188 1.00 29.33 232 ILE G N 1
ATOM 15025 C CA . ILE G 1 232 ? 181.185 72.831 -11.398 1.00 28.64 232 ILE G CA 1
ATOM 15026 C C . ILE G 1 232 ? 181.724 72.827 -9.973 1.00 28.91 232 ILE G C 1
ATOM 15027 O O . ILE G 1 232 ? 180.968 72.606 -9.021 1.00 26.60 232 ILE G O 1
ATOM 15032 N N . ALA G 1 233 ? 183.021 73.104 -9.784 1.00 26.53 233 ALA G N 1
ATOM 15033 C CA . ALA G 1 233 ? 183.552 73.152 -8.426 1.00 25.95 233 ALA G CA 1
ATOM 15034 C C . ALA G 1 233 ? 182.908 74.286 -7.642 1.00 23.33 233 ALA G C 1
ATOM 15035 O O . ALA G 1 233 ? 182.453 74.096 -6.500 1.00 26.31 233 ALA G O 1
ATOM 15037 N N . ILE G 1 234 ? 182.854 75.478 -8.243 1.00 25.60 234 ILE G N 1
ATOM 15038 C CA . ILE G 1 234 ? 182.219 76.614 -7.572 1.00 24.31 234 ILE G CA 1
ATOM 15039 C C . ILE G 1 234 ? 180.750 76.316 -7.280 1.00 27.26 234 ILE G C 1
ATOM 15040 O O . ILE G 1 234 ? 180.235 76.651 -6.203 1.00 23.74 234 ILE G O 1
ATOM 15045 N N . LYS G 1 235 ? 180.061 75.645 -8.212 1.00 26.44 235 LYS G N 1
ATOM 15046 C CA . LYS G 1 235 ? 178.637 75.360 -8.017 1.00 28.72 235 LYS G CA 1
ATOM 15047 C C . LYS G 1 235 ? 178.425 74.281 -6.961 1.00 26.44 235 LYS G C 1
ATOM 15048 O O . LYS G 1 235 ? 177.442 74.322 -6.221 1.00 27.51 235 LYS G O 1
ATOM 15054 N N . ALA G 1 236 ? 179.333 73.312 -6.865 1.00 23.67 236 ALA G N 1
ATOM 15055 C CA . ALA G 1 236 ? 179.193 72.279 -5.846 1.00 25.45 236 ALA G CA 1
ATOM 15056 C C . ALA G 1 236 ? 179.325 72.886 -4.457 1.00 26.07 236 ALA G C 1
ATOM 15057 O O . ALA G 1 236 ? 178.507 72.617 -3.568 1.00 26.28 236 ALA G O 1
ATOM 15059 N N . ALA G 1 237 ? 180.351 73.718 -4.261 1.00 24.79 237 ALA G N 1
ATOM 15060 C CA . ALA G 1 237 ? 180.477 74.451 -2.997 1.00 23.18 237 ALA G CA 1
ATOM 15061 C C . ALA G 1 237 ? 179.227 75.263 -2.702 1.00 24.67 237 ALA G C 1
ATOM 15062 O O . ALA G 1 237 ? 178.704 75.245 -1.580 1.00 24.97 237 ALA G O 1
ATOM 15064 N N . ARG G 1 238 ? 178.745 76.016 -3.694 1.00 27.24 238 ARG G N 1
ATOM 15065 C CA . ARG G 1 238 ? 177.578 76.861 -3.461 1.00 26.55 238 ARG G CA 1
ATOM 15066 C C . ARG G 1 238 ? 176.350 76.023 -3.110 1.00 29.14 238 ARG G C 1
ATOM 15067 O O . ARG G 1 238 ? 175.613 76.342 -2.164 1.00 28.89 238 ARG G O 1
ATOM 15075 N N . THR G 1 239 ? 176.145 74.920 -3.831 1.00 26.77 239 THR G N 1
ATOM 15076 C CA . THR G 1 239 ? 175.002 74.053 -3.584 1.00 28.09 239 THR G CA 1
ATOM 15077 C C . THR G 1 239 ? 175.040 73.519 -2.162 1.00 29.96 239 THR G C 1
ATOM 15078 O O . THR G 1 239 ? 174.010 73.428 -1.490 1.00 26.87 239 THR G O 1
ATOM 15082 N N . MET G 1 240 ? 176.226 73.188 -1.675 1.00 26.26 240 MET G N 1
ATOM 15083 C CA . MET G 1 240 ? 176.332 72.756 -0.296 1.00 28.95 240 MET G CA 1
ATOM 15084 C C . MET G 1 240 ? 176.473 73.921 0.680 1.00 25.82 240 MET G C 1
ATOM 15085 O O . MET G 1 240 ? 176.609 73.686 1.878 1.00 27.20 240 MET G O 1
ATOM 15090 N N . ALA G 1 241 ? 176.368 75.154 0.194 1.00 23.03 241 ALA G N 1
ATOM 15091 C CA . ALA G 1 241 ? 176.404 76.351 1.037 1.00 27.78 241 ALA G CA 1
ATOM 15092 C C . ALA G 1 241 ? 177.695 76.443 1.846 1.00 30.18 241 ALA G C 1
ATOM 15093 O O . ALA G 1 241 ? 177.691 76.834 3.019 1.00 25.98 241 ALA G O 1
ATOM 15095 N N . LEU G 1 242 ? 178.817 76.090 1.217 1.00 26.59 242 LEU G N 1
ATOM 15096 C CA . LEU G 1 242 ? 180.123 76.175 1.856 1.00 28.21 242 LEU G CA 1
ATOM 15097 C C . LEU G 1 242 ? 180.899 77.328 1.240 1.00 29.43 242 LEU G C 1
ATOM 15098 O O . LEU G 1 242 ? 180.962 77.445 0.013 1.00 29.65 242 LEU G O 1
ATOM 15103 N N . ASP G 1 243 ? 181.472 78.182 2.094 1.00 27.09 243 ASP G N 1
ATOM 15104 C CA . ASP G 1 243 ? 182.325 79.262 1.615 1.00 26.61 243 ASP G CA 1
ATOM 15105 C C . ASP G 1 243 ? 183.723 78.778 1.277 1.00 25.45 243 ASP G C 1
ATOM 15106 O O . ASP G 1 243 ? 184.403 79.380 0.449 1.00 25.01 243 ASP G O 1
ATOM 15111 N N . VAL G 1 244 ? 184.176 77.711 1.905 1.00 22.51 244 VAL G N 1
ATOM 15112 C CA . VAL G 1 244 ? 185.476 77.139 1.607 1.00 20.62 244 VAL G CA 1
ATOM 15113 C C . VAL G 1 244 ? 185.290 75.640 1.471 1.00 27.73 244 VAL G C 1
ATOM 15114 O O . VAL G 1 244 ? 184.747 74.996 2.379 1.00 25.95 244 VAL G O 1
ATOM 15118 N N . ALA G 1 245 ? 185.761 75.076 0.365 1.00 22.38 245 ALA G N 1
ATOM 15119 C CA . ALA G 1 245 ? 185.518 73.656 0.156 1.00 22.92 245 ALA G CA 1
ATOM 15120 C C . ALA G 1 245 ? 186.596 73.093 -0.740 1.00 24.50 245 ALA G C 1
ATOM 15121 O O . ALA G 1 245 ? 187.028 73.747 -1.682 1.00 28.38 245 ALA G O 1
ATOM 15123 N N . GLY G 1 246 ? 187.037 71.874 -0.446 1.00 23.21 246 GLY G N 1
ATOM 15124 C CA . GLY G 1 246 ? 187.772 71.092 -1.421 1.00 29.81 246 GLY G CA 1
ATOM 15125 C C . GLY G 1 246 ? 186.764 70.310 -2.241 1.00 24.84 246 GLY G C 1
ATOM 15126 O O . GLY G 1 246 ? 185.843 69.711 -1.690 1.00 26.87 246 GLY G O 1
ATOM 15127 N N . VAL G 1 247 ? 186.923 70.334 -3.553 1.00 24.36 247 VAL G N 1
ATOM 15128 C CA . VAL G 1 247 ? 186.023 69.619 -4.454 1.00 23.14 247 VAL G CA 1
ATOM 15129 C C . VAL G 1 247 ? 186.876 68.712 -5.341 1.00 27.01 247 VAL G C 1
ATOM 15130 O O . VAL G 1 247 ? 187.755 69.200 -6.065 1.00 25.60 247 VAL G O 1
ATOM 15134 N N . ASP G 1 248 ? 186.650 67.391 -5.264 1.00 25.06 248 ASP G N 1
ATOM 15135 C CA . ASP G 1 248 ? 187.375 66.439 -6.110 1.00 25.95 248 ASP G CA 1
ATOM 15136 C C . ASP G 1 248 ? 186.534 66.050 -7.313 1.00 28.00 248 ASP G C 1
ATOM 15137 O O . ASP G 1 248 ? 185.335 65.791 -7.187 1.00 27.67 248 ASP G O 1
ATOM 15142 N N . ILE G 1 249 ? 187.181 65.985 -8.473 1.00 25.93 249 ILE G N 1
ATOM 15143 C CA . ILE G 1 249 ? 186.531 65.755 -9.753 1.00 27.88 249 ILE G CA 1
ATOM 15144 C C . ILE G 1 249 ? 187.250 64.633 -10.498 1.00 27.88 249 ILE G C 1
ATOM 15145 O O . ILE G 1 249 ? 188.485 64.549 -10.494 1.00 28.32 249 ILE G O 1
ATOM 15150 N N . LEU G 1 250 ? 186.472 63.749 -11.108 1.00 29.24 250 LEU G N 1
ATOM 15151 C CA . LEU G 1 250 ? 186.992 62.732 -12.006 1.00 27.16 250 LEU G CA 1
ATOM 15152 C C . LEU G 1 250 ? 186.623 63.133 -13.425 1.00 26.98 250 LEU G C 1
ATOM 15153 O O . LEU G 1 250 ? 185.490 63.546 -13.682 1.00 28.33 250 LEU G O 1
ATOM 15158 N N . ARG G 1 251 ? 187.568 62.999 -14.343 1.00 24.19 251 ARG G N 1
ATOM 15159 C CA . ARG G 1 251 ? 187.339 63.374 -15.735 1.00 32.75 251 ARG G CA 1
ATOM 15160 C C . ARG G 1 251 ? 186.816 62.152 -16.486 1.00 30.57 251 ARG G C 1
ATOM 15161 O O . ARG G 1 251 ? 187.590 61.280 -16.883 1.00 27.90 251 ARG G O 1
ATOM 15169 N N . ALA G 1 252 ? 185.500 62.090 -16.680 1.00 30.11 252 ALA G N 1
ATOM 15170 C CA . ALA G 1 252 ? 184.874 61.033 -17.461 1.00 32.14 252 ALA G CA 1
ATOM 15171 C C . ALA G 1 252 ? 184.647 61.501 -18.891 1.00 34.21 252 ALA G C 1
ATOM 15172 O O . ALA G 1 252 ? 184.748 62.690 -19.201 1.00 36.23 252 ALA G O 1
ATOM 15174 N N . ASN G 1 253 ? 184.292 60.545 -19.760 1.00 33.31 253 ASN G N 1
ATOM 15175 C CA . ASN G 1 253 ? 184.014 60.862 -21.165 1.00 37.62 253 ASN G CA 1
ATOM 15176 C C . ASN G 1 253 ? 182.948 61.946 -21.293 1.00 37.08 253 ASN G C 1
ATOM 15177 O O . ASN G 1 253 ? 183.133 62.944 -21.998 1.00 45.43 253 ASN G O 1
ATOM 15182 N N . ARG G 1 254 ? 181.832 61.775 -20.597 1.00 35.12 254 ARG G N 1
ATOM 15183 C CA . ARG G 1 254 ? 180.729 62.723 -20.648 1.00 35.01 254 ARG G CA 1
ATOM 15184 C C . ARG G 1 254 ? 181.025 64.054 -19.970 1.00 32.86 254 ARG G C 1
ATOM 15185 O O . ARG G 1 254 ? 180.154 64.933 -19.975 1.00 35.67 254 ARG G O 1
ATOM 15193 N N . GLY G 1 255 ? 182.195 64.239 -19.376 1.00 37.88 255 GLY G N 1
ATOM 15194 C CA . GLY G 1 255 ? 182.492 65.480 -18.699 1.00 30.81 255 GLY G CA 1
ATOM 15195 C C . GLY G 1 255 ? 182.918 65.271 -17.262 1.00 34.50 255 GLY G C 1
ATOM 15196 O O . GLY G 1 255 ? 183.098 64.141 -16.792 1.00 32.74 255 GLY G O 1
ATOM 15197 N N . PRO G 1 256 ? 183.099 66.368 -16.534 1.00 33.75 256 PRO G N 1
ATOM 15198 C CA . PRO G 1 256 ? 183.604 66.263 -15.163 1.00 30.83 256 PRO G CA 1
ATOM 15199 C C . PRO G 1 256 ? 182.512 65.799 -14.201 1.00 30.70 256 PRO G C 1
ATOM 15200 O O . PRO G 1 256 ? 181.371 66.261 -14.262 1.00 28.52 256 PRO G O 1
ATOM 15204 N N . LEU G 1 257 ? 182.883 64.876 -13.306 1.00 28.06 257 LEU G N 1
ATOM 15205 C CA . LEU G 1 257 ? 182.007 64.351 -12.266 1.00 27.07 257 LEU G CA 1
ATOM 15206 C C . LEU G 1 257 ? 182.551 64.722 -10.890 1.00 27.85 257 LEU G C 1
ATOM 15207 O O . LEU G 1 257 ? 183.734 64.488 -10.605 1.00 27.38 257 LEU G O 1
ATOM 15212 N N . VAL G 1 258 ? 181.687 65.255 -10.025 1.00 27.18 258 VAL G N 1
ATOM 15213 C CA . VAL G 1 258 ? 182.087 65.541 -8.651 1.00 27.03 258 VAL G CA 1
ATOM 15214 C C . VAL G 1 258 ? 182.096 64.250 -7.849 1.00 29.57 258 VAL G C 1
ATOM 15215 O O . VAL G 1 258 ? 181.130 63.483 -7.859 1.00 31.31 258 VAL G O 1
ATOM 15219 N N . MET G 1 259 ? 183.185 63.997 -7.145 1.00 28.03 259 MET G N 1
ATOM 15220 C CA . MET G 1 259 ? 183.192 62.795 -6.352 1.00 29.51 259 MET G CA 1
ATOM 15221 C C . MET G 1 259 ? 183.310 63.045 -4.858 1.00 32.65 259 MET G C 1
ATOM 15222 O O . MET G 1 259 ? 183.033 62.125 -4.085 1.00 34.32 259 MET G O 1
ATOM 15227 N N . GLU G 1 260 ? 183.634 64.268 -4.422 1.00 30.38 260 GLU G N 1
ATOM 15228 C CA . GLU G 1 260 ? 183.702 64.555 -2.988 1.00 32.77 260 GLU G CA 1
ATOM 15229 C C . GLU G 1 260 ? 183.737 66.057 -2.768 1.00 33.06 260 GLU G C 1
ATOM 15230 O O . GLU G 1 260 ? 184.358 66.787 -3.544 1.00 28.66 260 GLU G O 1
ATOM 15236 N N . VAL G 1 261 ? 183.086 66.505 -1.703 1.00 26.40 261 VAL G N 1
ATOM 15237 C CA . VAL G 1 261 ? 183.210 67.877 -1.231 1.00 26.56 261 VAL G CA 1
ATOM 15238 C C . VAL G 1 261 ? 183.588 67.819 0.236 1.00 29.12 261 VAL G C 1
ATOM 15239 O O . VAL G 1 261 ? 182.961 67.097 1.016 1.00 33.00 261 VAL G O 1
ATOM 15243 N N . ASN G 1 262 ? 184.617 68.569 0.596 1.00 24.98 262 ASN G N 1
ATOM 15244 C CA . ASN G 1 262 ? 185.247 68.542 1.909 1.00 30.92 262 ASN G CA 1
ATOM 15245 C C . ASN G 1 262 ? 185.180 69.955 2.461 1.00 30.72 262 ASN G C 1
ATOM 15246 O O . ASN G 1 262 ? 185.760 70.873 1.871 1.00 28.84 262 ASN G O 1
ATOM 15251 N N . ALA G 1 263 ? 184.507 70.124 3.598 1.00 26.35 263 ALA G N 1
ATOM 15252 C CA . ALA G 1 263 ? 184.382 71.450 4.189 1.00 24.75 263 ALA G CA 1
ATOM 15253 C C . ALA G 1 263 ? 185.681 71.950 4.813 1.00 26.52 263 ALA G C 1
ATOM 15254 O O . ALA G 1 263 ? 185.797 73.142 5.129 1.00 29.46 263 ALA G O 1
ATOM 15256 N N . SER G 1 264 ? 186.653 71.079 5.030 1.00 25.04 264 SER G N 1
ATOM 15257 C CA . SER G 1 264 ? 187.889 71.445 5.729 1.00 28.50 264 SER G CA 1
ATOM 15258 C C . SER G 1 264 ? 189.086 70.920 4.951 1.00 24.56 264 SER G C 1
ATOM 15259 O O . SER G 1 264 ? 189.826 70.051 5.427 1.00 23.77 264 SER G O 1
ATOM 15262 N N . PRO G 1 265 ? 189.286 71.406 3.725 1.00 25.28 265 PRO G N 1
ATOM 15263 C CA . PRO G 1 265 ? 190.381 70.874 2.893 1.00 26.82 265 PRO G CA 1
ATOM 15264 C C . PRO G 1 265 ? 191.744 71.197 3.478 1.00 24.48 265 PRO G C 1
ATOM 15265 O O . PRO G 1 265 ? 191.975 72.294 3.987 1.00 26.06 265 PRO G O 1
ATOM 15269 N N . GLY G 1 266 ? 192.653 70.225 3.408 1.00 26.38 266 GLY G N 1
ATOM 15270 C CA . GLY G 1 266 ? 194.020 70.475 3.814 1.00 27.78 266 GLY G CA 1
ATOM 15271 C C . GLY G 1 266 ? 194.686 71.496 2.909 1.00 27.18 266 GLY G C 1
ATOM 15272 O O . GLY G 1 266 ? 194.377 71.606 1.720 1.00 27.08 266 GLY G O 1
ATOM 15273 N N . LEU G 1 267 ? 195.595 72.284 3.488 1.00 25.13 267 LEU G N 1
ATOM 15274 C CA . LEU G 1 267 ? 196.269 73.315 2.712 1.00 27.79 267 LEU G CA 1
ATOM 15275 C C . LEU G 1 267 ? 197.669 72.924 2.285 1.00 26.04 267 LEU G C 1
ATOM 15276 O O . LEU G 1 267 ? 198.189 73.522 1.344 1.00 26.88 267 LEU G O 1
ATOM 15281 N N . GLU G 1 268 ? 198.296 71.953 2.949 1.00 26.76 268 GLU G N 1
ATOM 15282 C CA . GLU G 1 268 ? 199.736 71.774 2.778 1.00 30.55 268 GLU G CA 1
ATOM 15283 C C . GLU G 1 268 ? 200.082 71.315 1.369 1.00 29.62 268 GLU G C 1
ATOM 15284 O O . GLU G 1 268 ? 200.867 71.966 0.665 1.00 30.26 268 GLU G O 1
ATOM 15290 N N . GLY G 1 269 ? 199.530 70.180 0.944 1.00 30.19 269 GLY G N 1
ATOM 15291 C CA . GLY G 1 269 ? 199.869 69.678 -0.380 1.00 32.64 269 GLY G CA 1
ATOM 15292 C C . GLY G 1 269 ? 199.578 70.691 -1.468 1.00 29.54 269 GLY G C 1
ATOM 15293 O O . GLY G 1 269 ? 200.429 70.978 -2.318 1.00 28.08 269 GLY G O 1
ATOM 15294 N N . ILE G 1 270 ? 198.382 71.277 -1.432 1.00 28.67 270 ILE G N 1
ATOM 15295 C CA . ILE G 1 270 ? 197.977 72.144 -2.523 1.00 25.86 270 ILE G CA 1
ATOM 15296 C C . ILE G 1 270 ? 198.791 73.442 -2.520 1.00 26.58 270 ILE G C 1
ATOM 15297 O O . ILE G 1 270 ? 199.232 73.898 -3.585 1.00 26.70 270 ILE G O 1
ATOM 15302 N N . GLU G 1 271 ? 199.073 74.026 -1.342 1.00 21.33 271 GLU G N 1
ATOM 15303 C CA . GLU G 1 271 ? 199.875 75.253 -1.355 1.00 24.10 271 GLU G CA 1
ATOM 15304 C C . GLU G 1 271 ? 201.299 74.971 -1.816 1.00 26.59 271 GLU G C 1
ATOM 15305 O O . GLU G 1 271 ? 201.860 75.743 -2.602 1.00 23.17 271 GLU G O 1
ATOM 15311 N N . LYS G 1 272 ? 201.891 73.861 -1.354 1.00 23.52 272 LYS G N 1
ATOM 15312 C CA . LYS G 1 272 ? 203.268 73.577 -1.716 1.00 28.49 272 LYS G CA 1
ATOM 15313 C C . LYS G 1 272 ? 203.393 73.206 -3.185 1.00 30.35 272 LYS G C 1
ATOM 15314 O O . LYS G 1 272 ? 204.360 73.609 -3.842 1.00 25.74 272 LYS G O 1
ATOM 15320 N N . THR G 1 273 ? 202.399 72.490 -3.730 1.00 26.88 273 THR G N 1
ATOM 15321 C CA . THR G 1 273 ? 202.426 72.128 -5.140 1.00 26.46 273 THR G CA 1
ATOM 15322 C C . THR G 1 273 ? 202.213 73.340 -6.046 1.00 25.32 273 THR G C 1
ATOM 15323 O O . THR G 1 273 ? 202.843 73.430 -7.101 1.00 24.41 273 THR G O 1
ATOM 15327 N N . THR G 1 274 ? 201.324 74.272 -5.667 1.00 21.57 274 THR G N 1
ATOM 15328 C CA . THR G 1 274 ? 200.952 75.378 -6.556 1.00 25.24 274 THR G CA 1
ATOM 15329 C C . THR G 1 274 ? 201.713 76.664 -6.278 1.00 25.22 274 THR G C 1
ATOM 15330 O O . THR G 1 274 ? 201.867 77.479 -7.191 1.00 26.63 274 THR G O 1
ATOM 15334 N N . GLY G 1 275 ? 202.175 76.879 -5.047 1.00 26.13 275 GLY G N 1
ATOM 15335 C CA . GLY G 1 275 ? 202.740 78.157 -4.652 1.00 25.96 275 GLY G CA 1
ATOM 15336 C C . GLY G 1 275 ? 201.712 79.253 -4.483 1.00 29.46 275 GLY G C 1
ATOM 15337 O O . GLY G 1 275 ? 202.073 80.432 -4.405 1.00 26.66 275 GLY G O 1
ATOM 15338 N N . ILE G 1 276 ? 200.443 78.894 -4.422 1.00 27.29 276 ILE G N 1
ATOM 15339 C CA . ILE G 1 276 ? 199.357 79.842 -4.245 1.00 27.31 276 ILE G CA 1
ATOM 15340 C C . ILE G 1 276 ? 199.138 80.073 -2.752 1.00 26.18 276 ILE G C 1
ATOM 15341 O O . ILE G 1 276 ? 199.220 79.142 -1.934 1.00 26.61 276 ILE G O 1
ATOM 15346 N N . ASP G 1 277 ? 198.873 81.326 -2.392 1.00 24.60 277 ASP G N 1
ATOM 15347 C CA . ASP G 1 277 ? 198.642 81.705 -1.000 1.00 23.90 277 ASP G CA 1
ATOM 15348 C C . ASP G 1 277 ? 197.162 81.487 -0.691 1.00 27.63 277 ASP G C 1
ATOM 15349 O O . ASP G 1 277 ? 196.335 82.397 -0.795 1.00 28.21 277 ASP G O 1
ATOM 15354 N N . ILE G 1 278 ? 196.825 80.266 -0.284 1.00 24.92 278 ILE G N 1
ATOM 15355 C CA . ILE G 1 278 ? 195.417 79.931 -0.092 1.00 27.18 278 ILE G CA 1
ATOM 15356 C C . ILE G 1 278 ? 194.902 80.446 1.240 1.00 22.30 278 ILE G C 1
ATOM 15357 O O . ILE G 1 278 ? 193.810 81.022 1.301 1.00 22.45 278 ILE G O 1
ATOM 15362 N N . ALA G 1 279 ? 195.672 80.260 2.320 1.00 21.93 279 ALA G N 1
ATOM 15363 C CA . ALA G 1 279 ? 195.250 80.817 3.608 1.00 25.68 279 ALA G CA 1
ATOM 15364 C C . ALA G 1 279 ? 194.960 82.314 3.495 1.00 22.75 279 ALA G C 1
ATOM 15365 O O . ALA G 1 279 ? 193.957 82.816 4.030 1.00 22.93 279 ALA G O 1
ATOM 15367 N N . GLY G 1 280 ? 195.818 83.039 2.782 1.00 24.83 280 GLY G N 1
ATOM 15368 C CA . GLY G 1 280 ? 195.551 84.448 2.526 1.00 25.12 280 GLY G CA 1
ATOM 15369 C C . GLY G 1 280 ? 194.227 84.673 1.820 1.00 24.87 280 GLY G C 1
ATOM 15370 O O . GLY G 1 280 ? 193.495 85.618 2.129 1.00 21.63 280 GLY G O 1
ATOM 15371 N N . LYS G 1 281 ? 193.878 83.795 0.877 1.00 27.41 281 LYS G N 1
ATOM 15372 C CA . LYS G 1 281 ? 192.595 83.995 0.211 1.00 26.20 281 LYS G CA 1
ATOM 15373 C C . LYS G 1 281 ? 191.429 83.745 1.152 1.00 24.73 281 LYS G C 1
ATOM 15374 O O . LYS G 1 281 ? 190.393 84.420 1.044 1.00 22.66 281 LYS G O 1
ATOM 15380 N N . MET G 1 282 ? 191.585 82.823 2.105 1.00 21.61 282 MET G N 1
ATOM 15381 C CA . MET G 1 282 ? 190.523 82.625 3.089 1.00 23.41 282 MET G CA 1
ATOM 15382 C C . MET G 1 282 ? 190.371 83.848 3.988 1.00 25.75 282 MET G C 1
ATOM 15383 O O . MET G 1 282 ? 189.241 84.281 4.292 1.00 24.35 282 MET G O 1
ATOM 15388 N N . ILE G 1 283 ? 191.499 84.423 4.415 1.00 22.91 283 ILE G N 1
ATOM 15389 C CA . ILE G 1 283 ? 191.444 85.616 5.254 1.00 21.40 283 ILE G CA 1
ATOM 15390 C C . ILE G 1 283 ? 190.783 86.759 4.491 1.00 23.71 283 ILE G C 1
ATOM 15391 O O . ILE G 1 283 ? 189.946 87.497 5.032 1.00 21.70 283 ILE G O 1
ATOM 15396 N N . ARG G 1 284 ? 191.143 86.913 3.217 1.00 22.68 284 ARG G N 1
ATOM 15397 C CA . ARG G 1 284 ? 190.574 87.969 2.383 1.00 22.59 284 ARG G CA 1
ATOM 15398 C C . ARG G 1 284 ? 189.066 87.819 2.247 1.00 23.86 284 ARG G C 1
ATOM 15399 O O . ARG G 1 284 ? 188.330 88.822 2.273 1.00 25.48 284 ARG G O 1
ATOM 15407 N N . TRP G 1 285 ? 188.581 86.576 2.080 1.00 22.51 285 TRP G N 1
ATOM 15408 C CA . TRP G 1 285 ? 187.136 86.367 2.046 1.00 24.20 285 TRP G CA 1
ATOM 15409 C C . TRP G 1 285 ? 186.494 86.813 3.355 1.00 25.26 285 TRP G C 1
ATOM 15410 O O . TRP G 1 285 ? 185.420 87.428 3.355 1.00 23.13 285 TRP G O 1
ATOM 15421 N N . ILE G 1 286 ? 187.146 86.514 4.478 1.00 22.98 286 ILE G N 1
ATOM 15422 C CA . ILE G 1 286 ? 186.642 87.004 5.764 1.00 25.14 286 ILE G CA 1
ATOM 15423 C C . ILE G 1 286 ? 186.594 88.532 5.784 1.00 24.38 286 ILE G C 1
ATOM 15424 O O . ILE G 1 286 ? 185.601 89.127 6.209 1.00 24.15 286 ILE G O 1
ATOM 15429 N N . GLU G 1 287 ? 187.666 89.184 5.329 1.00 22.14 287 GLU G N 1
ATOM 15430 C CA . GLU G 1 287 ? 187.691 90.641 5.312 1.00 23.34 287 GLU G CA 1
ATOM 15431 C C . GLU G 1 287 ? 186.522 91.176 4.510 1.00 25.25 287 GLU G C 1
ATOM 15432 O O . GLU G 1 287 ? 185.896 92.166 4.896 1.00 27.41 287 GLU G O 1
ATOM 15438 N N . ARG G 1 288 ? 186.183 90.498 3.419 1.00 27.71 288 ARG G N 1
ATOM 15439 C CA . ARG G 1 288 ? 185.105 90.968 2.567 1.00 27.82 288 ARG G CA 1
ATOM 15440 C C . ARG G 1 288 ? 183.732 90.695 3.153 1.00 30.73 288 ARG G C 1
ATOM 15441 O O . ARG G 1 288 ? 182.791 91.411 2.819 1.00 29.83 288 ARG G O 1
ATOM 15449 N N . HIS G 1 289 ? 183.555 89.661 3.986 1.00 29.43 289 HIS G N 1
ATOM 15450 C CA . HIS G 1 289 ? 182.185 89.326 4.358 1.00 26.33 289 HIS G CA 1
ATOM 15451 C C . HIS G 1 289 ? 181.851 89.430 5.837 1.00 31.05 289 HIS G C 1
ATOM 15452 O O . HIS G 1 289 ? 180.659 89.446 6.171 1.00 31.00 289 HIS G O 1
ATOM 15459 N N . ALA G 1 290 ? 182.837 89.533 6.726 1.00 29.67 290 ALA G N 1
ATOM 15460 C CA . ALA G 1 290 ? 182.563 89.686 8.147 1.00 37.88 290 ALA G CA 1
ATOM 15461 C C . ALA G 1 290 ? 182.404 91.172 8.449 1.00 46.16 290 ALA G C 1
ATOM 15462 O O . ALA G 1 290 ? 183.304 91.968 8.165 1.00 48.90 290 ALA G O 1
ATOM 15464 N N . THR G 1 291 ? 181.274 91.544 9.030 1.00 54.79 291 THR G N 1
ATOM 15465 C CA . THR G 1 291 ? 181.019 92.943 9.334 1.00 63.17 291 THR G CA 1
ATOM 15466 C C . THR G 1 291 ? 181.385 93.249 10.785 1.00 64.96 291 THR G C 1
ATOM 15467 O O . THR G 1 291 ? 181.306 92.386 11.666 1.00 67.11 291 THR G O 1
ATOM 15471 N N . THR G 1 292 ? 181.850 94.477 11.007 1.00 69.41 292 THR G N 1
ATOM 15472 C CA . THR G 1 292 ? 181.907 95.064 12.344 1.00 72.33 292 THR G CA 1
ATOM 15473 C C . THR G 1 292 ? 181.438 96.536 12.262 1.00 77.79 292 THR G C 1
ATOM 15474 O O . THR G 1 292 ? 182.201 97.484 12.485 1.00 78.62 292 THR G O 1
ATOM 15478 N N . MET H 1 1 ? 145.055 55.140 -0.051 1.00 45.06 1 MET H N 1
ATOM 15479 C CA . MET H 1 1 ? 146.423 55.613 -0.167 1.00 48.01 1 MET H CA 1
ATOM 15480 C C . MET H 1 1 ? 147.413 54.497 0.208 1.00 45.26 1 MET H C 1
ATOM 15481 O O . MET H 1 1 ? 147.085 53.628 1.018 1.00 42.97 1 MET H O 1
ATOM 15486 N N . LYS H 1 2 ? 148.614 54.506 -0.376 1.00 43.58 2 LYS H N 1
ATOM 15487 C CA . LYS H 1 2 ? 149.642 53.509 -0.078 1.00 42.52 2 LYS H CA 1
ATOM 15488 C C . LYS H 1 2 ? 150.729 54.104 0.817 1.00 39.17 2 LYS H C 1
ATOM 15489 O O . LYS H 1 2 ? 151.301 55.150 0.493 1.00 37.77 2 LYS H O 1
ATOM 15495 N N . ILE H 1 3 ? 151.038 53.417 1.920 1.00 36.13 3 ILE H N 1
ATOM 15496 C CA . ILE H 1 3 ? 151.832 53.980 3.006 1.00 35.10 3 ILE H CA 1
ATOM 15497 C C . ILE H 1 3 ? 152.937 53.004 3.382 1.00 37.97 3 ILE H C 1
ATOM 15498 O O . ILE H 1 3 ? 152.678 51.832 3.697 1.00 36.33 3 ILE H O 1
ATOM 15503 N N . ALA H 1 4 ? 154.164 53.503 3.367 1.00 33.39 4 ALA H N 1
ATOM 15504 C CA . ALA H 1 4 ? 155.327 52.772 3.827 1.00 30.86 4 ALA H CA 1
ATOM 15505 C C . ALA H 1 4 ? 155.620 53.197 5.259 1.00 30.56 4 ALA H C 1
ATOM 15506 O O . ALA H 1 4 ? 155.643 54.392 5.560 1.00 32.57 4 ALA H O 1
ATOM 15508 N N . ILE H 1 5 ? 155.789 52.222 6.140 1.00 31.65 5 ILE H N 1
ATOM 15509 C CA . ILE H 1 5 ? 156.280 52.438 7.493 1.00 33.04 5 ILE H CA 1
ATOM 15510 C C . ILE H 1 5 ? 157.757 52.063 7.470 1.00 35.50 5 ILE H C 1
ATOM 15511 O O . ILE H 1 5 ? 158.102 50.895 7.256 1.00 34.17 5 ILE H O 1
ATOM 15516 N N . LEU H 1 6 ? 158.632 53.053 7.651 1.00 33.32 6 LEU H N 1
ATOM 15517 C CA . LEU H 1 6 ? 160.078 52.858 7.555 1.00 33.25 6 LEU H CA 1
ATOM 15518 C C . LEU H 1 6 ? 160.623 52.564 8.940 1.00 38.35 6 LEU H C 1
ATOM 15519 O O . LEU H 1 6 ? 160.753 53.474 9.765 1.00 38.50 6 LEU H O 1
ATOM 15524 N N . SER H 1 7 ? 160.970 51.305 9.195 1.00 39.60 7 SER H N 1
ATOM 15525 C CA . SER H 1 7 ? 161.378 50.958 10.549 1.00 41.17 7 SER H CA 1
ATOM 15526 C C . SER H 1 7 ? 162.049 49.595 10.537 1.00 43.94 7 SER H C 1
ATOM 15527 O O . SER H 1 7 ? 161.687 48.717 9.747 1.00 40.41 7 SER H O 1
ATOM 15530 N N . ARG H 1 8 ? 163.021 49.431 11.429 1.00 45.27 8 ARG H N 1
ATOM 15531 C CA . ARG H 1 8 ? 163.607 48.123 11.684 1.00 50.50 8 ARG H CA 1
ATOM 15532 C C . ARG H 1 8 ? 162.753 47.268 12.613 1.00 55.93 8 ARG H C 1
ATOM 15533 O O . ARG H 1 8 ? 163.020 46.067 12.725 1.00 59.09 8 ARG H O 1
ATOM 15541 N N . ASP H 1 9 ? 161.745 47.851 13.280 1.00 58.52 9 ASP H N 1
ATOM 15542 C CA . ASP H 1 9 ? 160.956 47.136 14.289 1.00 58.31 9 ASP H CA 1
ATOM 15543 C C . ASP H 1 9 ? 159.520 46.874 13.852 1.00 53.98 9 ASP H C 1
ATOM 15544 O O . ASP H 1 9 ? 158.584 47.283 14.548 1.00 55.01 9 ASP H O 1
ATOM 15549 N N . GLY H 1 10 ? 159.329 46.181 12.729 1.00 53.29 10 GLY H N 1
ATOM 15550 C CA . GLY H 1 10 ? 157.985 45.921 12.238 1.00 54.29 10 GLY H CA 1
ATOM 15551 C C . GLY H 1 10 ? 157.093 45.179 13.212 1.00 55.40 10 GLY H C 1
ATOM 15552 O O . GLY H 1 10 ? 155.865 45.321 13.149 1.00 47.41 10 GLY H O 1
ATOM 15553 N N . THR H 1 11 ? 157.680 44.400 14.121 1.00 53.50 11 THR H N 1
ATOM 15554 C CA . THR H 1 11 ? 156.931 43.559 15.048 1.00 57.07 11 THR H CA 1
ATOM 15555 C C . THR H 1 11 ? 156.664 44.225 16.386 1.00 57.37 11 THR H C 1
ATOM 15556 O O . THR H 1 11 ? 156.143 43.566 17.289 1.00 60.34 11 THR H O 1
ATOM 15560 N N . LEU H 1 12 ? 157.046 45.484 16.557 1.00 54.68 12 LEU H N 1
ATOM 15561 C CA . LEU H 1 12 ? 156.829 46.182 17.814 1.00 51.65 12 LEU H CA 1
ATOM 15562 C C . LEU H 1 12 ? 155.522 46.961 17.776 1.00 48.60 12 LEU H C 1
ATOM 15563 O O . LEU H 1 12 ? 154.965 47.244 16.706 1.00 44.25 12 LEU H O 1
ATOM 15568 N N . TYR H 1 13 ? 155.057 47.322 18.980 1.00 49.22 13 TYR H N 1
ATOM 15569 C CA . TYR H 1 13 ? 153.700 47.830 19.168 1.00 45.00 13 TYR H CA 1
ATOM 15570 C C . TYR H 1 13 ? 153.422 49.034 18.279 1.00 46.45 13 TYR H C 1
ATOM 15571 O O . TYR H 1 13 ? 152.374 49.112 17.631 1.00 43.48 13 TYR H O 1
ATOM 15580 N N . SER H 1 14 ? 154.353 49.989 18.237 1.00 45.72 14 SER H N 1
ATOM 15581 C CA . SER H 1 14 ? 154.078 51.241 17.533 1.00 43.25 14 SER H CA 1
ATOM 15582 C C . SER H 1 14 ? 153.886 51.011 16.042 1.00 37.69 14 SER H C 1
ATOM 15583 O O . SER H 1 14 ? 152.950 51.552 15.443 1.00 37.65 14 SER H O 1
ATOM 15586 N N . CYS H 1 15 ? 154.741 50.184 15.433 1.00 37.95 15 CYS H N 1
ATOM 15587 C CA . CYS H 1 15 ? 154.595 49.888 14.011 1.00 41.16 15 CYS H CA 1
ATOM 15588 C C . CYS H 1 15 ? 153.343 49.055 13.733 1.00 42.43 15 CYS H C 1
ATOM 15589 O O . CYS H 1 15 ? 152.618 49.323 12.764 1.00 41.60 15 CYS H O 1
ATOM 15592 N N . LYS H 1 16 ? 153.071 48.034 14.558 1.00 46.94 16 LYS H N 1
ATOM 15593 C CA . LYS H 1 16 ? 151.831 47.274 14.383 1.00 44.98 16 LYS H CA 1
ATOM 15594 C C . LYS H 1 16 ? 150.624 48.191 14.435 1.00 42.23 16 LYS H C 1
ATOM 15595 O O . LYS H 1 16 ? 149.726 48.100 13.593 1.00 43.26 16 LYS H O 1
ATOM 15601 N N . ARG H 1 17 ? 150.575 49.066 15.442 1.00 42.03 17 ARG H N 1
ATOM 15602 C CA . ARG H 1 17 ? 149.425 49.949 15.617 1.00 35.70 17 ARG H CA 1
ATOM 15603 C C . ARG H 1 17 ? 149.305 50.925 14.462 1.00 40.00 17 ARG H C 1
ATOM 15604 O O . ARG H 1 17 ? 148.195 51.263 14.040 1.00 42.42 17 ARG H O 1
ATOM 15612 N N . LEU H 1 18 ? 150.440 51.408 13.939 1.00 40.79 18 LEU H N 1
ATOM 15613 C CA . LEU H 1 18 ? 150.378 52.300 12.785 1.00 40.48 18 LEU H CA 1
ATOM 15614 C C . LEU H 1 18 ? 149.848 51.572 11.559 1.00 36.32 18 LEU H C 1
ATOM 15615 O O . LEU H 1 18 ? 149.007 52.108 10.833 1.00 40.20 18 LEU H O 1
ATOM 15620 N N . ARG H 1 19 ? 150.312 50.341 11.329 1.00 39.53 19 ARG H N 1
ATOM 15621 C CA . ARG H 1 19 ? 149.775 49.527 10.241 1.00 41.56 19 ARG H CA 1
ATOM 15622 C C . ARG H 1 19 ? 148.284 49.253 10.431 1.00 41.24 19 ARG H C 1
ATOM 15623 O O . ARG H 1 19 ? 147.496 49.337 9.480 1.00 43.36 19 ARG H O 1
ATOM 15631 N N . GLU H 1 20 ? 147.880 48.949 11.662 1.00 44.00 20 GLU H N 1
ATOM 15632 C CA . GLU H 1 20 ? 146.499 48.586 11.952 1.00 41.99 20 GLU H CA 1
ATOM 15633 C C . GLU H 1 20 ? 145.571 49.779 11.766 1.00 45.73 20 GLU H C 1
ATOM 15634 O O . GLU H 1 20 ? 144.514 49.664 11.136 1.00 45.58 20 GLU H O 1
ATOM 15640 N N . ALA H 1 21 ? 145.967 50.943 12.287 1.00 45.05 21 ALA H N 1
ATOM 15641 C CA . ALA H 1 21 ? 145.173 52.152 12.108 1.00 40.91 21 ALA H CA 1
ATOM 15642 C C . ALA H 1 21 ? 145.118 52.559 10.641 1.00 45.33 21 ALA H C 1
ATOM 15643 O O . ALA H 1 21 ? 144.089 53.061 10.161 1.00 40.72 21 ALA H O 1
ATOM 15645 N N . ALA H 1 22 ? 146.214 52.346 9.904 1.00 40.09 22 ALA H N 1
ATOM 15646 C CA . ALA H 1 22 ? 146.185 52.643 8.477 1.00 41.92 22 ALA H CA 1
ATOM 15647 C C . ALA H 1 22 ? 145.198 51.737 7.742 1.00 41.48 22 ALA H C 1
ATOM 15648 O O . ALA H 1 22 ? 144.424 52.203 6.896 1.00 37.65 22 ALA H O 1
ATOM 15650 N N . ILE H 1 23 ? 145.198 50.442 8.067 1.00 41.27 23 ILE H N 1
ATOM 15651 C CA . ILE H 1 23 ? 144.287 49.511 7.398 1.00 44.24 23 ILE H CA 1
ATOM 15652 C C . ILE H 1 23 ? 142.835 49.837 7.743 1.00 45.52 23 ILE H C 1
ATOM 15653 O O . ILE H 1 23 ? 141.974 49.913 6.854 1.00 40.75 23 ILE H O 1
ATOM 15658 N N . GLN H 1 24 ? 142.551 50.078 9.033 1.00 45.32 24 GLN H N 1
ATOM 15659 C CA . GLN H 1 24 ? 141.185 50.406 9.452 1.00 44.15 24 GLN H CA 1
ATOM 15660 C C . GLN H 1 24 ? 140.589 51.519 8.608 1.00 44.24 24 GLN H C 1
ATOM 15661 O O . GLN H 1 24 ? 139.373 51.563 8.400 1.00 43.29 24 GLN H O 1
ATOM 15667 N N . ARG H 1 25 ? 141.426 52.407 8.084 1.00 39.24 25 ARG H N 1
ATOM 15668 C CA . ARG H 1 25 ? 140.949 53.503 7.260 1.00 43.94 25 ARG H CA 1
ATOM 15669 C C . ARG H 1 25 ? 141.163 53.240 5.780 1.00 39.91 25 ARG H C 1
ATOM 15670 O O . ARG H 1 25 ? 141.092 54.173 4.969 1.00 46.02 25 ARG H O 1
ATOM 15678 N N . GLY H 1 26 ? 141.400 51.981 5.415 1.00 40.30 26 GLY H N 1
ATOM 15679 C CA . GLY H 1 26 ? 141.400 51.589 4.019 1.00 38.01 26 GLY H CA 1
ATOM 15680 C C . GLY H 1 26 ? 142.659 51.922 3.254 1.00 44.43 26 GLY H C 1
ATOM 15681 O O . GLY H 1 26 ? 142.599 52.120 2.036 1.00 43.67 26 GLY H O 1
ATOM 15682 N N . HIS H 1 27 ? 143.801 52.003 3.928 1.00 40.06 27 HIS H N 1
ATOM 15683 C CA . HIS H 1 27 ? 145.062 52.273 3.259 1.00 41.59 27 HIS H CA 1
ATOM 15684 C C . HIS H 1 27 ? 145.838 50.974 3.072 1.00 42.60 27 HIS H C 1
ATOM 15685 O O . HIS H 1 27 ? 145.679 50.012 3.833 1.00 44.63 27 HIS H O 1
ATOM 15692 N N . LEU H 1 28 ? 146.659 50.939 2.031 1.00 42.82 28 LEU H N 1
ATOM 15693 C CA . LEU H 1 28 ? 147.583 49.831 1.849 1.00 43.38 28 LEU H CA 1
ATOM 15694 C C . LEU H 1 28 ? 148.898 50.168 2.547 1.00 43.83 28 LEU H C 1
ATOM 15695 O O . LEU H 1 28 ? 149.349 51.312 2.509 1.00 39.99 28 LEU H O 1
ATOM 15700 N N . VAL H 1 29 ? 149.483 49.180 3.221 1.00 32.68 29 VAL H N 1
ATOM 15701 C CA . VAL H 1 29 ? 150.577 49.401 4.159 1.00 42.79 29 VAL H CA 1
ATOM 15702 C C . VAL H 1 29 ? 151.662 48.366 3.922 1.00 39.32 29 VAL H C 1
ATOM 15703 O O . VAL H 1 29 ? 151.374 47.167 3.838 1.00 37.80 29 VAL H O 1
ATOM 15707 N N . GLU H 1 30 ? 152.907 48.826 3.849 1.00 40.36 30 GLU H N 1
ATOM 15708 C CA . GLU H 1 30 ? 154.060 47.937 3.916 1.00 39.36 30 GLU H CA 1
ATOM 15709 C C . GLU H 1 30 ? 155.031 48.455 4.963 1.00 37.72 30 GLU H C 1
ATOM 15710 O O . GLU H 1 30 ? 155.266 49.658 5.057 1.00 37.80 30 GLU H O 1
ATOM 15716 N N . ILE H 1 31 ? 155.606 47.553 5.736 1.00 35.37 31 ILE H N 1
ATOM 15717 C CA . ILE H 1 31 ? 156.673 47.897 6.661 1.00 38.25 31 ILE H CA 1
ATOM 15718 C C . ILE H 1 31 ? 157.999 47.550 5.991 1.00 38.89 31 ILE H C 1
ATOM 15719 O O . ILE H 1 31 ? 158.201 46.410 5.556 1.00 35.83 31 ILE H O 1
ATOM 15724 N N . LEU H 1 32 ? 158.903 48.529 5.902 1.00 39.22 32 LEU H N 1
ATOM 15725 C CA . LEU H 1 32 ? 160.173 48.385 5.191 1.00 33.59 32 LEU H CA 1
ATOM 15726 C C . LEU H 1 32 ? 161.317 48.725 6.133 1.00 37.03 32 LEU H C 1
ATOM 15727 O O . LEU H 1 32 ? 161.348 49.816 6.709 1.00 34.74 32 LEU H O 1
ATOM 15732 N N . ASP H 1 33 ? 162.232 47.785 6.299 1.00 37.38 33 ASP H N 1
ATOM 15733 C CA . ASP H 1 33 ? 163.467 48.017 7.016 1.00 36.19 33 ASP H CA 1
ATOM 15734 C C . ASP H 1 33 ? 164.336 48.951 6.178 1.00 38.67 33 ASP H C 1
ATOM 15735 O O . ASP H 1 33 ? 164.658 48.616 5.029 1.00 35.01 33 ASP H O 1
ATOM 15740 N N . PRO H 1 34 ? 164.726 50.116 6.693 1.00 39.29 34 PRO H N 1
ATOM 15741 C CA . PRO H 1 34 ? 165.534 51.031 5.879 1.00 35.50 34 PRO H CA 1
ATOM 15742 C C . PRO H 1 34 ? 166.839 50.412 5.437 1.00 35.47 34 PRO H C 1
ATOM 15743 O O . PRO H 1 34 ? 167.310 50.691 4.330 1.00 32.28 34 PRO H O 1
ATOM 15747 N N . LEU H 1 35 ? 167.429 49.555 6.266 1.00 32.48 35 LEU H N 1
ATOM 15748 C CA . LEU H 1 35 ? 168.723 48.982 5.926 1.00 37.15 35 LEU H CA 1
ATOM 15749 C C . LEU H 1 35 ? 168.619 47.981 4.795 1.00 35.69 35 LEU H C 1
ATOM 15750 O O . LEU H 1 35 ? 169.637 47.639 4.187 1.00 35.57 35 LEU H O 1
ATOM 15755 N N . SER H 1 36 ? 167.421 47.501 4.505 1.00 34.85 36 SER H N 1
ATOM 15756 C CA . SER H 1 36 ? 167.224 46.634 3.356 1.00 38.53 36 SER H CA 1
ATOM 15757 C C . SER H 1 36 ? 166.938 47.411 2.076 1.00 36.59 36 SER H C 1
ATOM 15758 O O . SER H 1 36 ? 166.943 46.814 0.994 1.00 36.82 36 SER H O 1
ATOM 15761 N N . CYS H 1 37 ? 166.689 48.716 2.161 1.00 30.37 37 CYS H N 1
ATOM 15762 C CA . CYS H 1 37 ? 166.498 49.513 0.956 1.00 31.80 37 CYS H CA 1
ATOM 15763 C C . CYS H 1 37 ? 167.849 49.804 0.305 1.00 33.82 37 CYS H C 1
ATOM 15764 O O . CYS H 1 37 ? 168.821 50.115 0.993 1.00 32.00 37 CYS H O 1
ATOM 15767 N N . TYR H 1 38 ? 167.919 49.688 -1.022 1.00 32.35 38 TYR H N 1
ATOM 15768 C CA . TYR H 1 38 ? 169.110 50.122 -1.756 1.00 35.02 38 TYR H CA 1
ATOM 15769 C C . TYR H 1 38 ? 168.641 50.858 -3.006 1.00 35.42 38 TYR H C 1
ATOM 15770 O O . TYR H 1 38 ? 167.566 50.573 -3.528 1.00 34.23 38 TYR H O 1
ATOM 15779 N N . MET H 1 39 ? 169.432 51.817 -3.480 1.00 33.37 39 MET H N 1
ATOM 15780 C CA . MET H 1 39 ? 168.904 52.697 -4.521 1.00 36.60 39 MET H CA 1
ATOM 15781 C C . MET H 1 39 ? 170.035 53.476 -5.176 1.00 32.63 39 MET H C 1
ATOM 15782 O O . MET H 1 39 ? 171.100 53.665 -4.592 1.00 30.27 39 MET H O 1
ATOM 15787 N N . ASN H 1 40 ? 169.774 53.945 -6.391 1.00 31.56 40 ASN H N 1
ATOM 15788 C CA . ASN H 1 40 ? 170.659 54.895 -7.047 1.00 31.23 40 ASN H CA 1
ATOM 15789 C C . ASN H 1 40 ? 170.330 56.285 -6.529 1.00 31.73 40 ASN H C 1
ATOM 15790 O O . ASN H 1 40 ? 169.174 56.713 -6.577 1.00 34.16 40 ASN H O 1
ATOM 15795 N N . ILE H 1 41 ? 171.324 56.985 -6.009 1.00 35.06 41 ILE H N 1
ATOM 15796 C CA . ILE H 1 41 ? 171.078 58.374 -5.650 1.00 35.20 41 ILE H CA 1
ATOM 15797 C C . ILE H 1 41 ? 171.438 59.265 -6.816 1.00 39.02 41 ILE H C 1
ATOM 15798 O O . ILE H 1 41 ? 170.945 60.397 -6.906 1.00 39.53 41 ILE H O 1
ATOM 15803 N N . ASN H 1 42 ? 172.270 58.774 -7.723 1.00 39.13 42 ASN H N 1
ATOM 15804 C CA . ASN H 1 42 ? 172.492 59.416 -9.000 1.00 40.91 42 ASN H CA 1
ATOM 15805 C C . ASN H 1 42 ? 172.337 58.334 -10.057 1.00 40.57 42 ASN H C 1
ATOM 15806 O O . ASN H 1 42 ? 173.021 57.293 -9.971 1.00 39.50 42 ASN H O 1
ATOM 15811 N N . PRO H 1 43 ? 171.435 58.500 -11.046 1.00 46.28 43 PRO H N 1
ATOM 15812 C CA . PRO H 1 43 ? 170.524 59.637 -11.278 1.00 43.03 43 PRO H CA 1
ATOM 15813 C C . PRO H 1 43 ? 169.659 59.988 -10.074 1.00 43.19 43 PRO H C 1
ATOM 15814 O O . PRO H 1 43 ? 169.265 59.091 -9.330 1.00 41.20 43 PRO H O 1
ATOM 15818 N N . ALA H 1 44 ? 169.406 61.277 -9.871 1.00 42.01 44 ALA H N 1
ATOM 15819 C CA . ALA H 1 44 ? 168.562 61.697 -8.762 1.00 44.68 44 ALA H CA 1
ATOM 15820 C C . ALA H 1 44 ? 167.194 61.030 -8.849 1.00 46.94 44 ALA H C 1
ATOM 15821 O O . ALA H 1 44 ? 166.641 60.848 -9.940 1.00 42.67 44 ALA H O 1
ATOM 15823 N N . ALA H 1 45 ? 166.670 60.638 -7.680 1.00 42.74 45 ALA H N 1
ATOM 15824 C CA . ALA H 1 45 ? 165.286 60.179 -7.533 1.00 47.22 45 ALA H CA 1
ATOM 15825 C C . ALA H 1 45 ? 165.009 58.913 -8.354 1.00 46.41 45 ALA H C 1
ATOM 15826 O O . ALA H 1 45 ? 163.935 58.737 -8.929 1.00 44.40 45 ALA H O 1
ATOM 15828 N N . SER H 1 46 ? 165.989 58.023 -8.409 1.00 42.17 46 SER H N 1
ATOM 15829 C CA . SER H 1 46 ? 165.770 56.709 -8.979 1.00 44.90 46 SER H CA 1
ATOM 15830 C C . SER H 1 46 ? 164.951 55.852 -8.015 1.00 43.46 46 SER H C 1
ATOM 15831 O O . SER H 1 46 ? 164.950 56.067 -6.800 1.00 40.73 46 SER H O 1
ATOM 15834 N N . SER H 1 47 ? 164.262 54.859 -8.574 1.00 41.55 47 SER H N 1
ATOM 15835 C CA . SER H 1 47 ? 163.402 53.994 -7.776 1.00 41.13 47 SER H CA 1
ATOM 15836 C C . SER H 1 47 ? 164.196 53.288 -6.683 1.00 39.37 47 SER H C 1
ATOM 15837 O O . SER H 1 47 ? 165.409 53.081 -6.794 1.00 39.72 47 SER H O 1
ATOM 15840 N N . ILE H 1 48 ? 163.499 52.921 -5.610 1.00 37.96 48 ILE H N 1
ATOM 15841 C CA . ILE H 1 48 ? 164.119 52.246 -4.475 1.00 37.04 48 ILE H CA 1
ATOM 15842 C C . ILE H 1 48 ? 163.869 50.752 -4.601 1.00 35.31 48 ILE H C 1
ATOM 15843 O O . ILE H 1 48 ? 162.733 50.316 -4.833 1.00 33.10 48 ILE H O 1
ATOM 15848 N N . HIS H 1 49 ? 164.930 49.971 -4.470 1.00 35.65 49 HIS H N 1
ATOM 15849 C CA . HIS H 1 49 ? 164.844 48.525 -4.469 1.00 34.99 49 HIS H CA 1
ATOM 15850 C C . HIS H 1 49 ? 164.899 47.996 -3.048 1.00 36.38 49 HIS H C 1
ATOM 15851 O O . HIS H 1 49 ? 165.368 48.660 -2.119 1.00 33.52 49 HIS H O 1
ATOM 15858 N N . TYR H 1 50 ? 164.452 46.751 -2.918 1.00 42.05 50 TYR H N 1
ATOM 15859 C CA . TYR H 1 50 ? 164.182 46.092 -1.646 1.00 39.90 50 TYR H CA 1
ATOM 15860 C C . TYR H 1 50 ? 164.040 44.607 -1.954 1.00 41.32 50 TYR H C 1
ATOM 15861 O O . TYR H 1 50 ? 163.155 44.227 -2.735 1.00 44.12 50 TYR H O 1
ATOM 15870 N N . LYS H 1 51 ? 164.936 43.793 -1.388 1.00 40.54 51 LYS H N 1
ATOM 15871 C CA . LYS H 1 51 ? 164.960 42.331 -1.540 1.00 41.39 51 LYS H CA 1
ATOM 15872 C C . LYS H 1 51 ? 164.658 41.891 -2.967 1.00 46.43 51 LYS H C 1
ATOM 15873 O O . LYS H 1 51 ? 163.803 41.037 -3.210 1.00 49.46 51 LYS H O 1
ATOM 15879 N N . GLY H 1 52 ? 165.361 42.486 -3.926 1.00 42.07 52 GLY H N 1
ATOM 15880 C CA . GLY H 1 52 ? 165.288 42.045 -5.300 1.00 42.01 52 GLY H CA 1
ATOM 15881 C C . GLY H 1 52 ? 164.286 42.762 -6.179 1.00 44.53 52 GLY H C 1
ATOM 15882 O O . GLY H 1 52 ? 164.426 42.715 -7.406 1.00 47.08 52 GLY H O 1
ATOM 15883 N N . ARG H 1 53 ? 163.285 43.426 -5.607 1.00 44.86 53 ARG H N 1
ATOM 15884 C CA . ARG H 1 53 ? 162.284 44.111 -6.412 1.00 46.71 53 ARG H CA 1
ATOM 15885 C C . ARG H 1 53 ? 162.436 45.628 -6.320 1.00 47.47 53 ARG H C 1
ATOM 15886 O O . ARG H 1 53 ? 163.153 46.179 -5.477 1.00 40.96 53 ARG H O 1
ATOM 15894 N N . LYS H 1 54 ? 161.730 46.286 -7.230 1.00 45.28 54 LYS H N 1
ATOM 15895 C CA . LYS H 1 54 ? 161.630 47.734 -7.299 1.00 40.51 54 LYS H CA 1
ATOM 15896 C C . LYS H 1 54 ? 160.330 48.141 -6.591 1.00 42.63 54 LYS H C 1
ATOM 15897 O O . LYS H 1 54 ? 159.245 47.731 -7.010 1.00 39.71 54 LYS H O 1
ATOM 15903 N N . LEU H 1 55 ? 160.450 48.925 -5.511 1.00 41.92 55 LEU H N 1
ATOM 15904 C CA . LEU H 1 55 ? 159.282 49.238 -4.691 1.00 37.60 55 LEU H CA 1
ATOM 15905 C C . LEU H 1 55 ? 158.290 50.084 -5.489 1.00 36.34 55 LEU H C 1
ATOM 15906 O O . LEU H 1 55 ? 158.687 50.894 -6.332 1.00 35.18 55 LEU H O 1
ATOM 15911 N N . PRO H 1 56 ? 156.991 49.909 -5.254 1.00 36.55 56 PRO H N 1
ATOM 15912 C CA . PRO H 1 56 ? 156.006 50.784 -5.895 1.00 39.05 56 PRO H CA 1
ATOM 15913 C C . PRO H 1 56 ? 156.105 52.186 -5.323 1.00 38.10 56 PRO H C 1
ATOM 15914 O O . PRO H 1 56 ? 156.733 52.424 -4.289 1.00 38.04 56 PRO H O 1
ATOM 15918 N N . HIS H 1 57 ? 155.462 53.125 -6.004 1.00 37.62 57 HIS H N 1
ATOM 15919 C CA . HIS H 1 57 ? 155.340 54.462 -5.443 1.00 39.48 57 HIS H CA 1
ATOM 15920 C C . HIS H 1 57 ? 154.519 54.411 -4.160 1.00 40.19 57 HIS H C 1
ATOM 15921 O O . HIS H 1 57 ? 153.470 53.765 -4.124 1.00 40.67 57 HIS H O 1
ATOM 15928 N N . PHE H 1 58 ? 154.990 55.078 -3.101 1.00 37.12 58 PHE H N 1
ATOM 15929 C CA . PHE H 1 58 ? 154.208 55.248 -1.871 1.00 38.66 58 PHE H CA 1
ATOM 15930 C C . PHE H 1 58 ? 153.766 56.696 -1.733 1.00 37.76 58 PHE H C 1
ATOM 15931 O O . PHE H 1 58 ? 154.571 57.617 -1.906 1.00 40.22 58 PHE H O 1
ATOM 15939 N N . ASP H 1 59 ? 152.487 56.892 -1.420 1.00 39.84 59 ASP H N 1
ATOM 15940 C CA . ASP H 1 59 ? 151.957 58.246 -1.297 1.00 41.75 59 ASP H CA 1
ATOM 15941 C C . ASP H 1 59 ? 152.431 58.907 -0.005 1.00 36.91 59 ASP H C 1
ATOM 15942 O O . ASP H 1 59 ? 152.628 60.128 0.035 1.00 34.57 59 ASP H O 1
ATOM 15947 N N . ALA H 1 60 ? 152.641 58.116 1.042 1.00 34.06 60 ALA H N 1
ATOM 15948 C CA . ALA H 1 60 ? 153.166 58.610 2.298 1.00 34.53 60 ALA H CA 1
ATOM 15949 C C . ALA H 1 60 ? 154.204 57.636 2.846 1.00 35.19 60 ALA H C 1
ATOM 15950 O O . ALA H 1 60 ? 154.166 56.438 2.557 1.00 33.45 60 ALA H O 1
ATOM 15952 N N . VAL H 1 61 ? 155.130 58.165 3.651 1.00 29.43 61 VAL H N 1
ATOM 15953 C CA . VAL H 1 61 ? 156.082 57.355 4.414 1.00 30.54 61 VAL H CA 1
ATOM 15954 C C . VAL H 1 61 ? 156.023 57.774 5.873 1.00 31.92 61 VAL H C 1
ATOM 15955 O O . VAL H 1 61 ? 155.980 58.971 6.178 1.00 33.74 61 VAL H O 1
ATOM 15959 N N . ILE H 1 62 ? 156.041 56.797 6.775 1.00 27.06 62 ILE H N 1
ATOM 15960 C CA . ILE H 1 62 ? 156.096 57.102 8.200 1.00 26.55 62 ILE H CA 1
ATOM 15961 C C . ILE H 1 62 ? 157.445 56.666 8.756 1.00 32.71 62 ILE H C 1
ATOM 15962 O O . ILE H 1 62 ? 157.624 55.482 9.068 1.00 30.43 62 ILE H O 1
ATOM 15967 N N . PRO H 1 63 ? 158.411 57.572 8.905 1.00 30.99 63 PRO H N 1
ATOM 15968 C CA . PRO H 1 63 ? 159.708 57.180 9.482 1.00 30.22 63 PRO H CA 1
ATOM 15969 C C . PRO H 1 63 ? 159.594 56.877 10.966 1.00 28.88 63 PRO H C 1
ATOM 15970 O O . PRO H 1 63 ? 159.032 57.658 11.734 1.00 31.91 63 PRO H O 1
ATOM 15974 N N . ARG H 1 64 ? 160.145 55.728 11.362 1.00 28.30 64 ARG H N 1
ATOM 15975 C CA . ARG H 1 64 ? 160.301 55.347 12.759 1.00 36.83 64 ARG H CA 1
ATOM 15976 C C . ARG H 1 64 ? 161.716 54.796 12.905 1.00 39.29 64 ARG H C 1
ATOM 15977 O O . ARG H 1 64 ? 161.916 53.616 13.187 1.00 49.35 64 ARG H O 1
ATOM 15985 N N . ILE H 1 65 ? 162.699 55.682 12.721 1.00 41.40 65 ILE H N 1
ATOM 15986 C CA . ILE H 1 65 ? 164.076 55.299 12.408 1.00 44.40 65 ILE H CA 1
ATOM 15987 C C . ILE H 1 65 ? 164.894 55.167 13.685 1.00 49.30 65 ILE H C 1
ATOM 15988 O O . ILE H 1 65 ? 164.864 56.052 14.553 1.00 52.84 65 ILE H O 1
ATOM 15993 N N . GLY H 1 66 ? 165.642 54.069 13.783 1.00 54.85 66 GLY H N 1
ATOM 15994 C CA . GLY H 1 66 ? 166.464 53.840 14.955 1.00 58.98 66 GLY H CA 1
ATOM 15995 C C . GLY H 1 66 ? 167.580 54.860 15.075 1.00 59.07 66 GLY H C 1
ATOM 15996 O O . GLY H 1 66 ? 168.164 55.319 14.087 1.00 58.31 66 GLY H O 1
ATOM 15997 N N . THR H 1 67 ? 167.900 55.200 16.320 1.00 61.28 67 THR H N 1
ATOM 15998 C CA . THR H 1 67 ? 168.893 56.245 16.529 1.00 64.97 67 THR H CA 1
ATOM 15999 C C . THR H 1 67 ? 170.288 55.798 16.083 1.00 65.59 67 THR H C 1
ATOM 16000 O O . THR H 1 67 ? 171.126 56.636 15.734 1.00 66.66 67 THR H O 1
ATOM 16004 N N . ALA H 1 68 ? 170.548 54.489 16.047 1.00 65.03 68 ALA H N 1
ATOM 16005 C CA . ALA H 1 68 ? 171.864 53.990 15.651 1.00 65.07 68 ALA H CA 1
ATOM 16006 C C . ALA H 1 68 ? 172.042 53.891 14.136 1.00 64.23 68 ALA H C 1
ATOM 16007 O O . ALA H 1 68 ? 173.172 53.692 13.669 1.00 65.16 68 ALA H O 1
ATOM 16009 N N . ILE H 1 69 ? 170.970 54.027 13.357 1.00 54.44 69 ILE H N 1
ATOM 16010 C CA . ILE H 1 69 ? 171.070 53.863 11.911 1.00 61.45 69 ILE H CA 1
ATOM 16011 C C . ILE H 1 69 ? 170.588 55.124 11.216 1.00 56.99 69 ILE H C 1
ATOM 16012 O O . ILE H 1 69 ? 169.921 55.055 10.179 1.00 50.63 69 ILE H O 1
ATOM 16017 N N . THR H 1 70 ? 170.926 56.288 11.754 1.00 51.36 70 THR H N 1
ATOM 16018 C CA . THR H 1 70 ? 170.268 57.478 11.237 1.00 54.05 70 THR H CA 1
ATOM 16019 C C . THR H 1 70 ? 170.747 57.840 9.835 1.00 43.33 70 THR H C 1
ATOM 16020 O O . THR H 1 70 ? 169.920 58.099 8.954 1.00 43.31 70 THR H O 1
ATOM 16024 N N . PHE H 1 71 ? 172.068 57.918 9.613 1.00 42.79 71 PHE H N 1
ATOM 16025 C CA . PHE H 1 71 ? 172.549 58.401 8.317 1.00 35.39 71 PHE H CA 1
ATOM 16026 C C . PHE H 1 71 ? 171.865 57.650 7.173 1.00 34.79 71 PHE H C 1
ATOM 16027 O O . PHE H 1 71 ? 171.106 58.236 6.390 1.00 32.65 71 PHE H O 1
ATOM 16035 N N . TYR H 1 72 ? 172.058 56.333 7.116 1.00 34.21 72 TYR H N 1
ATOM 16036 C CA . TYR H 1 72 ? 171.391 55.559 6.078 1.00 35.33 72 TYR H CA 1
ATOM 16037 C C . TYR H 1 72 ? 169.874 55.662 6.199 1.00 31.79 72 TYR H C 1
ATOM 16038 O O . TYR H 1 72 ? 169.178 55.886 5.202 1.00 28.59 72 TYR H O 1
ATOM 16047 N N . GLY H 1 73 ? 169.353 55.576 7.422 1.00 33.33 73 GLY H N 1
ATOM 16048 C CA . GLY H 1 73 ? 167.919 55.735 7.607 1.00 36.16 73 GLY H CA 1
ATOM 16049 C C . GLY H 1 73 ? 167.401 56.988 6.933 1.00 38.37 73 GLY H C 1
ATOM 16050 O O . GLY H 1 73 ? 166.489 56.928 6.093 1.00 33.48 73 GLY H O 1
ATOM 16051 N N . THR H 1 74 ? 168.055 58.131 7.197 1.00 32.60 74 THR H N 1
ATOM 16052 C CA . THR H 1 74 ? 167.492 59.357 6.641 1.00 28.75 74 THR H CA 1
ATOM 16053 C C . THR H 1 74 ? 167.788 59.464 5.150 1.00 28.01 74 THR H C 1
ATOM 16054 O O . THR H 1 74 ? 166.961 59.997 4.406 1.00 28.84 74 THR H O 1
ATOM 16058 N N . ALA H 1 75 ? 168.903 58.880 4.676 1.00 28.44 75 ALA H N 1
ATOM 16059 C CA . ALA H 1 75 ? 169.099 58.779 3.230 1.00 29.06 75 ALA H CA 1
ATOM 16060 C C . ALA H 1 75 ? 167.917 58.051 2.583 1.00 29.87 75 ALA H C 1
ATOM 16061 O O . ALA H 1 75 ? 167.318 58.545 1.616 1.00 28.81 75 ALA H O 1
ATOM 16063 N N . ALA H 1 76 ? 167.519 56.912 3.160 1.00 28.83 76 ALA H N 1
ATOM 16064 C CA . ALA H 1 76 ? 166.396 56.177 2.600 1.00 30.20 76 ALA H CA 1
ATOM 16065 C C . ALA H 1 76 ? 165.160 57.059 2.567 1.00 31.64 76 ALA H C 1
ATOM 16066 O O . ALA H 1 76 ? 164.518 57.210 1.518 1.00 28.51 76 ALA H O 1
ATOM 16068 N N . LEU H 1 77 ? 164.874 57.730 3.692 1.00 30.19 77 LEU H N 1
ATOM 16069 C CA . LEU H 1 77 ? 163.675 58.551 3.755 1.00 27.03 77 LEU H CA 1
ATOM 16070 C C . LEU H 1 77 ? 163.738 59.644 2.706 1.00 32.17 77 LEU H C 1
ATOM 16071 O O . LEU H 1 77 ? 162.744 59.916 2.007 1.00 31.12 77 LEU H O 1
ATOM 16076 N N . ARG H 1 78 ? 164.930 60.247 2.543 1.00 30.52 78 ARG H N 1
ATOM 16077 C CA . ARG H 1 78 ? 165.044 61.375 1.633 1.00 30.19 78 ARG H CA 1
ATOM 16078 C C . ARG H 1 78 ? 164.828 60.936 0.202 1.00 30.11 78 ARG H C 1
ATOM 16079 O O . ARG H 1 78 ? 164.239 61.681 -0.591 1.00 29.48 78 ARG H O 1
ATOM 16087 N N . GLN H 1 79 ? 165.259 59.716 -0.131 1.00 31.70 79 GLN H N 1
ATOM 16088 C CA . GLN H 1 79 ? 164.955 59.172 -1.450 1.00 27.94 79 GLN H CA 1
ATOM 16089 C C . GLN H 1 79 ? 163.444 59.068 -1.660 1.00 33.59 79 GLN H C 1
ATOM 16090 O O . GLN H 1 79 ? 162.923 59.491 -2.701 1.00 28.77 79 GLN H O 1
ATOM 16096 N N . PHE H 1 80 ? 162.715 58.536 -0.662 1.00 29.04 80 PHE H N 1
ATOM 16097 C CA . PHE H 1 80 ? 161.260 58.492 -0.786 1.00 29.44 80 PHE H CA 1
ATOM 16098 C C . PHE H 1 80 ? 160.696 59.893 -0.955 1.00 31.81 80 PHE H C 1
ATOM 16099 O O . PHE H 1 80 ? 159.691 60.093 -1.646 1.00 32.15 80 PHE H O 1
ATOM 16107 N N . GLU H 1 81 ? 161.313 60.878 -0.303 1.00 32.14 81 GLU H N 1
ATOM 16108 C CA . GLU H 1 81 ? 160.811 62.234 -0.452 1.00 34.48 81 GLU H CA 1
ATOM 16109 C C . GLU H 1 81 ? 161.044 62.732 -1.863 1.00 32.16 81 GLU H C 1
ATOM 16110 O O . GLU H 1 81 ? 160.177 63.389 -2.445 1.00 31.72 81 GLU H O 1
ATOM 16116 N N . MET H 1 82 ? 162.200 62.396 -2.439 1.00 33.68 82 MET H N 1
ATOM 16117 C CA . MET H 1 82 ? 162.508 62.855 -3.787 1.00 36.03 82 MET H CA 1
ATOM 16118 C C . MET H 1 82 ? 161.629 62.159 -4.806 1.00 34.70 82 MET H C 1
ATOM 16119 O O . MET H 1 82 ? 161.369 62.716 -5.876 1.00 37.18 82 MET H O 1
ATOM 16124 N N . LEU H 1 83 ? 161.158 60.954 -4.483 1.00 33.85 83 LEU H N 1
ATOM 16125 C CA . LEU H 1 83 ? 160.188 60.257 -5.315 1.00 38.03 83 LEU H CA 1
ATOM 16126 C C . LEU H 1 83 ? 158.798 60.856 -5.189 1.00 38.87 83 LEU H C 1
ATOM 16127 O O . LEU H 1 83 ? 157.889 60.433 -5.908 1.00 40.54 83 LEU H O 1
ATOM 16132 N N . GLY H 1 84 ? 158.608 61.807 -4.278 1.00 39.36 84 GLY H N 1
ATOM 16133 C CA . GLY H 1 84 ? 157.331 62.460 -4.101 1.00 39.03 84 GLY H CA 1
ATOM 16134 C C . GLY H 1 84 ? 156.475 61.924 -2.976 1.00 38.24 84 GLY H C 1
ATOM 16135 O O . GLY H 1 84 ? 155.330 62.356 -2.845 1.00 36.46 84 GLY H O 1
ATOM 16136 N N . SER H 1 85 ? 156.985 61.004 -2.160 1.00 34.13 85 SER H N 1
ATOM 16137 C CA . SER H 1 85 ? 156.231 60.557 -0.994 1.00 32.99 85 SER H CA 1
ATOM 16138 C C . SER H 1 85 ? 156.139 61.651 0.067 1.00 34.58 85 SER H C 1
ATOM 16139 O O . SER H 1 85 ? 157.122 62.343 0.359 1.00 34.37 85 SER H O 1
ATOM 16142 N N . TYR H 1 86 ? 154.947 61.812 0.636 1.00 34.48 86 TYR H N 1
ATOM 16143 C CA . TYR H 1 86 ? 154.758 62.711 1.775 1.00 34.88 86 TYR H CA 1
ATOM 16144 C C . TYR H 1 86 ? 155.370 62.084 3.015 1.00 29.94 86 TYR H C 1
ATOM 16145 O O . TYR H 1 86 ? 155.000 60.964 3.369 1.00 31.56 86 TYR H O 1
ATOM 16154 N N . PRO H 1 87 ? 156.302 62.741 3.691 1.00 33.99 87 PRO H N 1
ATOM 16155 C CA . PRO H 1 87 ? 156.872 62.130 4.891 1.00 31.78 87 PRO H CA 1
ATOM 16156 C C . PRO H 1 87 ? 156.182 62.639 6.143 1.00 32.00 87 PRO H C 1
ATOM 16157 O O . PRO H 1 87 ? 155.859 63.827 6.242 1.00 33.87 87 PRO H O 1
ATOM 16161 N N . LEU H 1 88 ? 155.929 61.748 7.097 1.00 30.80 88 LEU H N 1
ATOM 16162 C CA . LEU H 1 88 ? 155.409 62.148 8.402 1.00 35.91 88 LEU H CA 1
ATOM 16163 C C . LEU H 1 88 ? 156.612 62.363 9.316 1.00 33.55 88 LEU H C 1
ATOM 16164 O O . LEU H 1 88 ? 156.995 61.484 10.091 1.00 34.73 88 LEU H O 1
ATOM 16169 N N . ASN H 1 89 ? 157.155 63.585 9.249 1.00 31.00 89 ASN H N 1
ATOM 16170 C CA . ASN H 1 89 ? 158.467 64.045 9.714 1.00 35.35 89 ASN H CA 1
ATOM 16171 C C . ASN H 1 89 ? 159.421 63.957 8.527 1.00 33.20 89 ASN H C 1
ATOM 16172 O O . ASN H 1 89 ? 159.673 62.867 8.009 1.00 32.26 89 ASN H O 1
ATOM 16177 N N . GLU H 1 90 ? 159.919 65.103 8.069 1.00 33.38 90 GLU H N 1
ATOM 16178 C CA . GLU H 1 90 ? 160.907 65.150 6.996 1.00 33.93 90 GLU H CA 1
ATOM 16179 C C . GLU H 1 90 ? 162.284 64.690 7.470 1.00 34.68 90 GLU H C 1
ATOM 16180 O O . GLU H 1 90 ? 162.643 64.821 8.644 1.00 29.19 90 GLU H O 1
ATOM 16186 N N . SER H 1 91 ? 163.079 64.199 6.512 1.00 31.87 91 SER H N 1
ATOM 16187 C CA . SER H 1 91 ? 164.407 63.677 6.830 1.00 31.31 91 SER H CA 1
ATOM 16188 C C . SER H 1 91 ? 165.292 64.745 7.459 1.00 29.50 91 SER H C 1
ATOM 16189 O O . SER H 1 91 ? 166.059 64.449 8.376 1.00 31.93 91 SER H O 1
ATOM 16192 N N . VAL H 1 92 ? 165.185 65.992 6.999 1.00 29.35 92 VAL H N 1
ATOM 16193 C CA . VAL H 1 92 ? 166.049 67.045 7.536 1.00 36.58 92 VAL H CA 1
ATOM 16194 C C . VAL H 1 92 ? 165.703 67.338 8.996 1.00 35.38 92 VAL H C 1
ATOM 16195 O O . VAL H 1 92 ? 166.595 67.460 9.847 1.00 35.74 92 VAL H O 1
ATOM 16199 N N . ALA H 1 93 ? 164.402 67.434 9.312 1.00 33.43 93 ALA H N 1
ATOM 16200 C CA . ALA H 1 93 ? 163.975 67.641 10.693 1.00 32.01 93 ALA H CA 1
ATOM 16201 C C . ALA H 1 93 ? 164.375 66.468 11.579 1.00 29.88 93 ALA H C 1
ATOM 16202 O O . ALA H 1 93 ? 164.795 66.655 12.727 1.00 29.17 93 ALA H O 1
ATOM 16204 N N . ILE H 1 94 ? 164.259 65.251 11.065 1.00 27.56 94 ILE H N 1
ATOM 16205 C CA . ILE H 1 94 ? 164.643 64.083 11.856 1.00 31.38 94 ILE H CA 1
ATOM 16206 C C . ILE H 1 94 ? 166.140 64.093 12.153 1.00 37.39 94 ILE H C 1
ATOM 16207 O O . ILE H 1 94 ? 166.570 63.832 13.286 1.00 35.11 94 ILE H O 1
ATOM 16212 N N . ALA H 1 95 ? 166.957 64.362 11.129 1.00 31.90 95 ALA H N 1
ATOM 16213 C CA . ALA H 1 95 ? 168.403 64.427 11.337 1.00 37.52 95 ALA H CA 1
ATOM 16214 C C . ALA H 1 95 ? 168.753 65.484 12.377 1.00 35.31 95 ALA H C 1
ATOM 16215 O O . ALA H 1 95 ? 169.522 65.228 13.304 1.00 39.82 95 ALA H O 1
ATOM 16217 N N . ARG H 1 96 ? 168.161 66.668 12.266 1.00 34.94 96 ARG H N 1
ATOM 16218 C CA . ARG H 1 96 ? 168.468 67.715 13.231 1.00 35.98 96 ARG H CA 1
ATOM 16219 C C . ARG H 1 96 ? 168.010 67.321 14.641 1.00 39.46 96 ARG H C 1
ATOM 16220 O O . ARG H 1 96 ? 168.768 67.439 15.612 1.00 36.53 96 ARG H O 1
ATOM 16228 N N . ALA H 1 97 ? 166.783 66.810 14.767 1.00 35.76 97 ALA H N 1
ATOM 16229 C CA . ALA H 1 97 ? 166.237 66.517 16.092 1.00 39.81 97 ALA H CA 1
ATOM 16230 C C . ALA H 1 97 ? 167.064 65.481 16.835 1.00 36.36 97 ALA H C 1
ATOM 16231 O O . ALA H 1 97 ? 167.083 65.467 18.070 1.00 35.67 97 ALA H O 1
ATOM 16233 N N . ARG H 1 98 ? 167.761 64.615 16.121 1.00 37.19 98 ARG H N 1
ATOM 16234 C CA . ARG H 1 98 ? 168.577 63.681 16.869 1.00 37.70 98 ARG H CA 1
ATOM 16235 C C . ARG H 1 98 ? 169.860 64.310 17.387 1.00 41.87 98 ARG H C 1
ATOM 16236 O O . ARG H 1 98 ? 170.575 63.678 18.172 1.00 45.66 98 ARG H O 1
ATOM 16244 N N . ASP H 1 99 ? 170.163 65.533 16.969 1.00 41.66 99 ASP H N 1
ATOM 16245 C CA . ASP H 1 99 ? 171.288 66.300 17.502 1.00 42.82 99 ASP H CA 1
ATOM 16246 C C . ASP H 1 99 ? 170.732 67.134 18.653 1.00 35.45 99 ASP H C 1
ATOM 16247 O O . ASP H 1 99 ? 170.201 68.229 18.461 1.00 36.60 99 ASP H O 1
ATOM 16252 N N . LYS H 1 100 ? 170.865 66.598 19.871 1.00 37.43 100 LYS H N 1
ATOM 16253 C CA . LYS H 1 100 ? 170.261 67.234 21.040 1.00 40.51 100 LYS H CA 1
ATOM 16254 C C . LYS H 1 100 ? 170.886 68.597 21.335 1.00 36.61 100 LYS H C 1
ATOM 16255 O O . LYS H 1 100 ? 170.182 69.531 21.734 1.00 37.95 100 LYS H O 1
ATOM 16261 N N . LEU H 1 101 ? 172.206 68.734 21.159 1.00 37.34 101 LEU H N 1
ATOM 16262 C CA . LEU H 1 101 ? 172.830 70.044 21.367 1.00 39.41 101 LEU H CA 1
ATOM 16263 C C . LEU H 1 101 ? 172.246 71.075 20.417 1.00 32.86 101 LEU H C 1
ATOM 16264 O O . LEU H 1 101 ? 171.849 72.169 20.831 1.00 32.70 101 LEU H O 1
ATOM 16269 N N . ARG H 1 102 ? 172.194 70.735 19.126 1.00 36.58 102 ARG H N 1
ATOM 16270 C CA . ARG H 1 102 ? 171.678 71.660 18.124 1.00 32.99 102 ARG H CA 1
ATOM 16271 C C . ARG H 1 102 ? 170.196 71.923 18.324 1.00 33.05 102 ARG H C 1
ATOM 16272 O O . ARG H 1 102 ? 169.730 73.050 18.119 1.00 30.36 102 ARG H O 1
ATOM 16280 N N . SER H 1 103 ? 169.435 70.894 18.716 1.00 33.30 103 SER H N 1
ATOM 16281 C CA . SER H 1 103 ? 168.005 71.083 18.947 1.00 32.68 103 SER H CA 1
ATOM 16282 C C . SER H 1 103 ? 167.771 72.014 20.121 1.00 31.83 103 SER H C 1
ATOM 16283 O O . SER H 1 103 ? 166.944 72.925 20.045 1.00 30.90 103 SER H O 1
ATOM 16286 N N . MET H 1 104 ? 168.491 71.799 21.223 1.00 32.27 104 MET H N 1
ATOM 16287 C CA . MET H 1 104 ? 168.341 72.703 22.362 1.00 31.95 104 MET H CA 1
ATOM 16288 C C . MET H 1 104 ? 168.751 74.120 21.991 1.00 34.75 104 MET H C 1
ATOM 16289 O O . MET H 1 104 ? 168.054 75.081 22.339 1.00 34.13 104 MET H O 1
ATOM 16294 N N . GLN H 1 105 ? 169.885 74.277 21.288 1.00 34.88 105 GLN H N 1
ATOM 16295 C CA . GLN H 1 105 ? 170.289 75.607 20.834 1.00 33.89 105 GLN H CA 1
ATOM 16296 C C . GLN H 1 105 ? 169.208 76.247 19.986 1.00 31.09 105 GLN H C 1
ATOM 16297 O O . GLN H 1 105 ? 168.927 77.444 20.114 1.00 36.10 105 GLN H O 1
ATOM 16303 N N . LEU H 1 106 ? 168.573 75.454 19.125 1.00 34.88 106 LEU H N 1
ATOM 16304 C CA . LEU H 1 106 ? 167.486 75.959 18.296 1.00 34.77 106 LEU H CA 1
ATOM 16305 C C . LEU H 1 106 ? 166.314 76.438 19.151 1.00 34.78 106 LEU H C 1
ATOM 16306 O O . LEU H 1 106 ? 165.841 77.573 19.002 1.00 35.20 106 LEU H O 1
ATOM 16311 N N . LEU H 1 107 ? 165.834 75.576 20.055 1.00 32.42 107 LEU H N 1
ATOM 16312 C CA . LEU H 1 107 ? 164.685 75.926 20.890 1.00 33.27 107 LEU H CA 1
ATOM 16313 C C . LEU H 1 107 ? 164.977 77.151 21.747 1.00 34.70 107 LEU H C 1
ATOM 16314 O O . LEU H 1 107 ? 164.114 78.023 21.916 1.00 35.79 107 LEU H O 1
ATOM 16319 N N . ALA H 1 108 ? 166.192 77.230 22.292 1.00 35.46 108 ALA H N 1
ATOM 16320 C CA . ALA H 1 108 ? 166.587 78.364 23.125 1.00 39.87 108 ALA H CA 1
ATOM 16321 C C . ALA H 1 108 ? 166.628 79.645 22.319 1.00 38.66 108 ALA H C 1
ATOM 16322 O O . ALA H 1 108 ? 166.162 80.695 22.784 1.00 39.93 108 ALA H O 1
ATOM 16324 N N . ARG H 1 109 ? 167.174 79.569 21.097 1.00 39.23 109 ARG H N 1
ATOM 16325 C CA . ARG H 1 109 ? 167.221 80.730 20.217 1.00 39.25 109 ARG H CA 1
ATOM 16326 C C . ARG H 1 109 ? 165.828 81.233 19.869 1.00 42.46 109 ARG H C 1
ATOM 16327 O O . ARG H 1 109 ? 165.636 82.437 19.660 1.00 41.43 109 ARG H O 1
ATOM 16335 N N . GLN H 1 110 ? 164.846 80.336 19.794 1.00 39.40 110 GLN H N 1
ATOM 16336 C CA . GLN H 1 110 ? 163.490 80.703 19.409 1.00 42.33 110 GLN H CA 1
ATOM 16337 C C . GLN H 1 110 ? 162.606 81.041 20.601 1.00 39.62 110 GLN H C 1
ATOM 16338 O O . GLN H 1 110 ? 161.396 81.213 20.432 1.00 48.82 110 GLN H O 1
ATOM 16344 N N . GLY H 1 111 ? 163.179 81.143 21.796 1.00 43.30 111 GLY H N 1
ATOM 16345 C CA . GLY H 1 111 ? 162.449 81.620 22.951 1.00 41.04 111 GLY H CA 1
ATOM 16346 C C . GLY H 1 111 ? 161.654 80.579 23.702 1.00 47.46 111 GLY H C 1
ATOM 16347 O O . GLY H 1 111 ? 160.737 80.939 24.458 1.00 42.98 111 GLY H O 1
ATOM 16348 N N . ILE H 1 112 ? 161.957 79.304 23.513 1.00 42.10 112 ILE H N 1
ATOM 16349 C CA . ILE H 1 112 ? 161.292 78.249 24.261 1.00 42.11 112 ILE H CA 1
ATOM 16350 C C . ILE H 1 112 ? 162.093 78.009 25.527 1.00 38.93 112 ILE H C 1
ATOM 16351 O O . ILE H 1 112 ? 163.306 77.781 25.468 1.00 37.19 112 ILE H O 1
ATOM 16356 N N . ASP H 1 113 ? 161.428 78.091 26.670 1.00 36.67 113 ASP H N 1
ATOM 16357 C CA . ASP H 1 113 ? 162.132 78.049 27.944 1.00 37.23 113 ASP H CA 1
ATOM 16358 C C . ASP H 1 113 ? 162.655 76.647 28.226 1.00 35.46 113 ASP H C 1
ATOM 16359 O O . ASP H 1 113 ? 161.929 75.649 28.114 1.00 34.80 113 ASP H O 1
ATOM 16364 N N . LEU H 1 114 ? 163.915 76.572 28.596 1.00 32.77 114 LEU H N 1
ATOM 16365 C CA . LEU H 1 114 ? 164.562 75.312 28.912 1.00 32.75 114 LEU H CA 1
ATOM 16366 C C . LEU H 1 114 ? 165.211 75.445 30.273 1.00 33.10 114 LEU H C 1
ATOM 16367 O O . LEU H 1 114 ? 165.427 76.560 30.756 1.00 35.52 114 LEU H O 1
ATOM 16372 N N . PRO H 1 115 ? 165.530 74.333 30.922 1.00 31.30 115 PRO H N 1
ATOM 16373 C CA . PRO H 1 115 ? 166.416 74.424 32.080 1.00 34.37 115 PRO H CA 1
ATOM 16374 C C . PRO H 1 115 ? 167.712 75.085 31.658 1.00 36.35 115 PRO H C 1
ATOM 16375 O O . PRO H 1 115 ? 168.076 75.097 30.479 1.00 34.39 115 PRO H O 1
ATOM 16379 N N . VAL H 1 116 ? 168.385 75.697 32.627 1.00 33.77 116 VAL H N 1
ATOM 16380 C CA . VAL H 1 116 ? 169.703 76.229 32.343 1.00 32.10 116 VAL H CA 1
ATOM 16381 C C . VAL H 1 116 ? 170.623 75.062 32.034 1.00 34.80 116 VAL H C 1
ATOM 16382 O O . VAL H 1 116 ? 170.722 74.101 32.809 1.00 31.16 116 VAL H O 1
ATOM 16386 N N . THR H 1 117 ? 171.291 75.137 30.887 1.00 29.98 117 THR H N 1
ATOM 16387 C CA . THR H 1 117 ? 172.020 74.006 30.337 1.00 28.58 117 THR H CA 1
ATOM 16388 C C . THR H 1 117 ? 173.352 74.489 29.797 1.00 31.04 117 THR H C 1
ATOM 16389 O O . THR H 1 117 ? 173.390 75.428 29.001 1.00 30.26 117 THR H O 1
ATOM 16393 N N . GLY H 1 118 ? 174.429 73.845 30.227 1.00 29.87 118 GLY H N 1
ATOM 16394 C CA . GLY H 1 118 ? 175.759 74.075 29.704 1.00 30.00 118 GLY H CA 1
ATOM 16395 C C . GLY H 1 118 ? 176.230 72.817 29.008 1.00 33.01 118 GLY H C 1
ATOM 16396 O O . GLY H 1 118 ? 175.762 71.719 29.310 1.00 31.10 118 GLY H O 1
ATOM 16397 N N . ILE H 1 119 ? 177.134 72.975 28.050 1.00 27.08 119 ILE H N 1
ATOM 16398 C CA . ILE H 1 119 ? 177.707 71.835 27.362 1.00 26.78 119 ILE H CA 1
ATOM 16399 C C . ILE H 1 119 ? 179.214 71.911 27.498 1.00 27.98 119 ILE H C 1
ATOM 16400 O O . ILE H 1 119 ? 179.797 72.981 27.680 1.00 26.97 119 ILE H O 1
ATOM 16405 N N . ALA H 1 120 ? 179.842 70.754 27.437 1.00 27.35 120 ALA H N 1
ATOM 16406 C CA . ALA H 1 120 ? 181.279 70.704 27.595 1.00 29.95 120 ALA H CA 1
ATOM 16407 C C . ALA H 1 120 ? 181.731 69.402 26.976 1.00 29.44 120 ALA H C 1
ATOM 16408 O O . ALA H 1 120 ? 180.921 68.543 26.631 1.00 28.86 120 ALA H O 1
ATOM 16410 N N . HIS H 1 121 ? 183.035 69.275 26.821 1.00 29.83 121 HIS H N 1
ATOM 16411 C CA . HIS H 1 121 ? 183.586 68.049 26.284 1.00 31.66 121 HIS H CA 1
ATOM 16412 C C . HIS H 1 121 ? 184.854 67.725 27.056 1.00 39.16 121 HIS H C 1
ATOM 16413 O O . HIS H 1 121 ? 184.902 66.734 27.796 1.00 38.79 121 HIS H O 1
ATOM 16420 N N . SER H 1 122 ? 185.869 68.575 26.911 1.00 32.11 122 SER H N 1
ATOM 16421 C CA . SER H 1 122 ? 187.135 68.425 27.624 1.00 35.04 122 SER H CA 1
ATOM 16422 C C . SER H 1 122 ? 187.501 69.739 28.297 1.00 36.52 122 SER H C 1
ATOM 16423 O O . SER H 1 122 ? 188.553 70.321 28.022 1.00 37.68 122 SER H O 1
ATOM 16426 N N . PRO H 1 123 ? 186.658 70.228 29.207 1.00 40.13 123 PRO H N 1
ATOM 16427 C CA . PRO H 1 123 ? 186.932 71.524 29.844 1.00 37.88 123 PRO H CA 1
ATOM 16428 C C . PRO H 1 123 ? 188.117 71.444 30.796 1.00 41.43 123 PRO H C 1
ATOM 16429 O O . PRO H 1 123 ? 188.407 70.402 31.386 1.00 44.40 123 PRO H O 1
ATOM 16433 N N . ASP H 1 124 ? 188.816 72.563 30.931 1.00 42.32 124 ASP H N 1
ATOM 16434 C CA . ASP H 1 124 ? 190.013 72.617 31.748 1.00 41.69 124 ASP H CA 1
ATOM 16435 C C . ASP H 1 124 ? 189.755 73.265 33.094 1.00 39.06 124 ASP H C 1
ATOM 16436 O O . ASP H 1 124 ? 190.690 73.463 33.860 1.00 47.19 124 ASP H O 1
ATOM 16441 N N . ASP H 1 125 ? 188.511 73.613 33.392 1.00 45.58 125 ASP H N 1
ATOM 16442 C CA . ASP H 1 125 ? 188.151 74.186 34.688 1.00 44.06 125 ASP H CA 1
ATOM 16443 C C . ASP H 1 125 ? 186.730 73.711 34.980 1.00 39.96 125 ASP H C 1
ATOM 16444 O O . ASP H 1 125 ? 185.752 74.389 34.657 1.00 42.85 125 ASP H O 1
ATOM 16449 N N . THR H 1 126 ? 186.630 72.551 35.621 1.00 45.09 126 THR H N 1
ATOM 16450 C CA . THR H 1 126 ? 185.311 71.989 35.889 1.00 42.93 126 THR H CA 1
ATOM 16451 C C . THR H 1 126 ? 184.543 72.807 36.915 1.00 42.73 126 THR H C 1
ATOM 16452 O O . THR H 1 126 ? 183.311 72.882 36.847 1.00 44.59 126 THR H O 1
ATOM 16456 N N . SER H 1 127 ? 185.241 73.440 37.861 1.00 44.74 127 SER H N 1
ATOM 16457 C CA . SER H 1 127 ? 184.558 74.324 38.797 1.00 41.70 127 SER H CA 1
ATOM 16458 C C . SER H 1 127 ? 183.889 75.470 38.063 1.00 39.99 127 SER H C 1
ATOM 16459 O O . SER H 1 127 ? 182.760 75.847 38.391 1.00 45.84 127 SER H O 1
ATOM 16462 N N . ASP H 1 128 ? 184.579 76.054 37.080 1.00 41.20 128 ASP H N 1
ATOM 16463 C CA . ASP H 1 128 ? 183.971 77.130 36.300 1.00 39.70 128 ASP H CA 1
ATOM 16464 C C . ASP H 1 128 ? 182.727 76.637 35.566 1.00 39.06 128 ASP H C 1
ATOM 16465 O O . ASP H 1 128 ? 181.708 77.330 35.527 1.00 35.42 128 ASP H O 1
ATOM 16470 N N . LEU H 1 129 ? 182.783 75.428 35.001 1.00 37.63 129 LEU H N 1
ATOM 16471 C CA . LEU H 1 129 ? 181.625 74.877 34.292 1.00 40.67 129 LEU H CA 1
ATOM 16472 C C . LEU H 1 129 ? 180.440 74.711 35.232 1.00 39.43 129 LEU H C 1
ATOM 16473 O O . LEU H 1 129 ? 179.313 75.161 34.944 1.00 42.49 129 LEU H O 1
ATOM 16478 N N . ILE H 1 130 ? 180.697 74.083 36.384 1.00 42.28 130 ILE H N 1
ATOM 16479 C CA . ILE H 1 130 ? 179.675 73.868 37.402 1.00 42.81 130 ILE H CA 1
ATOM 16480 C C . ILE H 1 130 ? 179.105 75.198 37.874 1.00 41.41 130 ILE H C 1
ATOM 16481 O O . ILE H 1 130 ? 177.888 75.356 37.994 1.00 47.04 130 ILE H O 1
ATOM 16486 N N . ASP H 1 131 ? 179.969 76.190 38.110 1.00 46.74 131 ASP H N 1
ATOM 16487 C CA . ASP H 1 131 ? 179.497 77.518 38.512 1.00 48.62 131 ASP H CA 1
ATOM 16488 C C . ASP H 1 131 ? 178.673 78.172 37.418 1.00 45.70 131 ASP H C 1
ATOM 16489 O O . ASP H 1 131 ? 177.733 78.921 37.706 1.00 46.85 131 ASP H O 1
ATOM 16494 N N . MET H 1 132 ? 179.029 77.920 36.158 1.00 48.88 132 MET H N 1
ATOM 16495 C CA . MET H 1 132 ? 178.336 78.542 35.035 1.00 46.83 132 MET H CA 1
ATOM 16496 C C . MET H 1 132 ? 176.904 78.046 34.943 1.00 45.42 132 MET H C 1
ATOM 16497 O O . MET H 1 132 ? 175.993 78.815 34.619 1.00 44.27 132 MET H O 1
ATOM 16502 N N . VAL H 1 133 ? 176.675 76.771 35.256 1.00 44.82 133 VAL H N 1
ATOM 16503 C CA . VAL H 1 133 ? 175.281 76.331 35.235 1.00 45.12 133 VAL H CA 1
ATOM 16504 C C . VAL H 1 133 ? 174.529 76.757 36.503 1.00 48.89 133 VAL H C 1
ATOM 16505 O O . VAL H 1 133 ? 173.321 77.024 36.449 1.00 48.26 133 VAL H O 1
ATOM 16509 N N . GLY H 1 134 ? 175.212 76.852 37.647 1.00 53.44 134 GLY H N 1
ATOM 16510 C CA . GLY H 1 134 ? 174.569 77.233 38.898 1.00 47.67 134 GLY H CA 1
ATOM 16511 C C . GLY H 1 134 ? 174.904 76.299 40.050 1.00 51.59 134 GLY H C 1
ATOM 16512 O O . GLY H 1 134 ? 174.264 76.331 41.105 1.00 49.16 134 GLY H O 1
ATOM 16513 N N . GLY H 1 135 ? 175.903 75.446 39.849 1.00 50.28 135 GLY H N 1
ATOM 16514 C CA . GLY H 1 135 ? 176.422 74.611 40.910 1.00 54.43 135 GLY H CA 1
ATOM 16515 C C . GLY H 1 135 ? 175.564 73.391 41.193 1.00 57.71 135 GLY H C 1
ATOM 16516 O O . GLY H 1 135 ? 174.411 73.280 40.775 1.00 52.88 135 GLY H O 1
ATOM 16517 N N . ALA H 1 136 ? 176.158 72.457 41.937 1.00 61.22 136 ALA H N 1
ATOM 16518 C CA . ALA H 1 136 ? 175.465 71.241 42.346 1.00 60.36 136 ALA H CA 1
ATOM 16519 C C . ALA H 1 136 ? 174.192 71.586 43.122 1.00 62.45 136 ALA H C 1
ATOM 16520 O O . ALA H 1 136 ? 174.112 72.640 43.764 1.00 68.97 136 ALA H O 1
ATOM 16522 N N . PRO H 1 137 ? 173.160 70.723 43.065 1.00 62.56 137 PRO H N 1
ATOM 16523 C CA . PRO H 1 137 ? 173.108 69.426 42.374 1.00 58.43 137 PRO H CA 1
ATOM 16524 C C . PRO H 1 137 ? 172.825 69.600 40.878 1.00 56.46 137 PRO H C 1
ATOM 16525 O O . PRO H 1 137 ? 172.068 70.505 40.508 1.00 56.26 137 PRO H O 1
ATOM 16529 N N . LEU H 1 138 ? 173.419 68.771 40.021 1.00 49.68 138 LEU H N 1
ATOM 16530 C CA . LEU H 1 138 ? 173.240 68.947 38.587 1.00 51.18 138 LEU H CA 1
ATOM 16531 C C . LEU H 1 138 ? 172.948 67.611 37.928 1.00 48.50 138 LEU H C 1
ATOM 16532 O O . LEU H 1 138 ? 173.439 66.570 38.357 1.00 49.68 138 LEU H O 1
ATOM 16537 N N . VAL H 1 139 ? 172.190 67.649 36.857 1.00 45.12 139 VAL H N 1
ATOM 16538 C CA . VAL H 1 139 ? 172.059 66.485 35.997 1.00 47.07 139 VAL H CA 1
ATOM 16539 C C . VAL H 1 139 ? 173.179 66.524 34.962 1.00 46.80 139 VAL H C 1
ATOM 16540 O O . VAL H 1 139 ? 173.336 67.520 34.249 1.00 44.06 139 VAL H O 1
ATOM 16544 N N . VAL H 1 140 ? 173.956 65.448 34.870 1.00 40.62 140 VAL H N 1
ATOM 16545 C CA . VAL H 1 140 ? 174.996 65.317 33.856 1.00 41.83 140 VAL H CA 1
ATOM 16546 C C . VAL H 1 140 ? 174.582 64.231 32.870 1.00 46.85 140 VAL H C 1
ATOM 16547 O O . VAL H 1 140 ? 174.282 63.097 33.270 1.00 47.67 140 VAL H O 1
ATOM 16551 N N . LYS H 1 141 ? 174.564 64.578 31.581 1.00 41.35 141 LYS H N 1
ATOM 16552 C CA . LYS H 1 141 ? 174.125 63.683 30.516 1.00 41.63 141 LYS H CA 1
ATOM 16553 C C . LYS H 1 141 ? 175.282 63.473 29.551 1.00 48.90 141 LYS H C 1
ATOM 16554 O O . LYS H 1 141 ? 175.801 64.443 28.990 1.00 48.77 141 LYS H O 1
ATOM 16560 N N . LEU H 1 142 ? 175.696 62.219 29.362 1.00 44.20 142 LEU H N 1
ATOM 16561 C CA . LEU H 1 142 ? 176.825 61.905 28.491 1.00 46.28 142 LEU H CA 1
ATOM 16562 C C . LEU H 1 142 ? 176.334 61.483 27.114 1.00 46.41 142 LEU H C 1
ATOM 16563 O O . LEU H 1 142 ? 175.291 60.837 26.994 1.00 45.82 142 LEU H O 1
ATOM 16568 N N . VAL H 1 143 ? 177.066 61.888 26.073 1.00 41.87 143 VAL H N 1
ATOM 16569 C CA . VAL H 1 143 ? 176.641 61.658 24.688 1.00 45.37 143 VAL H CA 1
ATOM 16570 C C . VAL H 1 143 ? 177.868 61.404 23.808 1.00 45.96 143 VAL H C 1
ATOM 16571 O O . VAL H 1 143 ? 178.813 62.200 23.787 1.00 42.00 143 VAL H O 1
ATOM 16575 N N . GLU H 1 144 ? 177.840 60.294 23.068 1.00 49.07 144 GLU H N 1
ATOM 16576 C CA . GLU H 1 144 ? 178.807 60.005 22.011 1.00 53.01 144 GLU H CA 1
ATOM 16577 C C . GLU H 1 144 ? 178.174 60.359 20.666 1.00 52.16 144 GLU H C 1
ATOM 16578 O O . GLU H 1 144 ? 177.217 59.704 20.236 1.00 51.52 144 GLU H O 1
ATOM 16584 N N . GLY H 1 145 ? 178.717 61.378 19.994 1.00 50.55 145 GLY H N 1
ATOM 16585 C CA . GLY H 1 145 ? 178.125 61.866 18.759 1.00 50.27 145 GLY H CA 1
ATOM 16586 C C . GLY H 1 145 ? 176.727 62.410 18.996 1.00 49.09 145 GLY H C 1
ATOM 16587 O O . GLY H 1 145 ? 176.566 63.546 19.457 1.00 50.17 145 GLY H O 1
ATOM 16588 N N . THR H 1 146 ? 175.703 61.602 18.700 1.00 48.17 146 THR H N 1
ATOM 16589 C CA . THR H 1 146 ? 174.321 61.956 19.014 1.00 55.84 146 THR H CA 1
ATOM 16590 C C . THR H 1 146 ? 173.606 60.838 19.770 1.00 57.97 146 THR H C 1
ATOM 16591 O O . THR H 1 146 ? 172.372 60.838 19.849 1.00 62.52 146 THR H O 1
ATOM 16595 N N . GLN H 1 147 ? 174.351 59.886 20.326 1.00 55.60 147 GLN H N 1
ATOM 16596 C CA . GLN H 1 147 ? 173.781 58.738 21.023 1.00 61.50 147 GLN H CA 1
ATOM 16597 C C . GLN H 1 147 ? 174.082 58.861 22.516 1.00 57.09 147 GLN H C 1
ATOM 16598 O O . GLN H 1 147 ? 175.245 58.788 22.925 1.00 57.24 147 GLN H O 1
ATOM 16604 N N . GLY H 1 148 ? 173.039 59.034 23.325 1.00 55.26 148 GLY H N 1
ATOM 16605 C CA . GLY H 1 148 ? 173.211 59.139 24.764 1.00 54.22 148 GLY H CA 1
ATOM 16606 C C . GLY H 1 148 ? 173.899 57.941 25.400 1.00 58.60 148 GLY H C 1
ATOM 16607 O O . GLY H 1 148 ? 173.536 56.791 25.138 1.00 61.26 148 GLY H O 1
ATOM 16608 N N . ILE H 1 149 ? 174.920 58.199 26.219 1.00 52.57 149 ILE H N 1
ATOM 16609 C CA . ILE H 1 149 ? 175.553 57.139 26.995 1.00 52.68 149 ILE H CA 1
ATOM 16610 C C . ILE H 1 149 ? 174.780 56.895 28.289 1.00 52.83 149 ILE H C 1
ATOM 16611 O O . ILE H 1 149 ? 174.482 55.750 28.641 1.00 56.50 149 ILE H O 1
ATOM 16616 N N . GLY H 1 150 ? 174.428 57.963 29.000 1.00 52.52 150 GLY H N 1
ATOM 16617 C CA . GLY H 1 150 ? 173.645 57.839 30.216 1.00 45.51 150 GLY H CA 1
ATOM 16618 C C . GLY H 1 150 ? 173.319 59.199 30.798 1.00 49.84 150 GLY H C 1
ATOM 16619 O O . GLY H 1 150 ? 173.753 60.243 30.300 1.00 46.24 150 GLY H O 1
ATOM 16620 N N . VAL H 1 151 ? 172.527 59.170 31.867 1.00 48.98 151 VAL H N 1
ATOM 16621 C CA . VAL H 1 151 ? 172.096 60.367 32.578 1.00 49.49 151 VAL H CA 1
ATOM 16622 C C . VAL H 1 151 ? 172.254 60.086 34.062 1.00 49.18 151 VAL H C 1
ATOM 16623 O O . VAL H 1 151 ? 171.668 59.126 34.572 1.00 49.14 151 VAL H O 1
ATOM 16627 N N . VAL H 1 152 ? 173.044 60.897 34.760 1.00 45.11 152 VAL H N 1
ATOM 16628 C CA . VAL H 1 152 ? 173.184 60.716 36.198 1.00 45.23 152 VAL H CA 1
ATOM 16629 C C . VAL H 1 152 ? 172.930 62.031 36.920 1.00 49.15 152 VAL H C 1
ATOM 16630 O O . VAL H 1 152 ? 173.150 63.124 36.389 1.00 48.96 152 VAL H O 1
ATOM 16634 N N . LEU H 1 153 ? 172.426 61.914 38.140 1.00 51.16 153 LEU H N 1
ATOM 16635 C CA . LEU H 1 153 ? 172.359 63.040 39.054 1.00 51.80 153 LEU H CA 1
ATOM 16636 C C . LEU H 1 153 ? 173.683 63.140 39.791 1.00 56.12 153 LEU H C 1
ATOM 16637 O O . LEU H 1 153 ? 174.306 62.126 40.128 1.00 54.04 153 LEU H O 1
ATOM 16642 N N . ALA H 1 154 ? 174.134 64.362 39.995 1.00 54.66 154 ALA H N 1
ATOM 16643 C CA . ALA H 1 154 ? 175.274 64.647 40.849 1.00 57.69 154 ALA H CA 1
ATOM 16644 C C . ALA H 1 154 ? 174.727 65.483 41.996 1.00 58.10 154 ALA H C 1
ATOM 16645 O O . ALA H 1 154 ? 174.310 66.632 41.799 1.00 55.63 154 ALA H O 1
ATOM 16647 N N . GLU H 1 155 ? 174.680 64.877 43.180 1.00 59.38 155 GLU H N 1
ATOM 16648 C CA . GLU H 1 155 ? 174.198 65.588 44.352 1.00 58.64 155 GLU H CA 1
ATOM 16649 C C . GLU H 1 155 ? 175.224 66.607 44.843 1.00 56.73 155 GLU H C 1
ATOM 16650 O O . GLU H 1 155 ? 174.844 67.680 45.328 1.00 56.03 155 GLU H O 1
ATOM 16656 N N . THR H 1 156 ? 176.522 66.319 44.681 1.00 53.37 156 THR H N 1
ATOM 16657 C CA . THR H 1 156 ? 177.583 67.169 45.205 1.00 51.48 156 THR H CA 1
ATOM 16658 C C . THR H 1 156 ? 178.523 67.664 44.113 1.00 56.86 156 THR H C 1
ATOM 16659 O O . THR H 1 156 ? 178.647 67.077 43.029 1.00 51.59 156 THR H O 1
ATOM 16663 N N . ARG H 1 157 ? 179.215 68.750 44.452 1.00 51.60 157 ARG H N 1
ATOM 16664 C CA . ARG H 1 157 ? 180.271 69.278 43.603 1.00 56.72 157 ARG H CA 1
ATOM 16665 C C . ARG H 1 157 ? 181.268 68.193 43.229 1.00 60.88 157 ARG H C 1
ATOM 16666 O O . ARG H 1 157 ? 181.556 67.988 42.046 1.00 59.97 157 ARG H O 1
ATOM 16674 N N . GLN H 1 158 ? 181.800 67.480 44.235 1.00 55.00 158 GLN H N 1
ATOM 16675 C CA . GLN H 1 158 ? 182.836 66.480 43.980 1.00 60.33 158 GLN H CA 1
ATOM 16676 C C . GLN H 1 158 ? 182.333 65.370 43.060 1.00 58.68 158 GLN H C 1
ATOM 16677 O O . GLN H 1 158 ? 183.107 64.833 42.254 1.00 54.55 158 GLN H O 1
ATOM 16683 N N . ALA H 1 159 ? 181.042 65.030 43.150 1.00 52.19 159 ALA H N 1
ATOM 16684 C CA . ALA H 1 159 ? 180.448 64.043 42.247 1.00 54.25 159 ALA H CA 1
ATOM 16685 C C . ALA H 1 159 ? 180.441 64.542 40.802 1.00 51.39 159 ALA H C 1
ATOM 16686 O O . ALA H 1 159 ? 180.900 63.841 39.887 1.00 51.78 159 ALA H O 1
ATOM 16688 N N . ALA H 1 160 ? 179.886 65.739 40.578 1.00 54.36 160 ALA H N 1
ATOM 16689 C CA . ALA H 1 160 ? 180.017 66.402 39.282 1.00 54.75 160 ALA H CA 1
ATOM 16690 C C . ALA H 1 160 ? 181.450 66.325 38.762 1.00 52.27 160 ALA H C 1
ATOM 16691 O O . ALA H 1 160 ? 181.698 65.855 37.640 1.00 51.12 160 ALA H O 1
ATOM 16693 N N . GLU H 1 161 ? 182.409 66.752 39.592 1.00 55.59 161 GLU H N 1
ATOM 16694 C CA . GLU H 1 161 ? 183.795 66.853 39.152 1.00 54.30 161 GLU H CA 1
ATOM 16695 C C . GLU H 1 161 ? 184.361 65.489 38.804 1.00 55.67 161 GLU H C 1
ATOM 16696 O O . GLU H 1 161 ? 185.133 65.349 37.844 1.00 55.99 161 GLU H O 1
ATOM 16702 N N . SER H 1 162 ? 183.979 64.466 39.563 1.00 55.55 162 SER H N 1
ATOM 16703 C CA . SER H 1 162 ? 184.491 63.134 39.276 1.00 57.05 162 SER H CA 1
ATOM 16704 C C . SER H 1 162 ? 183.895 62.580 37.983 1.00 53.26 162 SER H C 1
ATOM 16705 O O . SER H 1 162 ? 184.599 61.907 37.227 1.00 48.60 162 SER H O 1
ATOM 16708 N N . VAL H 1 163 ? 182.623 62.880 37.694 1.00 51.54 163 VAL H N 1
ATOM 16709 C CA . VAL H 1 163 ? 182.034 62.462 36.416 1.00 51.10 163 VAL H CA 1
ATOM 16710 C C . VAL H 1 163 ? 182.780 63.113 35.257 1.00 50.58 163 VAL H C 1
ATOM 16711 O O . VAL H 1 163 ? 183.219 62.447 34.295 1.00 52.38 163 VAL H O 1
ATOM 16715 N N . ILE H 1 164 ? 182.958 64.429 35.351 1.00 52.07 164 ILE H N 1
ATOM 16716 C CA . ILE H 1 164 ? 183.597 65.167 34.270 1.00 49.98 164 ILE H CA 1
ATOM 16717 C C . ILE H 1 164 ? 185.032 64.689 34.073 1.00 52.13 164 ILE H C 1
ATOM 16718 O O . ILE H 1 164 ? 185.482 64.492 32.938 1.00 55.98 164 ILE H O 1
ATOM 16723 N N . ASP H 1 165 ? 185.761 64.446 35.171 1.00 54.02 165 ASP H N 1
ATOM 16724 C CA . ASP H 1 165 ? 187.105 63.888 35.047 1.00 51.15 165 ASP H CA 1
ATOM 16725 C C . ASP H 1 165 ? 187.064 62.486 34.464 1.00 51.91 165 ASP H C 1
ATOM 16726 O O . ASP H 1 165 ? 187.938 62.111 33.670 1.00 52.66 165 ASP H O 1
ATOM 16731 N N . ALA H 1 166 ? 186.058 61.698 34.853 1.00 46.80 166 ALA H N 1
ATOM 16732 C CA . ALA H 1 166 ? 185.959 60.318 34.407 1.00 48.39 166 ALA H CA 1
ATOM 16733 C C . ALA H 1 166 ? 185.928 60.240 32.895 1.00 51.42 166 ALA H C 1
ATOM 16734 O O . ALA H 1 166 ? 186.546 59.346 32.295 1.00 49.55 166 ALA H O 1
ATOM 16736 N N . PHE H 1 167 ? 185.216 61.163 32.255 1.00 52.09 167 PHE H N 1
ATOM 16737 C CA . PHE H 1 167 ? 185.103 61.034 30.808 1.00 53.39 167 PHE H CA 1
ATOM 16738 C C . PHE H 1 167 ? 186.183 61.790 30.040 1.00 52.54 167 PHE H C 1
ATOM 16739 O O . PHE H 1 167 ? 186.220 61.689 28.806 1.00 48.95 167 PHE H O 1
ATOM 16747 N N . ARG H 1 168 ? 187.084 62.491 30.731 1.00 48.16 168 ARG H N 1
ATOM 16748 C CA . ARG H 1 168 ? 188.180 63.170 30.049 1.00 51.14 168 ARG H CA 1
ATOM 16749 C C . ARG H 1 168 ? 189.031 62.173 29.266 1.00 52.09 168 ARG H C 1
ATOM 16750 O O . ARG H 1 168 ? 189.634 61.261 29.845 1.00 53.83 168 ARG H O 1
ATOM 16758 N N . GLY H 1 169 ? 189.073 62.349 27.946 1.00 48.50 169 GLY H N 1
ATOM 16759 C CA . GLY H 1 169 ? 189.783 61.451 27.069 1.00 45.94 169 GLY H CA 1
ATOM 16760 C C . GLY H 1 169 ? 188.945 60.323 26.514 1.00 52.03 169 GLY H C 1
ATOM 16761 O O . GLY H 1 169 ? 189.473 59.503 25.757 1.00 49.88 169 GLY H O 1
ATOM 16762 N N . LEU H 1 170 ? 187.659 60.253 26.861 1.00 48.26 170 LEU H N 1
ATOM 16763 C CA . LEU H 1 170 ? 186.780 59.190 26.395 1.00 51.65 170 LEU H CA 1
ATOM 16764 C C . LEU H 1 170 ? 185.943 59.592 25.185 1.00 54.84 170 LEU H C 1
ATOM 16765 O O . LEU H 1 170 ? 185.091 58.812 24.762 1.00 57.34 170 LEU H O 1
ATOM 16770 N N . ASN H 1 171 ? 186.170 60.782 24.627 1.00 53.23 171 ASN H N 1
ATOM 16771 C CA . ASN H 1 171 ? 185.466 61.298 23.438 1.00 56.71 171 ASN H CA 1
ATOM 16772 C C . ASN H 1 171 ? 183.937 61.192 23.564 1.00 53.53 171 ASN H C 1
ATOM 16773 O O . ASN H 1 171 ? 183.221 60.828 22.630 1.00 54.04 171 ASN H O 1
ATOM 16778 N N . ALA H 1 172 ? 183.434 61.570 24.738 1.00 53.15 172 ALA H N 1
ATOM 16779 C CA . ALA H 1 172 ? 182.026 61.865 24.954 1.00 46.88 172 ALA H CA 1
ATOM 16780 C C . ALA H 1 172 ? 181.906 63.326 25.338 1.00 44.66 172 ALA H C 1
ATOM 16781 O O . ALA H 1 172 ? 182.775 63.861 26.033 1.00 48.31 172 ALA H O 1
ATOM 16783 N N . HIS H 1 173 ? 180.839 63.973 24.902 1.00 39.13 173 HIS H N 1
ATOM 16784 C CA . HIS H 1 173 ? 180.550 65.289 25.442 1.00 41.45 173 HIS H CA 1
ATOM 16785 C C . HIS H 1 173 ? 179.435 65.201 26.479 1.00 35.72 173 HIS H C 1
ATOM 16786 O O . HIS H 1 173 ? 178.757 64.185 26.643 1.00 37.66 173 HIS H O 1
ATOM 16793 N N . ILE H 1 174 ? 179.268 66.304 27.187 1.00 34.36 174 ILE H N 1
ATOM 16794 C CA . ILE H 1 174 ? 178.589 66.366 28.464 1.00 37.05 174 ILE H CA 1
ATOM 16795 C C . ILE H 1 174 ? 177.589 67.505 28.383 1.00 37.19 174 ILE H C 1
ATOM 16796 O O . ILE H 1 174 ? 177.916 68.574 27.864 1.00 31.07 174 ILE H O 1
ATOM 16801 N N . LEU H 1 175 ? 176.362 67.259 28.842 1.00 40.55 175 LEU H N 1
ATOM 16802 C CA . LEU H 1 175 ? 175.424 68.317 29.199 1.00 40.06 175 LEU H CA 1
ATOM 16803 C C . LEU H 1 175 ? 175.367 68.404 30.707 1.00 40.57 175 LEU H C 1
ATOM 16804 O O . LEU H 1 175 ? 175.194 67.387 31.384 1.00 40.85 175 LEU H O 1
ATOM 16809 N N . VAL H 1 176 ? 175.538 69.606 31.227 1.00 38.30 176 VAL H N 1
ATOM 16810 C CA . VAL H 1 176 ? 175.394 69.883 32.643 1.00 39.16 176 VAL H CA 1
ATOM 16811 C C . VAL H 1 176 ? 174.170 70.771 32.792 1.00 41.41 176 VAL H C 1
ATOM 16812 O O . VAL H 1 176 ? 174.122 71.873 32.237 1.00 41.33 176 VAL H O 1
ATOM 16816 N N . GLN H 1 177 ? 173.175 70.301 33.528 1.00 38.88 177 GLN H N 1
ATOM 16817 C CA . GLN H 1 177 ? 171.859 70.911 33.496 1.00 40.14 177 GLN H CA 1
ATOM 16818 C C . GLN H 1 177 ? 171.331 71.146 34.905 1.00 39.43 177 GLN H C 1
ATOM 16819 O O . GLN H 1 177 ? 171.492 70.295 35.789 1.00 42.65 177 GLN H O 1
ATOM 16825 N N . GLU H 1 178 ? 170.705 72.304 35.103 1.00 37.22 178 GLU H N 1
ATOM 16826 C CA . GLU H 1 178 ? 170.097 72.601 36.389 1.00 43.38 178 GLU H CA 1
ATOM 16827 C C . GLU H 1 178 ? 169.064 71.527 36.712 1.00 46.18 178 GLU H C 1
ATOM 16828 O O . GLU H 1 178 ? 168.153 71.254 35.919 1.00 37.69 178 GLU H O 1
ATOM 16834 N N . TYR H 1 179 ? 169.262 70.863 37.842 1.00 46.38 179 TYR H N 1
ATOM 16835 C CA . TYR H 1 179 ? 168.366 69.800 38.267 1.00 47.93 179 TYR H CA 1
ATOM 16836 C C . TYR H 1 179 ? 167.075 70.430 38.772 1.00 48.88 179 TYR H C 1
ATOM 16837 O O . TYR H 1 179 ? 167.101 71.254 39.692 1.00 50.83 179 TYR H O 1
ATOM 16846 N N . ILE H 1 180 ? 165.957 70.077 38.147 1.00 48.50 180 ILE H N 1
ATOM 16847 C CA . ILE H 1 180 ? 164.652 70.638 38.527 1.00 49.56 180 ILE H CA 1
ATOM 16848 C C . ILE H 1 180 ? 164.107 69.725 39.619 1.00 57.32 180 ILE H C 1
ATOM 16849 O O . ILE H 1 180 ? 163.303 68.817 39.387 1.00 54.10 180 ILE H O 1
ATOM 16854 N N . LYS H 1 181 ? 164.559 69.971 40.853 1.00 55.82 181 LYS H N 1
ATOM 16855 C CA . LYS H 1 181 ? 164.210 69.068 41.946 1.00 59.01 181 LYS H CA 1
ATOM 16856 C C . LYS H 1 181 ? 162.725 69.133 42.287 1.00 57.74 181 LYS H C 1
ATOM 16857 O O . LYS H 1 181 ? 162.141 68.117 42.684 1.00 58.98 181 LYS H O 1
ATOM 16863 N N . GLU H 1 182 ? 162.102 70.299 42.120 1.00 57.49 182 GLU H N 1
ATOM 16864 C CA . GLU H 1 182 ? 160.700 70.507 42.441 1.00 52.20 182 GLU H CA 1
ATOM 16865 C C . GLU H 1 182 ? 159.741 69.818 41.480 1.00 58.79 182 GLU H C 1
ATOM 16866 O O . GLU H 1 182 ? 158.530 70.052 41.576 1.00 58.63 182 GLU H O 1
ATOM 16872 N N . ALA H 1 183 ? 160.241 69.015 40.541 1.00 58.87 183 ALA H N 1
ATOM 16873 C CA . ALA H 1 183 ? 159.372 68.195 39.707 1.00 61.33 183 ALA H CA 1
ATOM 16874 C C . ALA H 1 183 ? 159.054 66.853 40.354 1.00 61.45 183 ALA H C 1
ATOM 16875 O O . ALA H 1 183 ? 158.009 66.264 40.052 1.00 60.06 183 ALA H O 1
ATOM 16877 N N . GLN H 1 184 ? 159.939 66.367 41.237 1.00 57.93 184 GLN H N 1
ATOM 16878 C CA . GLN H 1 184 ? 159.713 65.156 42.031 1.00 60.98 184 GLN H CA 1
ATOM 16879 C C . GLN H 1 184 ? 159.678 63.912 41.149 1.00 65.12 184 GLN H C 1
ATOM 16880 O O . GLN H 1 184 ? 158.742 63.112 41.214 1.00 66.06 184 GLN H O 1
ATOM 16886 N N . GLY H 1 185 ? 160.703 63.756 40.315 1.00 58.53 185 GLY H N 1
ATOM 16887 C CA . GLY H 1 185 ? 160.810 62.582 39.476 1.00 60.26 185 GLY H CA 1
ATOM 16888 C C . GLY H 1 185 ? 159.699 62.495 38.456 1.00 62.14 185 GLY H C 1
ATOM 16889 O O . GLY H 1 185 ? 159.512 61.449 37.835 1.00 67.24 185 GLY H O 1
ATOM 16890 N N . CYS H 1 186 ? 158.957 63.586 38.281 1.00 59.82 186 CYS H N 1
ATOM 16891 C CA . CYS H 1 186 ? 157.837 63.653 37.355 1.00 62.60 186 CYS H CA 1
ATOM 16892 C C . CYS H 1 186 ? 158.177 64.493 36.134 1.00 60.45 186 CYS H C 1
ATOM 16893 O O . CYS H 1 186 ? 158.753 65.580 36.250 1.00 57.24 186 CYS H O 1
ATOM 16896 N N . ASP H 1 187 ? 157.763 64.014 34.968 1.00 56.04 187 ASP H N 1
ATOM 16897 C CA . ASP H 1 187 ? 157.722 64.873 33.801 1.00 59.22 187 ASP H CA 1
ATOM 16898 C C . ASP H 1 187 ? 156.405 64.654 33.080 1.00 54.12 187 ASP H C 1
ATOM 16899 O O . ASP H 1 187 ? 155.632 63.747 33.400 1.00 57.25 187 ASP H O 1
ATOM 16904 N N . ILE H 1 188 ? 156.157 65.521 32.111 1.00 48.69 188 ILE H N 1
ATOM 16905 C CA . ILE H 1 188 ? 154.916 65.574 31.363 1.00 48.49 188 ILE H CA 1
ATOM 16906 C C . ILE H 1 188 ? 155.265 65.325 29.899 1.00 48.04 188 ILE H C 1
ATOM 16907 O O . ILE H 1 188 ? 155.930 66.150 29.258 1.00 44.42 188 ILE H O 1
ATOM 16912 N N . ARG H 1 189 ? 154.829 64.190 29.378 1.00 45.43 189 ARG H N 1
ATOM 16913 C CA . ARG H 1 189 ? 155.058 63.812 27.992 1.00 38.46 189 ARG H CA 1
ATOM 16914 C C . ARG H 1 189 ? 153.819 64.136 27.168 1.00 43.82 189 ARG H C 1
ATOM 16915 O O . ARG H 1 189 ? 152.773 63.493 27.320 1.00 41.35 189 ARG H O 1
ATOM 16923 N N . CYS H 1 190 ? 153.947 65.119 26.287 1.00 38.12 190 CYS H N 1
ATOM 16924 C CA . CYS H 1 190 ? 152.898 65.495 25.359 1.00 35.22 190 CYS H CA 1
ATOM 16925 C C . CYS H 1 190 ? 153.233 64.948 23.982 1.00 43.62 190 CYS H C 1
ATOM 16926 O O . CYS H 1 190 ? 154.286 65.271 23.423 1.00 38.46 190 CYS H O 1
ATOM 16929 N N . LEU H 1 191 ? 152.342 64.141 23.422 1.00 39.50 191 LEU H N 1
ATOM 16930 C CA . LEU H 1 191 ? 152.511 63.701 22.048 1.00 35.63 191 LEU H CA 1
ATOM 16931 C C . LEU H 1 191 ? 151.797 64.692 21.134 1.00 37.79 191 LEU H C 1
ATOM 16932 O O . LEU H 1 191 ? 150.564 64.788 21.145 1.00 39.86 191 LEU H O 1
ATOM 16937 N N . VAL H 1 192 ? 152.577 65.428 20.346 1.00 37.35 192 VAL H N 1
ATOM 16938 C CA . VAL H 1 192 ? 152.064 66.366 19.359 1.00 34.76 192 VAL H CA 1
ATOM 16939 C C . VAL H 1 192 ? 151.917 65.644 18.023 1.00 33.66 192 VAL H C 1
ATOM 16940 O O . VAL H 1 192 ? 152.831 64.922 17.582 1.00 33.90 192 VAL H O 1
ATOM 16944 N N . VAL H 1 193 ? 150.776 65.861 17.378 1.00 33.05 193 VAL H N 1
ATOM 16945 C CA . VAL H 1 193 ? 150.528 65.472 15.999 1.00 34.38 193 VAL H CA 1
ATOM 16946 C C . VAL H 1 193 ? 150.062 66.733 15.294 1.00 39.79 193 VAL H C 1
ATOM 16947 O O . VAL H 1 193 ? 149.028 67.315 15.662 1.00 43.11 193 VAL H O 1
ATOM 16951 N N . GLY H 1 194 ? 150.864 67.202 14.343 1.00 37.51 194 GLY H N 1
ATOM 16952 C CA . GLY H 1 194 ? 150.594 68.459 13.672 1.00 35.61 194 GLY H CA 1
ATOM 16953 C C . GLY H 1 194 ? 150.426 69.600 14.652 1.00 44.15 194 GLY H C 1
ATOM 16954 O O . GLY H 1 194 ? 151.343 69.907 15.423 1.00 38.30 194 GLY H O 1
ATOM 16955 N N . ASP H 1 195 ? 149.244 70.220 14.665 1.00 46.68 195 ASP H N 1
ATOM 16956 C CA . ASP H 1 195 ? 149.020 71.398 15.495 1.00 43.56 195 ASP H CA 1
ATOM 16957 C C . ASP H 1 195 ? 148.256 71.089 16.775 1.00 43.31 195 ASP H C 1
ATOM 16958 O O . ASP H 1 195 ? 147.711 72.008 17.397 1.00 44.89 195 ASP H O 1
ATOM 16963 N N . GLU H 1 196 ? 148.224 69.830 17.208 1.00 41.40 196 GLU H N 1
ATOM 16964 C CA . GLU H 1 196 ? 147.556 69.516 18.464 1.00 43.39 196 GLU H CA 1
ATOM 16965 C C . GLU H 1 196 ? 148.461 68.673 19.345 1.00 37.42 196 GLU H C 1
ATOM 16966 O O . GLU H 1 196 ? 149.264 67.872 18.853 1.00 38.83 196 GLU H O 1
ATOM 16972 N N . VAL H 1 197 ? 148.327 68.865 20.655 1.00 33.54 197 VAL H N 1
ATOM 16973 C CA . VAL H 1 197 ? 148.680 67.813 21.600 1.00 37.40 197 VAL H CA 1
ATOM 16974 C C . VAL H 1 197 ? 147.510 66.841 21.625 1.00 44.56 197 VAL H C 1
ATOM 16975 O O . VAL H 1 197 ? 146.392 67.219 21.988 1.00 40.51 197 VAL H O 1
ATOM 16979 N N . VAL H 1 198 ? 147.745 65.597 21.215 1.00 43.29 198 VAL H N 1
ATOM 16980 C CA . VAL H 1 198 ? 146.627 64.670 21.094 1.00 44.04 198 VAL H CA 1
ATOM 16981 C C . VAL H 1 198 ? 146.499 63.752 22.306 1.00 47.05 198 VAL H C 1
ATOM 16982 O O . VAL H 1 198 ? 145.461 63.091 22.459 1.00 47.25 198 VAL H O 1
ATOM 16986 N N . ALA H 1 199 ? 147.526 63.666 23.145 1.00 43.13 199 ALA H N 1
ATOM 16987 C CA . ALA H 1 199 ? 147.474 62.922 24.391 1.00 40.49 199 ALA H CA 1
ATOM 16988 C C . ALA H 1 199 ? 148.605 63.452 25.252 1.00 46.51 199 ALA H C 1
ATOM 16989 O O . ALA H 1 199 ? 149.549 64.066 24.750 1.00 43.82 199 ALA H O 1
ATOM 16991 N N . ALA H 1 200 ? 148.508 63.214 26.552 1.00 43.85 200 ALA H N 1
ATOM 16992 C CA . ALA H 1 200 ? 149.545 63.685 27.460 1.00 46.52 200 ALA H CA 1
ATOM 16993 C C . ALA H 1 200 ? 149.517 62.822 28.705 1.00 49.73 200 ALA H C 1
ATOM 16994 O O . ALA H 1 200 ? 148.450 62.629 29.299 1.00 50.34 200 ALA H O 1
ATOM 16996 N N . ILE H 1 201 ? 150.676 62.295 29.081 1.00 46.27 201 ILE H N 1
ATOM 16997 C CA . ILE H 1 201 ? 150.803 61.480 30.277 1.00 50.37 201 ILE H CA 1
ATOM 16998 C C . ILE H 1 201 ? 151.769 62.153 31.233 1.00 52.83 201 ILE H C 1
ATOM 16999 O O . ILE H 1 201 ? 152.575 63.010 30.860 1.00 53.32 201 ILE H O 1
ATOM 17004 N N . GLU H 1 202 ? 151.689 61.729 32.480 1.00 50.80 202 GLU H N 1
ATOM 17005 C CA . GLU H 1 202 ? 152.588 62.145 33.534 1.00 56.25 202 GLU H CA 1
ATOM 17006 C C . GLU H 1 202 ? 153.390 60.917 33.918 1.00 57.30 202 GLU H C 1
ATOM 17007 O O . GLU H 1 202 ? 152.815 59.874 34.251 1.00 60.62 202 GLU H O 1
ATOM 17013 N N . ARG H 1 203 ? 154.704 61.011 33.788 1.00 62.53 203 ARG H N 1
ATOM 17014 C CA . ARG H 1 203 ? 155.605 59.926 34.133 1.00 67.40 203 ARG H CA 1
ATOM 17015 C C . ARG H 1 203 ? 156.226 60.232 35.484 1.00 69.71 203 ARG H C 1
ATOM 17016 O O . ARG H 1 203 ? 156.503 61.391 35.794 1.00 67.94 203 ARG H O 1
ATOM 17024 N N . ARG H 1 204 ? 156.406 59.195 36.297 1.00 71.78 204 ARG H N 1
ATOM 17025 C CA . ARG H 1 204 ? 156.864 59.345 37.666 1.00 72.13 204 ARG H CA 1
ATOM 17026 C C . ARG H 1 204 ? 157.942 58.313 37.936 1.00 78.08 204 ARG H C 1
ATOM 17027 O O . ARG H 1 204 ? 157.825 57.148 37.533 1.00 80.92 204 ARG H O 1
ATOM 17035 N N . ALA H 1 205 ? 158.976 58.762 38.641 1.00 83.58 205 ALA H N 1
ATOM 17036 C CA . ALA H 1 205 ? 160.181 57.998 38.905 1.00 87.72 205 ALA H CA 1
ATOM 17037 C C . ALA H 1 205 ? 160.000 57.092 40.120 1.00 91.78 205 ALA H C 1
ATOM 17038 O O . ALA H 1 205 ? 159.206 57.366 41.027 1.00 90.35 205 ALA H O 1
ATOM 17040 N N . LYS H 1 206 ? 160.770 56.007 40.128 1.00 94.59 206 LYS H N 1
ATOM 17041 C CA . LYS H 1 206 ? 160.609 54.915 41.076 1.00 96.89 206 LYS H CA 1
ATOM 17042 C C . LYS H 1 206 ? 161.423 55.200 42.341 1.00 101.88 206 LYS H C 1
ATOM 17043 O O . LYS H 1 206 ? 161.837 56.334 42.602 1.00 100.89 206 LYS H O 1
ATOM 17049 N N . GLU H 1 207 ? 161.636 54.159 43.140 1.00 105.78 207 GLU H N 1
ATOM 17050 C CA . GLU H 1 207 ? 162.451 54.199 44.346 1.00 105.98 207 GLU H CA 1
ATOM 17051 C C . GLU H 1 207 ? 163.861 54.675 44.044 1.00 108.03 207 GLU H C 1
ATOM 17052 O O . GLU H 1 207 ? 164.550 54.100 43.195 1.00 107.14 207 GLU H O 1
ATOM 17058 N N . GLY H 1 208 ? 164.289 55.721 44.756 1.00 109.10 208 GLY H N 1
ATOM 17059 C CA . GLY H 1 208 ? 165.644 56.235 44.656 1.00 108.60 208 GLY H CA 1
ATOM 17060 C C . GLY H 1 208 ? 166.089 56.545 43.241 1.00 104.58 208 GLY H C 1
ATOM 17061 O O . GLY H 1 208 ? 167.181 56.146 42.819 1.00 102.48 208 GLY H O 1
ATOM 17062 N N . ASP H 1 209 ? 165.237 57.244 42.494 1.00 102.81 209 ASP H N 1
ATOM 17063 C CA . ASP H 1 209 ? 165.510 57.547 41.099 1.00 98.71 209 ASP H CA 1
ATOM 17064 C C . ASP H 1 209 ? 164.763 58.816 40.708 1.00 93.28 209 ASP H C 1
ATOM 17065 O O . ASP H 1 209 ? 163.661 59.083 41.199 1.00 92.09 209 ASP H O 1
ATOM 17070 N N . PHE H 1 210 ? 165.402 59.605 39.844 1.00 89.04 210 PHE H N 1
ATOM 17071 C CA . PHE H 1 210 ? 164.814 60.752 39.162 1.00 82.60 210 PHE H CA 1
ATOM 17072 C C . PHE H 1 210 ? 164.510 60.464 37.695 1.00 77.87 210 PHE H C 1
ATOM 17073 O O . PHE H 1 210 ? 163.610 61.090 37.124 1.00 73.79 210 PHE H O 1
ATOM 17081 N N . ARG H 1 211 ? 165.258 59.548 37.070 1.00 81.26 211 ARG H N 1
ATOM 17082 C CA . ARG H 1 211 ? 164.918 59.065 35.736 1.00 81.30 211 ARG H CA 1
ATOM 17083 C C . ARG H 1 211 ? 163.496 58.515 35.739 1.00 83.66 211 ARG H C 1
ATOM 17084 O O . ARG H 1 211 ? 163.070 57.854 36.689 1.00 87.19 211 ARG H O 1
ATOM 17092 N N . SER H 1 212 ? 162.750 58.798 34.672 1.00 82.18 212 SER H N 1
ATOM 17093 C CA . SER H 1 212 ? 161.318 58.518 34.695 1.00 83.37 212 SER H CA 1
ATOM 17094 C C . SER H 1 212 ? 160.737 58.263 33.309 1.00 86.98 212 SER H C 1
ATOM 17095 O O . SER H 1 212 ? 159.658 58.768 32.985 1.00 84.67 212 SER H O 1
ATOM 17098 N N . ASN H 1 213 ? 161.433 57.492 32.481 1.00 89.45 213 ASN H N 1
ATOM 17099 C CA . ASN H 1 213 ? 160.834 56.996 31.251 1.00 95.01 213 ASN H CA 1
ATOM 17100 C C . ASN H 1 213 ? 159.986 55.781 31.571 1.00 101.47 213 ASN H C 1
ATOM 17101 O O . ASN H 1 213 ? 160.371 54.950 32.394 1.00 104.10 213 ASN H O 1
ATOM 17106 N N . LEU H 1 214 ? 158.811 55.693 30.949 1.00 100.64 214 LEU H N 1
ATOM 17107 C CA . LEU H 1 214 ? 157.797 54.794 31.494 1.00 102.98 214 LEU H CA 1
ATOM 17108 C C . LEU H 1 214 ? 158.159 53.328 31.245 1.00 107.73 214 LEU H C 1
ATOM 17109 O O . LEU H 1 214 ? 158.169 52.520 32.180 1.00 105.20 214 LEU H O 1
ATOM 17114 N N . HIS H 1 215 ? 158.520 52.966 30.002 1.00 111.74 215 HIS H N 1
ATOM 17115 C CA . HIS H 1 215 ? 158.846 51.565 29.714 1.00 115.55 215 HIS H CA 1
ATOM 17116 C C . HIS H 1 215 ? 160.118 51.114 30.428 1.00 114.84 215 HIS H C 1
ATOM 17117 O O . HIS H 1 215 ? 160.318 49.903 30.611 1.00 115.19 215 HIS H O 1
ATOM 17124 N N . ARG H 1 216 ? 160.975 52.050 30.849 1.00 112.26 216 ARG H N 1
ATOM 17125 C CA . ARG H 1 216 ? 162.178 51.708 31.617 1.00 110.31 216 ARG H CA 1
ATOM 17126 C C . ARG H 1 216 ? 162.194 52.511 32.926 1.00 107.82 216 ARG H C 1
ATOM 17127 O O . ARG H 1 216 ? 162.798 53.585 33.014 1.00 106.29 216 ARG H O 1
ATOM 17135 N N . GLY H 1 217 ? 161.565 51.950 33.963 1.00 105.49 217 GLY H N 1
ATOM 17136 C CA . GLY H 1 217 ? 161.652 52.474 35.317 1.00 102.49 217 GLY H CA 1
ATOM 17137 C C . GLY H 1 217 ? 160.701 53.596 35.700 1.00 100.73 217 GLY H C 1
ATOM 17138 O O . GLY H 1 217 ? 161.154 54.630 36.201 1.00 95.48 217 GLY H O 1
ATOM 17139 N N . GLY H 1 218 ? 159.393 53.413 35.522 1.00 97.24 218 GLY H N 1
ATOM 17140 C CA . GLY H 1 218 ? 158.478 54.494 35.855 1.00 91.30 218 GLY H CA 1
ATOM 17141 C C . GLY H 1 218 ? 157.028 54.065 35.812 1.00 89.30 218 GLY H C 1
ATOM 17142 O O . GLY H 1 218 ? 156.677 53.023 35.250 1.00 89.32 218 GLY H O 1
ATOM 17143 N N . ALA H 1 219 ? 156.184 54.901 36.422 1.00 82.24 219 ALA H N 1
ATOM 17144 C CA . ALA H 1 219 ? 154.736 54.712 36.419 1.00 76.06 219 ALA H CA 1
ATOM 17145 C C . ALA H 1 219 ? 154.071 55.922 35.772 1.00 71.85 219 ALA H C 1
ATOM 17146 O O . ALA H 1 219 ? 154.497 57.059 35.990 1.00 69.54 219 ALA H O 1
ATOM 17148 N N . ALA H 1 220 ? 153.021 55.685 34.982 1.00 63.34 220 ALA H N 1
ATOM 17149 C CA . ALA H 1 220 ? 152.431 56.737 34.164 1.00 60.97 220 ALA H CA 1
ATOM 17150 C C . ALA H 1 220 ? 150.946 56.901 34.454 1.00 57.22 220 ALA H C 1
ATOM 17151 O O . ALA H 1 220 ? 150.221 55.914 34.584 1.00 58.59 220 ALA H O 1
ATOM 17153 N N . SER H 1 221 ? 150.496 58.153 34.521 1.00 50.34 221 SER H N 1
ATOM 17154 C CA . SER H 1 221 ? 149.090 58.490 34.722 1.00 53.67 221 SER H CA 1
ATOM 17155 C C . SER H 1 221 ? 148.655 59.486 33.656 1.00 52.32 221 SER H C 1
ATOM 17156 O O . SER H 1 221 ? 149.482 60.038 32.933 1.00 56.66 221 SER H O 1
ATOM 17159 N N . VAL H 1 222 ? 147.345 59.715 33.531 1.00 45.03 222 VAL H N 1
ATOM 17160 C CA . VAL H 1 222 ? 146.882 60.709 32.568 1.00 49.69 222 VAL H CA 1
ATOM 17161 C C . VAL H 1 222 ? 147.170 62.097 33.121 1.00 57.16 222 VAL H C 1
ATOM 17162 O O . VAL H 1 222 ? 147.005 62.358 34.322 1.00 55.36 222 VAL H O 1
ATOM 17166 N N . ALA H 1 223 ? 147.630 62.987 32.250 1.00 55.33 223 ALA H N 1
ATOM 17167 C CA . ALA H 1 223 ? 147.936 64.358 32.613 1.00 53.01 223 ALA H CA 1
ATOM 17168 C C . ALA H 1 223 ? 146.883 65.285 32.030 1.00 52.47 223 ALA H C 1
ATOM 17169 O O . ALA H 1 223 ? 146.423 65.092 30.899 1.00 55.25 223 ALA H O 1
ATOM 17171 N N . SER H 1 224 ? 146.493 66.282 32.808 1.00 47.65 224 SER H N 1
ATOM 17172 C CA . SER H 1 224 ? 145.769 67.426 32.279 1.00 53.74 224 SER H CA 1
ATOM 17173 C C . SER H 1 224 ? 146.769 68.564 32.214 1.00 55.17 224 SER H C 1
ATOM 17174 O O . SER H 1 224 ? 147.406 68.896 33.220 1.00 58.00 224 SER H O 1
ATOM 17177 N N . ILE H 1 225 ? 146.945 69.119 31.030 1.00 55.43 225 ILE H N 1
ATOM 17178 C CA . ILE H 1 225 ? 147.990 70.093 30.778 1.00 52.78 225 ILE H CA 1
ATOM 17179 C C . ILE H 1 225 ? 147.349 71.467 30.671 1.00 50.20 225 ILE H C 1
ATOM 17180 O O . ILE H 1 225 ? 146.246 71.613 30.126 1.00 50.01 225 ILE H O 1
ATOM 17185 N N . THR H 1 226 ? 148.037 72.466 31.226 1.00 46.12 226 THR H N 1
ATOM 17186 C CA . THR H 1 226 ? 147.608 73.847 31.140 1.00 43.76 226 THR H CA 1
ATOM 17187 C C . THR H 1 226 ? 147.647 74.320 29.687 1.00 46.95 226 THR H C 1
ATOM 17188 O O . THR H 1 226 ? 148.373 73.755 28.864 1.00 46.89 226 THR H O 1
ATOM 17192 N N . PRO H 1 227 ? 146.864 75.349 29.340 1.00 46.76 227 PRO H N 1
ATOM 17193 C CA . PRO H 1 227 ? 146.961 75.892 27.978 1.00 45.31 227 PRO H CA 1
ATOM 17194 C C . PRO H 1 227 ? 148.372 76.307 27.634 1.00 50.36 227 PRO H C 1
ATOM 17195 O O . PRO H 1 227 ? 148.776 76.226 26.467 1.00 52.19 227 PRO H O 1
ATOM 17199 N N . GLN H 1 228 ? 149.140 76.732 28.640 1.00 48.89 228 GLN H N 1
ATOM 17200 C CA . GLN H 1 228 ? 150.523 77.114 28.415 1.00 47.90 228 GLN H CA 1
ATOM 17201 C C . GLN H 1 228 ? 151.353 75.916 27.982 1.00 47.40 228 GLN H C 1
ATOM 17202 O O . GLN H 1 228 ? 152.143 76.010 27.035 1.00 43.97 228 GLN H O 1
ATOM 17208 N N . GLU H 1 229 ? 151.203 74.784 28.680 1.00 42.86 229 GLU H N 1
ATOM 17209 C CA . GLU H 1 229 ? 151.986 73.607 28.321 1.00 47.69 229 GLU H CA 1
ATOM 17210 C C . GLU H 1 229 ? 151.582 73.093 26.948 1.00 47.46 229 GLU H C 1
ATOM 17211 O O . GLU H 1 229 ? 152.438 72.673 26.160 1.00 41.06 229 GLU H O 1
ATOM 17217 N N . ARG H 1 230 ? 150.280 73.137 26.643 1.00 46.23 230 ARG H N 1
ATOM 17218 C CA . ARG H 1 230 ? 149.793 72.744 25.328 1.00 44.36 230 ARG H CA 1
ATOM 17219 C C . ARG H 1 230 ? 150.443 73.596 24.249 1.00 42.94 230 ARG H C 1
ATOM 17220 O O . ARG H 1 230 ? 150.996 73.081 23.263 1.00 43.59 230 ARG H O 1
ATOM 17228 N N . GLU H 1 231 ? 150.374 74.914 24.424 1.00 45.43 231 GLU H N 1
ATOM 17229 C CA . GLU H 1 231 ? 150.977 75.827 23.469 1.00 43.91 231 GLU H CA 1
ATOM 17230 C C . GLU H 1 231 ? 152.471 75.557 23.327 1.00 44.47 231 GLU H C 1
ATOM 17231 O O . GLU H 1 231 ? 153.007 75.550 22.213 1.00 43.59 231 GLU H O 1
ATOM 17237 N N . ILE H 1 232 ? 153.150 75.311 24.448 1.00 40.21 232 ILE H N 1
ATOM 17238 C CA . ILE H 1 232 ? 154.599 75.136 24.439 1.00 43.04 232 ILE H CA 1
ATOM 17239 C C . ILE H 1 232 ? 154.975 73.886 23.658 1.00 41.97 232 ILE H C 1
ATOM 17240 O O . ILE H 1 232 ? 155.892 73.905 22.832 1.00 34.97 232 ILE H O 1
ATOM 17245 N N . ALA H 1 233 ? 154.279 72.777 23.920 1.00 38.47 233 ALA H N 1
ATOM 17246 C CA . ALA H 1 233 ? 154.589 71.529 23.232 1.00 41.54 233 ALA H CA 1
ATOM 17247 C C . ALA H 1 233 ? 154.354 71.670 21.731 1.00 40.90 233 ALA H C 1
ATOM 17248 O O . ALA H 1 233 ? 155.198 71.261 20.915 1.00 36.42 233 ALA H O 1
ATOM 17250 N N . ILE H 1 234 ? 153.228 72.286 21.349 1.00 41.53 234 ILE H N 1
ATOM 17251 C CA . ILE H 1 234 ? 152.960 72.499 19.928 1.00 39.81 234 ILE H CA 1
ATOM 17252 C C . ILE H 1 234 ? 154.047 73.373 19.316 1.00 43.01 234 ILE H C 1
ATOM 17253 O O . ILE H 1 234 ? 154.509 73.132 18.188 1.00 39.75 234 ILE H O 1
ATOM 17258 N N . LYS H 1 235 ? 154.492 74.391 20.058 1.00 39.88 235 LYS H N 1
ATOM 17259 C CA . LYS H 1 235 ? 155.482 75.301 19.505 1.00 40.26 235 LYS H CA 1
ATOM 17260 C C . LYS H 1 235 ? 156.835 74.620 19.363 1.00 37.80 235 LYS H C 1
ATOM 17261 O O . LYS H 1 235 ? 157.521 74.803 18.357 1.00 34.95 235 LYS H O 1
ATOM 17267 N N . ALA H 1 236 ? 157.234 73.837 20.362 1.00 34.37 236 ALA H N 1
ATOM 17268 C CA . ALA H 1 236 ? 158.490 73.107 20.284 1.00 34.33 236 ALA H CA 1
ATOM 17269 C C . ALA H 1 236 ? 158.513 72.198 19.065 1.00 34.87 236 ALA H C 1
ATOM 17270 O O . ALA H 1 236 ? 159.537 72.112 18.371 1.00 33.99 236 ALA H O 1
ATOM 17272 N N . ALA H 1 237 ? 157.395 71.505 18.793 1.00 30.33 237 ALA H N 1
ATOM 17273 C CA . ALA H 1 237 ? 157.346 70.630 17.623 1.00 36.20 237 ALA H CA 1
ATOM 17274 C C . ALA H 1 237 ? 157.431 71.430 16.326 1.00 35.13 237 ALA H C 1
ATOM 17275 O O . ALA H 1 237 ? 158.117 71.018 15.383 1.00 37.08 237 ALA H O 1
ATOM 17277 N N . ARG H 1 238 ? 156.742 72.573 16.255 1.00 32.67 238 ARG H N 1
ATOM 17278 C CA . ARG H 1 238 ? 156.819 73.419 15.060 1.00 35.88 238 ARG H CA 1
ATOM 17279 C C . ARG H 1 238 ? 158.219 74.005 14.855 1.00 34.40 238 ARG H C 1
ATOM 17280 O O . ARG H 1 238 ? 158.733 74.038 13.735 1.00 34.98 238 ARG H O 1
ATOM 17288 N N . THR H 1 239 ? 158.827 74.522 15.916 1.00 36.59 239 THR H N 1
ATOM 17289 C CA . THR H 1 239 ? 160.174 75.064 15.825 1.00 34.12 239 THR H CA 1
ATOM 17290 C C . THR H 1 239 ? 161.146 74.022 15.283 1.00 33.18 239 THR H C 1
ATOM 17291 O O . THR H 1 239 ? 162.022 74.336 14.470 1.00 34.48 239 THR H O 1
ATOM 17295 N N . MET H 1 240 ? 160.980 72.768 15.692 1.00 33.65 240 MET H N 1
ATOM 17296 C CA . MET H 1 240 ? 161.795 71.678 15.180 1.00 30.34 240 MET H CA 1
ATOM 17297 C C . MET H 1 240 ? 161.335 71.168 13.824 1.00 32.62 240 MET H C 1
ATOM 17298 O O . MET H 1 240 ? 161.950 70.231 13.306 1.00 31.79 240 MET H O 1
ATOM 17303 N N . ALA H 1 241 ? 160.262 71.727 13.265 1.00 31.25 241 ALA H N 1
ATOM 17304 C CA . ALA H 1 241 ? 159.731 71.302 11.963 1.00 36.17 241 ALA H CA 1
ATOM 17305 C C . ALA H 1 241 ? 159.321 69.825 11.965 1.00 35.10 241 ALA H C 1
ATOM 17306 O O . ALA H 1 241 ? 159.460 69.123 10.962 1.00 35.14 241 ALA H O 1
ATOM 17308 N N . LEU H 1 242 ? 158.812 69.341 13.093 1.00 29.93 242 LEU H N 1
ATOM 17309 C CA . LEU H 1 242 ? 158.381 67.955 13.213 1.00 35.16 242 LEU H CA 1
ATOM 17310 C C . LEU H 1 242 ? 156.862 67.878 13.156 1.00 37.06 242 LEU H C 1
ATOM 17311 O O . LEU H 1 242 ? 156.179 68.639 13.849 1.00 33.89 242 LEU H O 1
ATOM 17316 N N . ASP H 1 243 ? 156.340 66.968 12.321 1.00 33.75 243 ASP H N 1
ATOM 17317 C CA . ASP H 1 243 ? 154.895 66.773 12.279 1.00 36.74 243 ASP H CA 1
ATOM 17318 C C . ASP H 1 243 ? 154.413 65.920 13.436 1.00 32.89 243 ASP H C 1
ATOM 17319 O O . ASP H 1 243 ? 153.265 66.055 13.854 1.00 36.81 243 ASP H O 1
ATOM 17324 N N . VAL H 1 244 ? 155.254 65.021 13.935 1.00 28.25 244 VAL H N 1
ATOM 17325 C CA . VAL H 1 244 ? 154.915 64.150 15.050 1.00 29.91 244 VAL H CA 1
ATOM 17326 C C . VAL H 1 244 ? 156.077 64.170 16.033 1.00 31.08 244 VAL H C 1
ATOM 17327 O O . VAL H 1 244 ? 157.220 63.900 15.652 1.00 34.71 244 VAL H O 1
ATOM 17331 N N . ALA H 1 245 ? 155.793 64.479 17.295 1.00 30.36 245 ALA H N 1
ATOM 17332 C CA . ALA H 1 245 ? 156.879 64.653 18.253 1.00 34.15 245 ALA H CA 1
ATOM 17333 C C . ALA H 1 245 ? 156.390 64.359 19.664 1.00 31.99 245 ALA H C 1
ATOM 17334 O O . ALA H 1 245 ? 155.310 64.786 20.049 1.00 35.15 245 ALA H O 1
ATOM 17336 N N . GLY H 1 246 ? 157.196 63.632 20.436 1.00 34.82 246 GLY H N 1
ATOM 17337 C CA . GLY H 1 246 ? 157.034 63.602 21.879 1.00 37.85 246 GLY H CA 1
ATOM 17338 C C . GLY H 1 246 ? 157.790 64.773 22.478 1.00 37.13 246 GLY H C 1
ATOM 17339 O O . GLY H 1 246 ? 158.960 64.988 22.161 1.00 37.28 246 GLY H O 1
ATOM 17340 N N . VAL H 1 247 ? 157.106 65.554 23.307 1.00 34.91 247 VAL H N 1
ATOM 17341 C CA . VAL H 1 247 ? 157.697 66.706 23.982 1.00 35.77 247 VAL H CA 1
ATOM 17342 C C . VAL H 1 247 ? 157.626 66.462 25.484 1.00 37.56 247 VAL H C 1
ATOM 17343 O O . VAL H 1 247 ? 156.533 66.387 26.057 1.00 36.76 247 VAL H O 1
ATOM 17347 N N . ASP H 1 248 ? 158.781 66.352 26.119 1.00 38.27 248 ASP H N 1
ATOM 17348 C CA . ASP H 1 248 ? 158.858 66.167 27.561 1.00 36.96 248 ASP H CA 1
ATOM 17349 C C . ASP H 1 248 ? 159.087 67.511 28.232 1.00 38.26 248 ASP H C 1
ATOM 17350 O O . ASP H 1 248 ? 160.050 68.220 27.897 1.00 38.40 248 ASP H O 1
ATOM 17355 N N . ILE H 1 249 ? 158.215 67.824 29.198 1.00 41.15 249 ILE H N 1
ATOM 17356 C CA . ILE H 1 249 ? 158.171 69.089 29.921 1.00 38.57 249 ILE H CA 1
ATOM 17357 C C . ILE H 1 249 ? 158.359 68.807 31.408 1.00 43.04 249 ILE H C 1
ATOM 17358 O O . ILE H 1 249 ? 157.765 67.870 31.950 1.00 44.05 249 ILE H O 1
ATOM 17363 N N . LEU H 1 250 ? 159.209 69.593 32.057 1.00 39.17 250 LEU H N 1
ATOM 17364 C CA . LEU H 1 250 ? 159.381 69.529 33.498 1.00 40.87 250 LEU H CA 1
ATOM 17365 C C . LEU H 1 250 ? 158.658 70.716 34.110 1.00 42.89 250 LEU H C 1
ATOM 17366 O O . LEU H 1 250 ? 158.745 71.835 33.592 1.00 40.71 250 LEU H O 1
ATOM 17371 N N . ARG H 1 251 ? 157.917 70.465 35.186 1.00 41.79 251 ARG H N 1
ATOM 17372 C CA . ARG H 1 251 ? 157.125 71.515 35.823 1.00 44.00 251 ARG H CA 1
ATOM 17373 C C . ARG H 1 251 ? 158.006 72.184 36.873 1.00 43.40 251 ARG H C 1
ATOM 17374 O O . ARG H 1 251 ? 158.259 71.627 37.945 1.00 46.83 251 ARG H O 1
ATOM 17382 N N . ALA H 1 252 ? 158.516 73.363 36.541 1.00 40.97 252 ALA H N 1
ATOM 17383 C CA . ALA H 1 252 ? 159.444 74.090 37.391 1.00 46.51 252 ALA H CA 1
ATOM 17384 C C . ALA H 1 252 ? 158.738 75.287 38.007 1.00 44.33 252 ALA H C 1
ATOM 17385 O O . ALA H 1 252 ? 157.720 75.765 37.493 1.00 42.69 252 ALA H O 1
ATOM 17387 N N . ASN H 1 253 ? 159.308 75.777 39.113 1.00 46.81 253 ASN H N 1
ATOM 17388 C CA . ASN H 1 253 ? 158.685 76.881 39.845 1.00 45.92 253 ASN H CA 1
ATOM 17389 C C . ASN H 1 253 ? 158.432 78.092 38.952 1.00 44.37 253 ASN H C 1
ATOM 17390 O O . ASN H 1 253 ? 157.423 78.783 39.128 1.00 46.88 253 ASN H O 1
ATOM 17395 N N . ARG H 1 254 ? 159.289 78.345 37.957 1.00 45.90 254 ARG H N 1
ATOM 17396 C CA . ARG H 1 254 ? 159.075 79.486 37.069 1.00 39.03 254 ARG H CA 1
ATOM 17397 C C . ARG H 1 254 ? 158.216 79.178 35.850 1.00 40.02 254 ARG H C 1
ATOM 17398 O O . ARG H 1 254 ? 157.923 80.091 35.071 1.00 39.41 254 ARG H O 1
ATOM 17406 N N . GLY H 1 255 ? 157.793 77.939 35.652 1.00 44.28 255 GLY H N 1
ATOM 17407 C CA . GLY H 1 255 ? 156.986 77.618 34.496 1.00 39.24 255 GLY H CA 1
ATOM 17408 C C . GLY H 1 255 ? 157.405 76.309 33.860 1.00 42.45 255 GLY H C 1
ATOM 17409 O O . GLY H 1 255 ? 158.341 75.637 34.314 1.00 39.98 255 GLY H O 1
ATOM 17410 N N . PRO H 1 256 ? 156.707 75.905 32.800 1.00 41.32 256 PRO H N 1
ATOM 17411 C CA . PRO H 1 256 ? 157.080 74.661 32.112 1.00 41.49 256 PRO H CA 1
ATOM 17412 C C . PRO H 1 256 ? 158.357 74.856 31.302 1.00 34.33 256 PRO H C 1
ATOM 17413 O O . PRO H 1 256 ? 158.485 75.817 30.543 1.00 40.71 256 PRO H O 1
ATOM 17417 N N . LEU H 1 257 ? 159.302 73.939 31.484 1.00 38.10 257 LEU H N 1
ATOM 17418 C CA . LEU H 1 257 ? 160.564 73.907 30.753 1.00 33.21 257 LEU H CA 1
ATOM 17419 C C . LEU H 1 257 ? 160.575 72.696 29.830 1.00 35.06 257 LEU H C 1
ATOM 17420 O O . LEU H 1 257 ? 160.302 71.575 30.271 1.00 37.83 257 LEU H O 1
ATOM 17425 N N . VAL H 1 258 ? 160.858 72.917 28.548 1.00 37.69 258 VAL H N 1
ATOM 17426 C CA . VAL H 1 258 ? 160.993 71.793 27.630 1.00 33.08 258 VAL H CA 1
ATOM 17427 C C . VAL H 1 258 ? 162.279 71.049 27.940 1.00 32.83 258 VAL H C 1
ATOM 17428 O O . VAL H 1 258 ? 163.355 71.646 28.053 1.00 34.37 258 VAL H O 1
ATOM 17432 N N . MET H 1 259 ? 162.160 69.745 28.144 1.00 33.47 259 MET H N 1
ATOM 17433 C CA . MET H 1 259 ? 163.300 68.902 28.439 1.00 30.40 259 MET H CA 1
ATOM 17434 C C . MET H 1 259 ? 163.723 68.069 27.245 1.00 39.91 259 MET H C 1
ATOM 17435 O O . MET H 1 259 ? 164.925 67.843 27.051 1.00 36.91 259 MET H O 1
ATOM 17440 N N . GLU H 1 260 ? 162.761 67.620 26.430 1.00 37.88 260 GLU H N 1
ATOM 17441 C CA . GLU H 1 260 ? 163.127 66.769 25.296 1.00 40.30 260 GLU H CA 1
ATOM 17442 C C . GLU H 1 260 ? 162.110 66.911 24.175 1.00 40.77 260 GLU H C 1
ATOM 17443 O O . GLU H 1 260 ? 160.928 67.151 24.423 1.00 36.55 260 GLU H O 1
ATOM 17449 N N . VAL H 1 261 ? 162.578 66.765 22.937 1.00 40.43 261 VAL H N 1
ATOM 17450 C CA . VAL H 1 261 ? 161.707 66.628 21.773 1.00 33.19 261 VAL H CA 1
ATOM 17451 C C . VAL H 1 261 ? 162.198 65.420 20.973 1.00 37.86 261 VAL H C 1
ATOM 17452 O O . VAL H 1 261 ? 163.356 65.381 20.536 1.00 37.65 261 VAL H O 1
ATOM 17456 N N . ASN H 1 262 ? 161.314 64.451 20.772 1.00 35.73 262 ASN H N 1
ATOM 17457 C CA . ASN H 1 262 ? 161.621 63.140 20.225 1.00 32.74 262 ASN H CA 1
ATOM 17458 C C . ASN H 1 262 ? 160.805 62.997 18.943 1.00 36.05 262 ASN H C 1
ATOM 17459 O O . ASN H 1 262 ? 159.582 63.148 18.967 1.00 35.83 262 ASN H O 1
ATOM 17464 N N . ALA H 1 263 ? 161.476 62.723 17.825 1.00 32.53 263 ALA H N 1
ATOM 17465 C CA . ALA H 1 263 ? 160.804 62.661 16.533 1.00 34.67 263 ALA H CA 1
ATOM 17466 C C . ALA H 1 263 ? 160.063 61.341 16.304 1.00 35.30 263 ALA H C 1
ATOM 17467 O O . ALA H 1 263 ? 159.205 61.270 15.426 1.00 33.60 263 ALA H O 1
ATOM 17469 N N . SER H 1 264 ? 160.376 60.307 17.072 1.00 33.74 264 SER H N 1
ATOM 17470 C CA . SER H 1 264 ? 159.729 59.004 16.936 1.00 39.28 264 SER H CA 1
ATOM 17471 C C . SER H 1 264 ? 159.346 58.546 18.343 1.00 31.92 264 SER H C 1
ATOM 17472 O O . SER H 1 264 ? 159.968 57.635 18.902 1.00 34.19 264 SER H O 1
ATOM 17475 N N . PRO H 1 265 ? 158.333 59.172 18.944 1.00 33.06 265 PRO H N 1
ATOM 17476 C CA . PRO H 1 265 ? 157.923 58.783 20.297 1.00 40.35 265 PRO H CA 1
ATOM 17477 C C . PRO H 1 265 ? 157.237 57.427 20.278 1.00 39.82 265 PRO H C 1
ATOM 17478 O O . PRO H 1 265 ? 156.529 57.090 19.326 1.00 38.25 265 PRO H O 1
ATOM 17482 N N . GLY H 1 266 ? 157.451 56.649 21.335 1.00 42.51 266 GLY H N 1
ATOM 17483 C CA . GLY H 1 266 ? 156.766 55.374 21.451 1.00 40.78 266 GLY H CA 1
ATOM 17484 C C . GLY H 1 266 ? 155.279 55.555 21.700 1.00 46.54 266 GLY H C 1
ATOM 17485 O O . GLY H 1 266 ? 154.831 56.553 22.268 1.00 42.75 266 GLY H O 1
ATOM 17486 N N . LEU H 1 267 ? 154.491 54.574 21.253 1.00 44.37 267 LEU H N 1
ATOM 17487 C CA . LEU H 1 267 ? 153.041 54.675 21.347 1.00 45.83 267 LEU H CA 1
ATOM 17488 C C . LEU H 1 267 ? 152.443 53.811 22.445 1.00 47.40 267 LEU H C 1
ATOM 17489 O O . LEU H 1 267 ? 151.294 54.041 22.825 1.00 44.61 267 LEU H O 1
ATOM 17494 N N . GLU H 1 268 ? 153.201 52.852 22.979 1.00 48.43 268 GLU H N 1
ATOM 17495 C CA . GLU H 1 268 ? 152.656 51.8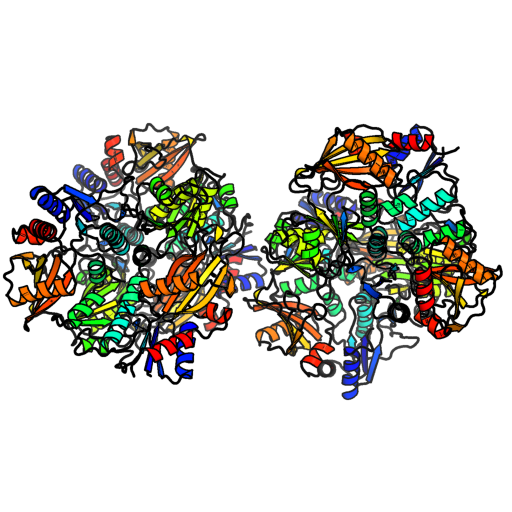40 23.878 1.00 50.41 268 GLU H CA 1
ATOM 17496 C C . GLU H 1 268 ? 152.167 52.450 25.180 1.00 47.54 268 GLU H C 1
ATOM 17497 O O . GLU H 1 268 ? 150.963 52.453 25.458 1.00 51.08 268 GLU H O 1
ATOM 17503 N N . GLY H 1 269 ? 153.099 52.969 25.977 1.00 51.34 269 GLY H N 1
ATOM 17504 C CA . GLY H 1 269 ? 152.736 53.526 27.271 1.00 49.02 269 GLY H CA 1
ATOM 17505 C C . GLY H 1 269 ? 151.681 54.612 27.186 1.00 50.98 269 GLY H C 1
ATOM 17506 O O . GLY H 1 269 ? 150.716 54.616 27.949 1.00 50.82 269 GLY H O 1
ATOM 17507 N N . ILE H 1 270 ? 151.839 55.550 26.252 1.00 49.37 270 ILE H N 1
ATOM 17508 C CA . ILE H 1 270 ? 150.923 56.687 26.233 1.00 46.79 270 ILE H CA 1
ATOM 17509 C C . ILE H 1 270 ? 149.534 56.263 25.745 1.00 49.69 270 ILE H C 1
ATOM 17510 O O . ILE H 1 270 ? 148.510 56.739 26.261 1.00 48.99 270 ILE H O 1
ATOM 17515 N N . GLU H 1 271 ? 149.465 55.347 24.770 1.00 49.20 271 GLU H N 1
ATOM 17516 C CA . GLU H 1 271 ? 148.153 54.907 24.290 1.00 48.13 271 GLU H CA 1
ATOM 17517 C C . GLU H 1 271 ? 147.441 54.070 25.338 1.00 49.27 271 GLU H C 1
ATOM 17518 O O . GLU H 1 271 ? 146.232 54.230 25.545 1.00 50.01 271 GLU H O 1
ATOM 17524 N N . LYS H 1 272 ? 148.167 53.169 26.003 1.00 47.76 272 LYS H N 1
ATOM 17525 C CA . LYS H 1 272 ? 147.549 52.381 27.061 1.00 49.32 272 LYS H CA 1
ATOM 17526 C C . LYS H 1 272 ? 147.070 53.278 28.191 1.00 52.27 272 LYS H C 1
ATOM 17527 O O . LYS H 1 272 ? 145.909 53.201 28.610 1.00 54.32 272 LYS H O 1
ATOM 17533 N N . THR H 1 273 ? 147.938 54.172 28.665 1.00 51.70 273 THR H N 1
ATOM 17534 C CA . THR H 1 273 ? 147.598 54.998 29.815 1.00 50.13 273 THR H CA 1
ATOM 17535 C C . THR H 1 273 ? 146.449 55.949 29.503 1.00 47.31 273 THR H C 1
ATOM 17536 O O . THR H 1 273 ? 145.592 56.187 30.359 1.00 53.54 273 THR H O 1
ATOM 17540 N N . THR H 1 274 ? 146.388 56.489 28.287 1.00 45.23 274 THR H N 1
ATOM 17541 C CA . THR H 1 274 ? 145.312 57.428 27.981 1.00 48.25 274 THR H CA 1
ATOM 17542 C C . THR H 1 274 ? 144.170 56.825 27.171 1.00 48.46 274 THR H C 1
ATOM 17543 O O . THR H 1 274 ? 143.110 57.451 27.074 1.00 48.96 274 THR H O 1
ATOM 17547 N N . GLY H 1 275 ? 144.362 55.666 26.554 1.00 50.47 275 GLY H N 1
ATOM 17548 C CA . GLY H 1 275 ? 143.328 55.105 25.704 1.00 51.05 275 GLY H CA 1
ATOM 17549 C C . GLY H 1 275 ? 143.039 55.906 24.447 1.00 50.02 275 GLY H C 1
ATOM 17550 O O . GLY H 1 275 ? 142.040 55.645 23.769 1.00 54.34 275 GLY H O 1
ATOM 17551 N N . ILE H 1 276 ? 143.888 56.883 24.118 1.00 48.36 276 ILE H N 1
ATOM 17552 C CA . ILE H 1 276 ? 143.717 57.651 22.886 1.00 50.52 276 ILE H CA 1
ATOM 17553 C C . ILE H 1 276 ? 144.222 56.834 21.706 1.00 44.09 276 ILE H C 1
ATOM 17554 O O . ILE H 1 276 ? 145.203 56.088 21.817 1.00 44.30 276 ILE H O 1
ATOM 17559 N N . ASP H 1 277 ? 143.536 56.958 20.573 1.00 44.04 277 ASP H N 1
ATOM 17560 C CA . ASP H 1 277 ? 143.983 56.330 19.332 1.00 44.86 277 ASP H CA 1
ATOM 17561 C C . ASP H 1 277 ? 144.996 57.275 18.691 1.00 42.58 277 ASP H C 1
ATOM 17562 O O . ASP H 1 277 ? 144.676 58.107 17.835 1.00 44.92 277 ASP H O 1
ATOM 17567 N N . ILE H 1 278 ? 146.247 57.152 19.133 1.00 42.10 278 ILE H N 1
ATOM 17568 C CA . ILE H 1 278 ? 147.277 58.068 18.649 1.00 43.81 278 ILE H CA 1
ATOM 17569 C C . ILE H 1 278 ? 147.718 57.707 17.226 1.00 41.13 278 ILE H C 1
ATOM 17570 O O . ILE H 1 278 ? 147.825 58.587 16.351 1.00 37.93 278 ILE H O 1
ATOM 17575 N N . ALA H 1 279 ? 147.920 56.410 16.954 1.00 38.82 279 ALA H N 1
ATOM 17576 C CA . ALA H 1 279 ? 148.223 55.986 15.582 1.00 39.13 279 ALA H CA 1
ATOM 17577 C C . ALA H 1 279 ? 147.186 56.515 14.600 1.00 38.69 279 ALA H C 1
ATOM 17578 O O . ALA H 1 279 ? 147.533 56.994 13.508 1.00 36.66 279 ALA H O 1
ATOM 17580 N N . GLY H 1 280 ? 145.906 56.484 14.996 1.00 40.51 280 GLY H N 1
ATOM 17581 C CA . GLY H 1 280 ? 144.854 56.965 14.113 1.00 35.42 280 GLY H CA 1
ATOM 17582 C C . GLY H 1 280 ? 144.970 58.446 13.821 1.00 37.05 280 GLY H C 1
ATOM 17583 O O . GLY H 1 280 ? 144.704 58.897 12.697 1.00 39.06 280 GLY H O 1
ATOM 17584 N N . LYS H 1 281 ? 145.368 59.230 14.824 1.00 38.16 281 LYS H N 1
ATOM 17585 C CA . LYS H 1 281 ? 145.580 60.654 14.582 1.00 40.29 281 LYS H CA 1
ATOM 17586 C C . LYS H 1 281 ? 146.729 60.879 13.598 1.00 33.52 281 LYS H C 1
ATOM 17587 O O . LYS H 1 281 ? 146.651 61.755 12.719 1.00 34.07 281 LYS H O 1
ATOM 17593 N N . MET H 1 282 ? 147.784 60.069 13.703 1.00 37.30 282 MET H N 1
ATOM 17594 C CA . MET H 1 282 ? 148.892 60.182 12.752 1.00 34.13 282 MET H CA 1
ATOM 17595 C C . MET H 1 282 ? 148.422 59.887 11.325 1.00 34.78 282 MET H C 1
ATOM 17596 O O . MET H 1 282 ? 148.722 60.637 10.378 1.00 35.20 282 MET H O 1
ATOM 17601 N N . ILE H 1 283 ? 147.657 58.803 11.158 1.00 36.48 283 ILE H N 1
ATOM 17602 C CA . ILE H 1 283 ? 147.106 58.472 9.841 1.00 32.84 283 ILE H CA 1
ATOM 17603 C C . ILE H 1 283 ? 146.223 59.605 9.324 1.00 34.64 283 ILE H C 1
ATOM 17604 O O . ILE H 1 283 ? 146.276 59.962 8.138 1.00 36.48 283 ILE H O 1
ATOM 17609 N N . ARG H 1 284 ? 145.412 60.205 10.203 1.00 37.07 284 ARG H N 1
ATOM 17610 C CA . ARG H 1 284 ? 144.541 61.298 9.764 1.00 38.97 284 ARG H CA 1
ATOM 17611 C C . ARG H 1 284 ? 145.352 62.498 9.290 1.00 36.60 284 ARG H C 1
ATOM 17612 O O . ARG H 1 284 ? 144.968 63.185 8.333 1.00 36.59 284 ARG H O 1
ATOM 17620 N N . TRP H 1 285 ? 146.458 62.796 9.975 1.00 36.57 285 TRP H N 1
ATOM 17621 C CA . TRP H 1 285 ? 147.281 63.911 9.531 1.00 33.49 285 TRP H CA 1
ATOM 17622 C C . TRP H 1 285 ? 147.838 63.625 8.142 1.00 38.82 285 TRP H C 1
ATOM 17623 O O . TRP H 1 285 ? 147.846 64.503 7.260 1.00 36.07 285 TRP H O 1
ATOM 17634 N N . ILE H 1 286 ? 148.242 62.372 7.910 1.00 37.69 286 ILE H N 1
ATOM 17635 C CA . ILE H 1 286 ? 148.689 61.976 6.574 1.00 38.03 286 ILE H CA 1
ATOM 17636 C C . ILE H 1 286 ? 147.581 62.205 5.549 1.00 38.21 286 ILE H C 1
ATOM 17637 O O . ILE H 1 286 ? 147.809 62.767 4.471 1.00 37.66 286 ILE H O 1
ATOM 17642 N N . GLU H 1 287 ? 146.353 61.796 5.883 1.00 40.40 287 GLU H N 1
ATOM 17643 C CA . GLU H 1 287 ? 145.238 61.997 4.956 1.00 36.55 287 GLU H CA 1
ATOM 17644 C C . GLU H 1 287 ? 145.030 63.475 4.653 1.00 38.71 287 GLU H C 1
ATOM 17645 O O . GLU H 1 287 ? 144.721 63.857 3.515 1.00 40.85 287 GLU H O 1
ATOM 17651 N N . ARG H 1 288 ? 145.215 64.327 5.655 1.00 37.98 288 ARG H N 1
ATOM 17652 C CA . ARG H 1 288 ? 145.020 65.752 5.421 1.00 38.30 288 ARG H CA 1
ATOM 17653 C C . ARG H 1 288 ? 146.139 66.351 4.578 1.00 43.28 288 ARG H C 1
ATOM 17654 O O . ARG H 1 288 ? 145.923 67.366 3.901 1.00 43.76 288 ARG H O 1
ATOM 17662 N N . HIS H 1 289 ? 147.332 65.747 4.580 1.00 40.08 289 HIS H N 1
ATOM 17663 C CA . HIS H 1 289 ? 148.455 66.421 3.943 1.00 44.00 289 HIS H CA 1
ATOM 17664 C C . HIS H 1 289 ? 149.119 65.667 2.803 1.00 41.78 289 HIS H C 1
ATOM 17665 O O . HIS H 1 289 ? 149.848 66.296 2.029 1.00 45.39 289 HIS H O 1
ATOM 17672 N N . ALA H 1 290 ? 148.881 64.367 2.642 1.00 43.42 290 ALA H N 1
ATOM 17673 C CA . ALA H 1 290 ? 149.422 63.674 1.478 1.00 47.39 290 ALA H CA 1
ATOM 17674 C C . ALA H 1 290 ? 148.484 63.900 0.287 1.00 61.16 290 ALA H C 1
ATOM 17675 O O . ALA H 1 290 ? 147.530 64.680 0.357 1.00 65.11 290 ALA H O 1
ATOM 17677 N N . THR H 1 291 ? 148.753 63.236 -0.837 1.00 66.53 291 THR H N 1
ATOM 17678 C CA . THR H 1 291 ? 147.916 63.345 -2.028 1.00 70.09 291 THR H CA 1
ATOM 17679 C C . THR H 1 291 ? 147.737 61.957 -2.635 1.00 70.38 291 THR H C 1
ATOM 17680 O O . THR H 1 291 ? 148.429 61.003 -2.261 1.00 66.30 291 THR H O 1
ATOM 17684 N N . THR H 1 292 ? 146.779 61.861 -3.567 1.00 72.48 292 THR H N 1
ATOM 17685 C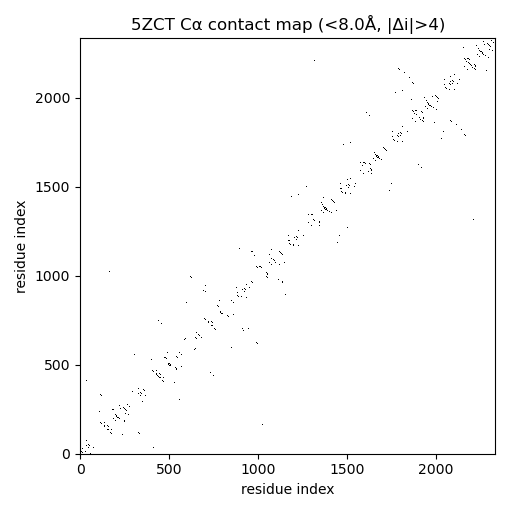 CA . THR H 1 292 ? 146.426 60.643 -4.335 1.00 73.21 292 THR H CA 1
ATOM 17686 C C . THR H 1 292 ? 146.137 59.415 -3.422 1.00 70.68 292 THR H C 1
ATOM 17687 O O . THR H 1 292 ? 146.160 58.234 -3.818 1.00 66.50 292 THR H O 1
#

Secondary structure (DSSP, 8-state):
-EEEEEES-TTSHHHHHHHHHHHHTT-EEEEE-GGGEEEEEESTTPPEEETTEEPPP-SEEEEE--GGGHHHHHHHHHHHHHTTPEESS-HHHHHHHH-HHHHHHHHHHTT-----EEEESS-S-HHHHHHHHTSSSEEEEETT--TTTTEEEE-SHHHHHHHHHHHHTT---EEEEE--GGGTTEEEEEEEETTEEEEEEEEEPPTT-----GGGT-EEEE----HHHHHHHHHHHHHTT-SEEEEEEEEETTEEEEEEEESS--SHHHHHHH---HHHHHHHHHHHH---/-EEEEEES-TTSHHHHHHHHHHHHTT-EEEEE-GGGEEEEEETTTPPEEETTEEPPP-SEEEEE--GGGHHHHHHHHHHHHHTTPEESS-HHHHHHHH-HHHHHHHHHHTT-----EEEESS-S-HHHHHHHHTSSSEEEEEEETTEEEEEEEE-SHHHHHHHHHHHTTSS-EEEEEE--TTTTTEEEEEEEETTEEEEEEEEEE-TT-S---STTTEEEEE----HHHHHHHHHHHHHTT-SEEEEEEEEETTEEEEEEEESS--SHHHHHHH---HHHHHHHHHHHHS--/-EEEEE-S-TTSHHHHHHHHHHHHTT-EEEEE-GGGEEEEEESTTPPEEETTEE----SEEEE---GGGHHHHHHHHHHHHHTTPEESS-HHHHHHHH-HHHHHHHHHHTT-----EEEESS-S-HHHHHHHHTSSSEEEEETT--TTTTEEEE-SHHHHHHHHHHHHTT---EEEEE--GGGTTEEEEEEEETTEEEEEEEEEPPTT-----GGGT-EEEE----HHHHHHHHHHHHHTT-SEEEEEEEEETTEEEEEEEESS--SHHHHHHH---HHHHHHHHHHHH-/-EEEEE-S-TTSHHHHHHHHHHHHTT-EEEEE-GGGEEEEEESTTPPEEETTEEPPP-SEEEE---GGGHHHHHHHHHHHHHTTPEESS-HHHHHHHH-HHHHHHHHHHTT-----EEEESS-S-HHHHHHHHTSSSEEEEEEETTEEEEEEEE-SHHHHHHHHHHHTTSS-EEEEEE--GGGTTEEEEEEEETTEEEEEEEEE--TT-----GGGT-EEEE----HHHHHHHHHHHHHTT-SEEEEEEEEETTEEEEEEEESS--SHHHHHHH---HHHHHHHHHHHH---/-EEEEE-S-TTSHHHHHHHHHHHHTT-EEEEE-GGGEEEE--TTS-PEEETTEEPPP-SEEEE---GGGHHHHHHHHHHHHHTTPEESS-HHHHHHHH-HHHHHHHHHHTT-----EEEESS-S-HHHHHHHTTSSSEEEEETT--TTTTEEEE-SHHHHHHHHHHHHTT---EEEEE--GGGTTEEEEEEEETTEEEEEEEEEPPTT-----GGGT-EEEE----HHHHHHHHHHHHHTT-SEEEEEEEEETTEEEEEEEESS---HHHHHHH---HHHHHHHHHHHH---/-EEEEE-S-TTSHHHHHHHHHHHHTT-EEEEE-GGGEEEESSSTT-PEEETTEEPPP-SEEEE---GGGHHHHHHHHHHHHHTTPEESS-HHHHHHHH-HHHHHHHHHHTT-----EEEESS-S-HHHHHHHTTSSSEEEEEEETTEEEEEEEE-SHHHHHHHHHHTTTSS-EEEEEE--GGGTTEEEEEEEETTEEEEEEEEE--TT-S---GGGT-EEEE----HHHHHHHHHHHHHTT-SEEEEEEEEETTEEEEEEEESS--SHHHHHHH---HHHHHHHHHHHHS--/-EEEEE-S-TTSHHHHHHHHHHHHTT-EEEEE-GGGEEEEEESTTPPEEETTEEPPP-SEEEE---GGGHHHHHHHHHHHHHTTPEESS-HHHHHHHH-HHHHHHHHHHTT-----EEEESS-S-HHHHHHHHTSSSEEEEETT--TTTTEEEE-SHHHHHHHHHHHHTT---EEEEE--GGGTTEEEEEEEETTEEEEEEEEEPPTT-----GGGT-EEEE----HHHHHHHHHHHHHTT-SEEEEEEEEETTEEEEEEEESS--SHHHHHHH---HHHHHHHHHHHH---/-EEEEE-S-TTSHHHHHHHHHHHHTT-EEEEE-GGGEEEEEESTTPPEEETTEEPPP-SEEEE---GGGHHHHHHHHHHHHHTTPEESS-HHHHHHHT-HHHHHHHHHHTT-----EEEESS-S-HHHHHHHHT-SSEEEEEEETTEEEEEEEE-SHHHHHHHHHHHTTS--EEEEEE--GGG-SEEEEEEEETTEEEEEEEEEE-TT-----STTTEEEEE----HHHHHHHHHHHHHTT-SEEEEEEEEETTEEEEEEEESS--SHHHHHHH---HHHHHHHHHHHH---

Solvent-accessible surface area: 87835 Å² total; per-residue (Å²): 38,74,0,0,0,0,3,127,65,19,118,105,57,16,3,106,46,0,111,89,9,0,76,146,86,61,18,120,26,56,52,0,26,0,11,7,0,0,0,20,2,19,78,43,47,32,41,1,15,13,110,33,100,130,14,61,94,2,17,0,0,1,5,23,15,36,82,86,17,7,54,5,0,1,1,0,0,29,0,4,40,49,52,55,6,42,14,3,2,91,3,60,2,16,24,53,16,67,6,72,1,35,8,14,0,20,7,3,102,93,52,7,56,2,0,37,0,0,0,0,6,24,9,65,44,25,40,6,0,0,47,29,9,62,17,38,60,2,11,0,33,21,6,90,24,89,78,8,50,3,31,7,28,0,102,42,82,65,0,0,54,4,0,2,65,0,0,99,36,38,106,30,25,4,2,0,7,47,42,10,141,66,12,142,16,13,2,1,72,0,2,0,4,14,101,72,9,14,5,10,8,31,24,116,15,99,170,86,32,47,51,11,33,132,101,62,43,17,61,53,54,99,16,98,30,58,116,100,6,100,121,31,0,29,74,0,0,155,27,0,56,7,38,2,0,3,0,4,0,26,82,12,133,109,15,11,0,2,51,56,15,54,14,34,5,51,0,74,44,5,8,140,41,30,72,63,79,0,0,3,71,2,0,122,50,0,59,205,88,11,125,124,53,74,0,0,0,0,3,115,62,20,114,105,50,19,4,93,55,0,77,100,4,0,82,146,90,60,12,115,24,48,46,0,43,0,8,7,0,0,0,12,1,18,42,23,17,16,16,2,11,18,112,27,103,92,15,57,100,2,26,0,0,2,5,28,17,28,55,73,12,20,52,0,0,1,0,0,0,11,0,4,38,44,46,54,6,43,21,3,2,79,0,74,1,11,25,49,7,68,11,83,2,52,6,14,2,18,5,9,145,75,60,6,59,4,0,42,0,0,0,0,17,16,5,61,46,25,48,30,0,0,86,29,14,61,13,36,59,1,10,0,35,1,10,83,29,28,71,53,22,22,50,6,36,0,93,43,85,83,0,0,54,12,0,4,78,1,2,108,49,36,74,3,7,0,6,0,6,41,41,10,131,68,3,126,20,22,1,4,45,0,2,0,4,16,93,62,8,14,6,12,5,26,6,113,12,102,184,73,43,46,81,11,49,72,131,116,35,45,54,39,62,96,22,104,31,49,115,96,5,114,131,26,0,25,65,0,1,146,28,0,53,8,39,4,0,2,0,2,2,24,96,13,135,122,22,14,0,1,41,45,13,48,14,38,6,50,0,88,26,14,6,139,54,29,68,67,67,0,0,2,68,2,0,106,29,0,53,149,76,9,119,128,71,62,0,0,0,0,3,128,67,18,102,103,56,17,3,103,48,0,103,94,1,0,77,143,106,68,22,96,22,40,51,0,42,0,9,7,0,0,0,12,3,21,82,34,73,33,41,2,18,11,110,35,105,132,12,63,100,1,56,0,0,1,5,22,15,35,81,83,9,9,63,4,0,1,0,0,0,28,1,4,45,55,56,54,6,41,17,2,2,92,2,75,1,14,21,45,14,67,6,67,2,23,8,18,0,16,6,8,97,93,60,6,54,6,0,38,1,0,0,0,8,25,7,66,46,24,50,30,0,0,79,27,8,63,16,36,48,1,10,0,29,19,11,95,20,92,77,5,50,4,31,8,31,0,101,44,88,62,0,0,43,3,0,3,61,0,2,94,38,43,106,31,25,4,3,0,9,37,43,13,123,68,10,150,13,16,2,1,81,0,2,0,4,16,105,79,8,14,5,11,6,25,22,112,16,98,183,87,32,44,54,11,38,134,109,58,43,15,64,51,45,98,20,101,26,58,114,106,5,100,123,21,0,44,75,0,1,162,18,0,48,9,40,2,0,4,0,5,0,27,82,11,136,122,14,11,0,3,51,64,16,56,15,34,10,51,0,78,40,5,10,134,43,31,70,58,66,0,0,5,51,3,0,109,49,0,60,204,88,60,50,64,0,0,0,0,3,112,62,21,95,96,56,17,4,111,46,0,101,91,4,0,75,146,92,61,18,118,25,45,52,2,43,0,6,7,1,0,0,14,0,12,77,44,33,31,39,1,26,17,112,34,102,137,13,57,95,1,15,0,0,1,5,22,21,24,76,80,10,18,52,0,0,1,0,0,0,9,0,4,43,42,56,52,6,44,16,2,2,94,1,58,3,14,24,44,5,46,7,55,2,27,5,12,3,23,2,8,136,74,56,7,88,4,0,42,0,0,1,0,14,19,7,60,48,26,47,33,0,0,84,31,11,63,12,34,72,0,10,0,36,1,8,81,26,15,61,62,18,21,54,4,35,0,85,41,87,72,0,0,47,10,0,3,74,0,2,110,48,34,83,1,7,0,7,0,6,35,51,10,124,56,11,160,12,30,3,2,25,0,0,0,4,15,85,76,11,16,7,11,3,52,11,152,14,44,174,83,40,47,69,7,48,61,140,100,48,15,66,33,55,96,15,106,19,60,114,106,5,101,124,30,0,31,69,0,1,159,28,0,56,8,38,2,0,0,0,2,0,23,94,11,126,138,23,11,2,0,41,45,6,43,15,37,0,45,0,74,23,4,9,134,41,26,69,66,69,0,0,2,79,2,0,101,26,0,55,148,85,15,116,147,45,72,0,0,0,0,2,124,61,23,112,100,57,16,3,111,34,0,110,80,2,0,75,138,116,62,16,121,22,77,49,2,36,0,7,7,0,0,0,13,4,72,61,98,59,14,43,2,19,28,113,20,180,138,28,60,98,1,27,0,0,1,5,24,17,36,90,102,13,7,56,4,0,1,0,0,0,16,0,5,46,54,64,53,6,41,20,2,3,80,5,63,0,15,22,43,16,65,7,48,2,36,9,10,0,16,6,7,126,81,63,8,58,9,2,48,1,0,0,0,7,13,12,80,46,21,50,26,0,0,81,28,8,69,12,36,62,0,10,0,29,23,15,91,38,88,79,8,35,3,27,8,32,0,99,61,91,69,0,0,58,9,0,4,67,0,1,111,33,38,106,33,30,5,3,0,7,34,52,10,147,62,11,139,15,14,10,1,74,0,3,0,4,14,104,70,8,15,6,10,8,35,28,125,12,99,174,93,32,45,54,15,36,134,106,58,43,16,68,52,58,93,18,103,25,62,113,111,7,102,122,23,0,41,77,0,0,162,24,0,47,8,37,2,0,5,0,10,0,30,82,10,133,122,16,11,0,3,33,59,12,57,15,35,6,54,0,74,42,6,10,136,44,30,68,66,70,0,0,3,46,3,0,106,52,0,58,201,87,10,122,125,54,66,0,0,0,0,3,114,68,26,129,100,49,17,3,110,38,0,106,71,0,0,81,140,110,65,19,119,30,38,47,0,43,0,9,9,1,0,0,15,0,28,55,109,65,12,44,2,28,16,112,34,106,120,8,48,101,2,21,0,0,1,5,22,17,27,78,76,9,17,58,0,0,1,0,0,0,13,0,4,39,48,58,56,6,42,18,3,3,88,0,58,1,9,24,45,3,42,8,96,2,40,8,13,4,23,2,7,93,95,52,13,86,17,3,55,1,0,0,0,14,17,4,59,50,24,48,36,0,0,83,34,6,68,11,36,64,0,10,0,34,1,6,80,28,34,80,51,17,21,50,6,38,0,102,35,75,92,0,0,41,12,0,5,78,1,2,112,42,39,104,1,8,1,6,0,5,34,53,12,147,74,10,129,15,34,3,5,19,0,0,0,4,13,86,73,14,17,5,9,1,56,16,130,11,94,151,98,36,49,87,9,40,56,154,64,44,17,66,35,56,93,14,103,24,64,115,104,7,101,115,27,0,24,77,0,0,154,31,0,59,7,39,2,0,1,0,3,0,23,81,10,134,139,20,11,1,0,42,47,11,40,6,37,0,39,0,72,28,3,10,138,41,28,67,67,70,0,0,4,95,3,0,108,29,0,38,122,78,11,122,136,57,32,0,0,0,0,3,128,72,23,123,102,57,17,4,104,36,0,88,55,1,0,50,126,111,64,20,33,20,58,49,5,42,0,13,13,0,0,0,15,0,17,77,38,41,24,43,2,22,31,133,26,90,115,24,38,103,1,26,0,0,1,5,26,16,38,84,101,12,8,42,5,0,1,0,0,0,10,0,4,41,39,59,56,7,40,18,2,3,94,1,66,4,14,19,42,15,69,6,66,1,28,7,17,1,14,6,8,124,83,58,4,53,5,1,38,1,0,0,0,8,22,6,71,48,24,44,26,0,0,78,28,10,63,17,37,60,2,11,0,32,20,4,81,24,96,72,5,45,2,31,8,32,0,114,52,85,62,2,0,55,4,0,3,61,0,1,111,41,38,110,31,24,5,3,0,10,47,47,10,146,73,11,159,14,18,2,0,68,0,2,0,3,13,102,68,7,13,5,10,7,24,23,115,20,99,170,82,33,47,54,12,39,121,102,60,45,15,66,51,50,95,16,100,29,59,114,115,6,102,127,20,0,34,71,0,0,155,29,1,57,7,37,2,0,2,0,4,0,30,81,12,134,119,16,12,0,3,49,55,15,56,16,36,5,52,0,79,43,4,10,138,42,30,70,64,70,0,0,3,46,3,0,107,50,0,57,202,84,10,130,150,51,66,0,0,0,0,3,125,68,22,108,104,53,18,4,113,35,0,106,72,1,0,78,125,92,63,19,121,22,53,52,1,44,0,8,7,0,0,0,14,1,20,75,40,40,26,63,3,19,12,115,23,101,130,16,52,98,2,16,0,0,1,4,22,22,28,77,91,12,7,31,0,0,1,0,0,0,16,0,4,42,43,54,56,6,42,17,2,2,94,1,61,3,17,15,49,6,49,8,100,3,28,6,21,0,15,6,10,114,87,55,6,89,4,0,37,0,0,0,0,16,18,7,69,48,24,50,25,0,0,83,30,10,63,11,32,61,1,10,0,38,1,14,81,34,21,88,49,23,24,48,8,39,0,103,46,97,93,0,0,48,12,0,5,75,0,2,114,51,30,108,2,8,0,7,0,6,39,44,11,139,63,11,139,18,16,9,4,21,0,2,0,4,15,85,74,11,17,10,9,0,32,5,114,20,142,138,86,62,47,99,4,26,45,146,136,44,30,70,33,53,94,12,104,20,64,112,96,6,104,117,35,0,32,67,0,0,155,28,1,55,8,35,2,0,1,0,1,0,23,90,12,133,140,20,13,2,3,46,40,11,46,16,38,0,46,0,55,11,4,8,134,44,27,66,65,70,0,0,4,77,2,0,127,29,0,58,150,78,14,107,132

Radius of gyration: 46.95 Å; Cα contacts (8 Å, |Δi|>4): 5598; chains: 8; bounding box: 115×136×101 Å

InterPro domains:
  IPR004666 Ribosomal bS6 modification enzyme RimK/Lysine biosynthesis enzyme LysX [TIGR00768] (2-286)
  IPR011761 ATP-grasp fold [PS50975] (104-287)
  IPR013651 ATP-grasp fold, RimK-type [PF08443] (97-286)
  IPR013815 ATP-grasp fold, subdomain 1 [G3DSA:3.30.1490.20] (115-180)
  IPR023533 Ribosomal protein bS6-L-glutamate ligase [MF_01552] (1-295)
  IPR041107 RimK, preATP-grasp domain [PF18030] (1-94)

Foldseek 3Di:
DFEEEAAPPCPDDLNVLLCVLCVVVPYHYYYAHLVQWDDDPVVPLDFIDGPHDTDDQGLAYEYQYDLVCLVSSLVSQVSSVSNNHHYQFHSVLQNQQSVVVSLVVLCVVVPAFAFQKDKDQQDPCLPVRCVVSPHDQKWKAFSPDPLCDRTDTQHHRVSSSVSVVVCNVVRGMMMIGDDQVVLQLKKKKFKAAAQWGQAIKIWHADPPDNHSGVVRPIDIAGDDADPQRGNSVNVSCVSSPHRIWIWIWGQHPVGIHTDGIGNNDDDDVGCVRPVGSVSNSNSVSCVVPGDD/DEEEEEEPPCPDDQNVLLCVLLVVVPYHYDYAHLVQWDADCPVPLGFIDGPHDGDDQGLAYEYQYDLVPLVSSLVSQVSSVRSNHHYQFHSVLQVQQLAVVSLVVLCVVVPAFAFQKDKFAQDPCLVVRCVSRPFDQKKKWKAARSRTPDIDTDRHSVSSVVVSVVCHPVRIMMMIGDDACVLVLWKKKFKAAALWRQFIKIQHAPPVDSPSDCVHHTDIAGDDDDPVRRVNVSVSCVSSPHRIWIWIWGQHPVGIHTDGIGNNDDDDVGCVNVVGSVSNSSSVSCVVPRDD/DFEEEADPVCVDDQNVLLCVLQVVVPYHYDYAHLVQWDWDPVVALTFIDGPNHTDDQGQAYEYQDDLVCLVSSLVSVVNNVSNNHHYQFHSVLQVQQSVPVSLVVLCVVVPAFAFQKDKDFQDPDQVVRCVSSPHDQKWKAFSPDPLCVRTDTQHHRVSSSVSVVVCNVVRGMMMIGYDQCVLQLKKKKFKAAAQWGQFIKIWHADPPDNHRGVSNVIDIAGDDDDPQRGVSVNVSCVSSVGNIWIWIWGQHPVGIHTDGIGNNDDDPVGCVRPVGSVSNSSSVSSVVPD/DEEEEEEPPCVDDQNVLLVVLCVVVPYHYDYAHLVQWDADPPVPLGFIDGPHGTDDQGLAYEYQYDLVCLPSSLVSQVSSVRNNHHYQFHSVLQVQQLAVVSLVVLCVVVPAFAFQKDKFAQDPCLVVRCVSNPFPQKWKWKAQRSRTPDIDGQHHNVSSVCVSVVCRPVNIMIMIGDDQCVLQLWKKKFKAAAQWRQFIKIWHDDPPDNHRPVVVPTDIAGDDDDVVVGNSLNVSCVSSPHRIWIWIWRQHPVGIHTDGIGNNDDDDNGCVRGVGSVSNSNSVSSVVPGDD/DEEEEADPPCPDDLNVLLCVLCVVVPYHYDYAHLVQWDADPDLVGLFIDGPHDTDDQGLAYEYQDDLVCLVSSLVSQVSSVSVNHHYQFHSVLQVQQSQVVSLVVLCVVVVAFAFQKDKDQQDPDQPVSQVSRPHPQKWKAFSNDDLCDRTDGQHHRVSSVVSVVVCNVVSGMMMIGHDQVVLQLKKKKFKAAAQWGQAIKIKHADPPDNHRGVVRPIDIAGDDDDPQRGNSVNVSCVSSVHNIWIWMWRQHPVGIHTDGIHNNDDDDVGCVRPVTSVSNSNVVSCVVPGDD/DEEEEEEPCCPDDQNVLLCVLQVVVPYHYDYAHLVQWDFDPPLVRTFIDGPPDTDDQGLAYEYQYDLVCLVSSLVSVVSSVSVNHHYQFHSVLQVQQLQVVSLVVLCVVVPAFAFQKDKFAQDPDLVVRQVSRPAPQKWKWKAQPSRTDDIDTDHHSVSSVVVSVVCHPVNIMIMIGDDQCVLQLKKKKFKAAAQWRQFIWIFHCDPPDSHRDVVNPTDIAGDDDDPVRGNSVNVSCVSSVHRIWIWIWGQHPVGIHTDGIGNNDDDPVTCVRTVTSVSNSNSVSSVVPRDD/DEEEEAAPPCVDDQNVLLCVLCVVVPYHYDYDDLVQWDADPPVPLTFIDGPRDGDDQGLAYEYQDDLVCLVSSLVSQVSSVSNQHHYQFHSVLSVQQSVVVSLVVLCVVVPAFAFQKDKDQQDPDQLVSQVVSPHDQKWKAFSPDPQCVRTDTQHHRVSSSVSVVVCNVVRGMMMIGDDQVVLQLKKKKFKAAAQWGQAIKIWHADPPDNHRGVSRPIDIAGDDDDPVRGNSVSVSCVSSPHRIWIWIWRQHPVGIHTDGIGNNDDDPVGCVRPVGSVSNSSSVSCVVPRDD/DEEEEEEPCCPDDQNVLLCVLCVVVPYHYDYAHLVQWDADCPVPLGFIDGPPDTDDQGLAYEYQYDLVCLPSSLVSQVSSVSVPHHYQFHSVLQVQQLQVVSLVVLCVVVPAFAFQKDKFFADPCQVVVCVNNPHPQWWKWKAQRSHTPDIDTRRHPVSSVCVNVVCRVVRIMIMTGDDQVVLQLKKKKFKAAAQWRQFIKIWHADPPDSPTDPVPGTDIAGDDDDVVVGNSLSVSCVSSVGRIWIWIWGQHPVGTHTDGIGNNDDDPVGCVRGVGSVSNSNSVSCVVPTDD

CATH classification: 3.40.50.20 (+2 more: 3.30.1490.20, 3.30.470.20)

Sequence (2334 aa):
MKIAILSRDGTLYSCKRLREAAIQRGHLVEILDPLSCYMNINPAASSIHYKGRKLPHFDAVIPRIGTAITFYGTAALRQFEMLGSYPLNESVAIARARDKLRSMQLLARQGIDLPVTGIAHSPDDTSDLIDMVGGAPLVVKLVEGTQGIGVVLAETRQAAESVIDAFRGLNAHILVQEYIKEAQGCDIRCLVVGDEVVAAIERRAKEGDFRSNLHRGGAASVASITPQEREIAIKAARTMALDVAGVDILRANRGPLVMEVNASPGLEGIEKTTGIDIAGKMIRWIERHATTMKIAILSRDGTLYSCKRLREAAIQRGHLVEILDPLSCYMNINPAASSIHYKGRKLPHFDAVIPRIGTAITFYGTAALRQFEMLGSYPLNESVAIARARDKLRSMQLLARQGIDLPVTGIAHSPDDTSDLIDMVGGAPLVVKLVEGTQGIGVVLAETRQAAESVIDAFRGLNAHILVQEYIKEAQGCDIRCLVVGDEVVAAIERRAKEGDFRSNLHRGGAASVASITPQEREIAIKAARTMALDVAGVDILRANRGPLVMEVNASPGLEGIEKTTGIDIAGKMIRWIERHATTMKIAILSRDGTLYSCKRLREAAIQRGHLVEILDPLSCYMNINPAASSIHYKGRKLPHFDAVIPRIGTAITFYGTAALRQFEMLGSYPLNESVAIARARDKLRSMQLLARQGIDLPVTGIAHSPDDTSDLIDMVGGAPLVVKLVEGTQGIGVVLAETRQAAESVIDAFRGLNAHILVQEYIKEAQGCDIRCLVVGDEVVAAIERRAKEGDFRSNLHRGGAASVASITPQEREIAIKAARTMALDVAGVDILRANRGPLVMEVNASPGLEGIEKTTGIDIAGKMIRWIERHAMKIAILSRDGTLYSCKRLREAAIQRGHLVEILDPLSCYMNINPAASSIHYKGRKLPHFDAVIPRIGTAITFYGTAALRQFEMLGSYPLNESVAIARARDKLRSMQLLARQGIDLPVTGIAHSPDDTSDLIDMVGGAPLVVKLVEGTQGIGVVLAETRQAAESVIDAFRGLNAHILVQEYIKEAQGCDIRCLVVGDEVVAAIERRAKEGDFRSNLHRGGAASVASITPQEREIAIKAARTMALDVAGVDILRANRGPLVMEVNASPGLEGIEKTTGIDIAGKMIRWIERHATTMKIAILSRDGTLYSCKRLREAAIQRGHLVEILDPLSCYMNINPAASSIHYKGRKLPHFDAVIPRIGTAITFYGTAALRQFEMLGSYPLNESVAIARARDKLRSMQLLARQGIDLPVTGIAHSPDDTSDLIDMVGGAPLVVKLVEGTQGIGVVLAETRQAAESVIDAFRGLNAHILVQEYIKEAQGCDIRCLVVGDEVVAAIERRAKEGDFRSNLHRGGAASVASITPQEREIAIKAARTMALDVAGVDILRANRGPLVMEVNASPGLEGIEKTTGIDIAGKMIRWIERHATTMKIAILSRDGTLYSCKRLREAAIQRGHLVEILDPLSCYMNINPAASSIHYKGRKLPHFDAVIPRIGTAITFYGTAALRQFEMLGSYPLNESVAIARARDKLRSMQLLARQGIDLPVTGIAHSPDDTSDLIDMVGGAPLVVKLVEGTQGIGVVLAETRQAAESVIDAFRGLNAHILVQEYIKEAQGCDIRCLVVGDEVVAAIERRAKEGDFRSNLHRGGAASVASITPQEREIAIKAARTMALDVAGVDILRANRGPLVMEVNASPGLEGIEKTTGIDIAGKMIRWIERHATTMKIAILSRDGTLYSCKRLREAAIQRGHLVEILDPLSCYMNINPAASSIHYKGRKLPHFDAVIPRIGTAITFYGTAALRQFEMLGSYPLNESVAIARARDKLRSMQLLARQGIDLPVTGIAHSPDDTSDLIDMVGGAPLVVKLVEGTQGIGVVLAETRQAAESVIDAFRGLNAHILVQEYIKEAQGCDIRCLVVGDEVVAAIERRAKEGDFRSNLHRGGAASVASITPQEREIAIKAARTMALDVAGVDILRANRGPLVMEVNASPGLEGIEKTTGIDIAGKMIRWIERHATTMKIAILSRDGTLYSCKRLREAAIQRGHLVEILDPLSCYMNINPAASSIHYKGRKLPHFDAVIPRIGTAITFYGTAALRQFEMLGSYPLNESVAIARARDKLRSMQLLARQGIDLPVTGIAHSPDDTSDLIDMVGGAPLVVKLVEGTQGIGVVLAETRQAAESVIDAFRGLNAHILVQEYIKEAQGCDIRCLVVGDEVVAAIERRAKEGDFRSNLHRGGAASVASITPQEREIAIKAARTMALDVAGVDILRANRGPLVMEVNASPGLEGIEKTTGIDIAGKMIRWIERHATT

B-factor: mean 42.37, std 13.16, range [17.94, 120.85]

Organism: Escherichia coli (strain K12) (NCBI:txid83333)

GO terms:
  GO:0018169 ribosomal S6-glutamic acid ligase activity (F, IDA)
  GO:0042802 identical protein binding (F, IDA)
  GO:0009432 SOS response (P, IMP)
  GO:0018410 C-terminal protein amino acid modification (P, IMP)

Nearest PDB structures (foldseek):
  4iwx-assembly1_A  TM=9.565E-01  e=3.160E-52  Escherichia coli K-12
  7qyr-assembly2_E  TM=9.748E-01  e=4.014E-46  Pseudomonas aeruginosa PAO1
  7qyr-assembly2_G  TM=9.682E-01  e=1.495E-44  Pseudomonas aeruginosa PAO1
  7qys-assembly1_D  TM=9.730E-01  e=2.870E-44  Pseudomonas syringae pv. tomato str. DC3000
  3vpd-assembly1_A-2  TM=8.608E-01  e=1.782E-21  Thermus thermophilus